Protein 1WEW (pdb70)

Radius of gyration: 16.79 Å; Cα contacts (8 Å, |Δi|>4): 67; chains: 1; bounding box: 34×43×50 Å

Secondary structure (DSSP, 8-state):
---------SSS-------SS------S-EEE-SSTTT--EEEHHHHSPP-TTT-S-S-S-SS---HHHHH--S----

Solvent-accessible surface area: 6686 Å² total; per-residue (Å²): 138,121,125,74,124,121,69,146,83,129,188,81,104,161,54,122,8,113,12,83,74,59,75,82,71,85,83,155,63,29,7,77,2,83,46,93,228,29,92,13,65,0,19,41,79,57,45,39,119,121,53,186,112,113,122,38,127,96,107,107,56,138,75,30,112,1,34,62,23,173,108,91,101,55,128,110,114,125

GO terms:
  GO:0016925 protein sumoylation (P, IDA)
  GO:0019789 SUMO transferase activity (F, IDA)
  GO:0016607 nuclear speck (C, EXP)
  GO:0009414 response to water deprivation (P, IMP)
  GO:0010113 negative regulation of systemic acquired resistance (P, IMP)
  GO:0010286 heat acclimation (P, IMP)
  GO:0048589 developmental growth (P, IMP)
  GO:0005515 protein binding (F, IPI)
  GO:0005634 nucleus (C, IDA)
  GO:0010247 detection of phosphate ion (P, IDA)
  GO:0002758 innate immune response-activating signaling pathway (P, IMP)
  GO:0040008 regulation of growth (P, IMP)
  GO:0009553 embryo sac development (P, IMP)
  GO:0009787 regulation of abscisic acid-activated signaling pathway (P, IMP)
  GO:0009826 unidimensional cell growth (P, IMP)
  GO:0009910 negative regulation of flower development (P, IMP)
  GO:0010183 pollen tube guidance (P, IMP)
  GO:0010337 regulation of salicylic acid metabolic process (P, IMP)
  GO:2000070 regulation of response to water deprivation (P, IMP)
  GO:0016036 cellular response to phosphate starvation (P, IMP)

CATH classification: 3.30.40.10

Nearest PDB structures (foldseek):
  1wew-assembly1_A  TM=7.605E-01  e=5.977E-13  Arabidopsis thaliana
  2rsd-assembly1_A  TM=6.959E-01  e=1.061E-05  Oryza sativa Japonica Group
  1wew-assembly1_A  TM=7.890E-01  e=4.250E-13  Arabidopsis thaliana
  2rsd-assembly1_A  TM=7.151E-01  e=3.211E-06  Oryza sativa Japonica Group
  1wew-assembly1_A  TM=7.748E-01  e=4.689E-13  Arabidopsis thaliana

Organism: Arabidopsis thaliana (NCBI:txid3702)

Sequence (78 aa):
GSSGSSGEDPFQPEIKVRCVCGNSLETDSMIQCEDPRCHVWQHVGCVILPDKPMDGNPPLPESFYCEICRLTSGPSSGGSSGSSGEDPFQPEIKVRCVCGNSLETDSMIQCEDPRCHVWQHVGCVILPDKPMDGNPPLPESFYCEICRLTSGPSSGGSSGSSGEDPFQPEIKVRCVCGNSLETDSMIQCEDPRCHVWQHVGCVILPDKPMDGNPPLPESFYCEICRLTSGPSSGGSSGSSGEDPFQPEIKVRCVCGNSLETDSMIQCEDPRCHVWQHVGCVILPDKPMDGNPPLPESFYCEICRLTSGPSSGGSSGSSGEDPFQPEIKVRCVCGNSLETDSMIQCEDPRCHVWQHVGCVILPDKPMDGNPPLPESFYCEICRLTSGPSSGGSSGSSGEDPFQPEIKVRCVCGNSLETDSMIQCEDPRCHVWQHVGCVILPDKPMDGNPPLPESFYCEICRLTSGPSSGGSSGSSGEDPFQPEIKVRCVCGNSLETDSMIQCEDPRCHVWQHVGCVILPDKPMDGNPPLPESFYCEICRLTSGPSSGGSSGSSGEDPFQPEIKVRCVCGNSLETDSMIQCEDPRCHVWQHVGCVILPDKPMDGNPPLPESFYCEICRLTSGPSSGGSSGSSGEDPFQPEIKVRCVCGNSLETDSMIQCEDPRCHVWQHVGCVILPDKPMDGNPPLPESFYCEICRLTSGPSSGGSSGSSGEDPFQPEIKVRCVCGNSLETDSMIQCEDPRCHVWQHVGCVILPDKPMDGNPPLPESFYCEICRLTSGPSSGGSSGSSGEDPFQPEIKVRCVCGNSLETDSMIQCEDPRCHVWQHVGCVILPDKPMDGNPPLPESFYCEICRLTSGPSSGGSSGSSGEDPFQPEIKVRCVCGNSLETDSMIQCEDPRCHVWQHVGCVILPDKPMDGNPPLPESFYCEICRLTSGPSSGGSSGSSGEDPFQPEIKVRCVCGNSLETDSMIQCEDPRCHVWQHVGCVILPDKPMDGNPPLPESFYCEICRLTSGPSSGGSSGSSGEDPFQPEIKVRCVCGNSLETDSMIQCEDPRCHVWQHVGCVILPDKPMDGNPPLPESFYCEICRLTSGPSSGGSSGSSGEDPFQPEIKVRCVCGNSLETDSMIQCEDPRCHVWQHVGCVILPDKPMDGNPPLPESFYCEICRLTSGPSSGGSSGSSGEDPFQPEIKVRCVCGNSLETDSMIQCEDPRCHVWQHVGCVILPDKPMDGNPPLPESFYCEICRLTSGPSSGGSSGSSGEDPFQPEIKVRCVCGNSLETDSMIQCEDPRCHVWQHVGCVILPDKPMDGNPPLPESFYCEICRLTSGPSSGGSSGSSGEDPFQPEIKVRCVCGNSLETDSMIQCEDPRCHVWQHVGCVILPDKPMDGNPPLPESFYCEICRLTSGPSSGGSSGSSGEDPFQPEIKVRCVCGNSLETDSMIQCEDPRCHVWQHVGCVILPDKPMDGNPPLPESFYCEICRLTSGPSSGGSSGSSGEDPFQPEIKVRCVCGNSLETDSMIQCEDPRCHVWQHVGCVILPDKPMDGNPPLPESFYCEICRLTSGPSSG

Foldseek 3Di:
DDDDDDDADPCHDPEDQPEPVPDDDDDPAWDFADDPVPRYTYHCVGPPDDDPPDDPPPHDDPHDHHPVGVVCDDPDHD

Structure (mmCIF, N/CA/C/O backbone):
data_1WEW
#
_entry.id   1WEW
#
loop_
_entity.id
_entity.type
_entity.pdbx_description
1 polymer 'DNA-binding family protein'
2 non-polymer 'ZINC ION'
#
loop_
_atom_site.group_PDB
_atom_site.id
_atom_site.type_symbol
_atom_site.label_atom_id
_atom_site.label_alt_id
_atom_site.label_comp_id
_atom_site.label_asym_id
_atom_site.label_entity_id
_atom_site.label_seq_id
_atom_site.pdbx_PDB_ins_code
_atom_site.Cartn_x
_atom_site.Cartn_y
_atom_site.Cartn_z
_atom_site.occupancy
_atom_site.B_iso_or_equiv
_atom_site.auth_seq_id
_atom_site.auth_comp_id
_atom_site.auth_asym_id
_atom_site.auth_atom_id
_atom_site.pdbx_PDB_model_num
ATOM 1 N N . GLY A 1 1 ? 5.153 23.610 34.125 1.00 0.00 1 GLY A N 1
ATOM 2 C CA . GLY A 1 1 ? 4.465 22.847 33.100 1.00 0.00 1 GLY A CA 1
ATOM 3 C C . GLY A 1 1 ? 4.974 23.158 31.706 1.00 0.00 1 GLY A C 1
ATOM 4 O O . GLY A 1 1 ? 5.601 24.194 31.484 1.00 0.00 1 GLY A O 1
ATOM 8 N N . SER A 1 2 ? 4.705 22.259 30.765 1.00 0.00 2 SER A N 1
ATOM 9 C CA . SER A 1 2 ? 5.144 22.440 29.387 1.00 0.00 2 SER A CA 1
ATOM 10 C C . SER A 1 2 ? 3.949 22.537 28.443 1.00 0.00 2 SER A C 1
ATOM 11 O O . SER A 1 2 ? 2.801 22.382 28.860 1.00 0.00 2 SER A O 1
ATOM 19 N N . SER A 1 3 ? 4.228 22.795 27.170 1.00 0.00 3 SER A N 1
ATOM 20 C CA . SER A 1 3 ? 3.177 22.917 26.167 1.00 0.00 3 SER A CA 1
ATOM 21 C C . SER A 1 3 ? 3.407 21.942 25.016 1.00 0.00 3 SER A C 1
ATOM 22 O O . SER A 1 3 ? 4.402 21.219 24.991 1.00 0.00 3 SER A O 1
ATOM 30 N N . GLY A 1 4 ? 2.479 21.928 24.065 1.00 0.00 4 GLY A N 1
ATOM 31 C CA . GLY A 1 4 ? 2.598 21.039 22.924 1.00 0.00 4 GLY A CA 1
ATOM 32 C C . GLY A 1 4 ? 1.741 21.478 21.754 1.00 0.00 4 GLY A C 1
ATOM 33 O O . GLY A 1 4 ? 0.513 21.453 21.831 1.00 0.00 4 GLY A O 1
ATOM 37 N N . SER A 1 5 ? 2.390 21.884 20.667 1.00 0.00 5 SER A N 1
ATOM 38 C CA . SER A 1 5 ? 1.679 22.336 19.477 1.00 0.00 5 SER A CA 1
ATOM 39 C C . SER A 1 5 ? 1.454 21.181 18.506 1.00 0.00 5 SER A C 1
ATOM 40 O O . SER A 1 5 ? 2.390 20.467 18.147 1.00 0.00 5 SER A O 1
ATOM 48 N N . SER A 1 6 ? 0.205 21.004 18.086 1.00 0.00 6 SER A N 1
ATOM 49 C CA . SER A 1 6 ? -0.145 19.934 17.160 1.00 0.00 6 SER A CA 1
ATOM 50 C C . SER A 1 6 ? -1.185 20.408 16.150 1.00 0.00 6 SER A C 1
ATOM 51 O O . SER A 1 6 ? -2.184 21.028 16.514 1.00 0.00 6 SER A O 1
ATOM 59 N N . GLY A 1 7 ? -0.942 20.112 14.876 1.00 0.00 7 GLY A N 1
ATOM 60 C CA . GLY A 1 7 ? -1.866 20.515 13.832 1.00 0.00 7 GLY A CA 1
ATOM 61 C C . GLY A 1 7 ? -1.173 20.743 12.503 1.00 0.00 7 GLY A C 1
ATOM 62 O O . GLY A 1 7 ? -0.700 21.844 12.224 1.00 0.00 7 GLY A O 1
ATOM 66 N N . GLU A 1 8 ? -1.113 19.699 11.682 1.00 0.00 8 GLU A N 1
ATOM 67 C CA . GLU A 1 8 ? -0.471 19.792 10.376 1.00 0.00 8 GLU A CA 1
ATOM 68 C C . GLU A 1 8 ? -1.386 20.480 9.367 1.00 0.00 8 GLU A C 1
ATOM 69 O O . GLU A 1 8 ? -2.543 20.778 9.664 1.00 0.00 8 GLU A O 1
ATOM 81 N N . ASP A 1 9 ? -0.858 20.731 8.174 1.00 0.00 9 ASP A N 1
ATOM 82 C CA . ASP A 1 9 ? -1.626 21.384 7.120 1.00 0.00 9 ASP A CA 1
ATOM 83 C C . ASP A 1 9 ? -2.315 20.353 6.231 1.00 0.00 9 ASP A C 1
ATOM 84 O O . ASP A 1 9 ? -1.758 19.304 5.909 1.00 0.00 9 ASP A O 1
ATOM 93 N N . PRO A 1 10 ? -3.557 20.657 5.825 1.00 0.00 10 PRO A N 1
ATOM 94 C CA . PRO A 1 10 ? -4.349 19.770 4.969 1.00 0.00 10 PRO A CA 1
ATOM 95 C C . PRO A 1 10 ? -3.798 19.691 3.549 1.00 0.00 10 PRO A C 1
ATOM 96 O O . PRO A 1 10 ? -4.381 19.040 2.682 1.00 0.00 10 PRO A O 1
ATOM 107 N N . PHE A 1 11 ? -2.673 20.359 3.318 1.00 0.00 11 PHE A N 1
ATOM 108 C CA . PHE A 1 11 ? -2.044 20.365 2.002 1.00 0.00 11 PHE A CA 1
ATOM 109 C C . PHE A 1 11 ? -0.839 19.430 1.971 1.00 0.00 11 PHE A C 1
ATOM 110 O O . PHE A 1 11 ? 0.217 19.778 1.443 1.00 0.00 11 PHE A O 1
ATOM 127 N N . GLN A 1 12 ? -1.006 18.241 2.541 1.00 0.00 12 GLN A N 1
ATOM 128 C CA . GLN A 1 12 ? 0.069 17.255 2.580 1.00 0.00 12 GLN A CA 1
ATOM 129 C C . GLN A 1 12 ? -0.474 15.849 2.350 1.00 0.00 12 GLN A C 1
ATOM 130 O O . GLN A 1 12 ? -1.618 15.537 2.682 1.00 0.00 12 GLN A O 1
ATOM 144 N N . PRO A 1 13 ? 0.364 14.978 1.768 1.00 0.00 13 PRO A N 1
ATOM 145 C CA . PRO A 1 13 ? -0.011 13.590 1.481 1.00 0.00 13 PRO A CA 1
ATOM 146 C C . PRO A 1 13 ? -0.155 12.755 2.748 1.00 0.00 13 PRO A C 1
ATOM 147 O O . PRO A 1 13 ? 0.828 12.483 3.438 1.00 0.00 13 PRO A O 1
ATOM 158 N N . GLU A 1 14 ? -1.385 12.350 3.048 1.00 0.00 14 GLU A N 1
ATOM 159 C CA . GLU A 1 14 ? -1.656 11.545 4.233 1.00 0.00 14 GLU A CA 1
ATOM 160 C C . GLU A 1 14 ? -1.154 10.116 4.047 1.00 0.00 14 GLU A C 1
ATOM 161 O O . GLU A 1 14 ? -1.945 9.181 3.917 1.00 0.00 14 GLU A O 1
ATOM 173 N N . ILE A 1 15 ? 0.165 9.955 4.034 1.00 0.00 15 ILE A N 1
ATOM 174 C CA . ILE A 1 15 ? 0.773 8.641 3.864 1.00 0.00 15 ILE A CA 1
ATOM 175 C C . ILE A 1 15 ? 0.801 7.874 5.182 1.00 0.00 15 ILE A C 1
ATOM 176 O O . ILE A 1 15 ? 0.955 8.463 6.252 1.00 0.00 15 ILE A O 1
ATOM 192 N N . LYS A 1 16 ? 0.654 6.557 5.096 1.00 0.00 16 LYS A N 1
ATOM 193 C CA . LYS A 1 16 ? 0.666 5.707 6.281 1.00 0.00 16 LYS A CA 1
ATOM 194 C C . LYS A 1 16 ? 2.052 5.113 6.511 1.00 0.00 16 LYS A C 1
ATOM 195 O O . LYS A 1 16 ? 2.678 5.354 7.543 1.00 0.00 16 LYS A O 1
ATOM 214 N N . VAL A 1 17 ? 2.527 4.337 5.542 1.00 0.00 17 VAL A N 1
ATOM 215 C CA . VAL A 1 17 ? 3.841 3.712 5.638 1.00 0.00 17 VAL A CA 1
ATOM 216 C C . VAL A 1 17 ? 3.826 2.551 6.626 1.00 0.00 17 VAL A C 1
ATOM 217 O O . VAL A 1 17 ? 4.624 2.509 7.562 1.00 0.00 17 VAL A O 1
ATOM 230 N N . ARG A 1 18 ? 2.912 1.610 6.410 1.00 0.00 18 ARG A N 1
ATOM 231 C CA . ARG A 1 18 ? 2.793 0.448 7.283 1.00 0.00 18 ARG A CA 1
ATOM 232 C C . ARG A 1 18 ? 3.810 -0.624 6.903 1.00 0.00 18 ARG A C 1
ATOM 233 O O . ARG A 1 18 ? 3.517 -1.819 6.951 1.00 0.00 18 ARG A O 1
ATOM 254 N N . CYS A 1 19 ? 5.008 -0.189 6.526 1.00 0.00 19 CYS A N 1
ATOM 255 C CA . CYS A 1 19 ? 6.069 -1.109 6.137 1.00 0.00 19 CYS A CA 1
ATOM 256 C C . CYS A 1 19 ? 6.469 -2.004 7.307 1.00 0.00 19 CYS A C 1
ATOM 257 O O . CYS A 1 19 ? 6.184 -1.695 8.464 1.00 0.00 19 CYS A O 1
ATOM 264 N N . VAL A 1 20 ? 7.132 -3.113 6.997 1.00 0.00 20 VAL A N 1
ATOM 265 C CA . VAL A 1 20 ? 7.573 -4.052 8.021 1.00 0.00 20 VAL A CA 1
ATOM 266 C C . VAL A 1 20 ? 8.827 -3.549 8.726 1.00 0.00 20 VAL A C 1
ATOM 267 O O . VAL A 1 20 ? 8.918 -3.578 9.953 1.00 0.00 20 VAL A O 1
ATOM 280 N N . CYS A 1 21 ? 9.794 -3.085 7.940 1.00 0.00 21 CYS A N 1
ATOM 281 C CA . CYS A 1 21 ? 11.045 -2.574 8.487 1.00 0.00 21 CYS A CA 1
ATOM 282 C C . CYS A 1 21 ? 10.799 -1.808 9.784 1.00 0.00 21 CYS A C 1
ATOM 283 O O . CYS A 1 21 ? 11.637 -1.805 10.684 1.00 0.00 21 CYS A O 1
ATOM 290 N N . GLY A 1 22 ? 9.642 -1.158 9.871 1.00 0.00 22 GLY A N 1
ATOM 291 C CA . GLY A 1 22 ? 9.306 -0.398 11.060 1.00 0.00 22 GLY A CA 1
ATOM 292 C C . GLY A 1 22 ? 9.395 1.099 10.835 1.00 0.00 22 GLY A C 1
ATOM 293 O O . GLY A 1 22 ? 8.775 1.879 11.557 1.00 0.00 22 GLY A O 1
ATOM 297 N N . ASN A 1 23 ? 10.170 1.500 9.833 1.00 0.00 23 ASN A N 1
ATOM 298 C CA . ASN A 1 23 ? 10.340 2.914 9.517 1.00 0.00 23 ASN A CA 1
ATOM 299 C C . ASN A 1 23 ? 9.031 3.522 9.021 1.00 0.00 23 ASN A C 1
ATOM 300 O O . ASN A 1 23 ? 8.312 2.912 8.229 1.00 0.00 23 ASN A O 1
ATOM 311 N N . SER A 1 24 ? 8.728 4.727 9.492 1.00 0.00 24 SER A N 1
ATOM 312 C CA . SER A 1 24 ? 7.505 5.416 9.100 1.00 0.00 24 SER A CA 1
ATOM 313 C C . SER A 1 24 ? 7.818 6.608 8.200 1.00 0.00 24 SER A C 1
ATOM 314 O O . SER A 1 24 ? 7.192 7.664 8.307 1.00 0.00 24 SER A O 1
ATOM 322 N N . LEU A 1 25 ? 8.791 6.432 7.313 1.00 0.00 25 LEU A N 1
ATOM 323 C CA . LEU A 1 25 ? 9.189 7.492 6.393 1.00 0.00 25 LEU A CA 1
ATOM 324 C C . LEU A 1 25 ? 8.682 7.208 4.983 1.00 0.00 25 LEU A C 1
ATOM 325 O O . LEU A 1 25 ? 8.179 6.121 4.701 1.00 0.00 25 LEU A O 1
ATOM 341 N N . GLU A 1 26 ? 8.819 8.193 4.100 1.00 0.00 26 GLU A N 1
ATOM 342 C CA . GLU A 1 26 ? 8.376 8.047 2.719 1.00 0.00 26 GLU A CA 1
ATOM 343 C C . GLU A 1 26 ? 9.474 8.471 1.747 1.00 0.00 26 GLU A C 1
ATOM 344 O O . GLU A 1 26 ? 10.315 9.311 2.070 1.00 0.00 26 GLU A O 1
ATOM 356 N N . THR A 1 27 ? 9.461 7.883 0.555 1.00 0.00 27 THR A N 1
ATOM 357 C CA . THR A 1 27 ? 10.455 8.198 -0.463 1.00 0.00 27 THR A CA 1
ATOM 358 C C . THR A 1 27 ? 9.824 8.250 -1.850 1.00 0.00 27 THR A C 1
ATOM 359 O O . THR A 1 27 ? 8.609 8.109 -1.996 1.00 0.00 27 THR A O 1
ATOM 370 N N . ASP A 1 28 ? 10.656 8.452 -2.866 1.00 0.00 28 ASP A N 1
ATOM 371 C CA . ASP A 1 28 ? 10.179 8.521 -4.243 1.00 0.00 28 ASP A CA 1
ATOM 372 C C . ASP A 1 28 ? 10.031 7.124 -4.837 1.00 0.00 28 ASP A C 1
ATOM 373 O O . ASP A 1 28 ? 10.382 6.890 -5.994 1.00 0.00 28 ASP A O 1
ATOM 382 N N . SER A 1 29 ? 9.511 6.198 -4.038 1.00 0.00 29 SER A N 1
ATOM 383 C CA . SER A 1 29 ? 9.321 4.822 -4.483 1.00 0.00 29 SER A CA 1
ATOM 384 C C . SER A 1 29 ? 8.599 4.001 -3.419 1.00 0.00 29 SER A C 1
ATOM 385 O O . SER A 1 29 ? 9.146 3.731 -2.351 1.00 0.00 29 SER A O 1
ATOM 393 N N . MET A 1 30 ? 7.366 3.609 -3.720 1.00 0.00 30 MET A N 1
ATOM 394 C CA . MET A 1 30 ? 6.568 2.818 -2.791 1.00 0.00 30 MET A CA 1
ATOM 395 C C . MET A 1 30 ? 5.414 2.130 -3.514 1.00 0.00 30 MET A C 1
ATOM 396 O O . MET A 1 30 ? 4.968 2.587 -4.567 1.00 0.00 30 MET A O 1
ATOM 410 N N . ILE A 1 31 ? 4.935 1.030 -2.943 1.00 0.00 31 ILE A N 1
ATOM 411 C CA . ILE A 1 31 ? 3.833 0.281 -3.533 1.00 0.00 31 ILE A CA 1
ATOM 412 C C . ILE A 1 31 ? 2.590 0.347 -2.653 1.00 0.00 31 ILE A C 1
ATOM 413 O O . ILE A 1 31 ? 2.659 0.114 -1.447 1.00 0.00 31 ILE A O 1
ATOM 429 N N . GLN A 1 32 ? 1.454 0.664 -3.266 1.00 0.00 32 GLN A N 1
ATOM 430 C CA . GLN A 1 32 ? 0.194 0.760 -2.537 1.00 0.00 32 GLN A CA 1
ATOM 431 C C . GLN A 1 32 ? -0.535 -0.580 -2.533 1.00 0.00 32 GLN A C 1
ATOM 432 O O . GLN A 1 32 ? -0.493 -1.325 -3.513 1.00 0.00 32 GLN A O 1
ATOM 446 N N . CYS A 1 33 ? -1.203 -0.881 -1.425 1.00 0.00 33 CYS A N 1
ATOM 447 C CA . CYS A 1 33 ? -1.941 -2.131 -1.292 1.00 0.00 33 CYS A CA 1
ATOM 448 C C . CYS A 1 33 ? -3.212 -2.105 -2.137 1.00 0.00 33 CYS A C 1
ATOM 449 O O . CYS A 1 33 ? -3.990 -1.154 -2.075 1.00 0.00 33 CYS A O 1
ATOM 456 N N . GLU A 1 34 ? -3.413 -3.156 -2.925 1.00 0.00 34 GLU A N 1
ATOM 457 C CA . GLU A 1 34 ? -4.589 -3.253 -3.782 1.00 0.00 34 GLU A CA 1
ATOM 458 C C . GLU A 1 34 ? -5.861 -2.943 -2.999 1.00 0.00 34 GLU A C 1
ATOM 459 O O . GLU A 1 34 ? -6.742 -2.232 -3.482 1.00 0.00 34 GLU A O 1
ATOM 471 N N . ASP A 1 35 ? -5.948 -3.482 -1.788 1.00 0.00 35 ASP A N 1
ATOM 472 C CA . ASP A 1 35 ? -7.112 -3.263 -0.936 1.00 0.00 35 ASP A CA 1
ATOM 473 C C . ASP A 1 35 ? -7.428 -1.775 -0.820 1.00 0.00 35 ASP A C 1
ATOM 474 O O . ASP A 1 35 ? -6.540 -0.937 -0.665 1.00 0.00 35 ASP A O 1
ATOM 483 N N . PRO A 1 36 ? -8.724 -1.438 -0.899 1.00 0.00 36 PRO A N 1
ATOM 484 C CA . PRO A 1 36 ? -9.188 -0.050 -0.805 1.00 0.00 36 PRO A CA 1
ATOM 485 C C . PRO A 1 36 ? -9.022 0.524 0.598 1.00 0.00 36 PRO A C 1
ATOM 486 O O . PRO A 1 36 ? -8.457 1.603 0.774 1.00 0.00 36 PRO A O 1
ATOM 497 N N . ARG A 1 37 ? -9.518 -0.205 1.592 1.00 0.00 37 ARG A N 1
ATOM 498 C CA . ARG A 1 37 ? -9.425 0.232 2.980 1.00 0.00 37 ARG A CA 1
ATOM 499 C C . ARG A 1 37 ? -7.969 0.327 3.424 1.00 0.00 37 ARG A C 1
ATOM 500 O O . ARG A 1 37 ? -7.567 1.295 4.070 1.00 0.00 37 ARG A O 1
ATOM 521 N N . CYS A 1 38 ? -7.182 -0.685 3.074 1.00 0.00 38 CYS A N 1
ATOM 522 C CA . CYS A 1 38 ? -5.770 -0.718 3.436 1.00 0.00 38 CYS A CA 1
ATOM 523 C C . CYS A 1 38 ? -5.020 0.454 2.809 1.00 0.00 38 CYS A C 1
ATOM 524 O O . CYS A 1 38 ? -4.531 1.339 3.511 1.00 0.00 38 CYS A O 1
ATOM 531 N N . HIS A 1 39 ? -4.934 0.452 1.482 1.00 0.00 39 HIS A N 1
ATOM 532 C CA . HIS A 1 39 ? -4.245 1.515 0.759 1.00 0.00 39 HIS A CA 1
ATOM 533 C C . HIS A 1 39 ? -3.012 1.983 1.527 1.00 0.00 39 HIS A C 1
ATOM 534 O O . HIS A 1 39 ? -2.708 3.175 1.566 1.00 0.00 39 HIS A O 1
ATOM 549 N N . VAL A 1 40 ? -2.306 1.036 2.136 1.00 0.00 40 VAL A N 1
ATOM 550 C CA . VAL A 1 40 ? -1.106 1.350 2.902 1.00 0.00 40 VAL A CA 1
ATOM 551 C C . VAL A 1 40 ? 0.120 1.422 1.998 1.00 0.00 40 VAL A C 1
ATOM 552 O O . VAL A 1 40 ? 0.157 0.803 0.935 1.00 0.00 40 VAL A O 1
ATOM 565 N N . TRP A 1 41 ? 1.121 2.181 2.428 1.00 0.00 41 TRP A N 1
ATOM 566 C CA . TRP A 1 41 ? 2.350 2.334 1.657 1.00 0.00 41 TRP A CA 1
ATOM 567 C C . TRP A 1 41 ? 3.451 1.431 2.203 1.00 0.00 41 TRP A C 1
ATOM 568 O O . TRP A 1 41 ? 3.608 1.294 3.416 1.00 0.00 41 TRP A O 1
ATOM 589 N N . GLN A 1 42 ? 4.209 0.818 1.300 1.00 0.00 42 GLN A N 1
ATOM 590 C CA . GLN A 1 42 ? 5.295 -0.072 1.693 1.00 0.00 42 GLN A CA 1
ATOM 591 C C . GLN A 1 42 ? 6.504 0.107 0.780 1.00 0.00 42 GLN A C 1
ATOM 592 O O . GLN A 1 42 ? 6.420 -0.114 -0.429 1.00 0.00 42 GLN A O 1
ATOM 606 N N . HIS A 1 43 ? 7.627 0.510 1.366 1.00 0.00 43 HIS A N 1
ATOM 607 C CA . HIS A 1 43 ? 8.853 0.720 0.605 1.00 0.00 43 HIS A CA 1
ATOM 608 C C . HIS A 1 43 ? 9.031 -0.369 -0.449 1.00 0.00 43 HIS A C 1
ATOM 609 O O . HIS A 1 43 ? 8.646 -1.519 -0.239 1.00 0.00 43 HIS A O 1
ATOM 623 N N . VAL A 1 44 ? 9.618 0.001 -1.583 1.00 0.00 44 VAL A N 1
ATOM 624 C CA . VAL A 1 44 ? 9.847 -0.943 -2.669 1.00 0.00 44 VAL A CA 1
ATOM 625 C C . VAL A 1 44 ? 11.000 -1.886 -2.344 1.00 0.00 44 VAL A C 1
ATOM 626 O O . VAL A 1 44 ? 10.882 -3.102 -2.489 1.00 0.00 44 VAL A O 1
ATOM 639 N N . GLY A 1 45 ? 12.117 -1.315 -1.902 1.00 0.00 45 GLY A N 1
ATOM 640 C CA . GLY A 1 45 ? 13.276 -2.119 -1.562 1.00 0.00 45 GLY A CA 1
ATOM 641 C C . GLY A 1 45 ? 13.201 -2.679 -0.155 1.00 0.00 45 GLY A C 1
ATOM 642 O O . GLY A 1 45 ? 14.216 -2.788 0.533 1.00 0.00 45 GLY A O 1
ATOM 646 N N . CYS A 1 46 ? 11.995 -3.035 0.274 1.00 0.00 46 CYS A N 1
ATOM 647 C CA . CYS A 1 46 ? 11.789 -3.586 1.608 1.00 0.00 46 CYS A CA 1
ATOM 648 C C . CYS A 1 46 ? 11.098 -4.944 1.536 1.00 0.00 46 CYS A C 1
ATOM 649 O O . CYS A 1 46 ? 11.621 -5.946 2.023 1.00 0.00 46 CYS A O 1
ATOM 656 N N . VAL A 1 47 ? 9.918 -4.969 0.924 1.00 0.00 47 VAL A N 1
ATOM 657 C CA . VAL A 1 47 ? 9.155 -6.204 0.785 1.00 0.00 47 VAL A CA 1
ATOM 658 C C . VAL A 1 47 ? 9.424 -6.868 -0.560 1.00 0.00 47 VAL A C 1
ATOM 659 O O . VAL A 1 47 ? 9.566 -8.089 -0.643 1.00 0.00 47 VAL A O 1
ATOM 672 N N . ILE A 1 48 ? 9.492 -6.058 -1.611 1.00 0.00 48 ILE A N 1
ATOM 673 C CA . ILE A 1 48 ? 9.746 -6.568 -2.953 1.00 0.00 48 ILE A CA 1
ATOM 674 C C . ILE A 1 48 ? 11.167 -7.108 -3.076 1.00 0.00 48 ILE A C 1
ATOM 675 O O . ILE A 1 48 ? 12.130 -6.448 -2.682 1.00 0.00 48 ILE A O 1
ATOM 691 N N . LEU A 1 49 ? 11.291 -8.310 -3.628 1.00 0.00 49 LEU A N 1
ATOM 692 C CA . LEU A 1 49 ? 12.595 -8.939 -3.806 1.00 0.00 49 LEU A CA 1
ATOM 693 C C . LEU A 1 49 ? 13.242 -8.490 -5.112 1.00 0.00 49 LEU A C 1
ATOM 694 O O . LEU A 1 49 ? 12.569 -8.080 -6.058 1.00 0.00 49 LEU A O 1
ATOM 710 N N . PRO A 1 50 ? 14.580 -8.570 -5.168 1.00 0.00 50 PRO A N 1
ATOM 711 C CA . PRO A 1 50 ? 15.347 -8.179 -6.355 1.00 0.00 50 PRO A CA 1
ATOM 712 C C . PRO A 1 50 ? 15.143 -9.141 -7.520 1.00 0.00 50 PRO A C 1
ATOM 713 O O . PRO A 1 50 ? 14.844 -10.318 -7.321 1.00 0.00 50 PRO A O 1
ATOM 724 N N . ASP A 1 51 ? 15.306 -8.632 -8.736 1.00 0.00 51 ASP A N 1
ATOM 725 C CA . ASP A 1 51 ? 15.141 -9.446 -9.935 1.00 0.00 51 ASP A CA 1
ATOM 726 C C . ASP A 1 51 ? 16.495 -9.818 -10.530 1.00 0.00 51 ASP A C 1
ATOM 727 O O . ASP A 1 51 ? 16.967 -9.182 -11.473 1.00 0.00 51 ASP A O 1
ATOM 736 N N . LYS A 1 52 ? 17.117 -10.852 -9.973 1.00 0.00 52 LYS A N 1
ATOM 737 C CA . LYS A 1 52 ? 18.417 -11.310 -10.448 1.00 0.00 52 LYS A CA 1
ATOM 738 C C . LYS A 1 52 ? 18.318 -11.850 -11.870 1.00 0.00 52 LYS A C 1
ATOM 739 O O . LYS A 1 52 ? 18.985 -11.375 -12.789 1.00 0.00 52 LYS A O 1
ATOM 758 N N . PRO A 1 53 ? 17.464 -12.867 -12.059 1.00 0.00 53 PRO A N 1
ATOM 759 C CA . PRO A 1 53 ? 17.255 -13.493 -13.368 1.00 0.00 53 PRO A CA 1
ATOM 760 C C . PRO A 1 53 ? 16.527 -12.572 -14.342 1.00 0.00 53 PRO A C 1
ATOM 761 O O . PRO A 1 53 ? 16.892 -12.479 -15.513 1.00 0.00 53 PRO A O 1
ATOM 772 N N . MET A 1 54 ? 15.496 -11.894 -13.848 1.00 0.00 54 MET A N 1
ATOM 773 C CA . MET A 1 54 ? 14.718 -10.979 -14.675 1.00 0.00 54 MET A CA 1
ATOM 774 C C . MET A 1 54 ? 15.498 -9.697 -14.950 1.00 0.00 54 MET A C 1
ATOM 775 O O . MET A 1 54 ? 15.524 -9.205 -16.078 1.00 0.00 54 MET A O 1
ATOM 789 N N . ASP A 1 55 ? 16.133 -9.162 -13.913 1.00 0.00 55 ASP A N 1
ATOM 790 C CA . ASP A 1 55 ? 16.914 -7.938 -14.044 1.00 0.00 55 ASP A CA 1
ATOM 791 C C . ASP A 1 55 ? 16.162 -6.898 -14.868 1.00 0.00 55 ASP A C 1
ATOM 792 O O . ASP A 1 55 ? 16.724 -6.285 -15.775 1.00 0.00 55 ASP A O 1
ATOM 801 N N . GLY A 1 56 ? 14.886 -6.706 -14.547 1.00 0.00 56 GLY A N 1
ATOM 802 C CA . GLY A 1 56 ? 14.078 -5.740 -15.269 1.00 0.00 56 GLY A CA 1
ATOM 803 C C . GLY A 1 56 ? 12.660 -6.226 -15.496 1.00 0.00 56 GLY A C 1
ATOM 804 O O . GLY A 1 56 ? 12.180 -7.111 -14.789 1.00 0.00 56 GLY A O 1
ATOM 808 N N . ASN A 1 57 ? 11.988 -5.644 -16.484 1.00 0.00 57 ASN A N 1
ATOM 809 C CA . ASN A 1 57 ? 10.615 -6.022 -16.800 1.00 0.00 57 ASN A CA 1
ATOM 810 C C . ASN A 1 57 ? 10.412 -7.525 -16.632 1.00 0.00 57 ASN A C 1
ATOM 811 O O . ASN A 1 57 ? 11.321 -8.327 -16.844 1.00 0.00 57 ASN A O 1
ATOM 822 N N . PRO A 1 58 ? 9.189 -7.917 -16.243 1.00 0.00 58 PRO A N 1
ATOM 823 C CA . PRO A 1 58 ? 8.099 -6.971 -15.987 1.00 0.00 58 PRO A CA 1
ATOM 824 C C . PRO A 1 58 ? 8.338 -6.136 -14.733 1.00 0.00 58 PRO A C 1
ATOM 825 O O . PRO A 1 58 ? 9.038 -6.548 -13.808 1.00 0.00 58 PRO A O 1
ATOM 836 N N . PRO A 1 59 ? 7.744 -4.934 -14.699 1.00 0.00 59 PRO A N 1
ATOM 837 C CA . PRO A 1 59 ? 7.877 -4.017 -13.564 1.00 0.00 59 PRO A CA 1
ATOM 838 C C . PRO A 1 59 ? 7.148 -4.521 -12.323 1.00 0.00 59 PRO A C 1
ATOM 839 O O . PRO A 1 59 ? 6.582 -5.615 -12.324 1.00 0.00 59 PRO A O 1
ATOM 850 N N . LEU A 1 60 ? 7.165 -3.717 -11.265 1.00 0.00 60 LEU A N 1
ATOM 851 C CA . LEU A 1 60 ? 6.505 -4.081 -10.017 1.00 0.00 60 LEU A CA 1
ATOM 852 C C . LEU A 1 60 ? 5.158 -4.746 -10.286 1.00 0.00 60 LEU A C 1
ATOM 853 O O . LEU A 1 60 ? 4.489 -4.467 -11.281 1.00 0.00 60 LEU A O 1
ATOM 869 N N . PRO A 1 61 ? 4.750 -5.645 -9.379 1.00 0.00 61 PRO A N 1
ATOM 870 C CA . PRO A 1 61 ? 3.478 -6.365 -9.496 1.00 0.00 61 PRO A CA 1
ATOM 871 C C . PRO A 1 61 ? 2.274 -5.455 -9.281 1.00 0.00 61 PRO A C 1
ATOM 872 O O . PRO A 1 61 ? 2.145 -4.818 -8.236 1.00 0.00 61 PRO A O 1
ATOM 883 N N . GLU A 1 62 ? 1.395 -5.399 -10.277 1.00 0.00 62 GLU A N 1
ATOM 884 C CA . GLU A 1 62 ? 0.201 -4.566 -10.195 1.00 0.00 62 GLU A CA 1
ATOM 885 C C . GLU A 1 62 ? -0.686 -4.998 -9.031 1.00 0.00 62 GLU A C 1
ATOM 886 O O . GLU A 1 62 ? -1.323 -4.170 -8.381 1.00 0.00 62 GLU A O 1
ATOM 898 N N . SER A 1 63 ? -0.722 -6.302 -8.776 1.00 0.00 63 SER A N 1
ATOM 899 C CA . SER A 1 63 ? -1.534 -6.847 -7.694 1.00 0.00 63 SER A CA 1
ATOM 900 C C . SER A 1 63 ? -0.657 -7.293 -6.528 1.00 0.00 63 SER A C 1
ATOM 901 O O . SER A 1 63 ? -0.234 -8.447 -6.460 1.00 0.00 63 SER A O 1
ATOM 909 N N . PHE A 1 64 ? -0.388 -6.369 -5.611 1.00 0.00 64 PHE A N 1
ATOM 910 C CA . PHE A 1 64 ? 0.440 -6.665 -4.447 1.00 0.00 64 PHE A CA 1
ATOM 911 C C . PHE A 1 64 ? -0.354 -6.487 -3.156 1.00 0.00 64 PHE A C 1
ATOM 912 O O . PHE A 1 64 ? -1.249 -5.646 -3.076 1.00 0.00 64 PHE A O 1
ATOM 929 N N . TYR A 1 65 ? -0.018 -7.284 -2.148 1.00 0.00 65 TYR A N 1
ATOM 930 C CA . TYR A 1 65 ? -0.701 -7.218 -0.861 1.00 0.00 65 TYR A CA 1
ATOM 931 C C . TYR A 1 65 ? 0.302 -7.074 0.280 1.00 0.00 65 TYR A C 1
ATOM 932 O O . TYR A 1 65 ? 1.240 -7.863 0.402 1.00 0.00 65 TYR A O 1
ATOM 950 N N . CYS A 1 66 ? 0.096 -6.061 1.115 1.00 0.00 66 CYS A N 1
ATOM 951 C CA . CYS A 1 66 ? 0.980 -5.811 2.247 1.00 0.00 66 CYS A CA 1
ATOM 952 C C . CYS A 1 66 ? 1.077 -7.043 3.143 1.00 0.00 66 CYS A C 1
ATOM 953 O O . CYS A 1 66 ? 0.533 -8.099 2.823 1.00 0.00 66 CYS A O 1
ATOM 960 N N . GLU A 1 67 ? 1.774 -6.898 4.266 1.00 0.00 67 GLU A N 1
ATOM 961 C CA . GLU A 1 67 ? 1.943 -7.999 5.207 1.00 0.00 67 GLU A CA 1
ATOM 962 C C . GLU A 1 67 ? 0.647 -8.271 5.964 1.00 0.00 67 GLU A C 1
ATOM 963 O O . GLU A 1 67 ? 0.398 -9.392 6.408 1.00 0.00 67 GLU A O 1
ATOM 975 N N . ILE A 1 68 ? -0.176 -7.237 6.108 1.00 0.00 68 ILE A N 1
ATOM 976 C CA . ILE A 1 68 ? -1.446 -7.364 6.811 1.00 0.00 68 ILE A CA 1
ATOM 977 C C . ILE A 1 68 ? -2.476 -8.096 5.957 1.00 0.00 68 ILE A C 1
ATOM 978 O O . ILE A 1 68 ? -3.341 -8.802 6.476 1.00 0.00 68 ILE A O 1
ATOM 994 N N . CYS A 1 69 ? -2.377 -7.924 4.643 1.00 0.00 69 CYS A N 1
ATOM 995 C CA . CYS A 1 69 ? -3.298 -8.568 3.715 1.00 0.00 69 CYS A CA 1
ATOM 996 C C . CYS A 1 69 ? -2.769 -9.933 3.284 1.00 0.00 69 CYS A C 1
ATOM 997 O O . CYS A 1 69 ? -3.476 -10.938 3.365 1.00 0.00 69 CYS A O 1
ATOM 1004 N N . ARG A 1 70 ? -1.522 -9.961 2.825 1.00 0.00 70 ARG A N 1
ATOM 1005 C CA . ARG A 1 70 ? -0.899 -11.201 2.380 1.00 0.00 70 ARG A CA 1
ATOM 1006 C C . ARG A 1 70 ? -1.056 -12.296 3.431 1.00 0.00 70 ARG A C 1
ATOM 1007 O O . ARG A 1 70 ? -1.154 -13.479 3.101 1.00 0.00 70 ARG A O 1
ATOM 1028 N N . LEU A 1 71 ? -1.079 -11.894 4.697 1.00 0.00 71 LEU A N 1
ATOM 1029 C CA . LEU A 1 71 ? -1.224 -12.841 5.797 1.00 0.00 71 LEU A CA 1
ATOM 1030 C C . LEU A 1 71 ? -2.674 -13.292 5.940 1.00 0.00 71 LEU A C 1
ATOM 1031 O O . LEU A 1 71 ? -2.947 -14.452 6.251 1.00 0.00 71 LEU A O 1
ATOM 1047 N N . THR A 1 72 ? -3.601 -12.369 5.709 1.00 0.00 72 THR A N 1
ATOM 1048 C CA . THR A 1 72 ? -5.023 -12.671 5.811 1.00 0.00 72 THR A CA 1
ATOM 1049 C C . THR A 1 72 ? -5.515 -13.423 4.579 1.00 0.00 72 THR A C 1
ATOM 1050 O O . THR A 1 72 ? -5.859 -12.815 3.566 1.00 0.00 72 THR A O 1
ATOM 1061 N N . SER A 1 73 ? -5.546 -14.749 4.674 1.00 0.00 73 SER A N 1
ATOM 1062 C CA . SER A 1 73 ? -5.993 -15.584 3.566 1.00 0.00 73 SER A CA 1
ATOM 1063 C C . SER A 1 73 ? -7.057 -16.576 4.027 1.00 0.00 73 SER A C 1
ATOM 1064 O O . SER A 1 73 ? -8.125 -16.682 3.426 1.00 0.00 73 SER A O 1
ATOM 1072 N N . GLY A 1 74 ? -6.755 -17.301 5.100 1.00 0.00 74 GLY A N 1
ATOM 1073 C CA . GLY A 1 74 ? -7.694 -18.275 5.625 1.00 0.00 74 GLY A CA 1
ATOM 1074 C C . GLY A 1 74 ? -9.019 -17.651 6.014 1.00 0.00 74 GLY A C 1
ATOM 1075 O O . GLY A 1 74 ? -9.091 -16.485 6.402 1.00 0.00 74 GLY A O 1
ATOM 1079 N N . PRO A 1 75 ? -10.101 -18.438 5.911 1.00 0.00 75 PRO A N 1
ATOM 1080 C CA . PRO A 1 75 ? -11.450 -17.976 6.250 1.00 0.00 75 PRO A CA 1
ATOM 1081 C C . PRO A 1 75 ? -11.630 -17.760 7.749 1.00 0.00 75 PRO A C 1
ATOM 1082 O O . PRO A 1 75 ? -12.167 -16.739 8.178 1.00 0.00 75 PRO A O 1
ATOM 1093 N N . SER A 1 76 ? -11.176 -18.727 8.540 1.00 0.00 76 SER A N 1
ATOM 1094 C CA . SER A 1 76 ? -11.289 -18.643 9.992 1.00 0.00 76 SER A CA 1
ATOM 1095 C C . SER A 1 76 ? -12.730 -18.364 10.409 1.00 0.00 76 SER A C 1
ATOM 1096 O O . SER A 1 76 ? -12.984 -17.572 11.316 1.00 0.00 76 SER A O 1
ATOM 1104 N N . SER A 1 77 ? -13.671 -19.022 9.738 1.00 0.00 77 SER A N 1
ATOM 1105 C CA . SER A 1 77 ? -15.088 -18.843 10.036 1.00 0.00 77 SER A CA 1
ATOM 1106 C C . SER A 1 77 ? -15.508 -19.710 11.219 1.00 0.00 77 SER A C 1
ATOM 1107 O O . SER A 1 77 ? -15.849 -20.880 11.056 1.00 0.00 77 SER A O 1
ATOM 1115 N N . GLY A 1 78 ? -15.481 -19.124 12.413 1.00 0.00 78 GLY A N 1
ATOM 1116 C CA . GLY A 1 78 ? -15.860 -19.856 13.607 1.00 0.00 78 GLY A CA 1
ATOM 1117 C C . GLY A 1 78 ? -17.078 -19.263 14.287 1.00 0.00 78 GLY A C 1
ATOM 1118 O O . GLY A 1 78 ? -18.010 -20.003 14.599 1.00 0.00 78 GLY A O 1
ATOM 1124 N N . GLY A 1 1 ? 23.062 30.171 7.657 1.00 0.00 1 GLY A N 2
ATOM 1125 C CA . GLY A 1 1 ? 22.245 29.472 6.682 1.00 0.00 1 GLY A CA 2
ATOM 1126 C C . GLY A 1 1 ? 20.860 30.074 6.548 1.00 0.00 1 GLY A C 2
ATOM 1127 O O . GLY A 1 1 ? 20.419 30.831 7.412 1.00 0.00 1 GLY A O 2
ATOM 1131 N N . SER A 1 2 ? 20.174 29.738 5.460 1.00 0.00 2 SER A N 2
ATOM 1132 C CA . SER A 1 2 ? 18.833 30.255 5.213 1.00 0.00 2 SER A CA 2
ATOM 1133 C C . SER A 1 2 ? 17.796 29.140 5.301 1.00 0.00 2 SER A C 2
ATOM 1134 O O . SER A 1 2 ? 17.991 28.051 4.761 1.00 0.00 2 SER A O 2
ATOM 1142 N N . SER A 1 3 ? 16.692 29.420 5.987 1.00 0.00 3 SER A N 2
ATOM 1143 C CA . SER A 1 3 ? 15.625 28.440 6.151 1.00 0.00 3 SER A CA 2
ATOM 1144 C C . SER A 1 3 ? 14.296 29.128 6.444 1.00 0.00 3 SER A C 2
ATOM 1145 O O . SER A 1 3 ? 14.261 30.287 6.857 1.00 0.00 3 SER A O 2
ATOM 1153 N N . GLY A 1 4 ? 13.201 28.405 6.227 1.00 0.00 4 GLY A N 2
ATOM 1154 C CA . GLY A 1 4 ? 11.883 28.962 6.473 1.00 0.00 4 GLY A CA 2
ATOM 1155 C C . GLY A 1 4 ? 10.829 27.891 6.670 1.00 0.00 4 GLY A C 2
ATOM 1156 O O . GLY A 1 4 ? 11.111 26.700 6.534 1.00 0.00 4 GLY A O 2
ATOM 1160 N N . SER A 1 5 ? 9.611 28.314 6.993 1.00 0.00 5 SER A N 2
ATOM 1161 C CA . SER A 1 5 ? 8.512 27.382 7.214 1.00 0.00 5 SER A CA 2
ATOM 1162 C C . SER A 1 5 ? 7.490 27.468 6.084 1.00 0.00 5 SER A C 2
ATOM 1163 O O . SER A 1 5 ? 7.570 28.347 5.227 1.00 0.00 5 SER A O 2
ATOM 1171 N N . SER A 1 6 ? 6.531 26.548 6.091 1.00 0.00 6 SER A N 2
ATOM 1172 C CA . SER A 1 6 ? 5.495 26.516 5.065 1.00 0.00 6 SER A CA 2
ATOM 1173 C C . SER A 1 6 ? 4.156 26.981 5.630 1.00 0.00 6 SER A C 2
ATOM 1174 O O . SER A 1 6 ? 3.618 26.377 6.557 1.00 0.00 6 SER A O 2
ATOM 1182 N N . GLY A 1 7 ? 3.625 28.060 5.064 1.00 0.00 7 GLY A N 2
ATOM 1183 C CA . GLY A 1 7 ? 2.354 28.589 5.523 1.00 0.00 7 GLY A CA 2
ATOM 1184 C C . GLY A 1 7 ? 1.184 27.707 5.133 1.00 0.00 7 GLY A C 2
ATOM 1185 O O . GLY A 1 7 ? 0.278 27.478 5.933 1.00 0.00 7 GLY A O 2
ATOM 1189 N N . GLU A 1 8 ? 1.203 27.214 3.899 1.00 0.00 8 GLU A N 2
ATOM 1190 C CA . GLU A 1 8 ? 0.133 26.355 3.404 1.00 0.00 8 GLU A CA 2
ATOM 1191 C C . GLU A 1 8 ? 0.519 24.883 3.521 1.00 0.00 8 GLU A C 2
ATOM 1192 O O . GLU A 1 8 ? 1.701 24.542 3.573 1.00 0.00 8 GLU A O 2
ATOM 1204 N N . ASP A 1 9 ? -0.486 24.016 3.564 1.00 0.00 9 ASP A N 2
ATOM 1205 C CA . ASP A 1 9 ? -0.253 22.580 3.675 1.00 0.00 9 ASP A CA 2
ATOM 1206 C C . ASP A 1 9 ? 0.863 22.137 2.735 1.00 0.00 9 ASP A C 2
ATOM 1207 O O . ASP A 1 9 ? 1.055 22.693 1.653 1.00 0.00 9 ASP A O 2
ATOM 1216 N N . PRO A 1 10 ? 1.619 21.112 3.155 1.00 0.00 10 PRO A N 2
ATOM 1217 C CA . PRO A 1 10 ? 2.730 20.571 2.366 1.00 0.00 10 PRO A CA 2
ATOM 1218 C C . PRO A 1 10 ? 2.251 19.834 1.120 1.00 0.00 10 PRO A C 2
ATOM 1219 O O . PRO A 1 10 ? 3.046 19.230 0.400 1.00 0.00 10 PRO A O 2
ATOM 1230 N N . PHE A 1 11 ? 0.946 19.888 0.871 1.00 0.00 11 PHE A N 2
ATOM 1231 C CA . PHE A 1 11 ? 0.361 19.224 -0.288 1.00 0.00 11 PHE A CA 2
ATOM 1232 C C . PHE A 1 11 ? 0.830 17.775 -0.379 1.00 0.00 11 PHE A C 2
ATOM 1233 O O . PHE A 1 11 ? 0.848 17.186 -1.459 1.00 0.00 11 PHE A O 2
ATOM 1250 N N . GLN A 1 12 ? 1.207 17.209 0.762 1.00 0.00 12 GLN A N 2
ATOM 1251 C CA . GLN A 1 12 ? 1.677 15.829 0.811 1.00 0.00 12 GLN A CA 2
ATOM 1252 C C . GLN A 1 12 ? 0.519 14.853 0.627 1.00 0.00 12 GLN A C 2
ATOM 1253 O O . GLN A 1 12 ? -0.633 15.152 0.941 1.00 0.00 12 GLN A O 2
ATOM 1267 N N . PRO A 1 13 ? 0.830 13.657 0.105 1.00 0.00 13 PRO A N 2
ATOM 1268 C CA . PRO A 1 13 ? -0.170 12.613 -0.133 1.00 0.00 13 PRO A CA 2
ATOM 1269 C C . PRO A 1 13 ? -0.706 12.017 1.165 1.00 0.00 13 PRO A C 2
ATOM 1270 O O . PRO A 1 13 ? -0.115 12.194 2.230 1.00 0.00 13 PRO A O 2
ATOM 1281 N N . GLU A 1 14 ? -1.828 11.310 1.068 1.00 0.00 14 GLU A N 2
ATOM 1282 C CA . GLU A 1 14 ? -2.442 10.689 2.235 1.00 0.00 14 GLU A CA 2
ATOM 1283 C C . GLU A 1 14 ? -1.850 9.306 2.490 1.00 0.00 14 GLU A C 2
ATOM 1284 O O . GLU A 1 14 ? -2.573 8.354 2.787 1.00 0.00 14 GLU A O 2
ATOM 1296 N N . ILE A 1 15 ? -0.530 9.203 2.372 1.00 0.00 15 ILE A N 2
ATOM 1297 C CA . ILE A 1 15 ? 0.159 7.937 2.591 1.00 0.00 15 ILE A CA 2
ATOM 1298 C C . ILE A 1 15 ? -0.065 7.426 4.010 1.00 0.00 15 ILE A C 2
ATOM 1299 O O . ILE A 1 15 ? -0.396 8.194 4.913 1.00 0.00 15 ILE A O 2
ATOM 1315 N N . LYS A 1 16 ? 0.118 6.124 4.199 1.00 0.00 16 LYS A N 2
ATOM 1316 C CA . LYS A 1 16 ? -0.062 5.509 5.509 1.00 0.00 16 LYS A CA 2
ATOM 1317 C C . LYS A 1 16 ? 1.280 5.086 6.100 1.00 0.00 16 LYS A C 2
ATOM 1318 O O . LYS A 1 16 ? 1.462 5.091 7.317 1.00 0.00 16 LYS A O 2
ATOM 1337 N N . VAL A 1 17 ? 2.217 4.723 5.230 1.00 0.00 17 VAL A N 2
ATOM 1338 C CA . VAL A 1 17 ? 3.542 4.300 5.666 1.00 0.00 17 VAL A CA 2
ATOM 1339 C C . VAL A 1 17 ? 3.450 3.239 6.756 1.00 0.00 17 VAL A C 2
ATOM 1340 O O . VAL A 1 17 ? 4.128 3.326 7.780 1.00 0.00 17 VAL A O 2
ATOM 1353 N N . ARG A 1 18 ? 2.607 2.237 6.530 1.00 0.00 18 ARG A N 2
ATOM 1354 C CA . ARG A 1 18 ? 2.425 1.159 7.493 1.00 0.00 18 ARG A CA 2
ATOM 1355 C C . ARG A 1 18 ? 3.487 0.079 7.307 1.00 0.00 18 ARG A C 2
ATOM 1356 O O . ARG A 1 18 ? 3.269 -1.086 7.643 1.00 0.00 18 ARG A O 2
ATOM 1377 N N . CYS A 1 19 ? 4.636 0.473 6.770 1.00 0.00 19 CYS A N 2
ATOM 1378 C CA . CYS A 1 19 ? 5.732 -0.460 6.538 1.00 0.00 19 CYS A CA 2
ATOM 1379 C C . CYS A 1 19 ? 6.227 -1.056 7.853 1.00 0.00 19 CYS A C 2
ATOM 1380 O O . CYS A 1 19 ? 6.166 -0.413 8.901 1.00 0.00 19 CYS A O 2
ATOM 1387 N N . VAL A 1 20 ? 6.717 -2.290 7.789 1.00 0.00 20 VAL A N 2
ATOM 1388 C CA . VAL A 1 20 ? 7.223 -2.974 8.973 1.00 0.00 20 VAL A CA 2
ATOM 1389 C C . VAL A 1 20 ? 8.368 -2.194 9.610 1.00 0.00 20 VAL A C 2
ATOM 1390 O O . VAL A 1 20 ? 8.575 -2.252 10.823 1.00 0.00 20 VAL A O 2
ATOM 1403 N N . CYS A 1 21 ? 9.110 -1.464 8.785 1.00 0.00 21 CYS A N 2
ATOM 1404 C CA . CYS A 1 21 ? 10.235 -0.671 9.266 1.00 0.00 21 CYS A CA 2
ATOM 1405 C C . CYS A 1 21 ? 9.838 0.151 10.488 1.00 0.00 21 CYS A C 2
ATOM 1406 O O . CYS A 1 21 ? 10.665 0.436 11.353 1.00 0.00 21 CYS A O 2
ATOM 1413 N N . GLY A 1 22 ? 8.565 0.529 10.552 1.00 0.00 22 GLY A N 2
ATOM 1414 C CA . GLY A 1 22 ? 8.080 1.315 11.672 1.00 0.00 22 GLY A CA 2
ATOM 1415 C C . GLY A 1 22 ? 8.512 2.766 11.593 1.00 0.00 22 GLY A C 2
ATOM 1416 O O . GLY A 1 22 ? 8.795 3.392 12.613 1.00 0.00 22 GLY A O 2
ATOM 1420 N N . ASN A 1 23 ? 8.565 3.300 10.377 1.00 0.00 23 ASN A N 2
ATOM 1421 C CA . ASN A 1 23 ? 8.969 4.686 10.168 1.00 0.00 23 ASN A CA 2
ATOM 1422 C C . ASN A 1 23 ? 7.782 5.538 9.728 1.00 0.00 23 ASN A C 2
ATOM 1423 O O . ASN A 1 23 ? 6.666 5.039 9.587 1.00 0.00 23 ASN A O 2
ATOM 1434 N N . SER A 1 24 ? 8.033 6.825 9.511 1.00 0.00 24 SER A N 2
ATOM 1435 C CA . SER A 1 24 ? 6.985 7.747 9.089 1.00 0.00 24 SER A CA 2
ATOM 1436 C C . SER A 1 24 ? 7.450 8.596 7.910 1.00 0.00 24 SER A C 2
ATOM 1437 O O . SER A 1 24 ? 7.027 9.741 7.749 1.00 0.00 24 SER A O 2
ATOM 1445 N N . LEU A 1 25 ? 8.324 8.026 7.088 1.00 0.00 25 LEU A N 2
ATOM 1446 C CA . LEU A 1 25 ? 8.849 8.729 5.922 1.00 0.00 25 LEU A CA 2
ATOM 1447 C C . LEU A 1 25 ? 8.409 8.046 4.631 1.00 0.00 25 LEU A C 2
ATOM 1448 O O . LEU A 1 25 ? 8.019 6.879 4.637 1.00 0.00 25 LEU A O 2
ATOM 1464 N N . GLU A 1 26 ? 8.476 8.782 3.526 1.00 0.00 26 GLU A N 2
ATOM 1465 C CA . GLU A 1 26 ? 8.086 8.246 2.227 1.00 0.00 26 GLU A CA 2
ATOM 1466 C C . GLU A 1 26 ? 9.175 8.492 1.187 1.00 0.00 26 GLU A C 2
ATOM 1467 O O . GLU A 1 26 ? 9.747 9.580 1.115 1.00 0.00 26 GLU A O 2
ATOM 1479 N N . THR A 1 27 ? 9.458 7.472 0.382 1.00 0.00 27 THR A N 2
ATOM 1480 C CA . THR A 1 27 ? 10.479 7.575 -0.652 1.00 0.00 27 THR A CA 2
ATOM 1481 C C . THR A 1 27 ? 9.853 7.601 -2.042 1.00 0.00 27 THR A C 2
ATOM 1482 O O . THR A 1 27 ? 8.657 7.355 -2.199 1.00 0.00 27 THR A O 2
ATOM 1493 N N . ASP A 1 28 ? 10.668 7.899 -3.048 1.00 0.00 28 ASP A N 2
ATOM 1494 C CA . ASP A 1 28 ? 10.194 7.955 -4.426 1.00 0.00 28 ASP A CA 2
ATOM 1495 C C . ASP A 1 28 ? 9.772 6.572 -4.912 1.00 0.00 28 ASP A C 2
ATOM 1496 O O . ASP A 1 28 ? 8.953 6.447 -5.822 1.00 0.00 28 ASP A O 2
ATOM 1505 N N . SER A 1 29 ? 10.338 5.537 -4.299 1.00 0.00 29 SER A N 2
ATOM 1506 C CA . SER A 1 29 ? 10.024 4.163 -4.673 1.00 0.00 29 SER A CA 2
ATOM 1507 C C . SER A 1 29 ? 9.134 3.504 -3.623 1.00 0.00 29 SER A C 2
ATOM 1508 O O . SER A 1 29 ? 9.623 2.941 -2.644 1.00 0.00 29 SER A O 2
ATOM 1516 N N . MET A 1 30 ? 7.824 3.579 -3.835 1.00 0.00 30 MET A N 2
ATOM 1517 C CA . MET A 1 30 ? 6.865 2.989 -2.909 1.00 0.00 30 MET A CA 2
ATOM 1518 C C . MET A 1 30 ? 5.657 2.436 -3.656 1.00 0.00 30 MET A C 2
ATOM 1519 O O . MET A 1 30 ? 5.289 2.938 -4.719 1.00 0.00 30 MET A O 2
ATOM 1533 N N . ILE A 1 31 ? 5.044 1.399 -3.095 1.00 0.00 31 ILE A N 2
ATOM 1534 C CA . ILE A 1 31 ? 3.876 0.778 -3.709 1.00 0.00 31 ILE A CA 2
ATOM 1535 C C . ILE A 1 31 ? 2.697 0.748 -2.743 1.00 0.00 31 ILE A C 2
ATOM 1536 O O . ILE A 1 31 ? 2.877 0.597 -1.535 1.00 0.00 31 ILE A O 2
ATOM 1552 N N . GLN A 1 32 ? 1.492 0.891 -3.284 1.00 0.00 32 GLN A N 2
ATOM 1553 C CA . GLN A 1 32 ? 0.283 0.879 -2.468 1.00 0.00 32 GLN A CA 2
ATOM 1554 C C . GLN A 1 32 ? -0.403 -0.482 -2.532 1.00 0.00 32 GLN A C 2
ATOM 1555 O O . GLN A 1 32 ? -0.376 -1.155 -3.563 1.00 0.00 32 GLN A O 2
ATOM 1569 N N . CYS A 1 33 ? -1.017 -0.881 -1.424 1.00 0.00 33 CYS A N 2
ATOM 1570 C CA . CYS A 1 33 ? -1.710 -2.162 -1.352 1.00 0.00 33 CYS A CA 2
ATOM 1571 C C . CYS A 1 33 ? -2.999 -2.130 -2.169 1.00 0.00 33 CYS A C 2
ATOM 1572 O O . CYS A 1 33 ? -3.689 -1.112 -2.217 1.00 0.00 33 CYS A O 2
ATOM 1579 N N . GLU A 1 34 ? -3.316 -3.251 -2.809 1.00 0.00 34 GLU A N 2
ATOM 1580 C CA . GLU A 1 34 ? -4.521 -3.350 -3.623 1.00 0.00 34 GLU A CA 2
ATOM 1581 C C . GLU A 1 34 ? -5.771 -3.126 -2.776 1.00 0.00 34 GLU A C 2
ATOM 1582 O O . GLU A 1 34 ? -6.647 -2.342 -3.139 1.00 0.00 34 GLU A O 2
ATOM 1594 N N . ASP A 1 35 ? -5.844 -3.822 -1.646 1.00 0.00 35 ASP A N 2
ATOM 1595 C CA . ASP A 1 35 ? -6.985 -3.699 -0.746 1.00 0.00 35 ASP A CA 2
ATOM 1596 C C . ASP A 1 35 ? -7.379 -2.237 -0.563 1.00 0.00 35 ASP A C 2
ATOM 1597 O O . ASP A 1 35 ? -6.534 -1.359 -0.387 1.00 0.00 35 ASP A O 2
ATOM 1606 N N . PRO A 1 36 ? -8.692 -1.967 -0.607 1.00 0.00 36 PRO A N 2
ATOM 1607 C CA . PRO A 1 36 ? -9.228 -0.612 -0.449 1.00 0.00 36 PRO A CA 2
ATOM 1608 C C . PRO A 1 36 ? -9.068 -0.088 0.974 1.00 0.00 36 PRO A C 2
ATOM 1609 O O . PRO A 1 36 ? -8.546 1.007 1.188 1.00 0.00 36 PRO A O 2
ATOM 1620 N N . ARG A 1 37 ? -9.519 -0.876 1.944 1.00 0.00 37 ARG A N 2
ATOM 1621 C CA . ARG A 1 37 ? -9.426 -0.491 3.347 1.00 0.00 37 ARG A CA 2
ATOM 1622 C C . ARG A 1 37 ? -7.969 -0.351 3.778 1.00 0.00 37 ARG A C 2
ATOM 1623 O O . ARG A 1 37 ? -7.661 0.337 4.752 1.00 0.00 37 ARG A O 2
ATOM 1644 N N . CYS A 1 38 ? -7.075 -1.008 3.045 1.00 0.00 38 CYS A N 2
ATOM 1645 C CA . CYS A 1 38 ? -5.651 -0.959 3.351 1.00 0.00 38 CYS A CA 2
ATOM 1646 C C . CYS A 1 38 ? -4.997 0.258 2.701 1.00 0.00 38 CYS A C 2
ATOM 1647 O O . CYS A 1 38 ? -4.613 1.208 3.384 1.00 0.00 38 CYS A O 2
ATOM 1654 N N . HIS A 1 39 ? -4.874 0.221 1.378 1.00 0.00 39 HIS A N 2
ATOM 1655 C CA . HIS A 1 39 ? -4.268 1.321 0.636 1.00 0.00 39 HIS A CA 2
ATOM 1656 C C . HIS A 1 39 ? -3.013 1.825 1.340 1.00 0.00 39 HIS A C 2
ATOM 1657 O O . HIS A 1 39 ? -2.722 3.021 1.333 1.00 0.00 39 HIS A O 2
ATOM 1672 N N . VAL A 1 40 ? -2.272 0.905 1.949 1.00 0.00 40 VAL A N 2
ATOM 1673 C CA . VAL A 1 40 ? -1.047 1.256 2.658 1.00 0.00 40 VAL A CA 2
ATOM 1674 C C . VAL A 1 40 ? 0.148 1.282 1.712 1.00 0.00 40 VAL A C 2
ATOM 1675 O O . VAL A 1 40 ? 0.166 0.581 0.700 1.00 0.00 40 VAL A O 2
ATOM 1688 N N . TRP A 1 41 ? 1.144 2.092 2.049 1.00 0.00 41 TRP A N 2
ATOM 1689 C CA . TRP A 1 41 ? 2.345 2.209 1.228 1.00 0.00 41 TRP A CA 2
ATOM 1690 C C . TRP A 1 41 ? 3.545 1.578 1.926 1.00 0.00 41 TRP A C 2
ATOM 1691 O O . TRP A 1 41 ? 3.726 1.738 3.133 1.00 0.00 41 TRP A O 2
ATOM 1712 N N . GLN A 1 42 ? 4.359 0.860 1.160 1.00 0.00 42 GLN A N 2
ATOM 1713 C CA . GLN A 1 42 ? 5.541 0.204 1.707 1.00 0.00 42 GLN A CA 2
ATOM 1714 C C . GLN A 1 42 ? 6.752 0.426 0.806 1.00 0.00 42 GLN A C 2
ATOM 1715 O O . GLN A 1 42 ? 6.623 0.512 -0.415 1.00 0.00 42 GLN A O 2
ATOM 1729 N N . HIS A 1 43 ? 7.929 0.518 1.418 1.00 0.00 43 HIS A N 2
ATOM 1730 C CA . HIS A 1 43 ? 9.164 0.730 0.671 1.00 0.00 43 HIS A CA 2
ATOM 1731 C C . HIS A 1 43 ? 9.401 -0.405 -0.320 1.00 0.00 43 HIS A C 2
ATOM 1732 O O . HIS A 1 43 ? 9.626 -1.550 0.073 1.00 0.00 43 HIS A O 2
ATOM 1746 N N . VAL A 1 44 ? 9.348 -0.081 -1.608 1.00 0.00 44 VAL A N 2
ATOM 1747 C CA . VAL A 1 44 ? 9.557 -1.073 -2.656 1.00 0.00 44 VAL A CA 2
ATOM 1748 C C . VAL A 1 44 ? 10.753 -1.964 -2.338 1.00 0.00 44 VAL A C 2
ATOM 1749 O O . VAL A 1 44 ? 10.833 -3.101 -2.800 1.00 0.00 44 VAL A O 2
ATOM 1762 N N . GLY A 1 45 ? 11.682 -1.438 -1.545 1.00 0.00 45 GLY A N 2
ATOM 1763 C CA . GLY A 1 45 ? 12.861 -2.199 -1.178 1.00 0.00 45 GLY A CA 2
ATOM 1764 C C . GLY A 1 45 ? 12.732 -2.849 0.185 1.00 0.00 45 GLY A C 2
ATOM 1765 O O . GLY A 1 45 ? 13.728 -3.070 0.874 1.00 0.00 45 GLY A O 2
ATOM 1769 N N . CYS A 1 46 ? 11.500 -3.155 0.578 1.00 0.00 46 CYS A N 2
ATOM 1770 C CA . CYS A 1 46 ? 11.241 -3.782 1.869 1.00 0.00 46 CYS A CA 2
ATOM 1771 C C . CYS A 1 46 ? 10.398 -5.043 1.703 1.00 0.00 46 CYS A C 2
ATOM 1772 O O . CYS A 1 46 ? 10.585 -6.026 2.419 1.00 0.00 46 CYS A O 2
ATOM 1779 N N . VAL A 1 47 ? 9.470 -5.006 0.752 1.00 0.00 47 VAL A N 2
ATOM 1780 C CA . VAL A 1 47 ? 8.599 -6.146 0.490 1.00 0.00 47 VAL A CA 2
ATOM 1781 C C . VAL A 1 47 ? 8.860 -6.731 -0.894 1.00 0.00 47 VAL A C 2
ATOM 1782 O O . VAL A 1 47 ? 9.071 -7.935 -1.040 1.00 0.00 47 VAL A O 2
ATOM 1795 N N . ILE A 1 48 ? 8.846 -5.870 -1.906 1.00 0.00 48 ILE A N 2
ATOM 1796 C CA . ILE A 1 48 ? 9.083 -6.301 -3.278 1.00 0.00 48 ILE A CA 2
ATOM 1797 C C . ILE A 1 48 ? 10.499 -6.840 -3.448 1.00 0.00 48 ILE A C 2
ATOM 1798 O O . ILE A 1 48 ? 11.463 -6.250 -2.957 1.00 0.00 48 ILE A O 2
ATOM 1814 N N . LEU A 1 49 ? 10.619 -7.963 -4.148 1.00 0.00 49 LEU A N 2
ATOM 1815 C CA . LEU A 1 49 ? 11.918 -8.582 -4.385 1.00 0.00 49 LEU A CA 2
ATOM 1816 C C . LEU A 1 49 ? 12.886 -7.589 -5.022 1.00 0.00 49 LEU A C 2
ATOM 1817 O O . LEU A 1 49 ? 12.642 -7.056 -6.105 1.00 0.00 49 LEU A O 2
ATOM 1833 N N . PRO A 1 50 ? 14.011 -7.336 -4.338 1.00 0.00 50 PRO A N 2
ATOM 1834 C CA . PRO A 1 50 ? 15.039 -6.409 -4.819 1.00 0.00 50 PRO A CA 2
ATOM 1835 C C . PRO A 1 50 ? 15.784 -6.950 -6.035 1.00 0.00 50 PRO A C 2
ATOM 1836 O O . PRO A 1 50 ? 15.985 -8.158 -6.165 1.00 0.00 50 PRO A O 2
ATOM 1847 N N . ASP A 1 51 ? 16.191 -6.049 -6.922 1.00 0.00 51 ASP A N 2
ATOM 1848 C CA . ASP A 1 51 ? 16.916 -6.437 -8.127 1.00 0.00 51 ASP A CA 2
ATOM 1849 C C . ASP A 1 51 ? 18.125 -5.532 -8.348 1.00 0.00 51 ASP A C 2
ATOM 1850 O O . ASP A 1 51 ? 18.004 -4.441 -8.905 1.00 0.00 51 ASP A O 2
ATOM 1859 N N . LYS A 1 52 ? 19.290 -5.993 -7.908 1.00 0.00 52 LYS A N 2
ATOM 1860 C CA . LYS A 1 52 ? 20.522 -5.227 -8.058 1.00 0.00 52 LYS A CA 2
ATOM 1861 C C . LYS A 1 52 ? 21.011 -5.260 -9.502 1.00 0.00 52 LYS A C 2
ATOM 1862 O O . LYS A 1 52 ? 21.108 -4.232 -10.173 1.00 0.00 52 LYS A O 2
ATOM 1881 N N . PRO A 1 53 ? 21.325 -6.467 -9.994 1.00 0.00 53 PRO A N 2
ATOM 1882 C CA . PRO A 1 53 ? 21.807 -6.663 -11.365 1.00 0.00 53 PRO A CA 2
ATOM 1883 C C . PRO A 1 53 ? 20.718 -6.414 -12.403 1.00 0.00 53 PRO A C 2
ATOM 1884 O O . PRO A 1 53 ? 20.928 -5.688 -13.374 1.00 0.00 53 PRO A O 2
ATOM 1895 N N . MET A 1 54 ? 19.556 -7.021 -12.191 1.00 0.00 54 MET A N 2
ATOM 1896 C CA . MET A 1 54 ? 18.433 -6.864 -13.109 1.00 0.00 54 MET A CA 2
ATOM 1897 C C . MET A 1 54 ? 17.645 -5.597 -12.791 1.00 0.00 54 MET A C 2
ATOM 1898 O O . MET A 1 54 ? 16.513 -5.663 -12.311 1.00 0.00 54 MET A O 2
ATOM 1912 N N . ASP A 1 55 ? 18.250 -4.446 -13.062 1.00 0.00 55 ASP A N 2
ATOM 1913 C CA . ASP A 1 55 ? 17.604 -3.164 -12.805 1.00 0.00 55 ASP A CA 2
ATOM 1914 C C . ASP A 1 55 ? 16.635 -2.809 -13.929 1.00 0.00 55 ASP A C 2
ATOM 1915 O O . ASP A 1 55 ? 16.936 -1.974 -14.781 1.00 0.00 55 ASP A O 2
ATOM 1924 N N . GLY A 1 56 ? 15.471 -3.450 -13.925 1.00 0.00 56 GLY A N 2
ATOM 1925 C CA . GLY A 1 56 ? 14.476 -3.190 -14.950 1.00 0.00 56 GLY A CA 2
ATOM 1926 C C . GLY A 1 56 ? 13.280 -4.114 -14.845 1.00 0.00 56 GLY A C 2
ATOM 1927 O O . GLY A 1 56 ? 12.511 -4.038 -13.888 1.00 0.00 56 GLY A O 2
ATOM 1931 N N . ASN A 1 57 ? 13.121 -4.988 -15.833 1.00 0.00 57 ASN A N 2
ATOM 1932 C CA . ASN A 1 57 ? 12.007 -5.930 -15.849 1.00 0.00 57 ASN A CA 2
ATOM 1933 C C . ASN A 1 57 ? 12.421 -7.272 -15.255 1.00 0.00 57 ASN A C 2
ATOM 1934 O O . ASN A 1 57 ? 13.587 -7.666 -15.300 1.00 0.00 57 ASN A O 2
ATOM 1945 N N . PRO A 1 58 ? 11.445 -7.993 -14.684 1.00 0.00 58 PRO A N 2
ATOM 1946 C CA . PRO A 1 58 ? 10.054 -7.534 -14.623 1.00 0.00 58 PRO A CA 2
ATOM 1947 C C . PRO A 1 58 ? 9.874 -6.355 -13.673 1.00 0.00 58 PRO A C 2
ATOM 1948 O O . PRO A 1 58 ? 10.446 -6.311 -12.583 1.00 0.00 58 PRO A O 2
ATOM 1959 N N . PRO A 1 59 ? 9.060 -5.374 -14.092 1.00 0.00 59 PRO A N 2
ATOM 1960 C CA . PRO A 1 59 ? 8.785 -4.177 -13.293 1.00 0.00 59 PRO A CA 2
ATOM 1961 C C . PRO A 1 59 ? 7.941 -4.484 -12.061 1.00 0.00 59 PRO A C 2
ATOM 1962 O O . PRO A 1 59 ? 7.725 -5.647 -11.717 1.00 0.00 59 PRO A O 2
ATOM 1973 N N . LEU A 1 60 ? 7.464 -3.435 -11.400 1.00 0.00 60 LEU A N 2
ATOM 1974 C CA . LEU A 1 60 ? 6.642 -3.593 -10.205 1.00 0.00 60 LEU A CA 2
ATOM 1975 C C . LEU A 1 60 ? 5.379 -4.391 -10.515 1.00 0.00 60 LEU A C 2
ATOM 1976 O O . LEU A 1 60 ? 4.788 -4.271 -11.588 1.00 0.00 60 LEU A O 2
ATOM 1992 N N . PRO A 1 61 ? 4.954 -5.223 -9.553 1.00 0.00 61 PRO A N 2
ATOM 1993 C CA . PRO A 1 61 ? 3.756 -6.055 -9.698 1.00 0.00 61 PRO A CA 2
ATOM 1994 C C . PRO A 1 61 ? 2.473 -5.230 -9.688 1.00 0.00 61 PRO A C 2
ATOM 1995 O O . PRO A 1 61 ? 2.125 -4.621 -8.677 1.00 0.00 61 PRO A O 2
ATOM 2006 N N . GLU A 1 62 ? 1.775 -5.217 -10.819 1.00 0.00 62 GLU A N 2
ATOM 2007 C CA . GLU A 1 62 ? 0.530 -4.467 -10.938 1.00 0.00 62 GLU A CA 2
ATOM 2008 C C . GLU A 1 62 ? -0.301 -4.585 -9.664 1.00 0.00 62 GLU A C 2
ATOM 2009 O O . GLU A 1 62 ? -0.950 -3.627 -9.242 1.00 0.00 62 GLU A O 2
ATOM 2021 N N . SER A 1 63 ? -0.277 -5.766 -9.056 1.00 0.00 63 SER A N 2
ATOM 2022 C CA . SER A 1 63 ? -1.031 -6.012 -7.832 1.00 0.00 63 SER A CA 2
ATOM 2023 C C . SER A 1 63 ? -0.122 -6.557 -6.734 1.00 0.00 63 SER A C 2
ATOM 2024 O O . SER A 1 63 ? 0.547 -7.575 -6.915 1.00 0.00 63 SER A O 2
ATOM 2032 N N . PHE A 1 64 ? -0.104 -5.873 -5.595 1.00 0.00 64 PHE A N 2
ATOM 2033 C CA . PHE A 1 64 ? 0.722 -6.286 -4.468 1.00 0.00 64 PHE A CA 2
ATOM 2034 C C . PHE A 1 64 ? -0.073 -6.243 -3.166 1.00 0.00 64 PHE A C 2
ATOM 2035 O O . PHE A 1 64 ? -0.995 -5.441 -3.015 1.00 0.00 64 PHE A O 2
ATOM 2052 N N . TYR A 1 65 ? 0.291 -7.111 -2.229 1.00 0.00 65 TYR A N 2
ATOM 2053 C CA . TYR A 1 65 ? -0.390 -7.175 -0.941 1.00 0.00 65 TYR A CA 2
ATOM 2054 C C . TYR A 1 65 ? 0.609 -7.076 0.209 1.00 0.00 65 TYR A C 2
ATOM 2055 O O . TYR A 1 65 ? 1.555 -7.859 0.295 1.00 0.00 65 TYR A O 2
ATOM 2073 N N . CYS A 1 66 ? 0.391 -6.106 1.090 1.00 0.00 66 CYS A N 2
ATOM 2074 C CA . CYS A 1 66 ? 1.270 -5.901 2.236 1.00 0.00 66 CYS A CA 2
ATOM 2075 C C . CYS A 1 66 ? 1.322 -7.150 3.111 1.00 0.00 66 CYS A C 2
ATOM 2076 O O . CYS A 1 66 ? 0.732 -8.177 2.779 1.00 0.00 66 CYS A O 2
ATOM 2083 N N . GLU A 1 67 ? 2.031 -7.051 4.231 1.00 0.00 67 GLU A N 2
ATOM 2084 C CA . GLU A 1 67 ? 2.160 -8.173 5.154 1.00 0.00 67 GLU A CA 2
ATOM 2085 C C . GLU A 1 67 ? 0.865 -8.387 5.934 1.00 0.00 67 GLU A C 2
ATOM 2086 O O . GLU A 1 67 ? 0.612 -9.477 6.449 1.00 0.00 67 GLU A O 2
ATOM 2098 N N . ILE A 1 68 ? 0.051 -7.340 6.017 1.00 0.00 68 ILE A N 2
ATOM 2099 C CA . ILE A 1 68 ? -1.216 -7.414 6.732 1.00 0.00 68 ILE A CA 2
ATOM 2100 C C . ILE A 1 68 ? -2.284 -8.103 5.890 1.00 0.00 68 ILE A C 2
ATOM 2101 O O . ILE A 1 68 ? -3.215 -8.709 6.422 1.00 0.00 68 ILE A O 2
ATOM 2117 N N . CYS A 1 69 ? -2.144 -8.007 4.572 1.00 0.00 69 CYS A N 2
ATOM 2118 C CA . CYS A 1 69 ? -3.095 -8.622 3.654 1.00 0.00 69 CYS A CA 2
ATOM 2119 C C . CYS A 1 69 ? -2.637 -10.022 3.254 1.00 0.00 69 CYS A C 2
ATOM 2120 O O . CYS A 1 69 ? -3.433 -10.961 3.223 1.00 0.00 69 CYS A O 2
ATOM 2127 N N . ARG A 1 70 ? -1.350 -10.153 2.950 1.00 0.00 70 ARG A N 2
ATOM 2128 C CA . ARG A 1 70 ? -0.787 -11.437 2.551 1.00 0.00 70 ARG A CA 2
ATOM 2129 C C . ARG A 1 70 ? -0.990 -12.483 3.643 1.00 0.00 70 ARG A C 2
ATOM 2130 O O . ARG A 1 70 ? -1.153 -13.670 3.359 1.00 0.00 70 ARG A O 2
ATOM 2151 N N . LEU A 1 71 ? -0.977 -12.034 4.894 1.00 0.00 71 LEU A N 2
ATOM 2152 C CA . LEU A 1 71 ? -1.159 -12.931 6.030 1.00 0.00 71 LEU A CA 2
ATOM 2153 C C . LEU A 1 71 ? -2.544 -13.568 6.004 1.00 0.00 71 LEU A C 2
ATOM 2154 O O . LEU A 1 71 ? -2.706 -14.742 6.340 1.00 0.00 71 LEU A O 2
ATOM 2170 N N . THR A 1 72 ? -3.542 -12.788 5.601 1.00 0.00 72 THR A N 2
ATOM 2171 C CA . THR A 1 72 ? -4.914 -13.276 5.530 1.00 0.00 72 THR A CA 2
ATOM 2172 C C . THR A 1 72 ? -5.140 -14.098 4.267 1.00 0.00 72 THR A C 2
ATOM 2173 O O . THR A 1 72 ? -5.764 -13.632 3.315 1.00 0.00 72 THR A O 2
ATOM 2184 N N . SER A 1 73 ? -4.629 -15.325 4.266 1.00 0.00 73 SER A N 2
ATOM 2185 C CA . SER A 1 73 ? -4.773 -16.213 3.118 1.00 0.00 73 SER A CA 2
ATOM 2186 C C . SER A 1 73 ? -4.725 -17.675 3.551 1.00 0.00 73 SER A C 2
ATOM 2187 O O . SER A 1 73 ? -4.218 -17.999 4.625 1.00 0.00 73 SER A O 2
ATOM 2195 N N . GLY A 1 74 ? -5.257 -18.553 2.707 1.00 0.00 74 GLY A N 2
ATOM 2196 C CA . GLY A 1 74 ? -5.265 -19.971 3.020 1.00 0.00 74 GLY A CA 2
ATOM 2197 C C . GLY A 1 74 ? -6.450 -20.368 3.879 1.00 0.00 74 GLY A C 2
ATOM 2198 O O . GLY A 1 74 ? -7.508 -19.740 3.842 1.00 0.00 74 GLY A O 2
ATOM 2202 N N . PRO A 1 75 ? -6.278 -21.435 4.673 1.00 0.00 75 PRO A N 2
ATOM 2203 C CA . PRO A 1 75 ? -7.331 -21.940 5.559 1.00 0.00 75 PRO A CA 2
ATOM 2204 C C . PRO A 1 75 ? -7.611 -20.996 6.723 1.00 0.00 75 PRO A C 2
ATOM 2205 O O . PRO A 1 75 ? -7.017 -19.923 6.821 1.00 0.00 75 PRO A O 2
ATOM 2216 N N . SER A 1 76 ? -8.519 -21.404 7.604 1.00 0.00 76 SER A N 2
ATOM 2217 C CA . SER A 1 76 ? -8.880 -20.592 8.761 1.00 0.00 76 SER A CA 2
ATOM 2218 C C . SER A 1 76 ? -8.665 -21.368 10.057 1.00 0.00 76 SER A C 2
ATOM 2219 O O . SER A 1 76 ? -9.587 -21.999 10.575 1.00 0.00 76 SER A O 2
ATOM 2227 N N . SER A 1 77 ? -7.443 -21.316 10.575 1.00 0.00 77 SER A N 2
ATOM 2228 C CA . SER A 1 77 ? -7.105 -22.016 11.809 1.00 0.00 77 SER A CA 2
ATOM 2229 C C . SER A 1 77 ? -8.066 -21.635 12.931 1.00 0.00 77 SER A C 2
ATOM 2230 O O . SER A 1 77 ? -8.851 -20.698 12.799 1.00 0.00 77 SER A O 2
ATOM 2238 N N . GLY A 1 78 ? -7.996 -22.370 14.036 1.00 0.00 78 GLY A N 2
ATOM 2239 C CA . GLY A 1 78 ? -8.864 -22.095 15.166 1.00 0.00 78 GLY A CA 2
ATOM 2240 C C . GLY A 1 78 ? -8.463 -20.839 15.913 1.00 0.00 78 GLY A C 2
ATOM 2241 O O . GLY A 1 78 ? -9.125 -19.814 15.760 1.00 0.00 78 GLY A O 2
ATOM 2247 N N . GLY A 1 1 ? 8.176 11.069 24.835 1.00 0.00 1 GLY A N 3
ATOM 2248 C CA . GLY A 1 1 ? 7.986 10.489 23.518 1.00 0.00 1 GLY A CA 3
ATOM 2249 C C . GLY A 1 1 ? 6.601 10.757 22.961 1.00 0.00 1 GLY A C 3
ATOM 2250 O O . GLY A 1 1 ? 5.598 10.535 23.640 1.00 0.00 1 GLY A O 3
ATOM 2254 N N . SER A 1 2 ? 6.546 11.237 21.723 1.00 0.00 2 SER A N 3
ATOM 2255 C CA . SER A 1 2 ? 5.274 11.541 21.077 1.00 0.00 2 SER A CA 3
ATOM 2256 C C . SER A 1 2 ? 5.411 11.493 19.559 1.00 0.00 2 SER A C 3
ATOM 2257 O O . SER A 1 2 ? 6.514 11.361 19.028 1.00 0.00 2 SER A O 3
ATOM 2265 N N . SER A 1 3 ? 4.282 11.601 18.865 1.00 0.00 3 SER A N 3
ATOM 2266 C CA . SER A 1 3 ? 4.274 11.566 17.408 1.00 0.00 3 SER A CA 3
ATOM 2267 C C . SER A 1 3 ? 2.968 12.132 16.858 1.00 0.00 3 SER A C 3
ATOM 2268 O O . SER A 1 3 ? 1.894 11.890 17.407 1.00 0.00 3 SER A O 3
ATOM 2276 N N . GLY A 1 4 ? 3.070 12.887 15.768 1.00 0.00 4 GLY A N 3
ATOM 2277 C CA . GLY A 1 4 ? 1.890 13.476 15.161 1.00 0.00 4 GLY A CA 3
ATOM 2278 C C . GLY A 1 4 ? 1.897 13.361 13.650 1.00 0.00 4 GLY A C 3
ATOM 2279 O O . GLY A 1 4 ? 2.945 13.142 13.042 1.00 0.00 4 GLY A O 3
ATOM 2283 N N . SER A 1 5 ? 0.724 13.506 13.042 1.00 0.00 5 SER A N 3
ATOM 2284 C CA . SER A 1 5 ? 0.598 13.412 11.592 1.00 0.00 5 SER A CA 3
ATOM 2285 C C . SER A 1 5 ? -0.561 14.268 11.091 1.00 0.00 5 SER A C 3
ATOM 2286 O O . SER A 1 5 ? -1.603 14.363 11.738 1.00 0.00 5 SER A O 3
ATOM 2294 N N . SER A 1 6 ? -0.370 14.891 9.932 1.00 0.00 6 SER A N 3
ATOM 2295 C CA . SER A 1 6 ? -1.396 15.744 9.344 1.00 0.00 6 SER A CA 3
ATOM 2296 C C . SER A 1 6 ? -2.156 15.003 8.249 1.00 0.00 6 SER A C 3
ATOM 2297 O O . SER A 1 6 ? -1.563 14.295 7.436 1.00 0.00 6 SER A O 3
ATOM 2305 N N . GLY A 1 7 ? -3.475 15.172 8.234 1.00 0.00 7 GLY A N 3
ATOM 2306 C CA . GLY A 1 7 ? -4.296 14.513 7.235 1.00 0.00 7 GLY A CA 3
ATOM 2307 C C . GLY A 1 7 ? -4.724 15.452 6.125 1.00 0.00 7 GLY A C 3
ATOM 2308 O O . GLY A 1 7 ? -5.888 15.463 5.727 1.00 0.00 7 GLY A O 3
ATOM 2312 N N . GLU A 1 8 ? -3.780 16.244 5.625 1.00 0.00 8 GLU A N 3
ATOM 2313 C CA . GLU A 1 8 ? -4.068 17.193 4.556 1.00 0.00 8 GLU A CA 3
ATOM 2314 C C . GLU A 1 8 ? -2.780 17.803 4.009 1.00 0.00 8 GLU A C 3
ATOM 2315 O O . GLU A 1 8 ? -1.998 18.396 4.753 1.00 0.00 8 GLU A O 3
ATOM 2327 N N . ASP A 1 9 ? -2.568 17.654 2.707 1.00 0.00 9 ASP A N 3
ATOM 2328 C CA . ASP A 1 9 ? -1.377 18.190 2.060 1.00 0.00 9 ASP A CA 3
ATOM 2329 C C . ASP A 1 9 ? -1.711 18.744 0.678 1.00 0.00 9 ASP A C 3
ATOM 2330 O O . ASP A 1 9 ? -2.623 18.273 -0.002 1.00 0.00 9 ASP A O 3
ATOM 2339 N N . PRO A 1 10 ? -0.957 19.768 0.252 1.00 0.00 10 PRO A N 3
ATOM 2340 C CA . PRO A 1 10 ? -1.155 20.408 -1.052 1.00 0.00 10 PRO A CA 3
ATOM 2341 C C . PRO A 1 10 ? -0.752 19.501 -2.210 1.00 0.00 10 PRO A C 3
ATOM 2342 O O . PRO A 1 10 ? -1.527 19.287 -3.143 1.00 0.00 10 PRO A O 3
ATOM 2353 N N . PHE A 1 11 ? 0.464 18.970 -2.144 1.00 0.00 11 PHE A N 3
ATOM 2354 C CA . PHE A 1 11 ? 0.970 18.087 -3.188 1.00 0.00 11 PHE A CA 3
ATOM 2355 C C . PHE A 1 11 ? 1.371 16.733 -2.608 1.00 0.00 11 PHE A C 3
ATOM 2356 O O . PHE A 1 11 ? 2.413 16.181 -2.958 1.00 0.00 11 PHE A O 3
ATOM 2373 N N . GLN A 1 12 ? 0.534 16.206 -1.720 1.00 0.00 12 GLN A N 3
ATOM 2374 C CA . GLN A 1 12 ? 0.801 14.918 -1.090 1.00 0.00 12 GLN A CA 3
ATOM 2375 C C . GLN A 1 12 ? -0.499 14.218 -0.711 1.00 0.00 12 GLN A C 3
ATOM 2376 O O . GLN A 1 12 ? -1.356 14.776 -0.026 1.00 0.00 12 GLN A O 3
ATOM 2390 N N . PRO A 1 13 ? -0.652 12.965 -1.166 1.00 0.00 13 PRO A N 3
ATOM 2391 C CA . PRO A 1 13 ? -1.845 12.162 -0.886 1.00 0.00 13 PRO A CA 3
ATOM 2392 C C . PRO A 1 13 ? -1.934 11.745 0.578 1.00 0.00 13 PRO A C 3
ATOM 2393 O O . PRO A 1 13 ? -1.095 12.128 1.393 1.00 0.00 13 PRO A O 3
ATOM 2404 N N . GLU A 1 14 ? -2.954 10.958 0.905 1.00 0.00 14 GLU A N 3
ATOM 2405 C CA . GLU A 1 14 ? -3.151 10.490 2.272 1.00 0.00 14 GLU A CA 3
ATOM 2406 C C . GLU A 1 14 ? -2.183 9.358 2.604 1.00 0.00 14 GLU A C 3
ATOM 2407 O O . GLU A 1 14 ? -2.594 8.213 2.794 1.00 0.00 14 GLU A O 3
ATOM 2419 N N . ILE A 1 15 ? -0.897 9.687 2.670 1.00 0.00 15 ILE A N 3
ATOM 2420 C CA . ILE A 1 15 ? 0.128 8.699 2.979 1.00 0.00 15 ILE A CA 3
ATOM 2421 C C . ILE A 1 15 ? -0.023 8.176 4.403 1.00 0.00 15 ILE A C 3
ATOM 2422 O O . ILE A 1 15 ? -0.318 8.935 5.327 1.00 0.00 15 ILE A O 3
ATOM 2438 N N . LYS A 1 16 ? 0.181 6.874 4.575 1.00 0.00 16 LYS A N 3
ATOM 2439 C CA . LYS A 1 16 ? 0.071 6.249 5.887 1.00 0.00 16 LYS A CA 3
ATOM 2440 C C . LYS A 1 16 ? 1.440 5.808 6.397 1.00 0.00 16 LYS A C 3
ATOM 2441 O O . LYS A 1 16 ? 1.822 6.117 7.526 1.00 0.00 16 LYS A O 3
ATOM 2460 N N . VAL A 1 17 ? 2.174 5.085 5.557 1.00 0.00 17 VAL A N 3
ATOM 2461 C CA . VAL A 1 17 ? 3.502 4.605 5.922 1.00 0.00 17 VAL A CA 3
ATOM 2462 C C . VAL A 1 17 ? 3.420 3.533 7.003 1.00 0.00 17 VAL A C 3
ATOM 2463 O O . VAL A 1 17 ? 4.097 3.617 8.027 1.00 0.00 17 VAL A O 3
ATOM 2476 N N . ARG A 1 18 ? 2.587 2.524 6.766 1.00 0.00 18 ARG A N 3
ATOM 2477 C CA . ARG A 1 18 ? 2.417 1.435 7.720 1.00 0.00 18 ARG A CA 3
ATOM 2478 C C . ARG A 1 18 ? 3.406 0.307 7.440 1.00 0.00 18 ARG A C 3
ATOM 2479 O O . ARG A 1 18 ? 3.068 -0.872 7.550 1.00 0.00 18 ARG A O 3
ATOM 2500 N N . CYS A 1 19 ? 4.630 0.677 7.078 1.00 0.00 19 CYS A N 3
ATOM 2501 C CA . CYS A 1 19 ? 5.669 -0.301 6.781 1.00 0.00 19 CYS A CA 3
ATOM 2502 C C . CYS A 1 19 ? 6.194 -0.942 8.063 1.00 0.00 19 CYS A C 3
ATOM 2503 O O . CYS A 1 19 ? 6.233 -0.307 9.117 1.00 0.00 19 CYS A O 3
ATOM 2510 N N . VAL A 1 20 ? 6.598 -2.205 7.964 1.00 0.00 20 VAL A N 3
ATOM 2511 C CA . VAL A 1 20 ? 7.123 -2.932 9.114 1.00 0.00 20 VAL A CA 3
ATOM 2512 C C . VAL A 1 20 ? 8.237 -2.147 9.799 1.00 0.00 20 VAL A C 3
ATOM 2513 O O . VAL A 1 20 ? 8.393 -2.206 11.019 1.00 0.00 20 VAL A O 3
ATOM 2526 N N . CYS A 1 21 ? 9.009 -1.412 9.006 1.00 0.00 21 CYS A N 3
ATOM 2527 C CA . CYS A 1 21 ? 10.109 -0.615 9.534 1.00 0.00 21 CYS A CA 3
ATOM 2528 C C . CYS A 1 21 ? 9.621 0.327 10.631 1.00 0.00 21 CYS A C 3
ATOM 2529 O O . CYS A 1 21 ? 10.395 0.757 11.485 1.00 0.00 21 CYS A O 3
ATOM 2536 N N . GLY A 1 22 ? 8.330 0.643 10.600 1.00 0.00 22 GLY A N 3
ATOM 2537 C CA . GLY A 1 22 ? 7.759 1.531 11.596 1.00 0.00 22 GLY A CA 3
ATOM 2538 C C . GLY A 1 22 ? 8.599 2.775 11.812 1.00 0.00 22 GLY A C 3
ATOM 2539 O O . GLY A 1 22 ? 8.704 3.274 12.932 1.00 0.00 22 GLY A O 3
ATOM 2543 N N . ASN A 1 23 ? 9.200 3.275 10.738 1.00 0.00 23 ASN A N 3
ATOM 2544 C CA . ASN A 1 23 ? 10.037 4.467 10.816 1.00 0.00 23 ASN A CA 3
ATOM 2545 C C . ASN A 1 23 ? 9.243 5.715 10.440 1.00 0.00 23 ASN A C 3
ATOM 2546 O O . ASN A 1 23 ? 9.781 6.821 10.416 1.00 0.00 23 ASN A O 3
ATOM 2557 N N . SER A 1 24 ? 7.960 5.527 10.147 1.00 0.00 24 SER A N 3
ATOM 2558 C CA . SER A 1 24 ? 7.092 6.636 9.769 1.00 0.00 24 SER A CA 3
ATOM 2559 C C . SER A 1 24 ? 7.740 7.487 8.681 1.00 0.00 24 SER A C 3
ATOM 2560 O O . SER A 1 24 ? 7.434 8.671 8.538 1.00 0.00 24 SER A O 3
ATOM 2568 N N . LEU A 1 25 ? 8.637 6.875 7.916 1.00 0.00 25 LEU A N 3
ATOM 2569 C CA . LEU A 1 25 ? 9.330 7.574 6.840 1.00 0.00 25 LEU A CA 3
ATOM 2570 C C . LEU A 1 25 ? 8.906 7.034 5.478 1.00 0.00 25 LEU A C 3
ATOM 2571 O O . LEU A 1 25 ? 8.394 5.920 5.374 1.00 0.00 25 LEU A O 3
ATOM 2587 N N . GLU A 1 26 ? 9.127 7.830 4.437 1.00 0.00 26 GLU A N 3
ATOM 2588 C CA . GLU A 1 26 ? 8.768 7.430 3.081 1.00 0.00 26 GLU A CA 3
ATOM 2589 C C . GLU A 1 26 ? 9.802 7.930 2.075 1.00 0.00 26 GLU A C 3
ATOM 2590 O O . GLU A 1 26 ? 10.350 9.023 2.221 1.00 0.00 26 GLU A O 3
ATOM 2602 N N . THR A 1 27 ? 10.065 7.120 1.055 1.00 0.00 27 THR A N 3
ATOM 2603 C CA . THR A 1 27 ? 11.034 7.477 0.026 1.00 0.00 27 THR A CA 3
ATOM 2604 C C . THR A 1 27 ? 10.337 7.970 -1.237 1.00 0.00 27 THR A C 3
ATOM 2605 O O . THR A 1 27 ? 9.110 8.055 -1.288 1.00 0.00 27 THR A O 3
ATOM 2616 N N . ASP A 1 28 ? 11.127 8.294 -2.255 1.00 0.00 28 ASP A N 3
ATOM 2617 C CA . ASP A 1 28 ? 10.586 8.778 -3.519 1.00 0.00 28 ASP A CA 3
ATOM 2618 C C . ASP A 1 28 ? 10.238 7.615 -4.442 1.00 0.00 28 ASP A C 3
ATOM 2619 O O . ASP A 1 28 ? 10.268 7.749 -5.666 1.00 0.00 28 ASP A O 3
ATOM 2628 N N . SER A 1 29 ? 9.908 6.473 -3.848 1.00 0.00 29 SER A N 3
ATOM 2629 C CA . SER A 1 29 ? 9.559 5.284 -4.616 1.00 0.00 29 SER A CA 3
ATOM 2630 C C . SER A 1 29 ? 8.936 4.219 -3.718 1.00 0.00 29 SER A C 3
ATOM 2631 O O . SER A 1 29 ? 9.622 3.598 -2.906 1.00 0.00 29 SER A O 3
ATOM 2639 N N . MET A 1 30 ? 7.632 4.015 -3.869 1.00 0.00 30 MET A N 3
ATOM 2640 C CA . MET A 1 30 ? 6.916 3.025 -3.072 1.00 0.00 30 MET A CA 3
ATOM 2641 C C . MET A 1 30 ? 5.732 2.457 -3.847 1.00 0.00 30 MET A C 3
ATOM 2642 O O . MET A 1 30 ? 5.508 2.812 -5.005 1.00 0.00 30 MET A O 3
ATOM 2656 N N . ILE A 1 31 ? 4.977 1.573 -3.202 1.00 0.00 31 ILE A N 3
ATOM 2657 C CA . ILE A 1 31 ? 3.816 0.958 -3.832 1.00 0.00 31 ILE A CA 3
ATOM 2658 C C . ILE A 1 31 ? 2.602 1.002 -2.909 1.00 0.00 31 ILE A C 3
ATOM 2659 O O . ILE A 1 31 ? 2.740 1.132 -1.693 1.00 0.00 31 ILE A O 3
ATOM 2675 N N . GLN A 1 32 ? 1.415 0.891 -3.496 1.00 0.00 32 GLN A N 3
ATOM 2676 C CA . GLN A 1 32 ? 0.177 0.917 -2.726 1.00 0.00 32 GLN A CA 3
ATOM 2677 C C . GLN A 1 32 ? -0.493 -0.453 -2.726 1.00 0.00 32 GLN A C 3
ATOM 2678 O O . GLN A 1 32 ? -0.651 -1.078 -3.774 1.00 0.00 32 GLN A O 3
ATOM 2692 N N . CYS A 1 33 ? -0.885 -0.914 -1.543 1.00 0.00 33 CYS A N 3
ATOM 2693 C CA . CYS A 1 33 ? -1.538 -2.210 -1.405 1.00 0.00 33 CYS A CA 3
ATOM 2694 C C . CYS A 1 33 ? -2.771 -2.296 -2.300 1.00 0.00 33 CYS A C 3
ATOM 2695 O O . CYS A 1 33 ? -3.602 -1.389 -2.317 1.00 0.00 33 CYS A O 3
ATOM 2702 N N . GLU A 1 34 ? -2.881 -3.394 -3.042 1.00 0.00 34 GLU A N 3
ATOM 2703 C CA . GLU A 1 34 ? -4.012 -3.598 -3.940 1.00 0.00 34 GLU A CA 3
ATOM 2704 C C . GLU A 1 34 ? -5.330 -3.310 -3.228 1.00 0.00 34 GLU A C 3
ATOM 2705 O O . GLU A 1 34 ? -6.222 -2.670 -3.785 1.00 0.00 34 GLU A O 3
ATOM 2717 N N . ASP A 1 35 ? -5.446 -3.789 -1.994 1.00 0.00 35 ASP A N 3
ATOM 2718 C CA . ASP A 1 35 ? -6.655 -3.584 -1.205 1.00 0.00 35 ASP A CA 3
ATOM 2719 C C . ASP A 1 35 ? -7.013 -2.103 -1.135 1.00 0.00 35 ASP A C 3
ATOM 2720 O O . ASP A 1 35 ? -6.154 -1.239 -0.957 1.00 0.00 35 ASP A O 3
ATOM 2729 N N . PRO A 1 36 ? -8.312 -1.800 -1.279 1.00 0.00 36 PRO A N 3
ATOM 2730 C CA . PRO A 1 36 ? -8.814 -0.423 -1.236 1.00 0.00 36 PRO A CA 3
ATOM 2731 C C . PRO A 1 36 ? -8.727 0.182 0.160 1.00 0.00 36 PRO A C 3
ATOM 2732 O O . PRO A 1 36 ? -8.197 1.279 0.340 1.00 0.00 36 PRO A O 3
ATOM 2743 N N . ARG A 1 37 ? -9.250 -0.539 1.147 1.00 0.00 37 ARG A N 3
ATOM 2744 C CA . ARG A 1 37 ? -9.232 -0.072 2.528 1.00 0.00 37 ARG A CA 3
ATOM 2745 C C . ARG A 1 37 ? -7.800 0.078 3.032 1.00 0.00 37 ARG A C 3
ATOM 2746 O O . ARG A 1 37 ? -7.487 1.008 3.777 1.00 0.00 37 ARG A O 3
ATOM 2767 N N . CYS A 1 38 ? -6.934 -0.842 2.622 1.00 0.00 38 CYS A N 3
ATOM 2768 C CA . CYS A 1 38 ? -5.535 -0.814 3.032 1.00 0.00 38 CYS A CA 3
ATOM 2769 C C . CYS A 1 38 ? -4.809 0.374 2.408 1.00 0.00 38 CYS A C 3
ATOM 2770 O O . CYS A 1 38 ? -4.453 1.330 3.097 1.00 0.00 38 CYS A O 3
ATOM 2777 N N . HIS A 1 39 ? -4.594 0.307 1.098 1.00 0.00 39 HIS A N 3
ATOM 2778 C CA . HIS A 1 39 ? -3.911 1.378 0.379 1.00 0.00 39 HIS A CA 3
ATOM 2779 C C . HIS A 1 39 ? -2.793 1.975 1.228 1.00 0.00 39 HIS A C 3
ATOM 2780 O O . HIS A 1 39 ? -2.732 3.188 1.429 1.00 0.00 39 HIS A O 3
ATOM 2795 N N . VAL A 1 40 ? -1.910 1.114 1.725 1.00 0.00 40 VAL A N 3
ATOM 2796 C CA . VAL A 1 40 ? -0.794 1.557 2.552 1.00 0.00 40 VAL A CA 3
ATOM 2797 C C . VAL A 1 40 ? 0.505 1.581 1.755 1.00 0.00 40 VAL A C 3
ATOM 2798 O O . VAL A 1 40 ? 0.735 0.727 0.898 1.00 0.00 40 VAL A O 3
ATOM 2811 N N . TRP A 1 41 ? 1.352 2.563 2.043 1.00 0.00 41 TRP A N 3
ATOM 2812 C CA . TRP A 1 41 ? 2.629 2.698 1.353 1.00 0.00 41 TRP A CA 3
ATOM 2813 C C . TRP A 1 41 ? 3.697 1.831 2.010 1.00 0.00 41 TRP A C 3
ATOM 2814 O O . TRP A 1 41 ? 4.024 2.016 3.182 1.00 0.00 41 TRP A O 3
ATOM 2835 N N . GLN A 1 42 ? 4.238 0.885 1.249 1.00 0.00 42 GLN A N 3
ATOM 2836 C CA . GLN A 1 42 ? 5.269 -0.010 1.759 1.00 0.00 42 GLN A CA 3
ATOM 2837 C C . GLN A 1 42 ? 6.537 0.083 0.917 1.00 0.00 42 GLN A C 3
ATOM 2838 O O . GLN A 1 42 ? 6.522 -0.208 -0.280 1.00 0.00 42 GLN A O 3
ATOM 2852 N N . HIS A 1 43 ? 7.633 0.491 1.548 1.00 0.00 43 HIS A N 3
ATOM 2853 C CA . HIS A 1 43 ? 8.910 0.623 0.856 1.00 0.00 43 HIS A CA 3
ATOM 2854 C C . HIS A 1 43 ? 9.125 -0.536 -0.113 1.00 0.00 43 HIS A C 3
ATOM 2855 O O . HIS A 1 43 ? 9.202 -1.695 0.297 1.00 0.00 43 HIS A O 3
ATOM 2869 N N . VAL A 1 44 ? 9.219 -0.216 -1.399 1.00 0.00 44 VAL A N 3
ATOM 2870 C CA . VAL A 1 44 ? 9.425 -1.230 -2.426 1.00 0.00 44 VAL A CA 3
ATOM 2871 C C . VAL A 1 44 ? 10.621 -2.115 -2.093 1.00 0.00 44 VAL A C 3
ATOM 2872 O O . VAL A 1 44 ? 10.681 -3.274 -2.500 1.00 0.00 44 VAL A O 3
ATOM 2885 N N . GLY A 1 45 ? 11.572 -1.560 -1.348 1.00 0.00 45 GLY A N 3
ATOM 2886 C CA . GLY A 1 45 ? 12.754 -2.313 -0.971 1.00 0.00 45 GLY A CA 3
ATOM 2887 C C . GLY A 1 45 ? 12.589 -3.025 0.357 1.00 0.00 45 GLY A C 3
ATOM 2888 O O . GLY A 1 45 ? 13.572 -3.330 1.033 1.00 0.00 45 GLY A O 3
ATOM 2892 N N . CYS A 1 46 ? 11.342 -3.291 0.733 1.00 0.00 46 CYS A N 3
ATOM 2893 C CA . CYS A 1 46 ? 11.050 -3.970 1.989 1.00 0.00 46 CYS A CA 3
ATOM 2894 C C . CYS A 1 46 ? 10.192 -5.210 1.752 1.00 0.00 46 CYS A C 3
ATOM 2895 O O . CYS A 1 46 ? 10.450 -6.274 2.314 1.00 0.00 46 CYS A O 3
ATOM 2902 N N . VAL A 1 47 ? 9.171 -5.064 0.914 1.00 0.00 47 VAL A N 3
ATOM 2903 C CA . VAL A 1 47 ? 8.275 -6.170 0.600 1.00 0.00 47 VAL A CA 3
ATOM 2904 C C . VAL A 1 47 ? 8.458 -6.634 -0.841 1.00 0.00 47 VAL A C 3
ATOM 2905 O O . VAL A 1 47 ? 8.615 -7.826 -1.104 1.00 0.00 47 VAL A O 3
ATOM 2918 N N . ILE A 1 48 ? 8.438 -5.683 -1.769 1.00 0.00 48 ILE A N 3
ATOM 2919 C CA . ILE A 1 48 ? 8.603 -5.994 -3.183 1.00 0.00 48 ILE A CA 3
ATOM 2920 C C . ILE A 1 48 ? 10.007 -6.515 -3.471 1.00 0.00 48 ILE A C 3
ATOM 2921 O O . ILE A 1 48 ? 11.001 -5.887 -3.106 1.00 0.00 48 ILE A O 3
ATOM 2937 N N . LEU A 1 49 ? 10.081 -7.667 -4.129 1.00 0.00 49 LEU A N 3
ATOM 2938 C CA . LEU A 1 49 ? 11.364 -8.272 -4.469 1.00 0.00 49 LEU A CA 3
ATOM 2939 C C . LEU A 1 49 ? 12.409 -7.203 -4.771 1.00 0.00 49 LEU A C 3
ATOM 2940 O O . LEU A 1 49 ? 12.133 -6.199 -5.428 1.00 0.00 49 LEU A O 3
ATOM 2956 N N . PRO A 1 50 ? 13.638 -7.421 -4.282 1.00 0.00 50 PRO A N 3
ATOM 2957 C CA . PRO A 1 50 ? 14.750 -6.488 -4.489 1.00 0.00 50 PRO A CA 3
ATOM 2958 C C . PRO A 1 50 ? 15.224 -6.464 -5.938 1.00 0.00 50 PRO A C 3
ATOM 2959 O O . PRO A 1 50 ? 15.008 -7.416 -6.688 1.00 0.00 50 PRO A O 3
ATOM 2970 N N . ASP A 1 51 ? 15.872 -5.371 -6.325 1.00 0.00 51 ASP A N 3
ATOM 2971 C CA . ASP A 1 51 ? 16.378 -5.223 -7.685 1.00 0.00 51 ASP A CA 3
ATOM 2972 C C . ASP A 1 51 ? 17.883 -4.972 -7.680 1.00 0.00 51 ASP A C 3
ATOM 2973 O O . ASP A 1 51 ? 18.345 -3.911 -7.259 1.00 0.00 51 ASP A O 3
ATOM 2982 N N . LYS A 1 52 ? 18.643 -5.955 -8.149 1.00 0.00 52 LYS A N 3
ATOM 2983 C CA . LYS A 1 52 ? 20.096 -5.842 -8.200 1.00 0.00 52 LYS A CA 3
ATOM 2984 C C . LYS A 1 52 ? 20.518 -4.593 -8.966 1.00 0.00 52 LYS A C 3
ATOM 2985 O O . LYS A 1 52 ? 21.195 -3.710 -8.438 1.00 0.00 52 LYS A O 3
ATOM 3004 N N . PRO A 1 53 ? 20.109 -4.513 -10.241 1.00 0.00 53 PRO A N 3
ATOM 3005 C CA . PRO A 1 53 ? 20.432 -3.375 -11.107 1.00 0.00 53 PRO A CA 3
ATOM 3006 C C . PRO A 1 53 ? 19.700 -2.104 -10.690 1.00 0.00 53 PRO A C 3
ATOM 3007 O O . PRO A 1 53 ? 20.151 -0.995 -10.975 1.00 0.00 53 PRO A O 3
ATOM 3018 N N . MET A 1 54 ? 18.568 -2.273 -10.013 1.00 0.00 54 MET A N 3
ATOM 3019 C CA . MET A 1 54 ? 17.775 -1.138 -9.556 1.00 0.00 54 MET A CA 3
ATOM 3020 C C . MET A 1 54 ? 17.813 -0.003 -10.574 1.00 0.00 54 MET A C 3
ATOM 3021 O O . MET A 1 54 ? 17.903 1.169 -10.207 1.00 0.00 54 MET A O 3
ATOM 3035 N N . ASP A 1 55 ? 17.744 -0.358 -11.852 1.00 0.00 55 ASP A N 3
ATOM 3036 C CA . ASP A 1 55 ? 17.769 0.632 -12.923 1.00 0.00 55 ASP A CA 3
ATOM 3037 C C . ASP A 1 55 ? 16.508 0.542 -13.776 1.00 0.00 55 ASP A C 3
ATOM 3038 O O . ASP A 1 55 ? 16.486 -0.137 -14.801 1.00 0.00 55 ASP A O 3
ATOM 3047 N N . GLY A 1 56 ? 15.457 1.232 -13.343 1.00 0.00 56 GLY A N 3
ATOM 3048 C CA . GLY A 1 56 ? 14.205 1.216 -14.078 1.00 0.00 56 GLY A CA 3
ATOM 3049 C C . GLY A 1 56 ? 13.613 -0.175 -14.185 1.00 0.00 56 GLY A C 3
ATOM 3050 O O . GLY A 1 56 ? 13.571 -0.916 -13.203 1.00 0.00 56 GLY A O 3
ATOM 3054 N N . ASN A 1 57 ? 13.154 -0.531 -15.380 1.00 0.00 57 ASN A N 3
ATOM 3055 C CA . ASN A 1 57 ? 12.559 -1.842 -15.611 1.00 0.00 57 ASN A CA 3
ATOM 3056 C C . ASN A 1 57 ? 13.496 -2.954 -15.148 1.00 0.00 57 ASN A C 3
ATOM 3057 O O . ASN A 1 57 ? 14.719 -2.814 -15.162 1.00 0.00 57 ASN A O 3
ATOM 3068 N N . PRO A 1 58 ? 12.910 -4.085 -14.728 1.00 0.00 58 PRO A N 3
ATOM 3069 C CA . PRO A 1 58 ? 11.455 -4.262 -14.706 1.00 0.00 58 PRO A CA 3
ATOM 3070 C C . PRO A 1 58 ? 10.782 -3.403 -13.641 1.00 0.00 58 PRO A C 3
ATOM 3071 O O . PRO A 1 58 ? 11.241 -3.310 -12.503 1.00 0.00 58 PRO A O 3
ATOM 3082 N N . PRO A 1 59 ? 9.668 -2.758 -14.017 1.00 0.00 59 PRO A N 3
ATOM 3083 C CA . PRO A 1 59 ? 8.907 -1.895 -13.108 1.00 0.00 59 PRO A CA 3
ATOM 3084 C C . PRO A 1 59 ? 8.198 -2.687 -12.015 1.00 0.00 59 PRO A C 3
ATOM 3085 O O . PRO A 1 59 ? 8.279 -3.916 -11.972 1.00 0.00 59 PRO A O 3
ATOM 3096 N N . LEU A 1 60 ? 7.503 -1.978 -11.133 1.00 0.00 60 LEU A N 3
ATOM 3097 C CA . LEU A 1 60 ? 6.778 -2.615 -10.039 1.00 0.00 60 LEU A CA 3
ATOM 3098 C C . LEU A 1 60 ? 5.557 -3.367 -10.560 1.00 0.00 60 LEU A C 3
ATOM 3099 O O . LEU A 1 60 ? 4.971 -3.015 -11.584 1.00 0.00 60 LEU A O 3
ATOM 3115 N N . PRO A 1 61 ? 5.162 -4.426 -9.839 1.00 0.00 61 PRO A N 3
ATOM 3116 C CA . PRO A 1 61 ? 4.005 -5.248 -10.207 1.00 0.00 61 PRO A CA 3
ATOM 3117 C C . PRO A 1 61 ? 2.685 -4.507 -10.023 1.00 0.00 61 PRO A C 3
ATOM 3118 O O . PRO A 1 61 ? 2.381 -4.025 -8.932 1.00 0.00 61 PRO A O 3
ATOM 3129 N N . GLU A 1 62 ? 1.906 -4.420 -11.096 1.00 0.00 62 GLU A N 3
ATOM 3130 C CA . GLU A 1 62 ? 0.619 -3.736 -11.052 1.00 0.00 62 GLU A CA 3
ATOM 3131 C C . GLU A 1 62 ? -0.148 -4.103 -9.784 1.00 0.00 62 GLU A C 3
ATOM 3132 O O . GLU A 1 62 ? -0.549 -3.231 -9.014 1.00 0.00 62 GLU A O 3
ATOM 3144 N N . SER A 1 63 ? -0.349 -5.401 -9.576 1.00 0.00 63 SER A N 3
ATOM 3145 C CA . SER A 1 63 ? -1.072 -5.884 -8.406 1.00 0.00 63 SER A CA 3
ATOM 3146 C C . SER A 1 63 ? -0.103 -6.375 -7.334 1.00 0.00 63 SER A C 3
ATOM 3147 O O . SER A 1 63 ? 0.938 -6.957 -7.641 1.00 0.00 63 SER A O 3
ATOM 3155 N N . PHE A 1 64 ? -0.453 -6.137 -6.075 1.00 0.00 64 PHE A N 3
ATOM 3156 C CA . PHE A 1 64 ? 0.384 -6.553 -4.956 1.00 0.00 64 PHE A CA 3
ATOM 3157 C C . PHE A 1 64 ? -0.362 -6.406 -3.633 1.00 0.00 64 PHE A C 3
ATOM 3158 O O . PHE A 1 64 ? -1.343 -5.668 -3.540 1.00 0.00 64 PHE A O 3
ATOM 3175 N N . TYR A 1 65 ? 0.110 -7.114 -2.613 1.00 0.00 65 TYR A N 3
ATOM 3176 C CA . TYR A 1 65 ? -0.514 -7.065 -1.296 1.00 0.00 65 TYR A CA 3
ATOM 3177 C C . TYR A 1 65 ? 0.541 -6.993 -0.196 1.00 0.00 65 TYR A C 3
ATOM 3178 O O . TYR A 1 65 ? 1.453 -7.818 -0.139 1.00 0.00 65 TYR A O 3
ATOM 3196 N N . CYS A 1 66 ? 0.409 -6.000 0.677 1.00 0.00 66 CYS A N 3
ATOM 3197 C CA . CYS A 1 66 ? 1.349 -5.818 1.777 1.00 0.00 66 CYS A CA 3
ATOM 3198 C C . CYS A 1 66 ? 1.476 -7.096 2.601 1.00 0.00 66 CYS A C 3
ATOM 3199 O O . CYS A 1 66 ? 0.893 -8.125 2.262 1.00 0.00 66 CYS A O 3
ATOM 3206 N N . GLU A 1 67 ? 2.243 -7.021 3.684 1.00 0.00 67 GLU A N 3
ATOM 3207 C CA . GLU A 1 67 ? 2.447 -8.173 4.556 1.00 0.00 67 GLU A CA 3
ATOM 3208 C C . GLU A 1 67 ? 1.241 -8.386 5.466 1.00 0.00 67 GLU A C 3
ATOM 3209 O O . GLU A 1 67 ? 1.006 -9.493 5.953 1.00 0.00 67 GLU A O 3
ATOM 3221 N N . ILE A 1 68 ? 0.480 -7.320 5.690 1.00 0.00 68 ILE A N 3
ATOM 3222 C CA . ILE A 1 68 ? -0.701 -7.391 6.541 1.00 0.00 68 ILE A CA 3
ATOM 3223 C C . ILE A 1 68 ? -1.866 -8.052 5.811 1.00 0.00 68 ILE A C 3
ATOM 3224 O O . ILE A 1 68 ? -2.748 -8.643 6.433 1.00 0.00 68 ILE A O 3
ATOM 3240 N N . CYS A 1 69 ? -1.861 -7.948 4.486 1.00 0.00 69 CYS A N 3
ATOM 3241 C CA . CYS A 1 69 ? -2.915 -8.537 3.669 1.00 0.00 69 CYS A CA 3
ATOM 3242 C C . CYS A 1 69 ? -2.577 -9.978 3.300 1.00 0.00 69 CYS A C 3
ATOM 3243 O O . CYS A 1 69 ? -3.451 -10.845 3.276 1.00 0.00 69 CYS A O 3
ATOM 3250 N N . ARG A 1 70 ? -1.303 -10.227 3.014 1.00 0.00 70 ARG A N 3
ATOM 3251 C CA . ARG A 1 70 ? -0.850 -11.563 2.646 1.00 0.00 70 ARG A CA 3
ATOM 3252 C C . ARG A 1 70 ? -1.015 -12.534 3.811 1.00 0.00 70 ARG A C 3
ATOM 3253 O O . ARG A 1 70 ? -1.298 -13.716 3.613 1.00 0.00 70 ARG A O 3
ATOM 3274 N N . LEU A 1 71 ? -0.837 -12.027 5.026 1.00 0.00 71 LEU A N 3
ATOM 3275 C CA . LEU A 1 71 ? -0.966 -12.849 6.224 1.00 0.00 71 LEU A CA 3
ATOM 3276 C C . LEU A 1 71 ? -2.395 -13.358 6.385 1.00 0.00 71 LEU A C 3
ATOM 3277 O O . LEU A 1 71 ? -2.623 -14.442 6.922 1.00 0.00 71 LEU A O 3
ATOM 3293 N N . THR A 1 72 ? -3.355 -12.568 5.913 1.00 0.00 72 THR A N 3
ATOM 3294 C CA . THR A 1 72 ? -4.762 -12.939 6.003 1.00 0.00 72 THR A CA 3
ATOM 3295 C C . THR A 1 72 ? -5.211 -13.698 4.760 1.00 0.00 72 THR A C 3
ATOM 3296 O O . THR A 1 72 ? -6.009 -14.631 4.846 1.00 0.00 72 THR A O 3
ATOM 3307 N N . SER A 1 73 ? -4.692 -13.294 3.605 1.00 0.00 73 SER A N 3
ATOM 3308 C CA . SER A 1 73 ? -5.042 -13.935 2.343 1.00 0.00 73 SER A CA 3
ATOM 3309 C C . SER A 1 73 ? -4.493 -15.358 2.286 1.00 0.00 73 SER A C 3
ATOM 3310 O O . SER A 1 73 ? -3.380 -15.587 1.817 1.00 0.00 73 SER A O 3
ATOM 3318 N N . GLY A 1 74 ? -5.285 -16.311 2.768 1.00 0.00 74 GLY A N 3
ATOM 3319 C CA . GLY A 1 74 ? -4.863 -17.699 2.764 1.00 0.00 74 GLY A CA 3
ATOM 3320 C C . GLY A 1 74 ? -5.107 -18.375 1.429 1.00 0.00 74 GLY A C 3
ATOM 3321 O O . GLY A 1 74 ? -5.021 -17.753 0.369 1.00 0.00 74 GLY A O 3
ATOM 3325 N N . PRO A 1 75 ? -5.416 -19.679 1.469 1.00 0.00 75 PRO A N 3
ATOM 3326 C CA . PRO A 1 75 ? -5.678 -20.468 0.262 1.00 0.00 75 PRO A CA 3
ATOM 3327 C C . PRO A 1 75 ? -6.989 -20.078 -0.413 1.00 0.00 75 PRO A C 3
ATOM 3328 O O . PRO A 1 75 ? -7.141 -20.225 -1.626 1.00 0.00 75 PRO A O 3
ATOM 3339 N N . SER A 1 76 ? -7.931 -19.579 0.380 1.00 0.00 76 SER A N 3
ATOM 3340 C CA . SER A 1 76 ? -9.231 -19.170 -0.141 1.00 0.00 76 SER A CA 3
ATOM 3341 C C . SER A 1 76 ? -9.073 -18.385 -1.440 1.00 0.00 76 SER A C 3
ATOM 3342 O O . SER A 1 76 ? -8.648 -17.229 -1.431 1.00 0.00 76 SER A O 3
ATOM 3350 N N . SER A 1 77 ? -9.417 -19.021 -2.555 1.00 0.00 77 SER A N 3
ATOM 3351 C CA . SER A 1 77 ? -9.311 -18.384 -3.862 1.00 0.00 77 SER A CA 3
ATOM 3352 C C . SER A 1 77 ? -10.637 -17.747 -4.266 1.00 0.00 77 SER A C 3
ATOM 3353 O O . SER A 1 77 ? -11.602 -18.442 -4.581 1.00 0.00 77 SER A O 3
ATOM 3361 N N . GLY A 1 78 ? -10.676 -16.418 -4.254 1.00 0.00 78 GLY A N 3
ATOM 3362 C CA . GLY A 1 78 ? -11.887 -15.708 -4.621 1.00 0.00 78 GLY A CA 3
ATOM 3363 C C . GLY A 1 78 ? -12.060 -15.594 -6.122 1.00 0.00 78 GLY A C 3
ATOM 3364 O O . GLY A 1 78 ? -12.000 -16.611 -6.811 1.00 0.00 78 GLY A O 3
ATOM 3370 N N . GLY A 1 1 ? -20.888 33.795 4.075 1.00 0.00 1 GLY A N 4
ATOM 3371 C CA . GLY A 1 1 ? -19.913 32.783 3.714 1.00 0.00 1 GLY A CA 4
ATOM 3372 C C . GLY A 1 1 ? -18.592 33.382 3.274 1.00 0.00 1 GLY A C 4
ATOM 3373 O O . GLY A 1 1 ? -18.547 34.187 2.343 1.00 0.00 1 GLY A O 4
ATOM 3377 N N . SER A 1 2 ? -17.513 32.991 3.945 1.00 0.00 2 SER A N 4
ATOM 3378 C CA . SER A 1 2 ? -16.185 33.499 3.621 1.00 0.00 2 SER A CA 4
ATOM 3379 C C . SER A 1 2 ? -15.102 32.623 4.243 1.00 0.00 2 SER A C 4
ATOM 3380 O O . SER A 1 2 ? -14.991 32.527 5.465 1.00 0.00 2 SER A O 4
ATOM 3388 N N . SER A 1 3 ? -14.305 31.985 3.392 1.00 0.00 3 SER A N 4
ATOM 3389 C CA . SER A 1 3 ? -13.232 31.114 3.857 1.00 0.00 3 SER A CA 4
ATOM 3390 C C . SER A 1 3 ? -12.085 31.080 2.850 1.00 0.00 3 SER A C 4
ATOM 3391 O O . SER A 1 3 ? -12.256 30.644 1.713 1.00 0.00 3 SER A O 4
ATOM 3399 N N . GLY A 1 4 ? -10.916 31.544 3.279 1.00 0.00 4 GLY A N 4
ATOM 3400 C CA . GLY A 1 4 ? -9.757 31.558 2.405 1.00 0.00 4 GLY A CA 4
ATOM 3401 C C . GLY A 1 4 ? -8.795 30.425 2.698 1.00 0.00 4 GLY A C 4
ATOM 3402 O O . GLY A 1 4 ? -7.803 30.610 3.403 1.00 0.00 4 GLY A O 4
ATOM 3406 N N . SER A 1 5 ? -9.089 29.246 2.159 1.00 0.00 5 SER A N 4
ATOM 3407 C CA . SER A 1 5 ? -8.245 28.076 2.371 1.00 0.00 5 SER A CA 4
ATOM 3408 C C . SER A 1 5 ? -7.998 27.339 1.058 1.00 0.00 5 SER A C 4
ATOM 3409 O O . SER A 1 5 ? -8.888 27.237 0.214 1.00 0.00 5 SER A O 4
ATOM 3417 N N . SER A 1 6 ? -6.783 26.826 0.895 1.00 0.00 6 SER A N 4
ATOM 3418 C CA . SER A 1 6 ? -6.416 26.101 -0.316 1.00 0.00 6 SER A CA 4
ATOM 3419 C C . SER A 1 6 ? -5.024 25.490 -0.183 1.00 0.00 6 SER A C 4
ATOM 3420 O O . SER A 1 6 ? -4.028 26.204 -0.080 1.00 0.00 6 SER A O 4
ATOM 3428 N N . GLY A 1 7 ? -4.966 24.162 -0.185 1.00 0.00 7 GLY A N 4
ATOM 3429 C CA . GLY A 1 7 ? -3.693 23.475 -0.063 1.00 0.00 7 GLY A CA 4
ATOM 3430 C C . GLY A 1 7 ? -3.749 22.052 -0.583 1.00 0.00 7 GLY A C 4
ATOM 3431 O O . GLY A 1 7 ? -2.991 21.682 -1.479 1.00 0.00 7 GLY A O 4
ATOM 3435 N N . GLU A 1 8 ? -4.649 21.253 -0.019 1.00 0.00 8 GLU A N 4
ATOM 3436 C CA . GLU A 1 8 ? -4.799 19.862 -0.431 1.00 0.00 8 GLU A CA 4
ATOM 3437 C C . GLU A 1 8 ? -5.988 19.698 -1.372 1.00 0.00 8 GLU A C 4
ATOM 3438 O O . GLU A 1 8 ? -7.073 20.220 -1.116 1.00 0.00 8 GLU A O 4
ATOM 3450 N N . ASP A 1 9 ? -5.775 18.971 -2.463 1.00 0.00 9 ASP A N 4
ATOM 3451 C CA . ASP A 1 9 ? -6.829 18.737 -3.444 1.00 0.00 9 ASP A CA 4
ATOM 3452 C C . ASP A 1 9 ? -7.714 17.568 -3.023 1.00 0.00 9 ASP A C 4
ATOM 3453 O O . ASP A 1 9 ? -7.276 16.640 -2.343 1.00 0.00 9 ASP A O 4
ATOM 3462 N N . PRO A 1 10 ? -8.990 17.613 -3.434 1.00 0.00 10 PRO A N 4
ATOM 3463 C CA . PRO A 1 10 ? -9.963 16.566 -3.111 1.00 0.00 10 PRO A CA 4
ATOM 3464 C C . PRO A 1 10 ? -9.672 15.258 -3.839 1.00 0.00 10 PRO A C 4
ATOM 3465 O O . PRO A 1 10 ? -10.430 14.294 -3.732 1.00 0.00 10 PRO A O 4
ATOM 3476 N N . PHE A 1 11 ? -8.569 15.232 -4.580 1.00 0.00 11 PHE A N 4
ATOM 3477 C CA . PHE A 1 11 ? -8.178 14.043 -5.327 1.0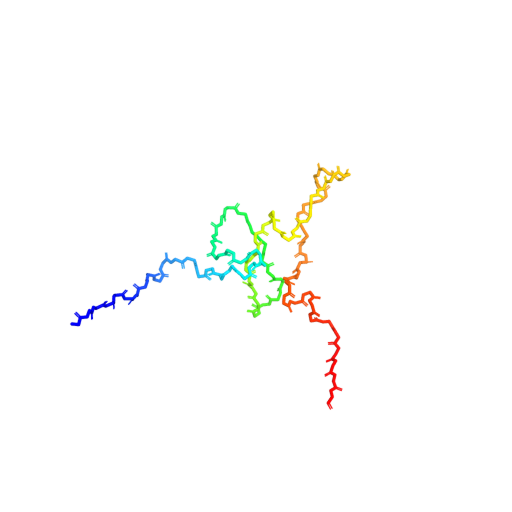0 0.00 11 PHE A CA 4
ATOM 3478 C C . PHE A 1 11 ? -6.796 13.560 -4.896 1.00 0.00 11 PHE A C 4
ATOM 3479 O O . PHE A 1 11 ? -5.989 13.137 -5.724 1.00 0.00 11 PHE A O 4
ATOM 3496 N N . GLN A 1 12 ? -6.532 13.626 -3.595 1.00 0.00 12 GLN A N 4
ATOM 3497 C CA . GLN A 1 12 ? -5.248 13.197 -3.054 1.00 0.00 12 GLN A CA 4
ATOM 3498 C C . GLN A 1 12 ? -5.433 12.075 -2.038 1.00 0.00 12 GLN A C 4
ATOM 3499 O O . GLN A 1 12 ? -6.230 12.174 -1.105 1.00 0.00 12 GLN A O 4
ATOM 3513 N N . PRO A 1 13 ? -4.680 10.980 -2.221 1.00 0.00 13 PRO A N 4
ATOM 3514 C CA . PRO A 1 13 ? -4.743 9.817 -1.331 1.00 0.00 13 PRO A CA 4
ATOM 3515 C C . PRO A 1 13 ? -4.157 10.110 0.046 1.00 0.00 13 PRO A C 4
ATOM 3516 O O . PRO A 1 13 ? -3.380 11.049 0.213 1.00 0.00 13 PRO A O 4
ATOM 3527 N N . GLU A 1 14 ? -4.535 9.298 1.030 1.00 0.00 14 GLU A N 4
ATOM 3528 C CA . GLU A 1 14 ? -4.045 9.471 2.392 1.00 0.00 14 GLU A CA 4
ATOM 3529 C C . GLU A 1 14 ? -2.990 8.422 2.729 1.00 0.00 14 GLU A C 4
ATOM 3530 O O . GLU A 1 14 ? -3.271 7.444 3.423 1.00 0.00 14 GLU A O 4
ATOM 3542 N N . ILE A 1 15 ? -1.776 8.632 2.232 1.00 0.00 15 ILE A N 4
ATOM 3543 C CA . ILE A 1 15 ? -0.679 7.704 2.480 1.00 0.00 15 ILE A CA 4
ATOM 3544 C C . ILE A 1 15 ? -0.589 7.343 3.959 1.00 0.00 15 ILE A C 4
ATOM 3545 O O . ILE A 1 15 ? -0.494 8.218 4.819 1.00 0.00 15 ILE A O 4
ATOM 3561 N N . LYS A 1 16 ? -0.617 6.046 4.248 1.00 0.00 16 LYS A N 4
ATOM 3562 C CA . LYS A 1 16 ? -0.535 5.566 5.622 1.00 0.00 16 LYS A CA 4
ATOM 3563 C C . LYS A 1 16 ? 0.908 5.248 6.003 1.00 0.00 16 LYS A C 4
ATOM 3564 O O . LYS A 1 16 ? 1.416 5.738 7.011 1.00 0.00 16 LYS A O 4
ATOM 3583 N N . VAL A 1 17 ? 1.562 4.427 5.188 1.00 0.00 17 VAL A N 4
ATOM 3584 C CA . VAL A 1 17 ? 2.947 4.046 5.438 1.00 0.00 17 VAL A CA 4
ATOM 3585 C C . VAL A 1 17 ? 3.049 3.082 6.614 1.00 0.00 17 VAL A C 4
ATOM 3586 O O . VAL A 1 17 ? 3.780 3.330 7.573 1.00 0.00 17 VAL A O 4
ATOM 3599 N N . ARG A 1 18 ? 2.310 1.980 6.533 1.00 0.00 18 ARG A N 4
ATOM 3600 C CA . ARG A 1 18 ? 2.316 0.977 7.592 1.00 0.00 18 ARG A CA 4
ATOM 3601 C C . ARG A 1 18 ? 3.345 -0.112 7.304 1.00 0.00 18 ARG A C 4
ATOM 3602 O O . ARG A 1 18 ? 3.107 -1.291 7.564 1.00 0.00 18 ARG A O 4
ATOM 3623 N N . CYS A 1 19 ? 4.490 0.292 6.764 1.00 0.00 19 CYS A N 4
ATOM 3624 C CA . CYS A 1 19 ? 5.556 -0.648 6.439 1.00 0.00 19 CYS A CA 4
ATOM 3625 C C . CYS A 1 19 ? 6.089 -1.324 7.699 1.00 0.00 19 CYS A C 4
ATOM 3626 O O . CYS A 1 19 ? 5.904 -0.825 8.809 1.00 0.00 19 CYS A O 4
ATOM 3633 N N . VAL A 1 20 ? 6.752 -2.462 7.519 1.00 0.00 20 VAL A N 4
ATOM 3634 C CA . VAL A 1 20 ? 7.313 -3.205 8.640 1.00 0.00 20 VAL A CA 4
ATOM 3635 C C . VAL A 1 20 ? 8.337 -2.367 9.398 1.00 0.00 20 VAL A C 4
ATOM 3636 O O . VAL A 1 20 ? 8.397 -2.403 10.628 1.00 0.00 20 VAL A O 4
ATOM 3649 N N . CYS A 1 21 ? 9.141 -1.613 8.657 1.00 0.00 21 CYS A N 4
ATOM 3650 C CA . CYS A 1 21 ? 10.163 -0.764 9.258 1.00 0.00 21 CYS A CA 4
ATOM 3651 C C . CYS A 1 21 ? 9.568 0.105 10.362 1.00 0.00 21 CYS A C 4
ATOM 3652 O O . CYS A 1 21 ? 10.268 0.519 11.286 1.00 0.00 21 CYS A O 4
ATOM 3659 N N . GLY A 1 22 ? 8.271 0.378 10.259 1.00 0.00 22 GLY A N 4
ATOM 3660 C CA . GLY A 1 22 ? 7.603 1.195 11.255 1.00 0.00 22 GLY A CA 4
ATOM 3661 C C . GLY A 1 22 ? 7.911 2.671 11.094 1.00 0.00 22 GLY A C 4
ATOM 3662 O O . GLY A 1 22 ? 8.111 3.381 12.079 1.00 0.00 22 GLY A O 4
ATOM 3666 N N . ASN A 1 23 ? 7.952 3.133 9.849 1.00 0.00 23 ASN A N 4
ATOM 3667 C CA . ASN A 1 23 ? 8.240 4.534 9.563 1.00 0.00 23 ASN A CA 4
ATOM 3668 C C . ASN A 1 23 ? 6.972 5.278 9.154 1.00 0.00 23 ASN A C 4
ATOM 3669 O O . ASN A 1 23 ? 5.924 4.668 8.939 1.00 0.00 23 ASN A O 4
ATOM 3680 N N . SER A 1 24 ? 7.076 6.599 9.048 1.00 0.00 24 SER A N 4
ATOM 3681 C CA . SER A 1 24 ? 5.937 7.427 8.669 1.00 0.00 24 SER A CA 4
ATOM 3682 C C . SER A 1 24 ? 6.335 8.441 7.601 1.00 0.00 24 SER A C 4
ATOM 3683 O O . SER A 1 24 ? 5.739 9.514 7.494 1.00 0.00 24 SER A O 4
ATOM 3691 N N . LEU A 1 25 ? 7.347 8.095 6.813 1.00 0.00 25 LEU A N 4
ATOM 3692 C CA . LEU A 1 25 ? 7.827 8.975 5.752 1.00 0.00 25 LEU A CA 4
ATOM 3693 C C . LEU A 1 25 ? 7.654 8.322 4.385 1.00 0.00 25 LEU A C 4
ATOM 3694 O O . LEU A 1 25 ? 7.368 7.130 4.287 1.00 0.00 25 LEU A O 4
ATOM 3710 N N . GLU A 1 26 ? 7.833 9.113 3.331 1.00 0.00 26 GLU A N 4
ATOM 3711 C CA . GLU A 1 26 ? 7.699 8.610 1.968 1.00 0.00 26 GLU A CA 4
ATOM 3712 C C . GLU A 1 26 ? 9.009 8.761 1.201 1.00 0.00 26 GLU A C 4
ATOM 3713 O O . GLU A 1 26 ? 9.730 9.745 1.368 1.00 0.00 26 GLU A O 4
ATOM 3725 N N . THR A 1 27 ? 9.311 7.778 0.358 1.00 0.00 27 THR A N 4
ATOM 3726 C CA . THR A 1 27 ? 10.534 7.800 -0.434 1.00 0.00 27 THR A CA 4
ATOM 3727 C C . THR A 1 27 ? 10.232 8.060 -1.905 1.00 0.00 27 THR A C 4
ATOM 3728 O O . THR A 1 27 ? 9.076 8.237 -2.289 1.00 0.00 27 THR A O 4
ATOM 3739 N N . ASP A 1 28 ? 11.278 8.080 -2.724 1.00 0.00 28 ASP A N 4
ATOM 3740 C CA . ASP A 1 28 ? 11.123 8.317 -4.155 1.00 0.00 28 ASP A CA 4
ATOM 3741 C C . ASP A 1 28 ? 10.218 7.264 -4.785 1.00 0.00 28 ASP A C 4
ATOM 3742 O O . ASP A 1 28 ? 9.434 7.563 -5.686 1.00 0.00 28 ASP A O 4
ATOM 3751 N N . SER A 1 29 ? 10.333 6.029 -4.307 1.00 0.00 29 SER A N 4
ATOM 3752 C CA . SER A 1 29 ? 9.528 4.930 -4.827 1.00 0.00 29 SER A CA 4
ATOM 3753 C C . SER A 1 29 ? 8.782 4.221 -3.700 1.00 0.00 29 SER A C 4
ATOM 3754 O O . SER A 1 29 ? 9.350 3.943 -2.644 1.00 0.00 29 SER A O 4
ATOM 3762 N N . MET A 1 30 ? 7.506 3.932 -3.933 1.00 0.00 30 MET A N 4
ATOM 3763 C CA . MET A 1 30 ? 6.682 3.255 -2.939 1.00 0.00 30 MET A CA 4
ATOM 3764 C C . MET A 1 30 ? 5.496 2.560 -3.598 1.00 0.00 30 MET A C 4
ATOM 3765 O O . MET A 1 30 ? 4.953 3.046 -4.591 1.00 0.00 30 MET A O 4
ATOM 3779 N N . ILE A 1 31 ? 5.098 1.421 -3.040 1.00 0.00 31 ILE A N 4
ATOM 3780 C CA . ILE A 1 31 ? 3.975 0.661 -3.575 1.00 0.00 31 ILE A CA 4
ATOM 3781 C C . ILE A 1 31 ? 2.795 0.671 -2.609 1.00 0.00 31 ILE A C 4
ATOM 3782 O O . ILE A 1 31 ? 2.970 0.530 -1.399 1.00 0.00 31 ILE A O 4
ATOM 3798 N N . GLN A 1 32 ? 1.594 0.838 -3.153 1.00 0.00 32 GLN A N 4
ATOM 3799 C CA . GLN A 1 32 ? 0.384 0.865 -2.339 1.00 0.00 32 GLN A CA 4
ATOM 3800 C C . GLN A 1 32 ? -0.318 -0.488 -2.363 1.00 0.00 32 GLN A C 4
ATOM 3801 O O . GLN A 1 32 ? -0.287 -1.199 -3.368 1.00 0.00 32 GLN A O 4
ATOM 3815 N N . CYS A 1 33 ? -0.951 -0.840 -1.249 1.00 0.00 33 CYS A N 4
ATOM 3816 C CA . CYS A 1 33 ? -1.661 -2.109 -1.140 1.00 0.00 33 CYS A CA 4
ATOM 3817 C C . CYS A 1 33 ? -2.947 -2.085 -1.962 1.00 0.00 33 CYS A C 4
ATOM 3818 O O . CYS A 1 33 ? -3.765 -1.176 -1.826 1.00 0.00 33 CYS A O 4
ATOM 3825 N N . GLU A 1 34 ? -3.116 -3.090 -2.815 1.00 0.00 34 GLU A N 4
ATOM 3826 C CA . GLU A 1 34 ? -4.301 -3.184 -3.659 1.00 0.00 34 GLU A CA 4
ATOM 3827 C C . GLU A 1 34 ? -5.565 -2.884 -2.858 1.00 0.00 34 GLU A C 4
ATOM 3828 O O . GLU A 1 34 ? -6.344 -2.001 -3.215 1.00 0.00 34 GLU A O 4
ATOM 3840 N N . ASP A 1 35 ? -5.761 -3.627 -1.774 1.00 0.00 35 ASP A N 4
ATOM 3841 C CA . ASP A 1 35 ? -6.929 -3.442 -0.921 1.00 0.00 35 ASP A CA 4
ATOM 3842 C C . ASP A 1 35 ? -7.296 -1.965 -0.816 1.00 0.00 35 ASP A C 4
ATOM 3843 O O . ASP A 1 35 ? -6.436 -1.093 -0.687 1.00 0.00 35 ASP A O 4
ATOM 3852 N N . PRO A 1 36 ? -8.605 -1.674 -0.874 1.00 0.00 36 PRO A N 4
ATOM 3853 C CA . PRO A 1 36 ? -9.116 -0.303 -0.788 1.00 0.00 36 PRO A CA 4
ATOM 3854 C C . PRO A 1 36 ? -8.946 0.293 0.605 1.00 0.00 36 PRO A C 4
ATOM 3855 O O . PRO A 1 36 ? -8.418 1.394 0.759 1.00 0.00 36 PRO A O 4
ATOM 3866 N N . ARG A 1 37 ? -9.395 -0.443 1.617 1.00 0.00 37 ARG A N 4
ATOM 3867 C CA . ARG A 1 37 ? -9.292 0.014 2.997 1.00 0.00 37 ARG A CA 4
ATOM 3868 C C . ARG A 1 37 ? -7.832 0.171 3.411 1.00 0.00 37 ARG A C 4
ATOM 3869 O O . ARG A 1 37 ? -7.457 1.159 4.043 1.00 0.00 37 ARG A O 4
ATOM 3890 N N . CYS A 1 38 ? -7.012 -0.811 3.052 1.00 0.00 38 CYS A N 4
ATOM 3891 C CA . CYS A 1 38 ? -5.593 -0.784 3.386 1.00 0.00 38 CYS A CA 4
ATOM 3892 C C . CYS A 1 38 ? -4.893 0.380 2.690 1.00 0.00 38 CYS A C 4
ATOM 3893 O O . CYS A 1 38 ? -4.497 1.354 3.332 1.00 0.00 38 CYS A O 4
ATOM 3900 N N . HIS A 1 39 ? -4.743 0.272 1.374 1.00 0.00 39 HIS A N 4
ATOM 3901 C CA . HIS A 1 39 ? -4.091 1.315 0.590 1.00 0.00 39 HIS A CA 4
ATOM 3902 C C . HIS A 1 39 ? -2.841 1.827 1.300 1.00 0.00 39 HIS A C 4
ATOM 3903 O O . HIS A 1 39 ? -2.506 3.009 1.215 1.00 0.00 39 HIS A O 4
ATOM 3918 N N . VAL A 1 40 ? -2.155 0.930 2.002 1.00 0.00 40 VAL A N 4
ATOM 3919 C CA . VAL A 1 40 ? -0.943 1.291 2.727 1.00 0.00 40 VAL A CA 4
ATOM 3920 C C . VAL A 1 40 ? 0.276 1.253 1.812 1.00 0.00 40 VAL A C 4
ATOM 3921 O O . VAL A 1 40 ? 0.430 0.337 1.004 1.00 0.00 40 VAL A O 4
ATOM 3934 N N . TRP A 1 41 ? 1.140 2.253 1.945 1.00 0.00 41 TRP A N 4
ATOM 3935 C CA . TRP A 1 41 ? 2.347 2.333 1.131 1.00 0.00 41 TRP A CA 4
ATOM 3936 C C . TRP A 1 41 ? 3.521 1.656 1.828 1.00 0.00 41 TRP A C 4
ATOM 3937 O O . TRP A 1 41 ? 3.728 1.836 3.028 1.00 0.00 41 TRP A O 4
ATOM 3958 N N . GLN A 1 42 ? 4.286 0.877 1.069 1.00 0.00 42 GLN A N 4
ATOM 3959 C CA . GLN A 1 42 ? 5.439 0.173 1.617 1.00 0.00 42 GLN A CA 4
ATOM 3960 C C . GLN A 1 42 ? 6.651 0.319 0.702 1.00 0.00 42 GLN A C 4
ATOM 3961 O O . GLN A 1 42 ? 6.555 0.116 -0.509 1.00 0.00 42 GLN A O 4
ATOM 3975 N N . HIS A 1 43 ? 7.790 0.673 1.289 1.00 0.00 43 HIS A N 4
ATOM 3976 C CA . HIS A 1 43 ? 9.021 0.846 0.526 1.00 0.00 43 HIS A CA 4
ATOM 3977 C C . HIS A 1 43 ? 9.171 -0.255 -0.520 1.00 0.00 43 HIS A C 4
ATOM 3978 O O . HIS A 1 43 ? 8.776 -1.399 -0.294 1.00 0.00 43 HIS A O 4
ATOM 3992 N N . VAL A 1 44 ? 9.744 0.099 -1.666 1.00 0.00 44 VAL A N 4
ATOM 3993 C CA . VAL A 1 44 ? 9.947 -0.858 -2.747 1.00 0.00 44 VAL A CA 4
ATOM 3994 C C . VAL A 1 44 ? 11.062 -1.841 -2.409 1.00 0.00 44 VAL A C 4
ATOM 3995 O O . VAL A 1 44 ? 11.042 -2.992 -2.843 1.00 0.00 44 VAL A O 4
ATOM 4008 N N . GLY A 1 45 ? 12.035 -1.379 -1.629 1.00 0.00 45 GLY A N 4
ATOM 4009 C CA . GLY A 1 45 ? 13.145 -2.230 -1.245 1.00 0.00 45 GLY A CA 4
ATOM 4010 C C . GLY A 1 45 ? 12.951 -2.854 0.122 1.00 0.00 45 GLY A C 4
ATOM 4011 O O . GLY A 1 45 ? 13.915 -3.065 0.859 1.00 0.00 45 GLY A O 4
ATOM 4015 N N . CYS A 1 46 ? 11.702 -3.150 0.464 1.00 0.00 46 CYS A N 4
ATOM 4016 C CA . CYS A 1 46 ? 11.383 -3.752 1.753 1.00 0.00 46 CYS A CA 4
ATOM 4017 C C . CYS A 1 46 ? 10.605 -5.052 1.570 1.00 0.00 46 CYS A C 4
ATOM 4018 O O . CYS A 1 46 ? 10.987 -6.096 2.098 1.00 0.00 46 CYS A O 4
ATOM 4025 N N . VAL A 1 47 ? 9.513 -4.979 0.816 1.00 0.00 47 VAL A N 4
ATOM 4026 C CA . VAL A 1 47 ? 8.681 -6.150 0.561 1.00 0.00 47 VAL A CA 4
ATOM 4027 C C . VAL A 1 47 ? 9.024 -6.785 -0.782 1.00 0.00 47 VAL A C 4
ATOM 4028 O O . VAL A 1 47 ? 9.188 -8.001 -0.881 1.00 0.00 47 VAL A O 4
ATOM 4041 N N . ILE A 1 48 ? 9.131 -5.953 -1.813 1.00 0.00 48 ILE A N 4
ATOM 4042 C CA . ILE A 1 48 ? 9.456 -6.434 -3.150 1.00 0.00 48 ILE A CA 4
ATOM 4043 C C . ILE A 1 48 ? 10.872 -6.997 -3.203 1.00 0.00 48 ILE A C 4
ATOM 4044 O O . ILE A 1 48 ? 11.824 -6.358 -2.751 1.00 0.00 48 ILE A O 4
ATOM 4060 N N . LEU A 1 49 ? 11.006 -8.195 -3.760 1.00 0.00 49 LEU A N 4
ATOM 4061 C CA . LEU A 1 49 ? 12.307 -8.845 -3.875 1.00 0.00 49 LEU A CA 4
ATOM 4062 C C . LEU A 1 49 ? 13.370 -7.857 -4.345 1.00 0.00 49 LEU A C 4
ATOM 4063 O O . LEU A 1 49 ? 13.069 -6.817 -4.932 1.00 0.00 49 LEU A O 4
ATOM 4079 N N . PRO A 1 50 ? 14.643 -8.188 -4.084 1.00 0.00 50 PRO A N 4
ATOM 4080 C CA . PRO A 1 50 ? 15.776 -7.344 -4.474 1.00 0.00 50 PRO A CA 4
ATOM 4081 C C . PRO A 1 50 ? 15.989 -7.321 -5.984 1.00 0.00 50 PRO A C 4
ATOM 4082 O O . PRO A 1 50 ? 16.144 -6.257 -6.583 1.00 0.00 50 PRO A O 4
ATOM 4093 N N . ASP A 1 51 ? 15.996 -8.501 -6.594 1.00 0.00 51 ASP A N 4
ATOM 4094 C CA . ASP A 1 51 ? 16.188 -8.617 -8.034 1.00 0.00 51 ASP A CA 4
ATOM 4095 C C . ASP A 1 51 ? 17.526 -8.016 -8.454 1.00 0.00 51 ASP A C 4
ATOM 4096 O O . ASP A 1 51 ? 17.586 -7.168 -9.345 1.00 0.00 51 ASP A O 4
ATOM 4105 N N . LYS A 1 52 ? 18.597 -8.459 -7.805 1.00 0.00 52 LYS A N 4
ATOM 4106 C CA . LYS A 1 52 ? 19.935 -7.966 -8.109 1.00 0.00 52 LYS A CA 4
ATOM 4107 C C . LYS A 1 52 ? 20.267 -8.167 -9.585 1.00 0.00 52 LYS A C 4
ATOM 4108 O O . LYS A 1 52 ? 20.664 -7.239 -10.289 1.00 0.00 52 LYS A O 4
ATOM 4127 N N . PRO A 1 53 ? 20.099 -9.408 -10.066 1.00 0.00 53 PRO A N 4
ATOM 4128 C CA . PRO A 1 53 ? 20.372 -9.759 -11.462 1.00 0.00 53 PRO A CA 4
ATOM 4129 C C . PRO A 1 53 ? 19.361 -9.144 -12.424 1.00 0.00 53 PRO A C 4
ATOM 4130 O O . PRO A 1 53 ? 19.724 -8.666 -13.498 1.00 0.00 53 PRO A O 4
ATOM 4141 N N . MET A 1 54 ? 18.092 -9.160 -12.030 1.00 0.00 54 MET A N 4
ATOM 4142 C CA . MET A 1 54 ? 17.029 -8.602 -12.858 1.00 0.00 54 MET A CA 4
ATOM 4143 C C . MET A 1 54 ? 16.761 -7.146 -12.489 1.00 0.00 54 MET A C 4
ATOM 4144 O O . MET A 1 54 ? 15.771 -6.836 -11.825 1.00 0.00 54 MET A O 4
ATOM 4158 N N . ASP A 1 55 ? 17.648 -6.258 -12.923 1.00 0.00 55 ASP A N 4
ATOM 4159 C CA . ASP A 1 55 ? 17.506 -4.834 -12.639 1.00 0.00 55 ASP A CA 4
ATOM 4160 C C . ASP A 1 55 ? 16.429 -4.209 -13.520 1.00 0.00 55 ASP A C 4
ATOM 4161 O O . ASP A 1 55 ? 15.596 -3.437 -13.046 1.00 0.00 55 ASP A O 4
ATOM 4170 N N . GLY A 1 56 ? 16.453 -4.547 -14.806 1.00 0.00 56 GLY A N 4
ATOM 4171 C CA . GLY A 1 56 ? 15.475 -4.008 -15.733 1.00 0.00 56 GLY A CA 4
ATOM 4172 C C . GLY A 1 56 ? 14.203 -4.833 -15.777 1.00 0.00 56 GLY A C 4
ATOM 4173 O O . GLY A 1 56 ? 14.028 -5.758 -14.986 1.00 0.00 56 GLY A O 4
ATOM 4177 N N . ASN A 1 57 ? 13.313 -4.495 -16.704 1.00 0.00 57 ASN A N 4
ATOM 4178 C CA . ASN A 1 57 ? 12.050 -5.209 -16.847 1.00 0.00 57 ASN A CA 4
ATOM 4179 C C . ASN A 1 57 ? 12.242 -6.705 -16.616 1.00 0.00 57 ASN A C 4
ATOM 4180 O O . ASN A 1 57 ? 13.312 -7.264 -16.856 1.00 0.00 57 ASN A O 4
ATOM 4191 N N . PRO A 1 58 ? 11.180 -7.370 -16.137 1.00 0.00 58 PRO A N 4
ATOM 4192 C CA . PRO A 1 58 ? 9.901 -6.716 -15.846 1.00 0.00 58 PRO A CA 4
ATOM 4193 C C . PRO A 1 58 ? 9.986 -5.787 -14.639 1.00 0.00 58 PRO A C 4
ATOM 4194 O O . PRO A 1 58 ? 10.575 -6.120 -13.610 1.00 0.00 58 PRO A O 4
ATOM 4205 N N . PRO A 1 59 ? 9.385 -4.595 -14.765 1.00 0.00 59 PRO A N 4
ATOM 4206 C CA . PRO A 1 59 ? 9.378 -3.594 -13.694 1.00 0.00 59 PRO A CA 4
ATOM 4207 C C . PRO A 1 59 ? 8.512 -4.016 -12.512 1.00 0.00 59 PRO A C 4
ATOM 4208 O O . PRO A 1 59 ? 8.015 -5.142 -12.464 1.00 0.00 59 PRO A O 4
ATOM 4219 N N . LEU A 1 60 ? 8.334 -3.106 -11.561 1.00 0.00 60 LEU A N 4
ATOM 4220 C CA . LEU A 1 60 ? 7.527 -3.384 -10.378 1.00 0.00 60 LEU A CA 4
ATOM 4221 C C . LEU A 1 60 ? 6.309 -4.229 -10.737 1.00 0.00 60 LEU A C 4
ATOM 4222 O O . LEU A 1 60 ? 5.773 -4.153 -11.843 1.00 0.00 60 LEU A O 4
ATOM 4238 N N . PRO A 1 61 ? 5.857 -5.053 -9.779 1.00 0.00 61 PRO A N 4
ATOM 4239 C CA . PRO A 1 61 ? 4.696 -5.927 -9.970 1.00 0.00 61 PRO A CA 4
ATOM 4240 C C . PRO A 1 61 ? 3.389 -5.145 -10.049 1.00 0.00 61 PRO A C 4
ATOM 4241 O O . PRO A 1 61 ? 3.089 -4.331 -9.176 1.00 0.00 61 PRO A O 4
ATOM 4252 N N . GLU A 1 62 ? 2.616 -5.397 -11.101 1.00 0.00 62 GLU A N 4
ATOM 4253 C CA . GLU A 1 62 ? 1.341 -4.715 -11.292 1.00 0.00 62 GLU A CA 4
ATOM 4254 C C . GLU A 1 62 ? 0.539 -4.687 -9.995 1.00 0.00 62 GLU A C 4
ATOM 4255 O O . GLU A 1 62 ? 0.032 -3.641 -9.589 1.00 0.00 62 GLU A O 4
ATOM 4267 N N . SER A 1 63 ? 0.428 -5.843 -9.349 1.00 0.00 63 SER A N 4
ATOM 4268 C CA . SER A 1 63 ? -0.316 -5.952 -8.100 1.00 0.00 63 SER A CA 4
ATOM 4269 C C . SER A 1 63 ? 0.610 -6.331 -6.947 1.00 0.00 63 SER A C 4
ATOM 4270 O O . SER A 1 63 ? 1.737 -6.777 -7.162 1.00 0.00 63 SER A O 4
ATOM 4278 N N . PHE A 1 64 ? 0.125 -6.150 -5.723 1.00 0.00 64 PHE A N 4
ATOM 4279 C CA . PHE A 1 64 ? 0.908 -6.471 -4.536 1.00 0.00 64 PHE A CA 4
ATOM 4280 C C . PHE A 1 64 ? 0.051 -6.375 -3.277 1.00 0.00 64 PHE A C 4
ATOM 4281 O O . PHE A 1 64 ? -0.885 -5.577 -3.209 1.00 0.00 64 PHE A O 4
ATOM 4298 N N . TYR A 1 65 ? 0.377 -7.193 -2.283 1.00 0.00 65 TYR A N 4
ATOM 4299 C CA . TYR A 1 65 ? -0.364 -7.203 -1.027 1.00 0.00 65 TYR A CA 4
ATOM 4300 C C . TYR A 1 65 ? 0.585 -7.150 0.166 1.00 0.00 65 TYR A C 4
ATOM 4301 O O . TYR A 1 65 ? 1.483 -7.983 0.299 1.00 0.00 65 TYR A O 4
ATOM 4319 N N . CYS A 1 66 ? 0.380 -6.164 1.033 1.00 0.00 66 CYS A N 4
ATOM 4320 C CA . CYS A 1 66 ? 1.216 -6.000 2.217 1.00 0.00 66 CYS A CA 4
ATOM 4321 C C . CYS A 1 66 ? 1.209 -7.266 3.068 1.00 0.00 66 CYS A C 4
ATOM 4322 O O . CYS A 1 66 ? 0.585 -8.264 2.708 1.00 0.00 66 CYS A O 4
ATOM 4329 N N . GLU A 1 67 ? 1.906 -7.216 4.199 1.00 0.00 67 GLU A N 4
ATOM 4330 C CA . GLU A 1 67 ? 1.979 -8.360 5.101 1.00 0.00 67 GLU A CA 4
ATOM 4331 C C . GLU A 1 67 ? 0.669 -8.537 5.863 1.00 0.00 67 GLU A C 4
ATOM 4332 O O . GLU A 1 67 ? 0.287 -9.655 6.211 1.00 0.00 67 GLU A O 4
ATOM 4344 N N . ILE A 1 68 ? -0.014 -7.426 6.119 1.00 0.00 68 ILE A N 4
ATOM 4345 C CA . ILE A 1 68 ? -1.281 -7.458 6.839 1.00 0.00 68 ILE A CA 4
ATOM 4346 C C . ILE A 1 68 ? -2.395 -8.027 5.966 1.00 0.00 68 ILE A C 4
ATOM 4347 O O . ILE A 1 68 ? -3.468 -8.376 6.459 1.00 0.00 68 ILE A O 4
ATOM 4363 N N . CYS A 1 69 ? -2.133 -8.117 4.667 1.00 0.00 69 CYS A N 4
ATOM 4364 C CA . CYS A 1 69 ? -3.112 -8.644 3.724 1.00 0.00 69 CYS A CA 4
ATOM 4365 C C . CYS A 1 69 ? -2.734 -10.054 3.278 1.00 0.00 69 CYS A C 4
ATOM 4366 O O . CYS A 1 69 ? -3.596 -10.919 3.123 1.00 0.00 69 CYS A O 4
ATOM 4373 N N . ARG A 1 70 ? -1.440 -10.278 3.075 1.00 0.00 70 ARG A N 4
ATOM 4374 C CA . ARG A 1 70 ? -0.947 -11.581 2.647 1.00 0.00 70 ARG A CA 4
ATOM 4375 C C . ARG A 1 70 ? -1.174 -12.631 3.731 1.00 0.00 70 ARG A C 4
ATOM 4376 O O . ARG A 1 70 ? -1.322 -13.818 3.440 1.00 0.00 70 ARG A O 4
ATOM 4397 N N . LEU A 1 71 ? -1.200 -12.185 4.983 1.00 0.00 71 LEU A N 4
ATOM 4398 C CA . LEU A 1 71 ? -1.408 -13.086 6.111 1.00 0.00 71 LEU A CA 4
ATOM 4399 C C . LEU A 1 71 ? -2.879 -13.469 6.238 1.00 0.00 71 LEU A C 4
ATOM 4400 O O . LEU A 1 71 ? -3.210 -14.560 6.702 1.00 0.00 71 LEU A O 4
ATOM 4416 N N . THR A 1 72 ? -3.759 -12.563 5.821 1.00 0.00 72 THR A N 4
ATOM 4417 C CA . THR A 1 72 ? -5.194 -12.806 5.887 1.00 0.00 72 THR A CA 4
ATOM 4418 C C . THR A 1 72 ? -5.705 -13.438 4.597 1.00 0.00 72 THR A C 4
ATOM 4419 O O . THR A 1 72 ? -5.939 -12.746 3.606 1.00 0.00 72 THR A O 4
ATOM 4430 N N . SER A 1 73 ? -5.877 -14.755 4.616 1.00 0.00 73 SER A N 4
ATOM 4431 C CA . SER A 1 73 ? -6.358 -15.481 3.446 1.00 0.00 73 SER A CA 4
ATOM 4432 C C . SER A 1 73 ? -7.883 -15.501 3.408 1.00 0.00 73 SER A C 4
ATOM 4433 O O . SER A 1 73 ? -8.543 -15.348 4.435 1.00 0.00 73 SER A O 4
ATOM 4441 N N . GLY A 1 74 ? -8.436 -15.690 2.214 1.00 0.00 74 GLY A N 4
ATOM 4442 C CA . GLY A 1 74 ? -9.879 -15.726 2.062 1.00 0.00 74 GLY A CA 4
ATOM 4443 C C . GLY A 1 74 ? -10.311 -16.438 0.795 1.00 0.00 74 GLY A C 4
ATOM 4444 O O . GLY A 1 74 ? -9.491 -16.964 0.043 1.00 0.00 74 GLY A O 4
ATOM 4448 N N . PRO A 1 75 ? -11.629 -16.461 0.545 1.00 0.00 75 PRO A N 4
ATOM 4449 C CA . PRO A 1 75 ? -12.198 -17.111 -0.639 1.00 0.00 75 PRO A CA 4
ATOM 4450 C C . PRO A 1 75 ? -11.868 -16.364 -1.926 1.00 0.00 75 PRO A C 4
ATOM 4451 O O . PRO A 1 75 ? -12.627 -15.502 -2.368 1.00 0.00 75 PRO A O 4
ATOM 4462 N N . SER A 1 76 ? -10.729 -16.700 -2.525 1.00 0.00 76 SER A N 4
ATOM 4463 C CA . SER A 1 76 ? -10.296 -16.058 -3.760 1.00 0.00 76 SER A CA 4
ATOM 4464 C C . SER A 1 76 ? -9.092 -16.782 -4.356 1.00 0.00 76 SER A C 4
ATOM 4465 O O . SER A 1 76 ? -8.129 -17.088 -3.653 1.00 0.00 76 SER A O 4
ATOM 4473 N N . SER A 1 77 ? -9.155 -17.052 -5.655 1.00 0.00 77 SER A N 4
ATOM 4474 C CA . SER A 1 77 ? -8.073 -17.743 -6.346 1.00 0.00 77 SER A CA 4
ATOM 4475 C C . SER A 1 77 ? -6.848 -16.843 -6.473 1.00 0.00 77 SER A C 4
ATOM 4476 O O . SER A 1 77 ? -6.964 -15.655 -6.773 1.00 0.00 77 SER A O 4
ATOM 4484 N N . GLY A 1 78 ? -5.671 -17.418 -6.241 1.00 0.00 78 GLY A N 4
ATOM 4485 C CA . GLY A 1 78 ? -4.441 -16.655 -6.333 1.00 0.00 78 GLY A CA 4
ATOM 4486 C C . GLY A 1 78 ? -3.208 -17.521 -6.170 1.00 0.00 78 GLY A C 4
ATOM 4487 O O . GLY A 1 78 ? -2.715 -17.656 -5.051 1.00 0.00 78 GLY A O 4
ATOM 4493 N N . GLY A 1 1 ? 5.370 14.116 26.229 1.00 0.00 1 GLY A N 5
ATOM 4494 C CA . GLY A 1 1 ? 4.289 15.048 25.961 1.00 0.00 1 GLY A CA 5
ATOM 4495 C C . GLY A 1 1 ? 3.644 15.568 27.230 1.00 0.00 1 GLY A C 5
ATOM 4496 O O . GLY A 1 1 ? 3.537 14.846 28.221 1.00 0.00 1 GLY A O 5
ATOM 4500 N N . SER A 1 2 ? 3.215 16.826 27.201 1.00 0.00 2 SER A N 5
ATOM 4501 C CA . SER A 1 2 ? 2.582 17.444 28.360 1.00 0.00 2 SER A CA 5
ATOM 4502 C C . SER A 1 2 ? 1.269 18.115 27.968 1.00 0.00 2 SER A C 5
ATOM 4503 O O . SER A 1 2 ? 1.230 19.314 27.691 1.00 0.00 2 SER A O 5
ATOM 4511 N N . SER A 1 3 ? 0.194 17.333 27.948 1.00 0.00 3 SER A N 5
ATOM 4512 C CA . SER A 1 3 ? -1.121 17.850 27.587 1.00 0.00 3 SER A CA 5
ATOM 4513 C C . SER A 1 3 ? -1.127 18.362 26.150 1.00 0.00 3 SER A C 5
ATOM 4514 O O . SER A 1 3 ? -1.690 19.417 25.858 1.00 0.00 3 SER A O 5
ATOM 4522 N N . GLY A 1 4 ? -0.496 17.607 25.256 1.00 0.00 4 GLY A N 5
ATOM 4523 C CA . GLY A 1 4 ? -0.439 18.001 23.860 1.00 0.00 4 GLY A CA 5
ATOM 4524 C C . GLY A 1 4 ? -0.469 16.811 22.921 1.00 0.00 4 GLY A C 5
ATOM 4525 O O . GLY A 1 4 ? 0.423 15.964 22.953 1.00 0.00 4 GLY A O 5
ATOM 4529 N N . SER A 1 5 ? -1.498 16.747 22.082 1.00 0.00 5 SER A N 5
ATOM 4530 C CA . SER A 1 5 ? -1.643 15.649 21.133 1.00 0.00 5 SER A CA 5
ATOM 4531 C C . SER A 1 5 ? -1.450 16.140 19.702 1.00 0.00 5 SER A C 5
ATOM 4532 O O . SER A 1 5 ? -2.305 16.832 19.150 1.00 0.00 5 SER A O 5
ATOM 4540 N N . SER A 1 6 ? -0.319 15.775 19.106 1.00 0.00 6 SER A N 5
ATOM 4541 C CA . SER A 1 6 ? -0.010 16.181 17.740 1.00 0.00 6 SER A CA 5
ATOM 4542 C C . SER A 1 6 ? -1.122 15.761 16.784 1.00 0.00 6 SER A C 5
ATOM 4543 O O . SER A 1 6 ? -1.170 14.617 16.333 1.00 0.00 6 SER A O 5
ATOM 4551 N N . GLY A 1 7 ? -2.016 16.697 16.478 1.00 0.00 7 GLY A N 5
ATOM 4552 C CA . GLY A 1 7 ? -3.117 16.406 15.578 1.00 0.00 7 GLY A CA 5
ATOM 4553 C C . GLY A 1 7 ? -2.777 16.705 14.131 1.00 0.00 7 GLY A C 5
ATOM 4554 O O . GLY A 1 7 ? -1.964 17.584 13.847 1.00 0.00 7 GLY A O 5
ATOM 4558 N N . GLU A 1 8 ? -3.399 15.970 13.215 1.00 0.00 8 GLU A N 5
ATOM 4559 C CA . GLU A 1 8 ? -3.155 16.160 11.790 1.00 0.00 8 GLU A CA 5
ATOM 4560 C C . GLU A 1 8 ? -4.233 17.041 11.166 1.00 0.00 8 GLU A C 5
ATOM 4561 O O . GLU A 1 8 ? -5.324 17.191 11.718 1.00 0.00 8 GLU A O 5
ATOM 4573 N N . ASP A 1 9 ? -3.920 17.623 10.013 1.00 0.00 9 ASP A N 5
ATOM 4574 C CA . ASP A 1 9 ? -4.861 18.489 9.313 1.00 0.00 9 ASP A CA 5
ATOM 4575 C C . ASP A 1 9 ? -5.746 17.681 8.370 1.00 0.00 9 ASP A C 5
ATOM 4576 O O . ASP A 1 9 ? -5.346 16.644 7.840 1.00 0.00 9 ASP A O 5
ATOM 4585 N N . PRO A 1 10 ? -6.978 18.164 8.155 1.00 0.00 10 PRO A N 5
ATOM 4586 C CA . PRO A 1 10 ? -7.946 17.501 7.275 1.00 0.00 10 PRO A CA 5
ATOM 4587 C C . PRO A 1 10 ? -7.549 17.589 5.805 1.00 0.00 10 PRO A C 5
ATOM 4588 O O . PRO A 1 10 ? -8.284 17.141 4.925 1.00 0.00 10 PRO A O 5
ATOM 4599 N N . PHE A 1 11 ? -6.381 18.169 5.547 1.00 0.00 11 PHE A N 5
ATOM 4600 C CA . PHE A 1 11 ? -5.887 18.317 4.183 1.00 0.00 11 PHE A CA 5
ATOM 4601 C C . PHE A 1 11 ? -4.592 17.533 3.986 1.00 0.00 11 PHE A C 5
ATOM 4602 O O . PHE A 1 11 ? -3.658 18.010 3.342 1.00 0.00 11 PHE A O 5
ATOM 4619 N N . GLN A 1 12 ? -4.545 16.329 4.548 1.00 0.00 12 GLN A N 5
ATOM 4620 C CA . GLN A 1 12 ? -3.365 15.480 4.435 1.00 0.00 12 GLN A CA 5
ATOM 4621 C C . GLN A 1 12 ? -3.570 14.400 3.378 1.00 0.00 12 GLN A C 5
ATOM 4622 O O . GLN A 1 12 ? -4.695 14.019 3.056 1.00 0.00 12 GLN A O 5
ATOM 4636 N N . PRO A 1 13 ? -2.458 13.895 2.825 1.00 0.00 13 PRO A N 5
ATOM 4637 C CA . PRO A 1 13 ? -2.490 12.851 1.796 1.00 0.00 13 PRO A CA 5
ATOM 4638 C C . PRO A 1 13 ? -2.944 11.505 2.349 1.00 0.00 13 PRO A C 5
ATOM 4639 O O . PRO A 1 13 ? -2.880 11.266 3.554 1.00 0.00 13 PRO A O 5
ATOM 4650 N N . GLU A 1 14 ? -3.402 10.629 1.460 1.00 0.00 14 GLU A N 5
ATOM 4651 C CA . GLU A 1 14 ? -3.867 9.306 1.862 1.00 0.00 14 GLU A CA 5
ATOM 4652 C C . GLU A 1 14 ? -2.693 8.348 2.040 1.00 0.00 14 GLU A C 5
ATOM 4653 O O . GLU A 1 14 ? -2.718 7.220 1.546 1.00 0.00 14 GLU A O 5
ATOM 4665 N N . ILE A 1 15 ? -1.666 8.805 2.749 1.00 0.00 15 ILE A N 5
ATOM 4666 C CA . ILE A 1 15 ? -0.483 7.989 2.993 1.00 0.00 15 ILE A CA 5
ATOM 4667 C C . ILE A 1 15 ? -0.465 7.462 4.424 1.00 0.00 15 ILE A C 5
ATOM 4668 O O . ILE A 1 15 ? -1.008 8.087 5.335 1.00 0.00 15 ILE A O 5
ATOM 4684 N N . LYS A 1 16 ? 0.165 6.308 4.615 1.00 0.00 16 LYS A N 5
ATOM 4685 C CA . LYS A 1 16 ? 0.259 5.696 5.935 1.00 0.00 16 LYS A CA 5
ATOM 4686 C C . LYS A 1 16 ? 1.684 5.235 6.222 1.00 0.00 16 LYS A C 5
ATOM 4687 O O . LYS A 1 16 ? 2.248 5.546 7.271 1.00 0.00 16 LYS A O 5
ATOM 4706 N N . VAL A 1 17 ? 2.262 4.494 5.282 1.00 0.00 17 VAL A N 5
ATOM 4707 C CA . VAL A 1 17 ? 3.623 3.993 5.433 1.00 0.00 17 VAL A CA 5
ATOM 4708 C C . VAL A 1 17 ? 3.691 2.896 6.490 1.00 0.00 17 VAL A C 5
ATOM 4709 O O . VAL A 1 17 ? 4.509 2.954 7.408 1.00 0.00 17 VAL A O 5
ATOM 4722 N N . ARG A 1 18 ? 2.825 1.897 6.354 1.00 0.00 18 ARG A N 5
ATOM 4723 C CA . ARG A 1 18 ? 2.786 0.786 7.298 1.00 0.00 18 ARG A CA 5
ATOM 4724 C C . ARG A 1 18 ? 3.763 -0.311 6.886 1.00 0.00 18 ARG A C 5
ATOM 4725 O O . ARG A 1 18 ? 3.468 -1.500 7.016 1.00 0.00 18 ARG A O 5
ATOM 4746 N N . CYS A 1 19 ? 4.926 0.095 6.389 1.00 0.00 19 CYS A N 5
ATOM 4747 C CA . CYS A 1 19 ? 5.946 -0.853 5.957 1.00 0.00 19 CYS A CA 5
ATOM 4748 C C . CYS A 1 19 ? 6.203 -1.903 7.033 1.00 0.00 19 CYS A C 5
ATOM 4749 O O . CYS A 1 19 ? 5.576 -1.889 8.093 1.00 0.00 19 CYS A O 5
ATOM 4756 N N . VAL A 1 20 ? 7.131 -2.814 6.754 1.00 0.00 20 VAL A N 5
ATOM 4757 C CA . VAL A 1 20 ? 7.472 -3.871 7.698 1.00 0.00 20 VAL A CA 5
ATOM 4758 C C . VAL A 1 20 ? 8.724 -3.515 8.493 1.00 0.00 20 VAL A C 5
ATOM 4759 O O . VAL A 1 20 ? 8.847 -3.864 9.667 1.00 0.00 20 VAL A O 5
ATOM 4772 N N . CYS A 1 21 ? 9.651 -2.818 7.845 1.00 0.00 21 CYS A N 5
ATOM 4773 C CA . CYS A 1 21 ? 10.894 -2.414 8.490 1.00 0.00 21 CYS A CA 5
ATOM 4774 C C . CYS A 1 21 ? 10.615 -1.693 9.806 1.00 0.00 21 CYS A C 5
ATOM 4775 O O . CYS A 1 21 ? 11.443 -1.696 10.715 1.00 0.00 21 CYS A O 5
ATOM 4782 N N . GLY A 1 22 ? 9.440 -1.076 9.899 1.00 0.00 22 GLY A N 5
ATOM 4783 C CA . GLY A 1 22 ? 9.072 -0.360 11.106 1.00 0.00 22 GLY A CA 5
ATOM 4784 C C . GLY A 1 22 ? 9.099 1.144 10.919 1.00 0.00 22 GLY A C 5
ATOM 4785 O O . GLY A 1 22 ? 8.373 1.873 11.593 1.00 0.00 22 GLY A O 5
ATOM 4789 N N . ASN A 1 23 ? 9.941 1.610 10.002 1.00 0.00 23 ASN A N 5
ATOM 4790 C CA . ASN A 1 23 ? 10.062 3.037 9.731 1.00 0.00 23 ASN A CA 5
ATOM 4791 C C . ASN A 1 23 ? 8.835 3.555 8.986 1.00 0.00 23 ASN A C 5
ATOM 4792 O O . ASN A 1 23 ? 8.231 2.837 8.189 1.00 0.00 23 ASN A O 5
ATOM 4803 N N . SER A 1 24 ? 8.472 4.806 9.252 1.00 0.00 24 SER A N 5
ATOM 4804 C CA . SER A 1 24 ? 7.315 5.419 8.610 1.00 0.00 24 SER A CA 5
ATOM 4805 C C . SER A 1 24 ? 7.737 6.607 7.750 1.00 0.00 24 SER A C 5
ATOM 4806 O O . SER A 1 24 ? 7.111 7.667 7.784 1.00 0.00 24 SER A O 5
ATOM 4814 N N . LEU A 1 25 ? 8.803 6.421 6.979 1.00 0.00 25 LEU A N 5
ATOM 4815 C CA . LEU A 1 25 ? 9.311 7.476 6.109 1.00 0.00 25 LEU A CA 5
ATOM 4816 C C . LEU A 1 25 ? 8.955 7.198 4.652 1.00 0.00 25 LEU A C 5
ATOM 4817 O O . LEU A 1 25 ? 8.620 6.071 4.289 1.00 0.00 25 LEU A O 5
ATOM 4833 N N . GLU A 1 26 ? 9.031 8.234 3.822 1.00 0.00 26 GLU A N 5
ATOM 4834 C CA . GLU A 1 26 ? 8.717 8.100 2.404 1.00 0.00 26 GLU A CA 5
ATOM 4835 C C . GLU A 1 26 ? 9.990 7.941 1.578 1.00 0.00 26 GLU A C 5
ATOM 4836 O O . GLU A 1 26 ? 11.021 8.542 1.881 1.00 0.00 26 GLU A O 5
ATOM 4848 N N . THR A 1 27 ? 9.911 7.125 0.531 1.00 0.00 27 THR A N 5
ATOM 4849 C CA . THR A 1 27 ? 11.055 6.884 -0.338 1.00 0.00 27 THR A CA 5
ATOM 4850 C C . THR A 1 27 ? 10.775 7.355 -1.761 1.00 0.00 27 THR A C 5
ATOM 4851 O O . THR A 1 27 ? 9.679 7.828 -2.063 1.00 0.00 27 THR A O 5
ATOM 4862 N N . ASP A 1 28 ? 11.770 7.224 -2.630 1.00 0.00 28 ASP A N 5
ATOM 4863 C CA . ASP A 1 28 ? 11.629 7.635 -4.022 1.00 0.00 28 ASP A CA 5
ATOM 4864 C C . ASP A 1 28 ? 10.346 7.075 -4.627 1.00 0.00 28 ASP A C 5
ATOM 4865 O O . ASP A 1 28 ? 9.635 7.770 -5.353 1.00 0.00 28 ASP A O 5
ATOM 4874 N N . SER A 1 29 ? 10.056 5.814 -4.324 1.00 0.00 29 SER A N 5
ATOM 4875 C CA . SER A 1 29 ? 8.861 5.158 -4.841 1.00 0.00 29 SER A CA 5
ATOM 4876 C C . SER A 1 29 ? 8.353 4.103 -3.864 1.00 0.00 29 SER A C 5
ATOM 4877 O O . SER A 1 29 ? 9.134 3.480 -3.146 1.00 0.00 29 SER A O 5
ATOM 4885 N N . MET A 1 30 ? 7.038 3.910 -3.842 1.00 0.00 30 MET A N 5
ATOM 4886 C CA . MET A 1 30 ? 6.425 2.929 -2.953 1.00 0.00 30 MET A CA 5
ATOM 4887 C C . MET A 1 30 ? 5.213 2.280 -3.614 1.00 0.00 30 MET A C 5
ATOM 4888 O O . MET A 1 30 ? 4.642 2.827 -4.558 1.00 0.00 30 MET A O 5
ATOM 4902 N N . ILE A 1 31 ? 4.827 1.111 -3.112 1.00 0.00 31 ILE A N 5
ATOM 4903 C CA . ILE A 1 31 ? 3.683 0.389 -3.654 1.00 0.00 31 ILE A CA 5
ATOM 4904 C C . ILE A 1 31 ? 2.496 0.443 -2.699 1.00 0.00 31 ILE A C 5
ATOM 4905 O O . ILE A 1 31 ? 2.637 0.185 -1.504 1.00 0.00 31 ILE A O 5
ATOM 4921 N N . GLN A 1 32 ? 1.327 0.779 -3.234 1.00 0.00 32 GLN A N 5
ATOM 4922 C CA . GLN A 1 32 ? 0.114 0.866 -2.429 1.00 0.00 32 GLN A CA 5
ATOM 4923 C C . GLN A 1 32 ? -0.610 -0.475 -2.389 1.00 0.00 32 GLN A C 5
ATOM 4924 O O . GLN A 1 32 ? -0.553 -1.252 -3.342 1.00 0.00 32 GLN A O 5
ATOM 4938 N N . CYS A 1 33 ? -1.290 -0.742 -1.279 1.00 0.00 33 CYS A N 5
ATOM 4939 C CA . CYS A 1 33 ? -2.026 -1.990 -1.113 1.00 0.00 33 CYS A CA 5
ATOM 4940 C C . CYS A 1 33 ? -3.315 -1.973 -1.928 1.00 0.00 33 CYS A C 5
ATOM 4941 O O . CYS A 1 33 ? -4.198 -1.149 -1.694 1.00 0.00 33 CYS A O 5
ATOM 4948 N N . GLU A 1 34 ? -3.415 -2.890 -2.886 1.00 0.00 34 GLU A N 5
ATOM 4949 C CA . GLU A 1 34 ? -4.597 -2.981 -3.736 1.00 0.00 34 GLU A CA 5
ATOM 4950 C C . GLU A 1 34 ? -5.870 -2.767 -2.922 1.00 0.00 34 GLU A C 5
ATOM 4951 O O . GLU A 1 34 ? -6.834 -2.172 -3.404 1.00 0.00 34 GLU A O 5
ATOM 4963 N N . ASP A 1 35 ? -5.865 -3.257 -1.687 1.00 0.00 35 ASP A N 5
ATOM 4964 C CA . ASP A 1 35 ? -7.019 -3.119 -0.806 1.00 0.00 35 ASP A CA 5
ATOM 4965 C C . ASP A 1 35 ? -7.390 -1.651 -0.622 1.00 0.00 35 ASP A C 5
ATOM 4966 O O . ASP A 1 35 ? -6.534 -0.789 -0.426 1.00 0.00 35 ASP A O 5
ATOM 4975 N N . PRO A 1 36 ? -8.697 -1.358 -0.687 1.00 0.00 36 PRO A N 5
ATOM 4976 C CA . PRO A 1 36 ? -9.212 0.005 -0.530 1.00 0.00 36 PRO A CA 5
ATOM 4977 C C . PRO A 1 36 ? -9.068 0.519 0.898 1.00 0.00 36 PRO A C 5
ATOM 4978 O O . PRO A 1 36 ? -8.543 1.609 1.126 1.00 0.00 36 PRO A O 5
ATOM 4989 N N . ARG A 1 37 ? -9.537 -0.273 1.857 1.00 0.00 37 ARG A N 5
ATOM 4990 C CA . ARG A 1 37 ? -9.461 0.102 3.264 1.00 0.00 37 ARG A CA 5
ATOM 4991 C C . ARG A 1 37 ? -8.009 0.215 3.719 1.00 0.00 37 ARG A C 5
ATOM 4992 O O . ARG A 1 37 ? -7.656 1.106 4.491 1.00 0.00 37 ARG A O 5
ATOM 5013 N N . CYS A 1 38 ? -7.170 -0.696 3.235 1.00 0.00 38 CYS A N 5
ATOM 5014 C CA . CYS A 1 38 ? -5.757 -0.701 3.591 1.00 0.00 38 CYS A CA 5
ATOM 5015 C C . CYS A 1 38 ? -5.031 0.481 2.955 1.00 0.00 38 CYS A C 5
ATOM 5016 O O . CYS A 1 38 ? -4.632 1.422 3.643 1.00 0.00 38 CYS A O 5
ATOM 5023 N N . HIS A 1 39 ? -4.864 0.426 1.638 1.00 0.00 39 HIS A N 5
ATOM 5024 C CA . HIS A 1 39 ? -4.187 1.493 0.908 1.00 0.00 39 HIS A CA 5
ATOM 5025 C C . HIS A 1 39 ? -2.924 1.935 1.640 1.00 0.00 39 HIS A C 5
ATOM 5026 O O . HIS A 1 39 ? -2.656 3.130 1.771 1.00 0.00 39 HIS A O 5
ATOM 5041 N N . VAL A 1 40 ? -2.151 0.965 2.117 1.00 0.00 40 VAL A N 5
ATOM 5042 C CA . VAL A 1 40 ? -0.916 1.254 2.835 1.00 0.00 40 VAL A CA 5
ATOM 5043 C C . VAL A 1 40 ? 0.275 1.302 1.885 1.00 0.00 40 VAL A C 5
ATOM 5044 O O . VAL A 1 40 ? 0.286 0.632 0.853 1.00 0.00 40 VAL A O 5
ATOM 5057 N N . TRP A 1 41 ? 1.277 2.099 2.240 1.00 0.00 41 TRP A N 5
ATOM 5058 C CA . TRP A 1 41 ? 2.474 2.234 1.418 1.00 0.00 41 TRP A CA 5
ATOM 5059 C C . TRP A 1 41 ? 3.637 1.453 2.019 1.00 0.00 41 TRP A C 5
ATOM 5060 O O . TRP A 1 41 ? 3.956 1.605 3.198 1.00 0.00 41 TRP A O 5
ATOM 5081 N N . GLN A 1 42 ? 4.268 0.616 1.201 1.00 0.00 42 GLN A N 5
ATOM 5082 C CA . GLN A 1 42 ? 5.396 -0.189 1.653 1.00 0.00 42 GLN A CA 5
ATOM 5083 C C . GLN A 1 42 ? 6.618 0.041 0.770 1.00 0.00 42 GLN A C 5
ATOM 5084 O O . GLN A 1 42 ? 6.561 -0.140 -0.447 1.00 0.00 42 GLN A O 5
ATOM 5098 N N . HIS A 1 43 ? 7.723 0.442 1.390 1.00 0.00 43 HIS A N 5
ATOM 5099 C CA . HIS A 1 43 ? 8.960 0.697 0.660 1.00 0.00 43 HIS A CA 5
ATOM 5100 C C . HIS A 1 43 ? 9.203 -0.382 -0.391 1.00 0.00 43 HIS A C 5
ATOM 5101 O O . HIS A 1 43 ? 8.959 -1.564 -0.150 1.00 0.00 43 HIS A O 5
ATOM 5115 N N . VAL A 1 44 ? 9.685 0.033 -1.558 1.00 0.00 44 VAL A N 5
ATOM 5116 C CA . VAL A 1 44 ? 9.961 -0.898 -2.646 1.00 0.00 44 VAL A CA 5
ATOM 5117 C C . VAL A 1 44 ? 11.124 -1.819 -2.299 1.00 0.00 44 VAL A C 5
ATOM 5118 O O . VAL A 1 44 ? 11.083 -3.018 -2.571 1.00 0.00 44 VAL A O 5
ATOM 5131 N N . GLY A 1 45 ? 12.163 -1.250 -1.694 1.00 0.00 45 GLY A N 5
ATOM 5132 C CA . GLY A 1 45 ? 13.324 -2.036 -1.318 1.00 0.00 45 GLY A CA 5
ATOM 5133 C C . GLY A 1 45 ? 13.194 -2.636 0.068 1.00 0.00 45 GLY A C 5
ATOM 5134 O O . GLY A 1 45 ? 14.179 -2.748 0.799 1.00 0.00 45 GLY A O 5
ATOM 5138 N N . CYS A 1 46 ? 11.976 -3.023 0.432 1.00 0.00 46 CYS A N 5
ATOM 5139 C CA . CYS A 1 46 ? 11.719 -3.613 1.740 1.00 0.00 46 CYS A CA 5
ATOM 5140 C C . CYS A 1 46 ? 11.002 -4.953 1.600 1.00 0.00 46 CYS A C 5
ATOM 5141 O O . CYS A 1 46 ? 11.404 -5.950 2.198 1.00 0.00 46 CYS A O 5
ATOM 5148 N N . VAL A 1 47 ? 9.936 -4.967 0.806 1.00 0.00 47 VAL A N 5
ATOM 5149 C CA . VAL A 1 47 ? 9.162 -6.183 0.587 1.00 0.00 47 VAL A CA 5
ATOM 5150 C C . VAL A 1 47 ? 9.399 -6.740 -0.812 1.00 0.00 47 VAL A C 5
ATOM 5151 O O . VAL A 1 47 ? 9.520 -7.952 -0.997 1.00 0.00 47 VAL A O 5
ATOM 5164 N N . ILE A 1 48 ? 9.465 -5.848 -1.795 1.00 0.00 48 ILE A N 5
ATOM 5165 C CA . ILE A 1 48 ? 9.690 -6.251 -3.178 1.00 0.00 48 ILE A CA 5
ATOM 5166 C C . ILE A 1 48 ? 11.139 -6.671 -3.399 1.00 0.00 48 ILE A C 5
ATOM 5167 O O . ILE A 1 48 ? 12.068 -5.989 -2.967 1.00 0.00 48 ILE A O 5
ATOM 5183 N N . LEU A 1 49 ? 11.325 -7.799 -4.077 1.00 0.00 49 LEU A N 5
ATOM 5184 C CA . LEU A 1 49 ? 12.662 -8.310 -4.359 1.00 0.00 49 LEU A CA 5
ATOM 5185 C C . LEU A 1 49 ? 13.541 -7.227 -4.974 1.00 0.00 49 LEU A C 5
ATOM 5186 O O . LEU A 1 49 ? 13.324 -6.782 -6.102 1.00 0.00 49 LEU A O 5
ATOM 5202 N N . PRO A 1 50 ? 14.560 -6.791 -4.218 1.00 0.00 50 PRO A N 5
ATOM 5203 C CA . PRO A 1 50 ? 15.495 -5.756 -4.669 1.00 0.00 50 PRO A CA 5
ATOM 5204 C C . PRO A 1 50 ? 16.407 -6.247 -5.788 1.00 0.00 50 PRO A C 5
ATOM 5205 O O . PRO A 1 50 ? 16.769 -7.422 -5.836 1.00 0.00 50 PRO A O 5
ATOM 5216 N N . ASP A 1 51 ? 16.774 -5.339 -6.686 1.00 0.00 51 ASP A N 5
ATOM 5217 C CA . ASP A 1 51 ? 17.646 -5.680 -7.805 1.00 0.00 51 ASP A CA 5
ATOM 5218 C C . ASP A 1 51 ? 19.016 -5.030 -7.643 1.00 0.00 51 ASP A C 5
ATOM 5219 O O . ASP A 1 51 ? 19.204 -3.860 -7.978 1.00 0.00 51 ASP A O 5
ATOM 5228 N N . LYS A 1 52 ? 19.972 -5.795 -7.127 1.00 0.00 52 LYS A N 5
ATOM 5229 C CA . LYS A 1 52 ? 21.326 -5.295 -6.920 1.00 0.00 52 LYS A CA 5
ATOM 5230 C C . LYS A 1 52 ? 21.835 -4.575 -8.164 1.00 0.00 52 LYS A C 5
ATOM 5231 O O . LYS A 1 52 ? 22.247 -3.415 -8.115 1.00 0.00 52 LYS A O 5
ATOM 5250 N N . PRO A 1 53 ? 21.807 -5.275 -9.308 1.00 0.00 53 PRO A N 5
ATOM 5251 C CA . PRO A 1 53 ? 22.261 -4.721 -10.587 1.00 0.00 53 PRO A CA 5
ATOM 5252 C C . PRO A 1 53 ? 21.326 -3.637 -11.113 1.00 0.00 53 PRO A C 5
ATOM 5253 O O . PRO A 1 53 ? 21.719 -2.813 -11.938 1.00 0.00 53 PRO A O 5
ATOM 5264 N N . MET A 1 54 ? 20.088 -3.644 -10.631 1.00 0.00 54 MET A N 5
ATOM 5265 C CA . MET A 1 54 ? 19.098 -2.660 -11.052 1.00 0.00 54 MET A CA 5
ATOM 5266 C C . MET A 1 54 ? 18.848 -2.749 -12.554 1.00 0.00 54 MET A C 5
ATOM 5267 O O . MET A 1 54 ? 18.798 -1.732 -13.246 1.00 0.00 54 MET A O 5
ATOM 5281 N N . ASP A 1 55 ? 18.693 -3.970 -13.052 1.00 0.00 55 ASP A N 5
ATOM 5282 C CA . ASP A 1 55 ? 18.447 -4.192 -14.473 1.00 0.00 55 ASP A CA 5
ATOM 5283 C C . ASP A 1 55 ? 16.957 -4.098 -14.788 1.00 0.00 55 ASP A C 5
ATOM 5284 O O . ASP A 1 55 ? 16.427 -4.888 -15.567 1.00 0.00 55 ASP A O 5
ATOM 5293 N N . GLY A 1 56 ? 16.288 -3.126 -14.175 1.00 0.00 56 GLY A N 5
ATOM 5294 C CA . GLY A 1 56 ? 14.866 -2.948 -14.403 1.00 0.00 56 GLY A CA 5
ATOM 5295 C C . GLY A 1 56 ? 14.069 -4.201 -14.101 1.00 0.00 56 GLY A C 5
ATOM 5296 O O . GLY A 1 56 ? 13.820 -4.523 -12.940 1.00 0.00 56 GLY A O 5
ATOM 5300 N N . ASN A 1 57 ? 13.666 -4.911 -15.150 1.00 0.00 57 ASN A N 5
ATOM 5301 C CA . ASN A 1 57 ? 12.890 -6.136 -14.993 1.00 0.00 57 ASN A CA 5
ATOM 5302 C C . ASN A 1 57 ? 13.581 -7.097 -14.030 1.00 0.00 57 ASN A C 5
ATOM 5303 O O . ASN A 1 57 ? 14.801 -7.077 -13.863 1.00 0.00 57 ASN A O 5
ATOM 5314 N N . PRO A 1 58 ? 12.785 -7.960 -13.382 1.00 0.00 58 PRO A N 5
ATOM 5315 C CA . PRO A 1 58 ? 11.332 -7.993 -13.573 1.00 0.00 58 PRO A CA 5
ATOM 5316 C C . PRO A 1 58 ? 10.642 -6.765 -12.987 1.00 0.00 58 PRO A C 5
ATOM 5317 O O . PRO A 1 58 ? 11.048 -6.228 -11.956 1.00 0.00 58 PRO A O 5
ATOM 5328 N N . PRO A 1 59 ? 9.574 -6.309 -13.658 1.00 0.00 59 PRO A N 5
ATOM 5329 C CA . PRO A 1 59 ? 8.806 -5.140 -13.221 1.00 0.00 59 PRO A CA 5
ATOM 5330 C C . PRO A 1 59 ? 8.013 -5.410 -11.947 1.00 0.00 59 PRO A C 5
ATOM 5331 O O . PRO A 1 59 ? 8.056 -6.513 -11.399 1.00 0.00 59 PRO A O 5
ATOM 5342 N N . LEU A 1 60 ? 7.289 -4.399 -11.480 1.00 0.00 60 LEU A N 5
ATOM 5343 C CA . LEU A 1 60 ? 6.485 -4.528 -10.270 1.00 0.00 60 LEU A CA 5
ATOM 5344 C C . LEU A 1 60 ? 5.184 -5.271 -10.557 1.00 0.00 60 LEU A C 5
ATOM 5345 O O . LEU A 1 60 ? 4.651 -5.233 -11.666 1.00 0.00 60 LEU A O 5
ATOM 5361 N N . PRO A 1 61 ? 4.658 -5.961 -9.534 1.00 0.00 61 PRO A N 5
ATOM 5362 C CA . PRO A 1 61 ? 3.411 -6.723 -9.652 1.00 0.00 61 PRO A CA 5
ATOM 5363 C C . PRO A 1 61 ? 2.191 -5.820 -9.798 1.00 0.00 61 PRO A C 5
ATOM 5364 O O . PRO A 1 61 ? 2.181 -4.692 -9.306 1.00 0.00 61 PRO A O 5
ATOM 5375 N N . GLU A 1 62 ? 1.165 -6.324 -10.476 1.00 0.00 62 GLU A N 5
ATOM 5376 C CA . GLU A 1 62 ? -0.060 -5.561 -10.686 1.00 0.00 62 GLU A CA 5
ATOM 5377 C C . GLU A 1 62 ? -0.886 -5.494 -9.405 1.00 0.00 62 GLU A C 5
ATOM 5378 O O . GLU A 1 62 ? -1.327 -4.421 -8.993 1.00 0.00 62 GLU A O 5
ATOM 5390 N N . SER A 1 63 ? -1.091 -6.649 -8.779 1.00 0.00 63 SER A N 5
ATOM 5391 C CA . SER A 1 63 ? -1.868 -6.723 -7.547 1.00 0.00 63 SER A CA 5
ATOM 5392 C C . SER A 1 63 ? -0.983 -7.123 -6.371 1.00 0.00 63 SER A C 5
ATOM 5393 O O . SER A 1 63 ? -0.657 -8.297 -6.195 1.00 0.00 63 SER A O 5
ATOM 5401 N N . PHE A 1 64 ? -0.597 -6.137 -5.567 1.00 0.00 64 PHE A N 5
ATOM 5402 C CA . PHE A 1 64 ? 0.251 -6.384 -4.407 1.00 0.00 64 PHE A CA 5
ATOM 5403 C C . PHE A 1 64 ? -0.567 -6.361 -3.120 1.00 0.00 64 PHE A C 5
ATOM 5404 O O . PHE A 1 64 ? -1.684 -5.844 -3.090 1.00 0.00 64 PHE A O 5
ATOM 5421 N N . TYR A 1 65 ? -0.004 -6.927 -2.058 1.00 0.00 65 TYR A N 5
ATOM 5422 C CA . TYR A 1 65 ? -0.683 -6.975 -0.768 1.00 0.00 65 TYR A CA 5
ATOM 5423 C C . TYR A 1 65 ? 0.322 -6.906 0.379 1.00 0.00 65 TYR A C 5
ATOM 5424 O O . TYR A 1 65 ? 1.209 -7.751 0.494 1.00 0.00 65 TYR A O 5
ATOM 5442 N N . CYS A 1 66 ? 0.175 -5.892 1.225 1.00 0.00 66 CYS A N 5
ATOM 5443 C CA . CYS A 1 66 ? 1.067 -5.709 2.363 1.00 0.00 66 CYS A CA 5
ATOM 5444 C C . CYS A 1 66 ? 1.158 -6.987 3.193 1.00 0.00 66 CYS A C 5
ATOM 5445 O O . CYS A 1 66 ? 0.605 -8.021 2.820 1.00 0.00 66 CYS A O 5
ATOM 5452 N N . GLU A 1 67 ? 1.860 -6.906 4.319 1.00 0.00 67 GLU A N 5
ATOM 5453 C CA . GLU A 1 67 ? 2.024 -8.056 5.201 1.00 0.00 67 GLU A CA 5
ATOM 5454 C C . GLU A 1 67 ? 0.732 -8.348 5.959 1.00 0.00 67 GLU A C 5
ATOM 5455 O O . GLU A 1 67 ? 0.479 -9.485 6.357 1.00 0.00 67 GLU A O 5
ATOM 5467 N N . ILE A 1 68 ? -0.079 -7.315 6.154 1.00 0.00 68 ILE A N 5
ATOM 5468 C CA . ILE A 1 68 ? -1.344 -7.461 6.863 1.00 0.00 68 ILE A CA 5
ATOM 5469 C C . ILE A 1 68 ? -2.380 -8.174 6.000 1.00 0.00 68 ILE A C 5
ATOM 5470 O O . ILE A 1 68 ? -3.202 -8.940 6.502 1.00 0.00 68 ILE A O 5
ATOM 5486 N N . CYS A 1 69 ? -2.333 -7.917 4.697 1.00 0.00 69 CYS A N 5
ATOM 5487 C CA . CYS A 1 69 ? -3.265 -8.535 3.761 1.00 0.00 69 CYS A CA 5
ATOM 5488 C C . CYS A 1 69 ? -2.788 -9.927 3.357 1.00 0.00 69 CYS A C 5
ATOM 5489 O O . CYS A 1 69 ? -3.516 -10.910 3.502 1.00 0.00 69 CYS A O 5
ATOM 5496 N N . ARG A 1 70 ? -1.562 -10.003 2.851 1.00 0.00 70 ARG A N 5
ATOM 5497 C CA . ARG A 1 70 ? -0.988 -11.273 2.425 1.00 0.00 70 ARG A CA 5
ATOM 5498 C C . ARG A 1 70 ? -1.199 -12.348 3.487 1.00 0.00 70 ARG A C 5
ATOM 5499 O O . ARG A 1 70 ? -1.344 -13.530 3.170 1.00 0.00 70 ARG A O 5
ATOM 5520 N N . LEU A 1 71 ? -1.215 -11.931 4.749 1.00 0.00 71 LEU A N 5
ATOM 5521 C CA . LEU A 1 71 ? -1.408 -12.858 5.859 1.00 0.00 71 LEU A CA 5
ATOM 5522 C C . LEU A 1 71 ? -2.856 -13.334 5.925 1.00 0.00 71 LEU A C 5
ATOM 5523 O O . LEU A 1 71 ? -3.125 -14.499 6.221 1.00 0.00 71 LEU A O 5
ATOM 5539 N N . THR A 1 72 ? -3.785 -12.426 5.646 1.00 0.00 72 THR A N 5
ATOM 5540 C CA . THR A 1 72 ? -5.206 -12.752 5.673 1.00 0.00 72 THR A CA 5
ATOM 5541 C C . THR A 1 72 ? -5.584 -13.657 4.506 1.00 0.00 72 THR A C 5
ATOM 5542 O O . THR A 1 72 ? -5.998 -13.183 3.449 1.00 0.00 72 THR A O 5
ATOM 5553 N N . SER A 1 73 ? -5.439 -14.964 4.705 1.00 0.00 73 SER A N 5
ATOM 5554 C CA . SER A 1 73 ? -5.763 -15.936 3.667 1.00 0.00 73 SER A CA 5
ATOM 5555 C C . SER A 1 73 ? -7.237 -15.848 3.282 1.00 0.00 73 SER A C 5
ATOM 5556 O O . SER A 1 73 ? -7.574 -15.537 2.141 1.00 0.00 73 SER A O 5
ATOM 5564 N N . GLY A 1 74 ? -8.111 -16.126 4.245 1.00 0.00 74 GLY A N 5
ATOM 5565 C CA . GLY A 1 74 ? -9.538 -16.073 3.987 1.00 0.00 74 GLY A CA 5
ATOM 5566 C C . GLY A 1 74 ? -10.157 -14.757 4.416 1.00 0.00 74 GLY A C 5
ATOM 5567 O O . GLY A 1 74 ? -10.024 -14.329 5.562 1.00 0.00 74 GLY A O 5
ATOM 5571 N N . PRO A 1 75 ? -10.849 -14.092 3.479 1.00 0.00 75 PRO A N 5
ATOM 5572 C CA . PRO A 1 75 ? -11.503 -12.807 3.743 1.00 0.00 75 PRO A CA 5
ATOM 5573 C C . PRO A 1 75 ? -12.704 -12.946 4.671 1.00 0.00 75 PRO A C 5
ATOM 5574 O O . PRO A 1 75 ? -13.407 -11.973 4.943 1.00 0.00 75 PRO A O 5
ATOM 5585 N N . SER A 1 76 ? -12.933 -14.163 5.156 1.00 0.00 76 SER A N 5
ATOM 5586 C CA . SER A 1 76 ? -14.052 -14.430 6.052 1.00 0.00 76 SER A CA 5
ATOM 5587 C C . SER A 1 76 ? -14.333 -13.225 6.945 1.00 0.00 76 SER A C 5
ATOM 5588 O O . SER A 1 76 ? -13.413 -12.533 7.380 1.00 0.00 76 SER A O 5
ATOM 5596 N N . SER A 1 77 ? -15.612 -12.981 7.212 1.00 0.00 77 SER A N 5
ATOM 5597 C CA . SER A 1 77 ? -16.017 -11.857 8.049 1.00 0.00 77 SER A CA 5
ATOM 5598 C C . SER A 1 77 ? -17.492 -11.964 8.426 1.00 0.00 77 SER A C 5
ATOM 5599 O O . SER A 1 77 ? -18.353 -12.135 7.564 1.00 0.00 77 SER A O 5
ATOM 5607 N N . GLY A 1 78 ? -17.774 -11.861 9.721 1.00 0.00 78 GLY A N 5
ATOM 5608 C CA . GLY A 1 78 ? -19.145 -11.948 10.190 1.00 0.00 78 GLY A CA 5
ATOM 5609 C C . GLY A 1 78 ? -19.509 -13.343 10.661 1.00 0.00 78 GLY A C 5
ATOM 5610 O O . GLY A 1 78 ? -19.802 -13.519 11.842 1.00 0.00 78 GLY A O 5
ATOM 5616 N N . GLY A 1 1 ? 19.223 20.437 8.606 1.00 0.00 1 GLY A N 6
ATOM 5617 C CA . GLY A 1 1 ? 17.873 19.930 8.766 1.00 0.00 1 GLY A CA 6
ATOM 5618 C C . GLY A 1 1 ? 17.267 20.307 10.104 1.00 0.00 1 GLY A C 6
ATOM 5619 O O . GLY A 1 1 ? 16.928 21.468 10.335 1.00 0.00 1 GLY A O 6
ATOM 5623 N N . SER A 1 2 ? 17.128 19.324 10.987 1.00 0.00 2 SER A N 6
ATOM 5624 C CA . SER A 1 2 ? 16.554 19.557 12.307 1.00 0.00 2 SER A CA 6
ATOM 5625 C C . SER A 1 2 ? 15.111 20.039 12.194 1.00 0.00 2 SER A C 6
ATOM 5626 O O . SER A 1 2 ? 14.703 20.979 12.876 1.00 0.00 2 SER A O 6
ATOM 5634 N N . SER A 1 3 ? 14.342 19.389 11.326 1.00 0.00 3 SER A N 6
ATOM 5635 C CA . SER A 1 3 ? 12.945 19.753 11.119 1.00 0.00 3 SER A CA 6
ATOM 5636 C C . SER A 1 3 ? 12.214 18.672 10.328 1.00 0.00 3 SER A C 6
ATOM 5637 O O . SER A 1 3 ? 12.610 18.326 9.216 1.00 0.00 3 SER A O 6
ATOM 5645 N N . GLY A 1 4 ? 11.142 18.144 10.911 1.00 0.00 4 GLY A N 6
ATOM 5646 C CA . GLY A 1 4 ? 10.371 17.108 10.248 1.00 0.00 4 GLY A CA 6
ATOM 5647 C C . GLY A 1 4 ? 8.981 16.956 10.832 1.00 0.00 4 GLY A C 6
ATOM 5648 O O . GLY A 1 4 ? 8.765 16.148 11.736 1.00 0.00 4 GLY A O 6
ATOM 5652 N N . SER A 1 5 ? 8.036 17.735 10.317 1.00 0.00 5 SER A N 6
ATOM 5653 C CA . SER A 1 5 ? 6.660 17.687 10.797 1.00 0.00 5 SER A CA 6
ATOM 5654 C C . SER A 1 5 ? 5.705 17.300 9.672 1.00 0.00 5 SER A C 6
ATOM 5655 O O . SER A 1 5 ? 5.967 17.568 8.500 1.00 0.00 5 SER A O 6
ATOM 5663 N N . SER A 1 6 ? 4.595 16.666 10.039 1.00 0.00 6 SER A N 6
ATOM 5664 C CA . SER A 1 6 ? 3.602 16.238 9.061 1.00 0.00 6 SER A CA 6
ATOM 5665 C C . SER A 1 6 ? 2.198 16.647 9.497 1.00 0.00 6 SER A C 6
ATOM 5666 O O . SER A 1 6 ? 1.474 15.866 10.112 1.00 0.00 6 SER A O 6
ATOM 5674 N N . GLY A 1 7 ? 1.821 17.881 9.173 1.00 0.00 7 GLY A N 6
ATOM 5675 C CA . GLY A 1 7 ? 0.506 18.374 9.538 1.00 0.00 7 GLY A CA 6
ATOM 5676 C C . GLY A 1 7 ? -0.612 17.589 8.881 1.00 0.00 7 GLY A C 6
ATOM 5677 O O . GLY A 1 7 ? -0.521 17.234 7.706 1.00 0.00 7 GLY A O 6
ATOM 5681 N N . GLU A 1 8 ? -1.668 17.317 9.641 1.00 0.00 8 GLU A N 6
ATOM 5682 C CA . GLU A 1 8 ? -2.806 16.566 9.124 1.00 0.00 8 GLU A CA 6
ATOM 5683 C C . GLU A 1 8 ? -3.865 17.506 8.555 1.00 0.00 8 GLU A C 6
ATOM 5684 O O . GLU A 1 8 ? -4.371 18.384 9.254 1.00 0.00 8 GLU A O 6
ATOM 5696 N N . ASP A 1 9 ? -4.193 17.316 7.282 1.00 0.00 9 ASP A N 6
ATOM 5697 C CA . ASP A 1 9 ? -5.191 18.146 6.617 1.00 0.00 9 ASP A CA 6
ATOM 5698 C C . ASP A 1 9 ? -6.137 17.292 5.778 1.00 0.00 9 ASP A C 6
ATOM 5699 O O . ASP A 1 9 ? -5.835 16.151 5.426 1.00 0.00 9 ASP A O 6
ATOM 5708 N N . PRO A 1 10 ? -7.310 17.854 5.452 1.00 0.00 10 PRO A N 6
ATOM 5709 C CA . PRO A 1 10 ? -8.324 17.161 4.651 1.00 0.00 10 PRO A CA 6
ATOM 5710 C C . PRO A 1 10 ? -7.894 16.982 3.199 1.00 0.00 10 PRO A C 6
ATOM 5711 O O . PRO A 1 10 ? -8.640 16.442 2.382 1.00 0.00 10 PRO A O 6
ATOM 5722 N N . PHE A 1 11 ? -6.686 17.438 2.884 1.00 0.00 11 PHE A N 6
ATOM 5723 C CA . PHE A 1 11 ? -6.156 17.329 1.530 1.00 0.00 11 PHE A CA 6
ATOM 5724 C C . PHE A 1 11 ? -4.890 16.478 1.508 1.00 0.00 11 PHE A C 6
ATOM 5725 O O . PHE A 1 11 ? -3.902 16.834 0.867 1.00 0.00 11 PHE A O 6
ATOM 5742 N N . GLN A 1 12 ? -4.929 15.352 2.214 1.00 0.00 12 GLN A N 6
ATOM 5743 C CA . GL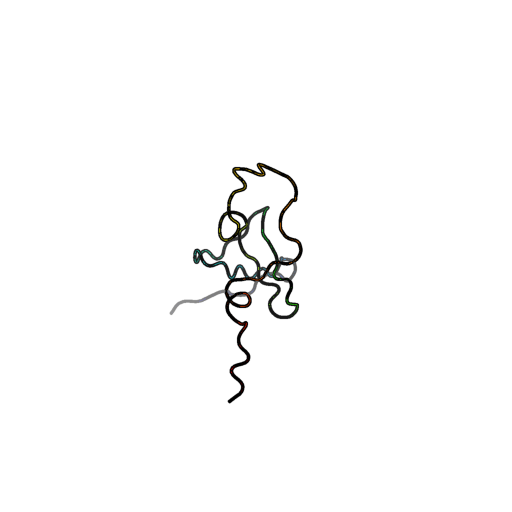N A 1 12 ? -3.785 14.450 2.277 1.00 0.00 12 GLN A CA 6
ATOM 5744 C C . GLN A 1 12 ? -4.115 13.106 1.637 1.00 0.00 12 GLN A C 6
ATOM 5745 O O . GLN A 1 12 ? -5.267 12.672 1.606 1.00 0.00 12 GLN A O 6
ATOM 5759 N N . PRO A 1 13 ? -3.082 12.430 1.112 1.00 0.00 13 PRO A N 6
ATOM 5760 C CA . PRO A 1 13 ? -3.238 11.125 0.463 1.00 0.00 13 PRO A CA 6
ATOM 5761 C C . PRO A 1 13 ? -3.583 10.021 1.457 1.00 0.00 13 PRO A C 6
ATOM 5762 O O . PRO A 1 13 ? -3.514 10.221 2.669 1.00 0.00 13 PRO A O 6
ATOM 5773 N N . GLU A 1 14 ? -3.954 8.856 0.935 1.00 0.00 14 GLU A N 6
ATOM 5774 C CA . GLU A 1 14 ? -4.310 7.720 1.778 1.00 0.00 14 GLU A CA 6
ATOM 5775 C C . GLU A 1 14 ? -3.084 6.866 2.086 1.00 0.00 14 GLU A C 6
ATOM 5776 O O . GLU A 1 14 ? -3.114 5.643 1.943 1.00 0.00 14 GLU A O 6
ATOM 5788 N N . ILE A 1 15 ? -2.006 7.519 2.508 1.00 0.00 15 ILE A N 6
ATOM 5789 C CA . ILE A 1 15 ? -0.770 6.820 2.837 1.00 0.00 15 ILE A CA 6
ATOM 5790 C C . ILE A 1 15 ? -0.752 6.394 4.301 1.00 0.00 15 ILE A C 6
ATOM 5791 O O . ILE A 1 15 ? -1.121 7.164 5.188 1.00 0.00 15 ILE A O 6
ATOM 5807 N N . LYS A 1 16 ? -0.318 5.163 4.548 1.00 0.00 16 LYS A N 6
ATOM 5808 C CA . LYS A 1 16 ? -0.247 4.634 5.905 1.00 0.00 16 LYS A CA 6
ATOM 5809 C C . LYS A 1 16 ? 1.179 4.223 6.255 1.00 0.00 16 LYS A C 6
ATOM 5810 O O . LYS A 1 16 ? 1.566 4.218 7.424 1.00 0.00 16 LYS A O 6
ATOM 5829 N N . VAL A 1 17 ? 1.959 3.879 5.235 1.00 0.00 17 VAL A N 6
ATOM 5830 C CA . VAL A 1 17 ? 3.343 3.469 5.434 1.00 0.00 17 VAL A CA 6
ATOM 5831 C C . VAL A 1 17 ? 3.455 2.434 6.548 1.00 0.00 17 VAL A C 6
ATOM 5832 O O . VAL A 1 17 ? 4.346 2.510 7.394 1.00 0.00 17 VAL A O 6
ATOM 5845 N N . ARG A 1 18 ? 2.544 1.465 6.541 1.00 0.00 18 ARG A N 6
ATOM 5846 C CA . ARG A 1 18 ? 2.540 0.414 7.552 1.00 0.00 18 ARG A CA 6
ATOM 5847 C C . ARG A 1 18 ? 3.526 -0.692 7.190 1.00 0.00 18 ARG A C 6
ATOM 5848 O O . ARG A 1 18 ? 3.296 -1.865 7.486 1.00 0.00 18 ARG A O 6
ATOM 5869 N N . CYS A 1 19 ? 4.624 -0.312 6.546 1.00 0.00 19 CYS A N 6
ATOM 5870 C CA . CYS A 1 19 ? 5.645 -1.270 6.142 1.00 0.00 19 CYS A CA 6
ATOM 5871 C C . CYS A 1 19 ? 6.061 -2.150 7.317 1.00 0.00 19 CYS A C 6
ATOM 5872 O O . CYS A 1 19 ? 5.691 -1.891 8.463 1.00 0.00 19 CYS A O 6
ATOM 5879 N N . VAL A 1 20 ? 6.833 -3.192 7.026 1.00 0.00 20 VAL A N 6
ATOM 5880 C CA . VAL A 1 20 ? 7.300 -4.110 8.057 1.00 0.00 20 VAL A CA 6
ATOM 5881 C C . VAL A 1 20 ? 8.547 -3.570 8.749 1.00 0.00 20 VAL A C 6
ATOM 5882 O O . VAL A 1 20 ? 8.645 -3.585 9.977 1.00 0.00 20 VAL A O 6
ATOM 5895 N N . CYS A 1 21 ? 9.498 -3.093 7.954 1.00 0.00 21 CYS A N 6
ATOM 5896 C CA . CYS A 1 21 ? 10.740 -2.548 8.489 1.00 0.00 21 CYS A CA 6
ATOM 5897 C C . CYS A 1 21 ? 10.477 -1.734 9.752 1.00 0.00 21 CYS A C 6
ATOM 5898 O O . CYS A 1 21 ? 11.311 -1.681 10.655 1.00 0.00 21 CYS A O 6
ATOM 5905 N N . GLY A 1 22 ? 9.310 -1.099 9.809 1.00 0.00 22 GLY A N 6
ATOM 5906 C CA . GLY A 1 22 ? 8.957 -0.296 10.965 1.00 0.00 22 GLY A CA 6
ATOM 5907 C C . GLY A 1 22 ? 9.562 1.092 10.913 1.00 0.00 22 GLY A C 6
ATOM 5908 O O . GLY A 1 22 ? 9.841 1.694 11.949 1.00 0.00 22 GLY A O 6
ATOM 5912 N N . ASN A 1 23 ? 9.767 1.602 9.702 1.00 0.00 23 ASN A N 6
ATOM 5913 C CA . ASN A 1 23 ? 10.345 2.928 9.519 1.00 0.00 23 ASN A CA 6
ATOM 5914 C C . ASN A 1 23 ? 9.255 3.994 9.461 1.00 0.00 23 ASN A C 6
ATOM 5915 O O . ASN A 1 23 ? 9.482 5.150 9.818 1.00 0.00 23 ASN A O 6
ATOM 5926 N N . SER A 1 24 ? 8.070 3.596 9.008 1.00 0.00 24 SER A N 6
ATOM 5927 C CA . SER A 1 24 ? 6.944 4.517 8.899 1.00 0.00 24 SER A CA 6
ATOM 5928 C C . SER A 1 24 ? 7.362 5.804 8.195 1.00 0.00 24 SER A C 6
ATOM 5929 O O . SER A 1 24 ? 6.809 6.875 8.452 1.00 0.00 24 SER A O 6
ATOM 5937 N N . LEU A 1 25 ? 8.342 5.693 7.305 1.00 0.00 25 LEU A N 6
ATOM 5938 C CA . LEU A 1 25 ? 8.835 6.847 6.561 1.00 0.00 25 LEU A CA 6
ATOM 5939 C C . LEU A 1 25 ? 8.561 6.691 5.069 1.00 0.00 25 LEU A C 6
ATOM 5940 O O . LEU A 1 25 ? 8.204 5.610 4.604 1.00 0.00 25 LEU A O 6
ATOM 5956 N N . GLU A 1 26 ? 8.733 7.779 4.324 1.00 0.00 26 GLU A N 6
ATOM 5957 C CA . GLU A 1 26 ? 8.505 7.762 2.884 1.00 0.00 26 GLU A CA 6
ATOM 5958 C C . GLU A 1 26 ? 9.823 7.884 2.123 1.00 0.00 26 GLU A C 6
ATOM 5959 O O . GLU A 1 26 ? 10.716 8.632 2.522 1.00 0.00 26 GLU A O 6
ATOM 5971 N N . THR A 1 27 ? 9.936 7.143 1.025 1.00 0.00 27 THR A N 6
ATOM 5972 C CA . THR A 1 27 ? 11.143 7.166 0.209 1.00 0.00 27 THR A CA 6
ATOM 5973 C C . THR A 1 27 ? 10.833 7.598 -1.220 1.00 0.00 27 THR A C 6
ATOM 5974 O O . THR A 1 27 ? 9.679 7.855 -1.564 1.00 0.00 27 THR A O 6
ATOM 5985 N N . ASP A 1 28 ? 11.869 7.675 -2.047 1.00 0.00 28 ASP A N 6
ATOM 5986 C CA . ASP A 1 28 ? 11.706 8.074 -3.441 1.00 0.00 28 ASP A CA 6
ATOM 5987 C C . ASP A 1 28 ? 10.672 7.198 -4.140 1.00 0.00 28 ASP A C 6
ATOM 5988 O O . ASP A 1 28 ? 9.827 7.692 -4.886 1.00 0.00 28 ASP A O 6
ATOM 5997 N N . SER A 1 29 ? 10.746 5.893 -3.894 1.00 0.00 29 SER A N 6
ATOM 5998 C CA . SER A 1 29 ? 9.819 4.947 -4.504 1.00 0.00 29 SER A CA 6
ATOM 5999 C C . SER A 1 29 ? 9.020 4.205 -3.437 1.00 0.00 29 SER A C 6
ATOM 6000 O O . SER A 1 29 ? 9.527 3.918 -2.353 1.00 0.00 29 SER A O 6
ATOM 6008 N N . MET A 1 30 ? 7.766 3.898 -3.752 1.00 0.00 30 MET A N 6
ATOM 6009 C CA . MET A 1 30 ? 6.896 3.188 -2.822 1.00 0.00 30 MET A CA 6
ATOM 6010 C C . MET A 1 30 ? 5.710 2.567 -3.552 1.00 0.00 30 MET A C 6
ATOM 6011 O O . MET A 1 30 ? 5.229 3.110 -4.548 1.00 0.00 30 MET A O 6
ATOM 6025 N N . ILE A 1 31 ? 5.243 1.428 -3.052 1.00 0.00 31 ILE A N 6
ATOM 6026 C CA . ILE A 1 31 ? 4.113 0.735 -3.658 1.00 0.00 31 ILE A CA 6
ATOM 6027 C C . ILE A 1 31 ? 2.898 0.754 -2.736 1.00 0.00 31 ILE A C 6
ATOM 6028 O O . ILE A 1 31 ? 3.033 0.682 -1.515 1.00 0.00 31 ILE A O 6
ATOM 6044 N N . GLN A 1 32 ? 1.713 0.850 -3.330 1.00 0.00 32 GLN A N 6
ATOM 6045 C CA . GLN A 1 32 ? 0.474 0.877 -2.562 1.00 0.00 32 GLN A CA 6
ATOM 6046 C C . GLN A 1 32 ? -0.216 -0.482 -2.593 1.00 0.00 32 GLN A C 6
ATOM 6047 O O . GLN A 1 32 ? -0.350 -1.098 -3.651 1.00 0.00 32 GLN A O 6
ATOM 6061 N N . CYS A 1 33 ? -0.653 -0.946 -1.427 1.00 0.00 33 CYS A N 6
ATOM 6062 C CA . CYS A 1 33 ? -1.329 -2.233 -1.320 1.00 0.00 33 CYS A CA 6
ATOM 6063 C C . CYS A 1 33 ? -2.495 -2.318 -2.301 1.00 0.00 33 CYS A C 6
ATOM 6064 O O . CYS A 1 33 ? -2.949 -1.305 -2.830 1.00 0.00 33 CYS A O 6
ATOM 6071 N N . GLU A 1 34 ? -2.973 -3.536 -2.538 1.00 0.00 34 GLU A N 6
ATOM 6072 C CA . GLU A 1 34 ? -4.086 -3.753 -3.455 1.00 0.00 34 GLU A CA 6
ATOM 6073 C C . GLU A 1 34 ? -5.422 -3.521 -2.755 1.00 0.00 34 GLU A C 6
ATOM 6074 O O . GLU A 1 34 ? -6.230 -2.702 -3.193 1.00 0.00 34 GLU A O 6
ATOM 6086 N N . ASP A 1 35 ? -5.647 -4.249 -1.667 1.00 0.00 35 ASP A N 6
ATOM 6087 C CA . ASP A 1 35 ? -6.884 -4.123 -0.905 1.00 0.00 35 ASP A CA 6
ATOM 6088 C C . ASP A 1 35 ? -7.342 -2.669 -0.849 1.00 0.00 35 ASP A C 6
ATOM 6089 O O . ASP A 1 35 ? -6.542 -1.746 -0.692 1.00 0.00 35 ASP A O 6
ATOM 6098 N N . PRO A 1 36 ? -8.660 -2.458 -0.982 1.00 0.00 36 PRO A N 6
ATOM 6099 C CA . PRO A 1 36 ? -9.254 -1.118 -0.950 1.00 0.00 36 PRO A CA 6
ATOM 6100 C C . PRO A 1 36 ? -9.194 -0.490 0.438 1.00 0.00 36 PRO A C 6
ATOM 6101 O O . PRO A 1 36 ? -8.739 0.643 0.598 1.00 0.00 36 PRO A O 6
ATOM 6112 N N . ARG A 1 37 ? -9.655 -1.233 1.439 1.00 0.00 37 ARG A N 6
ATOM 6113 C CA . ARG A 1 37 ? -9.654 -0.747 2.814 1.00 0.00 37 ARG A CA 6
ATOM 6114 C C . ARG A 1 37 ? -8.228 -0.546 3.318 1.00 0.00 37 ARG A C 6
ATOM 6115 O O . ARG A 1 37 ? -7.929 0.444 3.987 1.00 0.00 37 ARG A O 6
ATOM 6136 N N . CYS A 1 38 ? -7.353 -1.492 2.995 1.00 0.00 38 CYS A N 6
ATOM 6137 C CA . CYS A 1 38 ? -5.959 -1.420 3.415 1.00 0.00 38 CYS A CA 6
ATOM 6138 C C . CYS A 1 38 ? -5.252 -0.240 2.755 1.00 0.00 38 CYS A C 6
ATOM 6139 O O . CYS A 1 38 ? -4.907 0.740 3.416 1.00 0.00 38 CYS A O 6
ATOM 6146 N N . HIS A 1 39 ? -5.038 -0.341 1.447 1.00 0.00 39 HIS A N 6
ATOM 6147 C CA . HIS A 1 39 ? -4.373 0.718 0.697 1.00 0.00 39 HIS A CA 6
ATOM 6148 C C . HIS A 1 39 ? -3.185 1.272 1.477 1.00 0.00 39 HIS A C 6
ATOM 6149 O O . HIS A 1 39 ? -3.049 2.485 1.643 1.00 0.00 39 HIS A O 6
ATOM 6164 N N . VAL A 1 40 ? -2.327 0.377 1.955 1.00 0.00 40 VAL A N 6
ATOM 6165 C CA . VAL A 1 40 ? -1.150 0.776 2.718 1.00 0.00 40 VAL A CA 6
ATOM 6166 C C . VAL A 1 40 ? 0.101 0.761 1.846 1.00 0.00 40 VAL A C 6
ATOM 6167 O O . VAL A 1 40 ? 0.277 -0.126 1.011 1.00 0.00 40 VAL A O 6
ATOM 6180 N N . TRP A 1 41 ? 0.966 1.748 2.047 1.00 0.00 41 TRP A N 6
ATOM 6181 C CA . TRP A 1 41 ? 2.202 1.849 1.279 1.00 0.00 41 TRP A CA 6
ATOM 6182 C C . TRP A 1 41 ? 3.336 1.102 1.972 1.00 0.00 41 TRP A C 6
ATOM 6183 O O . TRP A 1 41 ? 3.320 0.924 3.190 1.00 0.00 41 TRP A O 6
ATOM 6204 N N . GLN A 1 42 ? 4.319 0.667 1.190 1.00 0.00 42 GLN A N 6
ATOM 6205 C CA . GLN A 1 42 ? 5.460 -0.062 1.731 1.00 0.00 42 GLN A CA 6
ATOM 6206 C C . GLN A 1 42 ? 6.689 0.117 0.845 1.00 0.00 42 GLN A C 6
ATOM 6207 O O . GLN A 1 42 ? 6.669 -0.224 -0.338 1.00 0.00 42 GLN A O 6
ATOM 6221 N N . HIS A 1 43 ? 7.758 0.653 1.426 1.00 0.00 43 HIS A N 6
ATOM 6222 C CA . HIS A 1 43 ? 8.996 0.877 0.689 1.00 0.00 43 HIS A CA 6
ATOM 6223 C C . HIS A 1 43 ? 9.220 -0.223 -0.345 1.00 0.00 43 HIS A C 6
ATOM 6224 O O . HIS A 1 43 ? 8.931 -1.393 -0.093 1.00 0.00 43 HIS A O 6
ATOM 6238 N N . VAL A 1 44 ? 9.735 0.161 -1.509 1.00 0.00 44 VAL A N 6
ATOM 6239 C CA . VAL A 1 44 ? 9.997 -0.793 -2.580 1.00 0.00 44 VAL A CA 6
ATOM 6240 C C . VAL A 1 44 ? 11.140 -1.732 -2.212 1.00 0.00 44 VAL A C 6
ATOM 6241 O O . VAL A 1 44 ? 10.981 -2.952 -2.217 1.00 0.00 44 VAL A O 6
ATOM 6254 N N . GLY A 1 45 ? 12.295 -1.154 -1.892 1.00 0.00 45 GLY A N 6
ATOM 6255 C CA . GLY A 1 45 ? 13.448 -1.955 -1.526 1.00 0.00 45 GLY A CA 6
ATOM 6256 C C . GLY A 1 45 ? 13.159 -2.895 -0.373 1.00 0.00 45 GLY A C 6
ATOM 6257 O O . GLY A 1 45 ? 13.945 -3.798 -0.086 1.00 0.00 45 GLY A O 6
ATOM 6261 N N . CYS A 1 46 ? 12.028 -2.682 0.292 1.00 0.00 46 CYS A N 6
ATOM 6262 C CA . CYS A 1 46 ? 11.637 -3.516 1.422 1.00 0.00 46 CYS A CA 6
ATOM 6263 C C . CYS A 1 46 ? 10.916 -4.774 0.947 1.00 0.00 46 CYS A C 6
ATOM 6264 O O . CYS A 1 46 ? 11.468 -5.873 0.989 1.00 0.00 46 CYS A O 6
ATOM 6271 N N . VAL A 1 47 ? 9.678 -4.604 0.493 1.00 0.00 47 VAL A N 6
ATOM 6272 C CA . VAL A 1 47 ? 8.881 -5.724 0.008 1.00 0.00 47 VAL A CA 6
ATOM 6273 C C . VAL A 1 47 ? 9.350 -6.177 -1.370 1.00 0.00 47 VAL A C 6
ATOM 6274 O O . VAL A 1 47 ? 9.372 -7.371 -1.669 1.00 0.00 47 VAL A O 6
ATOM 6287 N N . ILE A 1 48 ? 9.726 -5.215 -2.206 1.00 0.00 48 ILE A N 6
ATOM 6288 C CA . ILE A 1 48 ? 10.197 -5.514 -3.553 1.00 0.00 48 ILE A CA 6
ATOM 6289 C C . ILE A 1 48 ? 11.705 -5.740 -3.570 1.00 0.00 48 ILE A C 6
ATOM 6290 O O . ILE A 1 48 ? 12.470 -4.940 -3.029 1.00 0.00 48 ILE A O 6
ATOM 6306 N N . LEU A 1 49 ? 12.127 -6.833 -4.196 1.00 0.00 49 LEU A N 6
ATOM 6307 C CA . LEU A 1 49 ? 13.545 -7.164 -4.286 1.00 0.00 49 LEU A CA 6
ATOM 6308 C C . LEU A 1 49 ? 14.068 -6.937 -5.701 1.00 0.00 49 LEU A C 6
ATOM 6309 O O . LEU A 1 49 ? 13.335 -7.038 -6.684 1.00 0.00 49 LEU A O 6
ATOM 6325 N N . PRO A 1 50 ? 15.368 -6.624 -5.808 1.00 0.00 50 PRO A N 6
ATOM 6326 C CA . PRO A 1 50 ? 16.019 -6.378 -7.098 1.00 0.00 50 PRO A CA 6
ATOM 6327 C C . PRO A 1 50 ? 16.157 -7.649 -7.929 1.00 0.00 50 PRO A C 6
ATOM 6328 O O . PRO A 1 50 ? 16.680 -8.658 -7.456 1.00 0.00 50 PRO A O 6
ATOM 6339 N N . ASP A 1 51 ? 15.684 -7.593 -9.169 1.00 0.00 51 ASP A N 6
ATOM 6340 C CA . ASP A 1 51 ? 15.755 -8.740 -10.067 1.00 0.00 51 ASP A CA 6
ATOM 6341 C C . ASP A 1 51 ? 17.190 -8.984 -10.524 1.00 0.00 51 ASP A C 6
ATOM 6342 O O . ASP A 1 51 ? 17.696 -8.296 -11.412 1.00 0.00 51 ASP A O 6
ATOM 6351 N N . LYS A 1 52 ? 17.842 -9.966 -9.911 1.00 0.00 52 LYS A N 6
ATOM 6352 C CA . LYS A 1 52 ? 19.219 -10.302 -10.254 1.00 0.00 52 LYS A CA 6
ATOM 6353 C C . LYS A 1 52 ? 19.287 -11.000 -11.608 1.00 0.00 52 LYS A C 6
ATOM 6354 O O . LYS A 1 52 ? 19.932 -10.528 -12.545 1.00 0.00 52 LYS A O 6
ATOM 6373 N N . PRO A 1 53 ? 18.607 -12.151 -11.717 1.00 0.00 53 PRO A N 6
ATOM 6374 C CA . PRO A 1 53 ? 18.574 -12.938 -12.953 1.00 0.00 53 PRO A CA 6
ATOM 6375 C C . PRO A 1 53 ? 17.778 -12.250 -14.057 1.00 0.00 53 PRO A C 6
ATOM 6376 O O . PRO A 1 53 ? 18.247 -12.126 -15.188 1.00 0.00 53 PRO A O 6
ATOM 6387 N N . MET A 1 54 ? 16.572 -11.804 -13.720 1.00 0.00 54 MET A N 6
ATOM 6388 C CA . MET A 1 54 ? 15.712 -11.126 -14.684 1.00 0.00 54 MET A CA 6
ATOM 6389 C C . MET A 1 54 ? 15.868 -9.612 -14.582 1.00 0.00 54 MET A C 6
ATOM 6390 O O . MET A 1 54 ? 14.912 -8.900 -14.277 1.00 0.00 54 MET A O 6
ATOM 6404 N N . ASP A 1 55 ? 17.078 -9.129 -14.838 1.00 0.00 55 ASP A N 6
ATOM 6405 C CA . ASP A 1 55 ? 17.359 -7.699 -14.775 1.00 0.00 55 ASP A CA 6
ATOM 6406 C C . ASP A 1 55 ? 16.198 -6.891 -15.347 1.00 0.00 55 ASP A C 6
ATOM 6407 O O . ASP A 1 55 ? 15.532 -7.323 -16.287 1.00 0.00 55 ASP A O 6
ATOM 6416 N N . GLY A 1 56 ? 15.961 -5.716 -14.772 1.00 0.00 56 GLY A N 6
ATOM 6417 C CA . GLY A 1 56 ? 14.879 -4.868 -15.237 1.00 0.00 56 GLY A CA 6
ATOM 6418 C C . GLY A 1 56 ? 13.539 -5.577 -15.224 1.00 0.00 56 GLY A C 6
ATOM 6419 O O . GLY A 1 56 ? 13.268 -6.389 -14.340 1.00 0.00 56 GLY A O 6
ATOM 6423 N N . ASN A 1 57 ? 12.699 -5.269 -16.206 1.00 0.00 57 ASN A N 6
ATOM 6424 C CA . ASN A 1 57 ? 11.378 -5.881 -16.302 1.00 0.00 57 ASN A CA 6
ATOM 6425 C C . ASN A 1 57 ? 11.434 -7.357 -15.920 1.00 0.00 57 ASN A C 6
ATOM 6426 O O . ASN A 1 57 ? 12.483 -7.998 -15.974 1.00 0.00 57 ASN A O 6
ATOM 6437 N N . PRO A 1 58 ? 10.278 -7.910 -15.526 1.00 0.00 58 PRO A N 6
ATOM 6438 C CA . PRO A 1 58 ? 9.022 -7.156 -15.457 1.00 0.00 58 PRO A CA 6
ATOM 6439 C C . PRO A 1 58 ? 9.026 -6.125 -14.334 1.00 0.00 58 PRO A C 6
ATOM 6440 O O . PRO A 1 58 ? 9.687 -6.290 -13.309 1.00 0.00 58 PRO A O 6
ATOM 6451 N N . PRO A 1 59 ? 8.269 -5.034 -14.529 1.00 0.00 59 PRO A N 6
ATOM 6452 C CA . PRO A 1 59 ? 8.167 -3.955 -13.542 1.00 0.00 59 PRO A CA 6
ATOM 6453 C C . PRO A 1 59 ? 7.404 -4.382 -12.293 1.00 0.00 59 PRO A C 6
ATOM 6454 O O . PRO A 1 59 ? 7.073 -5.557 -12.126 1.00 0.00 59 PRO A O 6
ATOM 6465 N N . LEU A 1 60 ? 7.127 -3.422 -11.418 1.00 0.00 60 LEU A N 6
ATOM 6466 C CA . LEU A 1 60 ? 6.402 -3.698 -10.182 1.00 0.00 60 LEU A CA 6
ATOM 6467 C C . LEU A 1 60 ? 5.263 -4.682 -10.429 1.00 0.00 60 LEU A C 6
ATOM 6468 O O . LEU A 1 60 ? 4.698 -4.756 -11.520 1.00 0.00 60 LEU A O 6
ATOM 6484 N N . PRO A 1 61 ? 4.914 -5.456 -9.390 1.00 0.00 61 PRO A N 6
ATOM 6485 C CA . PRO A 1 61 ? 3.837 -6.447 -9.468 1.00 0.00 61 PRO A CA 6
ATOM 6486 C C . PRO A 1 61 ? 2.460 -5.801 -9.575 1.00 0.00 61 PRO A C 6
ATOM 6487 O O . PRO A 1 61 ? 2.101 -4.947 -8.764 1.00 0.00 61 PRO A O 6
ATOM 6498 N N . GLU A 1 62 ? 1.694 -6.213 -10.580 1.00 0.00 62 GLU A N 6
ATOM 6499 C CA . GLU A 1 62 ? 0.356 -5.673 -10.792 1.00 0.00 62 GLU A CA 6
ATOM 6500 C C . GLU A 1 62 ? -0.446 -5.681 -9.493 1.00 0.00 62 GLU A C 6
ATOM 6501 O O . GLU A 1 62 ? -1.237 -4.775 -9.234 1.00 0.00 62 GLU A O 6
ATOM 6513 N N . SER A 1 63 ? -0.236 -6.713 -8.682 1.00 0.00 63 SER A N 6
ATOM 6514 C CA . SER A 1 63 ? -0.942 -6.843 -7.413 1.00 0.00 63 SER A CA 6
ATOM 6515 C C . SER A 1 63 ? 0.040 -7.042 -6.262 1.00 0.00 63 SER A C 6
ATOM 6516 O O . SER A 1 63 ? 0.894 -7.928 -6.307 1.00 0.00 63 SER A O 6
ATOM 6524 N N . PHE A 1 64 ? -0.088 -6.212 -5.233 1.00 0.00 64 PHE A N 6
ATOM 6525 C CA . PHE A 1 64 ? 0.789 -6.295 -4.070 1.00 0.00 64 PHE A CA 6
ATOM 6526 C C . PHE A 1 64 ? -0.021 -6.279 -2.777 1.00 0.00 64 PHE A C 6
ATOM 6527 O O . PHE A 1 64 ? -0.827 -5.377 -2.547 1.00 0.00 64 PHE A O 6
ATOM 6544 N N . TYR A 1 65 ? 0.200 -7.283 -1.936 1.00 0.00 65 TYR A N 6
ATOM 6545 C CA . TYR A 1 65 ? -0.511 -7.387 -0.667 1.00 0.00 65 TYR A CA 6
ATOM 6546 C C . TYR A 1 65 ? 0.464 -7.357 0.507 1.00 0.00 65 TYR A C 6
ATOM 6547 O O . TYR A 1 65 ? 1.281 -8.262 0.674 1.00 0.00 65 TYR A O 6
ATOM 6565 N N . CYS A 1 66 ? 0.369 -6.308 1.319 1.00 0.00 66 CYS A N 6
ATOM 6566 C CA . CYS A 1 66 ? 1.241 -6.157 2.478 1.00 0.00 66 CYS A CA 6
ATOM 6567 C C . CYS A 1 66 ? 1.175 -7.392 3.372 1.00 0.00 66 CYS A C 6
ATOM 6568 O O . CYS A 1 66 ? 0.529 -8.383 3.032 1.00 0.00 66 CYS A O 6
ATOM 6575 N N . GLU A 1 67 ? 1.848 -7.324 4.517 1.00 0.00 67 GLU A N 6
ATOM 6576 C CA . GLU A 1 67 ? 1.866 -8.436 5.459 1.00 0.00 67 GLU A CA 6
ATOM 6577 C C . GLU A 1 67 ? 0.513 -8.586 6.150 1.00 0.00 67 GLU A C 6
ATOM 6578 O O . GLU A 1 67 ? 0.162 -9.668 6.621 1.00 0.00 67 GLU A O 6
ATOM 6590 N N . ILE A 1 68 ? -0.240 -7.493 6.206 1.00 0.00 68 ILE A N 6
ATOM 6591 C CA . ILE A 1 68 ? -1.553 -7.503 6.838 1.00 0.00 68 ILE A CA 6
ATOM 6592 C C . ILE A 1 68 ? -2.595 -8.150 5.931 1.00 0.00 68 ILE A C 6
ATOM 6593 O O . ILE A 1 68 ? -3.636 -8.614 6.397 1.00 0.00 68 ILE A O 6
ATOM 6609 N N . CYS A 1 69 ? -2.306 -8.180 4.635 1.00 0.00 69 CYS A N 6
ATOM 6610 C CA . CYS A 1 69 ? -3.216 -8.772 3.662 1.00 0.00 69 CYS A CA 6
ATOM 6611 C C . CYS A 1 69 ? -2.803 -10.203 3.331 1.00 0.00 69 CYS A C 6
ATOM 6612 O O . CYS A 1 69 ? -3.648 -11.087 3.192 1.00 0.00 69 CYS A O 6
ATOM 6619 N N . ARG A 1 70 ? -1.498 -10.423 3.207 1.00 0.00 70 ARG A N 6
ATOM 6620 C CA . ARG A 1 70 ? -0.973 -11.746 2.892 1.00 0.00 70 ARG A CA 6
ATOM 6621 C C . ARG A 1 70 ? -1.206 -12.713 4.049 1.00 0.00 70 ARG A C 6
ATOM 6622 O O . ARG A 1 70 ? -0.926 -13.908 3.940 1.00 0.00 70 ARG A O 6
ATOM 6643 N N . LEU A 1 71 ? -1.721 -12.190 5.156 1.00 0.00 71 LEU A N 6
ATOM 6644 C CA . LEU A 1 71 ? -1.992 -13.006 6.334 1.00 0.00 71 LEU A CA 6
ATOM 6645 C C . LEU A 1 71 ? -3.424 -13.531 6.315 1.00 0.00 71 LEU A C 6
ATOM 6646 O O . LEU A 1 71 ? -3.703 -14.625 6.806 1.00 0.00 71 LEU A O 6
ATOM 6662 N N . THR A 1 72 ? -4.329 -12.744 5.742 1.00 0.00 72 THR A N 6
ATOM 6663 C CA . THR A 1 72 ? -5.732 -13.130 5.657 1.00 0.00 72 THR A CA 6
ATOM 6664 C C . THR A 1 72 ? -5.942 -14.215 4.607 1.00 0.00 72 THR A C 6
ATOM 6665 O O . THR A 1 72 ? -6.134 -13.922 3.427 1.00 0.00 72 THR A O 6
ATOM 6676 N N . SER A 1 73 ? -5.905 -15.470 5.045 1.00 0.00 73 SER A N 6
ATOM 6677 C CA . SER A 1 73 ? -6.088 -16.600 4.141 1.00 0.00 73 SER A CA 6
ATOM 6678 C C . SER A 1 73 ? -7.483 -16.581 3.524 1.00 0.00 73 SER A C 6
ATOM 6679 O O . SER A 1 73 ? -8.371 -15.869 3.990 1.00 0.00 73 SER A O 6
ATOM 6687 N N . GLY A 1 74 ? -7.668 -17.371 2.470 1.00 0.00 74 GLY A N 6
ATOM 6688 C CA . GLY A 1 74 ? -8.956 -17.431 1.805 1.00 0.00 74 GLY A CA 6
ATOM 6689 C C . GLY A 1 74 ? -9.280 -18.820 1.293 1.00 0.00 74 GLY A C 6
ATOM 6690 O O . GLY A 1 74 ? -8.542 -19.778 1.525 1.00 0.00 74 GLY A O 6
ATOM 6694 N N . PRO A 1 75 ? -10.408 -18.944 0.579 1.00 0.00 75 PRO A N 6
ATOM 6695 C CA . PRO A 1 75 ? -10.855 -20.223 0.019 1.00 0.00 75 PRO A CA 6
ATOM 6696 C C . PRO A 1 75 ? -9.964 -20.698 -1.124 1.00 0.00 75 PRO A C 6
ATOM 6697 O O . PRO A 1 75 ? -10.292 -20.515 -2.297 1.00 0.00 75 PRO A O 6
ATOM 6708 N N . SER A 1 76 ? -8.837 -21.309 -0.775 1.00 0.00 76 SER A N 6
ATOM 6709 C CA . SER A 1 76 ? -7.897 -21.808 -1.772 1.00 0.00 76 SER A CA 6
ATOM 6710 C C . SER A 1 76 ? -7.319 -23.154 -1.348 1.00 0.00 76 SER A C 6
ATOM 6711 O O . SER A 1 76 ? -6.932 -23.341 -0.194 1.00 0.00 76 SER A O 6
ATOM 6719 N N . SER A 1 77 ? -7.264 -24.091 -2.290 1.00 0.00 77 SER A N 6
ATOM 6720 C CA . SER A 1 77 ? -6.737 -25.422 -2.015 1.00 0.00 77 SER A CA 6
ATOM 6721 C C . SER A 1 77 ? -5.469 -25.341 -1.170 1.00 0.00 77 SER A C 6
ATOM 6722 O O . SER A 1 77 ? -4.574 -24.544 -1.449 1.00 0.00 77 SER A O 6
ATOM 6730 N N . GLY A 1 78 ? -5.400 -26.172 -0.135 1.00 0.00 78 GLY A N 6
ATOM 6731 C CA . GLY A 1 78 ? -4.239 -26.179 0.736 1.00 0.00 78 GLY A CA 6
ATOM 6732 C C . GLY A 1 78 ? -4.213 -24.991 1.677 1.00 0.00 78 GLY A C 6
ATOM 6733 O O . GLY A 1 78 ? -3.262 -24.212 1.632 1.00 0.00 78 GLY A O 6
ATOM 6739 N N . GLY A 1 1 ? 20.619 31.478 13.347 1.00 0.00 1 GLY A N 7
ATOM 6740 C CA . GLY A 1 1 ? 19.999 32.199 12.251 1.00 0.00 1 GLY A CA 7
ATOM 6741 C C . GLY A 1 1 ? 18.898 31.402 11.581 1.00 0.00 1 GLY A C 7
ATOM 6742 O O . GLY A 1 1 ? 19.164 30.574 10.710 1.00 0.00 1 GLY A O 7
ATOM 6746 N N . SER A 1 2 ? 17.658 31.651 11.989 1.00 0.00 2 SER A N 7
ATOM 6747 C CA . SER A 1 2 ? 16.512 30.946 11.427 1.00 0.00 2 SER A CA 7
ATOM 6748 C C . SER A 1 2 ? 15.316 31.882 11.281 1.00 0.00 2 SER A C 7
ATOM 6749 O O . SER A 1 2 ? 14.785 32.387 12.271 1.00 0.00 2 SER A O 7
ATOM 6757 N N . SER A 1 3 ? 14.897 32.109 10.040 1.00 0.00 3 SER A N 7
ATOM 6758 C CA . SER A 1 3 ? 13.766 32.987 9.764 1.00 0.00 3 SER A CA 7
ATOM 6759 C C . SER A 1 3 ? 12.476 32.185 9.627 1.00 0.00 3 SER A C 7
ATOM 6760 O O . SER A 1 3 ? 12.504 30.979 9.385 1.00 0.00 3 SER A O 7
ATOM 6768 N N . GLY A 1 4 ? 11.344 32.864 9.786 1.00 0.00 4 GLY A N 7
ATOM 6769 C CA . GLY A 1 4 ? 10.059 32.200 9.677 1.00 0.00 4 GLY A CA 7
ATOM 6770 C C . GLY A 1 4 ? 9.637 31.984 8.237 1.00 0.00 4 GLY A C 7
ATOM 6771 O O . GLY A 1 4 ? 8.728 32.650 7.743 1.00 0.00 4 GLY A O 7
ATOM 6775 N N . SER A 1 5 ? 10.301 31.050 7.562 1.00 0.00 5 SER A N 7
ATOM 6776 C CA . SER A 1 5 ? 9.993 30.752 6.168 1.00 0.00 5 SER A CA 7
ATOM 6777 C C . SER A 1 5 ? 9.655 29.275 5.991 1.00 0.00 5 SER A C 7
ATOM 6778 O O . SER A 1 5 ? 10.501 28.477 5.586 1.00 0.00 5 SER A O 7
ATOM 6786 N N . SER A 1 6 ? 8.412 28.918 6.296 1.00 0.00 6 SER A N 7
ATOM 6787 C CA . SER A 1 6 ? 7.962 27.536 6.175 1.00 0.00 6 SER A CA 7
ATOM 6788 C C . SER A 1 6 ? 6.466 27.426 6.457 1.00 0.00 6 SER A C 7
ATOM 6789 O O . SER A 1 6 ? 5.934 28.119 7.322 1.00 0.00 6 SER A O 7
ATOM 6797 N N . GLY A 1 7 ? 5.794 26.547 5.719 1.00 0.00 7 GLY A N 7
ATOM 6798 C CA . GLY A 1 7 ? 4.367 26.361 5.903 1.00 0.00 7 GLY A CA 7
ATOM 6799 C C . GLY A 1 7 ? 3.797 25.298 4.985 1.00 0.00 7 GLY A C 7
ATOM 6800 O O . GLY A 1 7 ? 3.460 25.578 3.836 1.00 0.00 7 GLY A O 7
ATOM 6804 N N . GLU A 1 8 ? 3.692 24.074 5.493 1.00 0.00 8 GLU A N 7
ATOM 6805 C CA . GLU A 1 8 ? 3.161 22.965 4.709 1.00 0.00 8 GLU A CA 7
ATOM 6806 C C . GLU A 1 8 ? 1.791 23.312 4.134 1.00 0.00 8 GLU A C 7
ATOM 6807 O O . GLU A 1 8 ? 1.152 24.273 4.562 1.00 0.00 8 GLU A O 7
ATOM 6819 N N . ASP A 1 9 ? 1.348 22.523 3.161 1.00 0.00 9 ASP A N 7
ATOM 6820 C CA . ASP A 1 9 ? 0.053 22.746 2.527 1.00 0.00 9 ASP A CA 7
ATOM 6821 C C . ASP A 1 9 ? -1.002 21.805 3.100 1.00 0.00 9 ASP A C 7
ATOM 6822 O O . ASP A 1 9 ? -0.729 20.648 3.420 1.00 0.00 9 ASP A O 7
ATOM 6831 N N . PRO A 1 10 ? -2.236 22.311 3.235 1.00 0.00 10 PRO A N 7
ATOM 6832 C CA . PRO A 1 10 ? -3.357 21.533 3.771 1.00 0.00 10 PRO A CA 7
ATOM 6833 C C . PRO A 1 10 ? -3.807 20.432 2.816 1.00 0.00 10 PRO A C 7
ATOM 6834 O O . PRO A 1 10 ? -4.782 19.728 3.081 1.00 0.00 10 PRO A O 7
ATOM 6845 N N . PHE A 1 11 ? -3.091 20.289 1.706 1.00 0.00 11 PHE A N 7
ATOM 6846 C CA . PHE A 1 11 ? -3.417 19.273 0.712 1.00 0.00 11 PHE A CA 7
ATOM 6847 C C . PHE A 1 11 ? -2.344 18.190 0.669 1.00 0.00 11 PHE A C 7
ATOM 6848 O O . PHE A 1 11 ? -1.958 17.727 -0.404 1.00 0.00 11 PHE A O 7
ATOM 6865 N N . GLN A 1 12 ? -1.866 17.791 1.843 1.00 0.00 12 GLN A N 7
ATOM 6866 C CA . GLN A 1 12 ? -0.836 16.763 1.940 1.00 0.00 12 GLN A CA 7
ATOM 6867 C C . GLN A 1 12 ? -1.362 15.418 1.450 1.00 0.00 12 GLN A C 7
ATOM 6868 O O . GLN A 1 12 ? -2.569 15.181 1.388 1.00 0.00 12 GLN A O 7
ATOM 6882 N N . PRO A 1 13 ? -0.437 14.516 1.092 1.00 0.00 13 PRO A N 7
ATOM 6883 C CA . PRO A 1 13 ? -0.784 13.179 0.601 1.00 0.00 13 PRO A CA 7
ATOM 6884 C C . PRO A 1 13 ? -1.366 12.292 1.696 1.00 0.00 13 PRO A C 7
ATOM 6885 O O . PRO A 1 13 ? -1.058 12.464 2.875 1.00 0.00 13 PRO A O 7
ATOM 6896 N N . GLU A 1 14 ? -2.209 11.344 1.298 1.00 0.00 14 GLU A N 7
ATOM 6897 C CA . GLU A 1 14 ? -2.834 10.431 2.248 1.00 0.00 14 GLU A CA 7
ATOM 6898 C C . GLU A 1 14 ? -2.068 9.114 2.322 1.00 0.00 14 GLU A C 7
ATOM 6899 O O . GLU A 1 14 ? -2.658 8.035 2.252 1.00 0.00 14 GLU A O 7
ATOM 6911 N N . ILE A 1 15 ? -0.750 9.210 2.462 1.00 0.00 15 ILE A N 7
ATOM 6912 C CA . ILE A 1 15 ? 0.098 8.027 2.546 1.00 0.00 15 ILE A CA 7
ATOM 6913 C C . ILE A 1 15 ? 0.241 7.555 3.989 1.00 0.00 15 ILE A C 7
ATOM 6914 O O . ILE A 1 15 ? 0.548 8.342 4.884 1.00 0.00 15 ILE A O 7
ATOM 6930 N N . LYS A 1 16 ? 0.019 6.263 4.207 1.00 0.00 16 LYS A N 7
ATOM 6931 C CA . LYS A 1 16 ? 0.127 5.683 5.541 1.00 0.00 16 LYS A CA 7
ATOM 6932 C C . LYS A 1 16 ? 1.571 5.303 5.854 1.00 0.00 16 LYS A C 7
ATOM 6933 O O . LYS A 1 16 ? 2.138 5.751 6.851 1.00 0.00 16 LYS A O 7
ATOM 6952 N N . VAL A 1 17 ? 2.160 4.477 4.996 1.00 0.00 17 VAL A N 7
ATOM 6953 C CA . VAL A 1 17 ? 3.539 4.040 5.181 1.00 0.00 17 VAL A CA 7
ATOM 6954 C C . VAL A 1 17 ? 3.642 3.001 6.291 1.00 0.00 17 VAL A C 7
ATOM 6955 O O . VAL A 1 17 ? 4.448 3.139 7.212 1.00 0.00 17 VAL A O 7
ATOM 6968 N N . ARG A 1 18 ? 2.821 1.960 6.198 1.00 0.00 18 ARG A N 7
ATOM 6969 C CA . ARG A 1 18 ? 2.820 0.897 7.196 1.00 0.00 18 ARG A CA 7
ATOM 6970 C C . ARG A 1 18 ? 3.875 -0.157 6.870 1.00 0.00 18 ARG A C 7
ATOM 6971 O O . ARG A 1 18 ? 3.647 -1.354 7.046 1.00 0.00 18 ARG A O 7
ATOM 6992 N N . CYS A 1 19 ? 5.029 0.297 6.395 1.00 0.00 19 CYS A N 7
ATOM 6993 C CA . CYS A 1 19 ? 6.120 -0.604 6.043 1.00 0.00 19 CYS A CA 7
ATOM 6994 C C . CYS A 1 19 ? 6.528 -1.458 7.241 1.00 0.00 19 CYS A C 7
ATOM 6995 O O . CYS A 1 19 ? 6.376 -1.046 8.391 1.00 0.00 19 CYS A O 7
ATOM 7002 N N . VAL A 1 20 ? 7.047 -2.649 6.962 1.00 0.00 20 VAL A N 7
ATOM 7003 C CA . VAL A 1 20 ? 7.478 -3.560 8.015 1.00 0.00 20 VAL A CA 7
ATOM 7004 C C . VAL A 1 20 ? 8.756 -3.064 8.682 1.00 0.00 20 VAL A C 7
ATOM 7005 O O . VAL A 1 20 ? 8.875 -3.074 9.907 1.00 0.00 20 VAL A O 7
ATOM 7018 N N . CYS A 1 21 ? 9.712 -2.630 7.866 1.00 0.00 21 CYS A N 7
ATOM 7019 C CA . CYS A 1 21 ? 10.983 -2.130 8.375 1.00 0.00 21 CYS A CA 7
ATOM 7020 C C . CYS A 1 21 ? 10.771 -1.277 9.623 1.00 0.00 21 CYS A C 7
ATOM 7021 O O . CYS A 1 21 ? 11.637 -1.206 10.494 1.00 0.00 21 CYS A O 7
ATOM 7028 N N . GLY A 1 22 ? 9.612 -0.630 9.702 1.00 0.00 22 GLY A N 7
ATOM 7029 C CA . GLY A 1 22 ? 9.307 0.209 10.846 1.00 0.00 22 GLY A CA 7
ATOM 7030 C C . GLY A 1 22 ? 9.318 1.685 10.501 1.00 0.00 22 GLY A C 7
ATOM 7031 O O . GLY A 1 22 ? 8.573 2.471 11.086 1.00 0.00 22 GLY A O 7
ATOM 7035 N N . ASN A 1 23 ? 10.165 2.063 9.550 1.00 0.00 23 ASN A N 7
ATOM 7036 C CA . ASN A 1 23 ? 10.271 3.456 9.130 1.00 0.00 23 ASN A CA 7
ATOM 7037 C C . ASN A 1 23 ? 8.950 3.952 8.551 1.00 0.00 23 ASN A C 7
ATOM 7038 O O . ASN A 1 23 ? 8.362 3.310 7.680 1.00 0.00 23 ASN A O 7
ATOM 7049 N N . SER A 1 24 ? 8.488 5.098 9.041 1.00 0.00 24 SER A N 7
ATOM 7050 C CA . SER A 1 24 ? 7.235 5.679 8.575 1.00 0.00 24 SER A CA 7
ATOM 7051 C C . SER A 1 24 ? 7.495 6.879 7.670 1.00 0.00 24 SER A C 7
ATOM 7052 O O . SER A 1 24 ? 6.748 7.858 7.687 1.00 0.00 24 SER A O 7
ATOM 7060 N N . LEU A 1 25 ? 8.560 6.795 6.880 1.00 0.00 25 LEU A N 7
ATOM 7061 C CA . LEU A 1 25 ? 8.921 7.874 5.966 1.00 0.00 25 LEU A CA 7
ATOM 7062 C C . LEU A 1 25 ? 8.442 7.571 4.550 1.00 0.00 25 LEU A C 7
ATOM 7063 O O . LEU A 1 25 ? 8.054 6.444 4.244 1.00 0.00 25 LEU A O 7
ATOM 7079 N N . GLU A 1 26 ? 8.474 8.585 3.690 1.00 0.00 26 GLU A N 7
ATOM 7080 C CA . GLU A 1 26 ? 8.044 8.425 2.306 1.00 0.00 26 GLU A CA 7
ATOM 7081 C C . GLU A 1 26 ? 9.223 8.578 1.350 1.00 0.00 26 GLU A C 7
ATOM 7082 O O . GLU A 1 26 ? 10.223 9.218 1.675 1.00 0.00 26 GLU A O 7
ATOM 7094 N N . THR A 1 27 ? 9.099 7.984 0.167 1.00 0.00 27 THR A N 7
ATOM 7095 C CA . THR A 1 27 ? 10.153 8.052 -0.837 1.00 0.00 27 THR A CA 7
ATOM 7096 C C . THR A 1 27 ? 9.582 7.917 -2.244 1.00 0.00 27 THR A C 7
ATOM 7097 O O . THR A 1 27 ? 8.430 7.522 -2.422 1.00 0.00 27 THR A O 7
ATOM 7108 N N . ASP A 1 28 ? 10.395 8.247 -3.242 1.00 0.00 28 ASP A N 7
ATOM 7109 C CA . ASP A 1 28 ? 9.971 8.161 -4.634 1.00 0.00 28 ASP A CA 7
ATOM 7110 C C . ASP A 1 28 ? 9.686 6.714 -5.027 1.00 0.00 28 ASP A C 7
ATOM 7111 O O . ASP A 1 28 ? 9.114 6.449 -6.084 1.00 0.00 28 ASP A O 7
ATOM 7120 N N . SER A 1 29 ? 10.088 5.783 -4.168 1.00 0.00 29 SER A N 7
ATOM 7121 C CA . SER A 1 29 ? 9.880 4.363 -4.428 1.00 0.00 29 SER A CA 7
ATOM 7122 C C . SER A 1 29 ? 9.013 3.734 -3.342 1.00 0.00 29 SER A C 7
ATOM 7123 O O . SER A 1 29 ? 9.468 3.509 -2.221 1.00 0.00 29 SER A O 7
ATOM 7131 N N . MET A 1 30 ? 7.760 3.452 -3.684 1.00 0.00 30 MET A N 7
ATOM 7132 C CA . MET A 1 30 ? 6.828 2.848 -2.739 1.00 0.00 30 MET A CA 7
ATOM 7133 C C . MET A 1 30 ? 5.656 2.201 -3.470 1.00 0.00 30 MET A C 7
ATOM 7134 O O . MET A 1 30 ? 5.291 2.620 -4.569 1.00 0.00 30 MET A O 7
ATOM 7148 N N . ILE A 1 31 ? 5.071 1.179 -2.854 1.00 0.00 31 ILE A N 7
ATOM 7149 C CA . ILE A 1 31 ? 3.940 0.476 -3.446 1.00 0.00 31 ILE A CA 7
ATOM 7150 C C . ILE A 1 31 ? 2.715 0.543 -2.540 1.00 0.00 31 ILE A C 7
ATOM 7151 O O . ILE A 1 31 ? 2.812 0.323 -1.333 1.00 0.00 31 ILE A O 7
ATOM 7167 N N . GLN A 1 32 ? 1.564 0.844 -3.132 1.00 0.00 32 GLN A N 7
ATOM 7168 C CA . GLN A 1 32 ? 0.320 0.938 -2.378 1.00 0.00 32 GLN A CA 7
ATOM 7169 C C . GLN A 1 32 ? -0.447 -0.379 -2.427 1.00 0.00 32 GLN A C 7
ATOM 7170 O O . GLN A 1 32 ? -0.647 -0.954 -3.498 1.00 0.00 32 GLN A O 7
ATOM 7184 N N . CYS A 1 33 ? -0.876 -0.852 -1.262 1.00 0.00 33 CYS A N 7
ATOM 7185 C CA . CYS A 1 33 ? -1.621 -2.102 -1.171 1.00 0.00 33 CYS A CA 7
ATOM 7186 C C . CYS A 1 33 ? -2.868 -2.057 -2.049 1.00 0.00 33 CYS A C 7
ATOM 7187 O O . CYS A 1 33 ? -3.618 -1.082 -2.028 1.00 0.00 33 CYS A O 7
ATOM 7194 N N . GLU A 1 34 ? -3.081 -3.120 -2.819 1.00 0.00 34 GLU A N 7
ATOM 7195 C CA . GLU A 1 34 ? -4.237 -3.200 -3.705 1.00 0.00 34 GLU A CA 7
ATOM 7196 C C . GLU A 1 34 ? -5.524 -2.877 -2.951 1.00 0.00 34 GLU A C 7
ATOM 7197 O O . GLU A 1 34 ? -6.289 -2.001 -3.354 1.00 0.00 34 GLU A O 7
ATOM 7209 N N . ASP A 1 35 ? -5.755 -3.592 -1.855 1.00 0.00 35 ASP A N 7
ATOM 7210 C CA . ASP A 1 35 ? -6.948 -3.382 -1.043 1.00 0.00 35 ASP A CA 7
ATOM 7211 C C . ASP A 1 35 ? -7.307 -1.901 -0.977 1.00 0.00 35 ASP A C 7
ATOM 7212 O O . ASP A 1 35 ? -6.447 -1.035 -0.817 1.00 0.00 35 ASP A O 7
ATOM 7221 N N . PRO A 1 36 ? -8.608 -1.600 -1.105 1.00 0.00 36 PRO A N 7
ATOM 7222 C CA . PRO A 1 36 ? -9.111 -0.224 -1.063 1.00 0.00 36 PRO A CA 7
ATOM 7223 C C . PRO A 1 36 ? -9.005 0.391 0.328 1.00 0.00 36 PRO A C 7
ATOM 7224 O O . PRO A 1 36 ? -8.474 1.489 0.493 1.00 0.00 36 PRO A O 7
ATOM 7235 N N . ARG A 1 37 ? -9.512 -0.325 1.326 1.00 0.00 37 ARG A N 7
ATOM 7236 C CA . ARG A 1 37 ? -9.475 0.151 2.704 1.00 0.00 37 ARG A CA 7
ATOM 7237 C C . ARG A 1 37 ? -8.039 0.232 3.212 1.00 0.00 37 ARG A C 7
ATOM 7238 O O . ARG A 1 37 ? -7.640 1.224 3.823 1.00 0.00 37 ARG A O 7
ATOM 7259 N N . CYS A 1 38 ? -7.265 -0.818 2.956 1.00 0.00 38 CYS A N 7
ATOM 7260 C CA . CYS A 1 38 ? -5.874 -0.866 3.388 1.00 0.00 38 CYS A CA 7
ATOM 7261 C C . CYS A 1 38 ? -5.069 0.267 2.758 1.00 0.00 38 CYS A C 7
ATOM 7262 O O . CYS A 1 38 ? -4.633 1.191 3.446 1.00 0.00 38 CYS A O 7
ATOM 7269 N N . HIS A 1 39 ? -4.875 0.189 1.445 1.00 0.00 39 HIS A N 7
ATOM 7270 C CA . HIS A 1 39 ? -4.123 1.208 0.722 1.00 0.00 39 HIS A CA 7
ATOM 7271 C C . HIS A 1 39 ? -2.908 1.660 1.526 1.00 0.00 39 HIS A C 7
ATOM 7272 O O . HIS A 1 39 ? -2.633 2.855 1.637 1.00 0.00 39 HIS A O 7
ATOM 7287 N N . VAL A 1 40 ? -2.183 0.696 2.085 1.00 0.00 40 VAL A N 7
ATOM 7288 C CA . VAL A 1 40 ? -0.997 0.994 2.879 1.00 0.00 40 VAL A CA 7
ATOM 7289 C C . VAL A 1 40 ? 0.254 1.024 2.007 1.00 0.00 40 VAL A C 7
ATOM 7290 O O . VAL A 1 40 ? 0.542 0.070 1.285 1.00 0.00 40 VAL A O 7
ATOM 7303 N N . TRP A 1 41 ? 0.993 2.125 2.081 1.00 0.00 41 TRP A N 7
ATOM 7304 C CA . TRP A 1 41 ? 2.214 2.279 1.298 1.00 0.00 41 TRP A CA 7
ATOM 7305 C C . TRP A 1 41 ? 3.374 1.531 1.946 1.00 0.00 41 TRP A C 7
ATOM 7306 O O . TRP A 1 41 ? 3.456 1.437 3.171 1.00 0.00 41 TRP A O 7
ATOM 7327 N N . GLN A 1 42 ? 4.267 1.001 1.118 1.00 0.00 42 GLN A N 7
ATOM 7328 C CA . GLN A 1 42 ? 5.422 0.260 1.612 1.00 0.00 42 GLN A CA 7
ATOM 7329 C C . GLN A 1 42 ? 6.604 0.394 0.657 1.00 0.00 42 GLN A C 7
ATOM 7330 O O . GLN A 1 42 ? 6.469 0.180 -0.548 1.00 0.00 42 GLN A O 7
ATOM 7344 N N . HIS A 1 43 ? 7.763 0.749 1.203 1.00 0.00 43 HIS A N 7
ATOM 7345 C CA . HIS A 1 43 ? 8.969 0.911 0.399 1.00 0.00 43 HIS A CA 7
ATOM 7346 C C . HIS A 1 43 ? 9.133 -0.252 -0.575 1.00 0.00 43 HIS A C 7
ATOM 7347 O O . HIS A 1 43 ? 8.739 -1.381 -0.281 1.00 0.00 43 HIS A O 7
ATOM 7361 N N . VAL A 1 44 ? 9.716 0.032 -1.735 1.00 0.00 44 VAL A N 7
ATOM 7362 C CA . VAL A 1 44 ? 9.932 -0.990 -2.752 1.00 0.00 44 VAL A CA 7
ATOM 7363 C C . VAL A 1 44 ? 11.075 -1.921 -2.361 1.00 0.00 44 VAL A C 7
ATOM 7364 O O . VAL A 1 44 ? 10.962 -3.141 -2.475 1.00 0.00 44 VAL A O 7
ATOM 7377 N N . GLY A 1 45 ? 12.176 -1.337 -1.900 1.00 0.00 45 GLY A N 7
ATOM 7378 C CA . GLY A 1 45 ? 13.324 -2.129 -1.499 1.00 0.00 45 GLY A CA 7
ATOM 7379 C C . GLY A 1 45 ? 13.191 -2.671 -0.090 1.00 0.00 45 GLY A C 7
ATOM 7380 O O . GLY A 1 45 ? 14.187 -2.849 0.612 1.00 0.00 45 GLY A O 7
ATOM 7384 N N . CYS A 1 46 ? 11.957 -2.932 0.328 1.00 0.00 46 CYS A N 7
ATOM 7385 C CA . CYS A 1 46 ? 11.695 -3.454 1.664 1.00 0.00 46 CYS A CA 7
ATOM 7386 C C . CYS A 1 46 ? 10.912 -4.762 1.593 1.00 0.00 46 CYS A C 7
ATOM 7387 O O . CYS A 1 46 ? 11.326 -5.778 2.150 1.00 0.00 46 CYS A O 7
ATOM 7394 N N . VAL A 1 47 ? 9.776 -4.728 0.902 1.00 0.00 47 VAL A N 7
ATOM 7395 C CA . VAL A 1 47 ? 8.934 -5.909 0.757 1.00 0.00 47 VAL A CA 7
ATOM 7396 C C . VAL A 1 47 ? 9.221 -6.630 -0.556 1.00 0.00 47 VAL A C 7
ATOM 7397 O O . VAL A 1 47 ? 9.423 -7.844 -0.578 1.00 0.00 47 VAL A O 7
ATOM 7410 N N . ILE A 1 48 ? 9.237 -5.873 -1.648 1.00 0.00 48 ILE A N 7
ATOM 7411 C CA . ILE A 1 48 ? 9.500 -6.439 -2.965 1.00 0.00 48 ILE A CA 7
ATOM 7412 C C . ILE A 1 48 ? 10.881 -7.085 -3.020 1.00 0.00 48 ILE A C 7
ATOM 7413 O O . ILE A 1 48 ? 11.874 -6.490 -2.600 1.00 0.00 48 ILE A O 7
ATOM 7429 N N . LEU A 1 49 ? 10.937 -8.305 -3.543 1.00 0.00 49 LEU A N 7
ATOM 7430 C CA . LEU A 1 49 ? 12.197 -9.032 -3.655 1.00 0.00 49 LEU A CA 7
ATOM 7431 C C . LEU A 1 49 ? 13.277 -8.156 -4.281 1.00 0.00 49 LEU A C 7
ATOM 7432 O O . LEU A 1 49 ? 12.996 -7.223 -5.033 1.00 0.00 49 LEU A O 7
ATOM 7448 N N . PRO A 1 50 ? 14.544 -8.462 -3.965 1.00 0.00 50 PRO A N 7
ATOM 7449 C CA . PRO A 1 50 ? 15.693 -7.716 -4.487 1.00 0.00 50 PRO A CA 7
ATOM 7450 C C . PRO A 1 50 ? 15.905 -7.949 -5.979 1.00 0.00 50 PRO A C 7
ATOM 7451 O O . PRO A 1 50 ? 16.241 -9.055 -6.403 1.00 0.00 50 PRO A O 7
ATOM 7462 N N . ASP A 1 51 ? 15.708 -6.901 -6.771 1.00 0.00 51 ASP A N 7
ATOM 7463 C CA . ASP A 1 51 ? 15.879 -6.991 -8.216 1.00 0.00 51 ASP A CA 7
ATOM 7464 C C . ASP A 1 51 ? 17.353 -6.892 -8.595 1.00 0.00 51 ASP A C 7
ATOM 7465 O O . ASP A 1 51 ? 17.815 -5.853 -9.069 1.00 0.00 51 ASP A O 7
ATOM 7474 N N . LYS A 1 52 ? 18.088 -7.978 -8.383 1.00 0.00 52 LYS A N 7
ATOM 7475 C CA . LYS A 1 52 ? 19.510 -8.015 -8.703 1.00 0.00 52 LYS A CA 7
ATOM 7476 C C . LYS A 1 52 ? 19.741 -7.754 -10.188 1.00 0.00 52 LYS A C 7
ATOM 7477 O O . LYS A 1 52 ? 20.542 -6.902 -10.576 1.00 0.00 52 LYS A O 7
ATOM 7496 N N . PRO A 1 53 ? 19.024 -8.501 -11.040 1.00 0.00 53 PRO A N 7
ATOM 7497 C CA . PRO A 1 53 ? 19.133 -8.367 -12.495 1.00 0.00 53 PRO A CA 7
ATOM 7498 C C . PRO A 1 53 ? 18.547 -7.053 -13.001 1.00 0.00 53 PRO A C 7
ATOM 7499 O O . PRO A 1 53 ? 19.030 -6.483 -13.979 1.00 0.00 53 PRO A O 7
ATOM 7510 N N . MET A 1 54 ? 17.504 -6.578 -12.329 1.00 0.00 54 MET A N 7
ATOM 7511 C CA . MET A 1 54 ? 16.853 -5.329 -12.711 1.00 0.00 54 MET A CA 7
ATOM 7512 C C . MET A 1 54 ? 16.779 -5.196 -14.228 1.00 0.00 54 MET A C 7
ATOM 7513 O O . MET A 1 54 ? 16.897 -4.098 -14.771 1.00 0.00 54 MET A O 7
ATOM 7527 N N . ASP A 1 55 ? 16.584 -6.321 -14.907 1.00 0.00 55 ASP A N 7
ATOM 7528 C CA . ASP A 1 55 ? 16.493 -6.330 -16.363 1.00 0.00 55 ASP A CA 7
ATOM 7529 C C . ASP A 1 55 ? 15.305 -5.500 -16.838 1.00 0.00 55 ASP A C 7
ATOM 7530 O O . ASP A 1 55 ? 15.419 -4.719 -17.782 1.00 0.00 55 ASP A O 7
ATOM 7539 N N . GLY A 1 56 ? 14.164 -5.675 -16.178 1.00 0.00 56 GLY A N 7
ATOM 7540 C CA . GLY A 1 56 ? 12.972 -4.936 -16.548 1.00 0.00 56 GLY A CA 7
ATOM 7541 C C . GLY A 1 56 ? 11.698 -5.690 -16.221 1.00 0.00 56 GLY A C 7
ATOM 7542 O O . GLY A 1 56 ? 11.472 -6.072 -15.074 1.00 0.00 56 GLY A O 7
ATOM 7546 N N . ASN A 1 57 ? 10.862 -5.903 -17.232 1.00 0.00 57 ASN A N 7
ATOM 7547 C CA . ASN A 1 57 ? 9.602 -6.614 -17.046 1.00 0.00 57 ASN A CA 7
ATOM 7548 C C . ASN A 1 57 ? 9.849 -8.045 -16.580 1.00 0.00 57 ASN A C 7
ATOM 7549 O O . ASN A 1 57 ? 10.881 -8.650 -16.872 1.00 0.00 57 ASN A O 7
ATOM 7560 N N . PRO A 1 58 ? 8.880 -8.601 -15.837 1.00 0.00 58 PRO A N 7
ATOM 7561 C CA . PRO A 1 58 ? 7.648 -7.891 -15.483 1.00 0.00 58 PRO A CA 7
ATOM 7562 C C . PRO A 1 58 ? 7.896 -6.761 -14.489 1.00 0.00 58 PRO A C 7
ATOM 7563 O O . PRO A 1 58 ? 8.648 -6.905 -13.524 1.00 0.00 58 PRO A O 7
ATOM 7574 N N . PRO A 1 59 ? 7.251 -5.610 -14.727 1.00 0.00 59 PRO A N 7
ATOM 7575 C CA . PRO A 1 59 ? 7.385 -4.433 -13.863 1.00 0.00 59 PRO A CA 7
ATOM 7576 C C . PRO A 1 59 ? 6.726 -4.635 -12.503 1.00 0.00 59 PRO A C 7
ATOM 7577 O O . PRO A 1 59 ? 6.175 -5.700 -12.220 1.00 0.00 59 PRO A O 7
ATOM 7588 N N . LEU A 1 60 ? 6.785 -3.607 -11.664 1.00 0.00 60 LEU A N 7
ATOM 7589 C CA . LEU A 1 60 ? 6.192 -3.671 -10.332 1.00 0.00 60 LEU A CA 7
ATOM 7590 C C . LEU A 1 60 ? 4.785 -4.255 -10.390 1.00 0.00 60 LEU A C 7
ATOM 7591 O O . LEU A 1 60 ? 4.045 -4.062 -11.355 1.00 0.00 60 LEU A O 7
ATOM 7607 N N . PRO A 1 61 ? 4.404 -4.986 -9.332 1.00 0.00 61 PRO A N 7
ATOM 7608 C CA . PRO A 1 61 ? 3.081 -5.612 -9.237 1.00 0.00 61 PRO A CA 7
ATOM 7609 C C . PRO A 1 61 ? 1.967 -4.587 -9.054 1.00 0.00 61 PRO A C 7
ATOM 7610 O O . PRO A 1 61 ? 1.946 -3.849 -8.070 1.00 0.00 61 PRO A O 7
ATOM 7621 N N . GLU A 1 62 ? 1.043 -4.547 -10.009 1.00 0.00 62 GLU A N 7
ATOM 7622 C CA . GLU A 1 62 ? -0.074 -3.612 -9.952 1.00 0.00 62 GLU A CA 7
ATOM 7623 C C . GLU A 1 62 ? -0.948 -3.881 -8.730 1.00 0.00 62 GLU A C 7
ATOM 7624 O O . GLU A 1 62 ? -1.342 -2.957 -8.019 1.00 0.00 62 GLU A O 7
ATOM 7636 N N . SER A 1 63 ? -1.247 -5.154 -8.493 1.00 0.00 63 SER A N 7
ATOM 7637 C CA . SER A 1 63 ? -2.077 -5.546 -7.361 1.00 0.00 63 SER A CA 7
ATOM 7638 C C . SER A 1 63 ? -1.264 -6.334 -6.338 1.00 0.00 63 SER A C 7
ATOM 7639 O O . SER A 1 63 ? -1.238 -7.564 -6.363 1.00 0.00 63 SER A O 7
ATOM 7647 N N . PHE A 1 64 ? -0.601 -5.615 -5.438 1.00 0.00 64 PHE A N 7
ATOM 7648 C CA . PHE A 1 64 ? 0.214 -6.245 -4.406 1.00 0.00 64 PHE A CA 7
ATOM 7649 C C . PHE A 1 64 ? -0.468 -6.155 -3.044 1.00 0.00 64 PHE A C 7
ATOM 7650 O O . PHE A 1 64 ? -1.115 -5.157 -2.726 1.00 0.00 64 PHE A O 7
ATOM 7667 N N . TYR A 1 65 ? -0.319 -7.205 -2.244 1.00 0.00 65 TYR A N 7
ATOM 7668 C CA . TYR A 1 65 ? -0.922 -7.247 -0.917 1.00 0.00 65 TYR A CA 7
ATOM 7669 C C . TYR A 1 65 ? 0.145 -7.162 0.169 1.00 0.00 65 TYR A C 7
ATOM 7670 O O . TYR A 1 65 ? 1.063 -7.982 0.221 1.00 0.00 65 TYR A O 7
ATOM 7688 N N . CYS A 1 66 ? 0.018 -6.164 1.038 1.00 0.00 66 CYS A N 7
ATOM 7689 C CA . CYS A 1 66 ? 0.970 -5.970 2.125 1.00 0.00 66 CYS A CA 7
ATOM 7690 C C . CYS A 1 66 ? 1.091 -7.232 2.974 1.00 0.00 66 CYS A C 7
ATOM 7691 O O . CYS A 1 66 ? 0.506 -8.266 2.653 1.00 0.00 66 CYS A O 7
ATOM 7698 N N . GLU A 1 67 ? 1.854 -7.137 4.059 1.00 0.00 67 GLU A N 7
ATOM 7699 C CA . GLU A 1 67 ? 2.052 -8.272 4.953 1.00 0.00 67 GLU A CA 7
ATOM 7700 C C . GLU A 1 67 ? 0.803 -8.528 5.792 1.00 0.00 67 GLU A C 7
ATOM 7701 O O . GLU A 1 67 ? 0.570 -9.646 6.251 1.00 0.00 67 GLU A O 7
ATOM 7713 N N . ILE A 1 68 ? 0.004 -7.484 5.987 1.00 0.00 68 ILE A N 7
ATOM 7714 C CA . ILE A 1 68 ? -1.220 -7.596 6.769 1.00 0.00 68 ILE A CA 7
ATOM 7715 C C . ILE A 1 68 ? -2.323 -8.280 5.969 1.00 0.00 68 ILE A C 7
ATOM 7716 O O . ILE A 1 68 ? -3.155 -8.997 6.525 1.00 0.00 68 ILE A O 7
ATOM 7732 N N . CYS A 1 69 ? -2.323 -8.054 4.659 1.00 0.00 69 CYS A N 7
ATOM 7733 C CA . CYS A 1 69 ? -3.323 -8.649 3.780 1.00 0.00 69 CYS A CA 7
ATOM 7734 C C . CYS A 1 69 ? -2.937 -10.078 3.407 1.00 0.00 69 CYS A C 7
ATOM 7735 O O . CYS A 1 69 ? -3.764 -10.988 3.458 1.00 0.00 69 CYS A O 7
ATOM 7742 N N . ARG A 1 70 ? -1.676 -10.266 3.033 1.00 0.00 70 ARG A N 7
ATOM 7743 C CA . ARG A 1 70 ? -1.181 -11.582 2.650 1.00 0.00 70 ARG A CA 7
ATOM 7744 C C . ARG A 1 70 ? -1.511 -12.620 3.719 1.00 0.00 70 ARG A C 7
ATOM 7745 O O . ARG A 1 70 ? -1.871 -13.755 3.408 1.00 0.00 70 ARG A O 7
ATOM 7766 N N . LEU A 1 71 ? -1.385 -12.222 4.980 1.00 0.00 71 LEU A N 7
ATOM 7767 C CA . LEU A 1 71 ? -1.670 -13.116 6.097 1.00 0.00 71 LEU A CA 7
ATOM 7768 C C . LEU A 1 71 ? -3.151 -13.481 6.139 1.00 0.00 71 LEU A C 7
ATOM 7769 O O . LEU A 1 71 ? -3.522 -14.567 6.585 1.00 0.00 71 LEU A O 7
ATOM 7785 N N . THR A 1 72 ? -3.994 -12.566 5.670 1.00 0.00 72 THR A N 7
ATOM 7786 C CA . THR A 1 72 ? -5.434 -12.791 5.652 1.00 0.00 72 THR A CA 7
ATOM 7787 C C . THR A 1 72 ? -5.924 -13.107 4.244 1.00 0.00 72 THR A C 7
ATOM 7788 O O . THR A 1 72 ? -5.126 -13.263 3.319 1.00 0.00 72 THR A O 7
ATOM 7799 N N . SER A 1 73 ? -7.240 -13.200 4.088 1.00 0.00 73 SER A N 7
ATOM 7800 C CA . SER A 1 73 ? -7.837 -13.500 2.792 1.00 0.00 73 SER A CA 7
ATOM 7801 C C . SER A 1 73 ? -7.781 -12.284 1.872 1.00 0.00 73 SER A C 7
ATOM 7802 O O . SER A 1 73 ? -7.574 -11.159 2.325 1.00 0.00 73 SER A O 7
ATOM 7810 N N . GLY A 1 74 ? -7.966 -12.520 0.577 1.00 0.00 74 GLY A N 7
ATOM 7811 C CA . GLY A 1 74 ? -7.933 -11.435 -0.387 1.00 0.00 74 GLY A CA 7
ATOM 7812 C C . GLY A 1 74 ? -8.412 -11.864 -1.759 1.00 0.00 74 GLY A C 7
ATOM 7813 O O . GLY A 1 74 ? -9.570 -11.664 -2.126 1.00 0.00 74 GLY A O 7
ATOM 7817 N N . PRO A 1 75 ? -7.508 -12.468 -2.544 1.00 0.00 75 PRO A N 7
ATOM 7818 C CA . PRO A 1 75 ? -7.822 -12.938 -3.897 1.00 0.00 75 PRO A CA 7
ATOM 7819 C C . PRO A 1 75 ? -8.763 -14.138 -3.890 1.00 0.00 75 PRO A C 7
ATOM 7820 O O . PRO A 1 75 ? -9.218 -14.576 -2.834 1.00 0.00 75 PRO A O 7
ATOM 7831 N N . SER A 1 76 ? -9.050 -14.667 -5.076 1.00 0.00 76 SER A N 7
ATOM 7832 C CA . SER A 1 76 ? -9.939 -15.815 -5.206 1.00 0.00 76 SER A CA 7
ATOM 7833 C C . SER A 1 76 ? -9.218 -16.989 -5.862 1.00 0.00 76 SER A C 7
ATOM 7834 O O . SER A 1 76 ? -9.786 -17.693 -6.696 1.00 0.00 76 SER A O 7
ATOM 7842 N N . SER A 1 77 ? -7.962 -17.193 -5.478 1.00 0.00 77 SER A N 7
ATOM 7843 C CA . SER A 1 77 ? -7.160 -18.278 -6.030 1.00 0.00 77 SER A CA 7
ATOM 7844 C C . SER A 1 77 ? -6.387 -18.997 -4.929 1.00 0.00 77 SER A C 7
ATOM 7845 O O . SER A 1 77 ? -5.993 -18.390 -3.934 1.00 0.00 77 SER A O 7
ATOM 7853 N N . GLY A 1 78 ? -6.172 -20.296 -5.116 1.00 0.00 78 GLY A N 7
ATOM 7854 C CA . GLY A 1 78 ? -5.447 -21.077 -4.131 1.00 0.00 78 GLY A CA 7
ATOM 7855 C C . GLY A 1 78 ? -5.055 -22.446 -4.652 1.00 0.00 78 GLY A C 7
ATOM 7856 O O . GLY A 1 78 ? -5.936 -23.266 -4.903 1.00 0.00 78 GLY A O 7
ATOM 7862 N N . GLY A 1 1 ? 12.781 38.394 -4.035 1.00 0.00 1 GLY A N 8
ATOM 7863 C CA . GLY A 1 1 ? 13.095 37.613 -2.852 1.00 0.00 1 GLY A CA 8
ATOM 7864 C C . GLY A 1 1 ? 12.408 36.262 -2.851 1.00 0.00 1 GLY A C 8
ATOM 7865 O O . GLY A 1 1 ? 11.328 36.107 -3.421 1.00 0.00 1 GLY A O 8
ATOM 7869 N N . SER A 1 2 ? 13.036 35.282 -2.209 1.00 0.00 2 SER A N 8
ATOM 7870 C CA . SER A 1 2 ? 12.480 33.935 -2.140 1.00 0.00 2 SER A CA 8
ATOM 7871 C C . SER A 1 2 ? 11.608 33.770 -0.900 1.00 0.00 2 SER A C 8
ATOM 7872 O O . SER A 1 2 ? 10.441 33.390 -0.994 1.00 0.00 2 SER A O 8
ATOM 7880 N N . SER A 1 3 ? 12.182 34.060 0.263 1.00 0.00 3 SER A N 8
ATOM 7881 C CA . SER A 1 3 ? 11.459 33.940 1.524 1.00 0.00 3 SER A CA 8
ATOM 7882 C C . SER A 1 3 ? 10.706 32.615 1.595 1.00 0.00 3 SER A C 8
ATOM 7883 O O . SER A 1 3 ? 9.560 32.563 2.040 1.00 0.00 3 SER A O 8
ATOM 7891 N N . GLY A 1 4 ? 11.360 31.546 1.152 1.00 0.00 4 GLY A N 8
ATOM 7892 C CA . GLY A 1 4 ? 10.737 30.235 1.173 1.00 0.00 4 GLY A CA 8
ATOM 7893 C C . GLY A 1 4 ? 11.004 29.487 2.464 1.00 0.00 4 GLY A C 8
ATOM 7894 O O . GLY A 1 4 ? 11.966 29.782 3.173 1.00 0.00 4 GLY A O 8
ATOM 7898 N N . SER A 1 5 ? 10.150 28.516 2.771 1.00 0.00 5 SER A N 8
ATOM 7899 C CA . SER A 1 5 ? 10.295 27.727 3.989 1.00 0.00 5 SER A CA 8
ATOM 7900 C C . SER A 1 5 ? 9.376 26.510 3.960 1.00 0.00 5 SER A C 8
ATOM 7901 O O . SER A 1 5 ? 8.451 26.435 3.151 1.00 0.00 5 SER A O 8
ATOM 7909 N N . SER A 1 6 ? 9.639 25.557 4.848 1.00 0.00 6 SER A N 8
ATOM 7910 C CA . SER A 1 6 ? 8.839 24.340 4.923 1.00 0.00 6 SER A CA 8
ATOM 7911 C C . SER A 1 6 ? 7.359 24.671 5.088 1.00 0.00 6 SER A C 8
ATOM 7912 O O . SER A 1 6 ? 6.993 25.819 5.339 1.00 0.00 6 SER A O 8
ATOM 7920 N N . GLY A 1 7 ? 6.512 23.657 4.945 1.00 0.00 7 GLY A N 8
ATOM 7921 C CA . GLY A 1 7 ? 5.082 23.860 5.081 1.00 0.00 7 GLY A CA 8
ATOM 7922 C C . GLY A 1 7 ? 4.274 22.837 4.306 1.00 0.00 7 GLY A C 8
ATOM 7923 O O . GLY A 1 7 ? 4.636 22.470 3.189 1.00 0.00 7 GLY A O 8
ATOM 7927 N N . GLU A 1 8 ? 3.179 22.375 4.902 1.00 0.00 8 GLU A N 8
ATOM 7928 C CA . GLU A 1 8 ? 2.321 21.387 4.260 1.00 0.00 8 GLU A CA 8
ATOM 7929 C C . GLU A 1 8 ? 1.132 22.059 3.579 1.00 0.00 8 GLU A C 8
ATOM 7930 O O . GLU A 1 8 ? 0.665 23.110 4.018 1.00 0.00 8 GLU A O 8
ATOM 7942 N N . ASP A 1 9 ? 0.649 21.444 2.505 1.00 0.00 9 ASP A N 8
ATOM 7943 C CA . ASP A 1 9 ? -0.486 21.982 1.763 1.00 0.00 9 ASP A CA 8
ATOM 7944 C C . ASP A 1 9 ? -1.786 21.312 2.198 1.00 0.00 9 ASP A C 8
ATOM 7945 O O . ASP A 1 9 ? -1.799 20.178 2.675 1.00 0.00 9 ASP A O 8
ATOM 7954 N N . PRO A 1 10 ? -2.907 22.030 2.030 1.00 0.00 10 PRO A N 8
ATOM 7955 C CA . PRO A 1 10 ? -4.232 21.526 2.399 1.00 0.00 10 PRO A CA 8
ATOM 7956 C C . PRO A 1 10 ? -4.700 20.399 1.483 1.00 0.00 10 PRO A C 8
ATOM 7957 O O . PRO A 1 10 ? -5.808 19.885 1.632 1.00 0.00 10 PRO A O 8
ATOM 7968 N N . PHE A 1 11 ? -3.848 20.021 0.537 1.00 0.00 11 PHE A N 8
ATOM 7969 C CA . PHE A 1 11 ? -4.175 18.955 -0.404 1.00 0.00 11 PHE A CA 8
ATOM 7970 C C . PHE A 1 11 ? -3.103 17.869 -0.389 1.00 0.00 11 PHE A C 8
ATOM 7971 O O . PHE A 1 11 ? -2.530 17.534 -1.425 1.00 0.00 11 PHE A O 8
ATOM 7988 N N . GLN A 1 12 ? -2.838 17.324 0.794 1.00 0.00 12 GLN A N 8
ATOM 7989 C CA . GLN A 1 12 ? -1.835 16.277 0.945 1.00 0.00 12 GLN A CA 8
ATOM 7990 C C . GLN A 1 12 ? -2.340 14.953 0.381 1.00 0.00 12 GLN A C 8
ATOM 7991 O O . GLN A 1 12 ? -3.541 14.681 0.353 1.00 0.00 12 GLN A O 8
ATOM 8005 N N . PRO A 1 13 ? -1.405 14.110 -0.080 1.00 0.00 13 PRO A N 8
ATOM 8006 C CA . PRO A 1 13 ? -1.732 12.801 -0.652 1.00 0.00 13 PRO A CA 8
ATOM 8007 C C . PRO A 1 13 ? -2.238 11.819 0.400 1.00 0.00 13 PRO A C 8
ATOM 8008 O O . PRO A 1 13 ? -2.275 12.134 1.588 1.00 0.00 13 PRO A O 8
ATOM 8019 N N . GLU A 1 14 ? -2.627 10.629 -0.047 1.00 0.00 14 GLU A N 8
ATOM 8020 C CA . GLU A 1 14 ? -3.131 9.602 0.857 1.00 0.00 14 GLU A CA 8
ATOM 8021 C C . GLU A 1 14 ? -2.041 8.587 1.190 1.00 0.00 14 GLU A C 8
ATOM 8022 O O . GLU A 1 14 ? -2.016 7.485 0.640 1.00 0.00 14 GLU A O 8
ATOM 8034 N N . ILE A 1 15 ? -1.143 8.967 2.092 1.00 0.00 15 ILE A N 8
ATOM 8035 C CA . ILE A 1 15 ? -0.052 8.090 2.498 1.00 0.00 15 ILE A CA 8
ATOM 8036 C C . ILE A 1 15 ? -0.159 7.727 3.976 1.00 0.00 15 ILE A C 8
ATOM 8037 O O . ILE A 1 15 ? -0.703 8.489 4.776 1.00 0.00 15 ILE A O 8
ATOM 8053 N N . LYS A 1 16 ? 0.364 6.559 4.331 1.00 0.00 16 LYS A N 8
ATOM 8054 C CA . LYS A 1 16 ? 0.331 6.094 5.713 1.00 0.00 16 LYS A CA 8
ATOM 8055 C C . LYS A 1 16 ? 1.713 5.633 6.165 1.00 0.00 16 LYS A C 8
ATOM 8056 O O . LYS A 1 16 ? 2.175 5.993 7.248 1.00 0.00 16 LYS A O 8
ATOM 8075 N N . VAL A 1 17 ? 2.369 4.836 5.329 1.00 0.00 17 VAL A N 8
ATOM 8076 C CA . VAL A 1 17 ? 3.700 4.328 5.641 1.00 0.00 17 VAL A CA 8
ATOM 8077 C C . VAL A 1 17 ? 3.646 3.307 6.773 1.00 0.00 17 VAL A C 8
ATOM 8078 O O . VAL A 1 17 ? 4.341 3.445 7.780 1.00 0.00 17 VAL A O 8
ATOM 8091 N N . ARG A 1 18 ? 2.817 2.283 6.600 1.00 0.00 18 ARG A N 8
ATOM 8092 C CA . ARG A 1 18 ? 2.673 1.239 7.607 1.00 0.00 18 ARG A CA 8
ATOM 8093 C C . ARG A 1 18 ? 3.643 0.091 7.344 1.00 0.00 18 ARG A C 8
ATOM 8094 O O . ARG A 1 18 ? 3.337 -1.070 7.615 1.00 0.00 18 ARG A O 8
ATOM 8115 N N . CYS A 1 19 ? 4.815 0.424 6.814 1.00 0.00 19 CYS A N 8
ATOM 8116 C CA . CYS A 1 19 ? 5.831 -0.577 6.512 1.00 0.00 19 CYS A CA 8
ATOM 8117 C C . CYS A 1 19 ? 6.324 -1.253 7.789 1.00 0.00 19 CYS A C 8
ATOM 8118 O O . CYS A 1 19 ? 6.111 -0.751 8.892 1.00 0.00 19 CYS A O 8
ATOM 8125 N N . VAL A 1 20 ? 6.985 -2.395 7.630 1.00 0.00 20 VAL A N 8
ATOM 8126 C CA . VAL A 1 20 ? 7.510 -3.139 8.768 1.00 0.00 20 VAL A CA 8
ATOM 8127 C C . VAL A 1 20 ? 8.753 -2.466 9.340 1.00 0.00 20 VAL A C 8
ATOM 8128 O O . VAL A 1 20 ? 8.916 -2.369 10.556 1.00 0.00 20 VAL A O 8
ATOM 8141 N N . CYS A 1 21 ? 9.627 -2.000 8.454 1.00 0.00 21 CYS A N 8
ATOM 8142 C CA . CYS A 1 21 ? 10.856 -1.335 8.869 1.00 0.00 21 CYS A CA 8
ATOM 8143 C C . CYS A 1 21 ? 10.583 -0.342 9.996 1.00 0.00 21 CYS A C 8
ATOM 8144 O O . CYS A 1 21 ? 11.447 -0.085 10.833 1.00 0.00 21 CYS A O 8
ATOM 8151 N N . GLY A 1 22 ? 9.375 0.213 10.008 1.00 0.00 22 GLY A N 8
ATOM 8152 C CA . GLY A 1 22 ? 9.010 1.170 11.036 1.00 0.00 22 GLY A CA 8
ATOM 8153 C C . GLY A 1 22 ? 9.585 2.548 10.775 1.00 0.00 22 GLY A C 8
ATOM 8154 O O . GLY A 1 22 ? 9.901 3.283 11.710 1.00 0.00 22 GLY A O 8
ATOM 8158 N N . ASN A 1 23 ? 9.724 2.899 9.501 1.00 0.00 23 ASN A N 8
ATOM 8159 C CA . ASN A 1 23 ? 10.268 4.197 9.120 1.00 0.00 23 ASN A CA 8
ATOM 8160 C C . ASN A 1 23 ? 9.172 5.106 8.570 1.00 0.00 23 ASN A C 8
ATOM 8161 O O . ASN A 1 23 ? 8.841 5.050 7.385 1.00 0.00 23 ASN A O 8
ATOM 8172 N N . SER A 1 24 ? 8.614 5.943 9.438 1.00 0.00 24 SER A N 8
ATOM 8173 C CA . SER A 1 24 ? 7.554 6.862 9.041 1.00 0.00 24 SER A CA 8
ATOM 8174 C C . SER A 1 24 ? 7.886 7.531 7.711 1.00 0.00 24 SER A C 8
ATOM 8175 O O . SER A 1 24 ? 6.992 7.895 6.945 1.00 0.00 24 SER A O 8
ATOM 8183 N N . LEU A 1 25 ? 9.177 7.692 7.442 1.00 0.00 25 LEU A N 8
ATOM 8184 C CA . LEU A 1 25 ? 9.629 8.318 6.204 1.00 0.00 25 LEU A CA 8
ATOM 8185 C C . LEU A 1 25 ? 8.989 7.650 4.991 1.00 0.00 25 LEU A C 8
ATOM 8186 O O . LEU A 1 25 ? 8.509 6.520 5.074 1.00 0.00 25 LEU A O 8
ATOM 8202 N N . GLU A 1 26 ? 8.988 8.357 3.865 1.00 0.00 26 GLU A N 8
ATOM 8203 C CA . GLU A 1 26 ? 8.408 7.831 2.635 1.00 0.00 26 GLU A CA 8
ATOM 8204 C C . GLU A 1 26 ? 9.137 8.380 1.412 1.00 0.00 26 GLU A C 8
ATOM 8205 O O . GLU A 1 26 ? 9.624 9.511 1.420 1.00 0.00 26 GLU A O 8
ATOM 8217 N N . THR A 1 27 ? 9.210 7.569 0.361 1.00 0.00 27 THR A N 8
ATOM 8218 C CA . THR A 1 27 ? 9.881 7.971 -0.869 1.00 0.00 27 THR A CA 8
ATOM 8219 C C . THR A 1 27 ? 8.892 8.083 -2.024 1.00 0.00 27 THR A C 8
ATOM 8220 O O . THR A 1 27 ? 7.737 7.674 -1.906 1.00 0.00 27 THR A O 8
ATOM 8231 N N . ASP A 1 28 ? 9.352 8.639 -3.139 1.00 0.00 28 ASP A N 8
ATOM 8232 C CA . ASP A 1 28 ? 8.508 8.804 -4.316 1.00 0.00 28 ASP A CA 8
ATOM 8233 C C . ASP A 1 28 ? 8.383 7.491 -5.083 1.00 0.00 28 ASP A C 8
ATOM 8234 O O . ASP A 1 28 ? 7.732 7.429 -6.126 1.00 0.00 28 ASP A O 8
ATOM 8243 N N . SER A 1 29 ? 9.013 6.444 -4.559 1.00 0.00 29 SER A N 8
ATOM 8244 C CA . SER A 1 29 ? 8.976 5.133 -5.197 1.00 0.00 29 SER A CA 8
ATOM 8245 C C . SER A 1 29 ? 8.520 4.062 -4.211 1.00 0.00 29 SER A C 8
ATOM 8246 O O . SER A 1 29 ? 9.336 3.433 -3.539 1.00 0.00 29 SER A O 8
ATOM 8254 N N . MET A 1 30 ? 7.208 3.860 -4.132 1.00 0.00 30 MET A N 8
ATOM 8255 C CA . MET A 1 30 ? 6.642 2.864 -3.229 1.00 0.00 30 MET A CA 8
ATOM 8256 C C . MET A 1 30 ? 5.423 2.194 -3.855 1.00 0.00 30 MET A C 8
ATOM 8257 O O . MET A 1 30 ? 4.941 2.619 -4.905 1.00 0.00 30 MET A O 8
ATOM 8271 N N . ILE A 1 31 ? 4.930 1.146 -3.204 1.00 0.00 31 ILE A N 8
ATOM 8272 C CA . ILE A 1 31 ? 3.767 0.419 -3.697 1.00 0.00 31 ILE A CA 8
ATOM 8273 C C . ILE A 1 31 ? 2.613 0.489 -2.703 1.00 0.00 31 ILE A C 8
ATOM 8274 O O . ILE A 1 31 ? 2.801 0.289 -1.503 1.00 0.00 31 ILE A O 8
ATOM 8290 N N . GLN A 1 32 ? 1.418 0.773 -3.211 1.00 0.00 32 GLN A N 8
ATOM 8291 C CA . GLN A 1 32 ? 0.232 0.868 -2.367 1.00 0.00 32 GLN A CA 8
ATOM 8292 C C . GLN A 1 32 ? -0.498 -0.469 -2.301 1.00 0.00 32 GLN A C 8
ATOM 8293 O O . GLN A 1 32 ? -0.442 -1.265 -3.239 1.00 0.00 32 GLN A O 8
ATOM 8307 N N . CYS A 1 33 ? -1.183 -0.710 -1.188 1.00 0.00 33 CYS A N 8
ATOM 8308 C CA . CYS A 1 33 ? -1.924 -1.951 -0.999 1.00 0.00 33 CYS A CA 8
ATOM 8309 C C . CYS A 1 33 ? -3.195 -1.959 -1.843 1.00 0.00 33 CYS A C 8
ATOM 8310 O O . CYS A 1 33 ? -4.024 -1.055 -1.741 1.00 0.00 33 CYS A O 8
ATOM 8317 N N . GLU A 1 34 ? -3.341 -2.986 -2.674 1.00 0.00 34 GLU A N 8
ATOM 8318 C CA . GLU A 1 34 ? -4.511 -3.111 -3.535 1.00 0.00 34 GLU A CA 8
ATOM 8319 C C . GLU A 1 34 ? -5.797 -2.927 -2.736 1.00 0.00 34 GLU A C 8
ATOM 8320 O O . GLU A 1 34 ? -6.745 -2.294 -3.201 1.00 0.00 34 GLU A O 8
ATOM 8332 N N . ASP A 1 35 ? -5.822 -3.484 -1.530 1.00 0.00 35 ASP A N 8
ATOM 8333 C CA . ASP A 1 35 ? -6.991 -3.382 -0.664 1.00 0.00 35 ASP A CA 8
ATOM 8334 C C . ASP A 1 35 ? -7.365 -1.922 -0.427 1.00 0.00 35 ASP A C 8
ATOM 8335 O O . ASP A 1 35 ? -6.515 -1.074 -0.157 1.00 0.00 35 ASP A O 8
ATOM 8344 N N . PRO A 1 36 ? -8.668 -1.621 -0.530 1.00 0.00 36 PRO A N 8
ATOM 8345 C CA . PRO A 1 36 ? -9.185 -0.264 -0.331 1.00 0.00 36 PRO A CA 8
ATOM 8346 C C . PRO A 1 36 ? -9.097 0.183 1.125 1.00 0.00 36 PRO A C 8
ATOM 8347 O O . PRO A 1 36 ? -8.599 1.269 1.422 1.00 0.00 36 PRO A O 8
ATOM 8358 N N . ARG A 1 37 ? -9.582 -0.663 2.028 1.00 0.00 37 ARG A N 8
ATOM 8359 C CA . ARG A 1 37 ? -9.558 -0.355 3.453 1.00 0.00 37 ARG A CA 8
ATOM 8360 C C . ARG A 1 37 ? -8.130 -0.109 3.932 1.00 0.00 37 ARG A C 8
ATOM 8361 O O . ARG A 1 37 ? -7.878 0.795 4.730 1.00 0.00 37 ARG A O 8
ATOM 8382 N N . CYS A 1 38 ? -7.199 -0.920 3.442 1.00 0.00 38 CYS A N 8
ATOM 8383 C CA . CYS A 1 38 ? -5.797 -0.793 3.820 1.00 0.00 38 CYS A CA 8
ATOM 8384 C C . CYS A 1 38 ? -5.165 0.430 3.161 1.00 0.00 38 CYS A C 8
ATOM 8385 O O . CYS A 1 38 ? -4.831 1.407 3.832 1.00 0.00 38 CYS A O 8
ATOM 8392 N N . HIS A 1 39 ? -5.004 0.369 1.843 1.00 0.00 39 HIS A N 8
ATOM 8393 C CA . HIS A 1 39 ? -4.413 1.471 1.093 1.00 0.00 39 HIS A CA 8
ATOM 8394 C C . HIS A 1 39 ? -3.156 1.989 1.787 1.00 0.00 39 HIS A C 8
ATOM 8395 O O . HIS A 1 39 ? -2.925 3.196 1.856 1.00 0.00 39 HIS A O 8
ATOM 8410 N N . VAL A 1 40 ? -2.348 1.068 2.302 1.00 0.00 40 VAL A N 8
ATOM 8411 C CA . VAL A 1 40 ? -1.115 1.431 2.991 1.00 0.00 40 VAL A CA 8
ATOM 8412 C C . VAL A 1 40 ? 0.077 1.391 2.041 1.00 0.00 40 VAL A C 8
ATOM 8413 O O . VAL A 1 40 ? 0.089 0.628 1.075 1.00 0.00 40 VAL A O 8
ATOM 8426 N N . TRP A 1 41 ? 1.078 2.217 2.322 1.00 0.00 41 TRP A N 8
ATOM 8427 C CA . TRP A 1 41 ? 2.276 2.276 1.493 1.00 0.00 41 TRP A CA 8
ATOM 8428 C C . TRP A 1 41 ? 3.382 1.400 2.071 1.00 0.00 41 TRP A C 8
ATOM 8429 O O . TRP A 1 41 ? 3.527 1.292 3.288 1.00 0.00 41 TRP A O 8
ATOM 8450 N N . GLN A 1 42 ? 4.158 0.777 1.190 1.00 0.00 42 GLN A N 8
ATOM 8451 C CA . GLN A 1 42 ? 5.251 -0.090 1.615 1.00 0.00 42 GLN A CA 8
ATOM 8452 C C . GLN A 1 42 ? 6.470 0.089 0.716 1.00 0.00 42 GLN A C 8
ATOM 8453 O O . GLN A 1 42 ? 6.400 -0.131 -0.493 1.00 0.00 42 GLN A O 8
ATOM 8467 N N . HIS A 1 43 ? 7.587 0.491 1.315 1.00 0.00 43 HIS A N 8
ATOM 8468 C CA . HIS A 1 43 ? 8.822 0.700 0.568 1.00 0.00 43 HIS A CA 8
ATOM 8469 C C . HIS A 1 43 ? 9.112 -0.488 -0.345 1.00 0.00 43 HIS A C 8
ATOM 8470 O O . HIS A 1 43 ? 9.016 -1.642 0.072 1.00 0.00 43 HIS A O 8
ATOM 8484 N N . VAL A 1 44 ? 9.468 -0.197 -1.592 1.00 0.00 44 VAL A N 8
ATOM 8485 C CA . VAL A 1 44 ? 9.773 -1.240 -2.563 1.00 0.00 44 VAL A CA 8
ATOM 8486 C C . VAL A 1 44 ? 10.931 -2.111 -2.089 1.00 0.00 44 VAL A C 8
ATOM 8487 O O . VAL A 1 44 ? 10.907 -3.331 -2.243 1.00 0.00 44 VAL A O 8
ATOM 8500 N N . GLY A 1 45 ? 11.945 -1.474 -1.512 1.00 0.00 45 GLY A N 8
ATOM 8501 C CA . GLY A 1 45 ? 13.099 -2.206 -1.023 1.00 0.00 45 GLY A CA 8
ATOM 8502 C C . GLY A 1 45 ? 12.889 -2.754 0.374 1.00 0.00 45 GLY A C 8
ATOM 8503 O O . GLY A 1 45 ? 13.845 -2.928 1.131 1.00 0.00 45 GLY A O 8
ATOM 8507 N N . CYS A 1 46 ? 11.635 -3.024 0.720 1.00 0.00 46 CYS A N 8
ATOM 8508 C CA . CYS A 1 46 ? 11.301 -3.553 2.037 1.00 0.00 46 CYS A CA 8
ATOM 8509 C C . CYS A 1 46 ? 10.486 -4.837 1.917 1.00 0.00 46 CYS A C 8
ATOM 8510 O O . CYS A 1 46 ? 10.678 -5.782 2.682 1.00 0.00 46 CYS A O 8
ATOM 8517 N N . VAL A 1 47 ? 9.574 -4.865 0.949 1.00 0.00 47 VAL A N 8
ATOM 8518 C CA . VAL A 1 47 ? 8.730 -6.033 0.727 1.00 0.00 47 VAL A CA 8
ATOM 8519 C C . VAL A 1 47 ? 9.060 -6.704 -0.601 1.00 0.00 47 VAL A C 8
ATOM 8520 O O . VAL A 1 47 ? 9.305 -7.910 -0.655 1.00 0.00 47 VAL A O 8
ATOM 8533 N N . ILE A 1 48 ? 9.064 -5.916 -1.671 1.00 0.00 48 ILE A N 8
ATOM 8534 C CA . ILE A 1 48 ? 9.365 -6.434 -3.000 1.00 0.00 48 ILE A CA 8
ATOM 8535 C C . ILE A 1 48 ? 10.729 -7.116 -3.028 1.00 0.00 48 ILE A C 8
ATOM 8536 O O . ILE A 1 48 ? 11.761 -6.459 -3.174 1.00 0.00 48 ILE A O 8
ATOM 8552 N N . LEU A 1 49 ? 10.727 -8.437 -2.889 1.00 0.00 49 LEU A N 8
ATOM 8553 C CA . LEU A 1 49 ? 11.964 -9.209 -2.900 1.00 0.00 49 LEU A CA 8
ATOM 8554 C C . LEU A 1 49 ? 12.487 -9.380 -4.323 1.00 0.00 49 LEU A C 8
ATOM 8555 O O . LEU A 1 49 ? 13.574 -8.916 -4.670 1.00 0.00 49 LEU A O 8
ATOM 8571 N N . PRO A 1 50 ? 11.696 -10.058 -5.167 1.00 0.00 50 PRO A N 8
ATOM 8572 C CA . PRO A 1 50 ? 12.057 -10.302 -6.567 1.00 0.00 50 PRO A CA 8
ATOM 8573 C C . PRO A 1 50 ? 12.025 -9.028 -7.404 1.00 0.00 50 PRO A C 8
ATOM 8574 O O . PRO A 1 50 ? 11.217 -8.133 -7.159 1.00 0.00 50 PRO A O 8
ATOM 8585 N N . ASP A 1 51 ? 12.908 -8.955 -8.394 1.00 0.00 51 ASP A N 8
ATOM 8586 C CA . ASP A 1 51 ? 12.979 -7.791 -9.270 1.00 0.00 51 ASP A CA 8
ATOM 8587 C C . ASP A 1 51 ? 12.426 -8.117 -10.654 1.00 0.00 51 ASP A C 8
ATOM 8588 O O . ASP A 1 51 ? 13.157 -8.108 -11.644 1.00 0.00 51 ASP A O 8
ATOM 8597 N N . LYS A 1 52 ? 11.131 -8.406 -10.714 1.00 0.00 52 LYS A N 8
ATOM 8598 C CA . LYS A 1 52 ? 10.478 -8.735 -11.976 1.00 0.00 52 LYS A CA 8
ATOM 8599 C C . LYS A 1 52 ? 10.497 -7.542 -12.926 1.00 0.00 52 LYS A C 8
ATOM 8600 O O . LYS A 1 52 ? 11.044 -7.603 -14.027 1.00 0.00 52 LYS A O 8
ATOM 8619 N N . PRO A 1 53 ? 9.887 -6.429 -12.492 1.00 0.00 53 PRO A N 8
ATOM 8620 C CA . PRO A 1 53 ? 9.822 -5.200 -13.288 1.00 0.00 53 PRO A CA 8
ATOM 8621 C C . PRO A 1 53 ? 11.181 -4.522 -13.419 1.00 0.00 53 PRO A C 8
ATOM 8622 O O . PRO A 1 53 ? 11.513 -3.972 -14.469 1.00 0.00 53 PRO A O 8
ATOM 8633 N N . MET A 1 54 ? 11.965 -4.565 -12.346 1.00 0.00 54 MET A N 8
ATOM 8634 C CA . MET A 1 54 ? 13.289 -3.955 -12.342 1.00 0.00 54 MET A CA 8
ATOM 8635 C C . MET A 1 54 ? 13.203 -2.464 -12.653 1.00 0.00 54 MET A C 8
ATOM 8636 O O . MET A 1 54 ? 14.020 -1.928 -13.401 1.00 0.00 54 MET A O 8
ATOM 8650 N N . ASP A 1 55 ? 12.207 -1.801 -12.075 1.00 0.00 55 ASP A N 8
ATOM 8651 C CA . ASP A 1 55 ? 12.015 -0.372 -12.289 1.00 0.00 55 ASP A CA 8
ATOM 8652 C C . ASP A 1 55 ? 11.906 -0.056 -13.778 1.00 0.00 55 ASP A C 8
ATOM 8653 O O . ASP A 1 55 ? 12.445 0.944 -14.252 1.00 0.00 55 ASP A O 8
ATOM 8662 N N . GLY A 1 56 ? 11.206 -0.916 -14.511 1.00 0.00 56 GLY A N 8
ATOM 8663 C CA . GLY A 1 56 ? 11.040 -0.711 -15.938 1.00 0.00 56 GLY A CA 8
ATOM 8664 C C . GLY A 1 56 ? 9.686 -1.174 -16.437 1.00 0.00 56 GLY A C 8
ATOM 8665 O O . GLY A 1 56 ? 8.658 -0.875 -15.830 1.00 0.00 56 GLY A O 8
ATOM 8669 N N . ASN A 1 57 ? 9.684 -1.904 -17.548 1.00 0.00 57 ASN A N 8
ATOM 8670 C CA . ASN A 1 57 ? 8.444 -2.407 -18.129 1.00 0.00 57 ASN A CA 8
ATOM 8671 C C . ASN A 1 57 ? 8.522 -3.914 -18.355 1.00 0.00 57 ASN A C 8
ATOM 8672 O O . ASN A 1 57 ? 9.463 -4.429 -18.958 1.00 0.00 57 ASN A O 8
ATOM 8683 N N . PRO A 1 58 ? 7.507 -4.639 -17.860 1.00 0.00 58 PRO A N 8
ATOM 8684 C CA . PRO A 1 58 ? 6.381 -4.037 -17.140 1.00 0.00 58 PRO A CA 8
ATOM 8685 C C . PRO A 1 58 ? 6.789 -3.495 -15.775 1.00 0.00 58 PRO A C 8
ATOM 8686 O O . PRO A 1 58 ? 7.636 -4.061 -15.083 1.00 0.00 58 PRO A O 8
ATOM 8697 N N . PRO A 1 59 ? 6.173 -2.373 -15.374 1.00 0.00 59 PRO A N 8
ATOM 8698 C CA . PRO A 1 59 ? 6.456 -1.731 -14.087 1.00 0.00 59 PRO A CA 8
ATOM 8699 C C . PRO A 1 59 ? 5.944 -2.549 -12.907 1.00 0.00 59 PRO A C 8
ATOM 8700 O O . PRO A 1 59 ? 5.410 -3.645 -13.083 1.00 0.00 59 PRO A O 8
ATOM 8711 N N . LEU A 1 60 ? 6.111 -2.011 -11.703 1.00 0.00 60 LEU A N 8
ATOM 8712 C CA . LEU A 1 60 ? 5.665 -2.692 -10.493 1.00 0.00 60 LEU A CA 8
ATOM 8713 C C . LEU A 1 60 ? 4.261 -3.260 -10.673 1.00 0.00 60 LEU A C 8
ATOM 8714 O O . LEU A 1 60 ? 3.427 -2.704 -11.388 1.00 0.00 60 LEU A O 8
ATOM 8730 N N . PRO A 1 61 ? 3.991 -4.394 -10.009 1.00 0.00 61 PRO A N 8
ATOM 8731 C CA . PRO A 1 61 ? 2.688 -5.061 -10.078 1.00 0.00 61 PRO A CA 8
ATOM 8732 C C . PRO A 1 61 ? 1.594 -4.270 -9.369 1.00 0.00 61 PRO A C 8
ATOM 8733 O O . PRO A 1 61 ? 1.736 -3.906 -8.203 1.00 0.00 61 PRO A O 8
ATOM 8744 N N . GLU A 1 62 ? 0.502 -4.009 -10.082 1.00 0.00 62 GLU A N 8
ATOM 8745 C CA . GLU A 1 62 ? -0.616 -3.261 -9.519 1.00 0.00 62 GLU A CA 8
ATOM 8746 C C . GLU A 1 62 ? -1.231 -4.007 -8.339 1.00 0.00 62 GLU A C 8
ATOM 8747 O O . GLU A 1 62 ? -1.298 -3.485 -7.227 1.00 0.00 62 GLU A O 8
ATOM 8759 N N . SER A 1 63 ? -1.680 -5.233 -8.591 1.00 0.00 63 SER A N 8
ATOM 8760 C CA . SER A 1 63 ? -2.295 -6.051 -7.552 1.00 0.00 63 SER A CA 8
ATOM 8761 C C . SER A 1 63 ? -1.256 -6.497 -6.527 1.00 0.00 63 SER A C 8
ATOM 8762 O O . SER A 1 63 ? -0.534 -7.471 -6.742 1.00 0.00 63 SER A O 8
ATOM 8770 N N . PHE A 1 64 ? -1.187 -5.777 -5.412 1.00 0.00 64 PHE A N 8
ATOM 8771 C CA . PHE A 1 64 ? -0.237 -6.097 -4.354 1.00 0.00 64 PHE A CA 8
ATOM 8772 C C . PHE A 1 64 ? -0.910 -6.048 -2.985 1.00 0.00 64 PHE A C 8
ATOM 8773 O O . PHE A 1 64 ? -1.952 -5.413 -2.816 1.00 0.00 64 PHE A O 8
ATOM 8790 N N . TYR A 1 65 ? -0.308 -6.722 -2.012 1.00 0.00 65 TYR A N 8
ATOM 8791 C CA . TYR A 1 65 ? -0.850 -6.758 -0.659 1.00 0.00 65 TYR A CA 8
ATOM 8792 C C . TYR A 1 65 ? 0.270 -6.789 0.377 1.00 0.00 65 TYR A C 8
ATOM 8793 O O . TYR A 1 65 ? 1.088 -7.710 0.396 1.00 0.00 65 TYR A O 8
ATOM 8811 N N . CYS A 1 66 ? 0.300 -5.777 1.237 1.00 0.00 66 CYS A N 8
ATOM 8812 C CA . CYS A 1 66 ? 1.319 -5.687 2.276 1.00 0.00 66 CYS A CA 8
ATOM 8813 C C . CYS A 1 66 ? 1.419 -6.995 3.055 1.00 0.00 66 CYS A C 8
ATOM 8814 O O . CYS A 1 66 ? 0.692 -7.949 2.780 1.00 0.00 66 CYS A O 8
ATOM 8821 N N . GLU A 1 67 ? 2.324 -7.030 4.028 1.00 0.00 67 GLU A N 8
ATOM 8822 C CA . GLU A 1 67 ? 2.519 -8.221 4.846 1.00 0.00 67 GLU A CA 8
ATOM 8823 C C . GLU A 1 67 ? 1.317 -8.460 5.755 1.00 0.00 67 GLU A C 8
ATOM 8824 O O . GLU A 1 67 ? 1.103 -9.572 6.240 1.00 0.00 67 GLU A O 8
ATOM 8836 N N . ILE A 1 68 ? 0.536 -7.409 5.982 1.00 0.00 68 ILE A N 8
ATOM 8837 C CA . ILE A 1 68 ? -0.644 -7.504 6.832 1.00 0.00 68 ILE A CA 8
ATOM 8838 C C . ILE A 1 68 ? -1.848 -8.011 6.046 1.00 0.00 68 ILE A C 8
ATOM 8839 O O . ILE A 1 68 ? -2.751 -8.634 6.605 1.00 0.00 68 ILE A O 8
ATOM 8855 N N . CYS A 1 69 ? -1.854 -7.741 4.744 1.00 0.00 69 CYS A N 8
ATOM 8856 C CA . CYS A 1 69 ? -2.946 -8.171 3.879 1.00 0.00 69 CYS A CA 8
ATOM 8857 C C . CYS A 1 69 ? -2.708 -9.588 3.366 1.00 0.00 69 CYS A C 8
ATOM 8858 O O . CYS A 1 69 ? -3.601 -10.434 3.412 1.00 0.00 69 CYS A O 8
ATOM 8865 N N . ARG A 1 70 ? -1.498 -9.838 2.876 1.00 0.00 70 ARG A N 8
ATOM 8866 C CA . ARG A 1 70 ? -1.142 -11.152 2.353 1.00 0.00 70 ARG A CA 8
ATOM 8867 C C . ARG A 1 70 ? -1.472 -12.247 3.363 1.00 0.00 70 ARG A C 8
ATOM 8868 O O . ARG A 1 70 ? -1.980 -13.308 3.000 1.00 0.00 70 ARG A O 8
ATOM 8889 N N . LEU A 1 71 ? -1.178 -11.982 4.631 1.00 0.00 71 LEU A N 8
ATOM 8890 C CA . LEU A 1 71 ? -1.442 -12.945 5.695 1.00 0.00 71 LEU A CA 8
ATOM 8891 C C . LEU A 1 71 ? -2.933 -13.252 5.793 1.00 0.00 71 LEU A C 8
ATOM 8892 O O . LEU A 1 71 ? -3.328 -14.378 6.100 1.00 0.00 71 LEU A O 8
ATOM 8908 N N . THR A 1 72 ? -3.759 -12.245 5.528 1.00 0.00 72 THR A N 8
ATOM 8909 C CA . THR A 1 72 ? -5.206 -12.407 5.585 1.00 0.00 72 THR A CA 8
ATOM 8910 C C . THR A 1 72 ? -5.748 -12.968 4.275 1.00 0.00 72 THR A C 8
ATOM 8911 O O . THR A 1 72 ? -6.350 -12.245 3.481 1.00 0.00 72 THR A O 8
ATOM 8922 N N . SER A 1 73 ? -5.533 -14.261 4.056 1.00 0.00 73 SER A N 8
ATOM 8923 C CA . SER A 1 73 ? -5.998 -14.918 2.840 1.00 0.00 73 SER A CA 8
ATOM 8924 C C . SER A 1 73 ? -5.880 -16.434 2.963 1.00 0.00 73 SER A C 8
ATOM 8925 O O . SER A 1 73 ? -4.823 -16.960 3.310 1.00 0.00 73 SER A O 8
ATOM 8933 N N . GLY A 1 74 ? -6.975 -17.132 2.676 1.00 0.00 74 GLY A N 8
ATOM 8934 C CA . GLY A 1 74 ? -6.974 -18.581 2.760 1.00 0.00 74 GLY A CA 8
ATOM 8935 C C . GLY A 1 74 ? -6.392 -19.233 1.522 1.00 0.00 74 GLY A C 8
ATOM 8936 O O . GLY A 1 74 ? -6.969 -19.180 0.436 1.00 0.00 74 GLY A O 8
ATOM 8940 N N . PRO A 1 75 ? -5.219 -19.865 1.678 1.00 0.00 75 PRO A N 8
ATOM 8941 C CA . PRO A 1 75 ? -4.532 -20.542 0.573 1.00 0.00 75 PRO A CA 8
ATOM 8942 C C . PRO A 1 75 ? -5.262 -21.802 0.121 1.00 0.00 75 PRO A C 8
ATOM 8943 O O . PRO A 1 75 ? -5.311 -22.796 0.845 1.00 0.00 75 PRO A O 8
ATOM 8954 N N . SER A 1 76 ? -5.829 -21.752 -1.080 1.00 0.00 76 SER A N 8
ATOM 8955 C CA . SER A 1 76 ? -6.560 -22.889 -1.628 1.00 0.00 76 SER A CA 8
ATOM 8956 C C . SER A 1 76 ? -5.950 -23.341 -2.951 1.00 0.00 76 SER A C 8
ATOM 8957 O O . SER A 1 76 ? -5.804 -22.550 -3.883 1.00 0.00 76 SER A O 8
ATOM 8965 N N . SER A 1 77 ? -5.594 -24.620 -3.025 1.00 0.00 77 SER A N 8
ATOM 8966 C CA . SER A 1 77 ? -4.996 -25.178 -4.232 1.00 0.00 77 SER A CA 8
ATOM 8967 C C . SER A 1 77 ? -5.613 -24.557 -5.482 1.00 0.00 77 SER A C 8
ATOM 8968 O O . SER A 1 77 ? -4.912 -23.985 -6.315 1.00 0.00 77 SER A O 8
ATOM 8976 N N . GLY A 1 78 ? -6.932 -24.675 -5.604 1.00 0.00 78 GLY A N 8
ATOM 8977 C CA . GLY A 1 78 ? -7.622 -24.122 -6.754 1.00 0.00 78 GLY A CA 8
ATOM 8978 C C . GLY A 1 78 ? -7.168 -24.745 -8.059 1.00 0.00 78 GLY A C 8
ATOM 8979 O O . GLY A 1 78 ? -7.949 -24.785 -9.008 1.00 0.00 78 GLY A O 8
ATOM 8985 N N . GLY A 1 1 ? 3.657 37.131 8.478 1.00 0.00 1 GLY A N 9
ATOM 8986 C CA . GLY A 1 1 ? 3.476 35.827 9.089 1.00 0.00 1 GLY A CA 9
ATOM 8987 C C . GLY A 1 1 ? 2.214 35.134 8.615 1.00 0.00 1 GLY A C 9
ATOM 8988 O O . GLY A 1 1 ? 1.331 35.767 8.035 1.00 0.00 1 GLY A O 9
ATOM 8992 N N . SER A 1 2 ? 2.129 33.831 8.859 1.00 0.00 2 SER A N 9
ATOM 8993 C CA . SER A 1 2 ? 0.968 33.050 8.448 1.00 0.00 2 SER A CA 9
ATOM 8994 C C . SER A 1 2 ? 0.794 31.824 9.339 1.00 0.00 2 SER A C 9
ATOM 8995 O O . SER A 1 2 ? 1.754 31.335 9.935 1.00 0.00 2 SER A O 9
ATOM 9003 N N . SER A 1 3 ? -0.438 31.332 9.424 1.00 0.00 3 SER A N 9
ATOM 9004 C CA . SER A 1 3 ? -0.740 30.165 10.245 1.00 0.00 3 SER A CA 9
ATOM 9005 C C . SER A 1 3 ? -2.134 29.629 9.935 1.00 0.00 3 SER A C 9
ATOM 9006 O O . SER A 1 3 ? -3.081 30.395 9.762 1.00 0.00 3 SER A O 9
ATOM 9014 N N . GLY A 1 4 ? -2.251 28.306 9.868 1.00 0.00 4 GLY A N 9
ATOM 9015 C CA . GLY A 1 4 ? -3.533 27.689 9.579 1.00 0.00 4 GLY A CA 9
ATOM 9016 C C . GLY A 1 4 ? -3.435 26.626 8.503 1.00 0.00 4 GLY A C 9
ATOM 9017 O O . GLY A 1 4 ? -3.201 26.936 7.334 1.00 0.00 4 GLY A O 9
ATOM 9021 N N . SER A 1 5 ? -3.612 25.369 8.897 1.00 0.00 5 SER A N 9
ATOM 9022 C CA . SER A 1 5 ? -3.537 24.256 7.958 1.00 0.00 5 SER A CA 9
ATOM 9023 C C . SER A 1 5 ? -4.407 23.093 8.424 1.00 0.00 5 SER A C 9
ATOM 9024 O O . SER A 1 5 ? -4.984 23.131 9.511 1.00 0.00 5 SER A O 9
ATOM 9032 N N . SER A 1 6 ? -4.495 22.058 7.594 1.00 0.00 6 SER A N 9
ATOM 9033 C CA . SER A 1 6 ? -5.298 20.885 7.918 1.00 0.00 6 SER A CA 9
ATOM 9034 C C . SER A 1 6 ? -4.443 19.621 7.904 1.00 0.00 6 SER A C 9
ATOM 9035 O O . SER A 1 6 ? -3.235 19.678 7.678 1.00 0.00 6 SER A O 9
ATOM 9043 N N . GLY A 1 7 ? -5.080 18.480 8.147 1.00 0.00 7 GLY A N 9
ATOM 9044 C CA . GLY A 1 7 ? -4.363 17.218 8.158 1.00 0.00 7 GLY A CA 9
ATOM 9045 C C . GLY A 1 7 ? -4.104 16.686 6.763 1.00 0.00 7 GLY A C 9
ATOM 9046 O O . GLY A 1 7 ? -4.389 15.525 6.472 1.00 0.00 7 GLY A O 9
ATOM 9050 N N . GLU A 1 8 ? -3.564 17.538 5.897 1.00 0.00 8 GLU A N 9
ATOM 9051 C CA . GLU A 1 8 ? -3.270 17.147 4.523 1.00 0.00 8 GLU A CA 9
ATOM 9052 C C . GLU A 1 8 ? -2.468 18.230 3.809 1.00 0.00 8 GLU A C 9
ATOM 9053 O O . GLU A 1 8 ? -2.681 19.423 4.030 1.00 0.00 8 GLU A O 9
ATOM 9065 N N . ASP A 1 9 ? -1.545 17.807 2.952 1.00 0.00 9 ASP A N 9
ATOM 9066 C CA . ASP A 1 9 ? -0.711 18.741 2.204 1.00 0.00 9 ASP A CA 9
ATOM 9067 C C . ASP A 1 9 ? -1.078 18.731 0.723 1.00 0.00 9 ASP A C 9
ATOM 9068 O O . ASP A 1 9 ? -1.616 17.756 0.198 1.00 0.00 9 ASP A O 9
ATOM 9077 N N . PRO A 1 10 ? -0.782 19.842 0.033 1.00 0.00 10 PRO A N 9
ATOM 9078 C CA . PRO A 1 10 ? -1.073 19.986 -1.397 1.00 0.00 10 PRO A CA 9
ATOM 9079 C C . PRO A 1 10 ? -0.187 19.095 -2.261 1.00 0.00 10 PRO A C 9
ATOM 9080 O O . PRO A 1 10 ? -0.676 18.376 -3.133 1.00 0.00 10 PRO A O 9
ATOM 9091 N N . PHE A 1 11 ? 1.117 19.147 -2.014 1.00 0.00 11 PHE A N 9
ATOM 9092 C CA . PHE A 1 11 ? 2.071 18.344 -2.771 1.00 0.00 11 PHE A CA 9
ATOM 9093 C C . PHE A 1 11 ? 2.509 17.121 -1.969 1.00 0.00 11 PHE A C 9
ATOM 9094 O O . PHE A 1 11 ? 3.476 16.448 -2.325 1.00 0.00 11 PHE A O 9
ATOM 9111 N N . GLN A 1 12 ? 1.791 16.843 -0.886 1.00 0.00 12 GLN A N 9
ATOM 9112 C CA . GLN A 1 12 ? 2.107 15.703 -0.034 1.00 0.00 12 GLN A CA 9
ATOM 9113 C C . GLN A 1 12 ? 0.841 15.121 0.588 1.00 0.00 12 GLN A C 9
ATOM 9114 O O . GLN A 1 12 ? 0.260 15.685 1.515 1.00 0.00 12 GLN A O 9
ATOM 9128 N N . PRO A 1 13 ? 0.402 13.966 0.066 1.00 0.00 13 PRO A N 9
ATOM 9129 C CA . PRO A 1 13 ? -0.799 13.282 0.555 1.00 0.00 13 PRO A CA 9
ATOM 9130 C C . PRO A 1 13 ? -0.605 12.693 1.948 1.00 0.00 13 PRO A C 9
ATOM 9131 O O . PRO A 1 13 ? 0.449 12.861 2.561 1.00 0.00 13 PRO A O 9
ATOM 9142 N N . GLU A 1 14 ? -1.627 12.002 2.441 1.00 0.00 14 GLU A N 9
ATOM 9143 C CA . GLU A 1 14 ? -1.567 11.388 3.762 1.00 0.00 14 GLU A CA 9
ATOM 9144 C C . GLU A 1 14 ? -1.069 9.948 3.671 1.00 0.00 14 GLU A C 9
ATOM 9145 O O . GLU A 1 14 ? -1.861 9.005 3.678 1.00 0.00 14 GLU A O 9
ATOM 9157 N N . ILE A 1 15 ? 0.247 9.788 3.586 1.00 0.00 15 ILE A N 9
ATOM 9158 C CA . ILE A 1 15 ? 0.851 8.465 3.495 1.00 0.00 15 ILE A CA 9
ATOM 9159 C C . ILE A 1 15 ? 0.906 7.790 4.861 1.00 0.00 15 ILE A C 9
ATOM 9160 O O . ILE A 1 15 ? 1.210 8.428 5.869 1.00 0.00 15 ILE A O 9
ATOM 9176 N N . LYS A 1 16 ? 0.613 6.495 4.887 1.00 0.00 16 LYS A N 9
ATOM 9177 C CA . LYS A 1 16 ? 0.632 5.730 6.129 1.00 0.00 16 LYS A CA 9
ATOM 9178 C C . LYS A 1 16 ? 2.036 5.215 6.429 1.00 0.00 16 LYS A C 9
ATOM 9179 O O . LYS A 1 16 ? 2.573 5.442 7.513 1.00 0.00 16 LYS A O 9
ATOM 9198 N N . VAL A 1 17 ? 2.626 4.520 5.461 1.00 0.00 17 VAL A N 9
ATOM 9199 C CA . VAL A 1 17 ? 3.968 3.974 5.621 1.00 0.00 17 VAL A CA 9
ATOM 9200 C C . VAL A 1 17 ? 3.975 2.812 6.607 1.00 0.00 17 VAL A C 9
ATOM 9201 O O . VAL A 1 17 ? 4.771 2.786 7.546 1.00 0.00 17 VAL A O 9
ATOM 9214 N N . ARG A 1 18 ? 3.084 1.851 6.387 1.00 0.00 18 ARG A N 9
ATOM 9215 C CA . ARG A 1 18 ? 2.987 0.685 7.256 1.00 0.00 18 ARG A CA 9
ATOM 9216 C C . ARG A 1 18 ? 4.025 -0.366 6.875 1.00 0.00 18 ARG A C 9
ATOM 9217 O O . ARG A 1 18 ? 3.750 -1.566 6.905 1.00 0.00 18 ARG A O 9
ATOM 9238 N N . CYS A 1 19 ? 5.219 0.092 6.515 1.00 0.00 19 CYS A N 9
ATOM 9239 C CA . CYS A 1 19 ? 6.299 -0.807 6.126 1.00 0.00 19 CYS A CA 9
ATOM 9240 C C . CYS A 1 19 ? 6.797 -1.609 7.325 1.00 0.00 19 CYS A C 9
ATOM 9241 O O . CYS A 1 19 ? 6.488 -1.289 8.473 1.00 0.00 19 CYS A O 9
ATOM 9248 N N . VAL A 1 20 ? 7.571 -2.655 7.050 1.00 0.00 20 VAL A N 9
ATOM 9249 C CA . VAL A 1 20 ? 8.113 -3.503 8.105 1.00 0.00 20 VAL A CA 9
ATOM 9250 C C . VAL A 1 20 ? 9.292 -2.830 8.799 1.00 0.00 20 VAL A C 9
ATOM 9251 O O . VAL A 1 20 ? 9.371 -2.804 10.028 1.00 0.00 20 VAL A O 9
ATOM 9264 N N . CYS A 1 21 ? 10.207 -2.285 8.005 1.00 0.00 21 CYS A N 9
ATOM 9265 C CA . CYS A 1 21 ? 11.383 -1.611 8.542 1.00 0.00 21 CYS A CA 9
ATOM 9266 C C . CYS A 1 21 ? 11.039 -0.854 9.822 1.00 0.00 21 CYS A C 9
ATOM 9267 O O . CYS A 1 21 ? 11.859 -0.750 10.733 1.00 0.00 21 CYS A O 9
ATOM 9274 N N . GLY A 1 22 ? 9.820 -0.327 9.882 1.00 0.00 22 GLY A N 9
ATOM 9275 C CA . GLY A 1 22 ? 9.389 0.413 11.054 1.00 0.00 22 GLY A CA 9
ATOM 9276 C C . GLY A 1 22 ? 9.807 1.869 11.006 1.00 0.00 22 GLY A C 9
ATOM 9277 O O . GLY A 1 22 ? 10.137 2.460 12.033 1.00 0.00 22 GLY A O 9
ATOM 9281 N N . ASN A 1 23 ? 9.796 2.447 9.810 1.00 0.00 23 ASN A N 9
ATOM 9282 C CA . ASN A 1 23 ? 10.180 3.843 9.632 1.00 0.00 23 ASN A CA 9
ATOM 9283 C C . ASN A 1 23 ? 8.979 4.689 9.221 1.00 0.00 23 ASN A C 9
ATOM 9284 O O . ASN A 1 23 ? 8.066 4.207 8.550 1.00 0.00 23 ASN A O 9
ATOM 9295 N N . SER A 1 24 ? 8.986 5.955 9.628 1.00 0.00 24 SER A N 9
ATOM 9296 C CA . SER A 1 24 ? 7.896 6.868 9.305 1.00 0.00 24 SER A CA 9
ATOM 9297 C C . SER A 1 24 ? 8.278 7.781 8.144 1.00 0.00 24 SER A C 9
ATOM 9298 O O . SER A 1 24 ? 7.817 8.920 8.056 1.00 0.00 24 SER A O 9
ATOM 9306 N N . LEU A 1 25 ? 9.124 7.273 7.254 1.00 0.00 25 LEU A N 9
ATOM 9307 C CA . LEU A 1 25 ? 9.569 8.040 6.096 1.00 0.00 25 LEU A CA 9
ATOM 9308 C C . LEU A 1 25 ? 8.992 7.465 4.807 1.00 0.00 25 LEU A C 9
ATOM 9309 O O . LEU A 1 25 ? 8.593 6.302 4.759 1.00 0.00 25 LEU A O 9
ATOM 9325 N N . GLU A 1 26 ? 8.953 8.288 3.763 1.00 0.00 26 GLU A N 9
ATOM 9326 C CA . GLU A 1 26 ? 8.426 7.860 2.473 1.00 0.00 26 GLU A CA 9
ATOM 9327 C C . GLU A 1 26 ? 9.318 8.344 1.333 1.00 0.00 26 GLU A C 9
ATOM 9328 O O . GLU A 1 26 ? 9.819 9.468 1.355 1.00 0.00 26 GLU A O 9
ATOM 9340 N N . THR A 1 27 ? 9.514 7.485 0.337 1.00 0.00 27 THR A N 9
ATOM 9341 C CA . THR A 1 27 ? 10.346 7.823 -0.811 1.00 0.00 27 THR A CA 9
ATOM 9342 C C . THR A 1 27 ? 9.559 7.712 -2.112 1.00 0.00 27 THR A C 9
ATOM 9343 O O . THR A 1 27 ? 8.362 7.425 -2.102 1.00 0.00 27 THR A O 9
ATOM 9354 N N . ASP A 1 28 ? 10.239 7.942 -3.230 1.00 0.00 28 ASP A N 9
ATOM 9355 C CA . ASP A 1 28 ? 9.604 7.866 -4.540 1.00 0.00 28 ASP A CA 9
ATOM 9356 C C . ASP A 1 28 ? 9.237 6.426 -4.884 1.00 0.00 28 ASP A C 9
ATOM 9357 O O . ASP A 1 28 ? 8.226 6.171 -5.539 1.00 0.00 28 ASP A O 9
ATOM 9366 N N . SER A 1 29 ? 10.067 5.487 -4.439 1.00 0.00 29 SER A N 9
ATOM 9367 C CA . SER A 1 29 ? 9.833 4.072 -4.704 1.00 0.00 29 SER A CA 9
ATOM 9368 C C . SER A 1 29 ? 8.981 3.447 -3.603 1.00 0.00 29 SER A C 9
ATOM 9369 O O . SER A 1 29 ? 9.493 3.050 -2.557 1.00 0.00 29 SER A O 9
ATOM 9377 N N . MET A 1 30 ? 7.677 3.365 -3.847 1.00 0.00 30 MET A N 9
ATOM 9378 C CA . MET A 1 30 ? 6.754 2.787 -2.878 1.00 0.00 30 MET A CA 9
ATOM 9379 C C . MET A 1 30 ? 5.593 2.090 -3.581 1.00 0.00 30 MET A C 9
ATOM 9380 O O . MET A 1 30 ? 5.251 2.425 -4.715 1.00 0.00 30 MET A O 9
ATOM 9394 N N . ILE A 1 31 ? 4.993 1.119 -2.901 1.00 0.00 31 ILE A N 9
ATOM 9395 C CA . ILE A 1 31 ? 3.871 0.376 -3.461 1.00 0.00 31 ILE A CA 9
ATOM 9396 C C . ILE A 1 31 ? 2.656 0.440 -2.542 1.00 0.00 31 ILE A C 9
ATOM 9397 O O . ILE A 1 31 ? 2.749 0.138 -1.352 1.00 0.00 31 ILE A O 9
ATOM 9413 N N . GLN A 1 32 ? 1.517 0.833 -3.103 1.00 0.00 32 GLN A N 9
ATOM 9414 C CA . GLN A 1 32 ? 0.282 0.935 -2.333 1.00 0.00 32 GLN A CA 9
ATOM 9415 C C . GLN A 1 32 ? -0.456 -0.399 -2.310 1.00 0.00 32 GLN A C 9
ATOM 9416 O O . GLN A 1 32 ? -0.437 -1.149 -3.287 1.00 0.00 32 GLN A O 9
ATOM 9430 N N . CYS A 1 33 ? -1.107 -0.690 -1.188 1.00 0.00 33 CYS A N 9
ATOM 9431 C CA . CYS A 1 33 ? -1.852 -1.934 -1.037 1.00 0.00 33 CYS A CA 9
ATOM 9432 C C . CYS A 1 33 ? -3.158 -1.886 -1.825 1.00 0.00 33 CYS A C 9
ATOM 9433 O O . CYS A 1 33 ? -3.978 -0.989 -1.631 1.00 0.00 33 CYS A O 9
ATOM 9440 N N . GLU A 1 34 ? -3.342 -2.857 -2.713 1.00 0.00 34 GLU A N 9
ATOM 9441 C CA . GLU A 1 34 ? -4.548 -2.925 -3.531 1.00 0.00 34 GLU A CA 9
ATOM 9442 C C . GLU A 1 34 ? -5.790 -2.632 -2.694 1.00 0.00 34 GLU A C 9
ATOM 9443 O O . GLU A 1 34 ? -6.612 -1.790 -3.057 1.00 0.00 34 GLU A O 9
ATOM 9455 N N . ASP A 1 35 ? -5.920 -3.332 -1.573 1.00 0.00 35 ASP A N 9
ATOM 9456 C CA . ASP A 1 35 ? -7.060 -3.148 -0.683 1.00 0.00 35 ASP A CA 9
ATOM 9457 C C . ASP A 1 35 ? -7.435 -1.673 -0.579 1.00 0.00 35 ASP A C 9
ATOM 9458 O O . ASP A 1 35 ? -6.579 -0.796 -0.463 1.00 0.00 35 ASP A O 9
ATOM 9467 N N . PRO A 1 36 ? -8.746 -1.391 -0.623 1.00 0.00 36 PRO A N 9
ATOM 9468 C CA . PRO A 1 36 ? -9.264 -0.022 -0.535 1.00 0.00 36 PRO A CA 9
ATOM 9469 C C . PRO A 1 36 ? -9.081 0.580 0.854 1.00 0.00 36 PRO A C 9
ATOM 9470 O O . PRO A 1 36 ? -8.513 1.662 1.001 1.00 0.00 36 PRO A O 9
ATOM 9481 N N . ARG A 1 37 ? -9.564 -0.129 1.869 1.00 0.00 37 ARG A N 9
ATOM 9482 C CA . ARG A 1 37 ? -9.453 0.337 3.246 1.00 0.00 37 ARG A CA 9
ATOM 9483 C C . ARG A 1 37 ? -7.994 0.385 3.688 1.00 0.00 37 ARG A C 9
ATOM 9484 O O . ARG A 1 37 ? -7.588 1.279 4.432 1.00 0.00 37 ARG A O 9
ATOM 9505 N N . CYS A 1 38 ? -7.209 -0.582 3.226 1.00 0.00 38 CYS A N 9
ATOM 9506 C CA . CYS A 1 38 ? -5.795 -0.652 3.574 1.00 0.00 38 CYS A CA 9
ATOM 9507 C C . CYS A 1 38 ? -5.010 0.463 2.887 1.00 0.00 38 CYS A C 9
ATOM 9508 O O . CYS A 1 38 ? -4.438 1.332 3.546 1.00 0.00 38 CYS A O 9
ATOM 9515 N N . HIS A 1 39 ? -4.988 0.431 1.558 1.00 0.00 39 HIS A N 9
ATOM 9516 C CA . HIS A 1 39 ? -4.275 1.439 0.781 1.00 0.00 39 HIS A CA 9
ATOM 9517 C C . HIS A 1 39 ? -2.999 1.874 1.497 1.00 0.00 39 HIS A C 9
ATOM 9518 O O . HIS A 1 39 ? -2.609 3.040 1.439 1.00 0.00 39 HIS A O 9
ATOM 9533 N N . VAL A 1 40 ? -2.353 0.928 2.172 1.00 0.00 40 VAL A N 9
ATOM 9534 C CA . VAL A 1 40 ? -1.121 1.213 2.898 1.00 0.00 40 VAL A CA 9
ATOM 9535 C C . VAL A 1 40 ? 0.068 1.307 1.948 1.00 0.00 40 VAL A C 9
ATOM 9536 O O . VAL A 1 40 ? 0.090 0.662 0.900 1.00 0.00 40 VAL A O 9
ATOM 9549 N N . TRP A 1 41 ? 1.054 2.114 2.322 1.00 0.00 41 TRP A N 9
ATOM 9550 C CA . TRP A 1 41 ? 2.247 2.293 1.503 1.00 0.00 41 TRP A CA 9
ATOM 9551 C C . TRP A 1 41 ? 3.432 1.538 2.096 1.00 0.00 41 TRP A C 9
ATOM 9552 O O . TRP A 1 41 ? 3.658 1.573 3.306 1.00 0.00 41 TRP A O 9
ATOM 9573 N N . GLN A 1 42 ? 4.185 0.858 1.238 1.00 0.00 42 GLN A N 9
ATOM 9574 C CA . GLN A 1 42 ? 5.346 0.095 1.679 1.00 0.00 42 GLN A CA 9
ATOM 9575 C C . GLN A 1 42 ? 6.498 0.234 0.689 1.00 0.00 42 GLN A C 9
ATOM 9576 O O . GLN A 1 42 ? 6.345 -0.050 -0.500 1.00 0.00 42 GLN A O 9
ATOM 9590 N N . HIS A 1 43 ? 7.650 0.674 1.185 1.00 0.00 43 HIS A N 9
ATOM 9591 C CA . HIS A 1 43 ? 8.827 0.851 0.343 1.00 0.00 43 HIS A CA 9
ATOM 9592 C C . HIS A 1 43 ? 9.006 -0.337 -0.598 1.00 0.00 43 HIS A C 9
ATOM 9593 O O . HIS A 1 43 ? 8.584 -1.452 -0.293 1.00 0.00 43 HIS A O 9
ATOM 9607 N N . VAL A 1 44 ? 9.633 -0.089 -1.743 1.00 0.00 44 VAL A N 9
ATOM 9608 C CA . VAL A 1 44 ? 9.868 -1.138 -2.729 1.00 0.00 44 VAL A CA 9
ATOM 9609 C C . VAL A 1 44 ? 11.051 -2.012 -2.330 1.00 0.00 44 VAL A C 9
ATOM 9610 O O . VAL A 1 44 ? 10.980 -3.238 -2.395 1.00 0.00 44 VAL A O 9
ATOM 9623 N N . GLY A 1 45 ? 12.141 -1.371 -1.916 1.00 0.00 45 GLY A N 9
ATOM 9624 C CA . GLY A 1 45 ? 13.325 -2.106 -1.513 1.00 0.00 45 GLY A CA 9
ATOM 9625 C C . GLY A 1 45 ? 13.244 -2.595 -0.080 1.00 0.00 45 GLY A C 9
ATOM 9626 O O . GLY A 1 45 ? 14.261 -2.707 0.604 1.00 0.00 45 GLY A O 9
ATOM 9630 N N . CYS A 1 46 ? 12.030 -2.884 0.377 1.00 0.00 46 CYS A N 9
ATOM 9631 C CA . CYS A 1 46 ? 11.819 -3.361 1.738 1.00 0.00 46 CYS A CA 9
ATOM 9632 C C . CYS A 1 46 ? 11.077 -4.695 1.738 1.00 0.00 46 CYS A C 9
ATOM 9633 O O . CYS A 1 46 ? 11.493 -5.649 2.395 1.00 0.00 46 CYS A O 9
ATOM 9640 N N . VAL A 1 47 ? 9.975 -4.753 0.996 1.00 0.00 47 VAL A N 9
ATOM 9641 C CA . VAL A 1 47 ? 9.176 -5.970 0.909 1.00 0.00 47 VAL A CA 9
ATOM 9642 C C . VAL A 1 47 ? 9.403 -6.682 -0.420 1.00 0.00 47 VAL A C 9
ATOM 9643 O O . VAL A 1 47 ? 9.389 -7.911 -0.486 1.00 0.00 47 VAL A O 9
ATOM 9656 N N . ILE A 1 48 ? 9.611 -5.902 -1.475 1.00 0.00 48 ILE A N 9
ATOM 9657 C CA . ILE A 1 48 ? 9.842 -6.459 -2.802 1.00 0.00 48 ILE A CA 9
ATOM 9658 C C . ILE A 1 48 ? 11.303 -6.857 -2.984 1.00 0.00 48 ILE A C 9
ATOM 9659 O O . ILE A 1 48 ? 12.206 -6.032 -2.839 1.00 0.00 48 ILE A O 9
ATOM 9675 N N . LEU A 1 49 ? 11.528 -8.127 -3.304 1.00 0.00 49 LEU A N 9
ATOM 9676 C CA . LEU A 1 49 ? 12.880 -8.636 -3.508 1.00 0.00 49 LEU A CA 9
ATOM 9677 C C . LEU A 1 49 ? 13.641 -7.773 -4.510 1.00 0.00 49 LEU A C 9
ATOM 9678 O O . LEU A 1 49 ? 13.099 -7.330 -5.523 1.00 0.00 49 LEU A O 9
ATOM 9694 N N . PRO A 1 50 ? 14.929 -7.531 -4.225 1.00 0.00 50 PRO A N 9
ATOM 9695 C CA . PRO A 1 50 ? 15.793 -6.722 -5.090 1.00 0.00 50 PRO A CA 9
ATOM 9696 C C . PRO A 1 50 ? 16.115 -7.423 -6.405 1.00 0.00 50 PRO A C 9
ATOM 9697 O O . PRO A 1 50 ? 15.864 -8.618 -6.560 1.00 0.00 50 PRO A O 9
ATOM 9708 N N . ASP A 1 51 ? 16.672 -6.672 -7.349 1.00 0.00 51 ASP A N 9
ATOM 9709 C CA . ASP A 1 51 ? 17.030 -7.222 -8.651 1.00 0.00 51 ASP A CA 9
ATOM 9710 C C . ASP A 1 51 ? 18.159 -6.419 -9.289 1.00 0.00 51 ASP A C 9
ATOM 9711 O O . ASP A 1 51 ? 17.957 -5.289 -9.736 1.00 0.00 51 ASP A O 9
ATOM 9720 N N . LYS A 1 52 ? 19.350 -7.008 -9.327 1.00 0.00 52 LYS A N 9
ATOM 9721 C CA . LYS A 1 52 ? 20.512 -6.348 -9.909 1.00 0.00 52 LYS A CA 9
ATOM 9722 C C . LYS A 1 52 ? 20.447 -6.376 -11.433 1.00 0.00 52 LYS A C 9
ATOM 9723 O O . LYS A 1 52 ? 20.350 -5.341 -12.093 1.00 0.00 52 LYS A O 9
ATOM 9742 N N . PRO A 1 53 ? 20.500 -7.587 -12.006 1.00 0.00 53 PRO A N 9
ATOM 9743 C CA . PRO A 1 53 ? 20.447 -7.779 -13.459 1.00 0.00 53 PRO A CA 9
ATOM 9744 C C . PRO A 1 53 ? 19.072 -7.458 -14.035 1.00 0.00 53 PRO A C 9
ATOM 9745 O O . PRO A 1 53 ? 18.960 -6.793 -15.065 1.00 0.00 53 PRO A O 9
ATOM 9756 N N . MET A 1 54 ? 18.028 -7.934 -13.364 1.00 0.00 54 MET A N 9
ATOM 9757 C CA . MET A 1 54 ? 16.660 -7.696 -13.810 1.00 0.00 54 MET A CA 9
ATOM 9758 C C . MET A 1 54 ? 16.168 -6.328 -13.348 1.00 0.00 54 MET A C 9
ATOM 9759 O O . MET A 1 54 ? 15.026 -6.184 -12.911 1.00 0.00 54 MET A O 9
ATOM 9773 N N . ASP A 1 55 ? 17.037 -5.328 -13.447 1.00 0.00 55 ASP A N 9
ATOM 9774 C CA . ASP A 1 55 ? 16.690 -3.971 -13.039 1.00 0.00 55 ASP A CA 9
ATOM 9775 C C . ASP A 1 55 ? 15.965 -3.235 -14.162 1.00 0.00 55 ASP A C 9
ATOM 9776 O O . ASP A 1 55 ? 16.196 -2.049 -14.391 1.00 0.00 55 ASP A O 9
ATOM 9785 N N . GLY A 1 56 ? 15.086 -3.949 -14.860 1.00 0.00 56 GLY A N 9
ATOM 9786 C CA . GLY A 1 56 ? 14.342 -3.347 -15.951 1.00 0.00 56 GLY A CA 9
ATOM 9787 C C . GLY A 1 56 ? 13.009 -4.028 -16.188 1.00 0.00 56 GLY A C 9
ATOM 9788 O O . GLY A 1 56 ? 11.984 -3.365 -16.342 1.00 0.00 56 GLY A O 9
ATOM 9792 N N . ASN A 1 57 ? 13.022 -5.357 -16.219 1.00 0.00 57 ASN A N 9
ATOM 9793 C CA . ASN A 1 57 ? 11.805 -6.128 -16.442 1.00 0.00 57 ASN A CA 9
ATOM 9794 C C . ASN A 1 57 ? 11.965 -7.557 -15.931 1.00 0.00 57 ASN A C 9
ATOM 9795 O O . ASN A 1 57 ? 13.065 -8.107 -15.886 1.00 0.00 57 ASN A O 9
ATOM 9806 N N . PRO A 1 58 ? 10.841 -8.174 -15.537 1.00 0.00 58 PRO A N 9
ATOM 9807 C CA . PRO A 1 58 ? 9.525 -7.529 -15.585 1.00 0.00 58 PRO A CA 9
ATOM 9808 C C . PRO A 1 58 ? 9.389 -6.412 -14.557 1.00 0.00 58 PRO A C 9
ATOM 9809 O O . PRO A 1 58 ? 10.002 -6.440 -13.489 1.00 0.00 58 PRO A O 9
ATOM 9820 N N . PRO A 1 59 ? 8.566 -5.404 -14.882 1.00 0.00 59 PRO A N 9
ATOM 9821 C CA . PRO A 1 59 ? 8.330 -4.258 -13.998 1.00 0.00 59 PRO A CA 9
ATOM 9822 C C . PRO A 1 59 ? 7.531 -4.639 -12.756 1.00 0.00 59 PRO A C 9
ATOM 9823 O O . PRO A 1 59 ? 7.106 -5.786 -12.607 1.00 0.00 59 PRO A O 9
ATOM 9834 N N . LEU A 1 60 ? 7.330 -3.672 -11.868 1.00 0.00 60 LEU A N 9
ATOM 9835 C CA . LEU A 1 60 ? 6.581 -3.906 -10.638 1.00 0.00 60 LEU A CA 9
ATOM 9836 C C . LEU A 1 60 ? 5.262 -4.614 -10.930 1.00 0.00 60 LEU A C 9
ATOM 9837 O O . LEU A 1 60 ? 4.679 -4.474 -12.005 1.00 0.00 60 LEU A O 9
ATOM 9853 N N . PRO A 1 61 ? 4.779 -5.393 -9.951 1.00 0.00 61 PRO A N 9
ATOM 9854 C CA . PRO A 1 61 ? 3.522 -6.136 -10.078 1.00 0.00 61 PRO A CA 9
ATOM 9855 C C . PRO A 1 61 ? 2.304 -5.218 -10.084 1.00 0.00 61 PRO A C 9
ATOM 9856 O O . PRO A 1 61 ? 2.172 -4.342 -9.230 1.00 0.00 61 PRO A O 9
ATOM 9867 N N . GLU A 1 62 ? 1.416 -5.426 -11.052 1.00 0.00 62 GLU A N 9
ATOM 9868 C CA . GLU A 1 62 ? 0.209 -4.617 -11.168 1.00 0.00 62 GLU A CA 9
ATOM 9869 C C . GLU A 1 62 ? -0.470 -4.455 -9.811 1.00 0.00 62 GLU A C 9
ATOM 9870 O O . GLU A 1 62 ? -0.666 -3.339 -9.331 1.00 0.00 62 GLU A O 9
ATOM 9882 N N . SER A 1 63 ? -0.828 -5.579 -9.197 1.00 0.00 63 SER A N 9
ATOM 9883 C CA . SER A 1 63 ? -1.489 -5.563 -7.898 1.00 0.00 63 SER A CA 9
ATOM 9884 C C . SER A 1 63 ? -0.595 -6.179 -6.826 1.00 0.00 63 SER A C 9
ATOM 9885 O O . SER A 1 63 ? 0.019 -7.224 -7.039 1.00 0.00 63 SER A O 9
ATOM 9893 N N . PHE A 1 64 ? -0.527 -5.522 -5.672 1.00 0.00 64 PHE A N 9
ATOM 9894 C CA . PHE A 1 64 ? 0.292 -6.003 -4.566 1.00 0.00 64 PHE A CA 9
ATOM 9895 C C . PHE A 1 64 ? -0.444 -5.851 -3.238 1.00 0.00 64 PHE A C 9
ATOM 9896 O O . PHE A 1 64 ? -1.258 -4.943 -3.067 1.00 0.00 64 PHE A O 9
ATOM 9913 N N . TYR A 1 65 ? -0.153 -6.747 -2.302 1.00 0.00 65 TYR A N 9
ATOM 9914 C CA . TYR A 1 65 ? -0.789 -6.715 -0.990 1.00 0.00 65 TYR A CA 9
ATOM 9915 C C . TYR A 1 65 ? 0.256 -6.672 0.121 1.00 0.00 65 TYR A C 9
ATOM 9916 O O . TYR A 1 65 ? 1.258 -7.387 0.075 1.00 0.00 65 TYR A O 9
ATOM 9934 N N . CYS A 1 66 ? 0.014 -5.829 1.119 1.00 0.00 66 CYS A N 9
ATOM 9935 C CA . CYS A 1 66 ? 0.932 -5.691 2.244 1.00 0.00 66 CYS A CA 9
ATOM 9936 C C . CYS A 1 66 ? 1.061 -7.007 3.005 1.00 0.00 66 CYS A C 9
ATOM 9937 O O . CYS A 1 66 ? 0.468 -8.016 2.625 1.00 0.00 66 CYS A O 9
ATOM 9944 N N . GLU A 1 67 ? 1.842 -6.988 4.081 1.00 0.00 67 GLU A N 9
ATOM 9945 C CA . GLU A 1 67 ? 2.049 -8.180 4.895 1.00 0.00 67 GLU A CA 9
ATOM 9946 C C . GLU A 1 67 ? 0.828 -8.464 5.765 1.00 0.00 67 GLU A C 9
ATOM 9947 O O . GLU A 1 67 ? 0.646 -9.580 6.252 1.00 0.00 67 GLU A O 9
ATOM 9959 N N . ILE A 1 68 ? -0.004 -7.446 5.957 1.00 0.00 68 ILE A N 9
ATOM 9960 C CA . ILE A 1 68 ? -1.208 -7.585 6.767 1.00 0.00 68 ILE A CA 9
ATOM 9961 C C . ILE A 1 68 ? -2.346 -8.201 5.960 1.00 0.00 68 ILE A C 9
ATOM 9962 O O . ILE A 1 68 ? -3.221 -8.870 6.510 1.00 0.00 68 ILE A O 9
ATOM 9978 N N . CYS A 1 69 ? -2.327 -7.972 4.651 1.00 0.00 69 CYS A N 9
ATOM 9979 C CA . CYS A 1 69 ? -3.355 -8.504 3.766 1.00 0.00 69 CYS A CA 9
ATOM 9980 C C . CYS A 1 69 ? -3.024 -9.933 3.344 1.00 0.00 69 CYS A C 9
ATOM 9981 O O . CYS A 1 69 ? -3.877 -10.819 3.390 1.00 0.00 69 CYS A O 9
ATOM 9988 N N . ARG A 1 70 ? -1.778 -10.148 2.932 1.00 0.00 70 ARG A N 9
ATOM 9989 C CA . ARG A 1 70 ? -1.334 -11.468 2.501 1.00 0.00 70 ARG A CA 9
ATOM 9990 C C . ARG A 1 70 ? -1.556 -12.502 3.600 1.00 0.00 70 ARG A C 9
ATOM 9991 O O . ARG A 1 70 ? -1.984 -13.626 3.332 1.00 0.00 70 ARG A O 9
ATOM 10012 N N . LEU A 1 71 ? -1.263 -12.116 4.837 1.00 0.00 71 LEU A N 9
ATOM 10013 C CA . LEU A 1 71 ? -1.431 -13.011 5.977 1.00 0.00 71 LEU A CA 9
ATOM 10014 C C . LEU A 1 71 ? -2.904 -13.334 6.204 1.00 0.00 71 LEU A C 9
ATOM 10015 O O . LEU A 1 71 ? -3.256 -14.454 6.577 1.00 0.00 71 LEU A O 9
ATOM 10031 N N . THR A 1 72 ? -3.764 -12.346 5.974 1.00 0.00 72 THR A N 9
ATOM 10032 C CA . THR A 1 72 ? -5.199 -12.525 6.152 1.00 0.00 72 THR A CA 9
ATOM 10033 C C . THR A 1 72 ? -5.825 -13.195 4.934 1.00 0.00 72 THR A C 9
ATOM 10034 O O . THR A 1 72 ? -6.873 -12.769 4.450 1.00 0.00 72 THR A O 9
ATOM 10045 N N . SER A 1 73 ? -5.175 -14.246 4.444 1.00 0.00 73 SER A N 9
ATOM 10046 C CA . SER A 1 73 ? -5.667 -14.973 3.280 1.00 0.00 73 SER A CA 9
ATOM 10047 C C . SER A 1 73 ? -6.358 -16.267 3.700 1.00 0.00 73 SER A C 9
ATOM 10048 O O . SER A 1 73 ? -6.082 -16.814 4.767 1.00 0.00 73 SER A O 9
ATOM 10056 N N . GLY A 1 74 ? -7.260 -16.751 2.851 1.00 0.00 74 GLY A N 9
ATOM 10057 C CA . GLY A 1 74 ? -7.978 -17.977 3.151 1.00 0.00 74 GLY A CA 9
ATOM 10058 C C . GLY A 1 74 ? -7.108 -19.209 3.003 1.00 0.00 74 GLY A C 9
ATOM 10059 O O . GLY A 1 74 ? -6.031 -19.310 3.592 1.00 0.00 74 GLY A O 9
ATOM 10063 N N . PRO A 1 75 ? -7.577 -20.176 2.201 1.00 0.00 75 PRO A N 9
ATOM 10064 C CA . PRO A 1 75 ? -6.851 -21.426 1.959 1.00 0.00 75 PRO A CA 9
ATOM 10065 C C . PRO A 1 75 ? -5.590 -21.213 1.128 1.00 0.00 75 PRO A C 9
ATOM 10066 O O . PRO A 1 75 ? -5.236 -20.081 0.799 1.00 0.00 75 PRO A O 9
ATOM 10077 N N . SER A 1 76 ? -4.917 -22.308 0.791 1.00 0.00 76 SER A N 9
ATOM 10078 C CA . SER A 1 76 ? -3.693 -22.240 0.000 1.00 0.00 76 SER A CA 9
ATOM 10079 C C . SER A 1 76 ? -4.003 -22.343 -1.490 1.00 0.00 76 SER A C 9
ATOM 10080 O O . SER A 1 76 ? -4.888 -23.093 -1.901 1.00 0.00 76 SER A O 9
ATOM 10088 N N . SER A 1 77 ? -3.267 -21.582 -2.295 1.00 0.00 77 SER A N 9
ATOM 10089 C CA . SER A 1 77 ? -3.465 -21.584 -3.740 1.00 0.00 77 SER A CA 9
ATOM 10090 C C . SER A 1 77 ? -2.233 -22.129 -4.456 1.00 0.00 77 SER A C 9
ATOM 10091 O O . SER A 1 77 ? -2.339 -22.990 -5.329 1.00 0.00 77 SER A O 9
ATOM 10099 N N . GLY A 1 78 ? -1.064 -21.621 -4.079 1.00 0.00 78 GLY A N 9
ATOM 10100 C CA . GLY A 1 78 ? 0.172 -22.068 -4.695 1.00 0.00 78 GLY A CA 9
ATOM 10101 C C . GLY A 1 78 ? 0.963 -23.000 -3.798 1.00 0.00 78 GLY A C 9
ATOM 10102 O O . GLY A 1 78 ? 1.887 -22.543 -3.128 1.00 0.00 78 GLY A O 9
ATOM 10108 N N . GLY A 1 1 ? 10.142 36.476 -6.144 1.00 0.00 1 GLY A N 10
ATOM 10109 C CA . GLY A 1 1 ? 10.070 35.345 -5.238 1.00 0.00 1 GLY A CA 10
ATOM 10110 C C . GLY A 1 1 ? 9.208 35.628 -4.024 1.00 0.00 1 GLY A C 10
ATOM 10111 O O . GLY A 1 1 ? 8.541 36.660 -3.955 1.00 0.00 1 GLY A O 10
ATOM 10115 N N . SER A 1 2 ? 9.220 34.708 -3.064 1.00 0.00 2 SER A N 10
ATOM 10116 C CA . SER A 1 2 ? 8.429 34.862 -1.849 1.00 0.00 2 SER A CA 10
ATOM 10117 C C . SER A 1 2 ? 8.858 33.850 -0.790 1.00 0.00 2 SER A C 10
ATOM 10118 O O . SER A 1 2 ? 9.560 32.884 -1.088 1.00 0.00 2 SER A O 10
ATOM 10126 N N . SER A 1 3 ? 8.430 34.080 0.447 1.00 0.00 3 SER A N 10
ATOM 10127 C CA . SER A 1 3 ? 8.772 33.193 1.552 1.00 0.00 3 SER A CA 10
ATOM 10128 C C . SER A 1 3 ? 7.514 32.659 2.229 1.00 0.00 3 SER A C 10
ATOM 10129 O O . SER A 1 3 ? 6.514 33.365 2.352 1.00 0.00 3 SER A O 10
ATOM 10137 N N . GLY A 1 4 ? 7.572 31.405 2.669 1.00 0.00 4 GLY A N 10
ATOM 10138 C CA . GLY A 1 4 ? 6.432 30.797 3.329 1.00 0.00 4 GLY A CA 10
ATOM 10139 C C . GLY A 1 4 ? 6.702 29.367 3.753 1.00 0.00 4 GLY A C 10
ATOM 10140 O O . GLY A 1 4 ? 6.726 28.459 2.921 1.00 0.00 4 GLY A O 10
ATOM 10144 N N . SER A 1 5 ? 6.909 29.165 5.050 1.00 0.00 5 SER A N 10
ATOM 10145 C CA . SER A 1 5 ? 7.185 27.835 5.582 1.00 0.00 5 SER A CA 10
ATOM 10146 C C . SER A 1 5 ? 5.892 27.050 5.779 1.00 0.00 5 SER A C 10
ATOM 10147 O O . SER A 1 5 ? 5.122 27.323 6.700 1.00 0.00 5 SER A O 10
ATOM 10155 N N . SER A 1 6 ? 5.662 26.073 4.908 1.00 0.00 6 SER A N 10
ATOM 10156 C CA . SER A 1 6 ? 4.461 25.249 4.983 1.00 0.00 6 SER A CA 10
ATOM 10157 C C . SER A 1 6 ? 4.802 23.831 5.429 1.00 0.00 6 SER A C 10
ATOM 10158 O O . SER A 1 6 ? 5.943 23.387 5.308 1.00 0.00 6 SER A O 10
ATOM 10166 N N . GLY A 1 7 ? 3.802 23.123 5.945 1.00 0.00 7 GLY A N 10
ATOM 10167 C CA . GLY A 1 7 ? 4.015 21.762 6.402 1.00 0.00 7 GLY A CA 10
ATOM 10168 C C . GLY A 1 7 ? 2.818 20.869 6.142 1.00 0.00 7 GLY A C 10
ATOM 10169 O O . GLY A 1 7 ? 2.838 20.044 5.230 1.00 0.00 7 GLY A O 10
ATOM 10173 N N . GLU A 1 8 ? 1.773 21.033 6.948 1.00 0.00 8 GLU A N 10
ATOM 10174 C CA . GLU A 1 8 ? 0.563 20.233 6.802 1.00 0.00 8 GLU A CA 10
ATOM 10175 C C . GLU A 1 8 ? -0.459 20.948 5.922 1.00 0.00 8 GLU A C 10
ATOM 10176 O O . GLU A 1 8 ? -1.375 21.601 6.422 1.00 0.00 8 GLU A O 10
ATOM 10188 N N . ASP A 1 9 ? -0.294 20.819 4.610 1.00 0.00 9 ASP A N 10
ATOM 10189 C CA . ASP A 1 9 ? -1.202 21.452 3.660 1.00 0.00 9 ASP A CA 10
ATOM 10190 C C . ASP A 1 9 ? -2.446 20.597 3.446 1.00 0.00 9 ASP A C 10
ATOM 10191 O O . ASP A 1 9 ? -2.388 19.367 3.421 1.00 0.00 9 ASP A O 10
ATOM 10200 N N . PRO A 1 10 ? -3.601 21.261 3.287 1.00 0.00 10 PRO A N 10
ATOM 10201 C CA . PRO A 1 10 ? -4.882 20.581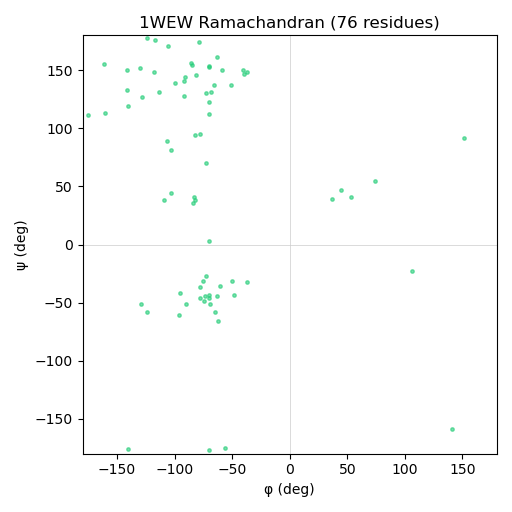 3.073 1.00 0.00 10 PRO A CA 10
ATOM 10202 C C . PRO A 1 10 ? -4.963 19.917 1.703 1.00 0.00 10 PRO A C 10
ATOM 10203 O O . PRO A 1 10 ? -5.995 19.354 1.335 1.00 0.00 10 PRO A O 10
ATOM 10214 N N . PHE A 1 11 ? -3.869 19.985 0.951 1.00 0.00 11 PHE A N 10
ATOM 10215 C CA . PHE A 1 11 ? -3.817 19.390 -0.379 1.00 0.00 11 PHE A CA 10
ATOM 10216 C C . PHE A 1 11 ? -2.701 18.353 -0.468 1.00 0.00 11 PHE A C 10
ATOM 10217 O O . PHE A 1 11 ? -1.960 18.306 -1.449 1.00 0.00 11 PHE A O 10
ATOM 10234 N N . GLN A 1 12 ? -2.588 17.524 0.566 1.00 0.00 12 GLN A N 10
ATOM 10235 C CA . GLN A 1 12 ? -1.561 16.489 0.605 1.00 0.00 12 GLN A CA 10
ATOM 10236 C C . GLN A 1 12 ? -2.157 15.120 0.296 1.00 0.00 12 GLN A C 10
ATOM 10237 O O . GLN A 1 12 ? -3.340 14.864 0.525 1.00 0.00 12 GLN A O 10
ATOM 10251 N N . PRO A 1 13 ? -1.321 14.217 -0.238 1.00 0.00 13 PRO A N 10
ATOM 10252 C CA . PRO A 1 13 ? -1.744 12.858 -0.590 1.00 0.00 13 PRO A CA 10
ATOM 10253 C C . PRO A 1 13 ? -2.037 12.005 0.639 1.00 0.00 13 PRO A C 10
ATOM 10254 O O . PRO A 1 13 ? -1.571 12.304 1.738 1.00 0.00 13 PRO A O 10
ATOM 10265 N N . GLU A 1 14 ? -2.811 10.942 0.445 1.00 0.00 14 GLU A N 10
ATOM 10266 C CA . GLU A 1 14 ? -3.165 10.046 1.540 1.00 0.00 14 GLU A CA 10
ATOM 10267 C C . GLU A 1 14 ? -2.074 9.004 1.766 1.00 0.00 14 GLU A C 10
ATOM 10268 O O . GLU A 1 14 ? -2.215 7.846 1.372 1.00 0.00 14 GLU A O 10
ATOM 10280 N N . ILE A 1 15 ? -0.985 9.425 2.402 1.00 0.00 15 ILE A N 10
ATOM 10281 C CA . ILE A 1 15 ? 0.130 8.528 2.680 1.00 0.00 15 ILE A CA 10
ATOM 10282 C C . ILE A 1 15 ? 0.050 7.976 4.099 1.00 0.00 15 ILE A C 10
ATOM 10283 O O . ILE A 1 15 ? -0.376 8.668 5.024 1.00 0.00 15 ILE A O 10
ATOM 10299 N N . LYS A 1 16 ? 0.463 6.724 4.265 1.00 0.00 16 LYS A N 10
ATOM 10300 C CA . LYS A 1 16 ? 0.442 6.077 5.571 1.00 0.00 16 LYS A CA 10
ATOM 10301 C C . LYS A 1 16 ? 1.824 5.546 5.938 1.00 0.00 16 LYS A C 10
ATOM 10302 O O . LYS A 1 16 ? 2.355 5.854 7.005 1.00 0.00 16 LYS A O 10
ATOM 10321 N N . VAL A 1 17 ? 2.402 4.748 5.047 1.00 0.00 17 VAL A N 10
ATOM 10322 C CA . VAL A 1 17 ? 3.724 4.176 5.276 1.00 0.00 17 VAL A CA 10
ATOM 10323 C C . VAL A 1 17 ? 3.686 3.130 6.384 1.00 0.00 17 VAL A C 10
ATOM 10324 O O . VAL A 1 17 ? 4.446 3.205 7.349 1.00 0.00 17 VAL A O 10
ATOM 10337 N N . ARG A 1 18 ? 2.796 2.154 6.238 1.00 0.00 18 ARG A N 10
ATOM 10338 C CA . ARG A 1 18 ? 2.658 1.092 7.227 1.00 0.00 18 ARG A CA 10
ATOM 10339 C C . ARG A 1 18 ? 3.683 -0.012 6.987 1.00 0.00 18 ARG A C 10
ATOM 10340 O O . ARG A 1 18 ? 3.390 -1.195 7.158 1.00 0.00 18 ARG A O 10
ATOM 10361 N N . CYS A 1 19 ? 4.888 0.384 6.589 1.00 0.00 19 CYS A N 10
ATOM 10362 C CA . CYS A 1 19 ? 5.958 -0.571 6.324 1.00 0.00 19 CYS A CA 10
ATOM 10363 C C . CYS A 1 19 ? 6.490 -1.167 7.624 1.00 0.00 19 CYS A C 10
ATOM 10364 O O . CYS A 1 19 ? 6.318 -0.592 8.699 1.00 0.00 19 CYS A O 10
ATOM 10371 N N . VAL A 1 20 ? 7.136 -2.323 7.517 1.00 0.00 20 VAL A N 10
ATOM 10372 C CA . VAL A 1 20 ? 7.695 -2.997 8.683 1.00 0.00 20 VAL A CA 10
ATOM 10373 C C . VAL A 1 20 ? 8.726 -2.120 9.383 1.00 0.00 20 VAL A C 10
ATOM 10374 O O . VAL A 1 20 ? 9.032 -2.320 10.559 1.00 0.00 20 VAL A O 10
ATOM 10387 N N . CYS A 1 21 ? 9.259 -1.146 8.654 1.00 0.00 21 CYS A N 10
ATOM 10388 C CA . CYS A 1 21 ? 10.257 -0.236 9.204 1.00 0.00 21 CYS A CA 10
ATOM 10389 C C . CYS A 1 21 ? 9.677 0.572 10.362 1.00 0.00 21 CYS A C 10
ATOM 10390 O O . CYS A 1 21 ? 10.413 1.159 11.153 1.00 0.00 21 CYS A O 10
ATOM 10397 N N . GLY A 1 22 ? 8.351 0.596 10.453 1.00 0.00 22 GLY A N 10
ATOM 10398 C CA . GLY A 1 22 ? 7.694 1.333 11.517 1.00 0.00 22 GLY A CA 10
ATOM 10399 C C . GLY A 1 22 ? 7.990 2.819 11.460 1.00 0.00 22 GLY A C 10
ATOM 10400 O O . GLY A 1 22 ? 8.169 3.462 12.493 1.00 0.00 22 GLY A O 10
ATOM 10404 N N . ASN A 1 23 ? 8.043 3.364 10.250 1.00 0.00 23 ASN A N 10
ATOM 10405 C CA . ASN A 1 23 ? 8.321 4.784 10.062 1.00 0.00 23 ASN A CA 10
ATOM 10406 C C . ASN A 1 23 ? 7.231 5.446 9.226 1.00 0.00 23 ASN A C 10
ATOM 10407 O O . ASN A 1 23 ? 6.385 4.770 8.642 1.00 0.00 23 ASN A O 10
ATOM 10418 N N . SER A 1 24 ? 7.259 6.774 9.172 1.00 0.00 24 SER A N 10
ATOM 10419 C CA . SER A 1 24 ? 6.272 7.529 8.410 1.00 0.00 24 SER A CA 10
ATOM 10420 C C . SER A 1 24 ? 6.949 8.400 7.356 1.00 0.00 24 SER A C 10
ATOM 10421 O O . SER A 1 24 ? 6.543 9.539 7.120 1.00 0.00 24 SER A O 10
ATOM 10429 N N . LEU A 1 25 ? 7.984 7.857 6.725 1.00 0.00 25 LEU A N 10
ATOM 10430 C CA . LEU A 1 25 ? 8.720 8.584 5.696 1.00 0.00 25 LEU A CA 10
ATOM 10431 C C . LEU A 1 25 ? 8.489 7.964 4.322 1.00 0.00 25 LEU A C 10
ATOM 10432 O O . LEU A 1 25 ? 8.130 6.792 4.212 1.00 0.00 25 LEU A O 10
ATOM 10448 N N . GLU A 1 26 ? 8.700 8.758 3.277 1.00 0.00 26 GLU A N 10
ATOM 10449 C CA . GLU A 1 26 ? 8.516 8.286 1.910 1.00 0.00 26 GLU A CA 10
ATOM 10450 C C . GLU A 1 26 ? 9.847 8.250 1.163 1.00 0.00 26 GLU A C 10
ATOM 10451 O O . GLU A 1 26 ? 10.673 9.153 1.297 1.00 0.00 26 GLU A O 10
ATOM 10463 N N . THR A 1 27 ? 10.048 7.198 0.374 1.00 0.00 27 THR A N 10
ATOM 10464 C CA . THR A 1 27 ? 11.277 7.042 -0.393 1.00 0.00 27 THR A CA 10
ATOM 10465 C C . THR A 1 27 ? 11.050 7.362 -1.866 1.00 0.00 27 THR A C 10
ATOM 10466 O O . THR A 1 27 ? 9.918 7.588 -2.295 1.00 0.00 27 THR A O 10
ATOM 10477 N N . ASP A 1 28 ? 12.132 7.377 -2.636 1.00 0.00 28 ASP A N 10
ATOM 10478 C CA . ASP A 1 28 ? 12.050 7.667 -4.063 1.00 0.00 28 ASP A CA 10
ATOM 10479 C C . ASP A 1 28 ? 10.874 6.934 -4.700 1.00 0.00 28 ASP A C 10
ATOM 10480 O O . ASP A 1 28 ? 10.113 7.516 -5.474 1.00 0.00 28 ASP A O 10
ATOM 10489 N N . SER A 1 29 ? 10.731 5.655 -4.370 1.00 0.00 29 SER A N 10
ATOM 10490 C CA . SER A 1 29 ? 9.650 4.841 -4.914 1.00 0.00 29 SER A CA 10
ATOM 10491 C C . SER A 1 29 ? 8.912 4.105 -3.800 1.00 0.00 29 SER A C 10
ATOM 10492 O O . SER A 1 29 ? 9.495 3.770 -2.770 1.00 0.00 29 SER A O 10
ATOM 10500 N N . MET A 1 30 ? 7.624 3.856 -4.016 1.00 0.00 30 MET A N 10
ATOM 10501 C CA . MET A 1 30 ? 6.805 3.159 -3.032 1.00 0.00 30 MET A CA 10
ATOM 10502 C C . MET A 1 30 ? 5.607 2.489 -3.697 1.00 0.00 30 MET A C 10
ATOM 10503 O O . MET A 1 30 ? 5.091 2.977 -4.703 1.00 0.00 30 MET A O 10
ATOM 10517 N N . ILE A 1 31 ? 5.171 1.369 -3.130 1.00 0.00 31 ILE A N 10
ATOM 10518 C CA . ILE A 1 31 ? 4.033 0.634 -3.669 1.00 0.00 31 ILE A CA 10
ATOM 10519 C C . ILE A 1 31 ? 2.856 0.655 -2.700 1.00 0.00 31 ILE A C 10
ATOM 10520 O O . ILE A 1 31 ? 3.028 0.462 -1.497 1.00 0.00 31 ILE A O 10
ATOM 10536 N N . GLN A 1 32 ? 1.662 0.888 -3.233 1.00 0.00 32 GLN A N 10
ATOM 10537 C CA . GLN A 1 32 ? 0.456 0.932 -2.415 1.00 0.00 32 GLN A CA 10
ATOM 10538 C C . GLN A 1 32 ? -0.317 -0.380 -2.513 1.00 0.00 32 GLN A C 10
ATOM 10539 O O . GLN A 1 32 ? -0.441 -0.960 -3.591 1.00 0.00 32 GLN A O 10
ATOM 10553 N N . CYS A 1 33 ? -0.834 -0.841 -1.379 1.00 0.00 33 CYS A N 10
ATOM 10554 C CA . CYS A 1 33 ? -1.594 -2.085 -1.335 1.00 0.00 33 CYS A CA 10
ATOM 10555 C C . CYS A 1 33 ? -2.835 -1.996 -2.220 1.00 0.00 33 CYS A C 10
ATOM 10556 O O . CYS A 1 33 ? -3.517 -0.972 -2.246 1.00 0.00 33 CYS A O 10
ATOM 10563 N N . GLU A 1 34 ? -3.119 -3.075 -2.941 1.00 0.00 34 GLU A N 10
ATOM 10564 C CA . GLU A 1 34 ? -4.277 -3.118 -3.827 1.00 0.00 34 GLU A CA 10
ATOM 10565 C C . GLU A 1 34 ? -5.568 -2.899 -3.044 1.00 0.00 34 GLU A C 10
ATOM 10566 O O . GLU A 1 34 ? -6.387 -2.051 -3.401 1.00 0.00 34 GLU A O 10
ATOM 10578 N N . ASP A 1 35 ? -5.744 -3.670 -1.977 1.00 0.00 35 ASP A N 10
ATOM 10579 C CA . ASP A 1 35 ? -6.936 -3.561 -1.143 1.00 0.00 35 ASP A CA 10
ATOM 10580 C C . ASP A 1 35 ? -7.397 -2.111 -1.041 1.00 0.00 35 ASP A C 10
ATOM 10581 O O . ASP A 1 35 ? -6.593 -1.186 -0.921 1.00 0.00 35 ASP A O 10
ATOM 10590 N N . PRO A 1 36 ? -8.721 -1.906 -1.089 1.00 0.00 36 PRO A N 10
ATOM 10591 C CA . PRO A 1 36 ? -9.319 -0.570 -1.004 1.00 0.00 36 PRO A CA 10
ATOM 10592 C C . PRO A 1 36 ? -9.177 0.041 0.386 1.00 0.00 36 PRO A C 10
ATOM 10593 O O . PRO A 1 36 ? -8.743 1.184 0.530 1.00 0.00 36 PRO A O 10
ATOM 10604 N N . ARG A 1 37 ? -9.544 -0.727 1.406 1.00 0.00 37 ARG A N 10
ATOM 10605 C CA . ARG A 1 37 ? -9.457 -0.261 2.784 1.00 0.00 37 ARG A CA 10
ATOM 10606 C C . ARG A 1 37 ? -8.003 -0.048 3.196 1.00 0.00 37 ARG A C 10
ATOM 10607 O O . ARG A 1 37 ? -7.643 1.006 3.720 1.00 0.00 37 ARG A O 10
ATOM 10628 N N . CYS A 1 38 ? -7.172 -1.056 2.955 1.00 0.00 38 CYS A N 10
ATOM 10629 C CA . CYS A 1 38 ? -5.758 -0.981 3.301 1.00 0.00 38 CYS A CA 10
ATOM 10630 C C . CYS A 1 38 ? -5.105 0.241 2.662 1.00 0.00 38 CYS A C 10
ATOM 10631 O O . CYS A 1 38 ? -4.750 1.199 3.348 1.00 0.00 38 CYS A O 10
ATOM 10638 N N . HIS A 1 39 ? -4.951 0.200 1.342 1.00 0.00 39 HIS A N 10
ATOM 10639 C CA . HIS A 1 39 ? -4.342 1.304 0.609 1.00 0.00 39 HIS A CA 10
ATOM 10640 C C . HIS A 1 39 ? -3.179 1.902 1.395 1.00 0.00 39 HIS A C 10
ATOM 10641 O O . HIS A 1 39 ? -3.110 3.115 1.595 1.00 0.00 39 HIS A O 10
ATOM 10656 N N . VAL A 1 40 ? -2.267 1.043 1.838 1.00 0.00 40 VAL A N 10
ATOM 10657 C CA . VAL A 1 40 ? -1.106 1.487 2.601 1.00 0.00 40 VAL A CA 10
ATOM 10658 C C . VAL A 1 40 ? 0.152 1.484 1.740 1.00 0.00 40 VAL A C 10
ATOM 10659 O O . VAL A 1 40 ? 0.302 0.652 0.846 1.00 0.00 40 VAL A O 10
ATOM 10672 N N . TRP A 1 41 ? 1.052 2.420 2.016 1.00 0.00 41 TRP A N 10
ATOM 10673 C CA . TRP A 1 41 ? 2.299 2.526 1.267 1.00 0.00 41 TRP A CA 10
ATOM 10674 C C . TRP A 1 41 ? 3.401 1.702 1.923 1.00 0.00 41 TRP A C 10
ATOM 10675 O O . TRP A 1 41 ? 3.556 1.719 3.144 1.00 0.00 41 TRP A O 10
ATOM 10696 N N . GLN A 1 42 ? 4.163 0.983 1.106 1.00 0.00 42 GLN A N 10
ATOM 10697 C CA . GLN A 1 42 ? 5.250 0.153 1.610 1.00 0.00 42 GLN A CA 10
ATOM 10698 C C . GLN A 1 42 ? 6.497 0.303 0.743 1.00 0.00 42 GLN A C 10
ATOM 10699 O O . GLN A 1 42 ? 6.438 0.156 -0.478 1.00 0.00 42 GLN A O 10
ATOM 10713 N N . HIS A 1 43 ? 7.624 0.596 1.383 1.00 0.00 43 HIS A N 10
ATOM 10714 C CA . HIS A 1 43 ? 8.886 0.766 0.670 1.00 0.00 43 HIS A CA 10
ATOM 10715 C C . HIS A 1 43 ? 9.105 -0.370 -0.324 1.00 0.00 43 HIS A C 10
ATOM 10716 O O . HIS A 1 43 ? 8.933 -1.543 0.010 1.00 0.00 43 HIS A O 10
ATOM 10730 N N . VAL A 1 44 ? 9.485 -0.015 -1.547 1.00 0.00 44 VAL A N 10
ATOM 10731 C CA . VAL A 1 44 ? 9.728 -1.004 -2.590 1.00 0.00 44 VAL A CA 10
ATOM 10732 C C . VAL A 1 44 ? 10.908 -1.901 -2.232 1.00 0.00 44 VAL A C 10
ATOM 10733 O O . VAL A 1 44 ? 10.842 -3.121 -2.381 1.00 0.00 44 VAL A O 10
ATOM 10746 N N . GLY A 1 45 ? 11.988 -1.288 -1.758 1.00 0.00 45 GLY A N 10
ATOM 10747 C CA . GLY A 1 45 ? 13.168 -2.047 -1.385 1.00 0.00 45 GLY A CA 10
ATOM 10748 C C . GLY A 1 45 ? 13.058 -2.646 0.002 1.00 0.00 45 GLY A C 10
ATOM 10749 O O . GLY A 1 45 ? 14.061 -2.817 0.695 1.00 0.00 45 GLY A O 10
ATOM 10753 N N . CYS A 1 46 ? 11.834 -2.965 0.412 1.00 0.00 46 CYS A N 10
ATOM 10754 C CA . CYS A 1 46 ? 11.595 -3.547 1.727 1.00 0.00 46 CYS A CA 10
ATOM 10755 C C . CYS A 1 46 ? 10.813 -4.853 1.610 1.00 0.00 46 CYS A C 10
ATOM 10756 O O . CYS A 1 46 ? 11.152 -5.850 2.247 1.00 0.00 46 CYS A O 10
ATOM 10763 N N . VAL A 1 47 ? 9.766 -4.838 0.791 1.00 0.00 47 VAL A N 10
ATOM 10764 C CA . VAL A 1 47 ? 8.937 -6.020 0.589 1.00 0.00 47 VAL A CA 10
ATOM 10765 C C . VAL A 1 47 ? 9.201 -6.650 -0.774 1.00 0.00 47 VAL A C 10
ATOM 10766 O O . VAL A 1 47 ? 9.167 -7.872 -0.921 1.00 0.00 47 VAL A O 10
ATOM 10779 N N . ILE A 1 48 ? 9.465 -5.808 -1.767 1.00 0.00 48 ILE A N 10
ATOM 10780 C CA . ILE A 1 48 ? 9.736 -6.282 -3.118 1.00 0.00 48 ILE A CA 10
ATOM 10781 C C . ILE A 1 48 ? 11.170 -6.787 -3.246 1.00 0.00 48 ILE A C 10
ATOM 10782 O O . ILE A 1 48 ? 12.045 -6.406 -2.468 1.00 0.00 48 ILE A O 10
ATOM 10798 N N . LEU A 1 49 ? 11.403 -7.645 -4.233 1.00 0.00 49 LEU A N 10
ATOM 10799 C CA . LEU A 1 49 ? 12.732 -8.201 -4.465 1.00 0.00 49 LEU A CA 10
ATOM 10800 C C . LEU A 1 49 ? 13.740 -7.096 -4.764 1.00 0.00 49 LEU A C 10
ATOM 10801 O O . LEU A 1 49 ? 13.389 -6.007 -5.218 1.00 0.00 49 LEU A O 10
ATOM 10817 N N . PRO A 1 50 ? 15.025 -7.381 -4.505 1.00 0.00 50 PRO A N 10
ATOM 10818 C CA . PRO A 1 50 ? 16.111 -6.426 -4.740 1.00 0.00 50 PRO A CA 10
ATOM 10819 C C . PRO A 1 50 ? 16.362 -6.188 -6.226 1.00 0.00 50 PRO A C 10
ATOM 10820 O O . PRO A 1 50 ? 16.954 -7.025 -6.907 1.00 0.00 50 PRO A O 10
ATOM 10831 N N . ASP A 1 51 ? 15.908 -5.042 -6.721 1.00 0.00 51 ASP A N 10
ATOM 10832 C CA . ASP A 1 51 ? 16.084 -4.693 -8.126 1.00 0.00 51 ASP A CA 10
ATOM 10833 C C . ASP A 1 51 ? 17.126 -3.590 -8.285 1.00 0.00 51 ASP A C 10
ATOM 10834 O O . ASP A 1 51 ? 16.864 -2.558 -8.902 1.00 0.00 51 ASP A O 10
ATOM 10843 N N . LYS A 1 52 ? 18.309 -3.816 -7.724 1.00 0.00 52 LYS A N 10
ATOM 10844 C CA . LYS A 1 52 ? 19.392 -2.843 -7.803 1.00 0.00 52 LYS A CA 10
ATOM 10845 C C . LYS A 1 52 ? 19.764 -2.559 -9.255 1.00 0.00 52 LYS A C 10
ATOM 10846 O O . LYS A 1 52 ? 19.840 -1.410 -9.689 1.00 0.00 52 LYS A O 10
ATOM 10865 N N . PRO A 1 53 ? 20.001 -3.631 -10.026 1.00 0.00 53 PRO A N 10
ATOM 10866 C CA . PRO A 1 53 ? 20.367 -3.523 -11.442 1.00 0.00 53 PRO A CA 10
ATOM 10867 C C . PRO A 1 53 ? 19.208 -3.036 -12.304 1.00 0.00 53 PRO A C 10
ATOM 10868 O O . PRO A 1 53 ? 19.389 -2.202 -13.191 1.00 0.00 53 PRO A O 10
ATOM 10879 N N . MET A 1 54 ? 18.016 -3.562 -12.038 1.00 0.00 54 MET A N 10
ATOM 10880 C CA . MET A 1 54 ? 16.827 -3.179 -12.790 1.00 0.00 54 MET A CA 10
ATOM 10881 C C . MET A 1 54 ? 16.544 -1.688 -12.638 1.00 0.00 54 MET A C 10
ATOM 10882 O O . MET A 1 54 ? 15.902 -1.263 -11.677 1.00 0.00 54 MET A O 10
ATOM 10896 N N . ASP A 1 55 ? 17.028 -0.898 -13.590 1.00 0.00 55 ASP A N 10
ATOM 10897 C CA . ASP A 1 55 ? 16.826 0.546 -13.562 1.00 0.00 55 ASP A CA 10
ATOM 10898 C C . ASP A 1 55 ? 15.346 0.885 -13.418 1.00 0.00 55 ASP A C 10
ATOM 10899 O O . ASP A 1 55 ? 14.970 1.738 -12.615 1.00 0.00 55 ASP A O 10
ATOM 10908 N N . GLY A 1 56 ? 14.510 0.212 -14.202 1.00 0.00 56 GLY A N 10
ATOM 10909 C CA . GLY A 1 56 ? 13.081 0.457 -14.148 1.00 0.00 56 GLY A CA 10
ATOM 10910 C C . GLY A 1 56 ? 12.268 -0.804 -14.366 1.00 0.00 56 GLY A C 10
ATOM 10911 O O . GLY A 1 56 ? 12.044 -1.575 -13.435 1.00 0.00 56 GLY A O 10
ATOM 10915 N N . ASN A 1 57 ? 11.823 -1.012 -15.601 1.00 0.00 57 ASN A N 10
ATOM 10916 C CA . ASN A 1 57 ? 11.028 -2.187 -15.939 1.00 0.00 57 ASN A CA 10
ATOM 10917 C C . ASN A 1 57 ? 11.789 -3.470 -15.620 1.00 0.00 57 ASN A C 10
ATOM 10918 O O . ASN A 1 57 ? 13.019 -3.517 -15.659 1.00 0.00 57 ASN A O 10
ATOM 10929 N N . PRO A 1 58 ? 11.043 -4.536 -15.297 1.00 0.00 58 PRO A N 10
ATOM 10930 C CA . PRO A 1 58 ? 9.579 -4.492 -15.247 1.00 0.00 58 PRO A CA 10
ATOM 10931 C C . PRO A 1 58 ? 9.064 -3.656 -14.081 1.00 0.00 58 PRO A C 10
ATOM 10932 O O . PRO A 1 58 ? 9.637 -3.647 -12.991 1.00 0.00 58 PRO A O 10
ATOM 10943 N N . PRO A 1 59 ? 7.955 -2.936 -14.311 1.00 0.00 59 PRO A N 10
ATOM 10944 C CA . PRO A 1 59 ? 7.338 -2.084 -13.290 1.00 0.00 59 PRO A CA 10
ATOM 10945 C C . PRO A 1 59 ? 6.697 -2.895 -12.169 1.00 0.00 59 PRO A C 10
ATOM 10946 O O . PRO A 1 59 ? 6.649 -4.124 -12.227 1.00 0.00 59 PRO A O 10
ATOM 10957 N N . LEU A 1 60 ? 6.204 -2.199 -11.150 1.00 0.00 60 LEU A N 10
ATOM 10958 C CA . LEU A 1 60 ? 5.564 -2.855 -10.015 1.00 0.00 60 LEU A CA 10
ATOM 10959 C C . LEU A 1 60 ? 4.691 -4.017 -10.479 1.00 0.00 60 LEU A C 10
ATOM 10960 O O . LEU A 1 60 ? 4.211 -4.051 -11.612 1.00 0.00 60 LEU A O 10
ATOM 10976 N N . PRO A 1 61 ? 4.477 -4.991 -9.582 1.00 0.00 61 PRO A N 10
ATOM 10977 C CA . PRO A 1 61 ? 3.658 -6.171 -9.875 1.00 0.00 61 PRO A CA 10
ATOM 10978 C C . PRO A 1 61 ? 2.178 -5.831 -10.005 1.00 0.00 61 PRO A C 10
ATOM 10979 O O . PRO A 1 61 ? 1.662 -4.977 -9.285 1.00 0.00 61 PRO A O 10
ATOM 10990 N N . GLU A 1 62 ? 1.499 -6.507 -10.928 1.00 0.00 62 GLU A N 10
ATOM 10991 C CA . GLU A 1 62 ? 0.077 -6.275 -11.151 1.00 0.00 62 GLU A CA 10
ATOM 10992 C C . GLU A 1 62 ? -0.652 -6.049 -9.829 1.00 0.00 62 GLU A C 10
ATOM 10993 O O . GLU A 1 62 ? -1.469 -5.137 -9.706 1.00 0.00 62 GLU A O 10
ATOM 11005 N N . SER A 1 63 ? -0.350 -6.888 -8.843 1.00 0.00 63 SER A N 10
ATOM 11006 C CA . SER A 1 63 ? -0.979 -6.784 -7.531 1.00 0.00 63 SER A CA 10
ATOM 11007 C C . SER A 1 63 ? 0.034 -7.050 -6.421 1.00 0.00 63 SER A C 10
ATOM 11008 O O . SER A 1 63 ? 0.856 -7.960 -6.521 1.00 0.00 63 SER A O 10
ATOM 11016 N N . PHE A 1 64 ? -0.033 -6.248 -5.363 1.00 0.00 64 PHE A N 10
ATOM 11017 C CA . PHE A 1 64 ? 0.877 -6.395 -4.234 1.00 0.00 64 PHE A CA 10
ATOM 11018 C C . PHE A 1 64 ? 0.127 -6.268 -2.911 1.00 0.00 64 PHE A C 10
ATOM 11019 O O . PHE A 1 64 ? -0.445 -5.221 -2.608 1.00 0.00 64 PHE A O 10
ATOM 11036 N N . TYR A 1 65 ? 0.135 -7.341 -2.128 1.00 0.00 65 TYR A N 10
ATOM 11037 C CA . TYR A 1 65 ? -0.546 -7.351 -0.839 1.00 0.00 65 TYR A CA 10
ATOM 11038 C C . TYR A 1 65 ? 0.457 -7.282 0.308 1.00 0.00 65 TYR A C 10
ATOM 11039 O O . TYR A 1 65 ? 1.287 -8.176 0.478 1.00 0.00 65 TYR A O 10
ATOM 11057 N N . CYS A 1 66 ? 0.374 -6.214 1.094 1.00 0.00 66 CYS A N 10
ATOM 11058 C CA . CYS A 1 66 ? 1.273 -6.026 2.226 1.00 0.00 66 CYS A CA 10
ATOM 11059 C C . CYS A 1 66 ? 1.358 -7.294 3.070 1.00 0.00 66 CYS A C 10
ATOM 11060 O O . CYS A 1 66 ? 0.656 -8.271 2.812 1.00 0.00 66 CYS A O 10
ATOM 11067 N N . GLU A 1 67 ? 2.223 -7.269 4.080 1.00 0.00 67 GLU A N 10
ATOM 11068 C CA . GLU A 1 67 ? 2.400 -8.417 4.962 1.00 0.00 67 GLU A CA 10
ATOM 11069 C C . GLU A 1 67 ? 1.173 -8.618 5.847 1.00 0.00 67 GLU A C 10
ATOM 11070 O O . GLU A 1 67 ? 1.027 -9.653 6.498 1.00 0.00 67 GLU A O 10
ATOM 11082 N N . ILE A 1 68 ? 0.295 -7.621 5.865 1.00 0.00 68 ILE A N 10
ATOM 11083 C CA . ILE A 1 68 ? -0.919 -7.688 6.669 1.00 0.00 68 ILE A CA 10
ATOM 11084 C C . ILE A 1 68 ? -2.079 -8.267 5.866 1.00 0.00 68 ILE A C 10
ATOM 11085 O O . ILE A 1 68 ? -2.991 -8.879 6.424 1.00 0.00 68 ILE A O 10
ATOM 11101 N N . CYS A 1 69 ? -2.038 -8.072 4.552 1.00 0.00 69 CYS A N 10
ATOM 11102 C CA . CYS A 1 69 ? -3.084 -8.577 3.671 1.00 0.00 69 CYS A CA 10
ATOM 11103 C C . CYS A 1 69 ? -2.846 -10.045 3.329 1.00 0.00 69 CYS A C 10
ATOM 11104 O O . CYS A 1 69 ? -3.789 -10.831 3.233 1.00 0.00 69 CYS A O 10
ATOM 11111 N N . ARG A 1 70 ? -1.581 -10.406 3.146 1.00 0.00 70 ARG A N 10
ATOM 11112 C CA . ARG A 1 70 ? -1.219 -11.779 2.814 1.00 0.00 70 ARG A CA 10
ATOM 11113 C C . ARG A 1 70 ? -1.674 -12.741 3.907 1.00 0.00 70 ARG A C 10
ATOM 11114 O O . ARG A 1 70 ? -2.009 -13.895 3.633 1.00 0.00 70 ARG A O 10
ATOM 11135 N N . LEU A 1 71 ? -1.684 -12.260 5.145 1.00 0.00 71 LEU A N 10
ATOM 11136 C CA . LEU A 1 71 ? -2.098 -13.077 6.280 1.00 0.00 71 LEU A CA 10
ATOM 11137 C C . LEU A 1 71 ? -3.617 -13.205 6.334 1.00 0.00 71 LEU A C 10
ATOM 11138 O O . LEU A 1 71 ? -4.151 -14.179 6.866 1.00 0.00 71 LEU A O 10
ATOM 11154 N N . THR A 1 72 ? -4.309 -12.215 5.777 1.00 0.00 72 THR A N 10
ATOM 11155 C CA . THR A 1 72 ? -5.767 -12.217 5.761 1.00 0.00 72 THR A CA 10
ATOM 11156 C C . THR A 1 72 ? -6.300 -12.468 4.355 1.00 0.00 72 THR A C 10
ATOM 11157 O O . THR A 1 72 ? -5.536 -12.752 3.432 1.00 0.00 72 THR A O 10
ATOM 11168 N N . SER A 1 73 ? -7.616 -12.361 4.198 1.00 0.00 73 SER A N 10
ATOM 11169 C CA . SER A 1 73 ? -8.252 -12.579 2.904 1.00 0.00 73 SER A CA 10
ATOM 11170 C C . SER A 1 73 ? -7.554 -11.772 1.813 1.00 0.00 73 SER A C 10
ATOM 11171 O O . SER A 1 73 ? -7.633 -10.545 1.787 1.00 0.00 73 SER A O 10
ATOM 11179 N N . GLY A 1 74 ? -6.871 -12.473 0.913 1.00 0.00 74 GLY A N 10
ATOM 11180 C CA . GLY A 1 74 ? -6.169 -11.806 -0.168 1.00 0.00 74 GLY A CA 10
ATOM 11181 C C . GLY A 1 74 ? -5.629 -12.781 -1.197 1.00 0.00 74 GLY A C 10
ATOM 11182 O O . GLY A 1 74 ? -4.437 -13.085 -1.229 1.00 0.00 74 GLY A O 10
ATOM 11186 N N . PRO A 1 75 ? -6.521 -13.289 -2.061 1.00 0.00 75 PRO A N 10
ATOM 11187 C CA . PRO A 1 75 ? -6.151 -14.243 -3.110 1.00 0.00 75 PRO A CA 10
ATOM 11188 C C . PRO A 1 75 ? -5.307 -13.601 -4.206 1.00 0.00 75 PRO A C 10
ATOM 11189 O O . PRO A 1 75 ? -5.614 -12.506 -4.677 1.00 0.00 75 PRO A O 10
ATOM 11200 N N . SER A 1 76 ? -4.244 -14.290 -4.608 1.00 0.00 76 SER A N 10
ATOM 11201 C CA . SER A 1 76 ? -3.354 -13.784 -5.647 1.00 0.00 76 SER A CA 10
ATOM 11202 C C . SER A 1 76 ? -4.152 -13.185 -6.801 1.00 0.00 76 SER A C 10
ATOM 11203 O O . SER A 1 76 ? -3.933 -12.038 -7.191 1.00 0.00 76 SER A O 10
ATOM 11211 N N . SER A 1 77 ? -5.077 -13.969 -7.343 1.00 0.00 77 SER A N 10
ATOM 11212 C CA . SER A 1 77 ? -5.906 -13.519 -8.455 1.00 0.00 77 SER A CA 10
ATOM 11213 C C . SER A 1 77 ? -5.053 -12.867 -9.539 1.00 0.00 77 SER A C 10
ATOM 11214 O O . SER A 1 77 ? -5.417 -11.830 -10.091 1.00 0.00 77 SER A O 10
ATOM 11222 N N . GLY A 1 78 ? -3.914 -13.485 -9.838 1.00 0.00 78 GLY A N 10
ATOM 11223 C CA . GLY A 1 78 ? -3.026 -12.951 -10.854 1.00 0.00 78 GLY A CA 10
ATOM 11224 C C . GLY A 1 78 ? -2.040 -13.985 -11.363 1.00 0.00 78 GLY A C 10
ATOM 11225 O O . GLY A 1 78 ? -2.088 -14.329 -12.543 1.00 0.00 78 GLY A O 10
ATOM 11231 N N . GLY A 1 1 ? 10.643 34.306 34.198 1.00 0.00 1 GLY A N 11
ATOM 11232 C CA . GLY A 1 1 ? 10.023 33.120 33.637 1.00 0.00 1 GLY A CA 11
ATOM 11233 C C . GLY A 1 1 ? 9.716 33.270 32.160 1.00 0.00 1 GLY A C 11
ATOM 11234 O O . GLY A 1 1 ? 8.597 33.619 31.784 1.00 0.00 1 GLY A O 11
ATOM 11238 N N . SER A 1 2 ? 10.712 33.006 31.320 1.00 0.00 2 SER A N 11
ATOM 11239 C CA . SER A 1 2 ? 10.544 33.119 29.876 1.00 0.00 2 SER A CA 11
ATOM 11240 C C . SER A 1 2 ? 10.827 31.785 29.191 1.00 0.00 2 SER A C 11
ATOM 11241 O O . SER A 1 2 ? 11.716 31.040 29.601 1.00 0.00 2 SER A O 11
ATOM 11249 N N . SER A 1 3 ? 10.063 31.492 28.143 1.00 0.00 3 SER A N 11
ATOM 11250 C CA . SER A 1 3 ? 10.227 30.247 27.402 1.00 0.00 3 SER A CA 11
ATOM 11251 C C . SER A 1 3 ? 10.038 30.477 25.906 1.00 0.00 3 SER A C 11
ATOM 11252 O O . SER A 1 3 ? 9.433 31.463 25.489 1.00 0.00 3 SER A O 11
ATOM 11260 N N . GLY A 1 4 ? 10.562 29.557 25.101 1.00 0.00 4 GLY A N 11
ATOM 11261 C CA . GLY A 1 4 ? 10.442 29.677 23.660 1.00 0.00 4 GLY A CA 11
ATOM 11262 C C . GLY A 1 4 ? 10.134 28.351 22.992 1.00 0.00 4 GLY A C 11
ATOM 11263 O O . GLY A 1 4 ? 10.997 27.478 22.904 1.00 0.00 4 GLY A O 11
ATOM 11267 N N . SER A 1 5 ? 8.900 28.199 22.521 1.00 0.00 5 SER A N 11
ATOM 11268 C CA . SER A 1 5 ? 8.479 26.968 21.863 1.00 0.00 5 SER A CA 11
ATOM 11269 C C . SER A 1 5 ? 8.259 27.198 20.371 1.00 0.00 5 SER A C 11
ATOM 11270 O O . SER A 1 5 ? 8.007 28.322 19.935 1.00 0.00 5 SER A O 11
ATOM 11278 N N . SER A 1 6 ? 8.355 26.125 19.593 1.00 0.00 6 SER A N 11
ATOM 11279 C CA . SER A 1 6 ? 8.171 26.209 18.149 1.00 0.00 6 SER A CA 11
ATOM 11280 C C . SER A 1 6 ? 6.778 26.730 17.808 1.00 0.00 6 SER A C 11
ATOM 11281 O O . SER A 1 6 ? 5.844 26.602 18.599 1.00 0.00 6 SER A O 11
ATOM 11289 N N . GLY A 1 7 ? 6.646 27.320 16.624 1.00 0.00 7 GLY A N 11
ATOM 11290 C CA . GLY A 1 7 ? 5.365 27.853 16.198 1.00 0.00 7 GLY A CA 11
ATOM 11291 C C . GLY A 1 7 ? 4.923 27.299 14.858 1.00 0.00 7 GLY A C 11
ATOM 11292 O O . GLY A 1 7 ? 3.737 27.059 14.640 1.00 0.00 7 GLY A O 11
ATOM 11296 N N . GLU A 1 8 ? 5.881 27.098 13.958 1.00 0.00 8 GLU A N 11
ATOM 11297 C CA . GLU A 1 8 ? 5.583 26.572 12.631 1.00 0.00 8 GLU A CA 11
ATOM 11298 C C . GLU A 1 8 ? 5.249 25.085 12.698 1.00 0.00 8 GLU A C 11
ATOM 11299 O O . GLU A 1 8 ? 5.831 24.342 13.489 1.00 0.00 8 GLU A O 11
ATOM 11311 N N . ASP A 1 9 ? 4.309 24.657 11.862 1.00 0.00 9 ASP A N 11
ATOM 11312 C CA . ASP A 1 9 ? 3.898 23.258 11.825 1.00 0.00 9 ASP A CA 11
ATOM 11313 C C . ASP A 1 9 ? 4.836 22.439 10.944 1.00 0.00 9 ASP A C 11
ATOM 11314 O O . ASP A 1 9 ? 5.563 22.972 10.105 1.00 0.00 9 ASP A O 11
ATOM 11323 N N . PRO A 1 10 ? 4.822 21.112 11.138 1.00 0.00 10 PRO A N 11
ATOM 11324 C CA . PRO A 1 10 ? 5.666 20.191 10.370 1.00 0.00 10 PRO A CA 11
ATOM 11325 C C . PRO A 1 10 ? 5.229 20.082 8.914 1.00 0.00 10 PRO A C 11
ATOM 11326 O O . PRO A 1 10 ? 6.040 19.799 8.032 1.00 0.00 10 PRO A O 11
ATOM 11337 N N . PHE A 1 11 ? 3.943 20.308 8.668 1.00 0.00 11 PHE A N 11
ATOM 11338 C CA . PHE A 1 11 ? 3.398 20.234 7.317 1.00 0.00 11 PHE A CA 11
ATOM 11339 C C . PHE A 1 11 ? 3.530 18.822 6.754 1.00 0.00 11 PHE A C 11
ATOM 11340 O O . PHE A 1 11 ? 3.584 18.630 5.540 1.00 0.00 11 PHE A O 11
ATOM 11357 N N . GLN A 1 12 ? 3.582 17.838 7.646 1.00 0.00 12 GLN A N 11
ATOM 11358 C CA . GLN A 1 12 ? 3.708 16.444 7.239 1.00 0.00 12 GLN A CA 11
ATOM 11359 C C . GLN A 1 12 ? 2.500 16.005 6.418 1.00 0.00 12 GLN A C 11
ATOM 11360 O O . GLN A 1 12 ? 1.352 16.303 6.750 1.00 0.00 12 GLN A O 11
ATOM 11374 N N . PRO A 1 13 ? 2.761 15.280 5.320 1.00 0.00 13 PRO A N 11
ATOM 11375 C CA . PRO A 1 13 ? 1.708 14.784 4.430 1.00 0.00 13 PRO A CA 11
ATOM 11376 C C . PRO A 1 13 ? 0.872 13.684 5.076 1.00 0.00 13 PRO A C 11
ATOM 11377 O O . PRO A 1 13 ? 1.329 13.004 5.994 1.00 0.00 13 PRO A O 11
ATOM 11388 N N . GLU A 1 14 ? -0.354 13.516 4.591 1.00 0.00 14 GLU A N 11
ATOM 11389 C CA . GLU A 1 14 ? -1.252 12.498 5.123 1.00 0.00 14 GLU A CA 11
ATOM 11390 C C . GLU A 1 14 ? -1.036 11.161 4.421 1.00 0.00 14 GLU A C 11
ATOM 11391 O O . GLU A 1 14 ? -1.848 10.743 3.595 1.00 0.00 14 GLU A O 11
ATOM 11403 N N . ILE A 1 15 ? 0.064 10.495 4.756 1.00 0.00 15 ILE A N 11
ATOM 11404 C CA . ILE A 1 15 ? 0.387 9.205 4.158 1.00 0.00 15 ILE A CA 11
ATOM 11405 C C . ILE A 1 15 ? 0.339 8.090 5.198 1.00 0.00 15 ILE A C 11
ATOM 11406 O O . ILE A 1 15 ? 0.570 8.322 6.385 1.00 0.00 15 ILE A O 11
ATOM 11422 N N . LYS A 1 16 ? 0.039 6.878 4.744 1.00 0.00 16 LYS A N 11
ATOM 11423 C CA . LYS A 1 16 ? -0.037 5.725 5.633 1.00 0.00 16 LYS A CA 11
ATOM 11424 C C . LYS A 1 16 ? 1.351 5.322 6.121 1.00 0.00 16 LYS A C 11
ATOM 11425 O O . LYS A 1 16 ? 1.665 5.448 7.305 1.00 0.00 16 LYS A O 11
ATOM 11444 N N . VAL A 1 17 ? 2.179 4.838 5.201 1.00 0.00 17 VAL A N 11
ATOM 11445 C CA . VAL A 1 17 ? 3.535 4.419 5.537 1.00 0.00 17 VAL A CA 11
ATOM 11446 C C . VAL A 1 17 ? 3.526 3.353 6.626 1.00 0.00 17 VAL A C 11
ATOM 11447 O O . VAL A 1 17 ? 4.290 3.429 7.589 1.00 0.00 17 VAL A O 11
ATOM 11460 N N . ARG A 1 18 ? 2.658 2.360 6.468 1.00 0.00 18 ARG A N 11
ATOM 11461 C CA . ARG A 1 18 ? 2.549 1.278 7.439 1.00 0.00 18 ARG A CA 11
ATOM 11462 C C . ARG A 1 18 ? 3.479 0.125 7.075 1.00 0.00 18 ARG A C 11
ATOM 11463 O O . ARG A 1 18 ? 3.140 -1.044 7.264 1.00 0.00 18 ARG A O 11
ATOM 11484 N N . CYS A 1 19 ? 4.652 0.461 6.550 1.00 0.00 19 CYS A N 11
ATOM 11485 C CA . CYS A 1 19 ? 5.632 -0.545 6.157 1.00 0.00 19 CYS A CA 11
ATOM 11486 C C . CYS A 1 19 ? 5.956 -1.473 7.324 1.00 0.00 19 CYS A C 11
ATOM 11487 O O . CYS A 1 19 ? 5.394 -1.341 8.411 1.00 0.00 19 CYS A O 11
ATOM 11494 N N . VAL A 1 20 ? 6.868 -2.412 7.091 1.00 0.00 20 VAL A N 11
ATOM 11495 C CA . VAL A 1 20 ? 7.269 -3.361 8.122 1.00 0.00 20 VAL A CA 11
ATOM 11496 C C . VAL A 1 20 ? 8.512 -2.877 8.861 1.00 0.00 20 VAL A C 11
ATOM 11497 O O . VAL A 1 20 ? 8.594 -2.968 10.086 1.00 0.00 20 VAL A O 11
ATOM 11510 N N . CYS A 1 21 ? 9.478 -2.363 8.108 1.00 0.00 21 CYS A N 11
ATOM 11511 C CA . CYS A 1 21 ? 10.718 -1.863 8.690 1.00 0.00 21 CYS A CA 11
ATOM 11512 C C . CYS A 1 21 ? 10.437 -1.036 9.941 1.00 0.00 21 CYS A C 11
ATOM 11513 O O . CYS A 1 21 ? 11.241 -1.007 10.872 1.00 0.00 21 CYS A O 11
ATOM 11520 N N . GLY A 1 22 ? 9.290 -0.364 9.954 1.00 0.00 22 GLY A N 11
ATOM 11521 C CA . GLY A 1 22 ? 8.923 0.454 11.095 1.00 0.00 22 GLY A CA 11
ATOM 11522 C C . GLY A 1 22 ? 9.011 1.938 10.797 1.00 0.00 22 GLY A C 11
ATOM 11523 O O . GLY A 1 22 ? 8.401 2.754 11.487 1.00 0.00 22 GLY A O 11
ATOM 11527 N N . ASN A 1 23 ? 9.773 2.288 9.765 1.00 0.00 23 ASN A N 11
ATOM 11528 C CA . ASN A 1 23 ? 9.940 3.684 9.378 1.00 0.00 23 ASN A CA 11
ATOM 11529 C C . ASN A 1 23 ? 8.616 4.282 8.911 1.00 0.00 23 ASN A C 11
ATOM 11530 O O . ASN A 1 23 ? 7.876 3.658 8.151 1.00 0.00 23 ASN A O 11
ATOM 11541 N N . SER A 1 24 ? 8.325 5.494 9.372 1.00 0.00 24 SER A N 11
ATOM 11542 C CA . SER A 1 24 ? 7.089 6.175 9.004 1.00 0.00 24 SER A CA 11
ATOM 11543 C C . SER A 1 24 ? 7.369 7.331 8.049 1.00 0.00 24 SER A C 11
ATOM 11544 O O . SER A 1 24 ? 6.755 8.394 8.145 1.00 0.00 24 SER A O 11
ATOM 11552 N N . LEU A 1 25 ? 8.301 7.115 7.126 1.00 0.00 25 LEU A N 11
ATOM 11553 C CA . LEU A 1 25 ? 8.664 8.138 6.152 1.00 0.00 25 LEU A CA 11
ATOM 11554 C C . LEU A 1 25 ? 8.387 7.660 4.730 1.00 0.00 25 LEU A C 11
ATOM 11555 O O . LEU A 1 25 ? 8.298 6.459 4.477 1.00 0.00 25 LEU A O 11
ATOM 11571 N N . GLU A 1 26 ? 8.253 8.607 3.808 1.00 0.00 26 GLU A N 11
ATOM 11572 C CA . GLU A 1 26 ? 7.987 8.281 2.411 1.00 0.00 26 GLU A CA 11
ATOM 11573 C C . GLU A 1 26 ? 9.267 8.353 1.583 1.00 0.00 26 GLU A C 11
ATOM 11574 O O . GLU A 1 26 ? 10.130 9.197 1.824 1.00 0.00 26 GLU A O 11
ATOM 11586 N N . THR A 1 27 ? 9.383 7.459 0.605 1.00 0.00 27 THR A N 11
ATOM 11587 C CA . THR A 1 27 ? 10.557 7.419 -0.258 1.00 0.00 27 THR A CA 11
ATOM 11588 C C . THR A 1 27 ? 10.237 7.961 -1.647 1.00 0.00 27 THR A C 11
ATOM 11589 O O . THR A 1 27 ? 9.086 8.278 -1.949 1.00 0.00 27 THR A O 11
ATOM 11600 N N . ASP A 1 28 ? 11.261 8.064 -2.487 1.00 0.00 28 ASP A N 11
ATOM 11601 C CA . ASP A 1 28 ? 11.088 8.566 -3.845 1.00 0.00 28 ASP A CA 11
ATOM 11602 C C . ASP A 1 28 ? 10.020 7.769 -4.587 1.00 0.00 28 ASP A C 11
ATOM 11603 O O . ASP A 1 28 ? 9.399 8.267 -5.526 1.00 0.00 28 ASP A O 11
ATOM 11612 N N . SER A 1 29 ? 9.812 6.527 -4.160 1.00 0.00 29 SER A N 11
ATOM 11613 C CA . SER A 1 29 ? 8.823 5.659 -4.788 1.00 0.00 29 SER A CA 11
ATOM 11614 C C . SER A 1 29 ? 8.367 4.569 -3.823 1.00 0.00 29 SER A C 11
ATOM 11615 O O . SER A 1 29 ? 9.126 4.134 -2.957 1.00 0.00 29 SER A O 11
ATOM 11623 N N . MET A 1 30 ? 7.122 4.132 -3.979 1.00 0.00 30 MET A N 11
ATOM 11624 C CA . MET A 1 30 ? 6.564 3.091 -3.122 1.00 0.00 30 MET A CA 11
ATOM 11625 C C . MET A 1 30 ? 5.392 2.394 -3.806 1.00 0.00 30 MET A C 11
ATOM 11626 O O . MET A 1 30 ? 4.925 2.834 -4.857 1.00 0.00 30 MET A O 11
ATOM 11640 N N . ILE A 1 31 ? 4.923 1.307 -3.203 1.00 0.00 31 ILE A N 11
ATOM 11641 C CA . ILE A 1 31 ? 3.805 0.551 -3.755 1.00 0.00 31 ILE A CA 11
ATOM 11642 C C . ILE A 1 31 ? 2.605 0.581 -2.815 1.00 0.00 31 ILE A C 11
ATOM 11643 O O . ILE A 1 31 ? 2.742 0.370 -1.611 1.00 0.00 31 ILE A O 11
ATOM 11659 N N . GLN A 1 32 ? 1.428 0.843 -3.375 1.00 0.00 32 GLN A N 11
ATOM 11660 C CA . GLN A 1 32 ? 0.203 0.900 -2.587 1.00 0.00 32 GLN A CA 11
ATOM 11661 C C . GLN A 1 32 ? -0.527 -0.439 -2.619 1.00 0.00 32 GLN A C 11
ATOM 11662 O O . GLN A 1 32 ? -1.063 -0.841 -3.651 1.00 0.00 32 GLN A O 11
ATOM 11676 N N . CYS A 1 33 ? -0.543 -1.126 -1.481 1.00 0.00 33 CYS A N 11
ATOM 11677 C CA . CYS A 1 33 ? -1.206 -2.420 -1.378 1.00 0.00 33 CYS A CA 11
ATOM 11678 C C . CYS A 1 33 ? -2.449 -2.467 -2.262 1.00 0.00 33 CYS A C 11
ATOM 11679 O O . CYS A 1 33 ? -3.367 -1.663 -2.102 1.00 0.00 33 CYS A O 11
ATOM 11686 N N . GLU A 1 34 ? -2.470 -3.414 -3.195 1.00 0.00 34 GLU A N 11
ATOM 11687 C CA . GLU A 1 34 ? -3.599 -3.564 -4.105 1.00 0.00 34 GLU A CA 11
ATOM 11688 C C . GLU A 1 34 ? -4.918 -3.306 -3.382 1.00 0.00 34 GLU A C 11
ATOM 11689 O O . GLU A 1 34 ? -5.734 -2.498 -3.826 1.00 0.00 34 GLU A O 11
ATOM 11701 N N . ASP A 1 35 ? -5.119 -3.998 -2.266 1.00 0.00 35 ASP A N 11
ATOM 11702 C CA . ASP A 1 35 ? -6.338 -3.844 -1.480 1.00 0.00 35 ASP A CA 11
ATOM 11703 C C . ASP A 1 35 ? -6.744 -2.377 -1.388 1.00 0.00 35 ASP A C 11
ATOM 11704 O O . ASP A 1 35 ? -5.915 -1.490 -1.182 1.00 0.00 35 ASP A O 11
ATOM 11713 N N . PRO A 1 36 ? -8.049 -2.112 -1.545 1.00 0.00 36 PRO A N 11
ATOM 11714 C CA . PRO A 1 36 ? -8.594 -0.753 -1.484 1.00 0.00 36 PRO A CA 11
ATOM 11715 C C . PRO A 1 36 ? -8.546 -0.171 -0.075 1.00 0.00 36 PRO A C 11
ATOM 11716 O O . PRO A 1 36 ? -8.061 0.941 0.131 1.00 0.00 36 PRO A O 11
ATOM 11727 N N . ARG A 1 37 ? -9.051 -0.931 0.891 1.00 0.00 37 ARG A N 11
ATOM 11728 C CA . ARG A 1 37 ? -9.065 -0.490 2.281 1.00 0.00 37 ARG A CA 11
ATOM 11729 C C . ARG A 1 37 ? -7.645 -0.291 2.803 1.00 0.00 37 ARG A C 11
ATOM 11730 O O . ARG A 1 37 ? -7.344 0.717 3.444 1.00 0.00 37 ARG A O 11
ATOM 11751 N N . CYS A 1 38 ? -6.777 -1.257 2.524 1.00 0.00 38 CYS A N 11
ATOM 11752 C CA . CYS A 1 38 ? -5.389 -1.189 2.965 1.00 0.00 38 CYS A CA 11
ATOM 11753 C C . CYS A 1 38 ? -4.665 -0.020 2.304 1.00 0.00 38 CYS A C 11
ATOM 11754 O O . CYS A 1 38 ? -4.263 0.934 2.972 1.00 0.00 38 CYS A O 11
ATOM 11761 N N . HIS A 1 39 ? -4.501 -0.100 0.987 1.00 0.00 39 HIS A N 11
ATOM 11762 C CA . HIS A 1 39 ? -3.826 0.951 0.235 1.00 0.00 39 HIS A CA 11
ATOM 11763 C C . HIS A 1 39 ? -2.699 1.569 1.057 1.00 0.00 39 HIS A C 11
ATOM 11764 O O . HIS A 1 39 ? -2.525 2.788 1.074 1.00 0.00 39 HIS A O 11
ATOM 11779 N N . VAL A 1 40 ? -1.935 0.720 1.738 1.00 0.00 40 VAL A N 11
ATOM 11780 C CA . VAL A 1 40 ? -0.825 1.183 2.561 1.00 0.00 40 VAL A CA 11
ATOM 11781 C C . VAL A 1 40 ? 0.434 1.381 1.725 1.00 0.00 40 VAL A C 11
ATOM 11782 O O . VAL A 1 40 ? 0.592 0.770 0.668 1.00 0.00 40 VAL A O 11
ATOM 11795 N N . TRP A 1 41 ? 1.327 2.239 2.205 1.00 0.00 41 TRP A N 11
ATOM 11796 C CA . TRP A 1 41 ? 2.574 2.518 1.501 1.00 0.00 41 TRP A CA 11
ATOM 11797 C C . TRP A 1 41 ? 3.701 1.631 2.018 1.00 0.00 41 TRP A C 11
ATOM 11798 O O . TRP A 1 41 ? 3.998 1.624 3.213 1.00 0.00 41 TRP A O 11
ATOM 11819 N N . GLN A 1 42 ? 4.325 0.886 1.112 1.00 0.00 42 GLN A N 11
ATOM 11820 C CA . GLN A 1 42 ? 5.420 -0.004 1.479 1.00 0.00 42 GLN A CA 11
ATOM 11821 C C . GLN A 1 42 ? 6.659 0.280 0.636 1.00 0.00 42 GLN A C 11
ATOM 11822 O O . GLN A 1 42 ? 6.600 0.279 -0.594 1.00 0.00 42 GLN A O 11
ATOM 11836 N N . HIS A 1 43 ? 7.781 0.524 1.306 1.00 0.00 43 HIS A N 11
ATOM 11837 C CA . HIS A 1 43 ? 9.035 0.810 0.618 1.00 0.00 43 HIS A CA 11
ATOM 11838 C C . HIS A 1 43 ? 9.333 -0.254 -0.433 1.00 0.00 43 HIS A C 11
ATOM 11839 O O . HIS A 1 43 ? 9.257 -1.452 -0.158 1.00 0.00 43 HIS A O 11
ATOM 11853 N N . VAL A 1 44 ? 9.672 0.190 -1.639 1.00 0.00 44 VAL A N 11
ATOM 11854 C CA . VAL A 1 44 ? 9.982 -0.724 -2.732 1.00 0.00 44 VAL A CA 11
ATOM 11855 C C . VAL A 1 44 ? 11.207 -1.572 -2.408 1.00 0.00 44 VAL A C 11
ATOM 11856 O O . VAL A 1 44 ? 11.418 -2.629 -3.002 1.00 0.00 44 VAL A O 11
ATOM 11869 N N . GLY A 1 45 ? 12.013 -1.102 -1.461 1.00 0.00 45 GLY A N 11
ATOM 11870 C CA . GLY A 1 45 ? 13.207 -1.830 -1.074 1.00 0.00 45 GLY A CA 11
ATOM 11871 C C . GLY A 1 45 ? 13.067 -2.495 0.281 1.00 0.00 45 GLY A C 11
ATOM 11872 O O . GLY A 1 45 ? 14.040 -2.615 1.026 1.00 0.00 45 GLY A O 11
ATOM 11876 N N . CYS A 1 46 ? 11.852 -2.927 0.604 1.00 0.00 46 CYS A N 11
ATOM 11877 C CA . CYS A 1 46 ? 11.586 -3.581 1.879 1.00 0.00 46 CYS A CA 11
ATOM 11878 C C . CYS A 1 46 ? 10.881 -4.918 1.668 1.00 0.00 46 CYS A C 11
ATOM 11879 O O . CYS A 1 46 ? 11.235 -5.923 2.285 1.00 0.00 46 CYS A O 11
ATOM 11886 N N . VAL A 1 47 ? 9.882 -4.922 0.792 1.00 0.00 47 VAL A N 11
ATOM 11887 C CA . VAL A 1 47 ? 9.127 -6.134 0.497 1.00 0.00 47 VAL A CA 11
ATOM 11888 C C . VAL A 1 47 ? 9.451 -6.658 -0.897 1.00 0.00 47 VAL A C 11
ATOM 11889 O O . VAL A 1 47 ? 9.571 -7.866 -1.105 1.00 0.00 47 VAL A O 11
ATOM 11902 N N . ILE A 1 48 ? 9.592 -5.742 -1.849 1.00 0.00 48 ILE A N 11
ATOM 11903 C CA . ILE A 1 48 ? 9.903 -6.111 -3.224 1.00 0.00 48 ILE A CA 11
ATOM 11904 C C . ILE A 1 48 ? 11.384 -6.439 -3.383 1.00 0.00 48 ILE A C 11
ATOM 11905 O O . ILE A 1 48 ? 12.245 -5.769 -2.811 1.00 0.00 48 ILE A O 11
ATOM 11921 N N . LEU A 1 49 ? 11.675 -7.472 -4.166 1.00 0.00 49 LEU A N 11
ATOM 11922 C CA . LEU A 1 49 ? 13.053 -7.889 -4.403 1.00 0.00 49 LEU A CA 11
ATOM 11923 C C . LEU A 1 49 ? 13.763 -6.916 -5.339 1.00 0.00 49 LEU A C 11
ATOM 11924 O O . LEU A 1 49 ? 13.144 -6.255 -6.173 1.00 0.00 49 LEU A O 11
ATOM 11940 N N . PRO A 1 50 ? 15.094 -6.824 -5.199 1.00 0.00 50 PRO A N 11
ATOM 11941 C CA . PRO A 1 50 ? 15.917 -5.937 -6.026 1.00 0.00 50 PRO A CA 11
ATOM 11942 C C . PRO A 1 50 ? 16.002 -6.406 -7.474 1.00 0.00 50 PRO A C 11
ATOM 11943 O O . PRO A 1 50 ? 16.089 -7.604 -7.744 1.00 0.00 50 PRO A O 11
ATOM 11954 N N . ASP A 1 51 ? 15.978 -5.456 -8.401 1.00 0.00 51 ASP A N 11
ATOM 11955 C CA . ASP A 1 51 ? 16.054 -5.772 -9.823 1.00 0.00 51 ASP A CA 11
ATOM 11956 C C . ASP A 1 51 ? 17.183 -6.760 -10.100 1.00 0.00 51 ASP A C 11
ATOM 11957 O O . ASP A 1 51 ? 18.272 -6.649 -9.535 1.00 0.00 51 ASP A O 11
ATOM 11966 N N . LYS A 1 52 ? 16.917 -7.726 -10.972 1.00 0.00 52 LYS A N 11
ATOM 11967 C CA . LYS A 1 52 ? 17.910 -8.734 -11.325 1.00 0.00 52 LYS A CA 11
ATOM 11968 C C . LYS A 1 52 ? 18.659 -8.338 -12.593 1.00 0.00 52 LYS A C 11
ATOM 11969 O O . LYS A 1 52 ? 19.844 -8.005 -12.564 1.00 0.00 52 LYS A O 11
ATOM 11988 N N . PRO A 1 53 ? 17.954 -8.374 -13.734 1.00 0.00 53 PRO A N 11
ATOM 11989 C CA . PRO A 1 53 ? 18.533 -8.020 -15.033 1.00 0.00 53 PRO A CA 11
ATOM 11990 C C . PRO A 1 53 ? 18.830 -6.529 -15.149 1.00 0.00 53 PRO A C 11
ATOM 11991 O O . PRO A 1 53 ? 19.939 -6.134 -15.507 1.00 0.00 53 PRO A O 11
ATOM 12002 N N . MET A 1 54 ? 17.832 -5.706 -14.844 1.00 0.00 54 MET A N 11
ATOM 12003 C CA . MET A 1 54 ? 17.989 -4.258 -14.912 1.00 0.00 54 MET A CA 11
ATOM 12004 C C . MET A 1 54 ? 17.119 -3.567 -13.867 1.00 0.00 54 MET A C 11
ATOM 12005 O O . MET A 1 54 ? 16.048 -4.061 -13.512 1.00 0.00 54 MET A O 11
ATOM 12019 N N . ASP A 1 55 ? 17.585 -2.424 -13.378 1.00 0.00 55 ASP A N 11
ATOM 12020 C CA . ASP A 1 55 ? 16.849 -1.665 -12.373 1.00 0.00 55 ASP A CA 11
ATOM 12021 C C . ASP A 1 55 ? 15.508 -1.191 -12.925 1.00 0.00 55 ASP A C 11
ATOM 12022 O O . ASP A 1 55 ? 14.546 -1.012 -12.179 1.00 0.00 55 ASP A O 11
ATOM 12031 N N . GLY A 1 56 ? 15.453 -0.988 -14.238 1.00 0.00 56 GLY A N 11
ATOM 12032 C CA . GLY A 1 56 ? 14.226 -0.535 -14.867 1.00 0.00 56 GLY A CA 11
ATOM 12033 C C . GLY A 1 56 ? 13.168 -1.619 -14.923 1.00 0.00 56 GLY A C 11
ATOM 12034 O O . GLY A 1 56 ? 12.178 -1.566 -14.195 1.00 0.00 56 GLY A O 11
ATOM 12038 N N . ASN A 1 57 ? 13.378 -2.604 -15.790 1.00 0.00 57 ASN A N 11
ATOM 12039 C CA . ASN A 1 57 ? 12.432 -3.705 -15.939 1.00 0.00 57 ASN A CA 11
ATOM 12040 C C . ASN A 1 57 ? 12.990 -4.987 -15.328 1.00 0.00 57 ASN A C 11
ATOM 12041 O O . ASN A 1 57 ? 14.199 -5.216 -15.299 1.00 0.00 57 ASN A O 11
ATOM 12052 N N . PRO A 1 58 ? 12.088 -5.844 -14.827 1.00 0.00 58 PRO A N 11
ATOM 12053 C CA . PRO A 1 58 ? 10.646 -5.582 -14.855 1.00 0.00 58 PRO A CA 11
ATOM 12054 C C . PRO A 1 58 ? 10.243 -4.455 -13.911 1.00 0.00 58 PRO A C 11
ATOM 12055 O O . PRO A 1 58 ? 10.792 -4.301 -12.819 1.00 0.00 58 PRO A O 11
ATOM 12066 N N . PRO A 1 59 ? 9.262 -3.646 -14.338 1.00 0.00 59 PRO A N 11
ATOM 12067 C CA . PRO A 1 59 ? 8.763 -2.519 -13.544 1.00 0.00 59 PRO A CA 11
ATOM 12068 C C . PRO A 1 59 ? 7.986 -2.975 -12.314 1.00 0.00 59 PRO A C 11
ATOM 12069 O O . PRO A 1 59 ? 7.780 -4.172 -12.105 1.00 0.00 59 PRO A O 11
ATOM 12080 N N . LEU A 1 60 ? 7.556 -2.016 -11.502 1.00 0.00 60 LEU A N 11
ATOM 12081 C CA . LEU A 1 60 ? 6.801 -2.319 -10.292 1.00 0.00 60 LEU A CA 11
ATOM 12082 C C . LEU A 1 60 ? 5.573 -3.165 -10.614 1.00 0.00 60 LEU A C 11
ATOM 12083 O O . LEU A 1 60 ? 4.921 -2.990 -11.643 1.00 0.00 60 LEU A O 11
ATOM 12099 N N . PRO A 1 61 ? 5.247 -4.104 -9.713 1.00 0.00 61 PRO A N 11
ATOM 12100 C CA . PRO A 1 61 ? 4.094 -4.994 -9.878 1.00 0.00 61 PRO A CA 11
ATOM 12101 C C . PRO A 1 61 ? 2.768 -4.256 -9.734 1.00 0.00 61 PRO A C 11
ATOM 12102 O O . PRO A 1 61 ? 2.522 -3.594 -8.726 1.00 0.00 61 PRO A O 11
ATOM 12113 N N . GLU A 1 62 ? 1.916 -4.375 -10.748 1.00 0.00 62 GLU A N 11
ATOM 12114 C CA . GLU A 1 62 ? 0.614 -3.719 -10.733 1.00 0.00 62 GLU A CA 11
ATOM 12115 C C . GLU A 1 62 ? -0.191 -4.135 -9.505 1.00 0.00 62 GLU A C 11
ATOM 12116 O O . GLU A 1 62 ? -0.872 -3.315 -8.889 1.00 0.00 62 GLU A O 11
ATOM 12128 N N . SER A 1 63 ? -0.107 -5.415 -9.156 1.00 0.00 63 SER A N 11
ATOM 12129 C CA . SER A 1 63 ? -0.831 -5.942 -8.005 1.00 0.00 63 SER A CA 11
ATOM 12130 C C . SER A 1 63 ? 0.134 -6.524 -6.976 1.00 0.00 63 SER A C 11
ATOM 12131 O O . SER A 1 63 ? 0.976 -7.361 -7.302 1.00 0.00 63 SER A O 11
ATOM 12139 N N . PHE A 1 64 ? 0.006 -6.073 -5.733 1.00 0.00 64 PHE A N 11
ATOM 12140 C CA . PHE A 1 64 ? 0.867 -6.546 -4.655 1.00 0.00 64 PHE A CA 11
ATOM 12141 C C . PHE A 1 64 ? 0.175 -6.402 -3.303 1.00 0.00 64 PHE A C 11
ATOM 12142 O O . PHE A 1 64 ? -0.377 -5.348 -2.985 1.00 0.00 64 PHE A O 11
ATOM 12159 N N . TYR A 1 65 ? 0.208 -7.469 -2.512 1.00 0.00 65 TYR A N 11
ATOM 12160 C CA . TYR A 1 65 ? -0.418 -7.463 -1.195 1.00 0.00 65 TYR A CA 11
ATOM 12161 C C . TYR A 1 65 ? 0.633 -7.527 -0.091 1.00 0.00 65 TYR A C 11
ATOM 12162 O O . TYR A 1 65 ? 1.496 -8.406 -0.090 1.00 0.00 65 TYR A O 11
ATOM 12180 N N . CYS A 1 66 ? 0.554 -6.590 0.847 1.00 0.00 66 CYS A N 11
ATOM 12181 C CA . CYS A 1 66 ? 1.497 -6.537 1.958 1.00 0.00 66 CYS A CA 11
ATOM 12182 C C . CYS A 1 66 ? 1.337 -7.754 2.865 1.00 0.00 66 CYS A C 11
ATOM 12183 O O . CYS A 1 66 ? 0.493 -8.615 2.621 1.00 0.00 66 CYS A O 11
ATOM 12190 N N . GLU A 1 67 ? 2.154 -7.816 3.912 1.00 0.00 67 GLU A N 11
ATOM 12191 C CA . GLU A 1 67 ? 2.104 -8.927 4.855 1.00 0.00 67 GLU A CA 11
ATOM 12192 C C . GLU A 1 67 ? 0.833 -8.868 5.697 1.00 0.00 67 GLU A C 11
ATOM 12193 O O . GLU A 1 67 ? 0.307 -9.898 6.120 1.00 0.00 67 GLU A O 11
ATOM 12205 N N . ILE A 1 68 ? 0.345 -7.656 5.937 1.00 0.00 68 ILE A N 11
ATOM 12206 C CA . ILE A 1 68 ? -0.864 -7.462 6.728 1.00 0.00 68 ILE A CA 11
ATOM 12207 C C . ILE A 1 68 ? -2.094 -7.973 5.987 1.00 0.00 68 ILE A C 11
ATOM 12208 O O . ILE A 1 68 ? -3.112 -8.298 6.599 1.00 0.00 68 ILE A O 11
ATOM 12224 N N . CYS A 1 69 ? -1.993 -8.044 4.664 1.00 0.00 69 CYS A N 11
ATOM 12225 C CA . CYS A 1 69 ? -3.097 -8.518 3.837 1.00 0.00 69 CYS A CA 11
ATOM 12226 C C . CYS A 1 69 ? -2.929 -9.997 3.501 1.00 0.00 69 CYS A C 11
ATOM 12227 O O . CYS A 1 69 ? -3.871 -10.781 3.617 1.00 0.00 69 CYS A O 11
ATOM 12234 N N . ARG A 1 70 ? -1.724 -10.371 3.084 1.00 0.00 70 ARG A N 11
ATOM 12235 C CA . ARG A 1 70 ? -1.433 -11.755 2.731 1.00 0.00 70 ARG A CA 11
ATOM 12236 C C . ARG A 1 70 ? -1.730 -12.689 3.900 1.00 0.00 70 ARG A C 11
ATOM 12237 O O . ARG A 1 70 ? -1.971 -13.881 3.711 1.00 0.00 70 ARG A O 11
ATOM 12258 N N . LEU A 1 71 ? -1.711 -12.139 5.110 1.00 0.00 71 LEU A N 11
ATOM 12259 C CA . LEU A 1 71 ? -1.978 -12.922 6.311 1.00 0.00 71 LEU A CA 11
ATOM 12260 C C . LEU A 1 71 ? -3.478 -13.086 6.531 1.00 0.00 71 LEU A C 11
ATOM 12261 O O . LEU A 1 71 ? -3.942 -14.143 6.961 1.00 0.00 71 LEU A O 11
ATOM 12277 N N . THR A 1 72 ? -4.234 -12.034 6.232 1.00 0.00 72 THR A N 11
ATOM 12278 C CA . THR A 1 72 ? -5.682 -12.062 6.397 1.00 0.00 72 THR A CA 11
ATOM 12279 C C . THR A 1 72 ? -6.338 -12.941 5.338 1.00 0.00 72 THR A C 11
ATOM 12280 O O . THR A 1 72 ? -7.229 -13.734 5.642 1.00 0.00 72 THR A O 11
ATOM 12291 N N . SER A 1 73 ? -5.892 -12.795 4.095 1.00 0.00 73 SER A N 11
ATOM 12292 C CA . SER A 1 73 ? -6.440 -13.574 2.990 1.00 0.00 73 SER A CA 11
ATOM 12293 C C . SER A 1 73 ? -6.280 -15.069 3.248 1.00 0.00 73 SER A C 11
ATOM 12294 O O . SER A 1 73 ? -5.168 -15.564 3.430 1.00 0.00 73 SER A O 11
ATOM 12302 N N . GLY A 1 74 ? -7.401 -15.784 3.263 1.00 0.00 74 GLY A N 11
ATOM 12303 C CA . GLY A 1 74 ? -7.365 -17.215 3.499 1.00 0.00 74 GLY A CA 11
ATOM 12304 C C . GLY A 1 74 ? -6.710 -17.975 2.363 1.00 0.00 74 GLY A C 11
ATOM 12305 O O . GLY A 1 74 ? -6.953 -17.705 1.186 1.00 0.00 74 GLY A O 11
ATOM 12309 N N . PRO A 1 75 ? -5.857 -18.949 2.711 1.00 0.00 75 PRO A N 11
ATOM 12310 C CA . PRO A 1 75 ? -5.146 -19.769 1.725 1.00 0.00 75 PRO A CA 11
ATOM 12311 C C . PRO A 1 75 ? -6.079 -20.718 0.980 1.00 0.00 75 PRO A C 11
ATOM 12312 O O . PRO A 1 75 ? -6.522 -21.727 1.530 1.00 0.00 75 PRO A O 11
ATOM 12323 N N . SER A 1 76 ? -6.374 -20.388 -0.273 1.00 0.00 76 SER A N 11
ATOM 12324 C CA . SER A 1 76 ? -7.257 -21.210 -1.092 1.00 0.00 76 SER A CA 11
ATOM 12325 C C . SER A 1 76 ? -6.524 -21.736 -2.323 1.00 0.00 76 SER A C 11
ATOM 12326 O O . SER A 1 76 ? -6.486 -22.942 -2.568 1.00 0.00 76 SER A O 11
ATOM 12334 N N . SER A 1 77 ? -5.942 -20.822 -3.093 1.00 0.00 77 SER A N 11
ATOM 12335 C CA . SER A 1 77 ? -5.212 -21.192 -4.300 1.00 0.00 77 SER A CA 11
ATOM 12336 C C . SER A 1 77 ? -4.209 -20.108 -4.682 1.00 0.00 77 SER A C 11
ATOM 12337 O O . SER A 1 77 ? -4.202 -19.022 -4.105 1.00 0.00 77 SER A O 11
ATOM 12345 N N . GLY A 1 78 ? -3.363 -20.412 -5.662 1.00 0.00 78 GLY A N 11
ATOM 12346 C CA . GLY A 1 78 ? -2.367 -19.454 -6.105 1.00 0.00 78 GLY A CA 11
ATOM 12347 C C . GLY A 1 78 ? -0.968 -20.038 -6.119 1.00 0.00 78 GLY A C 11
ATOM 12348 O O . GLY A 1 78 ? -0.037 -19.351 -6.537 1.00 0.00 78 GLY A O 11
ATOM 12354 N N . GLY A 1 1 ? -15.911 32.793 -15.951 1.00 0.00 1 GLY A N 12
ATOM 12355 C CA . GLY A 1 1 ? -17.005 32.693 -15.003 1.00 0.00 1 GLY A CA 12
ATOM 12356 C C . GLY A 1 1 ? -16.715 33.419 -13.705 1.00 0.00 1 GLY A C 12
ATOM 12357 O O . GLY A 1 1 ? -16.436 34.618 -13.705 1.00 0.00 1 GLY A O 12
ATOM 12361 N N . SER A 1 2 ? -16.783 32.692 -12.594 1.00 0.00 2 SER A N 12
ATOM 12362 C CA . SER A 1 2 ? -16.531 33.276 -11.282 1.00 0.00 2 SER A CA 12
ATOM 12363 C C . SER A 1 2 ? -15.893 32.254 -10.346 1.00 0.00 2 SER A C 12
ATOM 12364 O O . SER A 1 2 ? -15.992 31.047 -10.566 1.00 0.00 2 SER A O 12
ATOM 12372 N N . SER A 1 3 ? -15.238 32.747 -9.299 1.00 0.00 3 SER A N 12
ATOM 12373 C CA . SER A 1 3 ? -14.580 31.878 -8.331 1.00 0.00 3 SER A CA 12
ATOM 12374 C C . SER A 1 3 ? -15.308 31.909 -6.990 1.00 0.00 3 SER A C 12
ATOM 12375 O O . SER A 1 3 ? -15.921 32.912 -6.627 1.00 0.00 3 SER A O 12
ATOM 12383 N N . GLY A 1 4 ? -15.236 30.801 -6.259 1.00 0.00 4 GLY A N 12
ATOM 12384 C CA . GLY A 1 4 ? -15.892 30.722 -4.967 1.00 0.00 4 GLY A CA 12
ATOM 12385 C C . GLY A 1 4 ? -14.908 30.547 -3.827 1.00 0.00 4 GLY A C 12
ATOM 12386 O O . GLY A 1 4 ? -14.286 31.512 -3.382 1.00 0.00 4 GLY A O 12
ATOM 12390 N N . SER A 1 5 ? -14.768 29.314 -3.351 1.00 0.00 5 SER A N 12
ATOM 12391 C CA . SER A 1 5 ? -13.858 29.018 -2.251 1.00 0.00 5 SER A CA 12
ATOM 12392 C C . SER A 1 5 ? -12.602 28.317 -2.760 1.00 0.00 5 SER A C 12
ATOM 12393 O O . SER A 1 5 ? -12.599 27.734 -3.845 1.00 0.00 5 SER A O 12
ATOM 12401 N N . SER A 1 6 ? -11.536 28.377 -1.969 1.00 0.00 6 SER A N 12
ATOM 12402 C CA . SER A 1 6 ? -10.272 27.752 -2.340 1.00 0.00 6 SER A CA 12
ATOM 12403 C C . SER A 1 6 ? -9.744 26.879 -1.206 1.00 0.00 6 SER A C 12
ATOM 12404 O O . SER A 1 6 ? -9.435 27.370 -0.121 1.00 0.00 6 SER A O 12
ATOM 12412 N N . GLY A 1 7 ? -9.645 25.578 -1.465 1.00 0.00 7 GLY A N 12
ATOM 12413 C CA . GLY A 1 7 ? -9.155 24.656 -0.458 1.00 0.00 7 GLY A CA 12
ATOM 12414 C C . GLY A 1 7 ? -7.664 24.792 -0.223 1.00 0.00 7 GLY A C 12
ATOM 12415 O O . GLY A 1 7 ? -6.858 24.284 -1.002 1.00 0.00 7 GLY A O 12
ATOM 12419 N N . GLU A 1 8 ? -7.296 25.480 0.853 1.00 0.00 8 GLU A N 12
ATOM 12420 C CA . GLU A 1 8 ? -5.890 25.683 1.185 1.00 0.00 8 GLU A CA 12
ATOM 12421 C C . GLU A 1 8 ? -5.305 24.443 1.854 1.00 0.00 8 GLU A C 12
ATOM 12422 O O . GLU A 1 8 ? -5.424 24.264 3.066 1.00 0.00 8 GLU A O 12
ATOM 12434 N N . ASP A 1 9 ? -4.673 23.590 1.056 1.00 0.00 9 ASP A N 12
ATOM 12435 C CA . ASP A 1 9 ? -4.069 22.366 1.570 1.00 0.00 9 ASP A CA 12
ATOM 12436 C C . ASP A 1 9 ? -2.611 22.255 1.133 1.00 0.00 9 ASP A C 12
ATOM 12437 O O . ASP A 1 9 ? -2.178 22.882 0.166 1.00 0.00 9 ASP A O 12
ATOM 12446 N N . PRO A 1 10 ? -1.835 21.439 1.862 1.00 0.00 10 PRO A N 12
ATOM 12447 C CA . PRO A 1 10 ? -0.415 21.228 1.569 1.00 0.00 10 PRO A CA 12
ATOM 12448 C C . PRO A 1 10 ? -0.199 20.441 0.280 1.00 0.00 10 PRO A C 12
ATOM 12449 O O . PRO A 1 10 ? 0.923 20.047 -0.038 1.00 0.00 10 PRO A O 12
ATOM 12460 N N . PHE A 1 11 ? -1.281 20.217 -0.458 1.00 0.00 11 PHE A N 12
ATOM 12461 C CA . PHE A 1 11 ? -1.210 19.477 -1.713 1.00 0.00 11 PHE A CA 12
ATOM 12462 C C . PHE A 1 11 ? -0.384 18.205 -1.548 1.00 0.00 11 PHE A C 12
ATOM 12463 O O . PHE A 1 11 ? 0.276 17.756 -2.485 1.00 0.00 11 PHE A O 12
ATOM 12480 N N . GLN A 1 12 ? -0.426 17.630 -0.350 1.00 0.00 12 GLN A N 12
ATOM 12481 C CA . GLN A 1 12 ? 0.319 16.411 -0.062 1.00 0.00 12 GLN A CA 12
ATOM 12482 C C . GLN A 1 12 ? -0.620 15.215 0.059 1.00 0.00 12 GLN A C 12
ATOM 12483 O O . GLN A 1 12 ? -1.717 15.309 0.610 1.00 0.00 12 GLN A O 12
ATOM 12497 N N . PRO A 1 13 ? -0.181 14.061 -0.466 1.00 0.00 13 PRO A N 12
ATOM 12498 C CA . PRO A 1 13 ? -0.967 12.825 -0.428 1.00 0.00 13 PRO A CA 12
ATOM 12499 C C . PRO A 1 13 ? -1.081 12.253 0.981 1.00 0.00 13 PRO A C 12
ATOM 12500 O O . PRO A 1 13 ? -0.168 12.396 1.793 1.00 0.00 13 PRO A O 12
ATOM 12511 N N . GLU A 1 14 ? -2.207 11.605 1.262 1.00 0.00 14 GLU A N 12
ATOM 12512 C CA . GLU A 1 14 ? -2.439 11.012 2.574 1.00 0.00 14 GLU A CA 12
ATOM 12513 C C . GLU A 1 14 ? -1.751 9.654 2.687 1.00 0.00 14 GLU A C 12
ATOM 12514 O O . GLU A 1 14 ? -2.396 8.610 2.590 1.00 0.00 14 GLU A O 12
ATOM 12526 N N . ILE A 1 15 ? -0.438 9.678 2.892 1.00 0.00 15 ILE A N 12
ATOM 12527 C CA . ILE A 1 15 ? 0.337 8.450 3.018 1.00 0.00 15 ILE A CA 12
ATOM 12528 C C . ILE A 1 15 ? 0.378 7.973 4.466 1.00 0.00 15 ILE A C 12
ATOM 12529 O O . ILE A 1 15 ? 0.317 8.775 5.398 1.00 0.00 15 ILE A O 12
ATOM 12545 N N . LYS A 1 16 ? 0.485 6.661 4.648 1.00 0.00 16 LYS A N 12
ATOM 12546 C CA . LYS A 1 16 ? 0.538 6.075 5.982 1.00 0.00 16 LYS A CA 12
ATOM 12547 C C . LYS A 1 16 ? 1.946 5.584 6.305 1.00 0.00 16 LYS A C 12
ATOM 12548 O O . LYS A 1 16 ? 2.526 5.957 7.325 1.00 0.00 16 LYS A O 12
ATOM 12567 N N . VAL A 1 17 ? 2.492 4.747 5.428 1.00 0.00 17 VAL A N 12
ATOM 12568 C CA . VAL A 1 17 ? 3.833 4.208 5.619 1.00 0.00 17 VAL A CA 12
ATOM 12569 C C . VAL A 1 17 ? 3.843 3.129 6.696 1.00 0.00 17 VAL A C 12
ATOM 12570 O O . VAL A 1 17 ? 4.631 3.188 7.641 1.00 0.00 17 VAL A O 12
ATOM 12583 N N . ARG A 1 18 ? 2.965 2.143 6.547 1.00 0.00 18 ARG A N 12
ATOM 12584 C CA . ARG A 1 18 ? 2.872 1.051 7.507 1.00 0.00 18 ARG A CA 12
ATOM 12585 C C . ARG A 1 18 ? 3.871 -0.053 7.173 1.00 0.00 18 ARG A C 12
ATOM 12586 O O . ARG A 1 18 ? 3.588 -1.238 7.357 1.00 0.00 18 ARG A O 12
ATOM 12607 N N . CYS A 1 19 ? 5.040 0.343 6.681 1.00 0.00 19 CYS A N 12
ATOM 12608 C CA . CYS A 1 19 ? 6.081 -0.612 6.319 1.00 0.00 19 CYS A CA 12
ATOM 12609 C C . CYS A 1 19 ? 6.563 -1.381 7.546 1.00 0.00 19 CYS A C 12
ATOM 12610 O O . CYS A 1 19 ? 6.252 -1.020 8.681 1.00 0.00 19 CYS A O 12
ATOM 12617 N N . VAL A 1 20 ? 7.324 -2.445 7.309 1.00 0.00 20 VAL A N 12
ATOM 12618 C CA . VAL A 1 20 ? 7.850 -3.266 8.393 1.00 0.00 20 VAL A CA 12
ATOM 12619 C C . VAL A 1 20 ? 9.076 -2.618 9.027 1.00 0.00 20 VAL A C 12
ATOM 12620 O O . VAL A 1 20 ? 9.187 -2.540 10.251 1.00 0.00 20 VAL A O 12
ATOM 12633 N N . CYS A 1 21 ? 9.994 -2.153 8.187 1.00 0.00 21 CYS A N 12
ATOM 12634 C CA . CYS A 1 21 ? 11.213 -1.511 8.664 1.00 0.00 21 CYS A CA 12
ATOM 12635 C C . CYS A 1 21 ? 10.940 -0.692 9.923 1.00 0.00 21 CYS A C 12
ATOM 12636 O O . CYS A 1 21 ? 11.784 -0.602 10.813 1.00 0.00 21 CYS A O 12
ATOM 12643 N N . GLY A 1 22 ? 9.752 -0.098 9.989 1.00 0.00 22 GLY A N 12
ATOM 12644 C CA . GLY A 1 22 ? 9.388 0.706 11.141 1.00 0.00 22 GLY A CA 12
ATOM 12645 C C . GLY A 1 22 ? 9.875 2.137 11.027 1.00 0.00 22 GLY A C 12
ATOM 12646 O O . GLY A 1 22 ? 10.241 2.756 12.025 1.00 0.00 22 GLY A O 12
ATOM 12650 N N . ASN A 1 23 ? 9.880 2.663 9.807 1.00 0.00 23 ASN A N 12
ATOM 12651 C CA . ASN A 1 23 ? 10.328 4.030 9.566 1.00 0.00 23 ASN A CA 12
ATOM 12652 C C . ASN A 1 23 ? 9.209 4.870 8.959 1.00 0.00 23 ASN A C 12
ATOM 12653 O O . ASN A 1 23 ? 8.664 4.531 7.908 1.00 0.00 23 ASN A O 12
ATOM 12664 N N . SER A 1 24 ? 8.871 5.968 9.627 1.00 0.00 24 SER A N 12
ATOM 12665 C CA . SER A 1 24 ? 7.815 6.856 9.156 1.00 0.00 24 SER A CA 12
ATOM 12666 C C . SER A 1 24 ? 8.332 7.780 8.057 1.00 0.00 24 SER A C 12
ATOM 12667 O O . SER A 1 24 ? 8.043 8.978 8.051 1.00 0.00 24 SER A O 12
ATOM 12675 N N . LEU A 1 25 ? 9.098 7.216 7.130 1.00 0.00 25 LEU A N 12
ATOM 12676 C CA . LEU A 1 25 ? 9.656 7.989 6.026 1.00 0.00 25 LEU A CA 12
ATOM 12677 C C . LEU A 1 25 ? 9.180 7.442 4.684 1.00 0.00 25 LEU A C 12
ATOM 12678 O O . LEU A 1 25 ? 8.691 6.316 4.600 1.00 0.00 25 LEU A O 12
ATOM 12694 N N . GLU A 1 26 ? 9.328 8.248 3.636 1.00 0.00 26 GLU A N 12
ATOM 12695 C CA . GLU A 1 26 ? 8.914 7.843 2.298 1.00 0.00 26 GLU A CA 12
ATOM 12696 C C . GLU A 1 26 ? 10.058 8.007 1.302 1.00 0.00 26 GLU A C 12
ATOM 12697 O O . GLU A 1 26 ? 10.961 8.820 1.503 1.00 0.00 26 GLU A O 12
ATOM 12709 N N . THR A 1 27 ? 10.014 7.227 0.226 1.00 0.00 27 THR A N 12
ATOM 12710 C CA . THR A 1 27 ? 11.046 7.284 -0.801 1.00 0.00 27 THR A CA 12
ATOM 12711 C C . THR A 1 27 ? 10.434 7.293 -2.197 1.00 0.00 27 THR A C 12
ATOM 12712 O O . THR A 1 27 ? 9.246 7.014 -2.366 1.00 0.00 27 THR A O 12
ATOM 12723 N N . ASP A 1 28 ? 11.250 7.614 -3.195 1.00 0.00 28 ASP A N 12
ATOM 12724 C CA . ASP A 1 28 ? 10.788 7.658 -4.577 1.00 0.00 28 ASP A CA 12
ATOM 12725 C C . ASP A 1 28 ? 10.115 6.346 -4.967 1.00 0.00 28 ASP A C 12
ATOM 12726 O O . ASP A 1 28 ? 9.146 6.335 -5.725 1.00 0.00 28 ASP A O 12
ATOM 12735 N N . SER A 1 29 ? 10.636 5.241 -4.443 1.00 0.00 29 SER A N 12
ATOM 12736 C CA . SER A 1 29 ? 10.089 3.922 -4.740 1.00 0.00 29 SER A CA 12
ATOM 12737 C C . SER A 1 29 ? 9.145 3.464 -3.633 1.00 0.00 29 SER A C 12
ATOM 12738 O O . SER A 1 29 ? 9.560 3.263 -2.492 1.00 0.00 29 SER A O 12
ATOM 12746 N N . MET A 1 30 ? 7.872 3.301 -3.979 1.00 0.00 30 MET A N 12
ATOM 12747 C CA . MET A 1 30 ? 6.868 2.865 -3.015 1.00 0.00 30 MET A CA 12
ATOM 12748 C C . MET A 1 30 ? 5.633 2.320 -3.725 1.00 0.00 30 MET A C 12
ATOM 12749 O O . MET A 1 30 ? 5.254 2.805 -4.792 1.00 0.00 30 MET A O 12
ATOM 12763 N N . ILE A 1 31 ? 5.010 1.310 -3.128 1.00 0.00 31 ILE A N 12
ATOM 12764 C CA . ILE A 1 31 ? 3.818 0.700 -3.704 1.00 0.00 31 ILE A CA 12
ATOM 12765 C C . ILE A 1 31 ? 2.657 0.722 -2.716 1.00 0.00 31 ILE A C 12
ATOM 12766 O O . ILE A 1 31 ? 2.838 0.469 -1.525 1.00 0.00 31 ILE A O 12
ATOM 12782 N N . GLN A 1 32 ? 1.465 1.026 -3.219 1.00 0.00 32 GLN A N 12
ATOM 12783 C CA . GLN A 1 32 ? 0.273 1.080 -2.379 1.00 0.00 32 GLN A CA 12
ATOM 12784 C C . GLN A 1 32 ? -0.422 -0.276 -2.333 1.00 0.00 32 GLN A C 12
ATOM 12785 O O . GLN A 1 32 ? -0.364 -1.048 -3.290 1.00 0.00 32 GLN A O 12
ATOM 12799 N N . CYS A 1 33 ? -1.078 -0.561 -1.213 1.00 0.00 33 CYS A N 12
ATOM 12800 C CA . CYS A 1 33 ? -1.784 -1.825 -1.040 1.00 0.00 33 CYS A CA 12
ATOM 12801 C C . CYS A 1 33 ? -3.086 -1.833 -1.834 1.00 0.00 33 CYS A C 12
ATOM 12802 O O . CYS A 1 33 ? -3.792 -0.828 -1.898 1.00 0.00 33 CYS A O 12
ATOM 12809 N N . GLU A 1 34 ? -3.397 -2.976 -2.438 1.00 0.00 34 GLU A N 12
ATOM 12810 C CA . GLU A 1 34 ? -4.614 -3.115 -3.229 1.00 0.00 34 GLU A CA 12
ATOM 12811 C C . GLU A 1 34 ? -5.847 -2.788 -2.392 1.00 0.00 34 GLU A C 12
ATOM 12812 O O . GLU A 1 34 ? -6.683 -1.977 -2.790 1.00 0.00 34 GLU A O 12
ATOM 12824 N N . ASP A 1 35 ? -5.953 -3.426 -1.231 1.00 0.00 35 ASP A N 12
ATOM 12825 C CA . ASP A 1 35 ? -7.083 -3.203 -0.337 1.00 0.00 35 ASP A CA 12
ATOM 12826 C C . ASP A 1 35 ? -7.428 -1.719 -0.256 1.00 0.00 35 ASP A C 12
ATOM 12827 O O . ASP A 1 35 ? -6.554 -0.859 -0.138 1.00 0.00 35 ASP A O 12
ATOM 12836 N N . PRO A 1 36 ? -8.731 -1.409 -0.321 1.00 0.00 36 PRO A N 12
ATOM 12837 C CA . PRO A 1 36 ? -9.221 -0.029 -0.257 1.00 0.00 36 PRO A CA 12
ATOM 12838 C C . PRO A 1 36 ? -9.043 0.586 1.127 1.00 0.00 36 PRO A C 12
ATOM 12839 O O . PRO A 1 36 ? -8.648 1.744 1.256 1.00 0.00 36 PRO A O 12
ATOM 12850 N N . ARG A 1 37 ? -9.338 -0.198 2.160 1.00 0.00 37 ARG A N 12
ATOM 12851 C CA . ARG A 1 37 ? -9.211 0.271 3.535 1.00 0.00 37 ARG A CA 12
ATOM 12852 C C . ARG A 1 37 ? -7.744 0.382 3.938 1.00 0.00 37 ARG A C 12
ATOM 12853 O O . ARG A 1 37 ? -7.343 1.337 4.604 1.00 0.00 37 ARG A O 12
ATOM 12874 N N . CYS A 1 38 ? -6.947 -0.601 3.531 1.00 0.00 38 CYS A N 12
ATOM 12875 C CA . CYS A 1 38 ? -5.525 -0.615 3.849 1.00 0.00 38 CYS A CA 12
ATOM 12876 C C . CYS A 1 38 ? -4.800 0.535 3.155 1.00 0.00 38 CYS A C 12
ATOM 12877 O O . CYS A 1 38 ? -4.261 1.429 3.809 1.00 0.00 38 CYS A O 12
ATOM 12884 N N . HIS A 1 39 ? -4.791 0.505 1.826 1.00 0.00 39 HIS A N 12
ATOM 12885 C CA . HIS A 1 39 ? -4.134 1.544 1.042 1.00 0.00 39 HIS A CA 12
ATOM 12886 C C . HIS A 1 39 ? -2.905 2.079 1.771 1.00 0.00 39 HIS A C 12
ATOM 12887 O O . HIS A 1 39 ? -2.705 3.290 1.867 1.00 0.00 39 HIS A O 12
ATOM 12902 N N . VAL A 1 40 ? -2.085 1.168 2.285 1.00 0.00 40 VAL A N 12
ATOM 12903 C CA . VAL A 1 40 ? -0.875 1.547 3.005 1.00 0.00 40 VAL A CA 12
ATOM 12904 C C . VAL A 1 40 ? 0.335 1.560 2.078 1.00 0.00 40 VAL A C 12
ATOM 12905 O O . VAL A 1 40 ? 0.526 0.644 1.278 1.00 0.00 40 VAL A O 12
ATOM 12918 N N . TRP A 1 41 ? 1.150 2.603 2.192 1.00 0.00 41 TRP A N 12
ATOM 12919 C CA . TRP A 1 41 ? 2.343 2.734 1.364 1.00 0.00 41 TRP A CA 12
ATOM 12920 C C . TRP A 1 41 ? 3.520 1.989 1.983 1.00 0.00 41 TRP A C 12
ATOM 12921 O O . TRP A 1 41 ? 3.772 2.097 3.183 1.00 0.00 41 TRP A O 12
ATOM 12942 N N . GLN A 1 42 ? 4.237 1.233 1.158 1.00 0.00 42 GLN A N 12
ATOM 12943 C CA . GLN A 1 42 ? 5.388 0.470 1.626 1.00 0.00 42 GLN A CA 12
ATOM 12944 C C . GLN A 1 42 ? 6.563 0.612 0.665 1.00 0.00 42 GLN A C 12
ATOM 12945 O O . GLN A 1 42 ? 6.377 0.750 -0.545 1.00 0.00 42 GLN A O 12
ATOM 12959 N N . HIS A 1 43 ? 7.775 0.577 1.210 1.00 0.00 43 HIS A N 12
ATOM 12960 C CA . HIS A 1 43 ? 8.982 0.701 0.400 1.00 0.00 43 HIS A CA 12
ATOM 12961 C C . HIS A 1 43 ? 9.211 -0.558 -0.430 1.00 0.00 43 HIS A C 12
ATOM 12962 O O . HIS A 1 43 ? 9.231 -1.669 0.100 1.00 0.00 43 HIS A O 12
ATOM 12976 N N . VAL A 1 44 ? 9.382 -0.377 -1.736 1.00 0.00 44 VAL A N 12
ATOM 12977 C CA . VAL A 1 44 ? 9.610 -1.498 -2.640 1.00 0.00 44 VAL A CA 12
ATOM 12978 C C . VAL A 1 44 ? 10.760 -2.372 -2.153 1.00 0.00 44 VAL A C 12
ATOM 12979 O O . VAL A 1 44 ? 10.682 -3.599 -2.194 1.00 0.00 44 VAL A O 12
ATOM 12992 N N . GLY A 1 45 ? 11.829 -1.730 -1.690 1.00 0.00 45 GLY A N 12
ATOM 12993 C CA . GLY A 1 45 ? 12.981 -2.465 -1.200 1.00 0.00 45 GLY A CA 12
ATOM 12994 C C . GLY A 1 45 ? 12.813 -2.916 0.237 1.00 0.00 45 GLY A C 12
ATOM 12995 O O . GLY A 1 45 ? 13.793 -3.072 0.966 1.00 0.00 45 GLY A O 12
ATOM 12999 N N . CYS A 1 46 ? 11.566 -3.124 0.648 1.00 0.00 46 CYS A N 12
ATOM 13000 C CA . CYS A 1 46 ? 11.272 -3.557 2.009 1.00 0.00 46 CYS A CA 12
ATOM 13001 C C . CYS A 1 46 ? 10.353 -4.776 2.005 1.00 0.00 46 CYS A C 12
ATOM 13002 O O . CYS A 1 46 ? 10.535 -5.707 2.789 1.00 0.00 46 CYS A O 12
ATOM 13009 N N . VAL A 1 47 ? 9.365 -4.762 1.116 1.00 0.00 47 VAL A N 12
ATOM 13010 C CA . VAL A 1 47 ? 8.418 -5.866 1.008 1.00 0.00 47 VAL A CA 12
ATOM 13011 C C . VAL A 1 47 ? 8.613 -6.631 -0.296 1.00 0.00 47 VAL A C 12
ATOM 13012 O O . VAL A 1 47 ? 8.670 -7.861 -0.302 1.00 0.00 47 VAL A O 12
ATOM 13025 N N . ILE A 1 48 ? 8.714 -5.896 -1.398 1.00 0.00 48 ILE A N 12
ATOM 13026 C CA . ILE A 1 48 ? 8.904 -6.506 -2.708 1.00 0.00 48 ILE A CA 12
ATOM 13027 C C . ILE A 1 48 ? 10.255 -7.207 -2.797 1.00 0.00 48 ILE A C 12
ATOM 13028 O O . ILE A 1 48 ? 11.304 -6.579 -2.647 1.00 0.00 48 ILE A O 12
ATOM 13044 N N . LEU A 1 49 ? 10.223 -8.512 -3.044 1.00 0.00 49 LEU A N 12
ATOM 13045 C CA . LEU A 1 49 ? 11.446 -9.299 -3.156 1.00 0.00 49 LEU A CA 12
ATOM 13046 C C . LEU A 1 49 ? 12.319 -8.791 -4.299 1.00 0.00 49 LEU A C 12
ATOM 13047 O O . LEU A 1 49 ? 11.967 -8.891 -5.474 1.00 0.00 49 LEU A O 12
ATOM 13063 N N . PRO A 1 50 ? 13.487 -8.232 -3.948 1.00 0.00 50 PRO A N 12
ATOM 13064 C CA . PRO A 1 50 ? 14.436 -7.699 -4.930 1.00 0.00 50 PRO A CA 12
ATOM 13065 C C . PRO A 1 50 ? 15.097 -8.799 -5.754 1.00 0.00 50 PRO A C 12
ATOM 13066 O O . PRO A 1 50 ? 14.938 -9.985 -5.464 1.00 0.00 50 PRO A O 12
ATOM 13077 N N . ASP A 1 51 ? 15.839 -8.398 -6.781 1.00 0.00 51 ASP A N 12
ATOM 13078 C CA . ASP A 1 51 ? 16.525 -9.350 -7.646 1.00 0.00 51 ASP A CA 12
ATOM 13079 C C . ASP A 1 51 ? 18.023 -9.065 -7.686 1.00 0.00 51 ASP A C 12
ATOM 13080 O O . ASP A 1 51 ? 18.814 -9.747 -7.033 1.00 0.00 51 ASP A O 12
ATOM 13089 N N . LYS A 1 52 ? 18.408 -8.055 -8.458 1.00 0.00 52 LYS A N 12
ATOM 13090 C CA . LYS A 1 52 ? 19.811 -7.678 -8.584 1.00 0.00 52 LYS A CA 12
ATOM 13091 C C . LYS A 1 52 ? 19.979 -6.166 -8.485 1.00 0.00 52 LYS A C 12
ATOM 13092 O O . LYS A 1 52 ? 20.488 -5.637 -7.496 1.00 0.00 52 LYS A O 12
ATOM 13111 N N . PRO A 1 53 ? 19.543 -5.451 -9.533 1.00 0.00 53 PRO A N 12
ATOM 13112 C CA . PRO A 1 53 ? 19.633 -3.988 -9.586 1.00 0.00 53 PRO A CA 12
ATOM 13113 C C . PRO A 1 53 ? 18.683 -3.313 -8.603 1.00 0.00 53 PRO A C 12
ATOM 13114 O O . PRO A 1 53 ? 18.878 -2.156 -8.232 1.00 0.00 53 PRO A O 12
ATOM 13125 N N . MET A 1 54 ? 17.654 -4.043 -8.185 1.00 0.00 54 MET A N 12
ATOM 13126 C CA . MET A 1 54 ? 16.674 -3.513 -7.243 1.00 0.00 54 MET A CA 12
ATOM 13127 C C . MET A 1 54 ? 16.104 -2.188 -7.740 1.00 0.00 54 MET A C 12
ATOM 13128 O O . MET A 1 54 ? 15.952 -1.240 -6.969 1.00 0.00 54 MET A O 12
ATOM 13142 N N . ASP A 1 55 ? 15.791 -2.130 -9.029 1.00 0.00 55 ASP A N 12
ATOM 13143 C CA . ASP A 1 55 ? 15.237 -0.921 -9.628 1.00 0.00 55 ASP A CA 12
ATOM 13144 C C . ASP A 1 55 ? 14.751 -1.192 -11.048 1.00 0.00 55 ASP A C 12
ATOM 13145 O O . ASP A 1 55 ? 15.055 -2.231 -11.632 1.00 0.00 55 ASP A O 12
ATOM 13154 N N . GLY A 1 56 ? 13.992 -0.249 -11.599 1.00 0.00 56 GLY A N 12
ATOM 13155 C CA . GLY A 1 56 ? 13.475 -0.405 -12.946 1.00 0.00 56 GLY A CA 12
ATOM 13156 C C . GLY A 1 56 ? 12.580 -1.621 -13.086 1.00 0.00 56 GLY A C 12
ATOM 13157 O O . GLY A 1 56 ? 11.797 -1.930 -12.188 1.00 0.00 56 GLY A O 12
ATOM 13161 N N . ASN A 1 57 ? 12.695 -2.311 -14.216 1.00 0.00 57 ASN A N 12
ATOM 13162 C CA . ASN A 1 57 ? 11.888 -3.499 -14.471 1.00 0.00 57 ASN A CA 12
ATOM 13163 C C . ASN A 1 57 ? 12.337 -4.661 -13.591 1.00 0.00 57 ASN A C 12
ATOM 13164 O O . ASN A 1 57 ? 13.516 -4.810 -13.271 1.00 0.00 57 ASN A O 12
ATOM 13175 N N . PRO A 1 58 ? 11.375 -5.506 -13.190 1.00 0.00 58 PRO A N 12
ATOM 13176 C CA . PRO A 1 58 ? 9.968 -5.338 -13.565 1.00 0.00 58 PRO A CA 12
ATOM 13177 C C . PRO A 1 58 ? 9.327 -4.132 -12.886 1.00 0.00 58 PRO A C 12
ATOM 13178 O O . PRO A 1 58 ? 9.735 -3.709 -11.804 1.00 0.00 58 PRO A O 12
ATOM 13189 N N . PRO A 1 59 ? 8.300 -3.564 -13.535 1.00 0.00 59 PRO A N 12
ATOM 13190 C CA . PRO A 1 59 ? 7.580 -2.399 -13.011 1.00 0.00 59 PRO A CA 12
ATOM 13191 C C . PRO A 1 59 ? 6.744 -2.738 -11.782 1.00 0.00 59 PRO A C 12
ATOM 13192 O O . PRO A 1 59 ? 6.756 -3.873 -11.304 1.00 0.00 59 PRO A O 12
ATOM 13203 N N . LEU A 1 60 ? 6.019 -1.748 -11.274 1.00 0.00 60 LEU A N 12
ATOM 13204 C CA . LEU A 1 60 ? 5.176 -1.942 -10.099 1.00 0.00 60 LEU A CA 12
ATOM 13205 C C . LEU A 1 60 ? 4.189 -3.083 -10.320 1.00 0.00 60 LEU A C 12
ATOM 13206 O O . LEU A 1 60 ? 3.638 -3.259 -11.407 1.00 0.00 60 LEU A O 12
ATOM 13222 N N . PRO A 1 61 ? 3.957 -3.878 -9.264 1.00 0.00 61 PRO A N 12
ATOM 13223 C CA . PRO A 1 61 ? 3.033 -5.015 -9.317 1.00 0.00 61 PRO A CA 12
ATOM 13224 C C . PRO A 1 61 ? 1.577 -4.574 -9.430 1.00 0.00 61 PRO A C 12
ATOM 13225 O O . PRO A 1 61 ? 1.029 -3.971 -8.507 1.00 0.00 61 PRO A O 12
ATOM 13236 N N . GLU A 1 62 ? 0.957 -4.880 -10.565 1.00 0.00 62 GLU A N 12
ATOM 13237 C CA . GLU A 1 62 ? -0.435 -4.514 -10.797 1.00 0.00 62 GLU A CA 12
ATOM 13238 C C . GLU A 1 62 ? -1.247 -4.621 -9.509 1.00 0.00 62 GLU A C 12
ATOM 13239 O O . GLU A 1 62 ? -1.908 -3.667 -9.098 1.00 0.00 62 GLU A O 12
ATOM 13251 N N . SER A 1 63 ? -1.192 -5.789 -8.877 1.00 0.00 63 SER A N 12
ATOM 13252 C CA . SER A 1 63 ? -1.926 -6.023 -7.639 1.00 0.00 63 SER A CA 12
ATOM 13253 C C . SER A 1 63 ? -0.989 -6.505 -6.535 1.00 0.00 63 SER A C 12
ATOM 13254 O O . SER A 1 63 ? -0.471 -7.621 -6.588 1.00 0.00 63 SER A O 12
ATOM 13262 N N . PHE A 1 64 ? -0.775 -5.656 -5.536 1.00 0.00 64 PHE A N 12
ATOM 13263 C CA . PHE A 1 64 ? 0.100 -5.993 -4.420 1.00 0.00 64 PHE A CA 12
ATOM 13264 C C . PHE A 1 64 ? -0.689 -6.077 -3.116 1.00 0.00 64 PHE A C 12
ATOM 13265 O O . PHE A 1 64 ? -1.821 -5.602 -3.032 1.00 0.00 64 PHE A O 12
ATOM 13282 N N . TYR A 1 65 ? -0.082 -6.686 -2.103 1.00 0.00 65 TYR A N 12
ATOM 13283 C CA . TYR A 1 65 ? -0.728 -6.835 -0.804 1.00 0.00 65 TYR A CA 12
ATOM 13284 C C . TYR A 1 65 ? 0.306 -6.873 0.317 1.00 0.00 65 TYR A C 12
ATOM 13285 O O . TYR A 1 65 ? 1.094 -7.814 0.420 1.00 0.00 65 TYR A O 12
ATOM 13303 N N . CYS A 1 66 ? 0.296 -5.843 1.157 1.00 0.00 66 CYS A N 12
ATOM 13304 C CA . CYS A 1 66 ? 1.231 -5.756 2.272 1.00 0.00 66 CYS A CA 12
ATOM 13305 C C . CYS A 1 66 ? 1.292 -7.076 3.035 1.00 0.00 66 CYS A C 12
ATOM 13306 O O . CYS A 1 66 ? 0.539 -8.006 2.747 1.00 0.00 66 CYS A O 12
ATOM 13313 N N . GLU A 1 67 ? 2.194 -7.149 4.009 1.00 0.00 67 GLU A N 12
ATOM 13314 C CA . GLU A 1 67 ? 2.353 -8.355 4.813 1.00 0.00 67 GLU A CA 12
ATOM 13315 C C . GLU A 1 67 ? 1.088 -8.644 5.617 1.00 0.00 67 GLU A C 12
ATOM 13316 O O . GLU A 1 67 ? 0.776 -9.799 5.910 1.00 0.00 67 GLU A O 12
ATOM 13328 N N . ILE A 1 68 ? 0.365 -7.587 5.971 1.00 0.00 68 ILE A N 12
ATOM 13329 C CA . ILE A 1 68 ? -0.866 -7.727 6.740 1.00 0.00 68 ILE A CA 12
ATOM 13330 C C . ILE A 1 68 ? -1.990 -8.294 5.880 1.00 0.00 68 ILE A C 12
ATOM 13331 O O . ILE A 1 68 ? -2.868 -9.002 6.374 1.00 0.00 68 ILE A O 12
ATOM 13347 N N . CYS A 1 69 ? -1.956 -7.982 4.589 1.00 0.00 69 CYS A N 12
ATOM 13348 C CA . CYS A 1 69 ? -2.970 -8.461 3.658 1.00 0.00 69 CYS A CA 12
ATOM 13349 C C . CYS A 1 69 ? -2.695 -9.906 3.250 1.00 0.00 69 CYS A C 12
ATOM 13350 O O . CYS A 1 69 ? -3.599 -10.742 3.241 1.00 0.00 69 CYS A O 12
ATOM 13357 N N . ARG A 1 70 ? -1.442 -10.191 2.914 1.00 0.00 70 ARG A N 12
ATOM 13358 C CA . ARG A 1 70 ? -1.047 -11.534 2.505 1.00 0.00 70 ARG A CA 12
ATOM 13359 C C . ARG A 1 70 ? -1.337 -12.546 3.610 1.00 0.00 70 ARG A C 12
ATOM 13360 O O . ARG A 1 70 ? -1.883 -13.620 3.355 1.00 0.00 70 ARG A O 12
ATOM 13381 N N . LEU A 1 71 ? -0.967 -12.197 4.837 1.00 0.00 71 LEU A N 12
ATOM 13382 C CA . LEU A 1 71 ? -1.186 -13.074 5.981 1.00 0.00 71 LEU A CA 12
ATOM 13383 C C . LEU A 1 71 ? -2.657 -13.462 6.096 1.00 0.00 71 LEU A C 12
ATOM 13384 O O . LEU A 1 71 ? -2.987 -14.585 6.480 1.00 0.00 71 LEU A O 12
ATOM 13400 N N . THR A 1 72 ? -3.538 -12.525 5.760 1.00 0.00 72 THR A N 12
ATOM 13401 C CA . THR A 1 72 ? -4.974 -12.768 5.824 1.00 0.00 72 THR A CA 12
ATOM 13402 C C . THR A 1 72 ? -5.461 -13.517 4.589 1.00 0.00 72 THR A C 12
ATOM 13403 O O . THR A 1 72 ? -6.274 -14.436 4.689 1.00 0.00 72 THR A O 12
ATOM 13414 N N . SER A 1 73 ? -4.958 -13.119 3.425 1.00 0.00 73 SER A N 12
ATOM 13415 C CA . SER A 1 73 ? -5.344 -13.752 2.169 1.00 0.00 73 SER A CA 12
ATOM 13416 C C . SER A 1 73 ? -4.798 -15.174 2.086 1.00 0.00 73 SER A C 12
ATOM 13417 O O . SER A 1 73 ? -3.615 -15.382 1.824 1.00 0.00 73 SER A O 12
ATOM 13425 N N . GLY A 1 74 ? -5.672 -16.151 2.312 1.00 0.00 74 GLY A N 12
ATOM 13426 C CA . GLY A 1 74 ? -5.260 -17.541 2.259 1.00 0.00 74 GLY A CA 12
ATOM 13427 C C . GLY A 1 74 ? -4.458 -17.955 3.477 1.00 0.00 74 GLY A C 12
ATOM 13428 O O . GLY A 1 74 ? -3.416 -17.376 3.786 1.00 0.00 74 GLY A O 12
ATOM 13432 N N . PRO A 1 75 ? -4.946 -18.980 4.191 1.00 0.00 75 PRO A N 12
ATOM 13433 C CA . PRO A 1 75 ? -4.283 -19.493 5.394 1.00 0.00 75 PRO A CA 12
ATOM 13434 C C . PRO A 1 75 ? -2.976 -20.210 5.074 1.00 0.00 75 PRO A C 12
ATOM 13435 O O . PRO A 1 75 ? -1.998 -20.097 5.813 1.00 0.00 75 PRO A O 12
ATOM 13446 N N . SER A 1 76 ? -2.966 -20.948 3.969 1.00 0.00 76 SER A N 12
ATOM 13447 C CA . SER A 1 76 ? -1.780 -21.687 3.553 1.00 0.00 76 SER A CA 12
ATOM 13448 C C . SER A 1 76 ? -1.854 -22.043 2.071 1.00 0.00 76 SER A C 12
ATOM 13449 O O . SER A 1 76 ? -2.733 -22.791 1.644 1.00 0.00 76 SER A O 12
ATOM 13457 N N . SER A 1 77 ? -0.922 -21.502 1.292 1.00 0.00 77 SER A N 12
ATOM 13458 C CA . SER A 1 77 ? -0.883 -21.759 -0.143 1.00 0.00 77 SER A CA 12
ATOM 13459 C C . SER A 1 77 ? 0.330 -22.610 -0.509 1.00 0.00 77 SER A C 12
ATOM 13460 O O . SER A 1 77 ? 1.406 -22.086 -0.793 1.00 0.00 77 SER A O 12
ATOM 13468 N N . GLY A 1 78 ? 0.146 -23.926 -0.500 1.00 0.00 78 GLY A N 12
ATOM 13469 C CA . GLY A 1 78 ? 1.232 -24.830 -0.832 1.00 0.00 78 GLY A CA 12
ATOM 13470 C C . GLY A 1 78 ? 0.911 -25.709 -2.024 1.00 0.00 78 GLY A C 12
ATOM 13471 O O . GLY A 1 78 ? 1.828 -26.279 -2.612 1.00 0.00 78 GLY A O 12
ATOM 13477 N N . GLY A 1 1 ? -27.845 25.766 12.119 1.00 0.00 1 GLY A N 13
ATOM 13478 C CA . GLY A 1 1 ? -26.623 25.096 11.712 1.00 0.00 1 GLY A CA 13
ATOM 13479 C C . GLY A 1 1 ? -25.559 25.126 12.791 1.00 0.00 1 GLY A C 13
ATOM 13480 O O . GLY A 1 1 ? -25.868 25.061 13.981 1.00 0.00 1 GLY A O 13
ATOM 13484 N N . SER A 1 2 ? -24.300 25.224 12.376 1.00 0.00 2 SER A N 13
ATOM 13485 C CA . SER A 1 2 ? -23.185 25.258 13.315 1.00 0.00 2 SER A CA 13
ATOM 13486 C C . SER A 1 2 ? -21.895 25.670 12.613 1.00 0.00 2 SER A C 13
ATOM 13487 O O . SER A 1 2 ? -21.806 25.639 11.385 1.00 0.00 2 SER A O 13
ATOM 13495 N N . SER A 1 3 ? -20.897 26.056 13.401 1.00 0.00 3 SER A N 13
ATOM 13496 C CA . SER A 1 3 ? -19.612 26.478 12.856 1.00 0.00 3 SER A CA 13
ATOM 13497 C C . SER A 1 3 ? -19.073 25.445 11.871 1.00 0.00 3 SER A C 13
ATOM 13498 O O . SER A 1 3 ? -18.551 24.405 12.269 1.00 0.00 3 SER A O 13
ATOM 13506 N N . GLY A 1 4 ? -19.205 25.741 10.581 1.00 0.00 4 GLY A N 13
ATOM 13507 C CA . GLY A 1 4 ? -18.728 24.829 9.558 1.00 0.00 4 GLY A CA 13
ATOM 13508 C C . GLY A 1 4 ? -17.215 24.799 9.469 1.00 0.00 4 GLY A C 13
ATOM 13509 O O . GLY A 1 4 ? -16.558 25.831 9.603 1.00 0.00 4 GLY A O 13
ATOM 13513 N N . SER A 1 5 ? -16.661 23.612 9.242 1.00 0.00 5 SER A N 13
ATOM 13514 C CA . SER A 1 5 ? -15.215 23.450 9.140 1.00 0.00 5 SER A CA 13
ATOM 13515 C C . SER A 1 5 ? -14.811 23.057 7.723 1.00 0.00 5 SER A C 13
ATOM 13516 O O . SER A 1 5 ? -14.845 21.881 7.360 1.00 0.00 5 SER A O 13
ATOM 13524 N N . SER A 1 6 ? -14.430 24.050 6.926 1.00 0.00 6 SER A N 13
ATOM 13525 C CA . SER A 1 6 ? -14.022 23.809 5.546 1.00 0.00 6 SER A CA 13
ATOM 13526 C C . SER A 1 6 ? -13.476 25.084 4.911 1.00 0.00 6 SER A C 13
ATOM 13527 O O . SER A 1 6 ? -14.176 26.090 4.811 1.00 0.00 6 SER A O 13
ATOM 13535 N N . GLY A 1 7 ? -12.218 25.032 4.484 1.00 0.00 7 GLY A N 13
ATOM 13536 C CA . GLY A 1 7 ? -11.597 26.188 3.864 1.00 0.00 7 GLY A CA 13
ATOM 13537 C C . GLY A 1 7 ? -10.697 25.811 2.704 1.00 0.00 7 GLY A C 13
ATOM 13538 O O . GLY A 1 7 ? -11.003 26.110 1.550 1.00 0.00 7 GLY A O 13
ATOM 13542 N N . GLU A 1 8 ? -9.583 25.152 3.010 1.00 0.00 8 GLU A N 13
ATOM 13543 C CA . GLU A 1 8 ? -8.636 24.736 1.983 1.00 0.00 8 GLU A CA 13
ATOM 13544 C C . GLU A 1 8 ? -8.170 23.303 2.221 1.00 0.00 8 GLU A C 13
ATOM 13545 O O . GLU A 1 8 ? -7.391 23.036 3.137 1.00 0.00 8 GLU A O 13
ATOM 13557 N N . ASP A 1 9 ? -8.653 22.385 1.391 1.00 0.00 9 ASP A N 13
ATOM 13558 C CA . ASP A 1 9 ? -8.286 20.978 1.510 1.00 0.00 9 ASP A CA 13
ATOM 13559 C C . ASP A 1 9 ? -6.773 20.803 1.434 1.00 0.00 9 ASP A C 13
ATOM 13560 O O . ASP A 1 9 ? -6.043 21.685 0.981 1.00 0.00 9 ASP A O 13
ATOM 13569 N N . PRO A 1 10 ? -6.288 19.637 1.887 1.00 0.00 10 PRO A N 13
ATOM 13570 C CA . PRO A 1 10 ? -4.857 19.319 1.882 1.00 0.00 10 PRO A CA 13
ATOM 13571 C C . PRO A 1 10 ? -4.316 19.107 0.472 1.00 0.00 10 PRO A C 13
ATOM 13572 O O . PRO A 1 10 ? -3.140 19.354 0.204 1.00 0.00 10 PRO A O 13
ATOM 13583 N N . PHE A 1 11 ? -5.182 18.649 -0.427 1.00 0.00 11 PHE A N 13
ATOM 13584 C CA . PHE A 1 11 ? -4.790 18.404 -1.810 1.00 0.00 11 PHE A CA 13
ATOM 13585 C C . PHE A 1 11 ? -3.729 17.311 -1.889 1.00 0.00 11 PHE A C 13
ATOM 13586 O O . PHE A 1 11 ? -2.934 17.270 -2.828 1.00 0.00 11 PHE A O 13
ATOM 13603 N N . GLN A 1 12 ? -3.723 16.427 -0.896 1.00 0.00 12 GLN A N 13
ATOM 13604 C CA . GLN A 1 12 ? -2.759 15.334 -0.852 1.00 0.00 12 GLN A CA 13
ATOM 13605 C C . GLN A 1 12 ? -3.398 14.067 -0.295 1.00 0.00 12 GLN A C 13
ATOM 13606 O O . GLN A 1 12 ? -4.373 14.112 0.455 1.00 0.00 12 GLN A O 13
ATOM 13620 N N . PRO A 1 13 ? -2.837 12.907 -0.670 1.00 0.00 13 PRO A N 13
ATOM 13621 C CA . PRO A 1 13 ? -3.336 11.604 -0.219 1.00 0.00 13 PRO A CA 13
ATOM 13622 C C . PRO A 1 13 ? -3.075 11.365 1.263 1.00 0.00 13 PRO A C 13
ATOM 13623 O O . PRO A 1 13 ? -2.222 12.017 1.865 1.00 0.00 13 PRO A O 13
ATOM 13634 N N . GLU A 1 14 ? -3.813 10.425 1.846 1.00 0.00 14 GLU A N 13
ATOM 13635 C CA . GLU A 1 14 ? -3.660 10.101 3.259 1.00 0.00 14 GLU A CA 13
ATOM 13636 C C . GLU A 1 14 ? -2.654 8.970 3.452 1.00 0.00 14 GLU A C 13
ATOM 13637 O O . GLU A 1 14 ? -2.898 8.031 4.210 1.00 0.00 14 GLU A O 13
ATOM 13649 N N . ILE A 1 15 ? -1.524 9.067 2.759 1.00 0.00 15 ILE A N 13
ATOM 13650 C CA . ILE A 1 15 ? -0.481 8.053 2.854 1.00 0.00 15 ILE A CA 13
ATOM 13651 C C . ILE A 1 15 ? -0.386 7.493 4.269 1.00 0.00 15 ILE A C 13
ATOM 13652 O O . ILE A 1 15 ? -0.709 8.175 5.242 1.00 0.00 15 ILE A O 13
ATOM 13668 N N . LYS A 1 16 ? 0.063 6.247 4.378 1.00 0.00 16 LYS A N 13
ATOM 13669 C CA . LYS A 1 16 ? 0.205 5.595 5.674 1.00 0.00 16 LYS A CA 13
ATOM 13670 C C . LYS A 1 16 ? 1.668 5.270 5.962 1.00 0.00 16 LYS A C 13
ATOM 13671 O O . LYS A 1 16 ? 2.234 5.734 6.952 1.00 0.00 16 LYS A O 13
ATOM 13690 N N . VAL A 1 17 ? 2.274 4.471 5.090 1.00 0.00 17 VAL A N 13
ATOM 13691 C CA . VAL A 1 17 ? 3.672 4.086 5.249 1.00 0.00 17 VAL A CA 13
ATOM 13692 C C . VAL A 1 17 ? 3.837 3.069 6.373 1.00 0.00 17 VAL A C 13
ATOM 13693 O O . VAL A 1 17 ? 4.720 3.202 7.220 1.00 0.00 17 VAL A O 13
ATOM 13706 N N . ARG A 1 18 ? 2.981 2.052 6.373 1.00 0.00 18 ARG A N 13
ATOM 13707 C CA . ARG A 1 18 ? 3.032 1.011 7.393 1.00 0.00 18 ARG A CA 13
ATOM 13708 C C . ARG A 1 18 ? 4.051 -0.063 7.024 1.00 0.00 18 ARG A C 13
ATOM 13709 O O . ARG A 1 18 ? 3.818 -1.253 7.233 1.00 0.00 18 ARG A O 13
ATOM 13730 N N . CYS A 1 19 ? 5.182 0.366 6.474 1.00 0.00 19 CYS A N 13
ATOM 13731 C CA . CYS A 1 19 ? 6.237 -0.557 6.074 1.00 0.00 19 CYS A CA 13
ATOM 13732 C C . CYS A 1 19 ? 6.677 -1.422 7.251 1.00 0.00 19 CYS A C 13
ATOM 13733 O O . CYS A 1 19 ? 6.369 -1.123 8.405 1.00 0.00 19 CYS A O 13
ATOM 13740 N N . VAL A 1 20 ? 7.400 -2.497 6.951 1.00 0.00 20 VAL A N 13
ATOM 13741 C CA . VAL A 1 20 ? 7.884 -3.405 7.984 1.00 0.00 20 VAL A CA 13
ATOM 13742 C C . VAL A 1 20 ? 9.147 -2.864 8.644 1.00 0.00 20 VAL A C 13
ATOM 13743 O O . VAL A 1 20 ? 9.271 -2.868 9.869 1.00 0.00 20 VAL A O 13
ATOM 13756 N N . CYS A 1 21 ? 10.084 -2.399 7.824 1.00 0.00 21 CYS A N 13
ATOM 13757 C CA . CYS A 1 21 ? 11.339 -1.853 8.327 1.00 0.00 21 CYS A CA 13
ATOM 13758 C C . CYS A 1 21 ? 11.115 -1.081 9.624 1.00 0.00 21 CYS A C 13
ATOM 13759 O O . CYS A 1 21 ? 11.976 -1.061 10.502 1.00 0.00 21 CYS A O 13
ATOM 13766 N N . GLY A 1 22 ? 9.952 -0.446 9.735 1.00 0.00 22 GLY A N 13
ATOM 13767 C CA . GLY A 1 22 ? 9.636 0.318 10.928 1.00 0.00 22 GLY A CA 13
ATOM 13768 C C . GLY A 1 22 ? 9.625 1.813 10.672 1.00 0.00 22 GLY A C 13
ATOM 13769 O O . GLY A 1 22 ? 9.008 2.572 11.417 1.00 0.00 22 GLY A O 13
ATOM 13773 N N . ASN A 1 23 ? 10.313 2.236 9.616 1.00 0.00 23 ASN A N 13
ATOM 13774 C CA . ASN A 1 23 ? 10.382 3.650 9.266 1.00 0.00 23 ASN A CA 13
ATOM 13775 C C . ASN A 1 23 ? 9.084 4.112 8.610 1.00 0.00 23 ASN A C 13
ATOM 13776 O O . ASN A 1 23 ? 8.506 3.402 7.788 1.00 0.00 23 ASN A O 13
ATOM 13787 N N . SER A 1 24 ? 8.633 5.306 8.980 1.00 0.00 24 SER A N 13
ATOM 13788 C CA . SER A 1 24 ? 7.402 5.862 8.431 1.00 0.00 24 SER A CA 13
ATOM 13789 C C . SER A 1 24 ? 7.704 7.030 7.497 1.00 0.00 24 SER A C 13
ATOM 13790 O O . SER A 1 24 ? 6.993 8.037 7.493 1.00 0.00 24 SER A O 13
ATOM 13798 N N . LEU A 1 25 ? 8.762 6.890 6.706 1.00 0.00 25 LEU A N 13
ATOM 13799 C CA . LEU A 1 25 ? 9.159 7.932 5.767 1.00 0.00 25 LEU A CA 13
ATOM 13800 C C . LEU A 1 25 ? 8.638 7.630 4.365 1.00 0.00 25 LEU A C 13
ATOM 13801 O O . LEU A 1 25 ? 8.117 6.545 4.108 1.00 0.00 25 LEU A O 13
ATOM 13817 N N . GLU A 1 26 ? 8.786 8.595 3.463 1.00 0.00 26 GLU A N 13
ATOM 13818 C CA . GLU A 1 26 ? 8.331 8.430 2.088 1.00 0.00 26 GLU A CA 13
ATOM 13819 C C . GLU A 1 26 ? 9.447 8.764 1.102 1.00 0.00 26 GLU A C 13
ATOM 13820 O O . GLU A 1 26 ? 10.296 9.615 1.371 1.00 0.00 26 GLU A O 13
ATOM 13832 N N . THR A 1 27 ? 9.441 8.087 -0.042 1.00 0.00 27 THR A N 13
ATOM 13833 C CA . THR A 1 27 ? 10.452 8.309 -1.068 1.00 0.00 27 THR A CA 13
ATOM 13834 C C . THR A 1 27 ? 9.837 8.280 -2.462 1.00 0.00 27 THR A C 13
ATOM 13835 O O . THR A 1 27 ? 8.626 8.118 -2.613 1.00 0.00 27 THR A O 13
ATOM 13846 N N . ASP A 1 28 ? 10.679 8.438 -3.478 1.00 0.00 28 ASP A N 13
ATOM 13847 C CA . ASP A 1 28 ? 10.218 8.428 -4.861 1.00 0.00 28 ASP A CA 13
ATOM 13848 C C . ASP A 1 28 ? 10.074 6.999 -5.376 1.00 0.00 28 ASP A C 13
ATOM 13849 O O . ASP A 1 28 ? 10.391 6.709 -6.529 1.00 0.00 28 ASP A O 13
ATOM 13858 N N . SER A 1 29 ? 9.595 6.110 -4.512 1.00 0.00 29 SER A N 13
ATOM 13859 C CA . SER A 1 29 ? 9.414 4.710 -4.877 1.00 0.00 29 SER A CA 13
ATOM 13860 C C . SER A 1 29 ? 8.739 3.936 -3.749 1.00 0.00 29 SER A C 13
ATOM 13861 O O . SER A 1 29 ? 9.345 3.677 -2.710 1.00 0.00 29 SER A O 13
ATOM 13869 N N . MET A 1 30 ? 7.479 3.571 -3.961 1.00 0.00 30 MET A N 13
ATOM 13870 C CA . MET A 1 30 ? 6.721 2.826 -2.963 1.00 0.00 30 MET A CA 13
ATOM 13871 C C . MET A 1 30 ? 5.557 2.081 -3.608 1.00 0.00 30 MET A C 13
ATOM 13872 O O . MET A 1 30 ? 5.098 2.446 -4.691 1.00 0.00 30 MET A O 13
ATOM 13886 N N . ILE A 1 31 ? 5.083 1.036 -2.937 1.00 0.00 31 ILE A N 13
ATOM 13887 C CA . ILE A 1 31 ? 3.973 0.241 -3.446 1.00 0.00 31 ILE A CA 13
ATOM 13888 C C . ILE A 1 31 ? 2.754 0.355 -2.536 1.00 0.00 31 ILE A C 13
ATOM 13889 O O . ILE A 1 31 ? 2.868 0.256 -1.315 1.00 0.00 31 ILE A O 13
ATOM 13905 N N . GLN A 1 32 ? 1.588 0.560 -3.141 1.00 0.00 32 GLN A N 13
ATOM 13906 C CA . GLN A 1 32 ? 0.348 0.686 -2.386 1.00 0.00 32 GLN A CA 13
ATOM 13907 C C . GLN A 1 32 ? -0.441 -0.620 -2.413 1.00 0.00 32 GLN A C 13
ATOM 13908 O O . GLN A 1 32 ? -0.687 -1.186 -3.478 1.00 0.00 32 GLN A O 13
ATOM 13922 N N . CYS A 1 33 ? -0.833 -1.093 -1.235 1.00 0.00 33 CYS A N 13
ATOM 13923 C CA . CYS A 1 33 ? -1.593 -2.332 -1.123 1.00 0.00 33 CYS A CA 13
ATOM 13924 C C . CYS A 1 33 ? -2.842 -2.285 -1.998 1.00 0.00 33 CYS A C 13
ATOM 13925 O O . CYS A 1 33 ? -3.551 -1.280 -2.032 1.00 0.00 33 CYS A O 13
ATOM 13932 N N . GLU A 1 34 ? -3.105 -3.381 -2.704 1.00 0.00 34 GLU A N 13
ATOM 13933 C CA . GLU A 1 34 ? -4.268 -3.464 -3.580 1.00 0.00 34 GLU A CA 13
ATOM 13934 C C . GLU A 1 34 ? -5.544 -3.104 -2.825 1.00 0.00 34 GLU A C 13
ATOM 13935 O O . GLU A 1 34 ? -6.345 -2.293 -3.289 1.00 0.00 34 GLU A O 13
ATOM 13947 N N . ASP A 1 35 ? -5.726 -3.715 -1.659 1.00 0.00 35 ASP A N 13
ATOM 13948 C CA . ASP A 1 35 ? -6.904 -3.459 -0.838 1.00 0.00 35 ASP A CA 13
ATOM 13949 C C . ASP A 1 35 ? -7.203 -1.965 -0.765 1.00 0.00 35 ASP A C 13
ATOM 13950 O O . ASP A 1 35 ? -6.303 -1.132 -0.653 1.00 0.00 35 ASP A O 13
ATOM 13959 N N . PRO A 1 36 ? -8.496 -1.615 -0.831 1.00 0.00 36 PRO A N 13
ATOM 13960 C CA . PRO A 1 36 ? -8.942 -0.220 -0.775 1.00 0.00 36 PRO A CA 13
ATOM 13961 C C . PRO A 1 36 ? -8.745 0.397 0.605 1.00 0.00 36 PRO A C 13
ATOM 13962 O O . PRO A 1 36 ? -8.144 1.462 0.739 1.00 0.00 36 PRO A O 13
ATOM 13973 N N . ARG A 1 37 ? -9.255 -0.280 1.629 1.00 0.00 37 ARG A N 13
ATOM 13974 C CA . ARG A 1 37 ? -9.136 0.203 2.999 1.00 0.00 37 ARG A CA 13
ATOM 13975 C C . ARG A 1 37 ? -7.672 0.272 3.425 1.00 0.00 37 ARG A C 13
ATOM 13976 O O . ARG A 1 37 ? -7.200 1.306 3.899 1.00 0.00 37 ARG A O 13
ATOM 13997 N N . CYS A 1 38 ? -6.958 -0.836 3.254 1.00 0.00 38 CYS A N 13
ATOM 13998 C CA . CYS A 1 38 ? -5.549 -0.903 3.621 1.00 0.00 38 CYS A CA 13
ATOM 13999 C C . CYS A 1 38 ? -4.762 0.228 2.965 1.00 0.00 38 CYS A C 13
ATOM 14000 O O . CYS A 1 38 ? -4.311 1.156 3.637 1.00 0.00 38 CYS A O 13
ATOM 14007 N N . HIS A 1 39 ? -4.601 0.143 1.649 1.00 0.00 39 HIS A N 13
ATOM 14008 C CA . HIS A 1 39 ? -3.869 1.159 0.901 1.00 0.00 39 HIS A CA 13
ATOM 14009 C C . HIS A 1 39 ? -2.650 1.637 1.684 1.00 0.00 39 HIS A C 13
ATOM 14010 O O . HIS A 1 39 ? -2.336 2.828 1.698 1.00 0.00 39 HIS A O 13
ATOM 14025 N N . VAL A 1 40 ? -1.967 0.702 2.336 1.00 0.00 40 VAL A N 13
ATOM 14026 C CA . VAL A 1 40 ? -0.783 1.028 3.121 1.00 0.00 40 VAL A CA 13
ATOM 14027 C C . VAL A 1 40 ? 0.467 1.047 2.249 1.00 0.00 40 VAL A C 13
ATOM 14028 O O . VAL A 1 40 ? 0.842 0.033 1.660 1.00 0.00 40 VAL A O 13
ATOM 14041 N N . TRP A 1 41 ? 1.108 2.208 2.170 1.00 0.00 41 TRP A N 13
ATOM 14042 C CA . TRP A 1 41 ? 2.318 2.360 1.368 1.00 0.00 41 TRP A CA 13
ATOM 14043 C C . TRP A 1 41 ? 3.490 1.623 2.007 1.00 0.00 41 TRP A C 13
ATOM 14044 O O . TRP A 1 41 ? 3.570 1.509 3.230 1.00 0.00 41 TRP A O 13
ATOM 14065 N N . GLN A 1 42 ? 4.396 1.125 1.172 1.00 0.00 42 GLN A N 13
ATOM 14066 C CA . GLN A 1 42 ? 5.563 0.398 1.657 1.00 0.00 42 GLN A CA 13
ATOM 14067 C C . GLN A 1 42 ? 6.733 0.538 0.687 1.00 0.00 42 GLN A C 13
ATOM 14068 O O . GLN A 1 42 ? 6.582 0.330 -0.517 1.00 0.00 42 GLN A O 13
ATOM 14082 N N . HIS A 1 43 ? 7.898 0.891 1.220 1.00 0.00 43 HIS A N 13
ATOM 14083 C CA . HIS A 1 43 ? 9.094 1.058 0.402 1.00 0.00 43 HIS A CA 13
ATOM 14084 C C . HIS A 1 43 ? 9.246 -0.099 -0.580 1.00 0.00 43 HIS A C 13
ATOM 14085 O O . HIS A 1 43 ? 8.865 -1.232 -0.285 1.00 0.00 43 HIS A O 13
ATOM 14099 N N . VAL A 1 44 ? 9.805 0.193 -1.750 1.00 0.00 44 VAL A N 13
ATOM 14100 C CA . VAL A 1 44 ? 10.008 -0.823 -2.776 1.00 0.00 44 VAL A CA 13
ATOM 14101 C C . VAL A 1 44 ? 11.152 -1.759 -2.404 1.00 0.00 44 VAL A C 13
ATOM 14102 O O . VAL A 1 44 ? 11.033 -2.978 -2.517 1.00 0.00 44 VAL A O 13
ATOM 14115 N N . GLY A 1 45 ? 12.263 -1.179 -1.957 1.00 0.00 45 GLY A N 13
ATOM 14116 C CA . GLY A 1 45 ? 13.413 -1.976 -1.574 1.00 0.00 45 GLY A CA 13
ATOM 14117 C C . GLY A 1 45 ? 13.293 -2.529 -0.168 1.00 0.00 45 GLY A C 13
ATOM 14118 O O . GLY A 1 45 ? 14.297 -2.724 0.518 1.00 0.00 45 GLY A O 13
ATOM 14122 N N . CYS A 1 46 ? 12.062 -2.781 0.264 1.00 0.00 46 CYS A N 13
ATOM 14123 C CA . CYS A 1 46 ? 11.813 -3.312 1.599 1.00 0.00 46 CYS A CA 13
ATOM 14124 C C . CYS A 1 46 ? 11.036 -4.623 1.525 1.00 0.00 46 CYS A C 13
ATOM 14125 O O . CYS A 1 46 ? 11.425 -5.623 2.129 1.00 0.00 46 CYS A O 13
ATOM 14132 N N . VAL A 1 47 ? 9.934 -4.611 0.781 1.00 0.00 47 VAL A N 13
ATOM 14133 C CA . VAL A 1 47 ? 9.102 -5.798 0.628 1.00 0.00 47 VAL A CA 13
ATOM 14134 C C . VAL A 1 47 ? 9.389 -6.503 -0.694 1.00 0.00 47 VAL A C 13
ATOM 14135 O O . VAL A 1 47 ? 9.272 -7.725 -0.795 1.00 0.00 47 VAL A O 13
ATOM 14148 N N . ILE A 1 48 ? 9.766 -5.725 -1.703 1.00 0.00 48 ILE A N 13
ATOM 14149 C CA . ILE A 1 48 ? 10.071 -6.275 -3.018 1.00 0.00 48 ILE A CA 13
ATOM 14150 C C . ILE A 1 48 ? 11.488 -6.838 -3.063 1.00 0.00 48 ILE A C 13
ATOM 14151 O O . ILE A 1 48 ? 12.439 -6.189 -2.625 1.00 0.00 48 ILE A O 13
ATOM 14167 N N . LEU A 1 49 ? 11.622 -8.047 -3.597 1.00 0.00 49 LEU A N 13
ATOM 14168 C CA . LEU A 1 49 ? 12.923 -8.697 -3.702 1.00 0.00 49 LEU A CA 13
ATOM 14169 C C . LEU A 1 49 ? 14.018 -7.678 -4.002 1.00 0.00 49 LEU A C 13
ATOM 14170 O O . LEU A 1 49 ? 13.815 -6.708 -4.733 1.00 0.00 49 LEU A O 13
ATOM 14186 N N . PRO A 1 50 ? 15.209 -7.902 -3.427 1.00 0.00 50 PRO A N 13
ATOM 14187 C CA . PRO A 1 50 ? 16.361 -7.016 -3.621 1.00 0.00 50 PRO A CA 13
ATOM 14188 C C . PRO A 1 50 ? 16.920 -7.094 -5.037 1.00 0.00 50 PRO A C 13
ATOM 14189 O O . PRO A 1 50 ? 18.022 -6.615 -5.307 1.00 0.00 50 PRO A O 13
ATOM 14200 N N . ASP A 1 51 ? 16.154 -7.699 -5.938 1.00 0.00 51 ASP A N 13
ATOM 14201 C CA . ASP A 1 51 ? 16.573 -7.837 -7.328 1.00 0.00 51 ASP A CA 13
ATOM 14202 C C . ASP A 1 51 ? 17.478 -6.680 -7.741 1.00 0.00 51 ASP A C 13
ATOM 14203 O O . ASP A 1 51 ? 17.002 -5.622 -8.153 1.00 0.00 51 ASP A O 13
ATOM 14212 N N . LYS A 1 52 ? 18.785 -6.889 -7.627 1.00 0.00 52 LYS A N 13
ATOM 14213 C CA . LYS A 1 52 ? 19.758 -5.865 -7.988 1.00 0.00 52 LYS A CA 13
ATOM 14214 C C . LYS A 1 52 ? 19.929 -5.786 -9.501 1.00 0.00 52 LYS A C 13
ATOM 14215 O O . LYS A 1 52 ? 19.616 -4.777 -10.134 1.00 0.00 52 LYS A O 13
ATOM 14234 N N . PRO A 1 53 ? 20.436 -6.875 -10.098 1.00 0.00 53 PRO A N 13
ATOM 14235 C CA . PRO A 1 53 ? 20.657 -6.954 -11.545 1.00 0.00 53 PRO A CA 13
ATOM 14236 C C . PRO A 1 53 ? 19.351 -7.012 -12.329 1.00 0.00 53 PRO A C 13
ATOM 14237 O O . PRO A 1 53 ? 19.182 -6.308 -13.324 1.00 0.00 53 PRO A O 13
ATOM 14248 N N . MET A 1 54 ? 18.430 -7.855 -11.874 1.00 0.00 54 MET A N 13
ATOM 14249 C CA . MET A 1 54 ? 17.138 -8.003 -12.533 1.00 0.00 54 MET A CA 13
ATOM 14250 C C . MET A 1 54 ? 16.396 -6.671 -12.581 1.00 0.00 54 MET A C 13
ATOM 14251 O O . MET A 1 54 ? 15.503 -6.418 -11.772 1.00 0.00 54 MET A O 13
ATOM 14265 N N . ASP A 1 55 ? 16.772 -5.823 -13.532 1.00 0.00 55 ASP A N 13
ATOM 14266 C CA . ASP A 1 55 ? 16.141 -4.517 -13.684 1.00 0.00 55 ASP A CA 13
ATOM 14267 C C . ASP A 1 55 ? 15.193 -4.508 -14.879 1.00 0.00 55 ASP A C 13
ATOM 14268 O O . ASP A 1 55 ? 15.316 -5.327 -15.789 1.00 0.00 55 ASP A O 13
ATOM 14277 N N . GLY A 1 56 ? 14.245 -3.575 -14.869 1.00 0.00 56 GLY A N 13
ATOM 14278 C CA . GLY A 1 56 ? 13.289 -3.477 -15.956 1.00 0.00 56 GLY A CA 13
ATOM 14279 C C . GLY A 1 56 ? 12.248 -4.578 -15.913 1.00 0.00 56 GLY A C 13
ATOM 14280 O O . GLY A 1 56 ? 11.626 -4.813 -14.878 1.00 0.00 56 GLY A O 13
ATOM 14284 N N . ASN A 1 57 ? 12.056 -5.253 -17.042 1.00 0.00 57 ASN A N 13
ATOM 14285 C CA . ASN A 1 57 ? 11.080 -6.334 -17.129 1.00 0.00 57 ASN A CA 13
ATOM 14286 C C . ASN A 1 57 ? 11.667 -7.640 -16.603 1.00 0.00 57 ASN A C 13
ATOM 14287 O O . ASN A 1 57 ? 12.844 -7.944 -16.797 1.00 0.00 57 ASN A O 13
ATOM 14298 N N . PRO A 1 58 ? 10.827 -8.433 -15.920 1.00 0.00 58 PRO A N 13
ATOM 14299 C CA . PRO A 1 58 ? 9.424 -8.081 -15.682 1.00 0.00 58 PRO A CA 13
ATOM 14300 C C . PRO A 1 58 ? 9.275 -6.918 -14.707 1.00 0.00 58 PRO A C 13
ATOM 14301 O O . PRO A 1 58 ? 9.990 -6.818 -13.709 1.00 0.00 58 PRO A O 13
ATOM 14312 N N . PRO A 1 59 ? 8.325 -6.018 -14.999 1.00 0.00 59 PRO A N 13
ATOM 14313 C CA . PRO A 1 59 ? 8.059 -4.846 -14.159 1.00 0.00 59 PRO A CA 13
ATOM 14314 C C . PRO A 1 59 ? 7.430 -5.222 -12.822 1.00 0.00 59 PRO A C 13
ATOM 14315 O O . PRO A 1 59 ? 7.150 -6.393 -12.563 1.00 0.00 59 PRO A O 13
ATOM 14326 N N . LEU A 1 60 ? 7.208 -4.222 -11.976 1.00 0.00 60 LEU A N 13
ATOM 14327 C CA . LEU A 1 60 ? 6.611 -4.448 -10.665 1.00 0.00 60 LEU A CA 13
ATOM 14328 C C . LEU A 1 60 ? 5.363 -5.318 -10.777 1.00 0.00 60 LEU A C 13
ATOM 14329 O O . LEU A 1 60 ? 4.705 -5.370 -11.816 1.00 0.00 60 LEU A O 13
ATOM 14345 N N . PRO A 1 61 ? 5.027 -6.016 -9.682 1.00 0.00 61 PRO A N 13
ATOM 14346 C CA . PRO A 1 61 ? 3.855 -6.894 -9.632 1.00 0.00 61 PRO A CA 13
ATOM 14347 C C . PRO A 1 61 ? 2.545 -6.114 -9.656 1.00 0.00 61 PRO A C 13
ATOM 14348 O O . PRO A 1 61 ? 2.212 -5.414 -8.701 1.00 0.00 61 PRO A O 13
ATOM 14359 N N . GLU A 1 62 ? 1.806 -6.241 -10.754 1.00 0.00 62 GLU A N 13
ATOM 14360 C CA . GLU A 1 62 ? 0.532 -5.547 -10.901 1.00 0.00 62 GLU A CA 13
ATOM 14361 C C . GLU A 1 62 ? -0.196 -5.457 -9.563 1.00 0.00 62 GLU A C 13
ATOM 14362 O O . GLU A 1 62 ? -0.528 -4.367 -9.096 1.00 0.00 62 GLU A O 13
ATOM 14374 N N . SER A 1 63 ? -0.443 -6.611 -8.951 1.00 0.00 63 SER A N 13
ATOM 14375 C CA . SER A 1 63 ? -1.135 -6.665 -7.669 1.00 0.00 63 SER A CA 13
ATOM 14376 C C . SER A 1 63 ? -0.187 -7.102 -6.557 1.00 0.00 63 SER A C 13
ATOM 14377 O O . SER A 1 63 ? 0.493 -8.122 -6.671 1.00 0.00 63 SER A O 13
ATOM 14385 N N . PHE A 1 64 ? -0.147 -6.323 -5.481 1.00 0.00 64 PHE A N 13
ATOM 14386 C CA . PHE A 1 64 ? 0.718 -6.628 -4.348 1.00 0.00 64 PHE A CA 13
ATOM 14387 C C . PHE A 1 64 ? 0.019 -6.310 -3.029 1.00 0.00 64 PHE A C 13
ATOM 14388 O O . PHE A 1 64 ? -0.688 -5.308 -2.915 1.00 0.00 64 PHE A O 13
ATOM 14405 N N . TYR A 1 65 ? 0.222 -7.168 -2.036 1.00 0.00 65 TYR A N 13
ATOM 14406 C CA . TYR A 1 65 ? -0.390 -6.981 -0.726 1.00 0.00 65 TYR A CA 13
ATOM 14407 C C . TYR A 1 65 ? 0.675 -6.836 0.357 1.00 0.00 65 TYR A C 13
ATOM 14408 O O . TYR A 1 65 ? 1.790 -7.340 0.220 1.00 0.00 65 TYR A O 13
ATOM 14426 N N . CYS A 1 66 ? 0.323 -6.142 1.434 1.00 0.00 66 CYS A N 13
ATOM 14427 C CA . CYS A 1 66 ? 1.246 -5.928 2.542 1.00 0.00 66 CYS A CA 13
ATOM 14428 C C . CYS A 1 66 ? 1.338 -7.173 3.420 1.00 0.00 66 CYS A C 13
ATOM 14429 O O . CYS A 1 66 ? 0.749 -8.208 3.110 1.00 0.00 66 CYS A O 13
ATOM 14436 N N . GLU A 1 67 ? 2.081 -7.062 4.517 1.00 0.00 67 GLU A N 13
ATOM 14437 C CA . GLU A 1 67 ? 2.251 -8.179 5.439 1.00 0.00 67 GLU A CA 13
ATOM 14438 C C . GLU A 1 67 ? 1.070 -8.274 6.401 1.00 0.00 67 GLU A C 13
ATOM 14439 O O . GLU A 1 67 ? 1.172 -8.885 7.466 1.00 0.00 67 GLU A O 13
ATOM 14451 N N . ILE A 1 68 ? -0.047 -7.667 6.018 1.00 0.00 68 ILE A N 13
ATOM 14452 C CA . ILE A 1 68 ? -1.247 -7.683 6.846 1.00 0.00 68 ILE A CA 13
ATOM 14453 C C . ILE A 1 68 ? -2.438 -8.244 6.076 1.00 0.00 68 ILE A C 13
ATOM 14454 O O . ILE A 1 68 ? -3.393 -8.747 6.668 1.00 0.00 68 ILE A O 13
ATOM 14470 N N . CYS A 1 69 ? -2.374 -8.156 4.752 1.00 0.00 69 CYS A N 13
ATOM 14471 C CA . CYS A 1 69 ? -3.446 -8.655 3.899 1.00 0.00 69 CYS A CA 13
ATOM 14472 C C . CYS A 1 69 ? -3.072 -10.003 3.289 1.00 0.00 69 CYS A C 13
ATOM 14473 O O . CYS A 1 69 ? -3.938 -10.755 2.841 1.00 0.00 69 CYS A O 13
ATOM 14480 N N . ARG A 1 70 ? -1.777 -10.301 3.274 1.00 0.00 70 ARG A N 13
ATOM 14481 C CA . ARG A 1 70 ? -1.288 -11.557 2.719 1.00 0.00 70 ARG A CA 13
ATOM 14482 C C . ARG A 1 70 ? -1.769 -12.743 3.550 1.00 0.00 70 ARG A C 13
ATOM 14483 O O . ARG A 1 70 ? -1.988 -13.836 3.024 1.00 0.00 70 ARG A O 13
ATOM 14504 N N . LEU A 1 71 ? -1.931 -12.521 4.849 1.00 0.00 71 LEU A N 13
ATOM 14505 C CA . LEU A 1 71 ? -2.386 -13.571 5.754 1.00 0.00 71 LEU A CA 13
ATOM 14506 C C . LEU A 1 71 ? -3.763 -14.083 5.346 1.00 0.00 71 LEU A C 13
ATOM 14507 O O . LEU A 1 71 ? -4.095 -15.249 5.563 1.00 0.00 71 LEU A O 13
ATOM 14523 N N . THR A 1 72 ? -4.564 -13.203 4.752 1.00 0.00 72 THR A N 13
ATOM 14524 C CA . THR A 1 72 ? -5.905 -13.565 4.312 1.00 0.00 72 THR A CA 13
ATOM 14525 C C . THR A 1 72 ? -6.183 -13.042 2.907 1.00 0.00 72 THR A C 13
ATOM 14526 O O . THR A 1 72 ? -6.543 -11.879 2.728 1.00 0.00 72 THR A O 13
ATOM 14537 N N . SER A 1 73 ? -6.014 -13.909 1.914 1.00 0.00 73 SER A N 13
ATOM 14538 C CA . SER A 1 73 ? -6.245 -13.533 0.524 1.00 0.00 73 SER A CA 13
ATOM 14539 C C . SER A 1 73 ? -7.719 -13.679 0.158 1.00 0.00 73 SER A C 13
ATOM 14540 O O . SER A 1 73 ? -8.538 -14.079 0.984 1.00 0.00 73 SER A O 13
ATOM 14548 N N . GLY A 1 74 ? -8.049 -13.350 -1.087 1.00 0.00 74 GLY A N 13
ATOM 14549 C CA . GLY A 1 74 ? -9.423 -13.451 -1.541 1.00 0.00 74 GLY A CA 13
ATOM 14550 C C . GLY A 1 74 ? -9.564 -13.182 -3.026 1.00 0.00 74 GLY A C 13
ATOM 14551 O O . GLY A 1 74 ? -8.680 -12.608 -3.662 1.00 0.00 74 GLY A O 13
ATOM 14555 N N . PRO A 1 75 ? -10.699 -13.604 -3.603 1.00 0.00 75 PRO A N 13
ATOM 14556 C CA . PRO A 1 75 ? -10.979 -13.418 -5.030 1.00 0.00 75 PRO A CA 13
ATOM 14557 C C . PRO A 1 75 ? -11.227 -11.956 -5.386 1.00 0.00 75 PRO A C 13
ATOM 14558 O O . PRO A 1 75 ? -11.686 -11.174 -4.553 1.00 0.00 75 PRO A O 13
ATOM 14569 N N . SER A 1 76 ? -10.921 -11.594 -6.628 1.00 0.00 76 SER A N 13
ATOM 14570 C CA . SER A 1 76 ? -11.108 -10.224 -7.092 1.00 0.00 76 SER A CA 13
ATOM 14571 C C . SER A 1 76 ? -10.804 -10.111 -8.583 1.00 0.00 76 SER A C 13
ATOM 14572 O O . SER A 1 76 ? -10.092 -10.941 -9.148 1.00 0.00 76 SER A O 13
ATOM 14580 N N . SER A 1 77 ? -11.351 -9.076 -9.215 1.00 0.00 77 SER A N 13
ATOM 14581 C CA . SER A 1 77 ? -11.142 -8.854 -10.641 1.00 0.00 77 SER A CA 13
ATOM 14582 C C . SER A 1 77 ? -9.723 -9.237 -11.048 1.00 0.00 77 SER A C 13
ATOM 14583 O O . SER A 1 77 ? -8.749 -8.769 -10.461 1.00 0.00 77 SER A O 13
ATOM 14591 N N . GLY A 1 78 ? -9.615 -10.093 -12.061 1.00 0.00 78 GLY A N 13
ATOM 14592 C CA . GLY A 1 78 ? -8.311 -10.525 -12.530 1.00 0.00 78 GLY A CA 13
ATOM 14593 C C . GLY A 1 78 ? -7.738 -9.598 -13.584 1.00 0.00 78 GLY A C 13
ATOM 14594 O O . GLY A 1 78 ? -8.495 -8.845 -14.195 1.00 0.00 78 GLY A O 13
ATOM 14600 N N . GLY A 1 1 ? 8.241 18.086 21.173 1.00 0.00 1 GLY A N 14
ATOM 14601 C CA . GLY A 1 1 ? 7.688 17.609 19.919 1.00 0.00 1 GLY A CA 14
ATOM 14602 C C . GLY A 1 1 ? 8.060 18.496 18.747 1.00 0.00 1 GLY A C 14
ATOM 14603 O O . GLY A 1 1 ? 9.140 18.358 18.173 1.00 0.00 1 GLY A O 14
ATOM 14607 N N . SER A 1 2 ? 7.162 19.409 18.389 1.00 0.00 2 SER A N 14
ATOM 14608 C CA . SER A 1 2 ? 7.399 20.318 17.274 1.00 0.00 2 SER A CA 14
ATOM 14609 C C . SER A 1 2 ? 6.672 21.642 17.489 1.00 0.00 2 SER A C 14
ATOM 14610 O O . SER A 1 2 ? 5.467 21.668 17.736 1.00 0.00 2 SER A O 14
ATOM 14618 N N . SER A 1 3 ? 7.416 22.740 17.395 1.00 0.00 3 SER A N 14
ATOM 14619 C CA . SER A 1 3 ? 6.844 24.068 17.582 1.00 0.00 3 SER A CA 14
ATOM 14620 C C . SER A 1 3 ? 6.943 24.889 16.300 1.00 0.00 3 SER A C 14
ATOM 14621 O O . SER A 1 3 ? 7.959 25.531 16.037 1.00 0.00 3 SER A O 14
ATOM 14629 N N . GLY A 1 4 ? 5.878 24.861 15.503 1.00 0.00 4 GLY A N 14
ATOM 14630 C CA . GLY A 1 4 ? 5.865 25.605 14.257 1.00 0.00 4 GLY A CA 14
ATOM 14631 C C . GLY A 1 4 ? 4.660 26.518 14.141 1.00 0.00 4 GLY A C 14
ATOM 14632 O O . GLY A 1 4 ? 4.037 26.865 15.143 1.00 0.00 4 GLY A O 14
ATOM 14636 N N . SER A 1 5 ? 4.333 26.909 12.913 1.00 0.00 5 SER A N 14
ATOM 14637 C CA . SER A 1 5 ? 3.199 27.792 12.669 1.00 0.00 5 SER A CA 14
ATOM 14638 C C . SER A 1 5 ? 2.044 27.029 12.028 1.00 0.00 5 SER A C 14
ATOM 14639 O O . SER A 1 5 ? 2.147 26.564 10.893 1.00 0.00 5 SER A O 14
ATOM 14647 N N . SER A 1 6 ? 0.944 26.905 12.763 1.00 0.00 6 SER A N 14
ATOM 14648 C CA . SER A 1 6 ? -0.230 26.195 12.269 1.00 0.00 6 SER A CA 14
ATOM 14649 C C . SER A 1 6 ? -0.916 26.986 11.160 1.00 0.00 6 SER A C 14
ATOM 14650 O O . SER A 1 6 ? -0.703 28.189 11.016 1.00 0.00 6 SER A O 14
ATOM 14658 N N . GLY A 1 7 ? -1.743 26.300 10.376 1.00 0.00 7 GLY A N 14
ATOM 14659 C CA . GLY A 1 7 ? -2.448 26.954 9.289 1.00 0.00 7 GLY A CA 14
ATOM 14660 C C . GLY A 1 7 ? -2.177 26.303 7.947 1.00 0.00 7 GLY A C 14
ATOM 14661 O O . GLY A 1 7 ? -3.088 25.772 7.313 1.00 0.00 7 GLY A O 14
ATOM 14665 N N . GLU A 1 8 ? -0.921 26.345 7.514 1.00 0.00 8 GLU A N 14
ATOM 14666 C CA . GLU A 1 8 ? -0.534 25.757 6.237 1.00 0.00 8 GLU A CA 14
ATOM 14667 C C . GLU A 1 8 ? -0.385 24.243 6.358 1.00 0.00 8 GLU A C 14
ATOM 14668 O O . GLU A 1 8 ? 0.355 23.747 7.208 1.00 0.00 8 GLU A O 14
ATOM 14680 N N . ASP A 1 9 ? -1.094 23.514 5.503 1.00 0.00 9 ASP A N 14
ATOM 14681 C CA . ASP A 1 9 ? -1.041 22.057 5.513 1.00 0.00 9 ASP A CA 14
ATOM 14682 C C . ASP A 1 9 ? 0.380 21.563 5.263 1.00 0.00 9 ASP A C 14
ATOM 14683 O O . ASP A 1 9 ? 1.191 22.229 4.619 1.00 0.00 9 ASP A O 14
ATOM 14692 N N . PRO A 1 10 ? 0.691 20.367 5.784 1.00 0.00 10 PRO A N 14
ATOM 14693 C CA . PRO A 1 10 ? 2.016 19.757 5.631 1.00 0.00 10 PRO A CA 14
ATOM 14694 C C . PRO A 1 10 ? 2.287 19.312 4.198 1.00 0.00 10 PRO A C 14
ATOM 14695 O O . PRO A 1 10 ? 3.307 18.685 3.915 1.00 0.00 10 PRO A O 14
ATOM 14706 N N . PHE A 1 11 ? 1.367 19.641 3.297 1.00 0.00 11 PHE A N 14
ATOM 14707 C CA . PHE A 1 11 ? 1.506 19.274 1.893 1.00 0.00 11 PHE A CA 14
ATOM 14708 C C . PHE A 1 11 ? 1.839 17.792 1.748 1.00 0.00 11 PHE A C 14
ATOM 14709 O O . PHE A 1 11 ? 2.432 17.374 0.754 1.00 0.00 11 PHE A O 14
ATOM 14726 N N . GLN A 1 12 ? 1.454 17.005 2.747 1.00 0.00 12 GLN A N 14
ATOM 14727 C CA . GLN A 1 12 ? 1.713 15.570 2.732 1.00 0.00 12 GLN A CA 14
ATOM 14728 C C . GLN A 1 12 ? 0.604 14.825 1.997 1.00 0.00 12 GLN A C 14
ATOM 14729 O O . GLN A 1 12 ? -0.585 15.040 2.234 1.00 0.00 12 GLN A O 14
ATOM 14743 N N . PRO A 1 13 ? 0.999 13.928 1.081 1.00 0.00 13 PRO A N 14
ATOM 14744 C CA . PRO A 1 13 ? 0.053 13.133 0.293 1.00 0.00 13 PRO A CA 14
ATOM 14745 C C . PRO A 1 13 ? -0.677 12.094 1.138 1.00 0.00 13 PRO A C 14
ATOM 14746 O O . PRO A 1 13 ? -0.370 11.913 2.315 1.00 0.00 13 PRO A O 14
ATOM 14757 N N . GLU A 1 14 ? -1.645 11.416 0.528 1.00 0.00 14 GLU A N 14
ATOM 14758 C CA . GLU A 1 14 ? -2.418 10.397 1.226 1.00 0.00 14 GLU A CA 14
ATOM 14759 C C . GLU A 1 14 ? -1.587 9.135 1.441 1.00 0.00 14 GLU A C 14
ATOM 14760 O O . GLU A 1 14 ? -1.734 8.152 0.714 1.00 0.00 14 GLU A O 14
ATOM 14772 N N . ILE A 1 15 ? -0.715 9.171 2.442 1.00 0.00 15 ILE A N 14
ATOM 14773 C CA . ILE A 1 15 ? 0.139 8.031 2.753 1.00 0.00 15 ILE A CA 14
ATOM 14774 C C . ILE A 1 15 ? -0.198 7.448 4.121 1.00 0.00 15 ILE A C 14
ATOM 14775 O O . ILE A 1 15 ? -0.828 8.105 4.950 1.00 0.00 15 ILE A O 14
ATOM 14791 N N . LYS A 1 16 ? 0.227 6.211 4.351 1.00 0.00 16 LYS A N 14
ATOM 14792 C CA . LYS A 1 16 ? -0.026 5.538 5.620 1.00 0.00 16 LYS A CA 14
ATOM 14793 C C . LYS A 1 16 ? 1.277 5.057 6.251 1.00 0.00 16 LYS A C 14
ATOM 14794 O O . LYS A 1 16 ? 1.443 5.105 7.469 1.00 0.00 16 LYS A O 14
ATOM 14813 N N . VAL A 1 17 ? 2.199 4.595 5.412 1.00 0.00 17 VAL A N 14
ATOM 14814 C CA . VAL A 1 17 ? 3.489 4.108 5.887 1.00 0.00 17 VAL A CA 14
ATOM 14815 C C . VAL A 1 17 ? 3.314 2.929 6.838 1.00 0.00 17 VAL A C 14
ATOM 14816 O O . VAL A 1 17 ? 3.960 2.860 7.883 1.00 0.00 17 VAL A O 14
ATOM 14829 N N . ARG A 1 18 ? 2.438 2.002 6.466 1.00 0.00 18 ARG A N 14
ATOM 14830 C CA . ARG A 1 18 ? 2.178 0.824 7.286 1.00 0.00 18 ARG A CA 14
ATOM 14831 C C . ARG A 1 18 ? 3.237 -0.248 7.050 1.00 0.00 18 ARG A C 14
ATOM 14832 O O . ARG A 1 18 ? 3.047 -1.412 7.402 1.00 0.00 18 ARG A O 14
ATOM 14853 N N . CYS A 1 19 ? 4.354 0.153 6.451 1.00 0.00 19 CYS A N 14
ATOM 14854 C CA . CYS A 1 19 ? 5.444 -0.772 6.166 1.00 0.00 19 CYS A CA 14
ATOM 14855 C C . CYS A 1 19 ? 5.861 -1.526 7.425 1.00 0.00 19 CYS A C 14
ATOM 14856 O O . CYS A 1 19 ? 5.579 -1.094 8.543 1.00 0.00 19 CYS A O 14
ATOM 14863 N N . VAL A 1 20 ? 6.534 -2.657 7.236 1.00 0.00 20 VAL A N 14
ATOM 14864 C CA . VAL A 1 20 ? 6.991 -3.471 8.356 1.00 0.00 20 VAL A CA 14
ATOM 14865 C C . VAL A 1 20 ? 8.039 -2.732 9.180 1.00 0.00 20 VAL A C 14
ATOM 14866 O O . VAL A 1 20 ? 8.201 -2.989 10.373 1.00 0.00 20 VAL A O 14
ATOM 14879 N N . CYS A 1 21 ? 8.751 -1.813 8.536 1.00 0.00 21 CYS A N 14
ATOM 14880 C CA . CYS A 1 21 ? 9.784 -1.036 9.208 1.00 0.00 21 CYS A CA 14
ATOM 14881 C C . CYS A 1 21 ? 9.210 -0.290 10.409 1.00 0.00 21 CYS A C 14
ATOM 14882 O O . CYS A 1 21 ? 9.933 0.060 11.340 1.00 0.00 21 CYS A O 14
ATOM 14889 N N . GLY A 1 22 ? 7.902 -0.050 10.379 1.00 0.00 22 GLY A N 14
ATOM 14890 C CA . GLY A 1 22 ? 7.252 0.653 11.470 1.00 0.00 22 GLY A CA 14
ATOM 14891 C C . GLY A 1 22 ? 7.722 2.088 11.597 1.00 0.00 22 GLY A C 14
ATOM 14892 O O . GLY A 1 22 ? 7.810 2.624 12.701 1.00 0.00 22 GLY A O 14
ATOM 14896 N N . ASN A 1 23 ? 8.028 2.712 10.464 1.00 0.00 23 ASN A N 14
ATOM 14897 C CA . ASN A 1 23 ? 8.495 4.094 10.453 1.00 0.00 23 ASN A CA 14
ATOM 14898 C C . ASN A 1 23 ? 7.350 5.052 10.141 1.00 0.00 23 ASN A C 14
ATOM 14899 O O . ASN A 1 23 ? 6.209 4.631 9.949 1.00 0.00 23 ASN A O 14
ATOM 14910 N N . SER A 1 24 ? 7.663 6.343 10.091 1.00 0.00 24 SER A N 14
ATOM 14911 C CA . SER A 1 24 ? 6.660 7.362 9.805 1.00 0.00 24 SER A CA 14
ATOM 14912 C C . SER A 1 24 ? 6.996 8.109 8.517 1.00 0.00 24 SER A C 14
ATOM 14913 O O . SER A 1 24 ? 6.157 8.819 7.961 1.00 0.00 24 SER A O 14
ATOM 14921 N N . LEU A 1 25 ? 8.227 7.942 8.049 1.00 0.00 25 LEU A N 14
ATOM 14922 C CA . LEU A 1 25 ? 8.676 8.599 6.826 1.00 0.00 25 LEU A CA 14
ATOM 14923 C C . LEU A 1 25 ? 8.283 7.787 5.596 1.00 0.00 25 LEU A C 14
ATOM 14924 O O . LEU A 1 25 ? 7.808 6.658 5.712 1.00 0.00 25 LEU A O 14
ATOM 14940 N N . GLU A 1 26 ? 8.487 8.370 4.419 1.00 0.00 26 GLU A N 14
ATOM 14941 C CA . GLU A 1 26 ? 8.154 7.700 3.167 1.00 0.00 26 GLU A CA 14
ATOM 14942 C C . GLU A 1 26 ? 8.881 8.349 1.993 1.00 0.00 26 GLU A C 14
ATOM 14943 O O . GLU A 1 26 ? 9.278 9.513 2.059 1.00 0.00 26 GLU A O 14
ATOM 14955 N N . THR A 1 27 ? 9.052 7.587 0.916 1.00 0.00 27 THR A N 14
ATOM 14956 C CA . THR A 1 27 ? 9.732 8.086 -0.273 1.00 0.00 27 THR A CA 14
ATOM 14957 C C . THR A 1 27 ? 8.779 8.159 -1.461 1.00 0.00 27 THR A C 14
ATOM 14958 O O . THR A 1 27 ? 7.626 7.736 -1.371 1.00 0.00 27 THR A O 14
ATOM 14969 N N . ASP A 1 28 ? 9.268 8.696 -2.573 1.00 0.00 28 ASP A N 14
ATOM 14970 C CA . ASP A 1 28 ? 8.461 8.822 -3.780 1.00 0.00 28 ASP A CA 14
ATOM 14971 C C . ASP A 1 28 ? 8.462 7.519 -4.574 1.00 0.00 28 ASP A C 14
ATOM 14972 O O . ASP A 1 28 ? 7.816 7.415 -5.616 1.00 0.00 28 ASP A O 14
ATOM 14981 N N . SER A 1 29 ? 9.194 6.529 -4.074 1.00 0.00 29 SER A N 14
ATOM 14982 C CA . SER A 1 29 ? 9.284 5.234 -4.739 1.00 0.00 29 SER A CA 14
ATOM 14983 C C . SER A 1 29 ? 8.733 4.126 -3.846 1.00 0.00 29 SER A C 14
ATOM 14984 O O . SER A 1 29 ? 9.477 3.482 -3.107 1.00 0.00 29 SER A O 14
ATOM 14992 N N . MET A 1 30 ? 7.424 3.909 -3.923 1.00 0.00 30 MET A N 14
ATOM 14993 C CA . MET A 1 30 ? 6.773 2.878 -3.123 1.00 0.00 30 MET A CA 14
ATOM 14994 C C . MET A 1 30 ? 5.621 2.239 -3.893 1.00 0.00 30 MET A C 14
ATOM 14995 O O . MET A 1 30 ? 5.357 2.597 -5.042 1.00 0.00 30 MET A O 14
ATOM 15009 N N . ILE A 1 31 ? 4.941 1.294 -3.255 1.00 0.00 31 ILE A N 14
ATOM 15010 C CA . ILE A 1 31 ? 3.818 0.606 -3.881 1.00 0.00 31 ILE A CA 14
ATOM 15011 C C . ILE A 1 31 ? 2.639 0.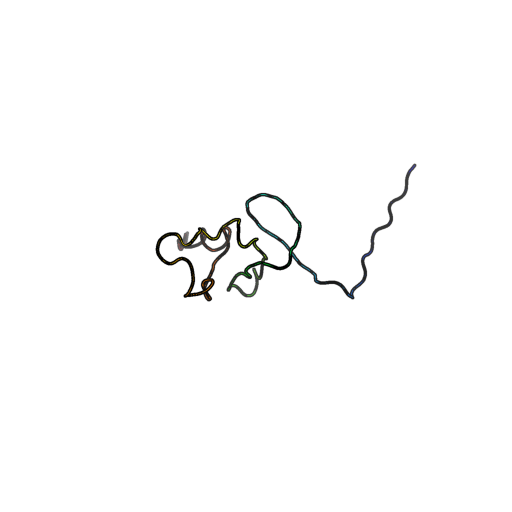491 -2.920 1.00 0.00 31 ILE A C 14
ATOM 15012 O O . ILE A 1 31 ? 2.803 0.089 -1.768 1.00 0.00 31 ILE A O 14
ATOM 15028 N N . GLN A 1 32 ? 1.453 0.844 -3.402 1.00 0.00 32 GLN A N 14
ATOM 15029 C CA . GLN A 1 32 ? 0.246 0.779 -2.586 1.00 0.00 32 GLN A CA 14
ATOM 15030 C C . GLN A 1 32 ? -0.362 -0.619 -2.625 1.00 0.00 32 GLN A C 14
ATOM 15031 O O . GLN A 1 32 ? -0.166 -1.367 -3.583 1.00 0.00 32 GLN A O 14
ATOM 15045 N N . CYS A 1 33 ? -1.101 -0.966 -1.576 1.00 0.00 33 CYS A N 14
ATOM 15046 C CA . CYS A 1 33 ? -1.738 -2.275 -1.489 1.00 0.00 33 CYS A CA 14
ATOM 15047 C C . CYS A 1 33 ? -3.023 -2.310 -2.311 1.00 0.00 33 CYS A C 14
ATOM 15048 O O . CYS A 1 33 ? -3.808 -1.363 -2.293 1.00 0.00 33 CYS A O 14
ATOM 15055 N N . GLU A 1 34 ? -3.229 -3.410 -3.029 1.00 0.00 34 GLU A N 14
ATOM 15056 C CA . GLU A 1 34 ? -4.419 -3.568 -3.858 1.00 0.00 34 GLU A CA 14
ATOM 15057 C C . GLU A 1 34 ? -5.687 -3.372 -3.032 1.00 0.00 34 GLU A C 14
ATOM 15058 O O . GLU A 1 34 ? -6.633 -2.718 -3.473 1.00 0.00 34 GLU A O 14
ATOM 15070 N N . ASP A 1 35 ? -5.699 -3.942 -1.832 1.00 0.00 35 ASP A N 14
ATOM 15071 C CA . ASP A 1 35 ? -6.850 -3.830 -0.944 1.00 0.00 35 ASP A CA 14
ATOM 15072 C C . ASP A 1 35 ? -7.280 -2.374 -0.793 1.00 0.00 35 ASP A C 14
ATOM 15073 O O . ASP A 1 35 ? -6.460 -1.474 -0.612 1.00 0.00 35 ASP A O 14
ATOM 15082 N N . PRO A 1 36 ? -8.598 -2.136 -0.870 1.00 0.00 36 PRO A N 14
ATOM 15083 C CA . PRO A 1 36 ? -9.167 -0.791 -0.745 1.00 0.00 36 PRO A CA 14
ATOM 15084 C C . PRO A 1 36 ? -9.051 -0.241 0.673 1.00 0.00 36 PRO A C 14
ATOM 15085 O O . PRO A 1 36 ? -8.565 0.871 0.879 1.00 0.00 36 PRO A O 14
ATOM 15096 N N . ARG A 1 37 ? -9.499 -1.027 1.646 1.00 0.00 37 ARG A N 14
ATOM 15097 C CA . ARG A 1 37 ? -9.446 -0.619 3.044 1.00 0.00 37 ARG A CA 14
ATOM 15098 C C . ARG A 1 37 ? -8.001 -0.459 3.509 1.00 0.00 37 ARG A C 14
ATOM 15099 O O . ARG A 1 37 ? -7.718 0.290 4.444 1.00 0.00 37 ARG A O 14
ATOM 15120 N N . CYS A 1 38 ? -7.091 -1.169 2.850 1.00 0.00 38 CYS A N 14
ATOM 15121 C CA . CYS A 1 38 ? -5.676 -1.108 3.195 1.00 0.00 38 CYS A CA 14
ATOM 15122 C C . CYS A 1 38 ? -5.014 0.113 2.562 1.00 0.00 38 CYS A C 14
ATOM 15123 O O . CYS A 1 38 ? -4.587 1.033 3.259 1.00 0.00 38 CYS A O 14
ATOM 15130 N N . HIS A 1 39 ? -4.932 0.113 1.235 1.00 0.00 39 HIS A N 14
ATOM 15131 C CA . HIS A 1 39 ? -4.323 1.220 0.506 1.00 0.00 39 HIS A CA 14
ATOM 15132 C C . HIS A 1 39 ? -3.144 1.797 1.283 1.00 0.00 39 HIS A C 14
ATOM 15133 O O . HIS A 1 39 ? -2.971 3.014 1.356 1.00 0.00 39 HIS A O 14
ATOM 15148 N N . VAL A 1 40 ? -2.335 0.917 1.863 1.00 0.00 40 VAL A N 14
ATOM 15149 C CA . VAL A 1 40 ? -1.171 1.339 2.634 1.00 0.00 40 VAL A CA 14
ATOM 15150 C C . VAL A 1 40 ? 0.035 1.564 1.730 1.00 0.00 40 VAL A C 14
ATOM 15151 O O . VAL A 1 40 ? 0.043 1.145 0.572 1.00 0.00 40 VAL A O 14
ATOM 15164 N N . TRP A 1 41 ? 1.053 2.228 2.265 1.00 0.00 41 TRP A N 14
ATOM 15165 C CA . TRP A 1 41 ? 2.266 2.509 1.506 1.00 0.00 41 TRP A CA 14
ATOM 15166 C C . TRP A 1 41 ? 3.487 1.899 2.186 1.00 0.00 41 TRP A C 14
ATOM 15167 O O . TRP A 1 41 ? 3.747 2.158 3.361 1.00 0.00 41 TRP A O 14
ATOM 15188 N N . GLN A 1 42 ? 4.232 1.090 1.441 1.00 0.00 42 GLN A N 14
ATOM 15189 C CA . GLN A 1 42 ? 5.426 0.444 1.974 1.00 0.00 42 GLN A CA 14
ATOM 15190 C C . GLN A 1 42 ? 6.611 0.626 1.031 1.00 0.00 42 GLN A C 14
ATOM 15191 O O . GLN A 1 42 ? 6.438 0.755 -0.182 1.00 0.00 42 GLN A O 14
ATOM 15205 N N . HIS A 1 43 ? 7.814 0.635 1.595 1.00 0.00 43 HIS A N 14
ATOM 15206 C CA . HIS A 1 43 ? 9.028 0.800 0.804 1.00 0.00 43 HIS A CA 14
ATOM 15207 C C . HIS A 1 43 ? 9.229 -0.384 -0.138 1.00 0.00 43 HIS A C 14
ATOM 15208 O O . HIS A 1 43 ? 9.100 -1.540 0.266 1.00 0.00 43 HIS A O 14
ATOM 15222 N N . VAL A 1 44 ? 9.544 -0.088 -1.395 1.00 0.00 44 VAL A N 14
ATOM 15223 C CA . VAL A 1 44 ? 9.763 -1.128 -2.393 1.00 0.00 44 VAL A CA 14
ATOM 15224 C C . VAL A 1 44 ? 10.899 -2.056 -1.980 1.00 0.00 44 VAL A C 14
ATOM 15225 O O . VAL A 1 44 ? 10.720 -3.269 -1.885 1.00 0.00 44 VAL A O 14
ATOM 15238 N N . GLY A 1 45 ? 12.070 -1.476 -1.734 1.00 0.00 45 GLY A N 14
ATOM 15239 C CA . GLY A 1 45 ? 13.220 -2.267 -1.333 1.00 0.00 45 GLY A CA 14
ATOM 15240 C C . GLY A 1 45 ? 12.906 -3.205 -0.185 1.00 0.00 45 GLY A C 14
ATOM 15241 O O . GLY A 1 45 ? 13.572 -4.225 -0.007 1.00 0.00 45 GLY A O 14
ATOM 15245 N N . CYS A 1 46 ? 11.889 -2.860 0.598 1.00 0.00 46 CYS A N 14
ATOM 15246 C CA . CYS A 1 46 ? 11.489 -3.677 1.737 1.00 0.00 46 CYS A CA 14
ATOM 15247 C C . CYS A 1 46 ? 10.695 -4.898 1.279 1.00 0.00 46 CYS A C 14
ATOM 15248 O O . CYS A 1 46 ? 11.205 -6.018 1.277 1.00 0.00 46 CYS A O 14
ATOM 15255 N N . VAL A 1 47 ? 9.444 -4.671 0.891 1.00 0.00 47 VAL A N 14
ATOM 15256 C CA . VAL A 1 47 ? 8.580 -5.751 0.429 1.00 0.00 47 VAL A CA 14
ATOM 15257 C C . VAL A 1 47 ? 9.112 -6.368 -0.859 1.00 0.00 47 VAL A C 14
ATOM 15258 O O . VAL A 1 47 ? 9.294 -7.583 -0.949 1.00 0.00 47 VAL A O 14
ATOM 15271 N N . ILE A 1 48 ? 9.361 -5.524 -1.855 1.00 0.00 48 ILE A N 14
ATOM 15272 C CA . ILE A 1 48 ? 9.875 -5.986 -3.138 1.00 0.00 48 ILE A CA 14
ATOM 15273 C C . ILE A 1 48 ? 11.327 -6.435 -3.019 1.00 0.00 48 ILE A C 14
ATOM 15274 O O . ILE A 1 48 ? 12.111 -5.850 -2.270 1.00 0.00 48 ILE A O 14
ATOM 15290 N N . LEU A 1 49 ? 11.682 -7.477 -3.764 1.00 0.00 49 LEU A N 14
ATOM 15291 C CA . LEU A 1 49 ? 13.042 -8.004 -3.745 1.00 0.00 49 LEU A CA 14
ATOM 15292 C C . LEU A 1 49 ? 14.059 -6.880 -3.579 1.00 0.00 49 LEU A C 14
ATOM 15293 O O . LEU A 1 49 ? 13.866 -5.759 -4.052 1.00 0.00 49 LEU A O 14
ATOM 15309 N N . PRO A 1 50 ? 15.171 -7.184 -2.894 1.00 0.00 50 PRO A N 14
ATOM 15310 C CA . PRO A 1 50 ? 16.243 -6.214 -2.653 1.00 0.00 50 PRO A CA 14
ATOM 15311 C C . PRO A 1 50 ? 17.006 -5.864 -3.926 1.00 0.00 50 PRO A C 14
ATOM 15312 O O . PRO A 1 50 ? 17.546 -6.742 -4.599 1.00 0.00 50 PRO A O 14
ATOM 15323 N N . ASP A 1 51 ? 17.045 -4.576 -4.252 1.00 0.00 51 ASP A N 14
ATOM 15324 C CA . ASP A 1 51 ? 17.743 -4.110 -5.444 1.00 0.00 51 ASP A CA 14
ATOM 15325 C C . ASP A 1 51 ? 18.561 -2.858 -5.141 1.00 0.00 51 ASP A C 14
ATOM 15326 O O . ASP A 1 51 ? 18.008 -1.782 -4.912 1.00 0.00 51 ASP A O 14
ATOM 15335 N N . LYS A 1 52 ? 19.881 -3.007 -5.139 1.00 0.00 52 LYS A N 14
ATOM 15336 C CA . LYS A 1 52 ? 20.776 -1.889 -4.864 1.00 0.00 52 LYS A CA 14
ATOM 15337 C C . LYS A 1 52 ? 20.527 -0.740 -5.835 1.00 0.00 52 LYS A C 14
ATOM 15338 O O . LYS A 1 52 ? 20.197 0.378 -5.439 1.00 0.00 52 LYS A O 14
ATOM 15357 N N . PRO A 1 53 ? 20.685 -1.019 -7.137 1.00 0.00 53 PRO A N 14
ATOM 15358 C CA . PRO A 1 53 ? 20.480 -0.022 -8.192 1.00 0.00 53 PRO A CA 14
ATOM 15359 C C . PRO A 1 53 ? 19.012 0.358 -8.352 1.00 0.00 53 PRO A C 14
ATOM 15360 O O . PRO A 1 53 ? 18.678 1.534 -8.493 1.00 0.00 53 PRO A O 14
ATOM 15371 N N . MET A 1 54 ? 18.140 -0.644 -8.328 1.00 0.00 54 MET A N 14
ATOM 15372 C CA . MET A 1 54 ? 16.707 -0.413 -8.469 1.00 0.00 54 MET A CA 14
ATOM 15373 C C . MET A 1 54 ? 16.431 0.679 -9.497 1.00 0.00 54 MET A C 14
ATOM 15374 O O . MET A 1 54 ? 15.591 1.552 -9.280 1.00 0.00 54 MET A O 14
ATOM 15388 N N . ASP A 1 55 ? 17.143 0.624 -10.618 1.00 0.00 55 ASP A N 14
ATOM 15389 C CA . ASP A 1 55 ? 16.974 1.608 -11.680 1.00 0.00 55 ASP A CA 14
ATOM 15390 C C . ASP A 1 55 ? 15.495 1.833 -11.983 1.00 0.00 55 ASP A C 14
ATOM 15391 O O . ASP A 1 55 ? 15.026 2.969 -12.028 1.00 0.00 55 ASP A O 14
ATOM 15400 N N . GLY A 1 56 ? 14.766 0.740 -12.190 1.00 0.00 56 GLY A N 14
ATOM 15401 C CA . GLY A 1 56 ? 13.349 0.839 -12.487 1.00 0.00 56 GLY A CA 14
ATOM 15402 C C . GLY A 1 56 ? 12.918 -0.115 -13.583 1.00 0.00 56 GLY A C 14
ATOM 15403 O O . GLY A 1 56 ? 12.118 0.241 -14.446 1.00 0.00 56 GLY A O 14
ATOM 15407 N N . ASN A 1 57 ? 13.451 -1.333 -13.548 1.00 0.00 57 ASN A N 14
ATOM 15408 C CA . ASN A 1 57 ? 13.118 -2.341 -14.547 1.00 0.00 57 ASN A CA 14
ATOM 15409 C C . ASN A 1 57 ? 13.640 -3.713 -14.131 1.00 0.00 57 ASN A C 14
ATOM 15410 O O . ASN A 1 57 ? 14.842 -3.925 -13.974 1.00 0.00 57 ASN A O 14
ATOM 15421 N N . PRO A 1 58 ? 12.716 -4.667 -13.948 1.00 0.00 58 PRO A N 14
ATOM 15422 C CA . PRO A 1 58 ? 11.281 -4.426 -14.132 1.00 0.00 58 PRO A CA 14
ATOM 15423 C C . PRO A 1 58 ? 10.703 -3.521 -13.050 1.00 0.00 58 PRO A C 14
ATOM 15424 O O . PRO A 1 58 ? 11.105 -3.568 -11.887 1.00 0.00 58 PRO A O 14
ATOM 15435 N N . PRO A 1 59 ? 9.734 -2.678 -13.438 1.00 0.00 59 PRO A N 14
ATOM 15436 C CA . PRO A 1 59 ? 9.079 -1.747 -12.515 1.00 0.00 59 PRO A CA 14
ATOM 15437 C C . PRO A 1 59 ? 8.186 -2.463 -11.506 1.00 0.00 59 PRO A C 14
ATOM 15438 O O . PRO A 1 59 ? 8.059 -3.688 -11.534 1.00 0.00 59 PRO A O 14
ATOM 15449 N N . LEU A 1 60 ? 7.569 -1.692 -10.618 1.00 0.00 60 LEU A N 14
ATOM 15450 C CA . LEU A 1 60 ? 6.688 -2.252 -9.600 1.00 0.00 60 LEU A CA 14
ATOM 15451 C C . LEU A 1 60 ? 5.555 -3.050 -10.239 1.00 0.00 60 LEU A C 14
ATOM 15452 O O . LEU A 1 60 ? 4.974 -2.649 -11.248 1.00 0.00 60 LEU A O 14
ATOM 15468 N N . PRO A 1 61 ? 5.232 -4.204 -9.639 1.00 0.00 61 PRO A N 14
ATOM 15469 C CA . PRO A 1 61 ? 4.165 -5.081 -10.131 1.00 0.00 61 PRO A CA 14
ATOM 15470 C C . PRO A 1 61 ? 2.779 -4.475 -9.932 1.00 0.00 61 PRO A C 14
ATOM 15471 O O . PRO A 1 61 ? 2.502 -3.866 -8.900 1.00 0.00 61 PRO A O 14
ATOM 15482 N N . GLU A 1 62 ? 1.914 -4.649 -10.926 1.00 0.00 62 GLU A N 14
ATOM 15483 C CA . GLU A 1 62 ? 0.558 -4.118 -10.859 1.00 0.00 62 GLU A CA 14
ATOM 15484 C C . GLU A 1 62 ? -0.165 -4.628 -9.615 1.00 0.00 62 GLU A C 14
ATOM 15485 O O . GLU A 1 62 ? -0.834 -3.866 -8.917 1.00 0.00 62 GLU A O 14
ATOM 15497 N N . SER A 1 63 ? -0.024 -5.922 -9.345 1.00 0.00 63 SER A N 14
ATOM 15498 C CA . SER A 1 63 ? -0.666 -6.535 -8.188 1.00 0.00 63 SER A CA 14
ATOM 15499 C C . SER A 1 63 ? 0.330 -6.717 -7.047 1.00 0.00 63 SER A C 14
ATOM 15500 O O . SER A 1 63 ? 1.438 -7.214 -7.248 1.00 0.00 63 SER A O 14
ATOM 15508 N N . PHE A 1 64 ? -0.073 -6.310 -5.847 1.00 0.00 64 PHE A N 14
ATOM 15509 C CA . PHE A 1 64 ? 0.783 -6.426 -4.673 1.00 0.00 64 PHE A CA 14
ATOM 15510 C C . PHE A 1 64 ? -0.045 -6.398 -3.391 1.00 0.00 64 PHE A C 14
ATOM 15511 O O . PHE A 1 64 ? -1.079 -5.733 -3.322 1.00 0.00 64 PHE A O 14
ATOM 15528 N N . TYR A 1 65 ? 0.417 -7.125 -2.380 1.00 0.00 65 TYR A N 14
ATOM 15529 C CA . TYR A 1 65 ? -0.282 -7.187 -1.102 1.00 0.00 65 TYR A CA 14
ATOM 15530 C C . TYR A 1 65 ? 0.702 -7.102 0.061 1.00 0.00 65 TYR A C 14
ATOM 15531 O O . TYR A 1 65 ? 1.603 -7.932 0.190 1.00 0.00 65 TYR A O 14
ATOM 15549 N N . CYS A 1 66 ? 0.523 -6.093 0.907 1.00 0.00 66 CYS A N 14
ATOM 15550 C CA . CYS A 1 66 ? 1.393 -5.897 2.060 1.00 0.00 66 CYS A CA 14
ATOM 15551 C C . CYS A 1 66 ? 1.492 -7.174 2.890 1.00 0.00 66 CYS A C 14
ATOM 15552 O O . CYS A 1 66 ? 0.883 -8.191 2.557 1.00 0.00 66 CYS A O 14
ATOM 15559 N N . GLU A 1 67 ? 2.263 -7.113 3.970 1.00 0.00 67 GLU A N 14
ATOM 15560 C CA . GLU A 1 67 ? 2.443 -8.264 4.847 1.00 0.00 67 GLU A CA 14
ATOM 15561 C C . GLU A 1 67 ? 1.222 -8.463 5.741 1.00 0.00 67 GLU A C 14
ATOM 15562 O O . GLU A 1 67 ? 1.043 -9.524 6.338 1.00 0.00 67 GLU A O 14
ATOM 15574 N N . ILE A 1 68 ? 0.386 -7.434 5.828 1.00 0.00 68 ILE A N 14
ATOM 15575 C CA . ILE A 1 68 ? -0.817 -7.494 6.648 1.00 0.00 68 ILE A CA 14
ATOM 15576 C C . ILE A 1 68 ? -1.973 -8.130 5.882 1.00 0.00 68 ILE A C 14
ATOM 15577 O O . ILE A 1 68 ? -2.910 -8.661 6.479 1.00 0.00 68 ILE A O 14
ATOM 15593 N N . CYS A 1 69 ? -1.899 -8.073 4.557 1.00 0.00 69 CYS A N 14
ATOM 15594 C CA . CYS A 1 69 ? -2.938 -8.644 3.707 1.00 0.00 69 CYS A CA 14
ATOM 15595 C C . CYS A 1 69 ? -2.661 -10.118 3.427 1.00 0.00 69 CYS A C 14
ATOM 15596 O O . CYS A 1 69 ? -3.532 -10.969 3.610 1.00 0.00 69 CYS A O 14
ATOM 15603 N N . ARG A 1 70 ? -1.444 -10.413 2.982 1.00 0.00 70 ARG A N 14
ATOM 15604 C CA . ARG A 1 70 ? -1.053 -11.783 2.676 1.00 0.00 70 ARG A CA 14
ATOM 15605 C C . ARG A 1 70 ? -1.478 -12.732 3.793 1.00 0.00 70 ARG A C 14
ATOM 15606 O O . ARG A 1 70 ? -1.683 -13.925 3.564 1.00 0.00 70 ARG A O 14
ATOM 15627 N N . LEU A 1 71 ? -1.606 -12.196 5.001 1.00 0.00 71 LEU A N 14
ATOM 15628 C CA . LEU A 1 71 ? -2.006 -12.994 6.154 1.00 0.00 71 LEU A CA 14
ATOM 15629 C C . LEU A 1 71 ? -3.525 -13.099 6.244 1.00 0.00 71 LEU A C 14
ATOM 15630 O O . LEU A 1 71 ? -4.064 -14.115 6.686 1.00 0.00 71 LEU A O 14
ATOM 15646 N N . THR A 1 72 ? -4.212 -12.043 5.821 1.00 0.00 72 THR A N 14
ATOM 15647 C CA . THR A 1 72 ? -5.669 -12.016 5.852 1.00 0.00 72 THR A CA 14
ATOM 15648 C C . THR A 1 72 ? -6.258 -12.617 4.581 1.00 0.00 72 THR A C 14
ATOM 15649 O O . THR A 1 72 ? -7.245 -12.115 4.045 1.00 0.00 72 THR A O 14
ATOM 15660 N N . SER A 1 73 ? -5.645 -13.696 4.103 1.00 0.00 73 SER A N 14
ATOM 15661 C CA . SER A 1 73 ? -6.107 -14.364 2.892 1.00 0.00 73 SER A CA 14
ATOM 15662 C C . SER A 1 73 ? -6.726 -15.719 3.222 1.00 0.00 73 SER A C 14
ATOM 15663 O O . SER A 1 73 ? -7.863 -16.002 2.849 1.00 0.00 73 SER A O 14
ATOM 15671 N N . GLY A 1 74 ? -5.966 -16.554 3.925 1.00 0.00 74 GLY A N 14
ATOM 15672 C CA . GLY A 1 74 ? -6.455 -17.870 4.294 1.00 0.00 74 GLY A CA 14
ATOM 15673 C C . GLY A 1 74 ? -5.587 -18.986 3.747 1.00 0.00 74 GLY A C 14
ATOM 15674 O O . GLY A 1 74 ? -5.628 -19.308 2.560 1.00 0.00 74 GLY A O 14
ATOM 15678 N N . PRO A 1 75 ? -4.776 -19.594 4.626 1.00 0.00 75 PRO A N 14
ATOM 15679 C CA . PRO A 1 75 ? -3.878 -20.689 4.247 1.00 0.00 75 PRO A CA 14
ATOM 15680 C C . PRO A 1 75 ? -4.634 -21.969 3.908 1.00 0.00 75 PRO A C 14
ATOM 15681 O O . PRO A 1 75 ? -4.159 -22.794 3.128 1.00 0.00 75 PRO A O 14
ATOM 15692 N N . SER A 1 76 ? -5.814 -22.128 4.500 1.00 0.00 76 SER A N 14
ATOM 15693 C CA . SER A 1 76 ? -6.634 -23.310 4.264 1.00 0.00 76 SER A CA 14
ATOM 15694 C C . SER A 1 76 ? -7.113 -23.358 2.816 1.00 0.00 76 SER A C 14
ATOM 15695 O O . SER A 1 76 ? -6.868 -24.329 2.101 1.00 0.00 76 SER A O 14
ATOM 15703 N N . SER A 1 77 ? -7.799 -22.301 2.391 1.00 0.00 77 SER A N 14
ATOM 15704 C CA . SER A 1 77 ? -8.317 -22.223 1.030 1.00 0.00 77 SER A CA 14
ATOM 15705 C C . SER A 1 77 ? -7.301 -21.568 0.099 1.00 0.00 77 SER A C 14
ATOM 15706 O O . SER A 1 77 ? -7.044 -20.368 0.189 1.00 0.00 77 SER A O 14
ATOM 15714 N N . GLY A 1 78 ? -6.726 -22.366 -0.795 1.00 0.00 78 GLY A N 14
ATOM 15715 C CA . GLY A 1 78 ? -5.745 -21.847 -1.730 1.00 0.00 78 GLY A CA 14
ATOM 15716 C C . GLY A 1 78 ? -4.626 -21.094 -1.038 1.00 0.00 78 GLY A C 14
ATOM 15717 O O . GLY A 1 78 ? -3.867 -21.706 -0.288 1.00 0.00 78 GLY A O 14
ATOM 15723 N N . GLY A 1 1 ? 21.328 33.108 14.815 1.00 0.00 1 GLY A N 15
ATOM 15724 C CA . GLY A 1 1 ? 20.086 32.637 15.400 1.00 0.00 1 GLY A CA 15
ATOM 15725 C C . GLY A 1 1 ? 18.956 32.578 14.391 1.00 0.00 1 GLY A C 15
ATOM 15726 O O . GLY A 1 1 ? 18.868 33.421 13.498 1.00 0.00 1 GLY A O 15
ATOM 15730 N N . SER A 1 2 ? 18.090 31.580 14.532 1.00 0.00 2 SER A N 15
ATOM 15731 C CA . SER A 1 2 ? 16.963 31.412 13.622 1.00 0.00 2 SER A CA 15
ATOM 15732 C C . SER A 1 2 ? 15.808 30.695 14.314 1.00 0.00 2 SER A C 15
ATOM 15733 O O . SER A 1 2 ? 15.933 30.251 15.456 1.00 0.00 2 SER A O 15
ATOM 15741 N N . SER A 1 3 ? 14.683 30.586 13.615 1.00 0.00 3 SER A N 15
ATOM 15742 C CA . SER A 1 3 ? 13.503 29.927 14.163 1.00 0.00 3 SER A CA 15
ATOM 15743 C C . SER A 1 3 ? 13.162 28.672 13.365 1.00 0.00 3 SER A C 15
ATOM 15744 O O . SER A 1 3 ? 13.636 28.487 12.245 1.00 0.00 3 SER A O 15
ATOM 15752 N N . GLY A 1 4 ? 12.336 27.811 13.952 1.00 0.00 4 GLY A N 15
ATOM 15753 C CA . GLY A 1 4 ? 11.946 26.584 13.283 1.00 0.00 4 GLY A CA 15
ATOM 15754 C C . GLY A 1 4 ? 10.638 26.027 13.809 1.00 0.00 4 GLY A C 15
ATOM 15755 O O . GLY A 1 4 ? 10.482 25.823 15.013 1.00 0.00 4 GLY A O 15
ATOM 15759 N N . SER A 1 5 ? 9.694 25.783 12.906 1.00 0.00 5 SER A N 15
ATOM 15760 C CA . SER A 1 5 ? 8.390 25.252 13.287 1.00 0.00 5 SER A CA 15
ATOM 15761 C C . SER A 1 5 ? 7.939 24.169 12.312 1.00 0.00 5 SER A C 15
ATOM 15762 O O . SER A 1 5 ? 7.738 24.430 11.126 1.00 0.00 5 SER A O 15
ATOM 15770 N N . SER A 1 6 ? 7.782 22.951 12.821 1.00 0.00 6 SER A N 15
ATOM 15771 C CA . SER A 1 6 ? 7.359 21.826 11.995 1.00 0.00 6 SER A CA 15
ATOM 15772 C C . SER A 1 6 ? 5.954 21.371 12.378 1.00 0.00 6 SER A C 15
ATOM 15773 O O . SER A 1 6 ? 5.424 21.760 13.418 1.00 0.00 6 SER A O 15
ATOM 15781 N N . GLY A 1 7 ? 5.355 20.542 11.527 1.00 0.00 7 GLY A N 15
ATOM 15782 C CA . GLY A 1 7 ? 4.016 20.047 11.792 1.00 0.00 7 GLY A CA 15
ATOM 15783 C C . GLY A 1 7 ? 3.379 19.417 10.569 1.00 0.00 7 GLY A C 15
ATOM 15784 O O . GLY A 1 7 ? 4.068 19.074 9.610 1.00 0.00 7 GLY A O 15
ATOM 15788 N N . GLU A 1 8 ? 2.059 19.265 10.604 1.00 0.00 8 GLU A N 15
ATOM 15789 C CA . GLU A 1 8 ? 1.329 18.670 9.491 1.00 0.00 8 GLU A CA 15
ATOM 15790 C C . GLU A 1 8 ? 0.927 19.733 8.473 1.00 0.00 8 GLU A C 15
ATOM 15791 O O . GLU A 1 8 ? 0.513 20.833 8.839 1.00 0.00 8 GLU A O 15
ATOM 15803 N N . ASP A 1 9 ? 1.053 19.397 7.194 1.00 0.00 9 ASP A N 15
ATOM 15804 C CA . ASP A 1 9 ? 0.703 20.322 6.122 1.00 0.00 9 ASP A CA 15
ATOM 15805 C C . ASP A 1 9 ? -0.636 19.946 5.496 1.00 0.00 9 ASP A C 15
ATOM 15806 O O . ASP A 1 9 ? -0.965 18.770 5.333 1.00 0.00 9 ASP A O 15
ATOM 15815 N N . PRO A 1 10 ? -1.429 20.966 5.135 1.00 0.00 10 PRO A N 15
ATOM 15816 C CA . PRO A 1 10 ? -2.745 20.767 4.522 1.00 0.00 10 PRO A CA 15
ATOM 15817 C C . PRO A 1 10 ? -2.646 20.215 3.104 1.00 0.00 10 PRO A C 15
ATOM 15818 O O . PRO A 1 10 ? -3.658 20.028 2.427 1.00 0.00 10 PRO A O 15
ATOM 15829 N N . PHE A 1 11 ? -1.421 19.956 2.659 1.00 0.00 11 PHE A N 15
ATOM 15830 C CA . PHE A 1 11 ? -1.190 19.425 1.320 1.00 0.00 11 PHE A CA 15
ATOM 15831 C C . PHE A 1 11 ? -0.492 18.070 1.385 1.00 0.00 11 PHE A C 15
ATOM 15832 O O . PHE A 1 11 ? 0.414 17.789 0.602 1.00 0.00 11 PHE A O 15
ATOM 15849 N N . GLN A 1 12 ? -0.922 17.234 2.325 1.00 0.00 12 GLN A N 15
ATOM 15850 C CA . GLN A 1 12 ? -0.339 15.909 2.494 1.00 0.00 12 GLN A CA 15
ATOM 15851 C C . GLN A 1 12 ? -1.231 14.838 1.875 1.00 0.00 12 GLN A C 15
ATOM 15852 O O . GLN A 1 12 ? -2.457 14.880 1.981 1.00 0.00 12 GLN A O 15
ATOM 15866 N N . PRO A 1 13 ? -0.605 13.854 1.213 1.00 0.00 13 PRO A N 15
ATOM 15867 C CA . PRO A 1 13 ? -1.323 12.753 0.564 1.00 0.00 13 PRO A CA 15
ATOM 15868 C C . PRO A 1 13 ? -1.959 11.803 1.573 1.00 0.00 13 PRO A C 15
ATOM 15869 O O . PRO A 1 13 ? -1.881 12.022 2.781 1.00 0.00 13 PRO A O 15
ATOM 15880 N N . GLU A 1 14 ? -2.588 10.746 1.067 1.00 0.00 14 GLU A N 15
ATOM 15881 C CA . GLU A 1 14 ? -3.238 9.762 1.926 1.00 0.00 14 GLU A CA 15
ATOM 15882 C C . GLU A 1 14 ? -2.344 8.543 2.129 1.00 0.00 14 GLU A C 15
ATOM 15883 O O . GLU A 1 14 ? -2.789 7.403 1.986 1.00 0.00 14 GLU A O 15
ATOM 15895 N N . ILE A 1 15 ? -1.082 8.791 2.463 1.00 0.00 15 ILE A N 15
ATOM 15896 C CA . ILE A 1 15 ? -0.125 7.714 2.686 1.00 0.00 15 ILE A CA 15
ATOM 15897 C C . ILE A 1 15 ? -0.181 7.219 4.127 1.00 0.00 15 ILE A C 15
ATOM 15898 O O . ILE A 1 15 ? -0.268 8.012 5.065 1.00 0.00 15 ILE A O 15
ATOM 15914 N N . LYS A 1 16 ? -0.128 5.903 4.298 1.00 0.00 16 LYS A N 15
ATOM 15915 C CA . LYS A 1 16 ? -0.169 5.300 5.625 1.00 0.00 16 LYS A CA 15
ATOM 15916 C C . LYS A 1 16 ? 1.237 4.979 6.120 1.00 0.00 16 LYS A C 15
ATOM 15917 O O . LYS A 1 16 ? 1.573 5.235 7.277 1.00 0.00 16 LYS A O 15
ATOM 15936 N N . VAL A 1 17 ? 2.058 4.419 5.237 1.00 0.00 17 VAL A N 15
ATOM 15937 C CA . VAL A 1 17 ? 3.429 4.065 5.584 1.00 0.00 17 VAL A CA 15
ATOM 15938 C C . VAL A 1 17 ? 3.463 2.991 6.665 1.00 0.00 17 VAL A C 15
ATOM 15939 O O . VAL A 1 17 ? 4.190 3.110 7.651 1.00 0.00 17 VAL A O 15
ATOM 15952 N N . ARG A 1 18 ? 2.671 1.941 6.472 1.00 0.00 18 ARG A N 15
ATOM 15953 C CA . ARG A 1 18 ? 2.610 0.844 7.431 1.00 0.00 18 ARG A CA 15
ATOM 15954 C C . ARG A 1 18 ? 3.547 -0.289 7.023 1.00 0.00 18 ARG A C 15
ATOM 15955 O O . ARG A 1 18 ? 3.228 -1.465 7.194 1.00 0.00 18 ARG A O 15
ATOM 15976 N N . CYS A 1 19 ? 4.705 0.075 6.481 1.00 0.00 19 CYS A N 15
ATOM 15977 C CA . CYS A 1 19 ? 5.689 -0.910 6.046 1.00 0.00 19 CYS A CA 15
ATOM 15978 C C . CYS A 1 19 ? 6.027 -1.876 7.178 1.00 0.00 19 CYS A C 15
ATOM 15979 O O . CYS A 1 19 ? 5.579 -1.704 8.311 1.00 0.00 19 CYS A O 15
ATOM 15986 N N . VAL A 1 20 ? 6.823 -2.893 6.861 1.00 0.00 20 VAL A N 15
ATOM 15987 C CA . VAL A 1 20 ? 7.224 -3.886 7.851 1.00 0.00 20 VAL A CA 15
ATOM 15988 C C . VAL A 1 20 ? 8.438 -3.414 8.643 1.00 0.00 20 VAL A C 15
ATOM 15989 O O . VAL A 1 20 ? 8.513 -3.605 9.857 1.00 0.00 20 VAL A O 15
ATOM 16002 N N . CYS A 1 21 ? 9.387 -2.796 7.948 1.00 0.00 21 CYS A N 15
ATOM 16003 C CA . CYS A 1 21 ? 10.599 -2.296 8.585 1.00 0.00 21 CYS A CA 15
ATOM 16004 C C . CYS A 1 21 ? 10.275 -1.618 9.913 1.00 0.00 21 CYS A C 15
ATOM 16005 O O . CYS A 1 21 ? 11.102 -1.584 10.823 1.00 0.00 21 CYS A O 15
ATOM 16012 N N . GLY A 1 22 ? 9.064 -1.079 10.016 1.00 0.00 22 GLY A N 15
ATOM 16013 C CA . GLY A 1 22 ? 8.652 -0.409 11.236 1.00 0.00 22 GLY A CA 15
ATOM 16014 C C . GLY A 1 22 ? 9.047 1.054 11.256 1.00 0.00 22 GLY A C 15
ATOM 16015 O O . GLY A 1 22 ? 9.293 1.623 12.319 1.00 0.00 22 GLY A O 15
ATOM 16019 N N . ASN A 1 23 ? 9.109 1.665 10.077 1.00 0.00 23 ASN A N 15
ATOM 16020 C CA . ASN A 1 23 ? 9.480 3.071 9.963 1.00 0.00 23 ASN A CA 15
ATOM 16021 C C . ASN A 1 23 ? 8.361 3.878 9.313 1.00 0.00 23 ASN A C 15
ATOM 16022 O O . ASN A 1 23 ? 7.788 3.464 8.305 1.00 0.00 23 ASN A O 15
ATOM 16033 N N . SER A 1 24 ? 8.055 5.032 9.896 1.00 0.00 24 SER A N 15
ATOM 16034 C CA . SER A 1 24 ? 7.002 5.897 9.375 1.00 0.00 24 SER A CA 15
ATOM 16035 C C . SER A 1 24 ? 7.571 6.915 8.392 1.00 0.00 24 SER A C 15
ATOM 16036 O O . SER A 1 24 ? 7.119 8.059 8.333 1.00 0.00 24 SER A O 15
ATOM 16044 N N . LEU A 1 25 ? 8.567 6.490 7.621 1.00 0.00 25 LEU A N 15
ATOM 16045 C CA . LEU A 1 25 ? 9.200 7.364 6.639 1.00 0.00 25 LEU A CA 15
ATOM 16046 C C . LEU A 1 25 ? 8.812 6.959 5.221 1.00 0.00 25 LEU A C 15
ATOM 16047 O O . LEU A 1 25 ? 8.299 5.864 4.996 1.00 0.00 25 LEU A O 15
ATOM 16063 N N . GLU A 1 26 ? 9.064 7.850 4.267 1.00 0.00 26 GLU A N 15
ATOM 16064 C CA . GLU A 1 26 ? 8.743 7.584 2.870 1.00 0.00 26 GLU A CA 15
ATOM 16065 C C . GLU A 1 26 ? 10.000 7.618 2.006 1.00 0.00 26 GLU A C 15
ATOM 16066 O O . GLU A 1 26 ? 10.999 8.242 2.366 1.00 0.00 26 GLU A O 15
ATOM 16078 N N . THR A 1 27 ? 9.944 6.942 0.862 1.00 0.00 27 THR A N 15
ATOM 16079 C CA . THR A 1 27 ? 11.078 6.893 -0.053 1.00 0.00 27 THR A CA 15
ATOM 16080 C C . THR A 1 27 ? 10.697 7.428 -1.428 1.00 0.00 27 THR A C 15
ATOM 16081 O O . THR A 1 27 ? 9.552 7.817 -1.659 1.00 0.00 27 THR A O 15
ATOM 16092 N N . ASP A 1 28 ? 11.664 7.445 -2.339 1.00 0.00 28 ASP A N 15
ATOM 16093 C CA . ASP A 1 28 ? 11.430 7.931 -3.694 1.00 0.00 28 ASP A CA 15
ATOM 16094 C C . ASP A 1 28 ? 10.265 7.189 -4.344 1.00 0.00 28 ASP A C 15
ATOM 16095 O O . ASP A 1 28 ? 9.412 7.798 -4.989 1.00 0.00 28 ASP A O 15
ATOM 16104 N N . SER A 1 29 ? 10.238 5.872 -4.169 1.00 0.00 29 SER A N 15
ATOM 16105 C CA . SER A 1 29 ? 9.181 5.047 -4.742 1.00 0.00 29 SER A CA 15
ATOM 16106 C C . SER A 1 29 ? 8.573 4.131 -3.685 1.00 0.00 29 SER A C 15
ATOM 16107 O O . SER A 1 29 ? 9.265 3.665 -2.780 1.00 0.00 29 SER A O 15
ATOM 16115 N N . MET A 1 30 ? 7.274 3.877 -3.806 1.00 0.00 30 MET A N 15
ATOM 16116 C CA . MET A 1 30 ? 6.572 3.016 -2.862 1.00 0.00 30 MET A CA 15
ATOM 16117 C C . MET A 1 30 ? 5.370 2.350 -3.524 1.00 0.00 30 MET A C 15
ATOM 16118 O O . MET A 1 30 ? 4.816 2.869 -4.493 1.00 0.00 30 MET A O 15
ATOM 16132 N N . ILE A 1 31 ? 4.973 1.198 -2.994 1.00 0.00 31 ILE A N 15
ATOM 16133 C CA . ILE A 1 31 ? 3.836 0.462 -3.534 1.00 0.00 31 ILE A CA 15
ATOM 16134 C C . ILE A 1 31 ? 2.640 0.527 -2.589 1.00 0.00 31 ILE A C 15
ATOM 16135 O O . ILE A 1 31 ? 2.770 0.277 -1.391 1.00 0.00 31 ILE A O 15
ATOM 16151 N N . GLN A 1 32 ? 1.477 0.862 -3.138 1.00 0.00 32 GLN A N 15
ATOM 16152 C CA . GLN A 1 32 ? 0.258 0.959 -2.344 1.00 0.00 32 GLN A CA 15
ATOM 16153 C C . GLN A 1 32 ? -0.567 -0.319 -2.456 1.00 0.00 32 GLN A C 15
ATOM 16154 O O . GLN A 1 32 ? -1.000 -0.698 -3.545 1.00 0.00 32 GLN A O 15
ATOM 16168 N N . CYS A 1 33 ? -0.781 -0.980 -1.323 1.00 0.00 33 CYS A N 15
ATOM 16169 C CA . CYS A 1 33 ? -1.554 -2.216 -1.293 1.00 0.00 33 CYS A CA 15
ATOM 16170 C C . CYS A 1 33 ? -2.861 -2.059 -2.064 1.00 0.00 33 CYS A C 15
ATOM 16171 O O . CYS A 1 33 ? -3.457 -0.982 -2.083 1.00 0.00 33 CYS A O 15
ATOM 16178 N N . GLU A 1 34 ? -3.302 -3.142 -2.698 1.00 0.00 34 GLU A N 15
ATOM 16179 C CA . GLU A 1 34 ? -4.538 -3.123 -3.471 1.00 0.00 34 GLU A CA 15
ATOM 16180 C C . GLU A 1 34 ? -5.742 -2.882 -2.565 1.00 0.00 34 GLU A C 15
ATOM 16181 O O . GLU A 1 34 ? -6.593 -2.042 -2.856 1.00 0.00 34 GLU A O 15
ATOM 16193 N N . ASP A 1 35 ? -5.807 -3.626 -1.466 1.00 0.00 35 ASP A N 15
ATOM 16194 C CA . ASP A 1 35 ? -6.905 -3.494 -0.516 1.00 0.00 35 ASP A CA 15
ATOM 16195 C C . ASP A 1 35 ? -7.233 -2.025 -0.265 1.00 0.00 35 ASP A C 15
ATOM 16196 O O . ASP A 1 35 ? -6.347 -1.177 -0.153 1.00 0.00 35 ASP A O 15
ATOM 16205 N N . PRO A 1 36 ? -8.535 -1.716 -0.176 1.00 0.00 36 PRO A N 15
ATOM 16206 C CA . PRO A 1 36 ? -9.009 -0.349 0.062 1.00 0.00 36 PRO A CA 15
ATOM 16207 C C . PRO A 1 36 ? -8.696 0.135 1.474 1.00 0.00 36 PRO A C 15
ATOM 16208 O O . PRO A 1 36 ? -8.124 1.209 1.660 1.00 0.00 36 PRO A O 15
ATOM 16219 N N . ARG A 1 37 ? -9.076 -0.664 2.466 1.00 0.00 37 ARG A N 15
ATOM 16220 C CA . ARG A 1 37 ? -8.836 -0.316 3.862 1.00 0.00 37 ARG A CA 15
ATOM 16221 C C . ARG A 1 37 ? -7.342 -0.169 4.137 1.00 0.00 37 ARG A C 15
ATOM 16222 O O . ARG A 1 37 ? -6.915 0.757 4.826 1.00 0.00 37 ARG A O 15
ATOM 16243 N N . CYS A 1 38 ? -6.553 -1.091 3.594 1.00 0.00 38 CYS A N 15
ATOM 16244 C CA . CYS A 1 38 ? -5.108 -1.066 3.782 1.00 0.00 38 CYS A CA 15
ATOM 16245 C C . CYS A 1 38 ? -4.501 0.193 3.168 1.00 0.00 38 CYS A C 15
ATOM 16246 O O . CYS A 1 38 ? -4.042 1.085 3.882 1.00 0.00 38 CYS A O 15
ATOM 16253 N N . HIS A 1 39 ? -4.503 0.258 1.841 1.00 0.00 39 HIS A N 15
ATOM 16254 C CA . HIS A 1 39 ? -3.954 1.408 1.131 1.00 0.00 39 HIS A CA 15
ATOM 16255 C C . HIS A 1 39 ? -2.635 1.853 1.756 1.00 0.00 39 HIS A C 15
ATOM 16256 O O . HIS A 1 39 ? -2.333 3.045 1.808 1.00 0.00 39 HIS A O 15
ATOM 16271 N N . VAL A 1 40 ? -1.854 0.887 2.229 1.00 0.00 40 VAL A N 15
ATOM 16272 C CA . VAL A 1 40 ? -0.568 1.180 2.850 1.00 0.00 40 VAL A CA 15
ATOM 16273 C C . VAL A 1 40 ? 0.547 1.219 1.812 1.00 0.00 40 VAL A C 15
ATOM 16274 O O . VAL A 1 40 ? 0.517 0.484 0.825 1.00 0.00 40 VAL A O 15
ATOM 16287 N N . TRP A 1 41 ? 1.531 2.081 2.041 1.00 0.00 41 TRP A N 15
ATOM 16288 C CA . TRP A 1 41 ? 2.658 2.216 1.125 1.00 0.00 41 TRP A CA 15
ATOM 16289 C C . TRP A 1 41 ? 3.889 1.499 1.667 1.00 0.00 41 TRP A C 15
ATOM 16290 O O . TRP A 1 41 ? 4.413 1.859 2.720 1.00 0.00 41 TRP A O 15
ATOM 16311 N N . GLN A 1 42 ? 4.345 0.484 0.940 1.00 0.00 42 GLN A N 15
ATOM 16312 C CA . GLN A 1 42 ? 5.515 -0.284 1.350 1.00 0.00 42 GLN A CA 15
ATOM 16313 C C . GLN A 1 42 ? 6.744 0.125 0.545 1.00 0.00 42 GLN A C 15
ATOM 16314 O O . GLN A 1 42 ? 6.709 0.159 -0.686 1.00 0.00 42 GLN A O 15
ATOM 16328 N N . HIS A 1 43 ? 7.829 0.435 1.247 1.00 0.00 43 HIS A N 15
ATOM 16329 C CA . HIS A 1 43 ? 9.070 0.842 0.597 1.00 0.00 43 HIS A CA 15
ATOM 16330 C C . HIS A 1 43 ? 9.488 -0.175 -0.460 1.00 0.00 43 HIS A C 15
ATOM 16331 O O . HIS A 1 43 ? 9.641 -1.362 -0.169 1.00 0.00 43 HIS A O 15
ATOM 16345 N N . VAL A 1 44 ? 9.671 0.296 -1.690 1.00 0.00 44 VAL A N 15
ATOM 16346 C CA . VAL A 1 44 ? 10.072 -0.572 -2.790 1.00 0.00 44 VAL A CA 15
ATOM 16347 C C . VAL A 1 44 ? 11.321 -1.371 -2.433 1.00 0.00 44 VAL A C 15
ATOM 16348 O O . VAL A 1 44 ? 11.488 -2.509 -2.869 1.00 0.00 44 VAL A O 15
ATOM 16361 N N . GLY A 1 45 ? 12.196 -0.766 -1.635 1.00 0.00 45 GLY A N 15
ATOM 16362 C CA . GLY A 1 45 ? 13.418 -1.436 -1.232 1.00 0.00 45 GLY A CA 15
ATOM 16363 C C . GLY A 1 45 ? 13.281 -2.140 0.103 1.00 0.00 45 GLY A C 15
ATOM 16364 O O . GLY A 1 45 ? 14.238 -2.218 0.873 1.00 0.00 45 GLY A O 15
ATOM 16368 N N . CYS A 1 46 ? 12.086 -2.653 0.379 1.00 0.00 46 CYS A N 15
ATOM 16369 C CA . CYS A 1 46 ? 11.825 -3.353 1.631 1.00 0.00 46 CYS A CA 15
ATOM 16370 C C . CYS A 1 46 ? 11.173 -4.708 1.371 1.00 0.00 46 CYS A C 15
ATOM 16371 O O . CYS A 1 46 ? 11.554 -5.716 1.965 1.00 0.00 46 CYS A O 15
ATOM 16378 N N . VAL A 1 47 ? 10.189 -4.723 0.478 1.00 0.00 47 VAL A N 15
ATOM 16379 C CA . VAL A 1 47 ? 9.485 -5.954 0.137 1.00 0.00 47 VAL A CA 15
ATOM 16380 C C . VAL A 1 4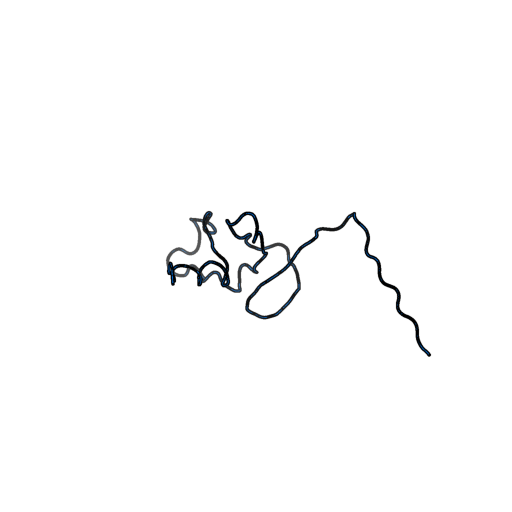7 ? 9.863 -6.435 -1.259 1.00 0.00 47 VAL A C 15
ATOM 16381 O O . VAL A 1 47 ? 9.920 -7.637 -1.518 1.00 0.00 47 VAL A O 15
ATOM 16394 N N . ILE A 1 48 ? 10.120 -5.488 -2.156 1.00 0.00 48 ILE A N 15
ATOM 16395 C CA . ILE A 1 48 ? 10.495 -5.816 -3.526 1.00 0.00 48 ILE A CA 15
ATOM 16396 C C . ILE A 1 48 ? 11.999 -6.035 -3.647 1.00 0.00 48 ILE A C 15
ATOM 16397 O O . ILE A 1 48 ? 12.796 -5.219 -3.182 1.00 0.00 48 ILE A O 15
ATOM 16413 N N . LEU A 1 49 ? 12.381 -7.140 -4.277 1.00 0.00 49 LEU A N 15
ATOM 16414 C CA . LEU A 1 49 ? 13.791 -7.466 -4.462 1.00 0.00 49 LEU A CA 15
ATOM 16415 C C . LEU A 1 49 ? 14.602 -6.215 -4.784 1.00 0.00 49 LEU A C 15
ATOM 16416 O O . LEU A 1 49 ? 14.262 -5.438 -5.677 1.00 0.00 49 LEU A O 15
ATOM 16432 N N . PRO A 1 50 ? 15.701 -6.014 -4.042 1.00 0.00 50 PRO A N 15
ATOM 16433 C CA . PRO A 1 50 ? 16.585 -4.860 -4.232 1.00 0.00 50 PRO A CA 15
ATOM 16434 C C . PRO A 1 50 ? 17.363 -4.935 -5.542 1.00 0.00 50 PRO A C 15
ATOM 16435 O O . PRO A 1 50 ? 18.393 -5.605 -5.625 1.00 0.00 50 PRO A O 15
ATOM 16446 N N . ASP A 1 51 ? 16.865 -4.244 -6.561 1.00 0.00 51 ASP A N 15
ATOM 16447 C CA . ASP A 1 51 ? 17.515 -4.231 -7.866 1.00 0.00 51 ASP A CA 15
ATOM 16448 C C . ASP A 1 51 ? 18.340 -2.961 -8.050 1.00 0.00 51 ASP A C 15
ATOM 16449 O O . ASP A 1 51 ? 17.964 -2.067 -8.807 1.00 0.00 51 ASP A O 15
ATOM 16458 N N . LYS A 1 52 ? 19.468 -2.889 -7.351 1.00 0.00 52 LYS A N 15
ATOM 16459 C CA . LYS A 1 52 ? 20.348 -1.729 -7.436 1.00 0.00 52 LYS A CA 15
ATOM 16460 C C . LYS A 1 52 ? 20.813 -1.503 -8.871 1.00 0.00 52 LYS A C 15
ATOM 16461 O O . LYS A 1 52 ? 20.607 -0.439 -9.455 1.00 0.00 52 LYS A O 15
ATOM 16480 N N . PRO A 1 53 ? 21.453 -2.527 -9.455 1.00 0.00 53 PRO A N 15
ATOM 16481 C CA . PRO A 1 53 ? 21.958 -2.464 -10.830 1.00 0.00 53 PRO A CA 15
ATOM 16482 C C . PRO A 1 53 ? 20.834 -2.452 -11.860 1.00 0.00 53 PRO A C 15
ATOM 16483 O O . PRO A 1 53 ? 20.858 -1.668 -12.809 1.00 0.00 53 PRO A O 15
ATOM 16494 N N . MET A 1 54 ? 19.851 -3.324 -11.667 1.00 0.00 54 MET A N 15
ATOM 16495 C CA . MET A 1 54 ? 18.717 -3.412 -12.580 1.00 0.00 54 MET A CA 15
ATOM 16496 C C . MET A 1 54 ? 17.608 -2.452 -12.162 1.00 0.00 54 MET A C 15
ATOM 164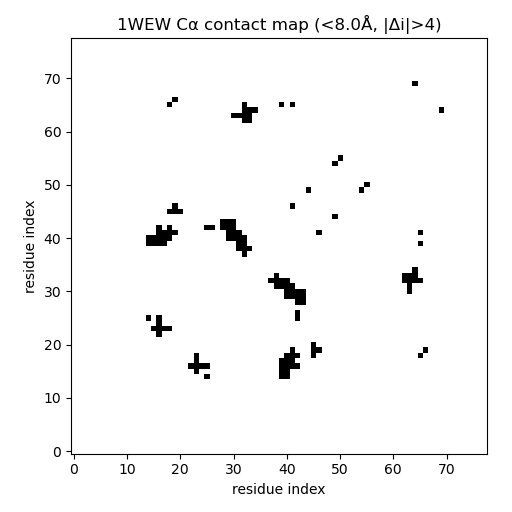97 O O . MET A 1 54 ? 16.751 -2.796 -11.346 1.00 0.00 54 MET A O 15
ATOM 16511 N N . ASP A 1 55 ? 17.629 -1.249 -12.724 1.00 0.00 55 ASP A N 15
ATOM 16512 C CA . ASP A 1 55 ? 16.624 -0.240 -12.410 1.00 0.00 55 ASP A CA 15
ATOM 16513 C C . ASP A 1 55 ? 15.700 -0.004 -13.601 1.00 0.00 55 ASP A C 15
ATOM 16514 O O . ASP A 1 55 ? 16.156 0.141 -14.734 1.00 0.00 55 ASP A O 15
ATOM 16523 N N . GLY A 1 56 ? 14.398 0.033 -13.335 1.00 0.00 56 GLY A N 15
ATOM 16524 C CA . GLY A 1 56 ? 13.431 0.251 -14.395 1.00 0.00 56 GLY A CA 15
ATOM 16525 C C . GLY A 1 56 ? 12.425 -0.878 -14.503 1.00 0.00 56 GLY A C 15
ATOM 16526 O O . GLY A 1 56 ? 11.482 -0.956 -13.717 1.00 0.00 56 GLY A O 15
ATOM 16530 N N . ASN A 1 57 ? 12.626 -1.756 -15.481 1.00 0.00 57 ASN A N 15
ATOM 16531 C CA . ASN A 1 57 ? 11.728 -2.886 -15.691 1.00 0.00 57 ASN A CA 15
ATOM 16532 C C . ASN A 1 57 ? 12.432 -4.204 -15.386 1.00 0.00 57 ASN A C 15
ATOM 16533 O O . ASN A 1 57 ? 13.651 -4.329 -15.508 1.00 0.00 57 ASN A O 15
ATOM 16544 N N . PRO A 1 58 ? 11.648 -5.213 -14.980 1.00 0.00 58 PRO A N 15
ATOM 16545 C CA . PRO A 1 58 ? 10.196 -5.077 -14.830 1.00 0.00 58 PRO A CA 15
ATOM 16546 C C . PRO A 1 58 ? 9.816 -4.180 -13.657 1.00 0.00 58 PRO A C 15
ATOM 16547 O O . PRO A 1 58 ? 10.365 -4.285 -12.560 1.00 0.00 58 PRO A O 15
ATOM 16558 N N . PRO A 1 59 ? 8.854 -3.275 -13.891 1.00 0.00 59 PRO A N 15
ATOM 16559 C CA . PRO A 1 59 ? 8.378 -2.342 -12.864 1.00 0.00 59 PRO A CA 15
ATOM 16560 C C . PRO A 1 59 ? 7.588 -3.044 -11.765 1.00 0.00 59 PRO A C 15
ATOM 16561 O O . PRO A 1 59 ? 7.546 -4.273 -11.704 1.00 0.00 59 PRO A O 15
ATOM 16572 N N . LEU A 1 60 ? 6.962 -2.256 -10.898 1.00 0.00 60 LEU A N 15
ATOM 16573 C CA . LEU A 1 60 ? 6.172 -2.802 -9.800 1.00 0.00 60 LEU A CA 15
ATOM 16574 C C . LEU A 1 60 ? 5.151 -3.812 -10.313 1.00 0.00 60 LEU A C 15
ATOM 16575 O O . LEU A 1 60 ? 4.622 -3.689 -11.418 1.00 0.00 60 LEU A O 15
ATOM 16591 N N . PRO A 1 61 ? 4.865 -4.834 -9.493 1.00 0.00 61 PRO A N 15
ATOM 16592 C CA . PRO A 1 61 ? 3.903 -5.883 -9.841 1.00 0.00 61 PRO A CA 15
ATOM 16593 C C . PRO A 1 61 ? 2.468 -5.370 -9.862 1.00 0.00 61 PRO A C 15
ATOM 16594 O O . PRO A 1 61 ? 2.049 -4.636 -8.968 1.00 0.00 61 PRO A O 15
ATOM 16605 N N . GLU A 1 62 ? 1.719 -5.762 -10.889 1.00 0.00 62 GLU A N 15
ATOM 16606 C CA . GLU A 1 62 ? 0.330 -5.340 -11.025 1.00 0.00 62 GLU A CA 15
ATOM 16607 C C . GLU A 1 62 ? -0.372 -5.333 -9.670 1.00 0.00 62 GLU A C 15
ATOM 16608 O O . GLU A 1 62 ? -0.992 -4.341 -9.285 1.00 0.00 62 GLU A O 15
ATOM 16620 N N . SER A 1 63 ? -0.269 -6.446 -8.951 1.00 0.00 63 SER A N 15
ATOM 16621 C CA . SER A 1 63 ? -0.897 -6.571 -7.641 1.00 0.00 63 SER A CA 15
ATOM 16622 C C . SER A 1 63 ? 0.150 -6.802 -6.556 1.00 0.00 63 SER A C 15
ATOM 16623 O O . SER A 1 63 ? 1.299 -7.136 -6.847 1.00 0.00 63 SER A O 15
ATOM 16631 N N . PHE A 1 64 ? -0.255 -6.622 -5.303 1.00 0.00 64 PHE A N 15
ATOM 16632 C CA . PHE A 1 64 ? 0.648 -6.809 -4.173 1.00 0.00 64 PHE A CA 15
ATOM 16633 C C . PHE A 1 64 ? -0.109 -6.723 -2.852 1.00 0.00 64 PHE A C 15
ATOM 16634 O O . PHE A 1 64 ? -0.894 -5.799 -2.633 1.00 0.00 64 PHE A O 15
ATOM 16651 N N . TYR A 1 65 ? 0.131 -7.691 -1.975 1.00 0.00 65 TYR A N 15
ATOM 16652 C CA . TYR A 1 65 ? -0.530 -7.727 -0.676 1.00 0.00 65 TYR A CA 15
ATOM 16653 C C . TYR A 1 65 ? 0.492 -7.714 0.456 1.00 0.00 65 TYR A C 15
ATOM 16654 O O . TYR A 1 65 ? 1.262 -8.660 0.626 1.00 0.00 65 TYR A O 15
ATOM 16672 N N . CYS A 1 66 ? 0.494 -6.633 1.230 1.00 0.00 66 CYS A N 15
ATOM 16673 C CA . CYS A 1 66 ? 1.421 -6.493 2.347 1.00 0.00 66 CYS A CA 15
ATOM 16674 C C . CYS A 1 66 ? 1.351 -7.709 3.266 1.00 0.00 66 CYS A C 15
ATOM 16675 O O . CYS A 1 66 ? 0.662 -8.684 2.971 1.00 0.00 66 CYS A O 15
ATOM 16682 N N . GLU A 1 67 ? 2.070 -7.642 4.383 1.00 0.00 67 GLU A N 15
ATOM 16683 C CA . GLU A 1 67 ? 2.090 -8.737 5.345 1.00 0.00 67 GLU A CA 15
ATOM 16684 C C . GLU A 1 67 ? 0.770 -8.817 6.107 1.00 0.00 67 GLU A C 15
ATOM 16685 O O . GLU A 1 67 ? 0.433 -9.853 6.679 1.00 0.00 67 GLU A O 15
ATOM 16697 N N . ILE A 1 68 ? 0.029 -7.714 6.109 1.00 0.00 68 ILE A N 15
ATOM 16698 C CA . ILE A 1 68 ? -1.254 -7.658 6.800 1.00 0.00 68 ILE A CA 15
ATOM 16699 C C . ILE A 1 68 ? -2.373 -8.214 5.926 1.00 0.00 68 ILE A C 15
ATOM 16700 O O . ILE A 1 68 ? -3.389 -8.694 6.430 1.00 0.00 68 ILE A O 15
ATOM 16716 N N . CYS A 1 69 ? -2.180 -8.148 4.613 1.00 0.00 69 CYS A N 15
ATOM 16717 C CA . CYS A 1 69 ? -3.171 -8.645 3.667 1.00 0.00 69 CYS A CA 15
ATOM 16718 C C . CYS A 1 69 ? -3.004 -10.145 3.442 1.00 0.00 69 CYS A C 15
ATOM 16719 O O . CYS A 1 69 ? -3.962 -10.911 3.553 1.00 0.00 69 CYS A O 15
ATOM 16726 N N . ARG A 1 70 ? -1.781 -10.558 3.127 1.00 0.00 70 ARG A N 15
ATOM 16727 C CA . ARG A 1 70 ? -1.487 -11.965 2.885 1.00 0.00 70 ARG A CA 15
ATOM 16728 C C . ARG A 1 70 ? -1.932 -12.823 4.066 1.00 0.00 70 ARG A C 15
ATOM 16729 O O . ARG A 1 70 ? -2.016 -14.048 3.961 1.00 0.00 70 ARG A O 15
ATOM 16750 N N . LEU A 1 71 ? -2.215 -12.174 5.190 1.00 0.00 71 LEU A N 15
ATOM 16751 C CA . LEU A 1 71 ? -2.650 -12.877 6.391 1.00 0.00 71 LEU A CA 15
ATOM 16752 C C . LEU A 1 71 ? -4.172 -12.958 6.453 1.00 0.00 71 LEU A C 15
ATOM 16753 O O . LEU A 1 71 ? -4.734 -13.930 6.959 1.00 0.00 71 LEU A O 15
ATOM 16769 N N . THR A 1 72 ? -4.836 -11.930 5.933 1.00 0.00 72 THR A N 15
ATOM 16770 C CA . THR A 1 72 ? -6.293 -11.885 5.928 1.00 0.00 72 THR A CA 15
ATOM 16771 C C . THR A 1 72 ? -6.864 -12.681 4.760 1.00 0.00 72 THR A C 15
ATOM 16772 O O . THR A 1 72 ? -7.853 -12.280 4.147 1.00 0.00 72 THR A O 15
ATOM 16783 N N . SER A 1 73 ? -6.234 -13.812 4.457 1.00 0.00 73 SER A N 15
ATOM 16784 C CA . SER A 1 73 ? -6.678 -14.664 3.360 1.00 0.00 73 SER A CA 15
ATOM 16785 C C . SER A 1 73 ? -7.721 -15.669 3.840 1.00 0.00 73 SER A C 15
ATOM 16786 O O . SER A 1 73 ? -8.886 -15.605 3.453 1.00 0.00 73 SER A O 15
ATOM 16794 N N . GLY A 1 74 ? -7.290 -16.599 4.688 1.00 0.00 74 GLY A N 15
ATOM 16795 C CA . GLY A 1 74 ? -8.197 -17.606 5.208 1.00 0.00 74 GLY A CA 15
ATOM 16796 C C . GLY A 1 74 ? -7.506 -18.930 5.469 1.00 0.00 74 GLY A C 15
ATOM 16797 O O . GLY A 1 74 ? -6.593 -19.026 6.289 1.00 0.00 74 GLY A O 15
ATOM 16801 N N . PRO A 1 75 ? -7.946 -19.981 4.761 1.00 0.00 75 PRO A N 15
ATOM 16802 C CA . PRO A 1 75 ? -7.378 -21.325 4.905 1.00 0.00 75 PRO A CA 15
ATOM 16803 C C . PRO A 1 75 ? -5.962 -21.418 4.348 1.00 0.00 75 PRO A C 15
ATOM 16804 O O . PRO A 1 75 ? -5.768 -21.613 3.148 1.00 0.00 75 PRO A O 15
ATOM 16815 N N . SER A 1 76 ? -4.975 -21.278 5.227 1.00 0.00 76 SER A N 15
ATOM 16816 C CA . SER A 1 76 ? -3.576 -21.343 4.821 1.00 0.00 76 SER A CA 15
ATOM 16817 C C . SER A 1 76 ? -3.262 -22.684 4.165 1.00 0.00 76 SER A C 15
ATOM 16818 O O . SER A 1 76 ? -3.814 -23.717 4.544 1.00 0.00 76 SER A O 15
ATOM 16826 N N . SER A 1 77 ? -2.371 -22.659 3.179 1.00 0.00 77 SER A N 15
ATOM 16827 C CA . SER A 1 77 ? -1.986 -23.872 2.466 1.00 0.00 77 SER A CA 15
ATOM 16828 C C . SER A 1 77 ? -0.582 -24.314 2.867 1.00 0.00 77 SER A C 15
ATOM 16829 O O . SER A 1 77 ? 0.093 -23.646 3.649 1.00 0.00 77 SER A O 15
ATOM 16837 N N . GLY A 1 78 ? -0.147 -25.447 2.323 1.00 0.00 78 GLY A N 15
ATOM 16838 C CA . GLY A 1 78 ? 1.174 -25.961 2.635 1.00 0.00 78 GLY A CA 15
ATOM 16839 C C . GLY A 1 78 ? 1.771 -26.757 1.491 1.00 0.00 78 GLY A C 15
ATOM 16840 O O . GLY A 1 78 ? 1.047 -27.100 0.558 1.00 0.00 78 GLY A O 15
ATOM 16846 N N . GLY A 1 1 ? 20.151 22.999 -7.688 1.00 0.00 1 GLY A N 16
ATOM 16847 C CA . GLY A 1 1 ? 19.873 23.953 -6.630 1.00 0.00 1 GLY A CA 16
ATOM 16848 C C . GLY A 1 1 ? 18.454 23.840 -6.107 1.00 0.00 1 GLY A C 16
ATOM 16849 O O . GLY A 1 1 ? 17.523 24.389 -6.695 1.00 0.00 1 GLY A O 16
ATOM 16853 N N . SER A 1 2 ? 18.289 23.124 -4.999 1.00 0.00 2 SER A N 16
ATOM 16854 C CA . SER A 1 2 ? 16.974 22.936 -4.399 1.00 0.00 2 SER A CA 16
ATOM 16855 C C . SER A 1 2 ? 17.009 23.241 -2.905 1.00 0.00 2 SER A C 16
ATOM 16856 O O . SER A 1 2 ? 17.602 22.498 -2.122 1.00 0.00 2 SER A O 16
ATOM 16864 N N . SER A 1 3 ? 16.369 24.339 -2.516 1.00 0.00 3 SER A N 16
ATOM 16865 C CA . SER A 1 3 ? 16.330 24.746 -1.116 1.00 0.00 3 SER A CA 16
ATOM 16866 C C . SER A 1 3 ? 14.938 25.240 -0.733 1.00 0.00 3 SER A C 16
ATOM 16867 O O . SER A 1 3 ? 14.361 26.090 -1.410 1.00 0.00 3 SER A O 16
ATOM 16875 N N . GLY A 1 4 ? 14.405 24.701 0.359 1.00 0.00 4 GLY A N 16
ATOM 16876 C CA . GLY A 1 4 ? 13.086 25.099 0.815 1.00 0.00 4 GLY A CA 16
ATOM 16877 C C . GLY A 1 4 ? 12.767 24.571 2.199 1.00 0.00 4 GLY A C 16
ATOM 16878 O O . GLY A 1 4 ? 13.593 23.903 2.822 1.00 0.00 4 GLY A O 16
ATOM 16882 N N . SER A 1 5 ? 11.566 24.872 2.684 1.00 0.00 5 SER A N 16
ATOM 16883 C CA . SER A 1 5 ? 11.142 24.427 4.006 1.00 0.00 5 SER A CA 16
ATOM 16884 C C . SER A 1 5 ? 9.808 23.691 3.930 1.00 0.00 5 SER A C 16
ATOM 16885 O O . SER A 1 5 ? 8.744 24.297 4.061 1.00 0.00 5 SER A O 16
ATOM 16893 N N . SER A 1 6 ? 9.874 22.381 3.718 1.00 0.00 6 SER A N 16
ATOM 16894 C CA . SER A 1 6 ? 8.671 21.561 3.620 1.00 0.00 6 SER A CA 16
ATOM 16895 C C . SER A 1 6 ? 7.719 21.855 4.775 1.00 0.00 6 SER A C 16
ATOM 16896 O O . SER A 1 6 ? 8.124 21.884 5.936 1.00 0.00 6 SER A O 16
ATOM 16904 N N . GLY A 1 7 ? 6.449 22.071 4.447 1.00 0.00 7 GLY A N 16
ATOM 16905 C CA . GLY A 1 7 ? 5.457 22.359 5.466 1.00 0.00 7 GLY A CA 16
ATOM 16906 C C . GLY A 1 7 ? 4.247 21.452 5.371 1.00 0.00 7 GLY A C 16
ATOM 16907 O O . GLY A 1 7 ? 4.125 20.665 4.432 1.00 0.00 7 GLY A O 16
ATOM 16911 N N . GLU A 1 8 ? 3.350 21.559 6.346 1.00 0.00 8 GLU A N 16
ATOM 16912 C CA . GLU A 1 8 ? 2.144 20.740 6.368 1.00 0.00 8 GLU A CA 16
ATOM 16913 C C . GLU A 1 8 ? 1.135 21.228 5.333 1.00 0.00 8 GLU A C 16
ATOM 16914 O O . GLU A 1 8 ? 0.939 22.431 5.160 1.00 0.00 8 GLU A O 16
ATOM 16926 N N . ASP A 1 9 ? 0.498 20.286 4.647 1.00 0.00 9 ASP A N 16
ATOM 16927 C CA . ASP A 1 9 ? -0.492 20.618 3.628 1.00 0.00 9 ASP A CA 16
ATOM 16928 C C . ASP A 1 9 ? -1.792 19.858 3.865 1.00 0.00 9 ASP A C 16
ATOM 16929 O O . ASP A 1 9 ? -1.795 18.684 4.239 1.00 0.00 9 ASP A O 16
ATOM 16938 N N . PRO A 1 10 ? -2.926 20.540 3.644 1.00 0.00 10 PRO A N 16
ATOM 16939 C CA . PRO A 1 10 ? -4.255 19.948 3.828 1.00 0.00 10 PRO A CA 16
ATOM 16940 C C . PRO A 1 10 ? -4.569 18.891 2.774 1.00 0.00 10 PRO A C 16
ATOM 16941 O O . PRO A 1 10 ? -5.666 18.332 2.749 1.00 0.00 10 PRO A O 16
ATOM 16952 N N . PHE A 1 11 ? -3.600 18.622 1.905 1.00 0.00 11 PHE A N 16
ATOM 16953 C CA . PHE A 1 11 ? -3.775 17.632 0.849 1.00 0.00 11 PHE A CA 16
ATOM 16954 C C . PHE A 1 11 ? -3.349 16.247 1.326 1.00 0.00 11 PHE A C 16
ATOM 16955 O O . PHE A 1 11 ? -2.741 15.482 0.577 1.00 0.00 11 PHE A O 16
ATOM 16972 N N . GLN A 1 12 ? -3.673 15.932 2.576 1.00 0.00 12 GLN A N 16
ATOM 16973 C CA . GLN A 1 12 ? -3.323 14.640 3.153 1.00 0.00 12 GLN A CA 16
ATOM 16974 C C . GLN A 1 12 ? -3.689 13.503 2.204 1.00 0.00 12 GLN A C 16
ATOM 16975 O O . GLN A 1 12 ? -4.857 13.149 2.042 1.00 0.00 12 GLN A O 16
ATOM 16989 N N . PRO A 1 13 ? -2.668 12.916 1.562 1.00 0.00 13 PRO A N 16
ATOM 16990 C CA . PRO A 1 13 ? -2.857 11.810 0.618 1.00 0.00 13 PRO A CA 16
ATOM 16991 C C . PRO A 1 13 ? -3.288 10.523 1.313 1.00 0.00 13 PRO A C 16
ATOM 16992 O O . PRO A 1 13 ? -3.334 10.456 2.541 1.00 0.00 13 PRO A O 16
ATOM 17003 N N . GLU A 1 14 ? -3.603 9.504 0.519 1.00 0.00 14 GLU A N 16
ATOM 17004 C CA . GLU A 1 14 ? -4.031 8.219 1.060 1.00 0.00 14 GLU A CA 16
ATOM 17005 C C . GLU A 1 14 ? -2.827 7.358 1.433 1.00 0.00 14 GLU A C 16
ATOM 17006 O O . GLU A 1 14 ? -2.782 6.168 1.121 1.00 0.00 14 GLU A O 16
ATOM 17018 N N . ILE A 1 15 ? -1.855 7.969 2.101 1.00 0.00 15 ILE A N 16
ATOM 17019 C CA . ILE A 1 15 ? -0.651 7.259 2.517 1.00 0.00 15 ILE A CA 16
ATOM 17020 C C . ILE A 1 15 ? -0.716 6.886 3.994 1.00 0.00 15 ILE A C 16
ATOM 17021 O O . ILE A 1 15 ? -1.020 7.723 4.844 1.00 0.00 15 ILE A O 16
ATOM 17037 N N . LYS A 1 16 ? -0.426 5.624 4.293 1.00 0.00 16 LYS A N 16
ATOM 17038 C CA . LYS A 1 16 ? -0.448 5.139 5.668 1.00 0.00 16 LYS A CA 16
ATOM 17039 C C . LYS A 1 16 ? 0.949 4.724 6.120 1.00 0.00 16 LYS A C 16
ATOM 17040 O O . LYS A 1 16 ? 1.240 4.688 7.316 1.00 0.00 16 LYS A O 16
ATOM 17059 N N . VAL A 1 17 ? 1.810 4.413 5.156 1.00 0.00 17 VAL A N 16
ATOM 17060 C CA . VAL A 1 17 ? 3.177 4.003 5.456 1.00 0.00 17 VAL A CA 16
ATOM 17061 C C . VAL A 1 17 ? 3.215 3.033 6.631 1.00 0.00 17 VAL A C 16
ATOM 17062 O O . VAL A 1 17 ? 4.057 3.153 7.521 1.00 0.00 17 VAL A O 16
ATOM 17075 N N . ARG A 1 18 ? 2.297 2.071 6.627 1.00 0.00 18 ARG A N 16
ATOM 17076 C CA . ARG A 1 18 ? 2.225 1.080 7.693 1.00 0.00 18 ARG A CA 16
ATOM 17077 C C . ARG A 1 18 ? 3.211 -0.058 7.445 1.00 0.00 18 ARG A C 16
ATOM 17078 O O . ARG A 1 18 ? 2.961 -1.204 7.821 1.00 0.00 18 ARG A O 16
ATOM 17099 N N . CYS A 1 19 ? 4.333 0.266 6.810 1.00 0.00 19 CYS A N 16
ATOM 17100 C CA . CYS A 1 19 ? 5.357 -0.728 6.511 1.00 0.00 19 CYS A CA 16
ATOM 17101 C C . CYS A 1 19 ? 5.799 -1.452 7.779 1.00 0.00 19 CYS A C 16
ATOM 17102 O O . CYS A 1 19 ? 5.491 -1.024 8.891 1.00 0.00 19 CYS A O 16
ATOM 17109 N N . VAL A 1 20 ? 6.524 -2.553 7.603 1.00 0.00 20 VAL A N 16
ATOM 17110 C CA . VAL A 1 20 ? 7.010 -3.336 8.732 1.00 0.00 20 VAL A CA 16
ATOM 17111 C C . VAL A 1 20 ? 8.059 -2.564 9.526 1.00 0.00 20 VAL A C 16
ATOM 17112 O O . VAL A 1 20 ? 8.058 -2.582 10.757 1.00 0.00 20 VAL A O 16
ATOM 17125 N N . CYS A 1 21 ? 8.952 -1.886 8.813 1.00 0.00 21 CYS A N 16
ATOM 17126 C CA . CYS A 1 21 ? 10.007 -1.107 9.449 1.00 0.00 21 CYS A CA 16
ATOM 17127 C C . CYS A 1 21 ? 9.460 -0.321 10.638 1.00 0.00 21 CYS A C 16
ATOM 17128 O O . CYS A 1 21 ? 10.178 -0.050 11.599 1.00 0.00 21 CYS A O 16
ATOM 17135 N N . GLY A 1 22 ? 8.183 0.043 10.563 1.00 0.00 22 GLY A N 16
ATOM 17136 C CA . GLY A 1 22 ? 7.562 0.794 11.638 1.00 0.00 22 GLY A CA 16
ATOM 17137 C C . GLY A 1 22 ? 8.144 2.186 11.784 1.00 0.00 22 GLY A C 16
ATOM 17138 O O . GLY A 1 22 ? 8.210 2.726 12.887 1.00 0.00 22 GLY A O 16
ATOM 17142 N N . ASN A 1 23 ? 8.568 2.768 10.667 1.00 0.00 23 ASN A N 16
ATOM 17143 C CA . ASN A 1 23 ? 9.150 4.106 10.676 1.00 0.00 23 ASN A CA 16
ATOM 17144 C C . ASN A 1 23 ? 8.140 5.141 10.189 1.00 0.00 23 ASN A C 16
ATOM 17145 O O . ASN A 1 23 ? 8.295 6.337 10.435 1.00 0.00 23 ASN A O 16
ATOM 17156 N N . SER A 1 24 ? 7.106 4.672 9.498 1.00 0.00 24 SER A N 16
ATOM 17157 C CA . SER A 1 24 ? 6.073 5.557 8.973 1.00 0.00 24 SER A CA 16
ATOM 17158 C C . SER A 1 24 ? 6.686 6.665 8.123 1.00 0.00 24 SER A C 16
ATOM 17159 O O . SER A 1 24 ? 6.144 7.767 8.033 1.00 0.00 24 SER A O 16
ATOM 17167 N N . LEU A 1 25 ? 7.821 6.365 7.501 1.00 0.00 25 LEU A N 16
ATOM 17168 C CA . LEU A 1 25 ? 8.510 7.334 6.656 1.00 0.00 25 LEU A CA 16
ATOM 17169 C C . LEU A 1 25 ? 8.260 7.046 5.180 1.00 0.00 25 LEU A C 16
ATOM 17170 O O . LEU A 1 25 ? 7.840 5.948 4.815 1.00 0.00 25 LEU A O 16
ATOM 17186 N N . GLU A 1 26 ? 8.524 8.038 4.335 1.00 0.00 26 GLU A N 16
ATOM 17187 C CA . GLU A 1 26 ? 8.329 7.889 2.898 1.00 0.00 26 GLU A CA 16
ATOM 17188 C C . GLU A 1 26 ? 9.669 7.831 2.170 1.00 0.00 26 GLU A C 16
ATOM 17189 O O . GLU A 1 26 ? 10.656 8.419 2.613 1.00 0.00 26 GLU A O 16
ATOM 17201 N N . THR A 1 27 ? 9.696 7.117 1.048 1.00 0.00 27 THR A N 16
ATOM 17202 C CA . THR A 1 27 ? 10.914 6.980 0.259 1.00 0.00 27 THR A CA 16
ATOM 17203 C C . THR A 1 27 ? 10.641 7.229 -1.220 1.00 0.00 27 THR A C 16
ATOM 17204 O O . THR A 1 27 ? 9.491 7.218 -1.659 1.00 0.00 27 THR A O 16
ATOM 17215 N N . ASP A 1 28 ? 11.705 7.454 -1.983 1.00 0.00 28 ASP A N 16
ATOM 17216 C CA . ASP A 1 28 ? 11.581 7.705 -3.414 1.00 0.00 28 ASP A CA 16
ATOM 17217 C C . ASP A 1 28 ? 10.764 6.607 -4.089 1.00 0.00 28 ASP A C 16
ATOM 17218 O O . ASP A 1 28 ? 10.132 6.835 -5.120 1.00 0.00 28 ASP A O 16
ATOM 17227 N N . SER A 1 29 ? 10.783 5.416 -3.500 1.00 0.00 29 SER A N 16
ATOM 17228 C CA . SER A 1 29 ? 10.049 4.281 -4.047 1.00 0.00 29 SER A CA 16
ATOM 17229 C C . SER A 1 29 ? 9.053 3.736 -3.028 1.00 0.00 29 SER A C 16
ATOM 17230 O O . SER A 1 29 ? 9.384 3.555 -1.856 1.00 0.00 29 SER A O 16
ATOM 17238 N N . MET A 1 30 ? 7.832 3.476 -3.484 1.00 0.00 30 MET A N 16
ATOM 17239 C CA . MET A 1 30 ? 6.788 2.950 -2.612 1.00 0.00 30 MET A CA 16
ATOM 17240 C C . MET A 1 30 ? 5.658 2.331 -3.430 1.00 0.00 30 MET A C 16
ATOM 17241 O O . MET A 1 30 ? 5.384 2.760 -4.551 1.00 0.00 30 MET A O 16
ATOM 17255 N N . ILE A 1 31 ? 5.007 1.322 -2.861 1.00 0.00 31 ILE A N 16
ATOM 17256 C CA . ILE A 1 31 ? 3.907 0.646 -3.538 1.00 0.00 31 ILE A CA 16
ATOM 17257 C C . ILE A 1 31 ? 2.646 0.654 -2.680 1.00 0.00 31 ILE A C 16
ATOM 17258 O O . ILE A 1 31 ? 2.679 0.283 -1.508 1.00 0.00 31 ILE A O 16
ATOM 17274 N N . GLN A 1 32 ? 1.535 1.078 -3.275 1.00 0.00 32 GLN A N 16
ATOM 17275 C CA . GLN A 1 32 ? 0.263 1.133 -2.565 1.00 0.00 32 GLN A CA 16
ATOM 17276 C C . GLN A 1 32 ? -0.404 -0.239 -2.535 1.00 0.00 32 GLN A C 16
ATOM 17277 O O . GLN A 1 32 ? -0.283 -1.020 -3.480 1.00 0.00 32 GLN A O 16
ATOM 17291 N N . CYS A 1 33 ? -1.106 -0.526 -1.445 1.00 0.00 33 CYS A N 16
ATOM 17292 C CA . CYS A 1 33 ? -1.792 -1.803 -1.291 1.00 0.00 33 CYS A CA 16
ATOM 17293 C C . CYS A 1 33 ? -3.058 -1.847 -2.141 1.00 0.00 33 CYS A C 16
ATOM 17294 O O . CYS A 1 33 ? -3.607 -0.809 -2.508 1.00 0.00 33 CYS A O 16
ATOM 17301 N N . GLU A 1 34 ? -3.516 -3.057 -2.448 1.00 0.00 34 GLU A N 16
ATOM 17302 C CA . GLU A 1 34 ? -4.718 -3.235 -3.255 1.00 0.00 34 GLU A CA 16
ATOM 17303 C C . GLU A 1 34 ? -5.974 -3.017 -2.416 1.00 0.00 34 GLU A C 16
ATOM 17304 O O . GLU A 1 34 ? -6.837 -2.213 -2.769 1.00 0.00 34 GLU A O 16
ATOM 17316 N N . ASP A 1 35 ? -6.069 -3.740 -1.306 1.00 0.00 35 ASP A N 16
ATOM 17317 C CA . ASP A 1 35 ? -7.218 -3.626 -0.416 1.00 0.00 35 ASP A CA 16
ATOM 17318 C C . ASP A 1 35 ? -7.677 -2.175 -0.303 1.00 0.00 35 ASP A C 16
ATOM 17319 O O . ASP A 1 35 ? -6.871 -1.249 -0.211 1.00 0.00 35 ASP A O 16
ATOM 17328 N N . PRO A 1 36 ? -9.003 -1.971 -0.311 1.00 0.00 36 PRO A N 16
ATOM 17329 C CA . PRO A 1 36 ? -9.598 -0.635 -0.211 1.00 0.00 36 PRO A CA 16
ATOM 17330 C C . PRO A 1 36 ? -9.413 -0.020 1.172 1.00 0.00 36 PRO A C 16
ATOM 17331 O O . PRO A 1 36 ? -8.945 1.112 1.300 1.00 0.00 36 PRO A O 16
ATOM 17342 N N . ARG A 1 37 ? -9.782 -0.772 2.203 1.00 0.00 37 ARG A N 16
ATOM 17343 C CA . ARG A 1 37 ? -9.657 -0.299 3.577 1.00 0.00 37 ARG A CA 16
ATOM 17344 C C . ARG A 1 37 ? -8.191 -0.107 3.954 1.00 0.00 37 ARG A C 16
ATOM 17345 O O . ARG A 1 37 ? -7.832 0.867 4.617 1.00 0.00 37 ARG A O 16
ATOM 17366 N N . CYS A 1 38 ? -7.349 -1.042 3.529 1.00 0.00 38 CYS A N 16
ATOM 17367 C CA . CYS A 1 38 ? -5.922 -0.977 3.822 1.00 0.00 38 CYS A CA 16
ATOM 17368 C C . CYS A 1 38 ? -5.279 0.224 3.134 1.00 0.00 38 CYS A C 16
ATOM 17369 O O . CYS A 1 38 ? -4.833 1.165 3.792 1.00 0.00 38 CYS A O 16
ATOM 17376 N N . HIS A 1 39 ? -5.236 0.185 1.806 1.00 0.00 39 HIS A N 16
ATOM 17377 C CA . HIS A 1 39 ? -4.648 1.270 1.028 1.00 0.00 39 HIS A CA 16
ATOM 17378 C C . HIS A 1 39 ? -3.409 1.827 1.722 1.00 0.00 39 HIS A C 16
ATOM 17379 O O . HIS A 1 39 ? -3.288 3.035 1.923 1.00 0.00 39 HIS A O 16
ATOM 17394 N N . VAL A 1 40 ? -2.491 0.937 2.086 1.00 0.00 40 VAL A N 16
ATOM 17395 C CA . VAL A 1 40 ? -1.260 1.340 2.757 1.00 0.00 40 VAL A CA 16
ATOM 17396 C C . VAL A 1 40 ? -0.053 1.163 1.844 1.00 0.00 40 VAL A C 16
ATOM 17397 O O . VAL A 1 40 ? 0.017 0.209 1.068 1.00 0.00 40 VAL A O 16
ATOM 17410 N N . TRP A 1 41 ? 0.896 2.087 1.941 1.00 0.00 41 TRP A N 16
ATOM 17411 C CA . TRP A 1 41 ? 2.102 2.033 1.123 1.00 0.00 41 TRP A CA 16
ATOM 17412 C C . TRP A 1 41 ? 3.205 1.253 1.830 1.00 0.00 41 TRP A C 16
ATOM 17413 O O . TRP A 1 41 ? 3.311 1.284 3.056 1.00 0.00 41 TRP A O 16
ATOM 17434 N N . GLN A 1 42 ? 4.023 0.554 1.050 1.00 0.00 42 GLN A N 16
ATOM 17435 C CA . GLN A 1 42 ? 5.118 -0.235 1.604 1.00 0.00 42 GLN A CA 16
ATOM 17436 C C . GLN A 1 42 ? 6.386 -0.063 0.775 1.00 0.00 42 GLN A C 16
ATOM 17437 O O . GLN A 1 42 ? 6.382 -0.278 -0.438 1.00 0.00 42 GLN A O 16
ATOM 17451 N N . HIS A 1 43 ? 7.471 0.327 1.437 1.00 0.00 43 HIS A N 16
ATOM 17452 C CA . HIS A 1 43 ? 8.748 0.528 0.761 1.00 0.00 43 HIS A CA 16
ATOM 17453 C C . HIS A 1 43 ? 9.019 -0.597 -0.234 1.00 0.00 43 HIS A C 16
ATOM 17454 O O . HIS A 1 43 ? 8.949 -1.777 0.113 1.00 0.00 43 HIS A O 16
ATOM 17468 N N . VAL A 1 44 ? 9.328 -0.225 -1.472 1.00 0.00 44 VAL A N 16
ATOM 17469 C CA . VAL A 1 44 ? 9.610 -1.202 -2.517 1.00 0.00 44 VAL A CA 16
ATOM 17470 C C . VAL A 1 44 ? 10.805 -2.073 -2.146 1.00 0.00 44 VAL A C 16
ATOM 17471 O O . VAL A 1 44 ? 10.814 -3.275 -2.407 1.00 0.00 44 VAL A O 16
ATOM 17484 N N . GLY A 1 45 ? 11.813 -1.458 -1.535 1.00 0.00 45 GLY A N 16
ATOM 17485 C CA . GLY A 1 45 ? 12.999 -2.192 -1.138 1.00 0.00 45 GLY A CA 16
ATOM 17486 C C . GLY A 1 45 ? 12.824 -2.902 0.190 1.00 0.00 45 GLY A C 16
ATOM 17487 O O . GLY A 1 45 ? 13.798 -3.160 0.898 1.00 0.00 45 GLY A O 16
ATOM 17491 N N . CYS A 1 46 ? 11.579 -3.218 0.531 1.00 0.00 46 CYS A N 16
ATOM 17492 C CA . CYS A 1 46 ? 11.279 -3.900 1.783 1.00 0.00 46 CYS A CA 16
ATOM 17493 C C . CYS A 1 46 ? 10.531 -5.206 1.526 1.00 0.00 46 CYS A C 16
ATOM 17494 O O . CYS A 1 46 ? 10.973 -6.279 1.937 1.00 0.00 46 CYS A O 16
ATOM 17501 N N . VAL A 1 47 ? 9.395 -5.106 0.844 1.00 0.00 47 VAL A N 16
ATOM 17502 C CA . VAL A 1 47 ? 8.586 -6.277 0.530 1.00 0.00 47 VAL A CA 16
ATOM 17503 C C . VAL A 1 47 ? 8.988 -6.880 -0.812 1.00 0.00 47 VAL A C 16
ATOM 17504 O O . VAL A 1 47 ? 9.241 -8.080 -0.913 1.00 0.00 47 VAL A O 16
ATOM 17517 N N . ILE A 1 48 ? 9.045 -6.038 -1.838 1.00 0.00 48 ILE A N 16
ATOM 17518 C CA . ILE A 1 48 ? 9.417 -6.487 -3.174 1.00 0.00 48 ILE A CA 16
ATOM 17519 C C . ILE A 1 48 ? 10.845 -7.022 -3.195 1.00 0.00 48 ILE A C 16
ATOM 17520 O O . ILE A 1 48 ? 11.765 -6.389 -2.675 1.00 0.00 48 ILE A O 16
ATOM 17536 N N . LEU A 1 49 ? 11.024 -8.191 -3.801 1.00 0.00 49 LEU A N 16
ATOM 17537 C CA . LEU A 1 49 ? 12.341 -8.811 -3.892 1.00 0.00 49 LEU A CA 16
ATOM 17538 C C . LEU A 1 49 ? 13.267 -7.995 -4.788 1.00 0.00 49 LEU A C 16
ATOM 17539 O O . LEU A 1 49 ? 12.860 -7.460 -5.820 1.00 0.00 49 LEU A O 16
ATOM 17555 N N . PRO A 1 50 ? 14.544 -7.897 -4.388 1.00 0.00 50 PRO A N 16
ATOM 17556 C CA . PRO A 1 50 ? 15.554 -7.149 -5.142 1.00 0.00 50 PRO A CA 16
ATOM 17557 C C . PRO A 1 50 ? 15.917 -7.830 -6.458 1.00 0.00 50 PRO A C 16
ATOM 17558 O O . PRO A 1 50 ? 16.237 -9.018 -6.485 1.00 0.00 50 PRO A O 16
ATOM 17569 N N . ASP A 1 51 ? 15.864 -7.069 -7.546 1.00 0.00 51 ASP A N 16
ATOM 17570 C CA . ASP A 1 51 ? 16.189 -7.598 -8.865 1.00 0.00 51 ASP A CA 16
ATOM 17571 C C . ASP A 1 51 ? 17.294 -6.778 -9.523 1.00 0.00 51 ASP A C 16
ATOM 17572 O O . ASP A 1 51 ? 17.026 -5.902 -10.345 1.00 0.00 51 ASP A O 16
ATOM 17581 N N . LYS A 1 52 ? 18.537 -7.068 -9.155 1.00 0.00 52 LYS A N 16
ATOM 17582 C CA . LYS A 1 52 ? 19.685 -6.358 -9.709 1.00 0.00 52 LYS A CA 16
ATOM 17583 C C . LYS A 1 52 ? 19.834 -6.644 -11.200 1.00 0.00 52 LYS A C 16
ATOM 17584 O O . LYS A 1 52 ? 19.940 -5.735 -12.023 1.00 0.00 52 LYS A O 16
ATOM 17603 N N . PRO A 1 53 ? 19.840 -7.937 -11.557 1.00 0.00 53 PRO A N 16
ATOM 17604 C CA . PRO A 1 53 ? 19.973 -8.372 -12.951 1.00 0.00 53 PRO A CA 16
ATOM 17605 C C . PRO A 1 53 ? 18.736 -8.048 -13.780 1.00 0.00 53 PRO A C 16
ATOM 17606 O O . PRO A 1 53 ? 18.841 -7.559 -14.904 1.00 0.00 53 PRO A O 16
ATOM 17617 N N . MET A 1 54 ? 17.563 -8.323 -13.218 1.00 0.00 54 MET A N 16
ATOM 17618 C CA . MET A 1 54 ? 16.305 -8.059 -13.906 1.00 0.00 54 MET A CA 16
ATOM 17619 C C . MET A 1 54 ? 15.904 -6.594 -13.762 1.00 0.00 54 MET A C 16
ATOM 17620 O O . MET A 1 54 ? 15.599 -6.129 -12.664 1.00 0.00 54 MET A O 16
ATOM 17634 N N . ASP A 1 55 ? 15.908 -5.872 -14.877 1.00 0.00 55 ASP A N 16
ATOM 17635 C CA . ASP A 1 55 ? 15.543 -4.460 -14.875 1.00 0.00 55 ASP A CA 16
ATOM 17636 C C . ASP A 1 55 ? 14.481 -4.171 -15.930 1.00 0.00 55 ASP A C 16
ATOM 17637 O O . ASP A 1 55 ? 14.078 -5.059 -16.680 1.00 0.00 55 ASP A O 16
ATOM 17646 N N . GLY A 1 56 ? 14.029 -2.921 -15.982 1.00 0.00 56 GLY A N 16
ATOM 17647 C CA . GLY A 1 56 ? 13.016 -2.538 -16.948 1.00 0.00 56 GLY A CA 16
ATOM 17648 C C . GLY A 1 56 ? 11.754 -3.368 -16.825 1.00 0.00 56 GLY A C 16
ATOM 17649 O O . GLY A 1 56 ? 11.249 -3.582 -15.724 1.00 0.00 56 GLY A O 16
ATOM 17653 N N . ASN A 1 57 ? 11.243 -3.836 -17.959 1.00 0.00 57 ASN A N 16
ATOM 17654 C CA . ASN A 1 57 ? 10.030 -4.646 -17.974 1.00 0.00 57 ASN A CA 16
ATOM 17655 C C . ASN A 1 57 ? 10.360 -6.123 -17.786 1.00 0.00 57 ASN A C 16
ATOM 17656 O O . ASN A 1 57 ? 11.411 -6.608 -18.204 1.00 0.00 57 ASN A O 16
ATOM 17667 N N . PRO A 1 58 ? 9.441 -6.857 -17.141 1.00 0.00 58 PRO A N 16
ATOM 17668 C CA . PRO A 1 58 ? 8.186 -6.291 -16.638 1.00 0.00 58 PRO A CA 16
ATOM 17669 C C . PRO A 1 58 ? 8.406 -5.352 -15.457 1.00 0.00 58 PRO A C 16
ATOM 17670 O O . PRO A 1 58 ? 9.186 -5.633 -14.546 1.00 0.00 58 PRO A O 16
ATOM 17681 N N . PRO A 1 59 ? 7.705 -4.209 -15.470 1.00 0.00 59 PRO A N 16
ATOM 17682 C CA . PRO A 1 59 ? 7.806 -3.205 -14.406 1.00 0.00 59 PRO A CA 16
ATOM 17683 C C . PRO A 1 59 ? 7.189 -3.684 -13.097 1.00 0.00 59 PRO A C 16
ATOM 17684 O O . PRO A 1 59 ? 6.659 -4.793 -13.017 1.00 0.00 59 PRO A O 16
ATOM 17695 N N . LEU A 1 60 ? 7.260 -2.842 -12.072 1.00 0.00 60 LEU A N 16
ATOM 17696 C CA . LEU A 1 60 ? 6.707 -3.179 -10.765 1.00 0.00 60 LEU A CA 16
ATOM 17697 C C . LEU A 1 60 ? 5.408 -3.966 -10.909 1.00 0.00 60 LEU A C 16
ATOM 17698 O O . LEU A 1 60 ? 4.685 -3.841 -11.898 1.00 0.00 60 LEU A O 16
ATOM 17714 N N . PRO A 1 61 ? 5.103 -4.795 -9.900 1.00 0.00 61 PRO A N 16
ATOM 17715 C CA . PRO A 1 61 ? 3.888 -5.616 -9.890 1.00 0.00 61 PRO A CA 16
ATOM 17716 C C . PRO A 1 61 ? 2.625 -4.780 -9.716 1.00 0.00 61 PRO A C 16
ATOM 17717 O O . PRO A 1 61 ? 2.444 -4.118 -8.695 1.00 0.00 61 PRO A O 16
ATOM 17728 N N . GLU A 1 62 ? 1.753 -4.817 -10.719 1.00 0.00 62 GLU A N 16
ATOM 17729 C CA . GLU A 1 62 ? 0.507 -4.062 -10.675 1.00 0.00 62 GLU A CA 16
ATOM 17730 C C . GLU A 1 62 ? -0.247 -4.331 -9.376 1.00 0.00 62 GLU A C 16
ATOM 17731 O O . GLU A 1 62 ? -0.435 -3.432 -8.557 1.00 0.00 62 GLU A O 16
ATOM 17743 N N . SER A 1 63 ? -0.677 -5.576 -9.195 1.00 0.00 63 SER A N 16
ATOM 17744 C CA . SER A 1 63 ? -1.414 -5.964 -7.998 1.00 0.00 63 SER A CA 16
ATOM 17745 C C . SER A 1 63 ? -0.462 -6.440 -6.904 1.00 0.00 63 SER A C 16
ATOM 17746 O O . SER A 1 63 ? 0.295 -7.392 -7.095 1.00 0.00 63 SER A O 16
ATOM 17754 N N . PHE A 1 64 ? -0.507 -5.770 -5.758 1.00 0.00 64 PHE A N 16
ATOM 17755 C CA . PHE A 1 64 ? 0.352 -6.122 -4.633 1.00 0.00 64 PHE A CA 16
ATOM 17756 C C . PHE A 1 64 ? -0.410 -6.018 -3.314 1.00 0.00 64 PHE A C 16
ATOM 17757 O O . PHE A 1 64 ? -1.377 -5.264 -3.201 1.00 0.00 64 PHE A O 16
ATOM 17774 N N . TYR A 1 65 ? 0.033 -6.781 -2.321 1.00 0.00 65 TYR A N 16
ATOM 17775 C CA . TYR A 1 65 ? -0.607 -6.777 -1.011 1.00 0.00 65 TYR A CA 16
ATOM 17776 C C . TYR A 1 65 ? 0.432 -6.702 0.103 1.00 0.00 65 TYR A C 16
ATOM 17777 O O . TYR A 1 65 ? 1.332 -7.538 0.187 1.00 0.00 65 TYR A O 16
ATOM 17795 N N . CYS A 1 66 ? 0.300 -5.694 0.959 1.00 0.00 66 CYS A N 16
ATOM 17796 C CA . CYS A 1 66 ? 1.226 -5.506 2.069 1.00 0.00 66 CYS A CA 16
ATOM 17797 C C . CYS A 1 66 ? 1.353 -6.785 2.893 1.00 0.00 66 CYS A C 16
ATOM 17798 O O . CYS A 1 66 ? 0.757 -7.809 2.562 1.00 0.00 66 CYS A O 16
ATOM 17805 N N . GLU A 1 67 ? 2.135 -6.716 3.966 1.00 0.00 67 GLU A N 16
ATOM 17806 C CA . GLU A 1 67 ? 2.341 -7.868 4.835 1.00 0.00 67 GLU A CA 16
ATOM 17807 C C . GLU A 1 67 ? 1.096 -8.147 5.673 1.00 0.00 67 GLU A C 16
ATOM 17808 O O . GLU A 1 67 ? 0.853 -9.282 6.083 1.00 0.00 67 GLU A O 16
ATOM 17820 N N . ILE A 1 68 ? 0.313 -7.103 5.923 1.00 0.00 68 ILE A N 16
ATOM 17821 C CA . ILE A 1 68 ? -0.907 -7.236 6.710 1.00 0.00 68 ILE A CA 16
ATOM 17822 C C . ILE A 1 68 ? -2.016 -7.897 5.900 1.00 0.00 68 ILE A C 16
ATOM 17823 O O . ILE A 1 68 ? -2.937 -8.495 6.458 1.00 0.00 68 ILE A O 16
ATOM 17839 N N . CYS A 1 69 ? -1.921 -7.788 4.579 1.00 0.00 69 CYS A N 16
ATOM 17840 C CA . CYS A 1 69 ? -2.915 -8.376 3.689 1.00 0.00 69 CYS A CA 16
ATOM 17841 C C . CYS A 1 69 ? -2.481 -9.765 3.230 1.00 0.00 69 CYS A C 16
ATOM 17842 O O . CYS A 1 69 ? -3.301 -10.674 3.106 1.00 0.00 69 CYS A O 16
ATOM 17849 N N . ARG A 1 70 ? -1.185 -9.920 2.980 1.00 0.00 70 ARG A N 16
ATOM 17850 C CA . ARG A 1 70 ? -0.640 -11.197 2.534 1.00 0.00 70 ARG A CA 16
ATOM 17851 C C . ARG A 1 70 ? -0.844 -12.275 3.595 1.00 0.00 70 ARG A C 16
ATOM 17852 O O . ARG A 1 70 ? -0.988 -13.456 3.276 1.00 0.00 70 ARG A O 16
ATOM 17873 N N . LEU A 1 71 ? -0.854 -11.861 4.857 1.00 0.00 71 LEU A N 16
ATOM 17874 C CA . LEU A 1 71 ? -1.040 -12.791 5.966 1.00 0.00 71 LEU A CA 16
ATOM 17875 C C . LEU A 1 71 ? -2.480 -13.289 6.024 1.00 0.00 71 LEU A C 16
ATOM 17876 O O . LEU A 1 71 ? -2.733 -14.464 6.291 1.00 0.00 71 LEU A O 16
ATOM 17892 N N . THR A 1 72 ? -3.424 -12.387 5.770 1.00 0.00 72 THR A N 16
ATOM 17893 C CA . THR A 1 72 ? -4.839 -12.734 5.792 1.00 0.00 72 THR A CA 16
ATOM 17894 C C . THR A 1 72 ? -5.224 -13.550 4.563 1.00 0.00 72 THR A C 16
ATOM 17895 O O . THR A 1 72 ? -5.670 -13.001 3.556 1.00 0.00 72 THR A O 16
ATOM 17906 N N . SER A 1 73 ? -5.051 -14.865 4.654 1.00 0.00 73 SER A N 16
ATOM 17907 C CA . SER A 1 73 ? -5.378 -15.757 3.548 1.00 0.00 73 SER A CA 16
ATOM 17908 C C . SER A 1 73 ? -6.857 -16.128 3.569 1.00 0.00 73 SER A C 16
ATOM 17909 O O . SER A 1 73 ? -7.547 -15.920 4.566 1.00 0.00 73 SER A O 16
ATOM 17917 N N . GLY A 1 74 ? -7.338 -16.680 2.459 1.00 0.00 74 GLY A N 16
ATOM 17918 C CA . GLY A 1 74 ? -8.733 -17.072 2.369 1.00 0.00 74 GLY A CA 16
ATOM 17919 C C . GLY A 1 74 ? -8.993 -18.031 1.225 1.00 0.00 74 GLY A C 16
ATOM 17920 O O . GLY A 1 74 ? -8.117 -18.791 0.811 1.00 0.00 74 GLY A O 16
ATOM 17924 N N . PRO A 1 75 ? -10.225 -18.006 0.695 1.00 0.00 75 PRO A N 16
ATOM 17925 C CA . PRO A 1 75 ? -10.627 -18.874 -0.416 1.00 0.00 75 PRO A CA 16
ATOM 17926 C C . PRO A 1 75 ? -9.949 -18.492 -1.726 1.00 0.00 75 PRO A C 16
ATOM 17927 O O . PRO A 1 75 ? -10.166 -19.128 -2.758 1.00 0.00 75 PRO A O 16
ATOM 17938 N N . SER A 1 76 ? -9.127 -17.448 -1.679 1.00 0.00 76 SER A N 16
ATOM 17939 C CA . SER A 1 76 ? -8.419 -16.979 -2.865 1.00 0.00 76 SER A CA 16
ATOM 17940 C C . SER A 1 76 ? -6.927 -17.281 -2.762 1.00 0.00 76 SER A C 16
ATOM 17941 O O . SER A 1 76 ? -6.403 -17.515 -1.672 1.00 0.00 76 SER A O 16
ATOM 17949 N N . SER A 1 77 ? -6.248 -17.274 -3.904 1.00 0.00 77 SER A N 16
ATOM 17950 C CA . SER A 1 77 ? -4.817 -17.551 -3.945 1.00 0.00 77 SER A CA 16
ATOM 17951 C C . SER A 1 77 ? -4.524 -18.971 -3.468 1.00 0.00 77 SER A C 16
ATOM 17952 O O . SER A 1 77 ? -3.622 -19.194 -2.662 1.00 0.00 77 SER A O 16
ATOM 17960 N N . GLY A 1 78 ? -5.296 -19.929 -3.974 1.00 0.00 78 GLY A N 16
ATOM 17961 C CA . GLY A 1 78 ? -5.105 -21.315 -3.589 1.00 0.00 78 GLY A CA 16
ATOM 17962 C C . GLY A 1 78 ? -5.938 -22.268 -4.423 1.00 0.00 78 GLY A C 16
ATOM 17963 O O . GLY A 1 78 ? -7.159 -22.124 -4.456 1.00 0.00 78 GLY A O 16
ATOM 17969 N N . GLY A 1 1 ? -2.735 21.049 40.514 1.00 0.00 1 GLY A N 17
ATOM 17970 C CA . GLY A 1 1 ? -2.191 20.021 39.647 1.00 0.00 1 GLY A CA 17
ATOM 17971 C C . GLY A 1 1 ? -3.122 19.674 38.502 1.00 0.00 1 GLY A C 17
ATOM 17972 O O . GLY A 1 1 ? -4.077 18.917 38.677 1.00 0.00 1 GLY A O 17
ATOM 17976 N N . SER A 1 2 ? -2.846 20.231 37.327 1.00 0.00 2 SER A N 17
ATOM 17977 C CA . SER A 1 2 ? -3.670 19.982 36.151 1.00 0.00 2 SER A CA 17
ATOM 17978 C C . SER A 1 2 ? -2.812 19.917 34.891 1.00 0.00 2 SER A C 17
ATOM 17979 O O . SER A 1 2 ? -1.819 20.634 34.765 1.00 0.00 2 SER A O 17
ATOM 17987 N N . SER A 1 3 ? -3.204 19.054 33.959 1.00 0.00 3 SER A N 17
ATOM 17988 C CA . SER A 1 3 ? -2.469 18.892 32.710 1.00 0.00 3 SER A CA 17
ATOM 17989 C C . SER A 1 3 ? -3.094 19.732 31.600 1.00 0.00 3 SER A C 17
ATOM 17990 O O . SER A 1 3 ? -4.202 20.246 31.744 1.00 0.00 3 SER A O 17
ATOM 17998 N N . GLY A 1 4 ? -2.372 19.867 30.492 1.00 0.00 4 GLY A N 17
ATOM 17999 C CA . GLY A 1 4 ? -2.869 20.646 29.373 1.00 0.00 4 GLY A CA 17
ATOM 18000 C C . GLY A 1 4 ? -1.763 21.371 28.633 1.00 0.00 4 GLY A C 17
ATOM 18001 O O . GLY A 1 4 ? -1.873 22.564 28.351 1.00 0.00 4 GLY A O 17
ATOM 18005 N N . SER A 1 5 ? -0.692 20.650 28.319 1.00 0.00 5 SER A N 17
ATOM 18006 C CA . SER A 1 5 ? 0.443 21.233 27.612 1.00 0.00 5 SER A CA 17
ATOM 18007 C C . SER A 1 5 ? 0.076 21.553 26.166 1.00 0.00 5 SER A C 17
ATOM 18008 O O . SER A 1 5 ? -0.520 20.732 25.469 1.00 0.00 5 SER A O 17
ATOM 18016 N N . SER A 1 6 ? 0.436 22.753 25.723 1.00 0.00 6 SER A N 17
ATOM 18017 C CA . SER A 1 6 ? 0.141 23.185 24.362 1.00 0.00 6 SER A CA 17
ATOM 18018 C C . SER A 1 6 ? 0.521 22.104 23.355 1.00 0.00 6 SER A C 17
ATOM 18019 O O . SER A 1 6 ? 1.398 21.281 23.612 1.00 0.00 6 SER A O 17
ATOM 18027 N N . GLY A 1 7 ? -0.147 22.114 22.205 1.00 0.00 7 GLY A N 17
ATOM 18028 C CA . GLY A 1 7 ? 0.134 21.130 21.176 1.00 0.00 7 GLY A CA 17
ATOM 18029 C C . GLY A 1 7 ? -1.068 20.854 20.294 1.00 0.00 7 GLY A C 17
ATOM 18030 O O . GLY A 1 7 ? -2.187 21.251 20.618 1.00 0.00 7 GLY A O 17
ATOM 18034 N N . GLU A 1 8 ? -0.836 20.173 19.177 1.00 0.00 8 GLU A N 17
ATOM 18035 C CA . GLU A 1 8 ? -1.910 19.846 18.245 1.00 0.00 8 GLU A CA 17
ATOM 18036 C C . GLU A 1 8 ? -1.483 18.736 17.290 1.00 0.00 8 GLU A C 17
ATOM 18037 O O . GLU A 1 8 ? -0.353 18.251 17.350 1.00 0.00 8 GLU A O 17
ATOM 18049 N N . ASP A 1 9 ? -2.394 18.339 16.408 1.00 0.00 9 ASP A N 17
ATOM 18050 C CA . ASP A 1 9 ? -2.113 17.287 15.439 1.00 0.00 9 ASP A CA 17
ATOM 18051 C C . ASP A 1 9 ? -0.925 17.663 14.558 1.00 0.00 9 ASP A C 17
ATOM 18052 O O . ASP A 1 9 ? -0.745 18.820 14.178 1.00 0.00 9 ASP A O 17
ATOM 18061 N N . PRO A 1 10 ? -0.095 16.664 14.225 1.00 0.00 10 PRO A N 17
ATOM 18062 C CA . PRO A 1 10 ? 1.090 16.865 13.386 1.00 0.00 10 PRO A CA 17
ATOM 18063 C C . PRO A 1 10 ? 0.728 17.177 11.938 1.00 0.00 10 PRO A C 17
ATOM 18064 O O . PRO A 1 10 ? 1.604 17.308 11.083 1.00 0.00 10 PRO A O 17
ATOM 18075 N N . PHE A 1 11 ? -0.568 17.296 11.669 1.00 0.00 11 PHE A N 17
ATOM 18076 C CA . PHE A 1 11 ? -1.046 17.592 10.323 1.00 0.00 11 PHE A CA 17
ATOM 18077 C C . PHE A 1 11 ? -0.399 16.663 9.300 1.00 0.00 11 PHE A C 17
ATOM 18078 O O . PHE A 1 11 ? -0.279 17.007 8.124 1.00 0.00 11 PHE A O 17
ATOM 18095 N N . GLN A 1 12 ? 0.017 15.487 9.757 1.00 0.00 12 GLN A N 17
ATOM 18096 C CA . GLN A 1 12 ? 0.654 14.509 8.882 1.00 0.00 12 GLN A CA 17
ATOM 18097 C C . GLN A 1 12 ? -0.011 14.494 7.509 1.00 0.00 12 GLN A C 17
ATOM 18098 O O . GLN A 1 12 ? -1.182 14.840 7.355 1.00 0.00 12 GLN A O 17
ATOM 18112 N N . PRO A 1 13 ? 0.754 14.086 6.485 1.00 0.00 13 PRO A N 17
ATOM 18113 C CA . PRO A 1 13 ? 0.260 14.016 5.107 1.00 0.00 13 PRO A CA 17
ATOM 18114 C C . PRO A 1 13 ? -0.764 12.903 4.914 1.00 0.00 13 PRO A C 17
ATOM 18115 O O . PRO A 1 13 ? -1.028 12.125 5.829 1.00 0.00 13 PRO A O 17
ATOM 18126 N N . GLU A 1 14 ? -1.338 12.835 3.716 1.00 0.00 14 GLU A N 17
ATOM 18127 C CA . GLU A 1 14 ? -2.334 11.817 3.405 1.00 0.00 14 GLU A CA 17
ATOM 18128 C C . GLU A 1 14 ? -1.666 10.523 2.949 1.00 0.00 14 GLU A C 17
ATOM 18129 O O . GLU A 1 14 ? -2.096 9.898 1.980 1.00 0.00 14 GLU A O 17
ATOM 18141 N N . ILE A 1 15 ? -0.612 10.128 3.656 1.00 0.00 15 ILE A N 17
ATOM 18142 C CA . ILE A 1 15 ? 0.116 8.909 3.325 1.00 0.00 15 ILE A CA 17
ATOM 18143 C C . ILE A 1 15 ? 0.114 7.932 4.496 1.00 0.00 15 ILE A C 17
ATOM 18144 O O . ILE A 1 15 ? 0.499 8.282 5.612 1.00 0.00 15 ILE A O 17
ATOM 18160 N N . LYS A 1 16 ? -0.322 6.705 4.235 1.00 0.00 16 LYS A N 17
ATOM 18161 C CA . LYS A 1 16 ? -0.372 5.674 5.265 1.00 0.00 16 LYS A CA 17
ATOM 18162 C C . LYS A 1 16 ? 1.023 5.382 5.811 1.00 0.00 16 LYS A C 17
ATOM 18163 O O . LYS A 1 16 ? 1.363 5.790 6.921 1.00 0.00 16 LYS A O 17
ATOM 18182 N N . VAL A 1 17 ? 1.826 4.675 5.022 1.00 0.00 17 VAL A N 17
ATOM 18183 C CA . VAL A 1 17 ? 3.184 4.331 5.425 1.00 0.00 17 VAL A CA 17
ATOM 18184 C C . VAL A 1 17 ? 3.179 3.312 6.559 1.00 0.00 17 VAL A C 17
ATOM 18185 O O . VAL A 1 17 ? 3.868 3.484 7.565 1.00 0.00 17 VAL A O 17
ATOM 18198 N N . ARG A 1 18 ? 2.398 2.250 6.390 1.00 0.00 18 ARG A N 17
ATOM 18199 C CA . ARG A 1 18 ? 2.303 1.203 7.400 1.00 0.00 18 ARG A CA 17
ATOM 18200 C C . ARG A 1 18 ? 3.246 0.048 7.075 1.00 0.00 18 ARG A C 17
ATOM 18201 O O . ARG A 1 18 ? 2.920 -1.117 7.305 1.00 0.00 18 ARG A O 17
ATOM 18222 N N . CYS A 1 19 ? 4.416 0.378 6.540 1.00 0.00 19 CYS A N 17
ATOM 18223 C CA . CYS A 1 19 ? 5.407 -0.630 6.182 1.00 0.00 19 CYS A CA 17
ATOM 18224 C C . CYS A 1 19 ? 5.767 -1.490 7.390 1.00 0.00 19 CYS A C 17
ATOM 18225 O O . CYS A 1 19 ? 5.215 -1.317 8.477 1.00 0.00 19 CYS A O 17
ATOM 18232 N N . VAL A 1 20 ? 6.698 -2.418 7.192 1.00 0.00 20 VAL A N 17
ATOM 18233 C CA . VAL A 1 20 ? 7.135 -3.304 8.264 1.00 0.00 20 VAL A CA 17
ATOM 18234 C C . VAL A 1 20 ? 8.378 -2.758 8.957 1.00 0.00 20 VAL A C 17
ATOM 18235 O O . VAL A 1 20 ? 8.582 -2.974 10.152 1.00 0.00 20 VAL A O 17
ATOM 18248 N N . CYS A 1 21 ? 9.208 -2.049 8.199 1.00 0.00 21 CYS A N 17
ATOM 18249 C CA . CYS A 1 21 ? 10.432 -1.471 8.739 1.00 0.00 21 CYS A CA 17
ATOM 18250 C C . CYS A 1 21 ? 10.134 -0.613 9.965 1.00 0.00 21 CYS A C 17
ATOM 18251 O O . CYS A 1 21 ? 11.026 -0.314 10.758 1.00 0.00 21 CYS A O 17
ATOM 18258 N N . GLY A 1 22 ? 8.873 -0.220 10.113 1.00 0.00 22 GLY A N 17
ATOM 18259 C CA . GLY A 1 22 ? 8.479 0.599 11.245 1.00 0.00 22 GLY A CA 17
ATOM 18260 C C . GLY A 1 22 ? 8.914 2.043 11.094 1.00 0.00 22 GLY A C 17
ATOM 18261 O O . GLY A 1 22 ? 9.112 2.745 12.084 1.00 0.00 22 GLY A O 17
ATOM 18265 N N . ASN A 1 23 ? 9.064 2.488 9.850 1.00 0.00 23 ASN A N 17
ATOM 18266 C CA . ASN A 1 23 ? 9.481 3.857 9.573 1.00 0.00 23 ASN A CA 17
ATOM 18267 C C . ASN A 1 23 ? 8.351 4.648 8.920 1.00 0.00 23 ASN A C 17
ATOM 18268 O O . ASN A 1 23 ? 7.889 4.306 7.832 1.00 0.00 23 ASN A O 17
ATOM 18279 N N . SER A 1 24 ? 7.912 5.707 9.593 1.00 0.00 24 SER A N 17
ATOM 18280 C CA . SER A 1 24 ? 6.834 6.545 9.080 1.00 0.00 24 SER A CA 17
ATOM 18281 C C . SER A 1 24 ? 7.367 7.558 8.070 1.00 0.00 24 SER A C 17
ATOM 18282 O O . SER A 1 24 ? 6.951 8.717 8.058 1.00 0.00 24 SER A O 17
ATOM 18290 N N . LEU A 1 25 ? 8.289 7.111 7.225 1.00 0.00 25 LEU A N 17
ATOM 18291 C CA . LEU A 1 25 ? 8.880 7.977 6.210 1.00 0.00 25 LEU A CA 17
ATOM 18292 C C . LEU A 1 25 ? 8.521 7.496 4.808 1.00 0.00 25 LEU A C 17
ATOM 18293 O O . LEU A 1 25 ? 8.144 6.341 4.616 1.00 0.00 25 LEU A O 17
ATOM 18309 N N . GLU A 1 26 ? 8.644 8.390 3.832 1.00 0.00 26 GLU A N 17
ATOM 18310 C CA . GLU A 1 26 ? 8.334 8.055 2.447 1.00 0.00 26 GLU A CA 17
ATOM 18311 C C . GLU A 1 26 ? 9.583 8.138 1.574 1.00 0.00 26 GLU A C 17
ATOM 18312 O O . GLU A 1 26 ? 10.352 9.096 1.659 1.00 0.00 26 GLU A O 17
ATOM 18324 N N . THR A 1 27 ? 9.779 7.127 0.734 1.00 0.00 27 THR A N 17
ATOM 18325 C CA . THR A 1 27 ? 10.935 7.083 -0.153 1.00 0.00 27 THR A CA 17
ATOM 18326 C C . THR A 1 27 ? 10.577 7.587 -1.546 1.00 0.00 27 THR A C 17
ATOM 18327 O O . THR A 1 27 ? 9.402 7.752 -1.875 1.00 0.00 27 THR A O 17
ATOM 18338 N N . ASP A 1 28 ? 11.597 7.830 -2.362 1.00 0.00 28 ASP A N 17
ATOM 18339 C CA . ASP A 1 28 ? 11.390 8.314 -3.722 1.00 0.00 28 ASP A CA 17
ATOM 18340 C C . ASP A 1 28 ? 10.320 7.493 -4.434 1.00 0.00 28 ASP A C 17
ATOM 18341 O O . ASP A 1 28 ? 9.496 8.035 -5.171 1.00 0.00 28 ASP A O 17
ATOM 18350 N N . SER A 1 29 ? 10.340 6.183 -4.210 1.00 0.00 29 SER A N 17
ATOM 18351 C CA . SER A 1 29 ? 9.374 5.286 -4.835 1.00 0.00 29 SER A CA 17
ATOM 18352 C C . SER A 1 29 ? 8.739 4.365 -3.798 1.00 0.00 29 SER A C 17
ATOM 18353 O O . SER A 1 29 ? 9.390 3.951 -2.838 1.00 0.00 29 SER A O 17
ATOM 18361 N N . MET A 1 30 ? 7.465 4.047 -3.999 1.00 0.00 30 MET A N 17
ATOM 18362 C CA . MET A 1 30 ? 6.741 3.174 -3.082 1.00 0.00 30 MET A CA 17
ATOM 18363 C C . MET A 1 30 ? 5.560 2.509 -3.783 1.00 0.00 30 MET A C 17
ATOM 18364 O O . MET A 1 30 ? 5.104 2.975 -4.827 1.00 0.00 30 MET A O 17
ATOM 18378 N N . ILE A 1 31 ? 5.071 1.419 -3.202 1.00 0.00 31 ILE A N 17
ATOM 18379 C CA . ILE A 1 31 ? 3.943 0.692 -3.771 1.00 0.00 31 ILE A CA 17
ATOM 18380 C C . ILE A 1 31 ? 2.748 0.703 -2.824 1.00 0.00 31 ILE A C 17
ATOM 18381 O O . ILE A 1 31 ? 2.887 0.435 -1.631 1.00 0.00 31 ILE A O 17
ATOM 18397 N N . GLN A 1 32 ? 1.574 1.012 -3.364 1.00 0.00 32 GLN A N 17
ATOM 18398 C CA . GLN A 1 32 ? 0.354 1.057 -2.567 1.00 0.00 32 GLN A CA 17
ATOM 18399 C C . GLN A 1 32 ? -0.376 -0.282 -2.614 1.00 0.00 32 GLN A C 17
ATOM 18400 O O . GLN A 1 32 ? -0.833 -0.715 -3.672 1.00 0.00 32 GLN A O 17
ATOM 18414 N N . CYS A 1 33 ? -0.482 -0.933 -1.461 1.00 0.00 33 CYS A N 17
ATOM 18415 C CA . CYS A 1 33 ? -1.156 -2.223 -1.369 1.00 0.00 33 CYS A CA 17
ATOM 18416 C C . CYS A 1 33 ? -2.439 -2.226 -2.195 1.00 0.00 33 CYS A C 17
ATOM 18417 O O . CYS A 1 33 ? -3.310 -1.377 -2.009 1.00 0.00 33 CYS A O 17
ATOM 18424 N N . GLU A 1 34 ? -2.547 -3.187 -3.107 1.00 0.00 34 GLU A N 17
ATOM 18425 C CA . GLU A 1 34 ? -3.724 -3.300 -3.961 1.00 0.00 34 GLU A CA 17
ATOM 18426 C C . GLU A 1 34 ? -5.005 -3.162 -3.143 1.00 0.00 34 GLU A C 17
ATOM 18427 O O . GLU A 1 34 ? -5.876 -2.355 -3.467 1.00 0.00 34 GLU A O 17
ATOM 18439 N N . ASP A 1 35 ? -5.112 -3.955 -2.084 1.00 0.00 35 ASP A N 17
ATOM 18440 C CA . ASP A 1 35 ? -6.285 -3.922 -1.219 1.00 0.00 35 ASP A CA 17
ATOM 18441 C C . ASP A 1 35 ?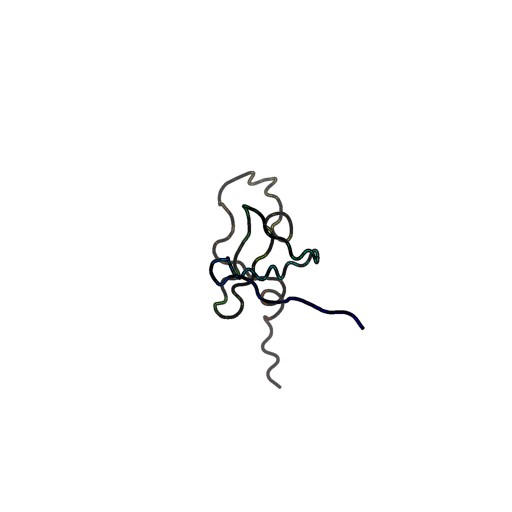 -6.828 -2.502 -1.093 1.00 0.00 35 ASP A C 17
ATOM 18442 O O . ASP A 1 35 ? -6.085 -1.544 -0.879 1.00 0.00 35 ASP A O 17
ATOM 18451 N N . PRO A 1 36 ? -8.155 -2.361 -1.231 1.00 0.00 36 PRO A N 17
ATOM 18452 C CA . PRO A 1 36 ? -8.827 -1.062 -1.138 1.00 0.00 36 PRO A CA 17
ATOM 18453 C C . PRO A 1 36 ? -8.816 -0.504 0.282 1.00 0.00 36 PRO A C 17
ATOM 18454 O O . PRO A 1 36 ? -8.406 0.634 0.508 1.00 0.00 36 PRO A O 17
ATOM 18465 N N . ARG A 1 37 ? -9.269 -1.313 1.234 1.00 0.00 37 ARG A N 17
ATOM 18466 C CA . ARG A 1 37 ? -9.312 -0.900 2.631 1.00 0.00 37 ARG A CA 17
ATOM 18467 C C . ARG A 1 37 ? -7.904 -0.684 3.178 1.00 0.00 37 ARG A C 17
ATOM 18468 O O . ARG A 1 37 ? -7.695 0.119 4.088 1.00 0.00 37 ARG A O 17
ATOM 18489 N N . CYS A 1 38 ? -6.940 -1.407 2.617 1.00 0.00 38 CYS A N 17
ATOM 18490 C CA . CYS A 1 38 ? -5.551 -1.297 3.048 1.00 0.00 38 CYS A CA 17
ATOM 18491 C C . CYS A 1 38 ? -4.864 -0.116 2.369 1.00 0.00 38 CYS A C 17
ATOM 18492 O O . CYS A 1 38 ? -4.556 0.890 3.010 1.00 0.00 38 CYS A O 17
ATOM 18499 N N . HIS A 1 39 ? -4.625 -0.245 1.068 1.00 0.00 39 HIS A N 17
ATOM 18500 C CA . HIS A 1 39 ? -3.975 0.812 0.301 1.00 0.00 39 HIS A CA 17
ATOM 18501 C C . HIS A 1 39 ? -2.783 1.382 1.065 1.00 0.00 39 HIS A C 17
ATOM 18502 O O . HIS A 1 39 ? -2.402 2.536 0.868 1.00 0.00 39 HIS A O 17
ATOM 18517 N N . VAL A 1 40 ? -2.200 0.566 1.937 1.00 0.00 40 VAL A N 17
ATOM 18518 C CA . VAL A 1 40 ? -1.052 0.989 2.730 1.00 0.00 40 VAL A CA 17
ATOM 18519 C C . VAL A 1 40 ? 0.190 1.146 1.859 1.00 0.00 40 VAL A C 17
ATOM 18520 O O . VAL A 1 40 ? 0.342 0.460 0.849 1.00 0.00 40 VAL A O 17
ATOM 18533 N N . TRP A 1 41 ? 1.074 2.053 2.258 1.00 0.00 41 TRP A N 17
ATOM 18534 C CA . TRP A 1 41 ? 2.304 2.300 1.514 1.00 0.00 41 TRP A CA 17
ATOM 18535 C C . TRP A 1 41 ? 3.446 1.445 2.051 1.00 0.00 41 TRP A C 17
ATOM 18536 O O . TRP A 1 41 ? 3.635 1.336 3.262 1.00 0.00 41 TRP A O 17
ATOM 18557 N N . GLN A 1 42 ? 4.204 0.840 1.142 1.00 0.00 42 GLN A N 17
ATOM 18558 C CA . GLN A 1 42 ? 5.328 -0.007 1.526 1.00 0.00 42 GLN A CA 17
ATOM 18559 C C . GLN A 1 42 ? 6.540 0.262 0.640 1.00 0.00 42 GLN A C 17
ATOM 18560 O O . GLN A 1 42 ? 6.451 0.198 -0.587 1.00 0.00 42 GLN A O 17
ATOM 18574 N N . HIS A 1 43 ? 7.671 0.563 1.269 1.00 0.00 43 HIS A N 17
ATOM 18575 C CA . HIS A 1 43 ? 8.902 0.841 0.537 1.00 0.00 43 HIS A CA 17
ATOM 18576 C C . HIS A 1 43 ? 9.223 -0.290 -0.436 1.00 0.00 43 HIS A C 17
ATOM 18577 O O . HIS A 1 43 ? 9.075 -1.467 -0.107 1.00 0.00 43 HIS A O 17
ATOM 18591 N N . VAL A 1 44 ? 9.663 0.076 -1.636 1.00 0.00 44 VAL A N 17
ATOM 18592 C CA . VAL A 1 44 ? 10.005 -0.908 -2.657 1.00 0.00 44 VAL A CA 17
ATOM 18593 C C . VAL A 1 44 ? 11.157 -1.795 -2.201 1.00 0.00 44 VAL A C 17
ATOM 18594 O O . VAL A 1 44 ? 11.131 -3.011 -2.389 1.00 0.00 44 VAL A O 17
ATOM 18607 N N . GLY A 1 45 ? 12.170 -1.179 -1.598 1.00 0.00 45 GLY A N 17
ATOM 18608 C CA . GLY A 1 45 ? 13.318 -1.928 -1.123 1.00 0.00 45 GLY A CA 17
ATOM 18609 C C . GLY A 1 45 ? 13.072 -2.573 0.226 1.00 0.00 45 GLY A C 17
ATOM 18610 O O . GLY A 1 45 ? 14.006 -2.790 0.999 1.00 0.00 45 GLY A O 17
ATOM 18614 N N . CYS A 1 46 ? 11.811 -2.879 0.513 1.00 0.00 46 CYS A N 17
ATOM 18615 C CA . CYS A 1 46 ? 11.443 -3.500 1.780 1.00 0.00 46 CYS A CA 17
ATOM 18616 C C . CYS A 1 46 ? 10.723 -4.825 1.546 1.00 0.00 46 CYS A C 17
ATOM 18617 O O . CYS A 1 46 ? 10.968 -5.809 2.244 1.00 0.00 46 CYS A O 17
ATOM 18624 N N . VAL A 1 47 ? 9.832 -4.842 0.560 1.00 0.00 47 VAL A N 17
ATOM 18625 C CA . VAL A 1 47 ? 9.077 -6.046 0.233 1.00 0.00 47 VAL A CA 17
ATOM 18626 C C . VAL A 1 47 ? 9.432 -6.556 -1.159 1.00 0.00 47 VAL A C 17
ATOM 18627 O O . VAL A 1 47 ? 9.385 -7.759 -1.421 1.00 0.00 47 VAL A O 17
ATOM 18640 N N . ILE A 1 48 ? 9.787 -5.635 -2.049 1.00 0.00 48 ILE A N 17
ATOM 18641 C CA . ILE A 1 48 ? 10.151 -5.992 -3.414 1.00 0.00 48 ILE A CA 17
ATOM 18642 C C . ILE A 1 48 ? 11.629 -6.357 -3.510 1.00 0.00 48 ILE A C 17
ATOM 18643 O O . ILE A 1 48 ? 12.481 -5.711 -2.899 1.00 0.00 48 ILE A O 17
ATOM 18659 N N . LEU A 1 49 ? 11.926 -7.396 -4.284 1.00 0.00 49 LEU A N 17
ATOM 18660 C CA . LEU A 1 49 ? 13.302 -7.847 -4.463 1.00 0.00 49 LEU A CA 17
ATOM 18661 C C . LEU A 1 49 ? 14.132 -6.789 -5.184 1.00 0.00 49 LEU A C 17
ATOM 18662 O O . LEU A 1 49 ? 13.632 -6.033 -6.017 1.00 0.00 49 LEU A O 17
ATOM 18678 N N . PRO A 1 50 ? 15.432 -6.734 -4.858 1.00 0.00 50 PRO A N 17
ATOM 18679 C CA . PRO A 1 50 ? 16.360 -5.775 -5.465 1.00 0.00 50 PRO A CA 17
ATOM 18680 C C . PRO A 1 50 ? 16.640 -6.087 -6.931 1.00 0.00 50 PRO A C 17
ATOM 18681 O O . PRO A 1 50 ? 17.282 -7.087 -7.252 1.00 0.00 50 PRO A O 17
ATOM 18692 N N . ASP A 1 51 ? 16.153 -5.225 -7.818 1.00 0.00 51 ASP A N 17
ATOM 18693 C CA . ASP A 1 51 ? 16.352 -5.408 -9.251 1.00 0.00 51 ASP A CA 17
ATOM 18694 C C . ASP A 1 51 ? 17.580 -4.640 -9.731 1.00 0.00 51 ASP A C 17
ATOM 18695 O O . ASP A 1 51 ? 17.462 -3.624 -10.416 1.00 0.00 51 ASP A O 17
ATOM 18704 N N . LYS A 1 52 ? 18.759 -5.133 -9.367 1.00 0.00 52 LYS A N 17
ATOM 18705 C CA . LYS A 1 52 ? 20.010 -4.495 -9.760 1.00 0.00 52 LYS A CA 17
ATOM 18706 C C . LYS A 1 52 ? 20.209 -4.573 -11.270 1.00 0.00 52 LYS A C 17
ATOM 18707 O O . LYS A 1 52 ? 20.456 -3.570 -11.940 1.00 0.00 52 LYS A O 17
ATOM 18726 N N . PRO A 1 53 ? 20.099 -5.791 -11.820 1.00 0.00 53 PRO A N 17
ATOM 18727 C CA . PRO A 1 53 ? 20.261 -6.028 -13.258 1.00 0.00 53 PRO A CA 17
ATOM 18728 C C . PRO A 1 53 ? 19.112 -5.447 -14.075 1.00 0.00 53 PRO A C 17
ATOM 18729 O O . PRO A 1 53 ? 19.309 -4.983 -15.197 1.00 0.00 53 PRO A O 17
ATOM 18740 N N . MET A 1 54 ? 17.912 -5.476 -13.503 1.00 0.00 54 MET A N 17
ATOM 18741 C CA . MET A 1 54 ? 16.732 -4.950 -14.179 1.00 0.00 54 MET A CA 17
ATOM 18742 C C . MET A 1 54 ? 16.455 -3.513 -13.750 1.00 0.00 54 MET A C 17
ATOM 18743 O O . MET A 1 54 ? 16.097 -3.256 -12.600 1.00 0.00 54 MET A O 17
ATOM 18757 N N . ASP A 1 55 ? 16.623 -2.579 -14.680 1.00 0.00 55 ASP A N 17
ATOM 18758 C CA . ASP A 1 55 ? 16.390 -1.168 -14.397 1.00 0.00 55 ASP A CA 17
ATOM 18759 C C . ASP A 1 55 ? 15.294 -0.607 -15.298 1.00 0.00 55 ASP A C 17
ATOM 18760 O O . ASP A 1 55 ? 15.519 -0.348 -16.479 1.00 0.00 55 ASP A O 17
ATOM 18769 N N . GLY A 1 56 ? 14.105 -0.423 -14.731 1.00 0.00 56 GLY A N 17
ATOM 18770 C CA . GLY A 1 56 ? 12.991 0.104 -15.498 1.00 0.00 56 GLY A CA 17
ATOM 18771 C C . GLY A 1 56 ? 11.929 -0.942 -15.773 1.00 0.00 56 GLY A C 17
ATOM 18772 O O . GLY A 1 56 ? 10.783 -0.797 -15.352 1.00 0.00 56 GLY A O 17
ATOM 18776 N N . ASN A 1 57 ? 12.312 -1.999 -16.482 1.00 0.00 57 ASN A N 17
ATOM 18777 C CA . ASN A 1 57 ? 11.383 -3.073 -16.815 1.00 0.00 57 ASN A CA 17
ATOM 18778 C C . ASN A 1 57 ? 11.996 -4.436 -16.509 1.00 0.00 57 ASN A C 17
ATOM 18779 O O . ASN A 1 57 ? 13.210 -4.628 -16.575 1.00 0.00 57 ASN A O 17
ATOM 18790 N N . PRO A 1 58 ? 11.137 -5.407 -16.165 1.00 0.00 58 PRO A N 17
ATOM 18791 C CA . PRO A 1 58 ? 9.689 -5.191 -16.082 1.00 0.00 58 PRO A CA 17
ATOM 18792 C C . PRO A 1 58 ? 9.303 -4.299 -14.907 1.00 0.00 58 PRO A C 17
ATOM 18793 O O . PRO A 1 58 ? 10.024 -4.192 -13.914 1.00 0.00 58 PRO A O 17
ATOM 18804 N N . PRO A 1 59 ? 8.139 -3.642 -15.019 1.00 0.00 59 PRO A N 17
ATOM 18805 C CA . PRO A 1 59 ? 7.631 -2.748 -13.974 1.00 0.00 59 PRO A CA 17
ATOM 18806 C C . PRO A 1 59 ? 7.196 -3.506 -12.724 1.00 0.00 59 PRO A C 17
ATOM 18807 O O . PRO A 1 59 ? 7.279 -4.733 -12.670 1.00 0.00 59 PRO A O 17
ATOM 18818 N N . LEU A 1 60 ? 6.731 -2.767 -11.723 1.00 0.00 60 LEU A N 17
ATOM 18819 C CA . LEU A 1 60 ? 6.281 -3.370 -10.472 1.00 0.00 60 LEU A CA 17
ATOM 18820 C C . LEU A 1 60 ? 5.059 -4.253 -10.702 1.00 0.00 60 LEU A C 17
ATOM 18821 O O . LEU A 1 60 ? 4.317 -4.089 -11.671 1.00 0.00 60 LEU A O 17
ATOM 18837 N N . PRO A 1 61 ? 4.842 -5.213 -9.790 1.00 0.00 61 PRO A N 17
ATOM 18838 C CA . PRO A 1 61 ? 3.709 -6.139 -9.871 1.00 0.00 61 PRO A CA 17
ATOM 18839 C C . PRO A 1 61 ? 2.375 -5.449 -9.605 1.00 0.00 61 PRO A C 17
ATOM 18840 O O . PRO A 1 61 ? 2.116 -4.986 -8.495 1.00 0.00 61 PRO A O 17
ATOM 18851 N N . GLU A 1 62 ? 1.533 -5.383 -10.632 1.00 0.00 62 GLU A N 17
ATOM 18852 C CA . GLU A 1 62 ? 0.226 -4.748 -10.507 1.00 0.00 62 GLU A CA 17
ATOM 18853 C C . GLU A 1 62 ? -0.405 -5.062 -9.154 1.00 0.00 62 GLU A C 17
ATOM 18854 O O . GLU A 1 62 ? -0.733 -4.158 -8.386 1.00 0.00 62 GLU A O 17
ATOM 18866 N N . SER A 1 63 ? -0.571 -6.349 -8.869 1.00 0.00 63 SER A N 17
ATOM 18867 C CA . SER A 1 63 ? -1.167 -6.783 -7.611 1.00 0.00 63 SER A CA 17
ATOM 18868 C C . SER A 1 63 ? -0.096 -6.975 -6.541 1.00 0.00 63 SER A C 17
ATOM 18869 O O . SER A 1 63 ? 0.879 -7.699 -6.745 1.00 0.00 63 SER A O 17
ATOM 18877 N N . PHE A 1 64 ? -0.286 -6.322 -5.400 1.00 0.00 64 PHE A N 17
ATOM 18878 C CA . PHE A 1 64 ? 0.663 -6.419 -4.297 1.00 0.00 64 PHE A CA 17
ATOM 18879 C C . PHE A 1 64 ? -0.059 -6.391 -2.953 1.00 0.00 64 PHE A C 17
ATOM 18880 O O . PHE A 1 64 ? -0.781 -5.442 -2.644 1.00 0.00 64 PHE A O 17
ATOM 18897 N N . TYR A 1 65 ? 0.140 -7.437 -2.159 1.00 0.00 65 TYR A N 17
ATOM 18898 C CA . TYR A 1 65 ? -0.495 -7.534 -0.850 1.00 0.00 65 TYR A CA 17
ATOM 18899 C C . TYR A 1 65 ? 0.549 -7.545 0.262 1.00 0.00 65 TYR A C 17
ATOM 18900 O O . TYR A 1 65 ? 1.317 -8.498 0.400 1.00 0.00 65 TYR A O 17
ATOM 18918 N N . CYS A 1 66 ? 0.571 -6.479 1.055 1.00 0.00 66 CYS A N 17
ATOM 18919 C CA . CYS A 1 66 ? 1.520 -6.363 2.156 1.00 0.00 66 CYS A CA 17
ATOM 18920 C C . CYS A 1 66 ? 1.477 -7.603 3.043 1.00 0.00 66 CYS A C 17
ATOM 18921 O O . CYS A 1 66 ? 0.760 -8.560 2.754 1.00 0.00 66 CYS A O 17
ATOM 18928 N N . GLU A 1 67 ? 2.250 -7.578 4.125 1.00 0.00 67 GLU A N 17
ATOM 18929 C CA . GLU A 1 67 ? 2.300 -8.700 5.054 1.00 0.00 67 GLU A CA 17
ATOM 18930 C C . GLU A 1 67 ? 1.028 -8.768 5.895 1.00 0.00 67 GLU A C 17
ATOM 18931 O O . GLU A 1 67 ? 0.717 -9.802 6.486 1.00 0.00 67 GLU A O 17
ATOM 18943 N N . ILE A 1 68 ? 0.299 -7.658 5.943 1.00 0.00 68 ILE A N 17
ATOM 18944 C CA . ILE A 1 68 ? -0.939 -7.592 6.711 1.00 0.00 68 ILE A CA 17
ATOM 18945 C C . ILE A 1 68 ? -2.110 -8.155 5.914 1.00 0.00 68 ILE A C 17
ATOM 18946 O O . ILE A 1 68 ? -3.074 -8.668 6.485 1.00 0.00 68 ILE A O 17
ATOM 18962 N N . CYS A 1 69 ? -2.021 -8.059 4.592 1.00 0.00 69 CYS A N 17
ATOM 18963 C CA . CYS A 1 69 ? -3.072 -8.560 3.715 1.00 0.00 69 CYS A CA 17
ATOM 18964 C C . CYS A 1 69 ? -2.818 -10.017 3.338 1.00 0.00 69 CYS A C 17
ATOM 18965 O O . CYS A 1 69 ? -3.754 -10.777 3.091 1.00 0.00 69 CYS A O 17
ATOM 18972 N N . ARG A 1 70 ? -1.545 -10.398 3.297 1.00 0.00 70 ARG A N 17
ATOM 18973 C CA . ARG A 1 70 ? -1.167 -11.762 2.950 1.00 0.00 70 ARG A CA 17
ATOM 18974 C C . ARG A 1 70 ? -1.610 -12.742 4.033 1.00 0.00 70 ARG A C 17
ATOM 18975 O O . ARG A 1 70 ? -1.713 -13.945 3.792 1.00 0.00 70 ARG A O 17
ATOM 18996 N N . LEU A 1 71 ? -1.868 -12.218 5.226 1.00 0.00 71 LEU A N 17
ATOM 18997 C CA . LEU A 1 71 ? -2.299 -13.046 6.348 1.00 0.00 71 LEU A CA 17
ATOM 18998 C C . LEU A 1 71 ? -3.807 -13.274 6.309 1.00 0.00 71 LEU A C 17
ATOM 18999 O O . LEU A 1 71 ? -4.294 -14.343 6.678 1.00 0.00 71 LEU A O 17
ATOM 19015 N N . THR A 1 72 ? -4.542 -12.263 5.856 1.00 0.00 72 THR A N 17
ATOM 19016 C CA . THR A 1 72 ? -5.993 -12.353 5.767 1.00 0.00 72 THR A CA 17
ATOM 19017 C C . THR A 1 72 ? -6.422 -13.088 4.502 1.00 0.00 72 THR A C 17
ATOM 19018 O O . THR A 1 72 ? -7.388 -12.701 3.845 1.00 0.00 72 THR A O 17
ATOM 19029 N N . SER A 1 73 ? -5.699 -14.152 4.168 1.00 0.00 73 SER A N 17
ATOM 19030 C CA . SER A 1 73 ? -6.003 -14.940 2.979 1.00 0.00 73 SER A CA 17
ATOM 19031 C C . SER A 1 73 ? -7.060 -15.997 3.284 1.00 0.00 73 SER A C 17
ATOM 19032 O O . SER A 1 73 ? -6.806 -16.952 4.017 1.00 0.00 73 SER A O 17
ATOM 19040 N N . GLY A 1 74 ? -8.249 -15.818 2.716 1.00 0.00 74 GLY A N 17
ATOM 19041 C CA . GLY A 1 74 ? -9.327 -16.763 2.938 1.00 0.00 74 GLY A CA 17
ATOM 19042 C C . GLY A 1 74 ? -8.939 -18.183 2.574 1.00 0.00 74 GLY A C 17
ATOM 19043 O O . GLY A 1 74 ? -7.876 -18.431 2.004 1.00 0.00 74 GLY A O 17
ATOM 19047 N N . PRO A 1 75 ? -9.814 -19.143 2.907 1.00 0.00 75 PRO A N 17
ATOM 19048 C CA . PRO A 1 75 ? -9.578 -20.562 2.621 1.00 0.00 75 PRO A CA 17
ATOM 19049 C C . PRO A 1 75 ? -9.653 -20.873 1.130 1.00 0.00 75 PRO A C 17
ATOM 19050 O O . PRO A 1 75 ? -8.868 -21.667 0.612 1.00 0.00 75 PRO A O 17
ATOM 19061 N N . SER A 1 76 ? -10.603 -20.244 0.446 1.00 0.00 76 SER A N 17
ATOM 19062 C CA . SER A 1 76 ? -10.783 -20.456 -0.985 1.00 0.00 76 SER A CA 17
ATOM 19063 C C . SER A 1 76 ? -9.678 -19.767 -1.780 1.00 0.00 76 SER A C 17
ATOM 19064 O O . SER A 1 76 ? -8.902 -20.418 -2.479 1.00 0.00 76 SER A O 17
ATOM 19072 N N . SER A 1 77 ? -9.615 -18.444 -1.667 1.00 0.00 77 SER A N 17
ATOM 19073 C CA . SER A 1 77 ? -8.608 -17.664 -2.378 1.00 0.00 77 SER A CA 17
ATOM 19074 C C . SER A 1 77 ? -7.203 -18.143 -2.028 1.00 0.00 77 SER A C 17
ATOM 19075 O O . SER A 1 77 ? -6.434 -18.539 -2.903 1.00 0.00 77 SER A O 17
ATOM 19083 N N . GLY A 1 78 ? -6.874 -18.103 -0.740 1.00 0.00 78 GLY A N 17
ATOM 19084 C CA . GLY A 1 78 ? -5.562 -18.535 -0.296 1.00 0.00 78 GLY A CA 17
ATOM 19085 C C . GLY A 1 78 ? -5.629 -19.727 0.638 1.00 0.00 78 GLY A C 17
ATOM 19086 O O . GLY A 1 78 ? -6.548 -20.536 0.511 1.00 0.00 78 GLY A O 17
ATOM 19092 N N . GLY A 1 1 ? 18.712 28.823 -10.816 1.00 0.00 1 GLY A N 18
ATOM 19093 C CA . GLY A 1 1 ? 18.954 27.722 -9.903 1.00 0.00 1 GLY A CA 18
ATOM 19094 C C . GLY A 1 1 ? 17.685 27.241 -9.227 1.00 0.00 1 GLY A C 18
ATOM 19095 O O . GLY A 1 1 ? 16.583 27.466 -9.727 1.00 0.00 1 GLY A O 18
ATOM 19099 N N . SER A 1 2 ? 17.840 26.575 -8.087 1.00 0.00 2 SER A N 18
ATOM 19100 C CA . SER A 1 2 ? 16.698 26.056 -7.343 1.00 0.00 2 SER A CA 18
ATOM 19101 C C . SER A 1 2 ? 16.609 26.700 -5.963 1.00 0.00 2 SER A C 18
ATOM 19102 O O . SER A 1 2 ? 17.349 26.337 -5.048 1.00 0.00 2 SER A O 18
ATOM 19110 N N . SER A 1 3 ? 15.700 27.659 -5.821 1.00 0.00 3 SER A N 18
ATOM 19111 C CA . SER A 1 3 ? 15.516 28.358 -4.555 1.00 0.00 3 SER A CA 18
ATOM 19112 C C . SER A 1 3 ? 14.049 28.719 -4.341 1.00 0.00 3 SER A C 18
ATOM 19113 O O . SER A 1 3 ? 13.441 29.402 -5.164 1.00 0.00 3 SER A O 18
ATOM 19121 N N . GLY A 1 4 ? 13.488 28.255 -3.229 1.00 0.00 4 GLY A N 18
ATOM 19122 C CA . GLY A 1 4 ? 12.097 28.539 -2.926 1.00 0.00 4 GLY A CA 18
ATOM 19123 C C . GLY A 1 4 ? 11.731 28.187 -1.498 1.00 0.00 4 GLY A C 18
ATOM 19124 O O . GLY A 1 4 ? 12.586 28.187 -0.613 1.00 0.00 4 GLY A O 18
ATOM 19128 N N . SER A 1 5 ? 10.456 27.888 -1.272 1.00 0.00 5 SER A N 18
ATOM 19129 C CA . SER A 1 5 ? 9.977 27.538 0.060 1.00 0.00 5 SER A CA 18
ATOM 19130 C C . SER A 1 5 ? 10.342 26.098 0.407 1.00 0.00 5 SER A C 18
ATOM 19131 O O . SER A 1 5 ? 9.577 25.170 0.143 1.00 0.00 5 SER A O 18
ATOM 19139 N N . SER A 1 6 ? 11.518 25.919 1.001 1.00 0.00 6 SER A N 18
ATOM 19140 C CA . SER A 1 6 ? 11.987 24.592 1.382 1.00 0.00 6 SER A CA 18
ATOM 19141 C C . SER A 1 6 ? 11.602 24.272 2.823 1.00 0.00 6 SER A C 18
ATOM 19142 O O . SER A 1 6 ? 11.461 25.168 3.653 1.00 0.00 6 SER A O 18
ATOM 19150 N N . GLY A 1 7 ? 11.434 22.985 3.112 1.00 0.00 7 GLY A N 18
ATOM 19151 C CA . GLY A 1 7 ? 11.067 22.568 4.453 1.00 0.00 7 GLY A CA 18
ATOM 19152 C C . GLY A 1 7 ? 9.633 22.083 4.537 1.00 0.00 7 GLY A C 18
ATOM 19153 O O . GLY A 1 7 ? 9.103 21.527 3.576 1.00 0.00 7 GLY A O 18
ATOM 19157 N N . GLU A 1 8 ? 9.005 22.293 5.690 1.00 0.00 8 GLU A N 18
ATOM 19158 C CA . GLU A 1 8 ? 7.625 21.870 5.895 1.00 0.00 8 GLU A CA 18
ATOM 19159 C C . GLU A 1 8 ? 6.688 22.581 4.923 1.00 0.00 8 GLU A C 18
ATOM 19160 O O . GLU A 1 8 ? 6.688 23.809 4.830 1.00 0.00 8 GLU A O 18
ATOM 19172 N N . ASP A 1 9 ? 5.891 21.801 4.202 1.00 0.00 9 ASP A N 18
ATOM 19173 C CA . ASP A 1 9 ? 4.948 22.354 3.237 1.00 0.00 9 ASP A CA 18
ATOM 19174 C C . ASP A 1 9 ? 3.520 22.276 3.766 1.00 0.00 9 ASP A C 18
ATOM 19175 O O . ASP A 1 9 ? 3.154 21.360 4.503 1.00 0.00 9 ASP A O 18
ATOM 19184 N N . PRO A 1 10 ? 2.692 23.260 3.384 1.00 0.00 10 PRO A N 18
ATOM 19185 C CA . PRO A 1 10 ? 1.291 23.325 3.809 1.00 0.00 10 PRO A CA 18
ATOM 19186 C C . PRO A 1 10 ? 0.441 22.230 3.174 1.00 0.00 10 PRO A C 18
ATOM 19187 O O . PRO A 1 10 ? -0.772 22.175 3.377 1.00 0.00 10 PRO A O 18
ATOM 19198 N N . PHE A 1 11 ? 1.085 21.358 2.404 1.00 0.00 11 PHE A N 18
ATOM 19199 C CA . PHE A 1 11 ? 0.387 20.264 1.739 1.00 0.00 11 PHE A CA 18
ATOM 19200 C C . PHE A 1 11 ? 0.868 18.914 2.264 1.00 0.00 11 PHE A C 18
ATOM 19201 O O . PHE A 1 11 ? 0.847 17.915 1.545 1.00 0.00 11 PHE A O 18
ATOM 19218 N N . GLN A 1 12 ? 1.300 18.894 3.520 1.00 0.00 12 GLN A N 18
ATOM 19219 C CA . GLN A 1 12 ? 1.787 17.668 4.140 1.00 0.00 12 GLN A CA 18
ATOM 19220 C C . GLN A 1 12 ? 0.843 16.504 3.860 1.00 0.00 12 GLN A C 18
ATOM 19221 O O . GLN A 1 12 ? -0.234 16.392 4.445 1.00 0.00 12 GLN A O 18
ATOM 19235 N N . PRO A 1 13 ? 1.254 15.616 2.943 1.00 0.00 13 PRO A N 18
ATOM 19236 C CA . PRO A 1 13 ? 0.460 14.444 2.563 1.00 0.00 13 PRO A CA 18
ATOM 19237 C C . PRO A 1 13 ? 0.388 13.406 3.679 1.00 0.00 13 PRO A C 18
ATOM 19238 O O . PRO A 1 13 ? 1.402 13.063 4.285 1.00 0.00 13 PRO A O 18
ATOM 19249 N N . GLU A 1 14 ? -0.817 12.911 3.944 1.00 0.00 14 GLU A N 18
ATOM 19250 C CA . GLU A 1 14 ? -1.020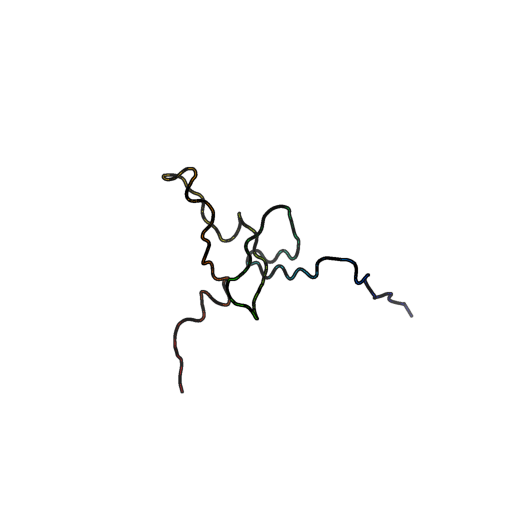 11.913 4.987 1.00 0.00 14 GLU A CA 18
ATOM 19251 C C . GLU A 1 14 ? -0.737 10.509 4.459 1.00 0.00 14 GLU A C 18
ATOM 19252 O O . GLU A 1 14 ? -1.657 9.720 4.241 1.00 0.00 14 GLU A O 18
ATOM 19264 N N . ILE A 1 15 ? 0.540 10.206 4.256 1.00 0.00 15 ILE A N 18
ATOM 19265 C CA . ILE A 1 15 ? 0.944 8.898 3.754 1.00 0.00 15 ILE A CA 18
ATOM 19266 C C . ILE A 1 15 ? 0.884 7.845 4.856 1.00 0.00 15 ILE A C 18
ATOM 19267 O O . ILE A 1 15 ? 1.336 8.077 5.977 1.00 0.00 15 ILE A O 18
ATOM 19283 N N . LYS A 1 16 ? 0.326 6.685 4.527 1.00 0.00 16 LYS A N 18
ATOM 19284 C CA . LYS A 1 16 ? 0.209 5.593 5.486 1.00 0.00 16 LYS A CA 18
ATOM 19285 C C . LYS A 1 16 ? 1.567 5.254 6.093 1.00 0.00 16 LYS A C 18
ATOM 19286 O O . LYS A 1 16 ? 1.850 5.601 7.240 1.00 0.00 16 LYS A O 18
ATOM 19305 N N . VAL A 1 17 ? 2.405 4.576 5.316 1.00 0.00 17 VAL A N 18
ATOM 19306 C CA . VAL A 1 17 ? 3.735 4.194 5.776 1.00 0.00 17 VAL A CA 18
ATOM 19307 C C . VAL A 1 17 ? 3.657 3.089 6.824 1.00 0.00 17 VAL A C 18
ATOM 19308 O O . VAL A 1 17 ? 4.379 3.114 7.821 1.00 0.00 17 VAL A O 18
ATOM 19321 N N . ARG A 1 18 ? 2.777 2.121 6.591 1.00 0.00 18 ARG A N 18
ATOM 19322 C CA . ARG A 1 18 ? 2.604 1.008 7.516 1.00 0.00 18 ARG A CA 18
ATOM 19323 C C . ARG A 1 18 ? 3.485 -0.173 7.117 1.00 0.00 18 ARG A C 18
ATOM 19324 O O . ARG A 1 18 ? 3.066 -1.328 7.194 1.00 0.00 18 ARG A O 18
ATOM 19345 N N . CYS A 1 19 ? 4.707 0.126 6.690 1.00 0.00 19 CYS A N 18
ATOM 19346 C CA . CYS A 1 19 ? 5.648 -0.908 6.277 1.00 0.00 19 CYS A CA 18
ATOM 19347 C C . CYS A 1 19 ? 5.953 -1.858 7.432 1.00 0.00 19 CYS A C 18
ATOM 19348 O O . CYS A 1 19 ? 5.469 -1.671 8.549 1.00 0.00 19 CYS A O 18
ATOM 19355 N N . VAL A 1 20 ? 6.760 -2.878 7.155 1.00 0.00 20 VAL A N 18
ATOM 19356 C CA . VAL A 1 20 ? 7.131 -3.856 8.170 1.00 0.00 20 VAL A CA 18
ATOM 19357 C C . VAL A 1 20 ? 8.282 -3.346 9.030 1.00 0.00 20 VAL A C 18
ATOM 19358 O O . VAL A 1 20 ? 8.221 -3.391 10.259 1.00 0.00 20 VAL A O 18
ATOM 19371 N N . CYS A 1 21 ? 9.332 -2.860 8.376 1.00 0.00 21 CYS A N 18
ATOM 19372 C CA . CYS A 1 21 ? 10.498 -2.341 9.080 1.00 0.00 21 CYS A CA 18
ATOM 19373 C C . CYS A 1 21 ? 10.081 -1.559 10.322 1.00 0.00 21 CYS A C 18
ATOM 19374 O O . CYS A 1 21 ? 10.827 -1.477 11.297 1.00 0.00 21 CYS A O 18
ATOM 19381 N N . GLY A 1 22 ? 8.882 -0.986 10.279 1.00 0.00 22 GLY A N 18
ATOM 19382 C CA . GLY A 1 22 ? 8.385 -0.218 11.406 1.00 0.00 22 GLY A CA 18
ATOM 19383 C C . GLY A 1 22 ? 8.932 1.195 11.431 1.00 0.00 22 GLY A C 18
ATOM 19384 O O . GLY A 1 22 ? 9.173 1.756 12.499 1.00 0.00 22 GLY A O 18
ATOM 19388 N N . ASN A 1 23 ? 9.129 1.773 10.250 1.00 0.00 23 ASN A N 18
ATOM 19389 C CA . ASN A 1 23 ? 9.653 3.129 10.140 1.00 0.00 23 ASN A CA 18
ATOM 19390 C C . ASN A 1 23 ? 8.608 4.070 9.548 1.00 0.00 23 ASN A C 18
ATOM 19391 O O . ASN A 1 23 ? 7.993 3.765 8.526 1.00 0.00 23 ASN A O 18
ATOM 19402 N N . SER A 1 24 ? 8.415 5.214 10.196 1.00 0.00 24 SER A N 18
ATOM 19403 C CA . SER A 1 24 ? 7.442 6.198 9.735 1.00 0.00 24 SER A CA 18
ATOM 19404 C C . SER A 1 24 ? 8.072 7.152 8.724 1.00 0.00 24 SER A C 18
ATOM 19405 O O . SER A 1 24 ? 7.850 8.363 8.773 1.00 0.00 24 SER A O 18
ATOM 19413 N N . LEU A 1 25 ? 8.859 6.598 7.809 1.00 0.00 25 LEU A N 18
ATOM 19414 C CA . LEU A 1 25 ? 9.523 7.399 6.785 1.00 0.00 25 LEU A CA 18
ATOM 19415 C C . LEU A 1 25 ? 9.103 6.953 5.388 1.00 0.00 25 LEU A C 18
ATOM 19416 O O . LEU A 1 25 ? 8.575 5.856 5.209 1.00 0.00 25 LEU A O 18
ATOM 19432 N N . GLU A 1 26 ? 9.343 7.810 4.401 1.00 0.00 26 GLU A N 18
ATOM 19433 C CA . GLU A 1 26 ? 8.990 7.503 3.020 1.00 0.00 26 GLU A CA 18
ATOM 19434 C C . GLU A 1 26 ? 10.233 7.471 2.135 1.00 0.00 26 GLU A C 18
ATOM 19435 O O . GLU A 1 26 ? 11.220 8.158 2.404 1.00 0.00 26 GLU A O 18
ATOM 19447 N N . THR A 1 27 ? 10.180 6.668 1.078 1.00 0.00 27 THR A N 18
ATOM 19448 C CA . THR A 1 27 ? 11.300 6.544 0.154 1.00 0.00 27 THR A CA 18
ATOM 19449 C C . THR A 1 27 ? 10.999 7.234 -1.171 1.00 0.00 27 THR A C 18
ATOM 19450 O O . THR A 1 27 ? 9.911 7.775 -1.367 1.00 0.00 27 THR A O 18
ATOM 19461 N N . ASP A 1 28 ? 11.969 7.211 -2.078 1.00 0.00 28 ASP A N 18
ATOM 19462 C CA . ASP A 1 28 ? 11.807 7.834 -3.387 1.00 0.00 28 ASP A CA 18
ATOM 19463 C C . ASP A 1 28 ? 10.605 7.250 -4.122 1.00 0.00 28 ASP A C 18
ATOM 19464 O O . ASP A 1 28 ? 9.942 7.941 -4.895 1.00 0.00 28 ASP A O 18
ATOM 19473 N N . SER A 1 29 ? 10.331 5.973 -3.875 1.00 0.00 29 SER A N 18
ATOM 19474 C CA . SER A 1 29 ? 9.211 5.294 -4.517 1.00 0.00 29 SER A CA 18
ATOM 19475 C C . SER A 1 29 ? 8.604 4.249 -3.586 1.00 0.00 29 SER A C 18
ATOM 19476 O O . SER A 1 29 ? 9.283 3.710 -2.713 1.00 0.00 29 SER A O 18
ATOM 19484 N N . MET A 1 30 ? 7.319 3.968 -3.780 1.00 0.00 30 MET A N 18
ATOM 19485 C CA . MET A 1 30 ? 6.619 2.987 -2.959 1.00 0.00 30 MET A CA 18
ATOM 19486 C C . MET A 1 30 ? 5.384 2.457 -3.681 1.00 0.00 30 MET A C 18
ATOM 19487 O O . MET A 1 30 ? 4.784 3.154 -4.499 1.00 0.00 30 MET A O 18
ATOM 19501 N N . ILE A 1 31 ? 5.011 1.219 -3.372 1.00 0.00 31 ILE A N 18
ATOM 19502 C CA . ILE A 1 31 ? 3.847 0.597 -3.991 1.00 0.00 31 ILE A CA 18
ATOM 19503 C C . ILE A 1 31 ? 2.678 0.524 -3.014 1.00 0.00 31 ILE A C 18
ATOM 19504 O O . ILE A 1 31 ? 2.850 0.158 -1.852 1.00 0.00 31 ILE A O 18
ATOM 19520 N N . GLN A 1 32 ? 1.489 0.874 -3.496 1.00 0.00 32 GLN A N 18
ATOM 19521 C CA . GLN A 1 32 ? 0.291 0.848 -2.665 1.00 0.00 32 GLN A CA 18
ATOM 19522 C C . GLN A 1 32 ? -0.344 -0.538 -2.671 1.00 0.00 32 GLN A C 18
ATOM 19523 O O . GLN A 1 32 ? -0.218 -1.287 -3.640 1.00 0.00 32 GLN A O 18
ATOM 19537 N N . CYS A 1 33 ? -1.028 -0.875 -1.582 1.00 0.00 33 CYS A N 18
ATOM 19538 C CA . CYS A 1 33 ? -1.683 -2.172 -1.460 1.00 0.00 33 CYS A CA 18
ATOM 19539 C C . CYS A 1 33 ? -2.994 -2.194 -2.242 1.00 0.00 33 CYS A C 18
ATOM 19540 O O . CYS A 1 33 ? -3.872 -1.361 -2.023 1.00 0.00 33 CYS A O 18
ATOM 19547 N N . GLU A 1 34 ? -3.117 -3.154 -3.153 1.00 0.00 34 GLU A N 18
ATOM 19548 C CA . GLU A 1 34 ? -4.320 -3.284 -3.967 1.00 0.00 34 GLU A CA 18
ATOM 19549 C C . GLU A 1 34 ? -5.569 -2.991 -3.142 1.00 0.00 34 GLU A C 18
ATOM 19550 O O . GLU A 1 34 ? -6.397 -2.164 -3.522 1.00 0.00 34 GLU A O 18
ATOM 19562 N N . ASP A 1 35 ? -5.698 -3.677 -2.011 1.00 0.00 35 ASP A N 18
ATOM 19563 C CA . ASP A 1 35 ? -6.846 -3.491 -1.131 1.00 0.00 35 ASP A CA 18
ATOM 19564 C C . ASP A 1 35 ? -7.175 -2.010 -0.972 1.00 0.00 35 ASP A C 18
ATOM 19565 O O . ASP A 1 35 ? -6.305 -1.182 -0.700 1.00 0.00 35 ASP A O 18
ATOM 19574 N N . PRO A 1 36 ? -8.460 -1.667 -1.146 1.00 0.00 36 PRO A N 18
ATOM 19575 C CA . PRO A 1 36 ? -8.933 -0.285 -1.028 1.00 0.00 36 PRO A CA 18
ATOM 19576 C C . PRO A 1 36 ? -8.891 0.221 0.410 1.00 0.00 36 PRO A C 18
ATOM 19577 O O . PRO A 1 36 ? -8.348 1.291 0.686 1.00 0.00 36 PRO A O 18
ATOM 19588 N N . ARG A 1 37 ? -9.466 -0.555 1.323 1.00 0.00 37 ARG A N 18
ATOM 19589 C CA . ARG A 1 37 ? -9.495 -0.185 2.733 1.00 0.00 37 ARG A CA 18
ATOM 19590 C C . ARG A 1 37 ? -8.084 -0.137 3.311 1.00 0.00 37 ARG A C 18
ATOM 19591 O O . ARG A 1 37 ? -7.847 0.482 4.349 1.00 0.00 37 ARG A O 18
ATOM 19612 N N . CYS A 1 38 ? -7.150 -0.796 2.633 1.00 0.00 38 CYS A N 18
ATOM 19613 C CA . CYS A 1 38 ? -5.762 -0.830 3.078 1.00 0.00 38 CYS A CA 18
ATOM 19614 C C . CYS A 1 38 ? -4.959 0.304 2.447 1.00 0.00 38 CYS A C 18
ATOM 19615 O O . CYS A 1 38 ? -4.515 1.223 3.135 1.00 0.00 38 CYS A O 18
ATOM 19622 N N . HIS A 1 39 ? -4.778 0.232 1.132 1.00 0.00 39 HIS A N 18
ATOM 19623 C CA . HIS A 1 39 ? -4.030 1.252 0.406 1.00 0.00 39 HIS A CA 18
ATOM 19624 C C . HIS A 1 39 ? -2.869 1.775 1.247 1.00 0.00 39 HIS A C 18
ATOM 19625 O O . HIS A 1 39 ? -2.731 2.982 1.451 1.00 0.00 39 HIS A O 18
ATOM 19640 N N . VAL A 1 40 ? -2.037 0.860 1.733 1.00 0.00 40 VAL A N 18
ATOM 19641 C CA . VAL A 1 40 ? -0.888 1.228 2.551 1.00 0.00 40 VAL A CA 18
ATOM 19642 C C . VAL A 1 40 ? 0.364 1.393 1.697 1.00 0.00 40 VAL A C 18
ATOM 19643 O O . VAL A 1 40 ? 0.450 0.855 0.593 1.00 0.00 40 VAL A O 18
ATOM 19656 N N . TRP A 1 41 ? 1.333 2.139 2.215 1.00 0.00 41 TRP A N 18
ATOM 19657 C CA . TRP A 1 41 ? 2.582 2.374 1.500 1.00 0.00 41 TRP A CA 18
ATOM 19658 C C . TRP A 1 41 ? 3.730 1.603 2.142 1.00 0.00 41 TRP A C 18
ATOM 19659 O O . TRP A 1 41 ? 4.095 1.858 3.289 1.00 0.00 41 TRP A O 18
ATOM 19680 N N . GLN A 1 42 ? 4.296 0.661 1.394 1.00 0.00 42 GLN A N 18
ATOM 19681 C CA . GLN A 1 42 ? 5.403 -0.147 1.891 1.00 0.00 42 GLN A CA 18
ATOM 19682 C C . GLN A 1 42 ? 6.639 0.024 1.015 1.00 0.00 42 GLN A C 18
ATOM 19683 O O . GLN A 1 42 ? 6.596 -0.222 -0.191 1.00 0.00 42 GLN A O 18
ATOM 19697 N N . HIS A 1 43 ? 7.739 0.448 1.628 1.00 0.00 43 HIS A N 18
ATOM 19698 C CA . HIS A 1 43 ? 8.988 0.651 0.903 1.00 0.00 43 HIS A CA 18
ATOM 19699 C C . HIS A 1 43 ? 9.235 -0.485 -0.085 1.00 0.00 43 HIS A C 18
ATOM 19700 O O . HIS A 1 43 ? 9.284 -1.654 0.298 1.00 0.00 43 HIS A O 18
ATOM 19714 N N . VAL A 1 44 ? 9.389 -0.134 -1.357 1.00 0.00 44 VAL A N 18
ATOM 19715 C CA . VAL A 1 44 ? 9.630 -1.124 -2.400 1.00 0.00 44 VAL A CA 18
ATOM 19716 C C . VAL A 1 44 ? 10.870 -1.956 -2.091 1.00 0.00 44 VAL A C 18
ATOM 19717 O O . VAL A 1 44 ? 10.884 -3.169 -2.296 1.00 0.00 44 VAL A O 18
ATOM 19730 N N . GLY A 1 45 ? 11.912 -1.294 -1.596 1.00 0.00 45 GLY A N 18
ATOM 19731 C CA . GLY A 1 45 ? 13.143 -1.988 -1.267 1.00 0.00 45 GLY A CA 18
ATOM 19732 C C . GLY A 1 45 ? 12.985 -2.916 -0.078 1.00 0.00 45 GLY A C 18
ATOM 19733 O O . GLY A 1 45 ? 13.894 -3.681 0.247 1.00 0.00 45 GLY A O 18
ATOM 19737 N N . CYS A 1 46 ? 11.830 -2.847 0.574 1.00 0.00 46 CYS A N 18
ATOM 19738 C CA . CYS A 1 46 ? 11.556 -3.686 1.735 1.00 0.00 46 CYS A CA 18
ATOM 19739 C C . CYS A 1 46 ? 10.810 -4.953 1.327 1.00 0.00 46 CYS A C 18
ATOM 19740 O O . CYS A 1 46 ? 11.237 -6.065 1.637 1.00 0.00 46 CYS A O 18
ATOM 19747 N N . VAL A 1 47 ? 9.692 -4.776 0.630 1.00 0.00 47 VAL A N 18
ATOM 19748 C CA . VAL A 1 47 ? 8.886 -5.905 0.178 1.00 0.00 47 VAL A CA 18
ATOM 19749 C C . VAL A 1 47 ? 9.349 -6.398 -1.188 1.00 0.00 47 VAL A C 18
ATOM 19750 O O . VAL A 1 47 ? 9.358 -7.600 -1.455 1.00 0.00 47 VAL A O 18
ATOM 19763 N N . ILE A 1 48 ? 9.733 -5.462 -2.050 1.00 0.00 48 ILE A N 18
ATOM 19764 C CA . ILE A 1 48 ? 10.199 -5.802 -3.388 1.00 0.00 48 ILE A CA 18
ATOM 19765 C C . ILE A 1 48 ? 11.720 -5.902 -3.432 1.00 0.00 48 ILE A C 18
ATOM 19766 O O . ILE A 1 48 ? 12.426 -4.955 -3.082 1.00 0.00 48 ILE A O 18
ATOM 19782 N N . LEU A 1 49 ? 12.219 -7.054 -3.866 1.00 0.00 49 LEU A N 18
ATOM 19783 C CA . LEU A 1 49 ? 13.658 -7.278 -3.958 1.00 0.00 49 LEU A CA 18
ATOM 19784 C C . LEU A 1 49 ? 14.209 -6.746 -5.277 1.00 0.00 49 LEU A C 18
ATOM 19785 O O . LEU A 1 49 ? 13.726 -7.081 -6.359 1.00 0.00 49 LEU A O 18
ATOM 19801 N N . PRO A 1 50 ? 15.245 -5.899 -5.188 1.00 0.00 50 PRO A N 18
ATOM 19802 C CA . PRO A 1 50 ? 15.885 -5.305 -6.365 1.00 0.00 50 PRO A CA 18
ATOM 19803 C C . PRO A 1 50 ? 16.668 -6.330 -7.178 1.00 0.00 50 PRO A C 18
ATOM 19804 O O . PRO A 1 50 ? 16.954 -7.428 -6.701 1.00 0.00 50 PRO A O 18
ATOM 19815 N N . ASP A 1 51 ? 17.011 -5.965 -8.409 1.00 0.00 51 ASP A N 18
ATOM 19816 C CA . ASP A 1 51 ? 17.762 -6.853 -9.288 1.00 0.00 51 ASP A CA 18
ATOM 19817 C C . ASP A 1 51 ? 18.604 -6.053 -10.278 1.00 0.00 51 ASP A C 18
ATOM 19818 O O . ASP A 1 51 ? 18.071 -5.355 -11.141 1.00 0.00 51 ASP A O 18
ATOM 19827 N N . LYS A 1 52 ? 19.922 -6.158 -10.145 1.00 0.00 52 LYS A N 18
ATOM 19828 C CA . LYS A 1 52 ? 20.839 -5.445 -11.026 1.00 0.00 52 LYS A CA 18
ATOM 19829 C C . LYS A 1 52 ? 20.597 -5.824 -12.484 1.00 0.00 52 LYS A C 18
ATOM 19830 O O . LYS A 1 52 ? 20.428 -4.968 -13.353 1.00 0.00 52 LYS A O 18
ATOM 19849 N N . PRO A 1 53 ? 20.579 -7.136 -12.761 1.00 0.00 53 PRO A N 18
ATOM 19850 C CA . PRO A 1 53 ? 20.356 -7.657 -14.113 1.00 0.00 53 PRO A CA 18
ATOM 19851 C C . PRO A 1 53 ? 18.925 -7.437 -14.590 1.00 0.00 53 PRO A C 18
ATOM 19852 O O . PRO A 1 53 ? 18.698 -6.976 -15.709 1.00 0.00 53 PRO A O 18
ATOM 19863 N N . MET A 1 54 ? 17.963 -7.768 -13.736 1.00 0.00 54 MET A N 18
ATOM 19864 C CA . MET A 1 54 ? 16.553 -7.604 -14.071 1.00 0.00 54 MET A CA 18
ATOM 19865 C C . MET A 1 54 ? 16.139 -6.139 -13.980 1.00 0.00 54 MET A C 18
ATOM 19866 O O . MET A 1 54 ? 15.175 -5.798 -13.295 1.00 0.00 54 MET A O 18
ATOM 19880 N N . ASP A 1 55 ? 16.874 -5.277 -14.675 1.00 0.00 55 ASP A N 18
ATOM 19881 C CA . ASP A 1 55 ? 16.582 -3.849 -14.673 1.00 0.00 55 ASP A CA 18
ATOM 19882 C C . ASP A 1 55 ? 15.486 -3.516 -15.680 1.00 0.00 55 ASP A C 18
ATOM 19883 O O . ASP A 1 55 ? 15.022 -4.385 -16.417 1.00 0.00 55 ASP A O 18
ATOM 19892 N N . GLY A 1 56 ? 15.074 -2.252 -15.704 1.00 0.00 56 GLY A N 18
ATOM 19893 C CA . GLY A 1 56 ? 14.034 -1.828 -16.623 1.00 0.00 56 GLY A CA 18
ATOM 19894 C C . GLY A 1 56 ? 12.808 -2.718 -16.562 1.00 0.00 56 GLY A C 18
ATOM 19895 O O . GLY A 1 56 ? 11.875 -2.449 -15.807 1.00 0.00 56 GLY A O 18
ATOM 19899 N N . ASN A 1 57 ? 12.810 -3.780 -17.360 1.00 0.00 57 ASN A N 18
ATOM 19900 C CA . ASN A 1 57 ? 11.688 -4.711 -17.396 1.00 0.00 57 ASN A CA 18
ATOM 19901 C C . ASN A 1 57 ? 12.138 -6.119 -17.016 1.00 0.00 57 ASN A C 18
ATOM 19902 O O . ASN A 1 57 ? 13.299 -6.492 -17.181 1.00 0.00 57 ASN A O 18
ATOM 19913 N N . PRO A 1 58 ? 11.196 -6.920 -16.495 1.00 0.00 58 PRO A N 18
ATOM 19914 C CA . PRO A 1 58 ? 9.811 -6.486 -16.293 1.00 0.00 58 PRO A CA 18
ATOM 19915 C C . PRO A 1 58 ? 9.684 -5.450 -15.181 1.00 0.00 58 PRO A C 18
ATOM 19916 O O . PRO A 1 58 ? 10.355 -5.524 -14.152 1.00 0.00 58 PRO A O 18
ATOM 19927 N N . PRO A 1 59 ? 8.802 -4.461 -15.391 1.00 0.00 59 PRO A N 18
ATOM 19928 C CA . PRO A 1 59 ? 8.566 -3.392 -14.416 1.00 0.00 59 PRO A CA 18
ATOM 19929 C C . PRO A 1 59 ? 7.853 -3.895 -13.165 1.00 0.00 59 PRO A C 18
ATOM 19930 O O . PRO A 1 59 ? 7.498 -5.070 -13.071 1.00 0.00 59 PRO A O 18
ATOM 19941 N N . LEU A 1 60 ? 7.646 -2.998 -12.208 1.00 0.00 60 LEU A N 18
ATOM 19942 C CA . LEU A 1 60 ? 6.974 -3.350 -10.961 1.00 0.00 60 LEU A CA 18
ATOM 19943 C C . LEU A 1 60 ? 5.653 -4.061 -11.237 1.00 0.00 60 LEU A C 18
ATOM 19944 O O . LEU A 1 60 ? 5.031 -3.882 -12.284 1.00 0.00 60 LEU A O 18
ATOM 19960 N N . PRO A 1 61 ? 5.213 -4.886 -10.276 1.00 0.00 61 PRO A N 18
ATOM 19961 C CA . PRO A 1 61 ? 3.960 -5.639 -10.390 1.00 0.00 61 PRO A CA 18
ATOM 19962 C C . PRO A 1 61 ? 2.733 -4.737 -10.314 1.00 0.00 61 PRO A C 18
ATOM 19963 O O . PRO A 1 61 ? 2.639 -3.874 -9.442 1.00 0.00 61 PRO A O 18
ATOM 19974 N N . GLU A 1 62 ? 1.795 -4.942 -11.234 1.00 0.00 62 GLU A N 18
ATOM 19975 C CA . GLU A 1 62 ? 0.574 -4.146 -11.270 1.00 0.00 62 GLU A CA 18
ATOM 19976 C C . GLU A 1 62 ? -0.174 -4.237 -9.943 1.00 0.00 62 GLU A C 18
ATOM 19977 O O . GLU A 1 62 ? -0.740 -3.253 -9.468 1.00 0.00 62 GLU A O 18
ATOM 19989 N N . SER A 1 63 ? -0.172 -5.427 -9.350 1.00 0.00 63 SER A N 18
ATOM 19990 C CA . SER A 1 63 ? -0.854 -5.649 -8.081 1.00 0.00 63 SER A CA 18
ATOM 19991 C C . SER A 1 63 ? 0.147 -5.968 -6.975 1.00 0.00 63 SER A C 18
ATOM 19992 O O . SER A 1 63 ? 1.297 -6.316 -7.244 1.00 0.00 63 SER A O 18
ATOM 20000 N N . PHE A 1 64 ? -0.298 -5.845 -5.729 1.00 0.00 64 PHE A N 18
ATOM 20001 C CA . PHE A 1 64 ? 0.558 -6.119 -4.580 1.00 0.00 64 PHE A CA 18
ATOM 20002 C C . PHE A 1 64 ? -0.258 -6.161 -3.291 1.00 0.00 64 PHE A C 18
ATOM 20003 O O . PHE A 1 64 ? -1.253 -5.450 -3.150 1.00 0.00 64 PHE A O 18
ATOM 20020 N N . TYR A 1 65 ? 0.170 -7.001 -2.355 1.00 0.00 65 TYR A N 18
ATOM 20021 C CA . TYR A 1 65 ? -0.522 -7.139 -1.079 1.00 0.00 65 TYR A CA 18
ATOM 20022 C C . TYR A 1 65 ? 0.462 -7.069 0.085 1.00 0.00 65 TYR A C 18
ATOM 20023 O O . TYR A 1 65 ? 1.368 -7.895 0.198 1.00 0.00 65 TYR A O 18
ATOM 20041 N N . CYS A 1 66 ? 0.277 -6.076 0.948 1.00 0.00 66 CYS A N 18
ATOM 20042 C CA . CYS A 1 66 ? 1.147 -5.896 2.104 1.00 0.00 66 CYS A CA 18
ATOM 20043 C C . CYS A 1 66 ? 1.172 -7.153 2.968 1.00 0.00 66 CYS A C 18
ATOM 20044 O O . CYS A 1 66 ? 0.526 -8.150 2.648 1.00 0.00 66 CYS A O 18
ATOM 20051 N N . GLU A 1 67 ? 1.923 -7.097 4.064 1.00 0.00 67 GLU A N 18
ATOM 20052 C CA . GLU A 1 67 ? 2.032 -8.232 4.973 1.00 0.00 67 GLU A CA 18
ATOM 20053 C C . GLU A 1 67 ? 0.749 -8.409 5.779 1.00 0.00 67 GLU A C 18
ATOM 20054 O O . GLU A 1 67 ? 0.435 -9.510 6.232 1.00 0.00 67 GLU A O 18
ATOM 20066 N N . ILE A 1 68 ? 0.012 -7.318 5.954 1.00 0.00 68 ILE A N 18
ATOM 20067 C CA . ILE A 1 68 ? -1.237 -7.352 6.704 1.00 0.00 68 ILE A CA 18
ATOM 20068 C C . ILE A 1 68 ? -2.345 -8.021 5.898 1.00 0.00 68 ILE A C 18
ATOM 20069 O O . ILE A 1 68 ? -3.291 -8.573 6.460 1.00 0.00 68 ILE A O 18
ATOM 20085 N N . CYS A 1 69 ? -2.221 -7.968 4.576 1.00 0.00 69 CYS A N 18
ATOM 20086 C CA . CYS A 1 69 ? -3.211 -8.570 3.690 1.00 0.00 69 CYS A CA 18
ATOM 20087 C C . CYS A 1 69 ? -2.806 -9.991 3.307 1.00 0.00 69 CYS A C 18
ATOM 20088 O O . CYS A 1 69 ? -3.645 -10.889 3.239 1.00 0.00 69 CYS A O 18
ATOM 20095 N N . ARG A 1 70 ? -1.515 -10.186 3.060 1.00 0.00 70 ARG A N 18
ATOM 20096 C CA . ARG A 1 70 ? -0.999 -11.496 2.683 1.00 0.00 70 ARG A CA 18
ATOM 20097 C C . ARG A 1 70 ? -1.239 -12.515 3.794 1.00 0.00 70 ARG A C 18
ATOM 20098 O O . ARG A 1 70 ? -1.547 -13.677 3.529 1.00 0.00 70 ARG A O 18
ATOM 20119 N N . LEU A 1 71 ? -1.094 -12.071 5.038 1.00 0.00 71 LEU A N 18
ATOM 20120 C CA . LEU A 1 71 ? -1.295 -12.943 6.189 1.00 0.00 71 LEU A CA 18
ATOM 20121 C C . LEU A 1 71 ? -2.768 -13.307 6.347 1.00 0.00 71 LEU A C 18
ATOM 20122 O O . LEU A 1 71 ? -3.106 -14.441 6.688 1.00 0.00 71 LEU A O 18
ATOM 20138 N N . THR A 1 72 ? -3.642 -12.337 6.096 1.00 0.00 72 THR A N 18
ATOM 20139 C CA . THR A 1 72 ? -5.078 -12.554 6.209 1.00 0.00 72 THR A CA 18
ATOM 20140 C C . THR A 1 72 ? -5.617 -13.307 4.998 1.00 0.00 72 THR A C 18
ATOM 20141 O O . THR A 1 72 ? -6.120 -12.701 4.052 1.00 0.00 72 THR A O 18
ATOM 20152 N N . SER A 1 73 ? -5.510 -14.631 5.034 1.00 0.00 73 SER A N 18
ATOM 20153 C CA . SER A 1 73 ? -5.984 -15.467 3.938 1.00 0.00 73 SER A CA 18
ATOM 20154 C C . SER A 1 73 ? -6.399 -16.845 4.445 1.00 0.00 73 SER A C 18
ATOM 20155 O O . SER A 1 73 ? -5.650 -17.506 5.163 1.00 0.00 73 SER A O 18
ATOM 20163 N N . GLY A 1 74 ? -7.599 -17.272 4.064 1.00 0.00 74 GLY A N 18
ATOM 20164 C CA . GLY A 1 74 ? -8.094 -18.569 4.489 1.00 0.00 74 GLY A CA 18
ATOM 20165 C C . GLY A 1 74 ? -9.288 -18.458 5.417 1.00 0.00 74 GLY A C 18
ATOM 20166 O O . GLY A 1 74 ? -9.146 -18.279 6.627 1.00 0.00 74 GLY A O 18
ATOM 20170 N N . PRO A 1 75 ? -10.497 -18.563 4.847 1.00 0.00 75 PRO A N 18
ATOM 20171 C CA . PRO A 1 75 ? -11.744 -18.475 5.613 1.00 0.00 75 PRO A CA 18
ATOM 20172 C C . PRO A 1 75 ? -11.956 -19.686 6.515 1.00 0.00 75 PRO A C 18
ATOM 20173 O O . PRO A 1 75 ? -12.542 -19.574 7.592 1.00 0.00 75 PRO A O 18
ATOM 20184 N N . SER A 1 76 ? -11.476 -20.842 6.070 1.00 0.00 76 SER A N 18
ATOM 20185 C CA . SER A 1 76 ? -11.616 -22.075 6.836 1.00 0.00 76 SER A CA 18
ATOM 20186 C C . SER A 1 76 ? -10.658 -22.088 8.024 1.00 0.00 76 SER A C 18
ATOM 20187 O O . SER A 1 76 ? -9.486 -21.735 7.894 1.00 0.00 76 SER A O 18
ATOM 20195 N N . SER A 1 77 ? -11.167 -22.497 9.182 1.00 0.00 77 SER A N 18
ATOM 20196 C CA . SER A 1 77 ? -10.359 -22.553 10.394 1.00 0.00 77 SER A CA 18
ATOM 20197 C C . SER A 1 77 ? -11.051 -23.383 11.471 1.00 0.00 77 SER A C 18
ATOM 20198 O O . SER A 1 77 ? -12.269 -23.561 11.446 1.00 0.00 77 SER A O 18
ATOM 20206 N N . GLY A 1 78 ? -10.265 -23.890 12.416 1.00 0.00 78 GLY A N 18
ATOM 20207 C CA . GLY A 1 78 ? -10.819 -24.696 13.488 1.00 0.00 78 GLY A CA 18
ATOM 20208 C C . GLY A 1 78 ? -9.906 -25.839 13.885 1.00 0.00 78 GLY A C 18
ATOM 20209 O O . GLY A 1 78 ? -10.100 -26.955 13.405 1.00 0.00 78 GLY A O 18
ATOM 20215 N N . GLY A 1 1 ? 23.638 17.611 21.962 1.00 0.00 1 GLY A N 19
ATOM 20216 C CA . GLY A 1 1 ? 22.207 17.855 21.957 1.00 0.00 1 GLY A CA 19
ATOM 20217 C C . GLY A 1 1 ? 21.526 17.281 20.730 1.00 0.00 1 GLY A C 19
ATOM 20218 O O . GLY A 1 1 ? 22.048 16.367 20.092 1.00 0.00 1 GLY A O 19
ATOM 20222 N N . SER A 1 2 ? 20.355 17.817 20.401 1.00 0.00 2 SER A N 19
ATOM 20223 C CA . SER A 1 2 ? 19.598 17.349 19.246 1.00 0.00 2 SER A CA 19
ATOM 20224 C C . SER A 1 2 ? 18.662 18.438 18.732 1.00 0.00 2 SER A C 19
ATOM 20225 O O . SER A 1 2 ? 17.963 19.089 19.509 1.00 0.00 2 SER A O 19
ATOM 20233 N N . SER A 1 3 ? 18.653 18.630 17.417 1.00 0.00 3 SER A N 19
ATOM 20234 C CA . SER A 1 3 ? 17.807 19.643 16.797 1.00 0.00 3 SER A CA 19
ATOM 20235 C C . SER A 1 3 ? 17.154 19.104 15.528 1.00 0.00 3 SER A C 19
ATOM 20236 O O . SER A 1 3 ? 17.705 18.233 14.856 1.00 0.00 3 SER A O 19
ATOM 20244 N N . GLY A 1 4 ? 15.976 19.629 15.206 1.00 0.00 4 GLY A N 19
ATOM 20245 C CA . GLY A 1 4 ? 15.267 19.190 14.018 1.00 0.00 4 GLY A CA 19
ATOM 20246 C C . GLY A 1 4 ? 14.346 20.258 13.464 1.00 0.00 4 GLY A C 19
ATOM 20247 O O . GLY A 1 4 ? 14.367 21.402 13.918 1.00 0.00 4 GLY A O 19
ATOM 20251 N N . SER A 1 5 ? 13.536 19.886 12.478 1.00 0.00 5 SER A N 19
ATOM 20252 C CA . SER A 1 5 ? 12.607 20.822 11.857 1.00 0.00 5 SER A CA 19
ATOM 20253 C C . SER A 1 5 ? 11.414 20.086 11.256 1.00 0.00 5 SER A C 19
ATOM 20254 O O . SER A 1 5 ? 11.339 18.858 11.305 1.00 0.00 5 SER A O 19
ATOM 20262 N N . SER A 1 6 ? 10.482 20.845 10.690 1.00 0.00 6 SER A N 19
ATOM 20263 C CA . SER A 1 6 ? 9.289 20.267 10.082 1.00 0.00 6 SER A CA 19
ATOM 20264 C C . SER A 1 6 ? 8.938 20.985 8.783 1.00 0.00 6 SER A C 19
ATOM 20265 O O . SER A 1 6 ? 9.211 22.174 8.624 1.00 0.00 6 SER A O 19
ATOM 20273 N N . GLY A 1 7 ? 8.331 20.252 7.854 1.00 0.00 7 GLY A N 19
ATOM 20274 C CA . GLY A 1 7 ? 7.953 20.834 6.580 1.00 0.00 7 GLY A CA 19
ATOM 20275 C C . GLY A 1 7 ? 6.720 20.180 5.986 1.00 0.00 7 GLY A C 19
ATOM 20276 O O . GLY A 1 7 ? 6.669 19.913 4.786 1.00 0.00 7 GLY A O 19
ATOM 20280 N N . GLU A 1 8 ? 5.726 19.920 6.830 1.00 0.00 8 GLU A N 19
ATOM 20281 C CA . GLU A 1 8 ? 4.490 19.290 6.381 1.00 0.00 8 GLU A CA 19
ATOM 20282 C C . GLU A 1 8 ? 3.746 20.191 5.400 1.00 0.00 8 GLU A C 19
ATOM 20283 O O . GLU A 1 8 ? 3.165 21.205 5.789 1.00 0.00 8 GLU A O 19
ATOM 20295 N N . ASP A 1 9 ? 3.769 19.815 4.126 1.00 0.00 9 ASP A N 19
ATOM 20296 C CA . ASP A 1 9 ? 3.096 20.587 3.088 1.00 0.00 9 ASP A CA 19
ATOM 20297 C C . ASP A 1 9 ? 1.694 20.044 2.829 1.00 0.00 9 ASP A C 19
ATOM 20298 O O . ASP A 1 9 ? 1.465 18.835 2.806 1.00 0.00 9 ASP A O 19
ATOM 20307 N N . PRO A 1 10 ? 0.733 20.958 2.629 1.00 0.00 10 PRO A N 19
ATOM 20308 C CA . PRO A 1 10 ? -0.663 20.595 2.368 1.00 0.00 10 PRO A CA 19
ATOM 20309 C C . PRO A 1 10 ? -0.849 19.956 0.996 1.00 0.00 10 PRO A C 19
ATOM 20310 O O . PRO A 1 10 ? -1.972 19.662 0.584 1.00 0.00 10 PRO A O 19
ATOM 20321 N N . PHE A 1 11 ? 0.258 19.743 0.293 1.00 0.00 11 PHE A N 19
ATOM 20322 C CA . PHE A 1 11 ? 0.216 19.139 -1.034 1.00 0.00 11 PHE A CA 19
ATOM 20323 C C . PHE A 1 11 ? 0.641 17.675 -0.979 1.00 0.00 11 PHE A C 19
ATOM 20324 O O . PHE A 1 11 ? 1.404 17.207 -1.823 1.00 0.00 11 PHE A O 19
ATOM 20341 N N . GLN A 1 12 ? 0.141 16.958 0.023 1.00 0.00 12 GLN A N 19
ATOM 20342 C CA . GLN A 1 12 ? 0.470 15.547 0.189 1.00 0.00 12 GLN A CA 19
ATOM 20343 C C . GLN A 1 12 ? -0.795 14.695 0.235 1.00 0.00 12 GLN A C 19
ATOM 20344 O O . GLN A 1 12 ? -1.780 15.039 0.888 1.00 0.00 12 GLN A O 19
ATOM 20358 N N . PRO A 1 13 ? -0.768 13.557 -0.474 1.00 0.00 13 PRO A N 19
ATOM 20359 C CA . PRO A 1 13 ? -1.904 12.633 -0.530 1.00 0.00 13 PRO A CA 19
ATOM 20360 C C . PRO A 1 13 ? -2.135 11.916 0.796 1.00 0.00 13 PRO A C 19
ATOM 20361 O O . PRO A 1 13 ? -1.435 12.167 1.777 1.00 0.00 13 PRO A O 19
ATOM 20372 N N . GLU A 1 14 ? -3.119 11.023 0.818 1.00 0.00 14 GLU A N 19
ATOM 20373 C CA . GLU A 1 14 ? -3.441 10.271 2.025 1.00 0.00 14 GLU A CA 19
ATOM 20374 C C . GLU A 1 14 ? -2.577 9.018 2.132 1.00 0.00 14 GLU A C 19
ATOM 20375 O O . GLU A 1 14 ? -3.027 7.913 1.828 1.00 0.00 14 GLU A O 19
ATOM 20387 N N . ILE A 1 15 ? -1.333 9.199 2.564 1.00 0.00 15 ILE A N 19
ATOM 20388 C CA . ILE A 1 15 ? -0.406 8.083 2.711 1.00 0.00 15 ILE A CA 19
ATOM 20389 C C . ILE A 1 15 ? -0.369 7.586 4.152 1.00 0.00 15 ILE A C 19
ATOM 20390 O O . ILE A 1 15 ? -0.705 8.319 5.083 1.00 0.00 15 ILE A O 19
ATOM 20406 N N . LYS A 1 16 ? 0.045 6.336 4.330 1.00 0.00 16 LYS A N 19
ATOM 20407 C CA . LYS A 1 16 ? 0.130 5.740 5.658 1.00 0.00 16 LYS A CA 19
ATOM 20408 C C . LYS A 1 16 ? 1.566 5.338 5.982 1.00 0.00 16 LYS A C 19
ATOM 20409 O O . LYS A 1 16 ? 2.127 5.763 6.992 1.00 0.00 16 LYS A O 19
ATOM 20428 N N . VAL A 1 17 ? 2.155 4.517 5.119 1.00 0.00 17 VAL A N 19
ATOM 20429 C CA . VAL A 1 17 ? 3.526 4.060 5.312 1.00 0.00 17 VAL A CA 19
ATOM 20430 C C . VAL A 1 17 ? 3.608 3.025 6.429 1.00 0.00 17 VAL A C 19
ATOM 20431 O O . VAL A 1 17 ? 4.370 3.184 7.382 1.00 0.00 17 VAL A O 19
ATOM 20444 N N . ARG A 1 18 ? 2.818 1.964 6.304 1.00 0.00 18 ARG A N 19
ATOM 20445 C CA . ARG A 1 18 ? 2.800 0.902 7.303 1.00 0.00 18 ARG A CA 19
ATOM 20446 C C . ARG A 1 18 ? 3.769 -0.214 6.927 1.00 0.00 18 ARG A C 19
ATOM 20447 O O . ARG A 1 18 ? 3.489 -1.394 7.144 1.00 0.00 18 ARG A O 19
ATOM 20468 N N . CYS A 1 19 ? 4.911 0.165 6.362 1.00 0.00 19 CYS A N 19
ATOM 20469 C CA . CYS A 1 19 ? 5.922 -0.803 5.954 1.00 0.00 19 CYS A CA 19
ATOM 20470 C C . CYS A 1 19 ? 6.235 -1.773 7.090 1.00 0.00 19 CYS A C 19
ATOM 20471 O O . CYS A 1 19 ? 5.785 -1.589 8.221 1.00 0.00 19 CYS A O 19
ATOM 20478 N N . VAL A 1 20 ? 7.009 -2.808 6.780 1.00 0.00 20 VAL A N 19
ATOM 20479 C CA . VAL A 1 20 ? 7.384 -3.807 7.773 1.00 0.00 20 VAL A CA 19
ATOM 20480 C C . VAL A 1 20 ? 8.674 -3.416 8.486 1.00 0.00 20 VAL A C 19
ATOM 20481 O O . VAL A 1 20 ? 8.894 -3.785 9.640 1.00 0.00 20 VAL A O 19
ATOM 20494 N N . CYS A 1 21 ? 9.523 -2.667 7.792 1.00 0.00 21 CYS A N 19
ATOM 20495 C CA . CYS A 1 21 ? 10.792 -2.224 8.358 1.00 0.00 21 CYS A CA 19
ATOM 20496 C C . CYS A 1 21 ? 10.569 -1.449 9.653 1.00 0.00 21 CYS A C 19
ATOM 20497 O O . CYS A 1 21 ? 11.460 -1.360 10.497 1.00 0.00 21 CYS A O 19
ATOM 20504 N N . GLY A 1 22 ? 9.373 -0.888 9.802 1.00 0.00 22 GLY A N 19
ATOM 20505 C CA . GLY A 1 22 ? 9.054 -0.128 10.997 1.00 0.00 22 GLY A CA 19
ATOM 20506 C C . GLY A 1 22 ? 9.143 1.369 10.772 1.00 0.00 22 GLY A C 19
ATOM 20507 O O . GLY A 1 22 ? 8.534 2.150 11.501 1.00 0.00 22 GLY A O 19
ATOM 20511 N N . ASN A 1 23 ? 9.906 1.769 9.760 1.00 0.00 23 ASN A N 19
ATOM 20512 C CA . ASN A 1 23 ? 10.074 3.183 9.442 1.00 0.00 23 ASN A CA 19
ATOM 20513 C C . ASN A 1 23 ? 8.802 3.757 8.825 1.00 0.00 23 ASN A C 19
ATOM 20514 O O . ASN A 1 23 ? 8.099 3.075 8.080 1.00 0.00 23 ASN A O 19
ATOM 20525 N N . SER A 1 24 ? 8.514 5.016 9.141 1.00 0.00 24 SER A N 19
ATOM 20526 C CA . SER A 1 24 ? 7.326 5.681 8.620 1.00 0.00 24 SER A CA 19
ATOM 20527 C C . SER A 1 24 ? 7.709 6.813 7.671 1.00 0.00 24 SER A C 19
ATOM 20528 O O . SER A 1 24 ? 7.068 7.865 7.650 1.00 0.00 24 SER A O 19
ATOM 20536 N N . LEU A 1 25 ? 8.758 6.590 6.888 1.00 0.00 25 LEU A N 19
ATOM 20537 C CA . LEU A 1 25 ? 9.228 7.590 5.935 1.00 0.00 25 LEU A CA 19
ATOM 20538 C C . LEU A 1 25 ? 8.894 7.179 4.505 1.00 0.00 25 LEU A C 19
ATOM 20539 O O . LEU A 1 25 ? 8.717 5.997 4.214 1.00 0.00 25 LEU A O 19
ATOM 20555 N N . GLU A 1 26 ? 8.812 8.164 3.616 1.00 0.00 26 GLU A N 19
ATOM 20556 C CA . GLU A 1 26 ? 8.501 7.904 2.215 1.00 0.00 26 GLU A CA 19
ATOM 20557 C C . GLU A 1 26 ? 9.749 8.036 1.347 1.00 0.00 26 GLU A C 19
ATOM 20558 O O . GLU A 1 26 ? 10.632 8.848 1.627 1.00 0.00 26 GLU A O 19
ATOM 20570 N N . THR A 1 27 ? 9.817 7.232 0.290 1.00 0.00 27 THR A N 19
ATOM 20571 C CA . THR A 1 27 ? 10.956 7.257 -0.618 1.00 0.00 27 THR A CA 19
ATOM 20572 C C . THR A 1 27 ? 10.525 7.637 -2.030 1.00 0.00 27 THR A C 19
ATOM 20573 O O . THR A 1 27 ? 9.335 7.790 -2.306 1.00 0.00 27 THR A O 19
ATOM 20584 N N . ASP A 1 28 ? 11.499 7.787 -2.921 1.00 0.00 28 ASP A N 19
ATOM 20585 C CA . ASP A 1 28 ? 11.220 8.147 -4.306 1.00 0.00 28 ASP A CA 19
ATOM 20586 C C . ASP A 1 28 ? 10.188 7.203 -4.916 1.00 0.00 28 ASP A C 19
ATOM 20587 O O . ASP A 1 28 ? 9.286 7.634 -5.634 1.00 0.00 28 ASP A O 19
ATOM 20596 N N . SER A 1 29 ? 10.329 5.914 -4.626 1.00 0.00 29 SER A N 19
ATOM 20597 C CA . SER A 1 29 ? 9.413 4.908 -5.149 1.00 0.00 29 SER A CA 19
ATOM 20598 C C . SER A 1 29 ? 8.772 4.113 -4.015 1.00 0.00 29 SER A C 19
ATOM 20599 O O . SER A 1 29 ? 9.427 3.783 -3.027 1.00 0.00 29 SER A O 19
ATOM 20607 N N . MET A 1 30 ? 7.487 3.809 -4.166 1.00 0.00 30 MET A N 19
ATOM 20608 C CA . MET A 1 30 ? 6.757 3.052 -3.156 1.00 0.00 30 MET A CA 19
ATOM 20609 C C . MET A 1 30 ? 5.578 2.312 -3.778 1.00 0.00 30 MET A C 19
ATOM 20610 O O . MET A 1 30 ? 5.091 2.687 -4.845 1.00 0.00 30 MET A O 19
ATOM 20624 N N . ILE A 1 31 ? 5.123 1.260 -3.104 1.00 0.00 31 ILE A N 19
ATOM 20625 C CA . ILE A 1 31 ? 4.001 0.469 -3.592 1.00 0.00 31 ILE A CA 19
ATOM 20626 C C . ILE A 1 31 ? 2.795 0.597 -2.666 1.00 0.00 31 ILE A C 19
ATOM 20627 O O . ILE A 1 31 ? 2.930 0.539 -1.445 1.00 0.00 31 ILE A O 19
ATOM 20643 N N . GLN A 1 32 ? 1.618 0.770 -3.258 1.00 0.00 32 GLN A N 19
ATOM 20644 C CA . GLN A 1 32 ? 0.388 0.906 -2.486 1.00 0.00 32 GLN A CA 19
ATOM 20645 C C . GLN A 1 32 ? -0.415 -0.390 -2.511 1.00 0.00 32 GLN A C 19
ATOM 20646 O O . GLN A 1 32 ? -0.658 -0.963 -3.574 1.00 0.00 32 GLN A O 19
ATOM 20660 N N . CYS A 1 33 ? -0.825 -0.849 -1.333 1.00 0.00 33 CYS A N 19
ATOM 20661 C CA . CYS A 1 33 ? -1.600 -2.078 -1.218 1.00 0.00 33 CYS A CA 19
ATOM 20662 C C . CYS A 1 33 ? -2.844 -2.021 -2.100 1.00 0.00 33 CYS A C 19
ATOM 20663 O O . CYS A 1 33 ? -3.306 -0.942 -2.470 1.00 0.00 33 CYS A O 19
ATOM 20670 N N . GLU A 1 34 ? -3.382 -3.191 -2.432 1.00 0.00 34 GLU A N 19
ATOM 20671 C CA . GLU A 1 34 ? -4.571 -3.273 -3.271 1.00 0.00 34 GLU A CA 19
ATOM 20672 C C . GLU A 1 34 ? -5.833 -3.010 -2.454 1.00 0.00 34 GLU A C 19
ATOM 20673 O O . GLU A 1 34 ? -6.621 -2.122 -2.778 1.00 0.00 34 GLU A O 19
ATOM 20685 N N . ASP A 1 35 ? -6.016 -3.789 -1.393 1.00 0.00 35 ASP A N 19
ATOM 20686 C CA . ASP A 1 35 ? -7.181 -3.641 -0.528 1.00 0.00 35 ASP A CA 19
ATOM 20687 C C . ASP A 1 35 ? -7.582 -2.174 -0.403 1.00 0.00 35 ASP A C 19
ATOM 20688 O O . ASP A 1 35 ? -6.740 -1.282 -0.296 1.00 0.00 35 ASP A O 19
ATOM 20697 N N . PRO A 1 36 ? -8.898 -1.916 -0.418 1.00 0.00 36 PRO A N 19
ATOM 20698 C CA . PRO A 1 36 ? -9.440 -0.559 -0.308 1.00 0.00 36 PRO A CA 19
ATOM 20699 C C . PRO A 1 36 ? -9.241 0.034 1.083 1.00 0.00 36 PRO A C 19
ATOM 20700 O O . PRO A 1 36 ? -8.735 1.147 1.227 1.00 0.00 36 PRO A O 19
ATOM 20711 N N . ARG A 1 37 ? -9.641 -0.717 2.104 1.00 0.00 37 ARG A N 19
ATOM 20712 C CA . ARG A 1 37 ? -9.506 -0.265 3.483 1.00 0.00 37 ARG A CA 19
ATOM 20713 C C . ARG A 1 37 ? -8.038 -0.088 3.857 1.00 0.00 37 ARG A C 19
ATOM 20714 O O . ARG A 1 37 ? -7.658 0.908 4.473 1.00 0.00 37 ARG A O 19
ATOM 20735 N N . CYS A 1 38 ? -7.215 -1.061 3.480 1.00 0.00 38 CYS A N 19
ATOM 20736 C CA . CYS A 1 38 ? -5.788 -1.014 3.775 1.00 0.00 38 CYS A CA 19
ATOM 20737 C C . CYS A 1 38 ? -5.134 0.194 3.110 1.00 0.00 38 CYS A C 19
ATOM 20738 O O . CYS A 1 38 ? -4.736 1.146 3.782 1.00 0.00 38 CYS A O 19
ATOM 20745 N N . HIS A 1 39 ? -5.027 0.148 1.786 1.00 0.00 39 HIS A N 19
ATOM 20746 C CA . HIS A 1 39 ? -4.423 1.239 1.030 1.00 0.00 39 HIS A CA 19
ATOM 20747 C C . HIS A 1 39 ? -3.191 1.781 1.749 1.00 0.00 39 HIS A C 19
ATOM 20748 O O . HIS A 1 39 ? -3.038 2.991 1.914 1.00 0.00 39 HIS A O 19
ATOM 20763 N N . VAL A 1 40 ? -2.315 0.876 2.176 1.00 0.00 40 VAL A N 19
ATOM 20764 C CA . VAL A 1 40 ? -1.096 1.264 2.876 1.00 0.00 40 VAL A CA 19
ATOM 20765 C C . VAL A 1 40 ? 0.071 1.413 1.908 1.00 0.00 40 VAL A C 19
ATOM 20766 O O . VAL A 1 40 ? 0.020 0.924 0.779 1.00 0.00 40 VAL A O 19
ATOM 20779 N N . TRP A 1 41 ? 1.122 2.090 2.356 1.00 0.00 41 TRP A N 19
ATOM 20780 C CA . TRP A 1 41 ? 2.304 2.304 1.529 1.00 0.00 41 TRP A CA 19
ATOM 20781 C C . TRP A 1 41 ? 3.511 1.572 2.104 1.00 0.00 41 TRP A C 19
ATOM 20782 O O . TRP A 1 41 ? 3.766 1.629 3.307 1.00 0.00 41 TRP A O 19
ATOM 20803 N N . GLN A 1 42 ? 4.249 0.885 1.238 1.00 0.00 42 GLN A N 19
ATOM 20804 C CA . GLN A 1 42 ? 5.430 0.142 1.663 1.00 0.00 42 GLN A CA 19
ATOM 20805 C C . GLN A 1 42 ? 6.593 0.374 0.705 1.00 0.00 42 GLN A C 19
ATOM 20806 O O . GLN A 1 42 ? 6.437 0.277 -0.513 1.00 0.00 42 GLN A O 19
ATOM 20820 N N . HIS A 1 43 ? 7.760 0.682 1.262 1.00 0.00 43 HIS A N 19
ATOM 20821 C CA . HIS A 1 43 ? 8.951 0.927 0.456 1.00 0.00 43 HIS A CA 19
ATOM 20822 C C . HIS A 1 43 ? 9.132 -0.165 -0.593 1.00 0.00 43 HIS A C 19
ATOM 20823 O O . HIS A 1 43 ? 8.710 -1.305 -0.397 1.00 0.00 43 HIS A O 19
ATOM 20837 N N . VAL A 1 44 ? 9.763 0.190 -1.708 1.00 0.00 44 VAL A N 19
ATOM 20838 C CA . VAL A 1 44 ? 10.000 -0.760 -2.788 1.00 0.00 44 VAL A CA 19
ATOM 20839 C C . VAL A 1 44 ? 11.160 -1.692 -2.455 1.00 0.00 44 VAL A C 19
ATOM 20840 O O . VAL A 1 44 ? 11.108 -2.889 -2.735 1.00 0.00 44 VAL A O 19
ATOM 20853 N N . GLY A 1 45 ? 12.207 -1.134 -1.854 1.00 0.00 45 GLY A N 19
ATOM 20854 C CA . GLY A 1 45 ? 13.365 -1.930 -1.492 1.00 0.00 45 GLY A CA 19
ATOM 20855 C C . GLY A 1 45 ? 13.265 -2.494 -0.089 1.00 0.00 45 GLY A C 19
ATOM 20856 O O . GLY A 1 45 ? 14.270 -2.616 0.612 1.00 0.00 45 GLY A O 19
ATOM 20860 N N . CYS A 1 46 ? 12.050 -2.838 0.323 1.00 0.00 46 CYS A N 19
ATOM 20861 C CA . CYS A 1 46 ? 11.820 -3.391 1.653 1.00 0.00 46 CYS A CA 19
ATOM 20862 C C . CYS A 1 46 ? 11.116 -4.742 1.566 1.00 0.00 46 CYS A C 19
ATOM 20863 O O . CYS A 1 46 ? 11.603 -5.743 2.092 1.00 0.00 46 CYS A O 19
ATOM 20870 N N . VAL A 1 47 ? 9.967 -4.763 0.898 1.00 0.00 47 VAL A N 19
ATOM 20871 C CA . VAL A 1 47 ? 9.196 -5.990 0.741 1.00 0.00 47 VAL A CA 19
ATOM 20872 C C . VAL A 1 47 ? 9.458 -6.634 -0.616 1.00 0.00 47 VAL A C 19
ATOM 20873 O O . VAL A 1 47 ? 9.628 -7.849 -0.715 1.00 0.00 47 VAL A O 19
ATOM 20886 N N . ILE A 1 48 ? 9.491 -5.810 -1.659 1.00 0.00 48 ILE A N 19
ATOM 20887 C CA . ILE A 1 48 ? 9.734 -6.299 -3.010 1.00 0.00 48 ILE A CA 19
ATOM 20888 C C . ILE A 1 48 ? 11.184 -6.737 -3.184 1.00 0.00 48 ILE A C 19
ATOM 20889 O O . ILE A 1 48 ? 12.111 -6.018 -2.807 1.00 0.00 48 ILE A O 19
ATOM 20905 N N . LEU A 1 49 ? 11.375 -7.920 -3.757 1.00 0.00 49 LEU A N 19
ATOM 20906 C CA . LEU A 1 49 ? 12.713 -8.454 -3.983 1.00 0.00 49 LEU A CA 19
ATOM 20907 C C . LEU A 1 49 ? 13.552 -7.487 -4.813 1.00 0.00 49 LEU A C 19
ATOM 20908 O O . LEU A 1 49 ? 13.191 -7.114 -5.929 1.00 0.00 49 LEU A O 19
ATOM 20924 N N . PRO A 1 50 ? 14.701 -7.073 -4.257 1.00 0.00 50 PRO A N 19
ATOM 20925 C CA . PRO A 1 50 ? 15.616 -6.146 -4.930 1.00 0.00 50 PRO A CA 19
ATOM 20926 C C . PRO A 1 50 ? 16.312 -6.786 -6.126 1.00 0.00 50 PRO A C 19
ATOM 20927 O O . PRO A 1 50 ? 17.294 -7.512 -5.971 1.00 0.00 50 PRO A O 19
ATOM 20938 N N . ASP A 1 51 ? 15.798 -6.511 -7.320 1.00 0.00 51 ASP A N 19
ATOM 20939 C CA . ASP A 1 51 ? 16.371 -7.058 -8.544 1.00 0.00 51 ASP A CA 19
ATOM 20940 C C . ASP A 1 51 ? 16.647 -5.951 -9.557 1.00 0.00 51 ASP A C 19
ATOM 20941 O O . ASP A 1 51 ? 15.728 -5.272 -10.016 1.00 0.00 51 ASP A O 19
ATOM 20950 N N . LYS A 1 52 ? 17.918 -5.774 -9.901 1.00 0.00 52 LYS A N 19
ATOM 20951 C CA . LYS A 1 52 ? 18.316 -4.751 -10.860 1.00 0.00 52 LYS A CA 19
ATOM 20952 C C . LYS A 1 52 ? 17.654 -4.987 -12.214 1.00 0.00 52 LYS A C 19
ATOM 20953 O O . LYS A 1 52 ? 17.071 -4.083 -12.814 1.00 0.00 52 LYS A O 19
ATOM 20972 N N . PRO A 1 53 ? 17.745 -6.230 -12.709 1.00 0.00 53 PRO A N 19
ATOM 20973 C CA . PRO A 1 53 ? 17.159 -6.614 -13.997 1.00 0.00 53 PRO A CA 19
ATOM 20974 C C . PRO A 1 53 ? 15.635 -6.635 -13.957 1.00 0.00 53 PRO A C 19
ATOM 20975 O O . PRO A 1 53 ? 14.974 -6.102 -14.848 1.00 0.00 53 PRO A O 19
ATOM 20986 N N . MET A 1 54 ? 15.083 -7.255 -12.919 1.00 0.00 54 MET A N 19
ATOM 20987 C CA . MET A 1 54 ? 13.635 -7.343 -12.764 1.00 0.00 54 MET A CA 19
ATOM 20988 C C . MET A 1 54 ? 12.981 -5.982 -12.980 1.00 0.00 54 MET A C 19
ATOM 20989 O O . MET A 1 54 ? 11.950 -5.878 -13.645 1.00 0.00 54 MET A O 19
ATOM 21003 N N . ASP A 1 55 ? 13.586 -4.943 -12.415 1.00 0.00 55 ASP A N 19
ATOM 21004 C CA . ASP A 1 55 ? 13.063 -3.589 -12.548 1.00 0.00 55 ASP A CA 19
ATOM 21005 C C . ASP A 1 55 ? 12.487 -3.363 -13.942 1.00 0.00 55 ASP A C 19
ATOM 21006 O O . ASP A 1 55 ? 11.381 -2.847 -14.092 1.00 0.00 55 ASP A O 19
ATOM 21015 N N . GLY A 1 56 ? 13.248 -3.751 -14.961 1.00 0.00 56 GLY A N 19
ATOM 21016 C CA . GLY A 1 56 ? 12.798 -3.581 -16.330 1.00 0.00 56 GLY A CA 19
ATOM 21017 C C . GLY A 1 56 ? 11.365 -4.034 -16.530 1.00 0.00 56 GLY A C 19
ATOM 21018 O O . GLY A 1 56 ? 10.450 -3.214 -16.590 1.00 0.00 56 GLY A O 19
ATOM 21022 N N . ASN A 1 57 ? 11.169 -5.345 -16.635 1.00 0.00 57 ASN A N 19
ATOM 21023 C CA . ASN A 1 57 ? 9.837 -5.905 -16.831 1.00 0.00 57 ASN A CA 19
ATOM 21024 C C . ASN A 1 57 ? 9.812 -7.387 -16.470 1.00 0.00 57 ASN A C 19
ATOM 21025 O O . ASN A 1 57 ? 10.809 -8.098 -16.591 1.00 0.00 57 ASN A O 19
ATOM 21036 N N . PRO A 1 58 ? 8.644 -7.865 -16.014 1.00 0.00 58 PRO A N 19
ATOM 21037 C CA . PRO A 1 58 ? 7.451 -7.028 -15.864 1.00 0.00 58 PRO A CA 19
ATOM 21038 C C . PRO A 1 58 ? 7.590 -6.016 -14.732 1.00 0.00 58 PRO A C 19
ATOM 21039 O O . PRO A 1 58 ? 8.356 -6.208 -13.787 1.00 0.00 58 PRO A O 19
ATOM 21050 N N . PRO A 1 59 ? 6.834 -4.913 -14.826 1.00 0.00 59 PRO A N 19
ATOM 21051 C CA . PRO A 1 59 ? 6.856 -3.850 -13.817 1.00 0.00 59 PRO A CA 19
ATOM 21052 C C . PRO A 1 59 ? 6.225 -4.288 -12.500 1.00 0.00 59 PRO A C 19
ATOM 21053 O O . PRO A 1 59 ? 5.718 -5.404 -12.383 1.00 0.00 59 PRO A O 19
ATOM 21064 N N . LEU A 1 60 ? 6.259 -3.403 -11.509 1.00 0.00 60 LEU A N 19
ATOM 21065 C CA . LEU A 1 60 ? 5.690 -3.698 -10.199 1.00 0.00 60 LEU A CA 19
ATOM 21066 C C . LEU A 1 60 ? 4.372 -4.454 -10.336 1.00 0.00 60 LEU A C 19
ATOM 21067 O O . LEU A 1 60 ? 3.646 -4.312 -11.319 1.00 0.00 60 LEU A O 19
ATOM 21083 N N . PRO A 1 61 ? 4.054 -5.276 -9.325 1.00 0.00 61 PRO A N 19
ATOM 21084 C CA . PRO A 1 61 ? 2.821 -6.069 -9.307 1.00 0.00 61 PRO A CA 19
ATOM 21085 C C . PRO A 1 61 ? 1.579 -5.204 -9.125 1.00 0.00 61 PRO A C 19
ATOM 21086 O O . PRO A 1 61 ? 1.290 -4.742 -8.021 1.00 0.00 61 PRO A O 19
ATOM 21097 N N . GLU A 1 62 ? 0.847 -4.989 -10.214 1.00 0.00 62 GLU A N 19
ATOM 21098 C CA . GLU A 1 62 ? -0.364 -4.179 -10.172 1.00 0.00 62 GLU A CA 19
ATOM 21099 C C . GLU A 1 62 ? -1.095 -4.361 -8.845 1.00 0.00 62 GLU A C 19
ATOM 21100 O O . GLU A 1 62 ? -1.500 -3.389 -8.208 1.00 0.00 62 GLU A O 19
ATOM 21112 N N . SER A 1 63 ? -1.261 -5.615 -8.434 1.00 0.00 63 SER A N 19
ATOM 21113 C CA . SER A 1 63 ? -1.947 -5.926 -7.186 1.00 0.00 63 SER A CA 19
ATOM 21114 C C . SER A 1 63 ? -0.970 -6.480 -6.153 1.00 0.00 63 SER A C 19
ATOM 21115 O O . SER A 1 63 ? -0.527 -7.624 -6.251 1.00 0.00 63 SER A O 19
ATOM 21123 N N . PHE A 1 64 ? -0.638 -5.659 -5.162 1.00 0.00 64 PHE A N 19
ATOM 21124 C CA . PHE A 1 64 ? 0.288 -6.064 -4.111 1.00 0.00 64 PHE A CA 19
ATOM 21125 C C . PHE A 1 64 ? -0.398 -6.049 -2.747 1.00 0.00 64 PHE A C 19
ATOM 21126 O O . PHE A 1 64 ? -1.046 -5.070 -2.377 1.00 0.00 64 PHE A O 19
ATOM 21143 N N . TYR A 1 65 ? -0.250 -7.141 -2.006 1.00 0.00 65 TYR A N 19
ATOM 21144 C CA . TYR A 1 65 ? -0.857 -7.256 -0.685 1.00 0.00 65 TYR A CA 19
ATOM 21145 C C . TYR A 1 65 ? 0.209 -7.246 0.407 1.00 0.00 65 TYR A C 19
ATOM 21146 O O . TYR A 1 65 ? 1.072 -8.123 0.457 1.00 0.00 65 TYR A O 19
ATOM 21164 N N . CYS A 1 66 ? 0.142 -6.247 1.280 1.00 0.00 66 CYS A N 19
ATOM 21165 C CA . CYS A 1 66 ? 1.100 -6.120 2.372 1.00 0.00 66 CYS A CA 19
ATOM 21166 C C . CYS A 1 66 ? 1.153 -7.401 3.200 1.00 0.00 66 CYS A C 19
ATOM 21167 O O . CYS A 1 66 ? 0.474 -8.379 2.892 1.00 0.00 66 CYS A O 19
ATOM 21174 N N . GLU A 1 67 ? 1.967 -7.385 4.252 1.00 0.00 67 GLU A N 19
ATOM 21175 C CA . GLU A 1 67 ? 2.109 -8.546 5.123 1.00 0.00 67 GLU A CA 19
ATOM 21176 C C . GLU A 1 67 ? 0.862 -8.739 5.981 1.00 0.00 67 GLU A C 19
ATOM 21177 O O . GLU A 1 67 ? 0.679 -9.787 6.601 1.00 0.00 67 GLU A O 19
ATOM 21189 N N . ILE A 1 68 ? 0.009 -7.720 6.012 1.00 0.00 68 ILE A N 19
ATOM 21190 C CA . ILE A 1 68 ? -1.220 -7.777 6.793 1.00 0.00 68 ILE A CA 19
ATOM 21191 C C . ILE A 1 68 ? -2.362 -8.373 5.977 1.00 0.00 68 ILE A C 19
ATOM 21192 O O . ILE A 1 68 ? -3.204 -9.101 6.505 1.00 0.00 68 ILE A O 19
ATOM 21208 N N . CYS A 1 69 ? -2.385 -8.062 4.685 1.00 0.00 69 CYS A N 19
ATOM 21209 C CA . CYS A 1 69 ? -3.423 -8.567 3.795 1.00 0.00 69 CYS A CA 19
ATOM 21210 C C . CYS A 1 69 ? -3.130 -10.006 3.379 1.00 0.00 69 CYS A C 19
ATOM 21211 O O . CYS A 1 69 ? -4.040 -10.827 3.268 1.00 0.00 69 CYS A O 19
ATOM 21218 N N . ARG A 1 70 ? -1.855 -10.302 3.152 1.00 0.00 70 ARG A N 19
ATOM 21219 C CA . ARG A 1 70 ? -1.442 -11.641 2.748 1.00 0.00 70 ARG A CA 19
ATOM 21220 C C . ARG A 1 70 ? -1.824 -12.670 3.808 1.00 0.00 70 ARG A C 19
ATOM 21221 O O . ARG A 1 70 ? -2.247 -13.781 3.485 1.00 0.00 70 ARG A O 19
ATOM 21242 N N . LEU A 1 71 ? -1.671 -12.294 5.072 1.00 0.00 71 LEU A N 19
ATOM 21243 C CA . LEU A 1 71 ? -1.999 -13.184 6.180 1.00 0.00 71 LEU A CA 19
ATOM 21244 C C . LEU A 1 71 ? -3.486 -13.527 6.181 1.00 0.00 71 LEU A C 19
ATOM 21245 O O . LEU A 1 71 ? -3.887 -14.595 6.645 1.00 0.00 71 LEU A O 19
ATOM 21261 N N . THR A 1 72 ? -4.299 -12.616 5.657 1.00 0.00 72 THR A N 19
ATOM 21262 C CA . THR A 1 72 ? -5.740 -12.822 5.596 1.00 0.00 72 THR A CA 19
ATOM 21263 C C . THR A 1 72 ? -6.280 -12.523 4.202 1.00 0.00 72 THR A C 19
ATOM 21264 O O . THR A 1 72 ? -6.665 -11.392 3.904 1.00 0.00 72 THR A O 19
ATOM 21275 N N . SER A 1 73 ? -6.306 -13.544 3.351 1.00 0.00 73 SER A N 19
ATOM 21276 C CA . SER A 1 73 ? -6.797 -13.389 1.986 1.00 0.00 73 SER A CA 19
ATOM 21277 C C . SER A 1 73 ? -8.196 -13.978 1.842 1.00 0.00 73 SER A C 19
ATOM 21278 O O . SER A 1 73 ? -8.389 -15.187 1.961 1.00 0.00 73 SER A O 19
ATOM 21286 N N . GLY A 1 74 ? -9.173 -13.113 1.584 1.00 0.00 74 GLY A N 19
ATOM 21287 C CA . GLY A 1 74 ? -10.543 -13.565 1.427 1.00 0.00 74 GLY A CA 19
ATOM 21288 C C . GLY A 1 74 ? -10.759 -14.321 0.131 1.00 0.00 74 GLY A C 19
ATOM 21289 O O . GLY A 1 74 ? -9.843 -14.936 -0.414 1.00 0.00 74 GLY A O 19
ATOM 21293 N N . PRO A 1 75 ? -11.998 -14.281 -0.381 1.00 0.00 75 PRO A N 19
ATOM 21294 C CA . PRO A 1 75 ? -12.361 -14.964 -1.627 1.00 0.00 75 PRO A CA 19
ATOM 21295 C C . PRO A 1 75 ? -11.728 -14.311 -2.851 1.00 0.00 75 PRO A C 19
ATOM 21296 O O . PRO A 1 75 ? -12.019 -14.687 -3.987 1.00 0.00 75 PRO A O 19
ATOM 21307 N N . SER A 1 76 ? -10.861 -13.333 -2.613 1.00 0.00 76 SER A N 19
ATOM 21308 C CA . SER A 1 76 ? -10.189 -12.626 -3.697 1.00 0.00 76 SER A CA 19
ATOM 21309 C C . SER A 1 76 ? -9.972 -13.547 -4.894 1.00 0.00 76 SER A C 19
ATOM 21310 O O . SER A 1 76 ? -9.415 -14.637 -4.760 1.00 0.00 76 SER A O 19
ATOM 21318 N N . SER A 1 77 ? -10.417 -13.101 -6.064 1.00 0.00 77 SER A N 19
ATOM 21319 C CA . SER A 1 77 ? -10.277 -13.886 -7.285 1.00 0.00 77 SER A CA 19
ATOM 21320 C C . SER A 1 77 ? -8.839 -13.843 -7.796 1.00 0.00 77 SER A C 19
ATOM 21321 O O . SER A 1 77 ? -8.190 -14.877 -7.943 1.00 0.00 77 SER A O 19
ATOM 21329 N N . GLY A 1 78 ? -8.350 -12.636 -8.065 1.00 0.00 78 GLY A N 19
ATOM 21330 C CA . GLY A 1 78 ? -6.993 -12.479 -8.556 1.00 0.00 78 GLY A CA 19
ATOM 21331 C C . GLY A 1 78 ? -6.702 -13.368 -9.748 1.00 0.00 78 GLY A C 19
ATOM 21332 O O . GLY A 1 78 ? -7.630 -13.720 -10.475 1.00 0.00 78 GLY A O 19
ATOM 21338 N N . GLY A 1 1 ? 12.360 32.290 25.100 1.00 0.00 1 GLY A N 20
ATOM 21339 C CA . GLY A 1 1 ? 11.426 31.440 24.386 1.00 0.00 1 GLY A CA 20
ATOM 21340 C C . GLY A 1 1 ? 12.082 30.186 23.842 1.00 0.00 1 GLY A C 20
ATOM 21341 O O . GLY A 1 1 ? 12.868 29.538 24.533 1.00 0.00 1 GLY A O 20
ATOM 21345 N N . SER A 1 2 ? 11.757 29.842 22.600 1.00 0.00 2 SER A N 20
ATOM 21346 C CA . SER A 1 2 ? 12.316 28.654 21.965 1.00 0.00 2 SER A CA 20
ATOM 21347 C C . SER A 1 2 ? 11.984 28.626 20.476 1.00 0.00 2 SER A C 20
ATOM 21348 O O . SER A 1 2 ? 10.844 28.864 20.079 1.00 0.00 2 SER A O 20
ATOM 21356 N N . SER A 1 3 ? 12.990 28.335 19.657 1.00 0.00 3 SER A N 20
ATOM 21357 C CA . SER A 1 3 ? 12.808 28.280 18.212 1.00 0.00 3 SER A CA 20
ATOM 21358 C C . SER A 1 3 ? 11.793 27.205 17.833 1.00 0.00 3 SER A C 20
ATOM 21359 O O . SER A 1 3 ? 11.540 26.276 18.599 1.00 0.00 3 SER A O 20
ATOM 21367 N N . GLY A 1 4 ? 11.215 27.339 16.643 1.00 0.00 4 GLY A N 20
ATOM 21368 C CA . GLY A 1 4 ? 10.234 26.374 16.182 1.00 0.00 4 GLY A CA 20
ATOM 21369 C C . GLY A 1 4 ? 10.874 25.161 15.535 1.00 0.00 4 GLY A C 20
ATOM 21370 O O . GLY A 1 4 ? 12.099 25.055 15.476 1.00 0.00 4 GLY A O 20
ATOM 21374 N N . SER A 1 5 ? 10.043 24.244 15.051 1.00 0.00 5 SER A N 20
ATOM 21375 C CA . SER A 1 5 ? 10.535 23.030 14.410 1.00 0.00 5 SER A CA 20
ATOM 21376 C C . SER A 1 5 ? 9.591 22.581 13.299 1.00 0.00 5 SER A C 20
ATOM 21377 O O . SER A 1 5 ? 8.423 22.279 13.546 1.00 0.00 5 SER A O 20
ATOM 21385 N N . SER A 1 6 ? 10.105 22.540 12.074 1.00 0.00 6 SER A N 20
ATOM 21386 C CA . SER A 1 6 ? 9.308 22.131 10.924 1.00 0.00 6 SER A CA 20
ATOM 21387 C C . SER A 1 6 ? 8.924 20.658 11.024 1.00 0.00 6 SER A C 20
ATOM 21388 O O . SER A 1 6 ? 9.786 19.784 11.104 1.00 0.00 6 SER A O 20
ATOM 21396 N N . GLY A 1 7 ? 7.621 20.391 11.018 1.00 0.00 7 GLY A N 20
ATOM 21397 C CA . GLY A 1 7 ? 7.144 19.023 11.109 1.00 0.00 7 GLY A CA 20
ATOM 21398 C C . GLY A 1 7 ? 6.240 18.647 9.953 1.00 0.00 7 GLY A C 20
ATOM 21399 O O . GLY A 1 7 ? 6.424 19.121 8.833 1.00 0.00 7 GLY A O 20
ATOM 21403 N N . GLU A 1 8 ? 5.260 17.790 10.225 1.00 0.00 8 GLU A N 20
ATOM 21404 C CA . GLU A 1 8 ? 4.325 17.349 9.196 1.00 0.00 8 GLU A CA 20
ATOM 21405 C C . GLU A 1 8 ? 3.423 18.497 8.751 1.00 0.00 8 GLU A C 20
ATOM 21406 O O . GLU A 1 8 ? 2.989 19.311 9.567 1.00 0.00 8 GLU A O 20
ATOM 21418 N N . ASP A 1 9 ? 3.147 18.555 7.453 1.00 0.00 9 ASP A N 20
ATOM 21419 C CA . ASP A 1 9 ? 2.297 19.603 6.899 1.00 0.00 9 ASP A CA 20
ATOM 21420 C C . ASP A 1 9 ? 0.850 19.420 7.345 1.00 0.00 9 ASP A C 20
ATOM 21421 O O . ASP A 1 9 ? 0.409 18.318 7.670 1.00 0.00 9 ASP A O 20
ATOM 21430 N N . PRO A 1 10 ? 0.092 20.527 7.361 1.00 0.00 10 PRO A N 20
ATOM 21431 C CA . PRO A 1 10 ? -1.317 20.515 7.766 1.00 0.00 10 PRO A CA 20
ATOM 21432 C C . PRO A 1 10 ? -2.206 19.803 6.751 1.00 0.00 10 PRO A C 20
ATOM 21433 O O . PRO A 1 10 ? -3.419 19.700 6.938 1.00 0.00 10 PRO A O 20
ATOM 21444 N N . PHE A 1 11 ? -1.595 19.313 5.678 1.00 0.00 11 PHE A N 20
ATOM 21445 C CA . PHE A 1 11 ? -2.331 18.610 4.633 1.00 0.00 11 PHE A CA 20
ATOM 21446 C C . PHE A 1 11 ? -1.697 17.254 4.339 1.00 0.00 11 PHE A C 20
ATOM 21447 O O . PHE A 1 11 ? -1.559 16.861 3.181 1.00 0.00 11 PHE A O 20
ATOM 21464 N N . GLN A 1 12 ? -1.312 16.545 5.395 1.00 0.00 12 GLN A N 20
ATOM 21465 C CA . GLN A 1 12 ? -0.691 15.234 5.250 1.00 0.00 12 GLN A CA 20
ATOM 21466 C C . GLN A 1 12 ? -1.370 14.430 4.146 1.00 0.00 12 GLN A C 20
ATOM 21467 O O . GLN A 1 12 ? -2.595 14.396 4.032 1.00 0.00 12 GLN A O 20
ATOM 21481 N N . PRO A 1 13 ? -0.556 13.766 3.311 1.00 0.00 13 PRO A N 20
ATOM 21482 C CA . PRO A 1 13 ? -1.056 12.950 2.201 1.00 0.00 13 PRO A CA 20
ATOM 21483 C C . PRO A 1 13 ? -1.756 11.683 2.682 1.00 0.00 13 PRO A C 20
ATOM 21484 O O . PRO A 1 13 ? -1.901 11.463 3.884 1.00 0.00 13 PRO A O 20
ATOM 21495 N N . GLU A 1 14 ? -2.187 10.855 1.736 1.00 0.00 14 GLU A N 20
ATOM 21496 C CA . GLU A 1 14 ? -2.873 9.611 2.065 1.00 0.00 14 GLU A CA 20
ATOM 21497 C C . GLU A 1 14 ? -1.872 8.481 2.288 1.00 0.00 14 GLU A C 20
ATOM 21498 O O . GLU A 1 14 ? -2.072 7.359 1.821 1.00 0.00 14 GLU A O 20
ATOM 21510 N N . ILE A 1 15 ? -0.795 8.786 3.004 1.00 0.00 15 ILE A N 20
ATOM 21511 C CA . ILE A 1 15 ? 0.237 7.796 3.289 1.00 0.00 15 ILE A CA 20
ATOM 21512 C C . ILE A 1 15 ? 0.050 7.191 4.676 1.00 0.00 15 ILE A C 20
ATOM 21513 O O . ILE A 1 15 ? -0.471 7.840 5.584 1.00 0.00 15 ILE A O 20
ATOM 21529 N N . LYS A 1 16 ? 0.480 5.944 4.835 1.00 0.00 16 LYS A N 20
ATOM 21530 C CA . LYS A 1 16 ? 0.364 5.251 6.112 1.00 0.00 16 LYS A CA 20
ATOM 21531 C C . LYS A 1 16 ? 1.720 4.727 6.572 1.00 0.00 16 LYS A C 20
ATOM 21532 O O . LYS A 1 16 ? 1.953 4.542 7.767 1.00 0.00 16 LYS A O 20
ATOM 21551 N N . VAL A 1 17 ? 2.613 4.491 5.617 1.00 0.00 17 VAL A N 20
ATOM 21552 C CA . VAL A 1 17 ? 3.948 3.990 5.924 1.00 0.00 17 VAL A CA 20
ATOM 21553 C C . VAL A 1 17 ? 3.887 2.843 6.927 1.00 0.00 17 VAL A C 20
ATOM 21554 O O . VAL A 1 17 ? 4.681 2.783 7.866 1.00 0.00 17 VAL A O 20
ATOM 21567 N N . ARG A 1 18 ? 2.941 1.933 6.720 1.00 0.00 18 ARG A N 20
ATOM 21568 C CA . ARG A 1 18 ? 2.776 0.787 7.606 1.00 0.00 18 ARG A CA 20
ATOM 21569 C C . ARG A 1 18 ? 3.743 -0.332 7.232 1.00 0.00 18 ARG A C 20
ATOM 21570 O O . ARG A 1 18 ? 3.477 -1.507 7.485 1.00 0.00 18 ARG A O 20
ATOM 21591 N N . CYS A 1 19 ? 4.867 0.041 6.629 1.00 0.00 19 CYS A N 20
ATOM 21592 C CA . CYS A 1 19 ? 5.874 -0.931 6.220 1.00 0.00 19 CYS A CA 20
ATOM 21593 C C . CYS A 1 19 ? 6.300 -1.802 7.398 1.00 0.00 19 CYS A C 20
ATOM 21594 O O . CYS A 1 19 ? 5.980 -1.507 8.549 1.00 0.00 19 CYS A O 20
ATOM 21601 N N . VAL A 1 20 ? 7.025 -2.876 7.101 1.00 0.00 20 VAL A N 20
ATOM 21602 C CA . VAL A 1 20 ? 7.497 -3.789 8.134 1.00 0.00 20 VAL A CA 20
ATOM 21603 C C . VAL A 1 20 ? 8.718 -3.224 8.852 1.00 0.00 20 VAL A C 20
ATOM 21604 O O . VAL A 1 20 ? 8.805 -3.266 10.079 1.00 0.00 20 VAL A O 20
ATOM 21617 N N . CYS A 1 21 ? 9.660 -2.695 8.078 1.00 0.00 21 CYS A N 20
ATOM 21618 C CA . CYS A 1 21 ? 10.877 -2.121 8.638 1.00 0.00 21 CYS A CA 20
ATOM 21619 C C . CYS A 1 21 ? 10.587 -1.416 9.960 1.00 0.00 21 CYS A C 20
ATOM 21620 O O . CYS A 1 21 ? 11.427 -1.390 10.859 1.00 0.00 21 CYS A O 20
ATOM 21627 N N . GLY A 1 22 ? 9.391 -0.845 10.070 1.00 0.00 22 GLY A N 20
ATOM 21628 C CA . GLY A 1 22 ? 9.011 -0.148 11.285 1.00 0.00 22 GLY A CA 20
ATOM 21629 C C . GLY A 1 22 ? 9.470 1.297 11.292 1.00 0.00 22 GLY A C 20
ATOM 21630 O O . GLY A 1 22 ? 9.773 1.854 12.346 1.00 0.00 22 GLY A O 20
ATOM 21634 N N . ASN A 1 23 ? 9.522 1.905 10.111 1.00 0.00 23 ASN A N 20
ATOM 21635 C CA . ASN A 1 23 ? 9.950 3.294 9.985 1.00 0.00 23 ASN A CA 20
ATOM 21636 C C . ASN A 1 23 ? 8.769 4.197 9.642 1.00 0.00 23 ASN A C 20
ATOM 21637 O O . ASN A 1 23 ? 7.666 3.720 9.377 1.00 0.00 23 ASN A O 20
ATOM 21648 N N . SER A 1 24 ? 9.010 5.504 9.647 1.00 0.00 24 SER A N 20
ATOM 21649 C CA . SER A 1 24 ? 7.966 6.475 9.340 1.00 0.00 24 SER A CA 20
ATOM 21650 C C . SER A 1 24 ? 8.432 7.451 8.263 1.00 0.00 24 SER A C 20
ATOM 21651 O O . SER A 1 24 ? 8.131 8.644 8.317 1.00 0.00 24 SER A O 20
ATOM 21659 N N . LEU A 1 25 ? 9.169 6.935 7.285 1.00 0.00 25 LEU A N 20
ATOM 21660 C CA . LEU A 1 25 ? 9.678 7.760 6.195 1.00 0.00 25 LEU A CA 20
ATOM 21661 C C . LEU A 1 25 ? 8.871 7.534 4.920 1.00 0.00 25 LEU A C 20
ATOM 21662 O O . LEU A 1 25 ? 8.185 6.523 4.780 1.00 0.00 25 LEU A O 20
ATOM 21678 N N . GLU A 1 26 ? 8.962 8.483 3.993 1.00 0.00 26 GLU A N 20
ATOM 21679 C CA . GLU A 1 26 ? 8.241 8.387 2.729 1.00 0.00 26 GLU A CA 20
ATOM 21680 C C . GLU A 1 26 ? 9.175 8.637 1.549 1.00 0.00 26 GLU A C 20
ATOM 21681 O O . GLU A 1 26 ? 9.961 9.585 1.554 1.00 0.00 26 GLU A O 20
ATOM 21693 N N . THR A 1 27 ? 9.086 7.778 0.538 1.00 0.00 27 THR A N 20
ATOM 21694 C CA . THR A 1 27 ? 9.923 7.904 -0.648 1.00 0.00 27 THR A CA 20
ATOM 21695 C C . THR A 1 27 ? 9.077 7.974 -1.914 1.00 0.00 27 THR A C 20
ATOM 21696 O O . THR A 1 27 ? 7.916 7.563 -1.919 1.00 0.00 27 THR A O 20
ATOM 21707 N N . ASP A 1 28 ? 9.665 8.495 -2.984 1.00 0.00 28 ASP A N 20
ATOM 21708 C CA . ASP A 1 28 ? 8.964 8.617 -4.258 1.00 0.00 28 ASP A CA 20
ATOM 21709 C C . ASP A 1 28 ? 8.810 7.255 -4.926 1.00 0.00 28 ASP A C 20
ATOM 21710 O O . ASP A 1 28 ? 8.240 7.145 -6.011 1.00 0.00 28 ASP A O 20
ATOM 21719 N N . SER A 1 29 ? 9.324 6.219 -4.271 1.00 0.00 29 SER A N 20
ATOM 21720 C CA . SER A 1 29 ? 9.248 4.863 -4.804 1.00 0.00 29 SER A CA 20
ATOM 21721 C C . SER A 1 29 ? 8.629 3.913 -3.784 1.00 0.00 29 SER A C 20
ATOM 21722 O O . SER A 1 29 ? 9.325 3.355 -2.936 1.00 0.00 29 SER A O 20
ATOM 21730 N N . MET A 1 30 ? 7.315 3.733 -3.874 1.00 0.00 30 MET A N 20
ATOM 21731 C CA . MET A 1 30 ? 6.601 2.849 -2.960 1.00 0.00 30 MET A CA 20
ATOM 21732 C C . MET A 1 30 ? 5.430 2.170 -3.664 1.00 0.00 30 MET A C 20
ATOM 21733 O O . MET A 1 30 ? 4.956 2.644 -4.697 1.00 0.00 30 MET A O 20
ATOM 21747 N N . ILE A 1 31 ? 4.970 1.059 -3.099 1.00 0.00 31 ILE A N 20
ATOM 21748 C CA . ILE A 1 31 ? 3.854 0.317 -3.673 1.00 0.00 31 ILE A CA 20
ATOM 21749 C C . ILE A 1 31 ? 2.621 0.399 -2.780 1.00 0.00 31 ILE A C 20
ATOM 21750 O O . ILE A 1 31 ? 2.687 0.107 -1.586 1.00 0.00 31 ILE A O 20
ATOM 21766 N N . GLN A 1 32 ? 1.497 0.798 -3.367 1.00 0.00 32 GLN A N 20
ATOM 21767 C CA . GLN A 1 32 ? 0.249 0.918 -2.624 1.00 0.00 32 GLN A CA 20
ATOM 21768 C C . GLN A 1 32 ? -0.497 -0.413 -2.594 1.00 0.00 32 GLN A C 20
ATOM 21769 O O . GLN A 1 32 ? -0.575 -1.116 -3.602 1.00 0.00 32 GLN A O 20
ATOM 21783 N N . CYS A 1 33 ? -1.043 -0.753 -1.432 1.00 0.00 33 CYS A N 20
ATOM 21784 C CA . CYS A 1 33 ? -1.782 -1.999 -1.269 1.00 0.00 33 CYS A CA 20
ATOM 21785 C C . CYS A 1 33 ? -3.052 -1.993 -2.114 1.00 0.00 33 CYS A C 20
ATOM 21786 O O . CYS A 1 33 ? -3.488 -0.944 -2.589 1.00 0.00 33 CYS A O 20
ATOM 21793 N N . GLU A 1 34 ? -3.642 -3.170 -2.296 1.00 0.00 34 GLU A N 20
ATOM 21794 C CA . GLU A 1 34 ? -4.862 -3.300 -3.084 1.00 0.00 34 GLU A CA 20
ATOM 21795 C C . GLU A 1 34 ? -6.092 -2.991 -2.236 1.00 0.00 34 GLU A C 20
ATOM 21796 O O . GLU A 1 34 ? -6.863 -2.083 -2.549 1.00 0.00 34 GLU A O 20
ATOM 21808 N N . ASP A 1 35 ? -6.271 -3.754 -1.163 1.00 0.00 35 ASP A N 20
ATOM 21809 C CA . ASP A 1 35 ? -7.407 -3.562 -0.269 1.00 0.00 35 ASP A CA 20
ATOM 21810 C C . ASP A 1 35 ? -7.709 -2.078 -0.084 1.00 0.00 35 ASP A C 20
ATOM 21811 O O . ASP A 1 35 ? -6.809 -1.249 0.048 1.00 0.00 35 ASP A O 20
ATOM 21820 N N . PRO A 1 36 ? -9.005 -1.734 -0.075 1.00 0.00 36 PRO A N 20
ATOM 21821 C CA . PRO A 1 36 ? -9.455 -0.350 0.093 1.00 0.00 36 PRO A CA 20
ATOM 21822 C C . PRO A 1 36 ? -9.206 0.175 1.503 1.00 0.00 36 PRO A C 20
ATOM 21823 O O . PRO A 1 36 ? -8.633 1.250 1.683 1.00 0.00 36 PRO A O 20
ATOM 21834 N N . ARG A 1 37 ? -9.637 -0.592 2.499 1.00 0.00 37 ARG A N 20
ATOM 21835 C CA . ARG A 1 37 ? -9.461 -0.203 3.893 1.00 0.00 37 ARG A CA 20
ATOM 21836 C C . ARG A 1 37 ? -7.980 -0.061 4.234 1.00 0.00 37 ARG A C 20
ATOM 21837 O O . ARG A 1 37 ? -7.577 0.885 4.912 1.00 0.00 37 ARG A O 20
ATOM 21858 N N . CYS A 1 38 ? -7.176 -1.006 3.761 1.00 0.00 38 CYS A N 20
ATOM 21859 C CA . CYS A 1 38 ? -5.740 -0.988 4.016 1.00 0.00 38 CYS A CA 20
ATOM 21860 C C . CYS A 1 38 ? -5.082 0.209 3.336 1.00 0.00 38 CYS A C 20
ATOM 21861 O O . CYS A 1 38 ? -4.635 1.146 3.999 1.00 0.00 38 CYS A O 20
ATOM 21868 N N . HIS A 1 39 ? -5.028 0.172 2.008 1.00 0.00 39 HIS A N 20
ATOM 21869 C CA . HIS A 1 39 ? -4.425 1.254 1.237 1.00 0.00 39 HIS A CA 20
ATOM 21870 C C . HIS A 1 39 ? -3.179 1.790 1.935 1.00 0.00 39 HIS A C 20
ATOM 21871 O O . HIS A 1 39 ? -3.018 3.000 2.096 1.00 0.00 39 HIS A O 20
ATOM 21886 N N . VAL A 1 40 ? -2.301 0.882 2.348 1.00 0.00 40 VAL A N 20
ATOM 21887 C CA . VAL A 1 40 ? -1.069 1.264 3.028 1.00 0.00 40 VAL A CA 20
ATOM 21888 C C . VAL A 1 40 ? 0.084 1.400 2.041 1.00 0.00 40 VAL A C 20
ATOM 21889 O O . VAL A 1 40 ? -0.030 1.010 0.879 1.00 0.00 40 VAL A O 20
ATOM 21902 N N . TRP A 1 41 ? 1.195 1.955 2.511 1.00 0.00 41 TRP A N 20
ATOM 21903 C CA . TRP A 1 41 ? 2.371 2.143 1.669 1.00 0.00 41 TRP A CA 20
ATOM 21904 C C . TRP A 1 41 ? 3.546 1.318 2.183 1.00 0.00 41 TRP A C 20
ATOM 21905 O O . TRP A 1 41 ? 3.921 1.417 3.351 1.00 0.00 41 TRP A O 20
ATOM 21926 N N . GLN A 1 42 ? 4.122 0.505 1.304 1.00 0.00 42 GLN A N 20
ATOM 21927 C CA . GLN A 1 42 ? 5.254 -0.338 1.671 1.00 0.00 42 GLN A CA 20
ATOM 21928 C C . GLN A 1 42 ? 6.443 -0.084 0.750 1.00 0.00 42 GLN A C 20
ATOM 21929 O O . GLN A 1 42 ? 6.381 -0.354 -0.450 1.00 0.00 42 GLN A O 20
ATOM 21943 N N . HIS A 1 43 ? 7.525 0.438 1.318 1.00 0.00 43 HIS A N 20
ATOM 21944 C CA . HIS A 1 43 ? 8.729 0.728 0.548 1.00 0.00 43 HIS A CA 20
ATOM 21945 C C . HIS A 1 43 ? 9.025 -0.395 -0.441 1.00 0.00 43 HIS A C 20
ATOM 21946 O O . HIS A 1 43 ? 8.821 -1.571 -0.140 1.00 0.00 43 HIS A O 20
ATOM 21960 N N . VAL A 1 44 ? 9.506 -0.024 -1.624 1.00 0.00 44 VAL A N 20
ATOM 21961 C CA . VAL A 1 44 ? 9.830 -1.000 -2.658 1.00 0.00 44 VAL A CA 20
ATOM 21962 C C . VAL A 1 44 ? 11.103 -1.764 -2.312 1.00 0.00 44 VAL A C 20
ATOM 21963 O O . VAL A 1 44 ? 11.238 -2.944 -2.634 1.00 0.00 44 VAL A O 20
ATOM 21976 N N . GLY A 1 45 ? 12.036 -1.083 -1.653 1.00 0.00 45 GLY A N 20
ATOM 21977 C CA . GLY A 1 45 ? 13.286 -1.714 -1.274 1.00 0.00 45 GLY A CA 20
ATOM 21978 C C . GLY A 1 45 ? 13.211 -2.379 0.086 1.00 0.00 45 GLY A C 20
ATOM 21979 O O . GLY A 1 45 ? 14.218 -2.497 0.785 1.00 0.00 45 GLY A O 20
ATOM 21983 N N . CYS A 1 46 ? 12.014 -2.815 0.465 1.00 0.00 46 CYS A N 20
ATOM 21984 C CA . CYS A 1 46 ? 11.809 -3.470 1.751 1.00 0.00 46 CYS A CA 20
ATOM 21985 C C . CYS A 1 46 ? 11.136 -4.827 1.569 1.00 0.00 46 CYS A C 20
ATOM 21986 O O . CYS A 1 46 ? 11.714 -5.867 1.885 1.00 0.00 46 CYS A O 20
ATOM 21993 N N . VAL A 1 47 ? 9.909 -4.809 1.056 1.00 0.00 47 VAL A N 20
ATOM 21994 C CA . VAL A 1 47 ? 9.157 -6.037 0.830 1.00 0.00 47 VAL A CA 20
ATOM 21995 C C . VAL A 1 47 ? 9.532 -6.674 -0.504 1.00 0.00 47 VAL A C 20
ATOM 21996 O O . VAL A 1 47 ? 9.847 -7.862 -0.569 1.00 0.00 47 VAL A O 20
ATOM 22009 N N . ILE A 1 48 ? 9.495 -5.875 -1.565 1.00 0.00 48 ILE A N 20
ATOM 22010 C CA . ILE A 1 48 ? 9.832 -6.360 -2.897 1.00 0.00 48 ILE A CA 20
ATOM 22011 C C . ILE A 1 48 ? 11.302 -6.757 -2.982 1.00 0.00 48 ILE A C 20
ATOM 22012 O O . ILE A 1 48 ? 12.170 -6.091 -2.416 1.00 0.00 48 ILE A O 20
ATOM 22028 N N . LEU A 1 49 ? 11.575 -7.845 -3.694 1.00 0.00 49 LEU A N 20
ATOM 22029 C CA . LEU A 1 49 ? 12.941 -8.331 -3.855 1.00 0.00 49 LEU A CA 20
ATOM 22030 C C . LEU A 1 49 ? 13.457 -8.048 -5.262 1.00 0.00 49 LEU A C 20
ATOM 22031 O O . LEU A 1 49 ? 13.003 -8.632 -6.246 1.00 0.00 49 LEU A O 20
ATOM 22047 N N . PRO A 1 50 ? 14.431 -7.131 -5.362 1.00 0.00 50 PRO A N 20
ATOM 22048 C CA . PRO A 1 50 ? 15.032 -6.750 -6.643 1.00 0.00 50 PRO A CA 20
ATOM 22049 C C . PRO A 1 50 ? 15.887 -7.865 -7.236 1.00 0.00 50 PRO A C 20
ATOM 22050 O O . PRO A 1 50 ? 16.358 -8.747 -6.518 1.00 0.00 50 PRO A O 20
ATOM 22061 N N . ASP A 1 51 ? 16.083 -7.820 -8.549 1.00 0.00 51 ASP A N 20
ATOM 22062 C CA . ASP A 1 51 ? 16.883 -8.826 -9.238 1.00 0.00 51 ASP A CA 20
ATOM 22063 C C . ASP A 1 51 ? 17.750 -8.185 -10.317 1.00 0.00 51 ASP A C 20
ATOM 22064 O O . ASP A 1 51 ? 17.283 -7.346 -11.088 1.00 0.00 51 ASP A O 20
ATOM 22073 N N . LYS A 1 52 ? 19.016 -8.585 -10.367 1.00 0.00 52 LYS A N 20
ATOM 22074 C CA . LYS A 1 52 ? 19.950 -8.051 -11.351 1.00 0.00 52 LYS A CA 20
ATOM 22075 C C . LYS A 1 52 ? 19.378 -8.162 -12.760 1.00 0.00 52 LYS A C 20
ATOM 22076 O O . LYS A 1 52 ? 19.351 -7.196 -13.524 1.00 0.00 52 LYS A O 20
ATOM 22095 N N . PRO A 1 53 ? 18.906 -9.366 -13.116 1.00 0.00 53 PRO A N 20
ATOM 22096 C CA . PRO A 1 53 ? 18.323 -9.631 -14.434 1.00 0.00 53 PRO A CA 20
ATOM 22097 C C . PRO A 1 53 ? 16.977 -8.940 -14.622 1.00 0.00 53 PRO A C 20
ATOM 22098 O O . PRO A 1 53 ? 16.493 -8.799 -15.745 1.00 0.00 53 PRO A O 20
ATOM 22109 N N . MET A 1 54 ? 16.378 -8.510 -13.517 1.00 0.00 54 MET A N 20
ATOM 22110 C CA . MET A 1 54 ? 15.088 -7.832 -13.561 1.00 0.00 54 MET A CA 20
ATOM 22111 C C . MET A 1 54 ? 15.083 -6.742 -14.629 1.00 0.00 54 MET A C 20
ATOM 22112 O O . MET A 1 54 ? 15.701 -5.691 -14.460 1.00 0.00 54 MET A O 20
ATOM 22126 N N . ASP A 1 55 ? 14.382 -7.001 -15.728 1.00 0.00 55 ASP A N 20
ATOM 22127 C CA . ASP A 1 55 ? 14.297 -6.041 -16.823 1.00 0.00 55 ASP A CA 20
ATOM 22128 C C . ASP A 1 55 ? 13.257 -4.967 -16.524 1.00 0.00 55 ASP A C 20
ATOM 22129 O O . ASP A 1 55 ? 12.321 -5.190 -15.756 1.00 0.00 55 ASP A O 20
ATOM 22138 N N . GLY A 1 56 ? 13.428 -3.798 -17.135 1.00 0.00 56 GLY A N 20
ATOM 22139 C CA . GLY A 1 56 ? 12.497 -2.705 -16.920 1.00 0.00 56 GLY A CA 20
ATOM 22140 C C . GLY A 1 56 ? 11.060 -3.178 -16.827 1.00 0.00 56 GLY A C 20
ATOM 22141 O O . GLY A 1 56 ? 10.529 -3.361 -15.732 1.00 0.00 56 GLY A O 20
ATOM 22145 N N . ASN A 1 57 ? 10.427 -3.375 -17.979 1.00 0.00 57 ASN A N 20
ATOM 22146 C CA . ASN A 1 57 ? 9.041 -3.826 -18.023 1.00 0.00 57 ASN A CA 20
ATOM 22147 C C . ASN A 1 57 ? 8.968 -5.334 -18.246 1.00 0.00 57 ASN A C 20
ATOM 22148 O O . ASN A 1 57 ? 9.847 -5.940 -18.859 1.00 0.00 57 ASN A O 20
ATOM 22159 N N . PRO A 1 58 ? 7.893 -5.955 -17.737 1.00 0.00 58 PRO A N 20
ATOM 22160 C CA . PRO A 1 58 ? 6.841 -5.245 -17.005 1.00 0.00 58 PRO A CA 20
ATOM 22161 C C . PRO A 1 58 ? 7.317 -4.744 -15.645 1.00 0.00 58 PRO A C 20
ATOM 22162 O O . PRO A 1 58 ? 8.001 -5.448 -14.902 1.00 0.00 58 PRO A O 20
ATOM 22173 N N . PRO A 1 59 ? 6.948 -3.499 -15.310 1.00 0.00 59 PRO A N 20
ATOM 22174 C CA . PRO A 1 59 ? 7.325 -2.877 -14.038 1.00 0.00 59 PRO A CA 20
ATOM 22175 C C . PRO A 1 59 ? 6.615 -3.513 -12.848 1.00 0.00 59 PRO A C 20
ATOM 22176 O O . PRO A 1 59 ? 5.998 -4.572 -12.973 1.00 0.00 59 PRO A O 20
ATOM 22187 N N . LEU A 1 60 ? 6.705 -2.861 -11.694 1.00 0.00 60 LEU A N 20
ATOM 22188 C CA . LEU A 1 60 ? 6.069 -3.363 -10.480 1.00 0.00 60 LEU A CA 20
ATOM 22189 C C . LEU A 1 60 ? 4.679 -3.915 -10.781 1.00 0.00 60 LEU A C 20
ATOM 22190 O O . LEU A 1 60 ? 4.016 -3.506 -11.735 1.00 0.00 60 LEU A O 20
ATOM 22206 N N . PRO A 1 61 ? 4.226 -4.864 -9.949 1.00 0.00 61 PRO A N 20
ATOM 22207 C CA . PRO A 1 61 ? 2.910 -5.490 -10.105 1.00 0.00 61 PRO A CA 20
ATOM 22208 C C . PRO A 1 61 ? 1.770 -4.529 -9.786 1.00 0.00 61 PRO A C 20
ATOM 22209 O O . PRO A 1 61 ? 1.853 -3.744 -8.842 1.00 0.00 61 PRO A O 20
ATOM 22220 N N . GLU A 1 62 ? 0.705 -4.597 -10.580 1.00 0.00 62 GLU A N 20
ATOM 22221 C CA . GLU A 1 62 ? -0.451 -3.731 -10.382 1.00 0.00 62 GLU A CA 20
ATOM 22222 C C . GLU A 1 62 ? -1.135 -4.034 -9.052 1.00 0.00 62 GLU A C 20
ATOM 22223 O O . GLU A 1 62 ? -1.339 -3.141 -8.229 1.00 0.00 62 GLU A O 20
ATOM 22235 N N . SER A 1 63 ? -1.489 -5.299 -8.849 1.00 0.00 63 SER A N 20
ATOM 22236 C CA . SER A 1 63 ? -2.154 -5.720 -7.622 1.00 0.00 63 SER A CA 20
ATOM 22237 C C . SER A 1 63 ? -1.154 -6.327 -6.643 1.00 0.00 63 SER A C 20
ATOM 22238 O O . SER A 1 63 ? -0.625 -7.415 -6.872 1.00 0.00 63 SER A O 20
ATOM 22246 N N . PHE A 1 64 ? -0.900 -5.616 -5.549 1.00 0.00 64 PHE A N 20
ATOM 22247 C CA . PHE A 1 64 ? 0.037 -6.083 -4.534 1.00 0.00 64 PHE A CA 20
ATOM 22248 C C . PHE A 1 64 ? -0.589 -6.018 -3.144 1.00 0.00 64 PHE A C 20
ATOM 22249 O O . PHE A 1 64 ? -1.239 -5.034 -2.790 1.00 0.00 64 PHE A O 20
ATOM 22266 N N . TYR A 1 65 ? -0.390 -7.073 -2.362 1.00 0.00 65 TYR A N 20
ATOM 22267 C CA . TYR A 1 65 ? -0.937 -7.138 -1.013 1.00 0.00 65 TYR A CA 20
ATOM 22268 C C . TYR A 1 65 ? 0.179 -7.172 0.027 1.00 0.00 65 TYR A C 20
ATOM 22269 O O . TYR A 1 65 ? 0.977 -8.109 0.069 1.00 0.00 65 TYR A O 20
ATOM 22287 N N . CYS A 1 66 ? 0.229 -6.142 0.865 1.00 0.00 66 CYS A N 20
ATOM 22288 C CA . CYS A 1 66 ? 1.246 -6.051 1.906 1.00 0.00 66 CYS A CA 20
ATOM 22289 C C . CYS A 1 66 ? 1.280 -7.325 2.745 1.00 0.00 66 CYS A C 20
ATOM 22290 O O . CYS A 1 66 ? 0.577 -8.291 2.453 1.00 0.00 66 CYS A O 20
ATOM 22297 N N . GLU A 1 67 ? 2.103 -7.317 3.789 1.00 0.00 67 GLU A N 20
ATOM 22298 C CA . GLU A 1 67 ? 2.230 -8.472 4.671 1.00 0.00 67 GLU A CA 20
ATOM 22299 C C . GLU A 1 67 ? 1.030 -8.574 5.608 1.00 0.00 67 GLU A C 20
ATOM 22300 O O . GLU A 1 67 ? 0.688 -9.660 6.078 1.00 0.00 67 GLU A O 20
ATOM 22312 N N . ILE A 1 68 ? 0.397 -7.437 5.875 1.00 0.00 68 ILE A N 20
ATOM 22313 C CA . ILE A 1 68 ? -0.764 -7.399 6.756 1.00 0.00 68 ILE A CA 20
ATOM 22314 C C . ILE A 1 68 ? -2.007 -7.930 6.050 1.00 0.00 68 ILE A C 20
ATOM 22315 O O . ILE A 1 68 ? -2.946 -8.402 6.692 1.00 0.00 68 ILE A O 20
ATOM 22331 N N . CYS A 1 69 ? -2.007 -7.851 4.723 1.00 0.00 69 CYS A N 20
ATOM 22332 C CA . CYS A 1 69 ? -3.133 -8.324 3.928 1.00 0.00 69 CYS A CA 20
ATOM 22333 C C . CYS A 1 69 ? -2.925 -9.774 3.498 1.00 0.00 69 CYS A C 20
ATOM 22334 O O . CYS A 1 69 ? -3.812 -10.612 3.654 1.00 0.00 69 CYS A O 20
ATOM 22341 N N . ARG A 1 70 ? -1.745 -10.060 2.956 1.00 0.00 70 ARG A N 20
ATOM 22342 C CA . ARG A 1 70 ? -1.420 -11.407 2.502 1.00 0.00 70 ARG A CA 20
ATOM 22343 C C . ARG A 1 70 ? -1.596 -12.418 3.631 1.00 0.00 70 ARG A C 20
ATOM 22344 O O . ARG A 1 70 ? -1.679 -13.624 3.392 1.00 0.00 70 ARG A O 20
ATOM 22365 N N . LEU A 1 71 ? -1.652 -11.920 4.861 1.00 0.00 71 LEU A N 20
ATOM 22366 C CA . LEU A 1 71 ? -1.817 -12.779 6.028 1.00 0.00 71 LEU A CA 20
ATOM 22367 C C . LEU A 1 71 ? -3.281 -13.161 6.220 1.00 0.00 71 LEU A C 20
ATOM 22368 O O . LEU A 1 71 ? -3.594 -14.276 6.642 1.00 0.00 71 LEU A O 20
ATOM 22384 N N . THR A 1 72 ? -4.176 -12.230 5.906 1.00 0.00 72 THR A N 20
ATOM 22385 C CA . THR A 1 72 ? -5.608 -12.469 6.043 1.00 0.00 72 THR A CA 20
ATOM 22386 C C . THR A 1 72 ? -6.163 -13.192 4.821 1.00 0.00 72 THR A C 20
ATOM 22387 O O . THR A 1 72 ? -7.227 -12.841 4.311 1.00 0.00 72 THR A O 20
ATOM 22398 N N . SER A 1 73 ? -5.437 -14.204 4.357 1.00 0.00 73 SER A N 20
ATOM 22399 C CA . SER A 1 73 ? -5.857 -14.975 3.193 1.00 0.00 73 SER A CA 20
ATOM 22400 C C . SER A 1 73 ? -7.377 -15.097 3.141 1.00 0.00 73 SER A C 20
ATOM 22401 O O . SER A 1 73 ? -8.022 -15.393 4.146 1.00 0.00 73 SER A O 20
ATOM 22409 N N . GLY A 1 74 ? -7.943 -14.867 1.960 1.00 0.00 74 GLY A N 20
ATOM 22410 C CA . GLY A 1 74 ? -9.382 -14.956 1.797 1.00 0.00 74 GLY A CA 20
ATOM 22411 C C . GLY A 1 74 ? -9.909 -16.355 2.045 1.00 0.00 74 GLY A C 20
ATOM 22412 O O . GLY A 1 74 ? -9.147 -17.311 2.195 1.00 0.00 74 GLY A O 20
ATOM 22416 N N . PRO A 1 75 ? -11.242 -16.490 2.094 1.00 0.00 75 PRO A N 20
ATOM 22417 C CA . PRO A 1 75 ? -11.900 -17.779 2.327 1.00 0.00 75 PRO A CA 20
ATOM 22418 C C . PRO A 1 75 ? -11.749 -18.729 1.144 1.00 0.00 75 PRO A C 20
ATOM 22419 O O . PRO A 1 75 ? -12.040 -19.920 1.251 1.00 0.00 75 PRO A O 20
ATOM 22430 N N . SER A 1 76 ? -11.291 -18.195 0.016 1.00 0.00 76 SER A N 20
ATOM 22431 C CA . SER A 1 76 ? -11.104 -18.995 -1.188 1.00 0.00 76 SER A CA 20
ATOM 22432 C C . SER A 1 76 ? -9.641 -18.993 -1.621 1.00 0.00 76 SER A C 20
ATOM 22433 O O . SER A 1 76 ? -9.151 -18.015 -2.186 1.00 0.00 76 SER A O 20
ATOM 22441 N N . SER A 1 77 ? -8.949 -20.095 -1.350 1.00 0.00 77 SER A N 20
ATOM 22442 C CA . SER A 1 77 ? -7.541 -20.220 -1.707 1.00 0.00 77 SER A CA 20
ATOM 22443 C C . SER A 1 77 ? -7.315 -19.844 -3.168 1.00 0.00 77 SER A C 20
ATOM 22444 O O . SER A 1 77 ? -8.047 -20.283 -4.054 1.00 0.00 77 SER A O 20
ATOM 22452 N N . GLY A 1 78 ? -6.295 -19.026 -3.412 1.00 0.00 78 GLY A N 20
ATOM 22453 C CA . GLY A 1 78 ? -5.990 -18.604 -4.766 1.00 0.00 78 GLY A CA 20
ATOM 22454 C C . GLY A 1 78 ? -5.112 -19.598 -5.500 1.00 0.00 78 GLY A C 20
ATOM 22455 O O . GLY A 1 78 ? -5.250 -20.799 -5.274 1.00 0.00 78 GLY A O 20
#

InterPro domains:
  IPR001965 Zinc finger, PHD-type [SM00249] (114-166)
  IPR003034 SAP domain [PF02037] (11-44)
  IPR003034 SAP domain [PS50800] (11-45)
  IPR003034 SAP domain [SM00513] (11-45)
  IPR004181 Zinc finger, MIZ-type [PF02891] (359-407)
  IPR004181 Zinc finger, MIZ-type [PS51044] (346-429)
  IPR011011 Zinc finger, FYVE/PHD-type [SSF57903] (105-169)
  IPR013083 Zinc finger, RING/FYVE/PHD-type [G3DSA:3.30.40.10] (98-172)
  IPR013083 Zinc finger, RING/FYVE/PHD-type [G3DSA:3.30.40.10] (338-447)
  IPR019786 Zinc finger, PHD-type, conserved site [PS01359] (115-165)
  IPR031141 E3 SUMO-protein ligase SIZ1/2, SP-RING finger [cd16792] (360-409)
  IPR036361 SAP domain superfamily [G3DSA:1.10.720.30] (1-62)
  IPR036361 SAP domain superfamily [SSF68906] (2-63)